Protein 3D2F (pdb70)

B-factor: mean 45.09, std 5.49, range [25.76, 80.53]

Organism: Saccharomyces cerevisiae (strain ATCC 204508 / S288c) (NCBI:txid559292)

Structure (mmCIF, N/CA/C/O backbone):
data_3D2F
#
_entry.id   3D2F
#
_cell.length_a   129.500
_cell.length_b   141.902
_cell.length_c   151.680
_cell.angle_alpha   90.000
_cell.angle_beta   90.000
_cell.angle_gamma   90.000
#
_symmetry.space_group_name_H-M   'P 21 21 21'
#
loop_
_entity.id
_entity.type
_entity.pdbx_description
1 polymer 'Heat shock protein homolog SSE1'
2 polymer 'Heat shock 70 kDa protein 1'
3 non-polymer 'MAGNESIUM ION'
4 non-polymer 'POTASSIUM ION'
5 non-polymer "ADENOSINE-5'-TRIPHOSPHATE"
6 non-polymer GLYCEROL
7 water water
#
loop_
_atom_site.group_PDB
_atom_site.id
_atom_site.type_symbol
_atom_site.label_atom_id
_atom_site.label_alt_id
_atom_site.label_comp_id
_atom_site.label_asym_id
_atom_site.label_entity_id
_atom_site.label_seq_id
_atom_site.pdbx_PDB_ins_code
_atom_site.Cartn_x
_atom_site.Cartn_y
_atom_site.Cartn_z
_atom_site.occupancy
_atom_site.B_iso_or_equiv
_atom_site.auth_seq_id
_atom_site.auth_comp_id
_atom_site.auth_asym_id
_atom_site.auth_atom_id
_atom_site.pdbx_PDB_model_num
ATOM 1 N N . SER A 1 2 ? 79.004 78.437 211.579 1.00 50.88 2 SER A N 1
ATOM 2 C CA . SER A 1 2 ? 79.685 77.966 210.336 1.00 51.50 2 SER A CA 1
ATOM 3 C C . SER A 1 2 ? 78.759 78.068 209.120 1.00 50.49 2 SER A C 1
ATOM 4 O O . SER A 1 2 ? 77.658 77.516 209.131 1.00 50.74 2 SER A O 1
ATOM 7 N N . THR A 1 3 ? 79.203 78.787 208.090 1.00 49.06 3 THR A N 1
ATOM 8 C CA . THR A 1 3 ? 78.379 78.999 206.897 1.00 47.75 3 THR A CA 1
ATOM 9 C C . THR A 1 3 ? 78.901 78.168 205.698 1.00 46.42 3 THR A C 1
ATOM 10 O O . THR A 1 3 ? 80.109 78.181 205.397 1.00 46.50 3 THR A O 1
ATOM 14 N N . PRO A 1 4 ? 78.007 77.367 205.081 1.00 45.04 4 PRO A N 1
ATOM 15 C CA . PRO A 1 4 ? 78.390 76.530 203.941 1.00 43.81 4 PRO A CA 1
ATOM 16 C C . PRO A 1 4 ? 78.981 77.354 202.796 1.00 43.25 4 PRO A C 1
ATOM 17 O O . PRO A 1 4 ? 78.479 78.444 202.481 1.00 42.69 4 PRO A O 1
ATOM 21 N N . PHE A 1 5 ? 80.027 76.799 202.183 1.00 41.97 5 PHE A N 1
ATOM 22 C CA . PHE A 1 5 ? 80.883 77.489 201.242 1.00 40.87 5 PHE A CA 1
ATOM 23 C C . PHE A 1 5 ? 81.125 76.585 200.028 1.00 40.35 5 PHE A C 1
ATOM 24 O O . PHE A 1 5 ? 81.605 75.469 200.146 1.00 39.47 5 PHE A O 1
ATOM 32 N N . GLY A 1 6 ? 80.731 77.074 198.858 1.00 40.36 6 GLY A N 1
ATOM 33 C CA . GLY A 1 6 ? 80.946 76.381 197.612 1.00 40.43 6 GLY A CA 1
ATOM 34 C C . GLY A 1 6 ? 82.008 77.092 196.804 1.00 40.98 6 GLY A C 1
ATOM 35 O O . GLY A 1 6 ? 81.972 78.322 196.693 1.00 41.34 6 GLY A O 1
ATOM 36 N N . LEU A 1 7 ? 82.951 76.315 196.256 1.00 40.57 7 LEU A N 1
ATOM 37 C CA . LEU A 1 7 ? 84.077 76.835 195.491 1.00 41.83 7 LEU A CA 1
ATOM 38 C C . LEU A 1 7 ? 84.112 76.243 194.071 1.00 42.18 7 LEU A C 1
ATOM 39 O O . LEU A 1 7 ? 84.361 75.042 193.891 1.00 41.40 7 LEU A O 1
ATOM 44 N N . ASP A 1 8 ? 83.850 77.082 193.073 1.00 42.40 8 ASP A N 1
ATOM 45 C CA . ASP A 1 8 ? 84.086 76.684 191.694 1.00 43.38 8 ASP A CA 1
ATOM 46 C C . ASP A 1 8 ? 85.532 77.054 191.470 1.00 43.32 8 ASP A C 1
ATOM 47 O O . ASP A 1 8 ? 85.858 78.227 191.413 1.00 43.65 8 ASP A O 1
ATOM 52 N N . LEU A 1 9 ? 86.409 76.061 191.376 1.00 43.51 9 LEU A N 1
ATOM 53 C CA . LEU A 1 9 ? 87.830 76.350 191.228 1.00 44.14 9 LEU A CA 1
ATOM 54 C C . LEU A 1 9 ? 88.178 76.294 189.745 1.00 43.97 9 LEU A C 1
ATOM 55 O O . LEU A 1 9 ? 88.383 75.202 189.189 1.00 45.04 9 LEU A O 1
ATOM 60 N N . GLY A 1 10 ? 88.240 77.449 189.096 1.00 43.04 10 GLY A N 1
ATOM 61 C CA . GLY A 1 10 ? 88.502 77.466 187.668 1.00 42.20 10 GLY A CA 1
ATOM 62 C C . GLY A 1 10 ? 89.968 77.638 187.363 1.00 42.36 10 GLY A C 1
ATOM 63 O O . GLY A 1 10 ? 90.728 78.178 188.169 1.00 42.46 10 GLY A O 1
ATOM 64 N N . ASN A 1 11 ? 90.373 77.214 186.179 1.00 42.23 11 ASN A N 1
ATOM 65 C CA . ASN A 1 11 ? 91.746 77.434 185.738 1.00 42.61 11 ASN A CA 1
ATOM 66 C C . ASN A 1 11 ? 92.124 78.922 185.581 1.00 42.93 11 ASN A C 1
ATOM 67 O O . ASN A 1 11 ? 93.260 79.353 185.882 1.00 43.61 11 ASN A O 1
ATOM 72 N N . ASN A 1 12 ? 91.162 79.716 185.133 1.00 42.18 12 ASN A N 1
ATOM 73 C CA . ASN A 1 12 ? 91.391 81.134 184.966 1.00 41.90 12 ASN A CA 1
ATOM 74 C C . ASN A 1 12 ? 90.863 81.919 186.186 1.00 41.61 12 ASN A C 1
ATOM 75 O O . ASN A 1 12 ? 91.564 82.761 186.787 1.00 40.25 12 ASN A O 1
ATOM 80 N N . ASN A 1 13 ? 89.623 81.635 186.579 1.00 40.98 13 ASN A N 1
ATOM 81 C CA . ASN A 1 13 ? 89.099 82.342 187.745 1.00 41.25 13 ASN A CA 1
ATOM 82 C C . ASN A 1 13 ? 88.223 81.452 188.615 1.00 41.06 13 ASN A C 1
ATOM 83 O O . ASN A 1 13 ? 87.687 80.445 188.137 1.00 40.71 13 ASN A O 1
ATOM 88 N N . SER A 1 14 ? 88.068 81.826 189.884 1.00 40.81 14 SER A N 1
ATOM 89 C CA . SER A 1 14 ? 87.260 81.058 190.793 1.00 40.49 14 SER A CA 1
ATOM 90 C C . SER A 1 14 ? 86.094 81.870 191.345 1.00 40.93 14 SER A C 1
ATOM 91 O O . SER A 1 14 ? 86.224 83.076 191.619 1.00 40.21 14 SER A O 1
ATOM 94 N N . VAL A 1 15 ? 84.951 81.202 191.506 1.00 40.54 15 VAL A N 1
ATOM 95 C CA . VAL A 1 15 ? 83.753 81.840 192.044 1.00 40.71 15 VAL A CA 1
ATOM 96 C C . VAL A 1 15 ? 83.399 81.270 193.435 1.00 40.97 15 VAL A C 1
ATOM 97 O O . VAL A 1 15 ? 83.505 80.081 193.678 1.00 41.71 15 VAL A O 1
ATOM 101 N N . LEU A 1 16 ? 82.989 82.166 194.326 1.00 40.74 16 LEU A N 1
ATOM 102 C CA . LEU A 1 16 ? 82.807 81.904 195.738 1.00 40.55 16 LEU A CA 1
ATOM 103 C C . LEU A 1 16 ? 81.337 82.143 196.052 1.00 40.07 16 LEU A C 1
ATOM 104 O O . LEU A 1 16 ? 80.806 83.224 195.801 1.00 40.65 16 LEU A O 1
ATOM 109 N N . ALA A 1 17 ? 80.687 81.115 196.571 1.00 40.11 17 ALA A N 1
ATOM 110 C CA . ALA A 1 17 ? 79.299 81.181 196.982 1.00 40.60 17 ALA A CA 1
ATOM 111 C C . ALA A 1 17 ? 79.133 80.599 198.372 1.00 40.83 17 ALA A C 1
ATOM 112 O O . ALA A 1 17 ? 79.870 79.726 198.802 1.00 40.27 17 ALA A O 1
ATOM 114 N N . VAL A 1 18 ? 78.115 81.095 199.049 1.00 42.03 18 VAL A N 1
ATOM 115 C CA . VAL A 1 18 ? 77.908 80.833 200.445 1.00 42.96 18 VAL A CA 1
ATOM 116 C C . VAL A 1 18 ? 76.381 80.590 200.607 1.00 44.02 18 VAL A C 1
ATOM 117 O O . VAL A 1 18 ? 75.568 81.141 199.841 1.00 42.94 18 VAL A O 1
ATOM 121 N N . ALA A 1 19 ? 76.002 79.712 201.541 1.00 45.43 19 ALA A N 1
ATOM 122 C CA . ALA A 1 19 ? 74.586 79.462 201.848 1.00 46.57 19 ALA A CA 1
ATOM 123 C C . ALA A 1 19 ? 74.169 80.220 203.100 1.00 47.68 19 ALA A C 1
ATOM 124 O O . ALA A 1 19 ? 74.602 79.874 204.195 1.00 47.93 19 ALA A O 1
ATOM 126 N N . ARG A 1 20 ? 73.329 81.249 202.933 1.00 49.34 20 ARG A N 1
ATOM 127 C CA . ARG A 1 20 ? 72.858 82.096 204.053 1.00 51.10 20 ARG A CA 1
ATOM 128 C C . ARG A 1 20 ? 71.578 82.863 203.731 1.00 52.02 20 ARG A C 1
ATOM 129 O O . ARG A 1 20 ? 71.262 83.132 202.562 1.00 52.79 20 ARG A O 1
ATOM 137 N N . ASN A 1 21 ? 70.863 83.242 204.791 1.00 53.08 21 ASN A N 1
ATOM 138 C CA . ASN A 1 21 ? 69.619 84.009 204.693 1.00 53.75 21 ASN A CA 1
ATOM 139 C C . ASN A 1 21 ? 68.576 83.242 203.872 1.00 54.28 21 ASN A C 1
ATOM 140 O O . ASN A 1 21 ? 68.281 82.062 204.165 1.00 54.49 21 ASN A O 1
ATOM 145 N N . ARG A 1 22 ? 68.031 83.898 202.849 1.00 54.15 22 ARG A N 1
ATOM 146 C CA . ARG A 1 22 ? 67.130 83.213 201.927 1.00 54.34 22 ARG A CA 1
ATOM 147 C C . ARG A 1 22 ? 67.800 81.956 201.356 1.00 53.54 22 ARG A C 1
ATOM 148 O O . ARG A 1 22 ? 67.235 80.863 201.382 1.00 54.03 22 ARG A O 1
ATOM 150 N N . GLY A 1 23 ? 69.017 82.108 200.864 1.00 52.30 23 GLY A N 1
ATOM 151 C CA . GLY A 1 23 ? 69.614 81.025 200.129 1.00 50.47 23 GLY A CA 1
ATOM 152 C C . GLY A 1 23 ? 71.079 81.177 199.868 1.00 49.14 23 GLY A C 1
ATOM 153 O O . GLY A 1 23 ? 71.889 81.158 200.794 1.00 48.92 23 GLY A O 1
ATOM 154 N N A ILE A 1 24 ? 71.416 81.346 198.596 0.50 48.97 24 ILE A N 1
ATOM 155 N N B ILE A 1 24 ? 71.417 81.335 198.590 0.50 48.62 24 ILE A N 1
ATOM 156 C CA A ILE A 1 24 ? 72.800 81.281 198.159 0.50 48.38 24 ILE A CA 1
ATOM 157 C CA B ILE A 1 24 ? 72.796 81.263 198.117 0.50 47.64 24 ILE A CA 1
ATOM 158 C C A ILE A 1 24 ? 73.255 82.604 197.537 0.50 48.16 24 ILE A C 1
ATOM 159 C C B ILE A 1 24 ? 73.243 82.614 197.550 0.50 47.76 24 ILE A C 1
ATOM 160 O O A ILE A 1 24 ? 72.609 83.129 196.620 0.50 47.81 24 ILE A O 1
ATOM 161 O O B ILE A 1 24 ? 72.577 83.169 196.666 0.50 47.42 24 ILE A O 1
ATOM 170 N N . ASP A 1 25 ? 74.369 83.124 198.066 1.00 47.53 25 ASP A N 1
ATOM 171 C CA . ASP A 1 25 ? 74.942 84.416 197.652 1.00 47.25 25 ASP A CA 1
ATOM 172 C C . ASP A 1 25 ? 76.304 84.240 196.996 1.00 46.58 25 ASP A C 1
ATOM 173 O O . ASP A 1 25 ? 77.058 83.338 197.357 1.00 46.11 25 ASP A O 1
ATOM 178 N N . ILE A 1 26 ? 76.622 85.121 196.049 1.00 45.84 26 ILE A N 1
ATOM 179 C CA . ILE A 1 26 ? 77.971 85.216 195.525 1.00 45.68 26 ILE A CA 1
ATOM 180 C C . ILE A 1 26 ? 78.778 86.117 196.462 1.00 45.53 26 ILE A C 1
ATOM 181 O O . ILE A 1 26 ? 78.330 87.199 196.836 1.00 45.83 26 ILE A O 1
ATOM 186 N N . VAL A 1 27 ? 79.941 85.630 196.893 1.00 45.09 27 VAL A N 1
ATOM 187 C CA . VAL A 1 27 ? 80.885 86.443 197.670 1.00 43.98 27 VAL A CA 1
ATOM 188 C C . VAL A 1 27 ? 81.829 87.201 196.726 1.00 43.36 27 VAL A C 1
ATOM 189 O O . VAL A 1 27 ? 82.406 86.631 195.805 1.00 43.19 27 VAL A O 1
ATOM 193 N N . VAL A 1 28 ? 81.966 88.487 196.996 1.00 42.97 28 VAL A N 1
ATOM 194 C CA . VAL A 1 28 ? 82.740 89.442 196.237 1.00 43.17 28 VAL A CA 1
ATOM 195 C C . VAL A 1 28 ? 84.125 89.580 196.927 1.00 43.39 28 VAL A C 1
ATOM 196 O O . VAL A 1 28 ? 84.207 89.494 198.162 1.00 43.32 28 VAL A O 1
ATOM 200 N N . ASN A 1 29 ? 85.210 89.714 196.145 1.00 43.03 29 ASN A N 1
ATOM 201 C CA . ASN A 1 29 ? 86.572 89.887 196.722 1.00 42.19 29 ASN A CA 1
ATOM 202 C C . ASN A 1 29 ? 86.927 91.329 197.093 1.00 43.19 29 ASN A C 1
ATOM 203 O O . ASN A 1 29 ? 86.077 92.215 197.016 1.00 42.69 29 ASN A O 1
ATOM 208 N N . GLU A 1 30 ? 88.187 91.551 197.482 1.00 44.25 30 GLU A N 1
ATOM 209 C CA . GLU A 1 30 ? 88.639 92.847 198.043 1.00 45.01 30 GLU A CA 1
ATOM 210 C C . GLU A 1 30 ? 88.655 93.935 196.971 1.00 45.33 30 GLU A C 1
ATOM 211 O O . GLU A 1 30 ? 88.570 95.107 197.291 1.00 45.24 30 GLU A O 1
ATOM 217 N N . VAL A 1 31 ? 88.753 93.535 195.701 1.00 45.97 31 VAL A N 1
ATOM 218 C CA . VAL A 1 31 ? 88.598 94.486 194.604 1.00 46.64 31 VAL A CA 1
ATOM 219 C C . VAL A 1 31 ? 87.159 94.664 194.099 1.00 46.85 31 VAL A C 1
ATOM 220 O O . VAL A 1 31 ? 86.925 95.388 193.136 1.00 47.67 31 VAL A O 1
ATOM 224 N N . SER A 1 32 ? 86.207 94.037 194.797 1.00 46.47 32 SER A N 1
ATOM 225 C CA . SER A 1 32 ? 84.775 94.020 194.431 1.00 46.52 32 SER A CA 1
ATOM 226 C C . SER A 1 32 ? 84.391 93.078 193.288 1.00 45.69 32 SER A C 1
ATOM 227 O O . SER A 1 32 ? 83.246 93.088 192.821 1.00 45.74 32 SER A O 1
ATOM 230 N N . ASN A 1 33 ? 85.334 92.251 192.862 1.00 44.62 33 ASN A N 1
ATOM 231 C CA . ASN A 1 33 ? 85.053 91.312 191.805 1.00 43.92 33 ASN A CA 1
ATOM 232 C C . ASN A 1 33 ? 84.296 90.067 192.254 1.00 43.25 33 ASN A C 1
ATOM 233 O O . ASN A 1 33 ? 84.479 89.566 193.370 1.00 43.47 33 ASN A O 1
ATOM 238 N N . ARG A 1 34 ? 83.460 89.571 191.346 1.00 42.74 34 ARG A N 1
ATOM 239 C CA . ARG A 1 34 ? 82.602 88.400 191.576 1.00 41.99 34 ARG A CA 1
ATOM 240 C C . ARG A 1 34 ? 83.287 87.081 191.226 1.00 41.89 34 ARG A C 1
ATOM 241 O O . ARG A 1 34 ? 82.688 86.018 191.379 1.00 41.56 34 ARG A O 1
ATOM 249 N N . SER A 1 35 ? 84.501 87.165 190.678 1.00 41.63 35 SER A N 1
ATOM 250 C CA . SER A 1 35 ? 85.371 86.015 190.511 1.00 41.87 35 SER A CA 1
ATOM 251 C C . SER A 1 35 ? 86.760 86.483 190.912 1.00 41.39 35 SER A C 1
ATOM 252 O O . SER A 1 35 ? 87.010 87.687 190.924 1.00 41.50 35 SER A O 1
ATOM 255 N N . THR A 1 36 ? 87.626 85.547 191.303 1.00 41.04 36 THR A N 1
ATOM 256 C CA . THR A 1 36 ? 89.000 85.877 191.599 1.00 40.82 36 THR A CA 1
ATOM 257 C C . THR A 1 36 ? 89.956 85.097 190.746 1.00 41.18 36 THR A C 1
ATOM 258 O O . THR A 1 36 ? 89.750 83.895 190.498 1.00 40.35 36 THR A O 1
ATOM 262 N N . PRO A 1 37 ? 90.983 85.800 190.214 1.00 41.31 37 PRO A N 1
ATOM 263 C CA . PRO A 1 37 ? 91.932 85.102 189.364 1.00 40.50 37 PRO A CA 1
ATOM 264 C C . PRO A 1 37 ? 92.610 83.956 190.135 1.00 40.57 37 PRO A C 1
ATOM 265 O O . PRO A 1 37 ? 93.050 84.131 191.271 1.00 39.79 37 PRO A O 1
ATOM 269 N N . SER A 1 38 ? 92.689 82.789 189.491 1.00 41.49 38 SER A N 1
ATOM 270 C CA . SER A 1 38 ? 93.202 81.569 190.104 1.00 41.65 38 SER A CA 1
ATOM 271 C C . SER A 1 38 ? 94.730 81.530 190.051 1.00 41.53 38 SER A C 1
ATOM 272 O O . SER A 1 38 ? 95.350 80.674 189.389 1.00 41.18 38 SER A O 1
ATOM 275 N N . VAL A 1 39 ? 95.329 82.473 190.774 1.00 41.72 39 VAL A N 1
ATOM 276 C CA . VAL A 1 39 ? 96.764 82.773 190.642 1.00 40.85 39 VAL A CA 1
ATOM 277 C C . VAL A 1 39 ? 97.449 82.784 191.991 1.00 41.18 39 VAL A C 1
ATOM 278 O O . VAL A 1 39 ? 96.929 83.350 192.971 1.00 41.22 39 VAL A O 1
ATOM 282 N N . VAL A 1 40 ? 98.617 82.137 192.019 1.00 41.12 40 VAL A N 1
ATOM 283 C CA . VAL A 1 40 ? 99.511 82.106 193.166 1.00 40.82 40 VAL A CA 1
ATOM 284 C C . VAL A 1 40 ? 100.892 82.606 192.709 1.00 41.16 40 VAL A C 1
ATOM 285 O O . VAL A 1 40 ? 101.570 81.925 191.938 1.00 41.34 40 VAL A O 1
ATOM 289 N N . GLY A 1 41 ? 101.291 83.804 193.156 1.00 40.98 41 GLY A N 1
ATOM 290 C CA . GLY A 1 41 ? 102.621 84.357 192.862 1.00 40.50 41 GLY A CA 1
ATOM 291 C C . GLY A 1 41 ? 103.499 84.539 194.094 1.00 40.58 41 GLY A C 1
ATOM 292 O O . GLY A 1 41 ? 103.010 84.477 195.224 1.00 40.75 41 GLY A O 1
ATOM 293 N N . PHE A 1 42 ? 104.792 84.777 193.884 1.00 39.99 42 PHE A N 1
ATOM 294 C CA . PHE A 1 42 ? 105.753 84.859 194.992 1.00 39.72 42 PHE A CA 1
ATOM 295 C C . PHE A 1 42 ? 106.668 86.054 194.855 1.00 39.82 42 PHE A C 1
ATOM 296 O O . PHE A 1 42 ? 107.031 86.446 193.733 1.00 40.52 42 PHE A O 1
ATOM 304 N N . GLY A 1 43 ? 106.991 86.669 195.990 1.00 39.31 43 GLY A N 1
ATOM 305 C CA . GLY A 1 43 ? 107.890 87.819 196.031 1.00 38.72 43 GLY A CA 1
ATOM 306 C C . GLY A 1 43 ? 108.927 87.721 197.131 1.00 38.90 43 GLY A C 1
ATOM 307 O O . GLY A 1 43 ? 108.961 86.732 197.865 1.00 38.75 43 GLY A O 1
ATOM 308 N N . PRO A 1 44 ? 109.788 88.751 197.256 1.00 39.27 44 PRO A N 1
ATOM 309 C CA . PRO A 1 44 ? 110.844 88.767 198.280 1.00 39.60 44 PRO A CA 1
ATOM 310 C C . PRO A 1 44 ? 110.343 88.743 199.729 1.00 40.04 44 PRO A C 1
ATOM 311 O O . PRO A 1 44 ? 111.096 88.380 200.616 1.00 40.40 44 PRO A O 1
ATOM 315 N N . LYS A 1 45 ? 109.087 89.103 199.964 1.00 40.35 45 LYS A N 1
ATOM 316 C CA . LYS A 1 45 ? 108.596 89.297 201.330 1.00 40.67 45 LYS A CA 1
ATOM 317 C C . LYS A 1 45 ? 107.352 88.492 201.657 1.00 40.05 45 LYS A C 1
ATOM 318 O O . LYS A 1 45 ? 107.068 88.243 202.827 1.00 40.22 45 LYS A O 1
ATOM 324 N N . ASN A 1 46 ? 106.597 88.119 200.628 1.00 39.56 46 ASN A N 1
ATOM 325 C CA . ASN A 1 46 ? 105.280 87.520 200.807 1.00 39.24 46 ASN A CA 1
ATOM 326 C C . ASN A 1 46 ? 104.777 86.909 199.521 1.00 39.15 46 ASN A C 1
ATOM 327 O O . ASN A 1 46 ? 105.391 87.062 198.463 1.00 39.14 46 ASN A O 1
ATOM 332 N N . ARG A 1 47 ? 103.634 86.236 199.620 1.00 38.97 47 ARG A N 1
ATOM 333 C CA . ARG A 1 47 ? 102.962 85.687 198.455 1.00 38.90 47 ARG A CA 1
ATOM 334 C C . ARG A 1 47 ? 101.967 86.682 197.856 1.00 38.48 47 ARG A C 1
ATOM 335 O O . ARG A 1 47 ? 101.463 87.580 198.534 1.00 38.13 47 ARG A O 1
ATOM 343 N N . TYR A 1 48 ? 101.713 86.523 196.568 1.00 38.62 48 TYR A N 1
ATOM 344 C CA . TYR A 1 48 ? 100.736 87.333 195.856 1.00 38.65 48 TYR A CA 1
ATOM 345 C C . TYR A 1 48 ? 99.625 86.391 195.434 1.00 39.38 48 TYR A C 1
ATOM 346 O O . TYR A 1 48 ? 99.758 85.646 194.451 1.00 38.93 48 TYR A O 1
ATOM 355 N N . LEU A 1 49 ? 98.530 86.405 196.194 1.00 40.26 49 LEU A N 1
ATOM 356 C CA . LEU A 1 49 ? 97.462 85.423 195.989 1.00 40.77 49 LEU A CA 1
ATOM 357 C C . LEU A 1 49 ? 96.180 86.037 195.434 1.00 41.12 49 LEU A C 1
ATOM 358 O O . LEU A 1 49 ? 95.655 87.007 195.999 1.00 40.90 49 LEU A O 1
ATOM 363 N N . GLY A 1 50 ? 95.651 85.453 194.352 1.00 41.25 50 GLY A N 1
ATOM 364 C CA . GLY A 1 50 ? 94.382 85.938 193.806 1.00 40.87 50 GLY A CA 1
ATOM 365 C C . GLY A 1 50 ? 94.598 87.201 193.004 1.00 41.23 50 GLY A C 1
ATOM 366 O O . GLY A 1 50 ? 95.513 87.260 192.194 1.00 41.42 50 GLY A O 1
ATOM 367 N N . GLU A 1 51 ? 93.779 88.219 193.250 1.00 41.98 51 GLU A N 1
ATOM 368 C CA . GLU A 1 51 ? 93.846 89.505 192.525 1.00 42.59 51 GLU A CA 1
ATOM 369 C C . GLU A 1 51 ? 95.271 90.098 192.527 1.00 43.30 51 GLU A C 1
ATOM 370 O O . GLU A 1 51 ? 95.757 90.540 191.486 1.00 43.41 51 GLU A O 1
ATOM 376 N N . THR A 1 52 ? 95.943 90.064 193.683 1.00 44.34 52 THR A N 1
ATOM 377 C CA . THR A 1 52 ? 97.323 90.565 193.788 1.00 45.44 52 THR A CA 1
ATOM 378 C C . THR A 1 52 ? 98.319 89.739 192.986 1.00 46.21 52 THR A C 1
ATOM 379 O O . THR A 1 52 ? 99.248 90.306 192.373 1.00 47.13 52 THR A O 1
ATOM 383 N N . GLY A 1 53 ? 98.120 88.420 192.973 1.00 46.15 53 GLY A N 1
ATOM 384 C CA . GLY A 1 53 ? 98.888 87.527 192.115 1.00 46.52 53 GLY A CA 1
ATOM 385 C C . GLY A 1 53 ? 98.781 87.952 190.661 1.00 47.31 53 GLY A C 1
ATOM 386 O O . GLY A 1 53 ? 99.782 88.024 189.953 1.00 46.16 53 GLY A O 1
ATOM 387 N N . LYS A 1 54 ? 97.552 88.221 190.221 1.00 49.00 54 LYS A N 1
ATOM 388 C CA . LYS A 1 54 ? 97.288 88.702 188.871 1.00 50.97 54 LYS A CA 1
ATOM 389 C C . LYS A 1 54 ? 97.863 90.095 188.602 1.00 50.98 54 LYS A C 1
ATOM 390 O O . LYS A 1 54 ? 98.422 90.319 187.533 1.00 50.62 54 LYS A O 1
ATOM 396 N N . ASN A 1 55 ? 97.720 91.014 189.565 1.00 51.54 55 ASN A N 1
ATOM 397 C CA . ASN A 1 55 ? 98.318 92.356 189.479 1.00 52.64 55 ASN A CA 1
ATOM 398 C C . ASN A 1 55 ? 99.822 92.330 189.237 1.00 52.88 55 ASN A C 1
ATOM 399 O O . ASN A 1 55 ? 100.330 93.092 188.411 1.00 52.72 55 ASN A O 1
ATOM 404 N N . LYS A 1 56 ? 100.513 91.469 189.991 1.00 53.06 56 LYS A N 1
ATOM 405 C CA . LYS A 1 56 ? 101.973 91.344 189.940 1.00 53.51 56 LYS A CA 1
ATOM 406 C C . LYS A 1 56 ? 102.436 90.404 188.845 1.00 53.50 56 LYS A C 1
ATOM 407 O O . LYS A 1 56 ? 103.616 90.356 188.566 1.00 53.58 56 LYS A O 1
ATOM 413 N N . GLN A 1 57 ? 101.509 89.680 188.227 1.00 54.42 57 GLN A N 1
ATOM 414 C CA . GLN A 1 57 ? 101.830 88.638 187.235 1.00 55.87 57 GLN A CA 1
ATOM 415 C C . GLN A 1 57 ? 102.799 89.114 186.140 1.00 56.18 57 GLN A C 1
ATOM 416 O O . GLN A 1 57 ? 103.860 88.527 185.958 1.00 56.32 57 GLN A O 1
ATOM 422 N N . THR A 1 58 ? 102.453 90.185 185.433 1.00 56.91 58 THR A N 1
ATOM 423 C CA . THR A 1 58 ? 103.214 90.576 184.229 1.00 57.86 58 THR A CA 1
ATOM 424 C C . THR A 1 58 ? 104.674 91.014 184.501 1.00 57.28 58 THR A C 1
ATOM 425 O O . THR A 1 58 ? 105.522 90.947 183.616 1.00 57.16 58 THR A O 1
ATOM 429 N N . SER A 1 59 ? 104.946 91.452 185.726 1.00 56.53 59 SER A N 1
ATOM 430 C CA . SER A 1 59 ? 106.270 91.873 186.128 1.00 56.19 59 SER A CA 1
ATOM 431 C C . SER A 1 59 ? 106.981 90.792 186.945 1.00 55.24 59 SER A C 1
ATOM 432 O O . SER A 1 59 ? 108.039 91.034 187.502 1.00 55.64 59 SER A O 1
ATOM 435 N N . ASN A 1 60 ? 106.398 89.603 187.017 1.00 54.32 60 ASN A N 1
ATOM 436 C CA . ASN A 1 60 ? 106.886 88.550 187.912 1.00 53.38 60 ASN A CA 1
ATOM 437 C C . ASN A 1 60 ? 106.488 87.179 187.336 1.00 52.47 60 ASN A C 1
ATOM 438 O O . ASN A 1 60 ? 106.111 86.262 188.058 1.00 51.57 60 ASN A O 1
ATOM 443 N N . ILE A 1 61 ? 106.591 87.060 186.010 1.00 51.39 61 ILE A N 1
ATOM 444 C CA . ILE A 1 61 ? 106.129 85.873 185.302 1.00 51.28 61 ILE A CA 1
ATOM 445 C C . ILE A 1 61 ? 106.819 84.579 185.717 1.00 50.10 61 ILE A C 1
ATOM 446 O O . ILE A 1 61 ? 106.180 83.537 185.746 1.00 50.42 61 ILE A O 1
ATOM 451 N N . LYS A 1 62 ? 108.086 84.640 186.096 1.00 49.02 62 LYS A N 1
ATOM 452 C CA . LYS A 1 62 ? 108.830 83.416 186.413 1.00 48.46 62 LYS A CA 1
ATOM 453 C C . LYS A 1 62 ? 108.463 82.844 187.784 1.00 47.61 62 LYS A C 1
ATOM 454 O O . LYS A 1 62 ? 108.756 81.686 188.076 1.00 47.01 62 LYS A O 1
ATOM 460 N N . ASN A 1 63 ? 107.802 83.663 188.608 1.00 46.69 63 ASN A N 1
ATOM 461 C CA . ASN A 1 63 ? 107.388 83.262 189.969 1.00 46.48 63 ASN A CA 1
ATOM 462 C C . ASN A 1 63 ? 105.876 83.313 190.184 1.00 45.92 63 ASN A C 1
ATOM 463 O O . ASN A 1 63 ? 105.391 83.442 191.309 1.00 45.08 63 ASN A O 1
ATOM 468 N N . THR A 1 64 ? 105.148 83.233 189.079 1.00 46.20 64 THR A N 1
ATOM 469 C CA . THR A 1 64 ? 103.697 83.246 189.113 1.00 46.63 64 THR A CA 1
ATOM 470 C C . THR A 1 64 ? 103.150 81.956 188.565 1.00 46.78 64 THR A C 1
ATOM 471 O O . THR A 1 64 ? 103.346 81.630 187.396 1.00 46.65 64 THR A O 1
ATOM 475 N N . VAL A 1 65 ? 102.466 81.214 189.428 1.00 47.27 65 VAL A N 1
ATOM 476 C CA . VAL A 1 65 ? 101.821 80.013 188.970 1.00 47.50 65 VAL A CA 1
ATOM 477 C C . VAL A 1 65 ? 100.296 80.163 188.813 1.00 47.86 65 VAL A C 1
ATOM 478 O O . VAL A 1 65 ? 99.562 80.669 189.687 1.00 47.97 65 VAL A O 1
ATOM 482 N N . ALA A 1 66 ? 99.859 79.794 187.621 1.00 47.32 66 ALA A N 1
ATOM 483 C CA . ALA A 1 66 ? 98.454 79.725 187.294 1.00 47.55 66 ALA A CA 1
ATOM 484 C C . ALA A 1 66 ? 98.236 78.265 186.865 1.00 47.09 66 ALA A C 1
ATOM 485 O O . ALA A 1 66 ? 99.024 77.391 187.230 1.00 47.98 66 ALA A O 1
ATOM 487 N N . ASN A 1 67 ? 97.197 77.973 186.110 1.00 46.40 67 ASN A N 1
ATOM 488 C CA . ASN A 1 67 ? 96.884 76.569 185.807 1.00 46.02 67 ASN A CA 1
ATOM 489 C C . ASN A 1 67 ? 96.949 75.596 187.020 1.00 45.85 67 ASN A C 1
ATOM 490 O O . ASN A 1 67 ? 97.282 74.412 186.855 1.00 45.49 67 ASN A O 1
ATOM 495 N N . LEU A 1 68 ? 96.640 76.092 188.222 1.00 45.33 68 LEU A N 1
ATOM 496 C CA . LEU A 1 68 ? 96.686 75.293 189.470 1.00 45.04 68 LEU A CA 1
ATOM 497 C C . LEU A 1 68 ? 95.971 73.928 189.378 1.00 45.31 68 LEU A C 1
ATOM 498 O O . LEU A 1 68 ? 96.484 72.902 189.836 1.00 45.17 68 LEU A O 1
ATOM 503 N N . LYS A 1 69 ? 94.763 73.964 188.819 1.00 45.64 69 LYS A N 1
ATOM 504 C CA . LYS A 1 69 ? 93.883 72.815 188.501 1.00 45.52 69 LYS A CA 1
ATOM 505 C C . LYS A 1 69 ? 94.521 71.699 187.705 1.00 44.79 69 LYS A C 1
ATOM 506 O O . LYS A 1 69 ? 94.210 70.499 187.880 1.00 44.57 69 LYS A O 1
ATOM 512 N N . ARG A 1 70 ? 95.322 72.119 186.725 1.00 44.00 70 ARG A N 1
ATOM 513 C CA . ARG A 1 70 ? 95.823 71.229 185.693 1.00 43.47 70 ARG A CA 1
ATOM 514 C C . ARG A 1 70 ? 97.034 70.434 186.145 1.00 43.07 70 ARG A C 1
ATOM 515 O O . ARG A 1 70 ? 97.282 69.349 185.619 1.00 43.92 70 ARG A O 1
ATOM 523 N N . ILE A 1 71 ? 97.771 70.945 187.129 1.00 42.58 71 ILE A N 1
ATOM 524 C CA . ILE A 1 71 ? 98.985 70.236 187.621 1.00 41.98 71 ILE A CA 1
ATOM 525 C C . ILE A 1 71 ? 98.763 69.358 188.855 1.00 41.46 71 ILE A C 1
ATOM 526 O O . ILE A 1 71 ? 99.645 68.592 189.243 1.00 41.63 71 ILE A O 1
ATOM 531 N N . ILE A 1 72 ? 97.583 69.482 189.462 1.00 41.54 72 ILE A N 1
ATOM 532 C CA . ILE A 1 72 ? 97.124 68.555 190.504 1.00 41.11 72 ILE A CA 1
ATOM 533 C C . ILE A 1 72 ? 97.159 67.123 189.938 1.00 40.66 72 ILE A C 1
ATOM 534 O O . ILE A 1 72 ? 96.554 66.844 188.914 1.00 39.94 72 ILE A O 1
ATOM 539 N N . GLY A 1 73 ? 97.928 66.249 190.584 1.00 41.01 73 GLY A N 1
ATOM 540 C CA . GLY A 1 73 ? 97.981 64.831 190.257 1.00 40.67 73 GLY A CA 1
ATOM 541 C C . GLY A 1 73 ? 98.763 64.487 188.995 1.00 42.47 73 GLY A C 1
ATOM 542 O O . GLY A 1 73 ? 98.745 63.326 188.562 1.00 42.48 73 GLY A O 1
ATOM 543 N N . LEU A 1 74 ? 99.454 65.473 188.416 1.00 42.15 74 LEU A N 1
ATOM 544 C CA . LEU A 1 74 ? 100.078 65.336 187.105 1.00 42.60 74 LEU A CA 1
ATOM 545 C C . LEU A 1 74 ? 101.465 64.706 187.228 1.00 42.25 74 LEU A C 1
ATOM 546 O O . LEU A 1 74 ? 102.361 65.301 187.823 1.00 41.51 74 LEU A O 1
ATOM 551 N N . ASP A 1 75 ? 101.616 63.494 186.704 1.00 41.83 75 ASP A N 1
ATOM 552 C CA . ASP A 1 75 ? 102.910 62.866 186.514 1.00 42.65 75 ASP A CA 1
ATOM 553 C C . ASP A 1 75 ? 103.799 63.776 185.677 1.00 42.36 75 ASP A C 1
ATOM 554 O O . ASP A 1 75 ? 103.381 64.226 184.613 1.00 42.16 75 ASP A O 1
ATOM 559 N N . TYR A 1 76 ? 105.018 64.028 186.154 1.00 42.07 76 TYR A N 1
ATOM 560 C CA . TYR A 1 76 ? 105.997 64.851 185.435 1.00 42.39 76 TYR A CA 1
ATOM 561 C C . TYR A 1 76 ? 106.345 64.331 184.020 1.00 42.64 76 TYR A C 1
ATOM 562 O O . TYR A 1 76 ? 106.595 65.115 183.110 1.00 41.55 76 TYR A O 1
ATOM 571 N N . HIS A 1 77 ? 106.336 63.009 183.853 1.00 43.42 77 HIS A N 1
ATOM 572 C CA . HIS A 1 77 ? 106.621 62.386 182.570 1.00 44.39 77 HIS A CA 1
ATOM 573 C C . HIS A 1 77 ? 105.359 61.854 181.899 1.00 45.27 77 HIS A C 1
ATOM 574 O O . HIS A 1 77 ? 105.440 60.944 181.072 1.00 45.40 77 HIS A O 1
ATOM 581 N N . HIS A 1 78 ? 104.204 62.416 182.261 1.00 46.18 78 HIS A N 1
ATOM 582 C CA . HIS A 1 78 ? 102.934 62.100 181.605 1.00 47.73 78 HIS A CA 1
ATOM 583 C C . HIS A 1 78 ? 103.011 62.407 180.123 1.00 48.25 78 HIS A C 1
ATOM 584 O O . HIS A 1 78 ? 103.439 63.506 179.756 1.00 48.04 78 HIS A O 1
ATOM 591 N N . PRO A 1 79 ? 102.560 61.453 179.266 1.00 48.88 79 PRO A N 1
ATOM 592 C CA . PRO A 1 79 ? 102.671 61.616 177.807 1.00 49.33 79 PRO A CA 1
ATOM 593 C C . PRO A 1 79 ? 102.149 62.965 177.318 1.00 49.60 79 PRO A C 1
ATOM 594 O O . PRO A 1 79 ? 102.669 63.493 176.340 1.00 50.28 79 PRO A O 1
ATOM 598 N N . ASP A 1 80 ? 101.163 63.526 178.011 1.00 49.97 80 ASP A N 1
ATOM 599 C CA . ASP A 1 80 ? 100.593 64.818 177.620 1.00 50.60 80 ASP A CA 1
ATOM 600 C C . ASP A 1 80 ? 101.060 65.972 178.487 1.00 50.47 80 ASP A C 1
ATOM 601 O O . ASP A 1 80 ? 100.382 66.990 178.556 1.00 50.93 80 ASP A O 1
ATOM 606 N N . PHE A 1 81 ? 102.219 65.820 179.135 1.00 50.19 81 PHE A N 1
ATOM 607 C CA . PHE A 1 81 ? 102.762 66.864 180.025 1.00 49.15 81 PHE A CA 1
ATOM 608 C C . PHE A 1 81 ? 102.956 68.179 179.284 1.00 48.60 81 PHE A C 1
ATOM 609 O O . PHE A 1 81 ? 102.654 69.238 179.836 1.00 47.95 81 PHE A O 1
ATOM 617 N N . GLU A 1 82 ? 103.456 68.093 178.044 1.00 48.25 82 GLU A N 1
ATOM 618 C CA . GLU A 1 82 ? 103.753 69.262 177.201 1.00 48.65 82 GLU A CA 1
ATOM 619 C C . GLU A 1 82 ? 102.528 70.112 176.872 1.00 48.95 82 GLU A C 1
ATOM 620 O O . GLU A 1 82 ? 102.618 71.339 176.829 1.00 49.66 82 GLU A O 1
ATOM 622 N N . GLN A 1 83 ? 101.377 69.475 176.673 1.00 48.88 83 GLN A N 1
ATOM 623 C CA . GLN A 1 83 ? 100.119 70.215 176.528 1.00 49.01 83 GLN A CA 1
ATOM 624 C C . GLN A 1 83 ? 99.770 71.052 177.747 1.00 48.65 83 GLN A C 1
ATOM 625 O O . GLN A 1 83 ? 99.121 72.091 177.600 1.00 48.94 83 GLN A O 1
ATOM 631 N N . GLU A 1 84 ? 100.184 70.608 178.939 1.00 47.64 84 GLU A N 1
ATOM 632 C CA . GLU A 1 84 ? 100.030 71.413 180.160 1.00 46.85 84 GLU A CA 1
ATOM 633 C C . GLU A 1 84 ? 101.097 72.503 180.352 1.00 46.48 84 GLU A C 1
ATOM 634 O O . GLU A 1 84 ? 100.781 73.643 180.698 1.00 46.07 84 GLU A O 1
ATOM 640 N N . SER A 1 85 ? 102.359 72.128 180.162 1.00 46.05 85 SER A N 1
ATOM 641 C CA . SER A 1 85 ? 103.498 72.985 180.500 1.00 45.43 85 SER A CA 1
ATOM 642 C C . SER A 1 85 ? 103.685 74.163 179.531 1.00 45.76 85 SER A C 1
ATOM 643 O O . SER A 1 85 ? 104.163 75.238 179.943 1.00 46.14 85 SER A O 1
ATOM 646 N N . LYS A 1 86 ? 103.303 73.984 178.261 1.00 45.19 86 LYS A N 1
ATOM 647 C CA . LYS A 1 86 ? 103.272 75.114 177.314 1.00 44.24 86 LYS A CA 1
ATOM 648 C C . LYS A 1 86 ? 102.466 76.349 177.809 1.00 43.86 86 LYS A C 1
ATOM 649 O O . LYS A 1 86 ? 102.620 77.459 177.270 1.00 42.98 86 LYS A O 1
ATOM 655 N N . HIS A 1 87 ? 101.606 76.151 178.811 1.00 43.23 87 HIS A N 1
ATOM 656 C CA . HIS A 1 87 ? 100.764 77.242 179.328 1.00 43.09 87 HIS A CA 1
ATOM 657 C C . HIS A 1 87 ? 101.364 77.836 180.603 1.00 43.94 87 HIS A C 1
ATOM 658 O O . HIS A 1 87 ? 100.828 78.788 181.173 1.00 44.11 87 HIS A O 1
ATOM 665 N N . PHE A 1 88 ? 102.478 77.258 181.048 1.00 44.71 88 PHE A N 1
ATOM 666 C CA . PHE A 1 88 ? 103.203 77.749 182.219 1.00 45.39 88 PHE A CA 1
ATOM 667 C C . PHE A 1 88 ? 104.343 78.673 181.852 1.00 45.80 88 PHE A C 1
ATOM 668 O O . PHE A 1 88 ? 105.113 78.442 180.925 1.00 46.00 88 PHE A O 1
ATOM 676 N N . THR A 1 89 ? 104.471 79.681 182.682 1.00 46.27 89 THR A N 1
ATOM 677 C CA . THR A 1 89 ? 105.427 80.738 182.544 1.00 46.78 89 THR A CA 1
ATOM 678 C C . THR A 1 89 ? 106.508 80.474 183.639 1.00 46.06 89 THR A C 1
ATOM 679 O O . THR A 1 89 ? 107.663 80.880 183.532 1.00 46.24 89 THR A O 1
ATOM 683 N N . SER A 1 90 ? 106.130 79.733 184.668 1.00 45.09 90 SER A N 1
ATOM 684 C CA . SER A 1 90 ? 107.032 79.460 185.768 1.00 45.12 90 SER A CA 1
ATOM 685 C C . SER A 1 90 ? 107.736 78.114 185.547 1.00 45.11 90 SER A C 1
ATOM 686 O O . SER A 1 90 ? 107.388 77.336 184.646 1.00 44.58 90 SER A O 1
ATOM 689 N N . LYS A 1 91 ? 108.738 77.864 186.375 1.00 44.84 91 LYS A N 1
ATOM 690 C CA . LYS A 1 91 ? 109.528 76.657 186.309 1.00 44.45 91 LYS A CA 1
ATOM 691 C C . LYS A 1 91 ? 108.775 75.514 187.007 1.00 44.36 91 LYS A C 1
ATOM 692 O O . LYS A 1 91 ? 108.357 75.642 188.154 1.00 44.66 91 LYS A O 1
ATOM 698 N N . LEU A 1 92 ? 108.602 74.412 186.287 1.00 43.89 92 LEU A N 1
ATOM 699 C CA . LEU A 1 92 ? 108.007 73.183 186.813 1.00 43.37 92 LEU A CA 1
ATOM 700 C C . LEU A 1 92 ? 109.126 72.176 187.039 1.00 42.31 92 LEU A C 1
ATOM 701 O O . LEU A 1 92 ? 110.075 72.110 186.255 1.00 41.73 92 LEU A O 1
ATOM 706 N N . VAL A 1 93 ? 109.015 71.397 188.116 1.00 41.26 93 VAL A N 1
ATOM 707 C CA . VAL A 1 93 ? 110.013 70.382 188.475 1.00 39.83 93 VAL A CA 1
ATOM 708 C C . VAL A 1 93 ? 109.350 69.084 188.951 1.00 40.36 93 VAL A C 1
ATOM 709 O O . VAL A 1 93 ? 108.199 69.087 189.399 1.00 40.51 93 VAL A O 1
ATOM 713 N N . GLU A 1 94 ? 110.072 67.971 188.827 1.00 40.79 94 GLU A N 1
ATOM 714 C CA . GLU A 1 94 ? 109.615 66.698 189.354 1.00 40.57 94 GLU A CA 1
ATOM 715 C C . GLU A 1 94 ? 109.805 66.664 190.862 1.00 40.67 94 GLU A C 1
ATOM 716 O O . GLU A 1 94 ? 110.831 67.114 191.406 1.00 40.01 94 GLU A O 1
ATOM 722 N N . LEU A 1 95 ? 108.803 66.099 191.521 1.00 41.28 95 LEU A N 1
ATOM 723 C CA . LEU A 1 95 ? 108.782 65.921 192.968 1.00 41.22 95 LEU A CA 1
ATOM 724 C C . LEU A 1 95 ? 109.233 64.511 193.298 1.00 41.71 95 LEU A C 1
ATOM 725 O O . LEU A 1 95 ? 109.330 63.684 192.403 1.00 41.62 95 LEU A O 1
ATOM 730 N N . ASP A 1 96 ? 109.479 64.234 194.580 1.00 43.05 96 ASP A N 1
ATOM 731 C CA . ASP A 1 96 ? 109.930 62.903 195.026 1.00 44.56 96 ASP A CA 1
ATOM 732 C C . ASP A 1 96 ? 108.965 61.751 194.711 1.00 44.35 96 ASP A C 1
ATOM 733 O O . ASP A 1 96 ? 109.380 60.591 194.674 1.00 44.91 96 ASP A O 1
ATOM 738 N N . ASP A 1 97 ? 107.695 62.072 194.485 1.00 44.02 97 ASP A N 1
ATOM 739 C CA . ASP A 1 97 ? 106.685 61.063 194.181 1.00 44.20 97 ASP A CA 1
ATOM 740 C C . ASP A 1 97 ? 106.387 60.943 192.672 1.00 43.96 97 ASP A C 1
ATOM 741 O O . ASP A 1 97 ? 105.412 60.305 192.284 1.00 43.79 97 ASP A O 1
ATOM 746 N N . LYS A 1 98 ? 107.210 61.584 191.838 1.00 43.50 98 LYS A N 1
ATOM 747 C CA . LYS A 1 98 ? 107.055 61.586 190.363 1.00 43.05 98 LYS A CA 1
ATOM 748 C C . LYS A 1 98 ? 105.957 62.532 189.852 1.00 42.53 98 LYS A C 1
ATOM 749 O O . LYS A 1 98 ? 105.623 62.524 188.663 1.00 42.29 98 LYS A O 1
ATOM 755 N N . LYS A 1 99 ? 105.401 63.339 190.751 1.00 41.36 99 LYS A N 1
ATOM 756 C CA . LYS A 1 99 ? 104.397 64.330 190.372 1.00 41.51 99 LYS A CA 1
ATOM 757 C C . LYS A 1 99 ? 105.051 65.674 190.032 1.00 40.79 99 LYS A C 1
ATOM 758 O O . LYS A 1 99 ? 106.279 65.792 190.034 1.00 41.10 99 LYS A O 1
ATOM 764 N N . THR A 1 100 ? 104.245 66.672 189.696 1.00 40.64 100 THR A N 1
ATOM 765 C CA . THR A 1 100 ? 104.821 67.949 189.335 1.00 40.67 100 THR A CA 1
ATOM 766 C C . THR A 1 100 ? 104.619 69.069 190.362 1.00 40.78 100 THR A C 1
ATOM 767 O O . THR A 1 100 ? 103.562 69.221 190.955 1.00 40.68 100 THR A O 1
ATOM 771 N N . GLY A 1 101 ? 105.686 69.826 190.592 1.00 41.52 101 GLY A N 1
ATOM 772 C CA . GLY A 1 101 ? 105.613 71.025 191.424 1.00 41.25 101 GLY A CA 1
ATOM 773 C C . GLY A 1 101 ? 106.169 72.225 190.688 1.00 41.60 101 GLY A C 1
ATOM 774 O O . GLY A 1 101 ? 106.611 72.129 189.543 1.00 41.40 101 GLY A O 1
ATOM 775 N N . ALA A 1 102 ? 106.151 73.362 191.368 1.00 41.72 102 ALA A N 1
ATOM 776 C CA . ALA A 1 102 ? 106.673 74.604 190.843 1.00 41.23 102 ALA A CA 1
ATOM 777 C C . ALA A 1 102 ? 107.873 74.984 191.658 1.00 41.02 102 ALA A C 1
ATOM 778 O O . ALA A 1 102 ? 107.840 74.887 192.896 1.00 41.45 102 ALA A O 1
ATOM 780 N N . GLU A 1 103 ? 108.931 75.415 190.975 1.00 40.99 103 GLU A N 1
ATOM 781 C CA . GLU A 1 103 ? 110.077 76.004 191.653 1.00 41.29 103 GLU A CA 1
ATOM 782 C C . GLU A 1 103 ? 110.041 77.502 191.448 1.00 41.11 103 GLU A C 1
ATOM 783 O O . GLU A 1 103 ? 109.800 77.980 190.349 1.00 41.97 103 GLU A O 1
ATOM 789 N N . VAL A 1 104 ? 110.327 78.233 192.506 1.00 40.81 104 VAL A N 1
ATOM 790 C CA . VAL A 1 104 ? 109.927 79.606 192.606 1.00 41.14 104 VAL A CA 1
ATOM 791 C C . VAL A 1 104 ? 110.933 80.342 193.525 1.00 41.97 104 VAL A C 1
ATOM 792 O O . VAL A 1 104 ? 111.419 79.751 194.505 1.00 41.48 104 VAL A O 1
ATOM 796 N N . ARG A 1 105 ? 111.281 81.593 193.183 1.00 41.91 105 ARG A N 1
ATOM 797 C CA . ARG A 1 105 ? 112.047 82.438 194.095 1.00 42.99 105 ARG A CA 1
ATOM 798 C C . ARG A 1 105 ? 111.061 83.105 195.025 1.00 42.57 105 ARG A C 1
ATOM 799 O O . ARG A 1 105 ? 110.132 83.790 194.575 1.00 43.26 105 ARG A O 1
ATOM 807 N N . PHE A 1 106 ? 111.260 82.887 196.317 1.00 41.96 106 PHE A N 1
ATOM 808 C CA . PHE A 1 106 ? 110.313 83.296 197.334 1.00 41.74 106 PHE A CA 1
ATOM 809 C C . PHE A 1 106 ? 111.075 83.594 198.603 1.00 41.87 106 PHE A C 1
ATOM 810 O O . PHE A 1 106 ? 111.847 82.766 199.073 1.00 42.08 106 PHE A O 1
ATOM 818 N N . ALA A 1 107 ? 110.869 84.785 199.148 1.00 42.34 107 ALA A N 1
ATOM 819 C CA . ALA A 1 107 ? 111.487 85.184 200.422 1.00 43.03 107 ALA A CA 1
ATOM 820 C C . ALA A 1 107 ? 113.012 84.999 200.395 1.00 43.35 107 ALA A C 1
ATOM 821 O O . ALA A 1 107 ? 113.612 84.516 201.357 1.00 43.63 107 ALA A O 1
ATOM 823 N N . GLY A 1 108 ? 113.620 85.358 199.262 1.00 44.44 108 GLY A N 1
ATOM 824 C CA . GLY A 1 108 ? 115.073 85.294 199.096 1.00 45.08 108 GLY A CA 1
ATOM 825 C C . GLY A 1 108 ? 115.661 83.905 198.863 1.00 45.73 108 GLY A C 1
ATOM 826 O O . GLY A 1 108 ? 116.882 83.732 198.895 1.00 45.63 108 GLY A O 1
ATOM 827 N N . GLU A 1 109 ? 114.810 82.910 198.622 1.00 45.48 109 GLU A N 1
ATOM 828 C CA . GLU A 1 109 ? 115.297 81.543 198.448 1.00 45.55 109 GLU A CA 1
ATOM 829 C C . GLU A 1 109 ? 114.631 80.816 197.289 1.00 44.64 109 GLU A C 1
ATOM 830 O O . GLU A 1 109 ? 113.625 81.278 196.754 1.00 44.86 109 GLU A O 1
ATOM 836 N N . LYS A 1 110 ? 115.220 79.696 196.877 1.00 43.77 110 LYS A N 1
ATOM 837 C CA . LYS A 1 110 ? 114.577 78.833 195.897 1.00 43.00 110 LYS A CA 1
ATOM 838 C C . LYS A 1 110 ? 113.699 77.853 196.657 1.00 42.51 110 LYS A C 1
ATOM 839 O O . LYS A 1 110 ? 114.160 77.167 197.569 1.00 43.26 110 LYS A O 1
ATOM 845 N N . HIS A 1 111 ? 112.420 77.838 196.314 1.00 41.65 111 HIS A N 1
ATOM 846 C CA . HIS A 1 111 ? 111.447 76.988 196.984 1.00 40.74 111 HIS A CA 1
ATOM 847 C C . HIS A 1 111 ? 110.798 76.072 195.975 1.00 39.98 111 HIS A C 1
ATOM 848 O O . HIS A 1 111 ? 110.418 76.522 194.896 1.00 40.65 111 HIS A O 1
ATOM 855 N N . VAL A 1 112 ? 110.633 74.805 196.339 1.00 39.30 112 VAL A N 1
ATOM 856 C CA . VAL A 1 112 ? 109.765 73.900 195.575 1.00 38.94 112 VAL A CA 1
ATOM 857 C C . VAL A 1 112 ? 108.434 73.635 196.304 1.00 38.92 112 VAL A C 1
ATOM 858 O O . VAL A 1 112 ? 108.416 73.225 197.477 1.00 38.51 112 VAL A O 1
ATOM 862 N N . PHE A 1 113 ? 107.328 73.870 195.592 1.00 38.33 113 PHE A N 1
ATOM 863 C CA . PHE A 1 113 ? 106.010 73.553 196.098 1.00 38.33 113 PHE A CA 1
ATOM 864 C C . PHE A 1 113 ? 105.289 72.562 195.199 1.00 38.71 113 PHE A C 1
ATOM 865 O O . PHE A 1 113 ? 105.310 72.695 193.978 1.00 37.81 113 PHE A O 1
ATOM 873 N N . SER A 1 114 ? 104.628 71.584 195.820 1.00 38.92 114 SER A N 1
ATOM 874 C CA . SER A 1 114 ? 103.795 70.649 195.070 1.00 39.29 114 SER A CA 1
ATOM 875 C C . SER A 1 114 ? 102.500 71.300 194.610 1.00 39.47 114 SER A C 1
ATOM 876 O O . SER A 1 114 ? 102.109 72.372 195.103 1.00 39.65 114 SER A O 1
ATOM 879 N N . ALA A 1 115 ? 101.863 70.676 193.624 1.00 39.59 115 ALA A N 1
ATOM 880 C CA . ALA A 1 115 ? 100.584 71.167 193.107 1.00 39.88 115 ALA A CA 1
ATOM 881 C C . ALA A 1 115 ? 99.511 71.220 194.190 1.00 39.80 115 ALA A C 1
ATOM 882 O O . ALA A 1 115 ? 98.702 72.135 194.194 1.00 40.63 115 ALA A O 1
ATOM 884 N N . THR A 1 116 ? 99.497 70.231 195.091 1.00 40.12 116 THR A N 1
ATOM 885 C CA . THR A 1 116 ? 98.612 70.219 196.268 1.00 39.87 116 THR A CA 1
ATOM 886 C C . THR A 1 116 ? 98.835 71.445 197.187 1.00 40.19 116 THR A C 1
ATOM 887 O O . THR A 1 116 ? 97.877 72.106 197.607 1.00 40.52 116 THR A O 1
ATOM 891 N N . GLN A 1 117 ? 100.098 71.725 197.496 1.00 39.65 117 GLN A N 1
ATOM 892 C CA . GLN A 1 117 ? 100.495 72.885 198.269 1.00 40.15 117 GLN A CA 1
ATOM 893 C C . GLN A 1 117 ? 100.049 74.208 197.653 1.00 40.52 117 GLN A C 1
ATOM 894 O O . GLN A 1 117 ? 99.521 75.067 198.344 1.00 41.04 117 GLN A O 1
ATOM 900 N N . LEU A 1 118 ? 100.304 74.356 196.358 1.00 40.39 118 LEU A N 1
ATOM 901 C CA . LEU A 1 118 ? 99.951 75.536 195.595 1.00 40.33 118 LEU A CA 1
ATOM 902 C C . LEU A 1 118 ? 98.460 75.773 195.561 1.00 40.40 118 LEU A C 1
ATOM 903 O O . LEU A 1 118 ? 98.023 76.909 195.738 1.00 40.60 118 LEU A O 1
ATOM 908 N N . ALA A 1 119 ? 97.685 74.715 195.320 1.00 40.27 119 ALA A N 1
ATOM 909 C CA . ALA A 1 119 ? 96.224 74.811 195.406 1.00 40.56 119 ALA A CA 1
ATOM 910 C C . ALA A 1 119 ? 95.733 75.216 196.808 1.00 40.42 119 ALA A C 1
ATOM 911 O O . ALA A 1 119 ? 94.798 76.008 196.916 1.00 42.32 119 ALA A O 1
ATOM 913 N N . ALA A 1 120 ? 96.347 74.671 197.857 1.00 39.65 120 ALA A N 1
ATOM 914 C CA . ALA A 1 120 ? 96.088 75.071 199.254 1.00 39.47 120 ALA A CA 1
ATOM 915 C C . ALA A 1 120 ? 96.303 76.562 199.557 1.00 39.40 120 ALA A C 1
ATOM 916 O O . ALA A 1 120 ? 95.536 77.147 200.338 1.00 39.25 120 ALA A O 1
ATOM 918 N N . MET A 1 121 ? 97.342 77.161 198.967 1.00 38.96 121 MET A N 1
ATOM 919 C CA . MET A 1 121 ? 97.606 78.590 199.134 1.00 39.65 121 MET A CA 1
ATOM 920 C C . MET A 1 121 ? 96.448 79.416 198.586 1.00 40.34 121 MET A C 1
ATOM 921 O O . MET A 1 121 ? 96.013 80.381 199.214 1.00 40.86 121 MET A O 1
ATOM 926 N N . PHE A 1 122 ? 95.954 79.025 197.413 1.00 41.09 122 PHE A N 1
ATOM 927 C CA . PHE A 1 122 ? 94.841 79.725 196.776 1.00 41.77 122 PHE A CA 1
ATOM 928 C C . PHE A 1 122 ? 93.521 79.548 197.536 1.00 41.09 122 PHE A C 1
ATOM 929 O O . PHE A 1 122 ? 92.792 80.509 197.753 1.00 41.05 122 PHE A O 1
ATOM 937 N N . ILE A 1 123 ? 93.219 78.309 197.912 1.00 41.81 123 ILE A N 1
ATOM 938 C CA . ILE A 1 123 ? 92.055 78.001 198.767 1.00 41.36 123 ILE A CA 1
ATOM 939 C C . ILE A 1 123 ? 92.112 78.794 200.085 1.00 41.28 123 ILE A C 1
ATOM 940 O O . ILE A 1 123 ? 91.113 79.339 200.543 1.00 42.18 123 ILE A O 1
ATOM 945 N N . ASP A 1 124 ? 93.284 78.913 200.671 1.00 41.22 124 ASP A N 1
ATOM 946 C CA . ASP A 1 124 ? 93.417 79.696 201.891 1.00 41.33 124 ASP A CA 1
ATOM 947 C C . ASP A 1 124 ? 93.064 81.174 201.689 1.00 40.96 124 ASP A C 1
ATOM 948 O O . ASP A 1 124 ? 92.373 81.750 202.532 1.00 40.67 124 ASP A O 1
ATOM 953 N N . LYS A 1 125 ? 93.517 81.783 200.580 1.00 40.56 125 LYS A N 1
ATOM 954 C CA . LYS A 1 125 ? 93.244 83.201 200.302 1.00 40.98 125 LYS A CA 1
ATOM 955 C C . LYS A 1 125 ? 91.746 83.446 200.180 1.00 41.15 125 LYS A C 1
ATOM 956 O O . LYS A 1 125 ? 91.192 84.386 200.738 1.00 41.42 125 LYS A O 1
ATOM 962 N N . VAL A 1 126 ? 91.135 82.589 199.380 1.00 40.74 126 VAL A N 1
ATOM 963 C CA . VAL A 1 126 ? 89.755 82.628 198.994 1.00 41.26 126 VAL A CA 1
ATOM 964 C C . VAL A 1 126 ? 88.840 82.281 200.204 1.00 41.29 126 VAL A C 1
ATOM 965 O O . VAL A 1 126 ? 87.754 82.861 200.374 1.00 40.70 126 VAL A O 1
ATOM 969 N N . LYS A 1 127 ? 89.314 81.388 201.075 1.00 41.03 127 LYS A N 1
ATOM 970 C CA . LYS A 1 127 ? 88.677 81.189 202.376 1.00 41.34 127 LYS A CA 1
ATOM 971 C C . LYS A 1 127 ? 88.658 82.478 203.230 1.00 41.59 127 LYS A C 1
ATOM 972 O O . LYS A 1 127 ? 87.667 82.771 203.908 1.00 41.47 127 LYS A O 1
ATOM 978 N N . ASP A 1 128 ? 89.741 83.252 203.174 1.00 41.88 128 ASP A N 1
ATOM 979 C CA . ASP A 1 128 ? 89.816 84.515 203.911 1.00 42.19 128 ASP A CA 1
ATOM 980 C C . ASP A 1 128 ? 88.895 85.604 203.312 1.00 41.91 128 ASP A C 1
ATOM 981 O O . ASP A 1 128 ? 88.308 86.403 204.039 1.00 41.27 128 ASP A O 1
ATOM 986 N N . THR A 1 129 ? 88.786 85.641 201.990 1.00 41.91 129 THR A N 1
ATOM 987 C CA . THR A 1 129 ? 87.790 86.496 201.323 1.00 42.26 129 THR A CA 1
ATOM 988 C C . THR A 1 129 ? 86.390 86.224 201.912 1.00 42.76 129 THR A C 1
ATOM 989 O O . THR A 1 129 ? 85.696 87.138 202.332 1.00 43.37 129 THR A O 1
ATOM 993 N N . VAL A 1 130 ? 86.000 84.956 201.943 1.00 43.19 130 VAL A N 1
ATOM 994 C CA . VAL A 1 130 ? 84.697 84.541 202.466 1.00 43.80 130 VAL A CA 1
ATOM 995 C C . VAL A 1 130 ? 84.475 84.907 203.929 1.00 44.58 130 VAL A C 1
ATOM 996 O O . VAL A 1 130 ? 83.394 85.371 204.292 1.00 45.19 130 VAL A O 1
ATOM 1000 N N . LYS A 1 131 ? 85.466 84.706 204.790 1.00 46.08 131 LYS A N 1
ATOM 1001 C CA . LYS A 1 131 ? 85.230 85.095 206.184 1.00 47.53 131 LYS A CA 1
ATOM 1002 C C . LYS A 1 131 ? 85.302 86.559 206.434 1.00 47.84 131 LYS A C 1
ATOM 1003 O O . LYS A 1 131 ? 84.754 87.037 207.413 1.00 47.79 131 LYS A O 1
ATOM 1009 N N . GLN A 1 132 ? 85.943 87.285 205.531 1.00 49.14 132 GLN A N 1
ATOM 1010 C CA . GLN A 1 132 ? 85.927 88.736 205.598 1.00 50.64 132 GLN A CA 1
ATOM 1011 C C . GLN A 1 132 ? 84.520 89.219 205.269 1.00 50.74 132 GLN A C 1
ATOM 1012 O O . GLN A 1 132 ? 84.014 90.125 205.895 1.00 50.74 132 GLN A O 1
ATOM 1018 N N . ASP A 1 133 ? 83.894 88.580 204.286 1.00 51.34 133 ASP A N 1
ATOM 1019 C CA . ASP A 1 133 ? 82.569 88.939 203.846 1.00 52.25 133 ASP A CA 1
ATOM 1020 C C . ASP A 1 133 ? 81.489 88.487 204.844 1.00 52.70 133 ASP A C 1
ATOM 1021 O O . ASP A 1 133 ? 80.591 89.243 205.150 1.00 53.09 133 ASP A O 1
ATOM 1026 N N . THR A 1 134 ? 81.585 87.265 205.358 1.00 53.08 134 THR A N 1
ATOM 1027 C CA . THR A 1 134 ? 80.564 86.723 206.254 1.00 53.09 134 THR A CA 1
ATOM 1028 C C . THR A 1 134 ? 80.744 87.103 207.719 1.00 53.25 134 THR A C 1
ATOM 1029 O O . THR A 1 134 ? 79.793 87.022 208.491 1.00 53.24 134 THR A O 1
ATOM 1033 N N . LYS A 1 135 ? 81.961 87.482 208.111 1.00 53.71 135 LYS A N 1
ATOM 1034 C CA . LYS A 1 135 ? 82.281 87.780 209.516 1.00 54.10 135 LYS A CA 1
ATOM 1035 C C . LYS A 1 135 ? 82.124 86.533 210.402 1.00 54.49 135 LYS A C 1
ATOM 1036 O O . LYS A 1 135 ? 82.110 86.624 211.628 1.00 54.75 135 LYS A O 1
ATOM 1042 N N . ALA A 1 136 ? 82.026 85.373 209.757 1.00 54.86 136 ALA A N 1
ATOM 1043 C CA . ALA A 1 136 ? 81.723 84.099 210.412 1.00 54.86 136 ALA A CA 1
ATOM 1044 C C . ALA A 1 136 ? 82.850 83.083 210.235 1.00 54.77 136 ALA A C 1
ATOM 1045 O O . ALA A 1 136 ? 83.850 83.347 209.549 1.00 54.61 136 ALA A O 1
ATOM 1047 N N . ASN A 1 137 ? 82.686 81.927 210.878 1.00 54.51 137 ASN A N 1
ATOM 1048 C CA . ASN A 1 137 ? 83.643 80.839 210.738 1.00 54.19 137 ASN A CA 1
ATOM 1049 C C . ASN A 1 137 ? 83.382 80.042 209.483 1.00 52.77 137 ASN A C 1
ATOM 1050 O O . ASN A 1 137 ? 82.234 79.733 209.154 1.00 53.16 137 ASN A O 1
ATOM 1055 N N . ILE A 1 138 ? 84.458 79.747 208.767 1.00 51.31 138 ILE A N 1
ATOM 1056 C CA . ILE A 1 138 ? 84.392 78.918 207.576 1.00 49.84 138 ILE A CA 1
ATOM 1057 C C . ILE A 1 138 ? 85.249 77.676 207.863 1.00 49.10 138 ILE A C 1
ATOM 1058 O O . ILE A 1 138 ? 86.466 77.767 207.986 1.00 49.28 138 ILE A O 1
ATOM 1063 N N . THR A 1 139 ? 84.605 76.525 208.001 1.00 48.07 139 THR A N 1
ATOM 1064 C CA . THR A 1 139 ? 85.325 75.296 208.319 1.00 47.30 139 THR A CA 1
ATOM 1065 C C . THR A 1 139 ? 85.130 74.193 207.277 1.00 46.18 139 THR A C 1
ATOM 1066 O O . THR A 1 139 ? 85.860 73.213 207.281 1.00 46.33 139 THR A O 1
ATOM 1070 N N . ASP A 1 140 ? 84.156 74.371 206.395 1.00 45.04 140 ASP A N 1
ATOM 1071 C CA . ASP A 1 140 ? 83.702 73.343 205.466 1.00 44.18 140 ASP A CA 1
ATOM 1072 C C . ASP A 1 140 ? 83.650 73.938 204.066 1.00 42.96 140 ASP A C 1
ATOM 1073 O O . ASP A 1 140 ? 83.208 75.094 203.908 1.00 42.07 140 ASP A O 1
ATOM 1078 N N . VAL A 1 141 ? 84.087 73.160 203.066 1.00 41.47 141 VAL A N 1
ATOM 1079 C CA . VAL A 1 141 ? 83.907 73.517 201.653 1.00 39.85 141 VAL A CA 1
ATOM 1080 C C . VAL A 1 141 ? 83.370 72.388 200.799 1.00 39.48 141 VAL A C 1
ATOM 1081 O O . VAL A 1 141 ? 83.661 71.236 201.035 1.00 38.79 141 VAL A O 1
ATOM 1085 N N . CYS A 1 142 ? 82.677 72.764 199.729 1.00 38.82 142 CYS A N 1
ATOM 1086 C CA . CYS A 1 142 ? 82.409 71.857 198.640 1.00 39.77 142 CYS A CA 1
ATOM 1087 C C . CYS A 1 142 ? 83.128 72.432 197.425 1.00 39.45 142 CYS A C 1
ATOM 1088 O O . CYS A 1 142 ? 82.850 73.557 197.014 1.00 38.62 142 CYS A O 1
ATOM 1091 N N . ILE A 1 143 ? 84.078 71.666 196.897 1.00 39.57 143 ILE A N 1
ATOM 1092 C CA . ILE A 1 143 ? 84.846 72.084 195.744 1.00 40.14 143 ILE A CA 1
ATOM 1093 C C . ILE A 1 143 ? 84.351 71.403 194.464 1.00 40.39 143 ILE A C 1
ATOM 1094 O O . ILE A 1 143 ? 84.221 70.181 194.409 1.00 40.43 143 ILE A O 1
ATOM 1099 N N . ALA A 1 144 ? 84.107 72.199 193.429 1.00 40.24 144 ALA A N 1
ATOM 1100 C CA . ALA A 1 144 ? 83.678 71.658 192.155 1.00 41.34 144 ALA A CA 1
ATOM 1101 C C . ALA A 1 144 ? 84.908 71.441 191.269 1.00 41.75 144 ALA A C 1
ATOM 1102 O O . ALA A 1 144 ? 85.784 72.281 191.226 1.00 42.90 144 ALA A O 1
ATOM 1104 N N . VAL A 1 145 ? 84.991 70.302 190.589 1.00 42.03 145 VAL A N 1
ATOM 1105 C CA . VAL A 1 145 ? 86.155 69.975 189.746 1.00 41.35 145 VAL A CA 1
ATOM 1106 C C . VAL A 1 145 ? 85.636 69.439 188.414 1.00 42.04 145 VAL A C 1
ATOM 1107 O O . VAL A 1 145 ? 84.460 69.076 188.310 1.00 42.43 145 VAL A O 1
ATOM 1111 N N . PRO A 1 146 ? 86.496 69.393 187.386 1.00 42.47 146 PRO A N 1
ATOM 1112 C CA . PRO A 1 146 ? 86.030 68.837 186.100 1.00 42.19 146 PRO A CA 1
ATOM 1113 C C . PRO A 1 146 ? 85.734 67.355 186.187 1.00 42.72 146 PRO A C 1
ATOM 1114 O O . PRO A 1 146 ? 86.434 66.622 186.920 1.00 43.85 146 PRO A O 1
ATOM 1118 N N . PRO A 1 147 ? 84.707 66.893 185.447 1.00 42.73 147 PRO A N 1
ATOM 1119 C CA . PRO A 1 147 ? 84.355 65.470 185.530 1.00 42.80 147 PRO A CA 1
ATOM 1120 C C . PRO A 1 147 ? 85.501 64.527 185.134 1.00 42.48 147 PRO A C 1
ATOM 1121 O O . PRO A 1 147 ? 85.469 63.362 185.509 1.00 42.00 147 PRO A O 1
ATOM 1125 N N . TRP A 1 148 ? 86.503 65.036 184.408 1.00 42.19 148 TRP A N 1
ATOM 1126 C CA . TRP A 1 148 ? 87.653 64.228 184.023 1.00 42.06 148 TRP A CA 1
ATOM 1127 C C . TRP A 1 148 ? 88.701 64.057 185.128 1.00 41.90 148 TRP A C 1
ATOM 1128 O O . TRP A 1 148 ? 89.621 63.250 184.980 1.00 41.56 148 TRP A O 1
ATOM 1139 N N . TYR A 1 149 ? 88.570 64.807 186.224 1.00 40.88 149 TYR A N 1
ATOM 1140 C CA . TYR A 1 149 ? 89.385 64.538 187.405 1.00 40.53 149 TYR A CA 1
ATOM 1141 C C . TYR A 1 149 ? 89.382 63.073 187.751 1.00 40.76 149 TYR A C 1
ATOM 1142 O O . TYR A 1 149 ? 88.365 62.371 187.754 1.00 40.68 149 TYR A O 1
ATOM 1151 N N . THR A 1 150 ? 90.580 62.643 188.040 1.00 40.97 150 THR A N 1
ATOM 1152 C CA . THR A 1 150 ? 90.943 61.299 188.351 1.00 41.17 150 THR A CA 1
ATOM 1153 C C . THR A 1 150 ? 90.578 61.078 189.830 1.00 41.08 150 THR A C 1
ATOM 1154 O O . THR A 1 150 ? 90.421 62.046 190.574 1.00 41.13 150 THR A O 1
ATOM 1158 N N . GLU A 1 151 ? 90.460 59.818 190.254 1.00 40.96 151 GLU A N 1
ATOM 1159 C CA . GLU A 1 151 ? 90.342 59.473 191.679 1.00 41.30 151 GLU A CA 1
ATOM 1160 C C . GLU A 1 151 ? 91.445 60.116 192.552 1.00 41.41 151 GLU A C 1
ATOM 1161 O O . GLU A 1 151 ? 91.168 60.723 193.602 1.00 41.44 151 GLU A O 1
ATOM 1167 N N . GLU A 1 152 ? 92.685 59.983 192.097 1.00 41.16 152 GLU A N 1
ATOM 1168 C CA . GLU A 1 152 ? 93.841 60.605 192.724 1.00 40.81 152 GLU A CA 1
ATOM 1169 C C . GLU A 1 152 ? 93.716 62.132 192.861 1.00 40.67 152 GLU A C 1
ATOM 1170 O O . GLU A 1 152 ? 93.932 62.687 193.945 1.00 40.63 152 GLU A O 1
ATOM 1176 N N . GLN A 1 153 ? 93.365 62.797 191.766 1.00 40.30 153 GLN A N 1
ATOM 1177 C CA . GLN A 1 153 ? 93.237 64.256 191.715 1.00 39.92 153 GLN A CA 1
ATOM 1178 C C . GLN A 1 153 ? 92.216 64.789 192.720 1.00 39.89 153 GLN A C 1
ATOM 1179 O O . GLN A 1 153 ? 92.438 65.836 193.339 1.00 40.25 153 GLN A O 1
ATOM 1185 N N . ARG A 1 154 ? 91.103 64.063 192.873 1.00 40.17 154 ARG A N 1
ATOM 1186 C CA . ARG A 1 154 ? 90.055 64.380 193.856 1.00 39.87 154 ARG A CA 1
ATOM 1187 C C . ARG A 1 154 ? 90.570 64.284 195.284 1.00 39.57 154 ARG A C 1
ATOM 1188 O O . ARG A 1 154 ? 90.318 65.156 196.094 1.00 40.35 154 ARG A O 1
ATOM 1196 N N . TYR A 1 155 ? 91.284 63.214 195.594 1.00 39.63 155 TYR A N 1
ATOM 1197 C CA . TYR A 1 155 ? 91.987 63.106 196.878 1.00 39.50 155 TYR A CA 1
ATOM 1198 C C . TYR A 1 155 ? 92.949 64.261 197.106 1.00 39.70 155 TYR A C 1
ATOM 1199 O O . TYR A 1 155 ? 93.011 64.796 198.218 1.00 39.93 155 TYR A O 1
ATOM 1208 N N . ASN A 1 156 ? 93.700 64.621 196.054 1.00 39.21 156 ASN A N 1
ATOM 1209 C CA . ASN A 1 156 ? 94.709 65.696 196.108 1.00 39.56 156 ASN A CA 1
ATOM 1210 C C . ASN A 1 156 ? 94.079 67.058 196.406 1.00 39.67 156 ASN A C 1
ATOM 1211 O O . ASN A 1 156 ? 94.568 67.774 197.256 1.00 40.50 156 ASN A O 1
ATOM 1216 N N . ILE A 1 157 ? 93.008 67.414 195.689 1.00 39.27 157 ILE A N 1
ATOM 1217 C CA . ILE A 1 157 ? 92.313 68.673 195.915 1.00 39.14 157 ILE A CA 1
ATOM 1218 C C . ILE A 1 157 ? 91.621 68.707 197.293 1.00 39.32 157 ILE A C 1
ATOM 1219 O O . ILE A 1 157 ? 91.624 69.751 197.969 1.00 39.28 157 ILE A O 1
ATOM 1224 N N . ALA A 1 158 ? 91.084 67.559 197.730 1.00 38.28 158 ALA A N 1
ATOM 1225 C CA . ALA A 1 158 ? 90.544 67.439 199.083 1.00 37.67 158 ALA A CA 1
ATOM 1226 C C . ALA A 1 158 ? 91.622 67.671 200.163 1.00 38.12 158 ALA A C 1
ATOM 1227 O O . ALA A 1 158 ? 91.375 68.356 201.160 1.00 38.27 158 ALA A O 1
ATOM 1229 N N . ASP A 1 159 ? 92.818 67.122 199.962 1.00 38.19 159 ASP A N 1
ATOM 1230 C CA . ASP A 1 159 ? 93.937 67.389 200.856 1.00 38.16 159 ASP A CA 1
ATOM 1231 C C . ASP A 1 159 ? 94.411 68.869 200.820 1.00 38.27 159 ASP A C 1
ATOM 1232 O O . ASP A 1 159 ? 94.694 69.455 201.879 1.00 38.70 159 ASP A O 1
ATOM 1237 N N . ALA A 1 160 ? 94.473 69.472 199.629 1.00 37.55 160 ALA A N 1
ATOM 1238 C CA . ALA A 1 160 ? 94.671 70.946 199.487 1.00 37.55 160 ALA A CA 1
ATOM 1239 C C . ALA A 1 160 ? 93.695 71.744 200.364 1.00 37.72 160 ALA A C 1
ATOM 1240 O O . ALA A 1 160 ? 94.085 72.713 201.016 1.00 38.68 160 ALA A O 1
ATOM 1242 N N . ALA A 1 161 ? 92.421 71.356 200.374 1.00 38.26 161 ALA A N 1
ATOM 1243 C CA . ALA A 1 161 ? 91.448 72.001 201.262 1.00 38.43 161 ALA A CA 1
ATOM 1244 C C . ALA A 1 161 ? 91.839 71.859 202.724 1.00 38.43 161 ALA A C 1
ATOM 1245 O O . ALA A 1 161 ? 91.682 72.803 203.500 1.00 38.70 161 ALA A O 1
ATOM 1247 N N . ARG A 1 162 ? 92.358 70.687 203.097 1.00 38.37 162 ARG A N 1
ATOM 1248 C CA . ARG A 1 162 ? 92.712 70.404 204.501 1.00 38.52 162 ARG A CA 1
ATOM 1249 C C . ARG A 1 162 ? 93.912 71.195 204.977 1.00 38.32 162 ARG A C 1
ATOM 1250 O O . ARG A 1 162 ? 93.960 71.621 206.138 1.00 38.48 162 ARG A O 1
ATOM 1258 N N . ILE A 1 163 ? 94.887 71.358 204.089 1.00 38.65 163 ILE A N 1
ATOM 1259 C CA . ILE A 1 163 ? 96.068 72.185 204.353 1.00 39.19 163 ILE A CA 1
ATOM 1260 C C . ILE A 1 163 ? 95.682 73.669 204.595 1.00 39.47 163 ILE A C 1
ATOM 1261 O O . ILE A 1 163 ? 96.341 74.375 205.388 1.00 39.31 163 ILE A O 1
ATOM 1266 N N . ALA A 1 164 ? 94.607 74.112 203.920 1.00 39.28 164 ALA A N 1
ATOM 1267 C CA . ALA A 1 164 ? 94.013 75.444 204.096 1.00 39.48 164 ALA A CA 1
ATOM 1268 C C . ALA A 1 164 ? 93.036 75.533 205.297 1.00 40.26 164 ALA A C 1
ATOM 1269 O O . ALA A 1 164 ? 92.358 76.543 205.471 1.00 40.57 164 ALA A O 1
ATOM 1271 N N . GLY A 1 165 ? 92.953 74.470 206.100 1.00 40.32 165 GLY A N 1
ATOM 1272 C CA . GLY A 1 165 ? 92.143 74.445 207.308 1.00 40.09 165 GLY A CA 1
ATOM 1273 C C . GLY A 1 165 ? 90.664 74.197 207.085 1.00 40.87 165 GLY A C 1
ATOM 1274 O O . GLY A 1 165 ? 89.850 74.524 207.947 1.00 41.08 165 GLY A O 1
ATOM 1275 N N . LEU A 1 166 ? 90.312 73.609 205.941 1.00 40.79 166 LEU A N 1
ATOM 1276 C CA . LEU A 1 166 ? 88.919 73.305 205.612 1.00 41.06 166 LEU A CA 1
ATOM 1277 C C . LEU A 1 166 ? 88.638 71.811 205.513 1.00 41.17 166 LEU A C 1
ATOM 1278 O O . LEU A 1 166 ? 89.493 71.020 205.084 1.00 41.87 166 LEU A O 1
ATOM 1283 N N . ASN A 1 167 ? 87.422 71.449 205.896 1.00 40.40 167 ASN A N 1
ATOM 1284 C CA . ASN A 1 167 ? 86.915 70.122 205.711 1.00 41.09 167 ASN A CA 1
ATOM 1285 C C . ASN A 1 167 ? 86.254 70.033 204.329 1.00 40.68 167 ASN A C 1
ATOM 1286 O O . ASN A 1 167 ? 85.236 70.681 204.089 1.00 41.12 167 ASN A O 1
ATOM 1291 N N . PRO A 1 168 ? 86.844 69.237 203.409 1.00 40.64 168 PRO A N 1
ATOM 1292 C CA . PRO A 1 168 ? 86.259 69.063 202.080 1.00 40.76 168 PRO A CA 1
ATOM 1293 C C . PRO A 1 168 ? 85.099 68.069 202.175 1.00 41.49 168 PRO A C 1
ATOM 1294 O O . PRO A 1 168 ? 85.268 66.848 202.122 1.00 41.46 168 PRO A O 1
ATOM 1298 N N . VAL A 1 169 ? 83.928 68.637 202.375 1.00 41.81 169 VAL A N 1
ATOM 1299 C CA . VAL A 1 169 ? 82.681 67.923 202.598 1.00 41.57 169 VAL A CA 1
ATOM 1300 C C . VAL A 1 169 ? 82.288 67.036 201.395 1.00 41.56 169 VAL A C 1
ATOM 1301 O O . VAL A 1 169 ? 81.831 65.902 201.561 1.00 40.78 169 VAL A O 1
ATOM 1305 N N . ARG A 1 170 ? 82.497 67.550 200.183 1.00 41.70 170 ARG A N 1
ATOM 1306 C CA . ARG A 1 170 ? 82.339 66.768 198.954 1.00 41.39 170 ARG A CA 1
ATOM 1307 C C . ARG A 1 170 ? 83.230 67.389 197.899 1.00 41.00 170 ARG A C 1
ATOM 1308 O O . ARG A 1 170 ? 83.433 68.595 197.908 1.00 41.98 170 ARG A O 1
ATOM 1316 N N . ILE A 1 171 ? 83.782 66.567 197.010 1.00 41.20 171 ILE A N 1
ATOM 1317 C CA . ILE A 1 171 ? 84.426 67.046 195.780 1.00 40.56 171 ILE A CA 1
ATOM 1318 C C . ILE A 1 171 ? 83.432 66.666 194.669 1.00 41.18 171 ILE A C 1
ATOM 1319 O O . ILE A 1 171 ? 83.224 65.480 194.380 1.00 41.54 171 ILE A O 1
ATOM 1324 N N . VAL A 1 172 ? 82.799 67.671 194.071 1.00 40.69 172 VAL A N 1
ATOM 1325 C CA . VAL A 1 172 ? 81.684 67.441 193.166 1.00 40.88 172 VAL A CA 1
ATOM 1326 C C . VAL A 1 172 ? 82.111 67.699 191.699 1.00 41.61 172 VAL A C 1
ATOM 1327 O O . VAL A 1 172 ? 83.013 68.521 191.432 1.00 41.40 172 VAL A O 1
ATOM 1331 N N . ASN A 1 173 ? 81.514 66.957 190.761 1.00 41.36 173 ASN A N 1
ATOM 1332 C CA . ASN A 1 173 ? 81.706 67.267 189.344 1.00 42.11 173 ASN A CA 1
ATOM 1333 C C . ASN A 1 173 ? 81.040 68.610 189.032 1.00 42.40 173 ASN A C 1
ATOM 1334 O O . ASN A 1 173 ? 79.877 68.805 189.355 1.00 42.50 173 ASN A O 1
ATOM 1339 N N . ASP A 1 174 ? 81.780 69.515 188.399 1.00 42.90 174 ASP A N 1
ATOM 1340 C CA . ASP A 1 174 ? 81.337 70.907 188.280 1.00 43.40 174 ASP A CA 1
ATOM 1341 C C . ASP A 1 174 ? 80.026 71.058 187.524 1.00 42.95 174 ASP A C 1
ATOM 1342 O O . ASP A 1 174 ? 79.130 71.768 187.976 1.00 42.91 174 ASP A O 1
ATOM 1347 N N . VAL A 1 175 ? 79.876 70.352 186.409 1.00 43.23 175 VAL A N 1
ATOM 1348 C CA . VAL A 1 175 ? 78.634 70.491 185.642 1.00 43.38 175 VAL A CA 1
ATOM 1349 C C . VAL A 1 175 ? 77.448 69.846 186.368 1.00 42.66 175 VAL A C 1
ATOM 1350 O O . VAL A 1 175 ? 76.312 70.275 186.187 1.00 42.95 175 VAL A O 1
ATOM 1354 N N . THR A 1 176 ? 77.723 68.867 187.240 1.00 42.24 176 THR A N 1
ATOM 1355 C CA . THR A 1 176 ? 76.702 68.317 188.159 1.00 41.04 176 THR A CA 1
ATOM 1356 C C . THR A 1 176 ? 76.204 69.370 189.173 1.00 40.82 176 THR A C 1
ATOM 1357 O O . THR A 1 176 ? 74.997 69.493 189.408 1.00 40.26 176 THR A O 1
ATOM 1361 N N . ALA A 1 177 ? 77.143 70.117 189.765 1.00 40.64 177 ALA A N 1
ATOM 1362 C CA . ALA A 1 177 ? 76.819 71.256 190.635 1.00 40.30 177 ALA A CA 1
ATOM 1363 C C . ALA A 1 177 ? 75.938 72.318 189.913 1.00 39.57 177 ALA A C 1
ATOM 1364 O O . ALA A 1 177 ? 74.972 72.810 190.468 1.00 40.21 177 ALA A O 1
ATOM 1366 N N . ALA A 1 178 ? 76.263 72.646 188.669 1.00 39.80 178 ALA A N 1
ATOM 1367 C CA . ALA A 1 178 ? 75.418 73.522 187.847 1.00 39.40 178 ALA A CA 1
ATOM 1368 C C . ALA A 1 178 ? 74.023 72.954 187.649 1.00 39.26 178 ALA A C 1
ATOM 1369 O O . ALA A 1 178 ? 73.039 73.706 187.635 1.00 39.57 178 ALA A O 1
ATOM 1371 N N . GLY A 1 179 ? 73.933 71.625 187.503 1.00 39.91 179 GLY A N 1
ATOM 1372 C CA . GLY A 1 179 ? 72.638 70.930 187.361 1.00 39.27 179 GLY A CA 1
ATOM 1373 C C . GLY A 1 179 ? 71.790 70.985 188.628 1.00 39.30 179 GLY A C 1
ATOM 1374 O O . GLY A 1 179 ? 70.557 71.123 188.577 1.00 39.21 179 GLY A O 1
ATOM 1375 N N . VAL A 1 180 ? 72.454 70.841 189.767 1.00 39.89 180 VAL A N 1
ATOM 1376 C CA . VAL A 1 180 ? 71.835 71.033 191.079 1.00 40.17 180 VAL A CA 1
ATOM 1377 C C . VAL A 1 180 ? 71.295 72.455 191.209 1.00 40.74 180 VAL A C 1
ATOM 1378 O O . VAL A 1 180 ? 70.174 72.640 191.653 1.00 40.60 180 VAL A O 1
ATOM 1382 N N . SER A 1 181 ? 72.081 73.464 190.806 1.00 41.21 181 SER A N 1
ATOM 1383 C CA . SER A 1 181 ? 71.561 74.828 190.882 1.00 41.85 181 SER A CA 1
ATOM 1384 C C . SER A 1 181 ? 70.378 75.051 189.903 1.00 41.45 181 SER A C 1
ATOM 1385 O O . SER A 1 181 ? 69.425 75.746 190.233 1.00 41.51 181 SER A O 1
ATOM 1388 N N . TYR A 1 182 ? 70.409 74.396 188.743 1.00 41.31 182 TYR A N 1
ATOM 1389 C CA . TYR A 1 182 ? 69.257 74.389 187.834 1.00 41.50 182 TYR A CA 1
ATOM 1390 C C . TYR A 1 182 ? 68.006 73.756 188.465 1.00 42.44 182 TYR A C 1
ATOM 1391 O O . TYR A 1 182 ? 66.897 74.263 188.300 1.00 42.29 182 TYR A O 1
ATOM 1400 N N . GLY A 1 183 ? 68.195 72.631 189.166 1.00 43.37 183 GLY A N 1
ATOM 1401 C CA . GLY A 1 183 ? 67.102 71.910 189.816 1.00 44.34 183 GLY A CA 1
ATOM 1402 C C . GLY A 1 183 ? 66.483 72.572 191.041 1.00 44.97 183 GLY A C 1
ATOM 1403 O O . GLY A 1 183 ? 65.306 72.392 191.306 1.00 44.50 183 GLY A O 1
ATOM 1404 N N . ILE A 1 184 ? 67.275 73.327 191.795 1.00 46.06 184 ILE A N 1
ATOM 1405 C CA . ILE A 1 184 ? 66.765 74.030 192.993 1.00 46.90 184 ILE A CA 1
ATOM 1406 C C . ILE A 1 184 ? 66.163 75.413 192.685 1.00 47.56 184 ILE A C 1
ATOM 1407 O O . ILE A 1 184 ? 65.552 76.019 193.561 1.00 47.84 184 ILE A O 1
ATOM 1412 N N A PHE A 1 185 ? 66.334 75.874 191.444 0.60 48.07 185 PHE A N 1
ATOM 1413 N N B PHE A 1 185 ? 66.354 75.929 191.471 0.40 47.75 185 PHE A N 1
ATOM 1414 C CA A PHE A 1 185 ? 65.939 77.219 191.023 0.60 48.53 185 PHE A CA 1
ATOM 1415 C CA B PHE A 1 185 ? 65.780 77.237 191.138 0.40 47.95 185 PHE A CA 1
ATOM 1416 C C A PHE A 1 185 ? 64.675 77.222 190.141 0.60 48.70 185 PHE A C 1
ATOM 1417 C C B PHE A 1 185 ? 64.561 77.168 190.213 0.40 48.31 185 PHE A C 1
ATOM 1418 O O A PHE A 1 185 ? 63.837 78.117 190.259 0.60 48.76 185 PHE A O 1
ATOM 1419 O O B PHE A 1 185 ? 63.643 77.980 190.355 0.40 48.36 185 PHE A O 1
ATOM 1434 N N . LYS A 1 186 ? 64.539 76.208 189.283 1.00 48.64 186 LYS A N 1
ATOM 1435 C CA . LYS A 1 186 ? 63.367 76.049 188.393 1.00 48.86 186 LYS A CA 1
ATOM 1436 C C . LYS A 1 186 ? 62.164 75.579 189.204 1.00 49.89 186 LYS A C 1
ATOM 1437 O O . LYS A 1 186 ? 62.314 74.756 190.124 1.00 49.56 186 LYS A O 1
ATOM 1443 N N . THR A 1 187 ? 60.983 76.108 188.865 1.00 50.99 187 THR A N 1
ATOM 1444 C CA . THR A 1 187 ? 59.773 75.959 189.702 1.00 52.38 187 THR A CA 1
ATOM 1445 C C . THR A 1 187 ? 58.637 75.105 189.091 1.00 52.66 187 THR A C 1
ATOM 1446 O O . THR A 1 187 ? 57.595 74.878 189.736 1.00 52.58 187 THR A O 1
ATOM 1450 N N . ASP A 1 188 ? 58.848 74.632 187.862 1.00 52.98 188 ASP A N 1
ATOM 1451 C CA . ASP A 1 188 ? 57.828 73.878 187.122 1.00 53.27 188 ASP A CA 1
ATOM 1452 C C . ASP A 1 188 ? 58.298 72.512 186.604 1.00 52.91 188 ASP A C 1
ATOM 1453 O O . ASP A 1 188 ? 57.845 72.059 185.551 1.00 52.83 188 ASP A O 1
ATOM 1458 N N . LEU A 1 189 ? 59.203 71.862 187.334 1.00 52.59 189 LEU A N 1
ATOM 1459 C CA . LEU A 1 189 ? 59.716 70.550 186.930 1.00 52.14 189 LEU A CA 1
ATOM 1460 C C . LEU A 1 189 ? 58.630 69.455 187.015 1.00 52.43 189 LEU A C 1
ATOM 1461 O O . LEU A 1 189 ? 57.728 69.545 187.862 1.00 52.57 189 LEU A O 1
ATOM 1466 N N . PRO A 1 190 ? 58.680 68.446 186.105 1.00 52.78 190 PRO A N 1
ATOM 1467 C CA . PRO A 1 190 ? 57.729 67.304 186.113 1.00 53.02 190 PRO A CA 1
ATOM 1468 C C . PRO A 1 190 ? 57.686 66.612 187.472 1.00 53.45 190 PRO A C 1
ATOM 1469 O O . PRO A 1 190 ? 58.717 66.513 188.132 1.00 53.59 190 PRO A O 1
ATOM 1473 N N . GLU A 1 191 ? 56.516 66.119 187.874 1.00 54.59 191 GLU A N 1
ATOM 1474 C CA . GLU A 1 191 ? 56.252 65.868 189.294 1.00 55.44 191 GLU A CA 1
ATOM 1475 C C . GLU A 1 191 ? 55.963 64.445 189.758 1.00 55.50 191 GLU A C 1
ATOM 1476 O O . GLU A 1 191 ? 56.306 64.083 190.892 1.00 55.96 191 GLU A O 1
ATOM 1482 N N . GLY A 1 192 ? 55.326 63.628 188.932 1.00 55.26 192 GLY A N 1
ATOM 1483 C CA . GLY A 1 192 ? 54.886 62.321 189.434 1.00 55.08 192 GLY A CA 1
ATOM 1484 C C . GLY A 1 192 ? 55.331 61.142 188.602 1.00 54.75 192 GLY A C 1
ATOM 1485 O O . GLY A 1 192 ? 56.500 60.767 188.607 1.00 54.81 192 GLY A O 1
ATOM 1486 N N . GLU A 1 193 ? 54.367 60.550 187.904 1.00 54.57 193 GLU A N 1
ATOM 1487 C CA . GLU A 1 193 ? 54.626 59.543 186.882 1.00 54.13 193 GLU A CA 1
ATOM 1488 C C . GLU A 1 193 ? 55.103 60.241 185.602 1.00 53.52 193 GLU A C 1
ATOM 1489 O O . GLU A 1 193 ? 55.471 59.582 184.623 1.00 53.68 193 GLU A O 1
ATOM 1491 N N . GLU A 1 194 ? 55.084 61.578 185.627 1.00 52.44 194 GLU A N 1
ATOM 1492 C CA . GLU A 1 194 ? 55.494 62.423 184.498 1.00 51.19 194 GLU A CA 1
ATOM 1493 C C . GLU A 1 194 ? 56.910 62.133 183.983 1.00 49.93 194 GLU A C 1
ATOM 1494 O O . GLU A 1 194 ? 57.812 61.813 184.763 1.00 49.71 194 GLU A O 1
ATOM 1500 N N . LYS A 1 195 ? 57.072 62.225 182.663 1.00 48.61 195 LYS A N 1
ATOM 1501 C CA . LYS A 1 195 ? 58.364 62.075 182.001 1.00 47.83 195 LYS A CA 1
ATOM 1502 C C . LYS A 1 195 ? 59.356 63.150 182.500 1.00 47.06 195 LYS A C 1
ATOM 1503 O O . LYS A 1 195 ? 59.009 64.333 182.546 1.00 47.13 195 LYS A O 1
ATOM 1505 N N . PRO A 1 196 ? 60.570 62.733 182.928 1.00 46.32 196 PRO A N 1
ATOM 1506 C CA . PRO A 1 196 ? 61.600 63.702 183.297 1.00 45.55 196 PRO A CA 1
ATOM 1507 C C . PRO A 1 196 ? 61.893 64.722 182.194 1.00 45.09 196 PRO A C 1
ATOM 1508 O O . PRO A 1 196 ? 61.762 64.415 181.004 1.00 45.36 196 PRO A O 1
ATOM 1512 N N . ARG A 1 197 ? 62.263 65.928 182.616 1.00 44.09 197 ARG A N 1
ATOM 1513 C CA . ARG A 1 197 ? 62.836 66.943 181.748 1.00 43.47 197 ARG A CA 1
ATOM 1514 C C . ARG A 1 197 ? 64.294 66.603 181.491 1.00 42.68 197 ARG A C 1
ATOM 1515 O O . ARG A 1 197 ? 65.065 66.450 182.425 1.00 42.43 197 ARG A O 1
ATOM 1523 N N . ILE A 1 198 ? 64.660 66.473 180.220 1.00 42.35 198 ILE A N 1
ATOM 1524 C CA . ILE A 1 198 ? 66.037 66.161 179.833 1.00 41.67 198 ILE A CA 1
ATOM 1525 C C . ILE A 1 198 ? 66.743 67.429 179.377 1.00 41.57 198 ILE A C 1
ATOM 1526 O O . ILE A 1 198 ? 66.371 68.029 178.377 1.00 41.32 198 ILE A O 1
ATOM 1531 N N . VAL A 1 199 ? 67.770 67.817 180.134 1.00 41.29 199 VAL A N 1
ATOM 1532 C CA . VAL A 1 199 ? 68.524 69.020 179.889 1.00 40.77 199 VAL A CA 1
ATOM 1533 C C . VAL A 1 199 ? 69.975 68.642 179.667 1.00 41.13 199 VAL A C 1
ATOM 1534 O O . VAL A 1 199 ? 70.583 67.985 180.508 1.00 40.88 199 VAL A O 1
ATOM 1538 N N . ALA A 1 200 ? 70.522 69.059 178.525 1.00 41.34 200 ALA A N 1
ATOM 1539 C CA . ALA A 1 200 ? 71.959 68.953 178.270 1.00 41.63 200 ALA A CA 1
ATOM 1540 C C . ALA A 1 200 ? 72.663 70.225 178.761 1.00 42.01 200 ALA A C 1
ATOM 1541 O O . ALA A 1 200 ? 72.173 71.325 178.539 1.00 41.73 200 ALA A O 1
ATOM 1543 N N . PHE A 1 201 ? 73.784 70.059 179.460 1.00 42.41 201 PHE A N 1
ATOM 1544 C CA . PHE A 1 201 ? 74.591 71.187 179.895 1.00 43.20 201 PHE A CA 1
ATOM 1545 C C . PHE A 1 201 ? 75.911 71.151 179.140 1.00 43.71 201 PHE A C 1
ATOM 1546 O O . PHE A 1 201 ? 76.525 70.093 178.999 1.00 44.38 201 PHE A O 1
ATOM 1554 N N . VAL A 1 202 ? 76.308 72.299 178.603 1.00 43.99 202 VAL A N 1
ATOM 1555 C CA . VAL A 1 202 ? 77.609 72.427 177.973 1.00 44.31 202 VAL A CA 1
ATOM 1556 C C . VAL A 1 202 ? 78.403 73.541 178.651 1.00 44.04 202 VAL A C 1
ATOM 1557 O O . VAL A 1 202 ? 78.005 74.698 178.596 1.00 44.35 202 VAL A O 1
ATOM 1561 N N . ASP A 1 203 ? 79.488 73.173 179.334 1.00 44.04 203 ASP A N 1
ATOM 1562 C CA . ASP A 1 203 ? 80.432 74.128 179.897 1.00 44.15 203 ASP A CA 1
ATOM 1563 C C . ASP A 1 203 ? 81.744 74.104 179.096 1.00 43.11 203 ASP A C 1
ATOM 1564 O O . ASP A 1 203 ? 82.375 73.046 178.940 1.00 43.11 203 ASP A O 1
ATOM 1569 N N . ILE A 1 204 ? 82.133 75.271 178.585 1.00 42.48 204 ILE A N 1
ATOM 1570 C CA . ILE A 1 204 ? 83.471 75.482 178.020 1.00 41.65 204 ILE A CA 1
ATOM 1571 C C . ILE A 1 204 ? 84.087 76.683 178.715 1.00 41.91 204 ILE A C 1
ATOM 1572 O O . ILE A 1 204 ? 83.539 77.791 178.677 1.00 41.05 204 ILE A O 1
ATOM 1577 N N . GLY A 1 205 ? 85.206 76.421 179.397 1.00 41.63 205 GLY A N 1
ATOM 1578 C CA . GLY A 1 205 ? 85.882 77.403 180.208 1.00 41.07 205 GLY A CA 1
ATOM 1579 C C . GLY A 1 205 ? 87.217 77.795 179.604 1.00 41.79 205 GLY A C 1
ATOM 1580 O O . GLY A 1 205 ? 87.360 77.873 178.377 1.00 42.02 205 GLY A O 1
ATOM 1581 N N . HIS A 1 206 ? 88.188 78.063 180.470 1.00 41.60 206 HIS A N 1
ATOM 1582 C CA . HIS A 1 206 ? 89.527 78.446 180.049 1.00 41.75 206 HIS A CA 1
ATOM 1583 C C . HIS A 1 206 ? 90.332 77.279 179.443 1.00 42.28 206 HIS A C 1
ATOM 1584 O O . HIS A 1 206 ? 91.188 77.483 178.587 1.00 42.39 206 HIS A O 1
ATOM 1591 N N . SER A 1 207 ? 90.044 76.062 179.890 1.00 42.75 207 SER A N 1
ATOM 1592 C CA . SER A 1 207 ? 90.829 74.911 179.531 1.00 43.34 207 SER A CA 1
ATOM 1593 C C . SER A 1 207 ? 90.015 73.677 179.123 1.00 43.81 207 SER A C 1
ATOM 1594 O O . SER A 1 207 ? 90.522 72.831 178.399 1.00 44.18 207 SER A O 1
ATOM 1597 N N . SER A 1 208 ? 88.767 73.564 179.589 1.00 44.26 208 SER A N 1
ATOM 1598 C CA . SER A 1 208 ? 87.969 72.328 179.414 1.00 44.11 208 SER A CA 1
ATOM 1599 C C . SER A 1 208 ? 86.620 72.532 178.742 1.00 43.69 208 SER A C 1
ATOM 1600 O O . SER A 1 208 ? 85.978 73.584 178.897 1.00 43.95 208 SER A O 1
ATOM 1603 N N . TYR A 1 209 ? 86.193 71.490 178.028 1.00 42.96 209 TYR A N 1
ATOM 1604 C CA . TYR A 1 209 ? 84.873 71.419 177.418 1.00 43.09 209 TYR A CA 1
ATOM 1605 C C . TYR A 1 209 ? 84.112 70.185 177.950 1.00 43.15 209 TYR A C 1
ATOM 1606 O O . TYR A 1 209 ? 84.471 69.064 177.672 1.00 43.68 209 TYR A O 1
ATOM 1615 N N . THR A 1 210 ? 83.057 70.422 178.720 1.00 43.52 210 THR A N 1
ATOM 1616 C CA . THR A 1 210 ? 82.247 69.355 179.281 1.00 43.40 210 THR A CA 1
ATOM 1617 C C . THR A 1 210 ? 80.801 69.370 178.764 1.00 43.53 210 THR A C 1
ATOM 1618 O O . THR A 1 210 ? 80.154 70.412 178.765 1.00 43.55 210 THR A O 1
ATOM 1622 N N . CYS A 1 211 ? 80.312 68.209 178.324 1.00 43.29 211 CYS A N 1
ATOM 1623 C CA . CYS A 1 211 ? 78.890 68.050 178.038 1.00 43.41 211 CYS A CA 1
ATOM 1624 C C . CYS A 1 211 ? 78.303 67.012 178.981 1.00 43.48 211 CYS A C 1
ATOM 1625 O O . CYS A 1 211 ? 78.813 65.902 179.101 1.00 43.33 211 CYS A O 1
ATOM 1628 N N . SER A 1 212 ? 77.210 67.375 179.639 1.00 43.76 212 SER A N 1
ATOM 1629 C CA . SER A 1 212 ? 76.576 66.463 180.576 1.00 43.38 212 SER A CA 1
ATOM 1630 C C . SER A 1 212 ? 75.042 66.571 180.515 1.00 43.03 212 SER A C 1
ATOM 1631 O O . SER A 1 212 ? 74.472 67.651 180.708 1.00 43.32 212 SER A O 1
ATOM 1634 N N . ILE A 1 213 ? 74.402 65.441 180.213 1.00 42.70 213 ILE A N 1
ATOM 1635 C CA . ILE A 1 213 ? 72.952 65.328 180.003 1.00 42.71 213 ILE A CA 1
ATOM 1636 C C . ILE A 1 213 ? 72.236 64.700 181.235 1.00 42.43 213 ILE A C 1
ATOM 1637 O O . ILE A 1 213 ? 72.657 63.658 181.742 1.00 42.41 213 ILE A O 1
ATOM 1642 N N . MET A 1 214 ? 71.176 65.354 181.721 1.00 41.61 214 MET A N 1
ATOM 1643 C CA . MET A 1 214 ? 70.542 65.002 183.007 1.00 40.37 214 MET A CA 1
ATOM 1644 C C . MET A 1 214 ? 69.033 64.938 182.919 1.00 39.91 214 MET A C 1
ATOM 1645 O O . MET A 1 214 ? 68.408 65.679 182.137 1.00 39.77 214 MET A O 1
ATOM 1650 N N . ALA A 1 215 ? 68.454 64.041 183.718 1.00 38.79 215 ALA A N 1
ATOM 1651 C CA . ALA A 1 215 ? 67.004 63.912 183.849 1.00 38.49 215 ALA A CA 1
ATOM 1652 C C . ALA A 1 215 ? 66.529 64.641 185.111 1.00 38.12 215 ALA A C 1
ATOM 1653 O O . ALA A 1 215 ? 67.088 64.434 186.202 1.00 37.64 215 ALA A O 1
ATOM 1655 N N . PHE A 1 216 ? 65.508 65.486 184.949 1.00 37.76 216 PHE A N 1
ATOM 1656 C CA . PHE A 1 216 ? 64.980 66.304 186.047 1.00 37.66 216 PHE A CA 1
ATOM 1657 C C . PHE A 1 216 ? 63.537 66.024 186.360 1.00 38.09 216 PHE A C 1
ATOM 1658 O O . PHE A 1 216 ? 62.685 66.063 185.479 1.00 37.99 216 PHE A O 1
ATOM 1666 N N . LYS A 1 217 ? 63.277 65.773 187.637 1.00 38.75 217 LYS A N 1
ATOM 1667 C CA . LYS A 1 217 ? 61.942 65.878 188.197 1.00 39.74 217 LYS A CA 1
ATOM 1668 C C . LYS A 1 217 ? 62.045 66.818 189.391 1.00 39.69 217 LYS A C 1
ATOM 1669 O O . LYS A 1 217 ? 63.139 67.048 189.886 1.00 39.98 217 LYS A O 1
ATOM 1675 N N . LYS A 1 218 ? 60.925 67.363 189.855 1.00 40.27 218 LYS A N 1
ATOM 1676 C CA . LYS A 1 218 ? 60.931 68.191 191.071 1.00 40.53 218 LYS A CA 1
ATOM 1677 C C . LYS A 1 218 ? 61.658 67.435 192.181 1.00 40.63 218 LYS A C 1
ATOM 1678 O O . LYS A 1 218 ? 61.385 66.264 192.409 1.00 41.15 218 LYS A O 1
ATOM 1680 N N . GLY A 1 219 ? 62.611 68.101 192.828 1.00 40.88 219 GLY A N 1
ATOM 1681 C CA . GLY A 1 219 ? 63.377 67.536 193.924 1.00 40.50 219 GLY A CA 1
ATOM 1682 C C . GLY A 1 219 ? 64.480 66.554 193.554 1.00 40.79 219 GLY A C 1
ATOM 1683 O O . GLY A 1 219 ? 65.060 65.926 194.445 1.00 40.71 219 GLY A O 1
ATOM 1684 N N . GLN A 1 220 ? 64.784 66.393 192.266 1.00 40.58 220 GLN A N 1
ATOM 1685 C CA . GLN A 1 220 ? 65.771 65.363 191.874 1.00 41.35 220 GLN A CA 1
ATOM 1686 C C . GLN A 1 220 ? 66.405 65.503 190.493 1.00 41.04 220 GLN A C 1
ATOM 1687 O O . GLN A 1 220 ? 65.770 65.946 189.531 1.00 41.28 220 GLN A O 1
ATOM 1693 N N . LEU A 1 221 ? 67.656 65.079 190.402 1.00 40.10 221 LEU A N 1
ATOM 1694 C CA . LEU A 1 221 ? 68.251 64.847 189.113 1.00 40.24 221 LEU A CA 1
ATOM 1695 C C . LEU A 1 221 ? 69.070 63.547 189.095 1.00 40.43 221 LEU A C 1
ATOM 1696 O O . LEU A 1 221 ? 69.600 63.116 190.110 1.00 40.03 221 LEU A O 1
ATOM 1701 N N . LYS A 1 222 ? 69.177 62.957 187.910 1.00 40.89 222 LYS A N 1
ATOM 1702 C CA . LYS A 1 222 ? 70.116 61.877 187.639 1.00 41.23 222 LYS A CA 1
ATOM 1703 C C . LYS A 1 222 ? 70.977 62.271 186.432 1.00 41.21 222 LYS A C 1
ATOM 1704 O O . LYS A 1 222 ? 70.434 62.659 185.394 1.00 41.18 222 LYS A O 1
ATOM 1710 N N . VAL A 1 223 ? 72.300 62.175 186.522 1.00 41.29 223 VAL A N 1
ATOM 1711 C CA . VAL A 1 223 ? 73.067 62.376 185.290 1.00 41.68 223 VAL A CA 1
ATOM 1712 C C . VAL A 1 223 ? 73.128 61.128 184.385 1.00 41.79 223 VAL A C 1
ATOM 1713 O O . VAL A 1 223 ? 73.379 60.004 184.835 1.00 41.30 223 VAL A O 1
ATOM 1717 N N . LEU A 1 224 ? 72.816 61.342 183.114 1.00 41.73 224 LEU A N 1
ATOM 1718 C CA . LEU A 1 224 ? 72.630 60.250 182.158 1.00 42.21 224 LEU A CA 1
ATOM 1719 C C . LEU A 1 224 ? 73.918 59.944 181.366 1.00 41.93 224 LEU A C 1
ATOM 1720 O O . LEU A 1 224 ? 74.172 58.805 180.995 1.00 41.66 224 LEU A O 1
ATOM 1725 N N . GLY A 1 225 ? 74.723 60.973 181.111 1.00 42.05 225 GLY A N 1
ATOM 1726 C CA . GLY A 1 225 ? 75.872 60.849 180.223 1.00 41.68 225 GLY A CA 1
ATOM 1727 C C . GLY A 1 225 ? 76.738 62.080 180.336 1.00 41.89 225 GLY A C 1
ATOM 1728 O O . GLY A 1 225 ? 76.233 63.202 180.339 1.00 41.82 225 GLY A O 1
ATOM 1729 N N . THR A 1 226 ? 78.046 61.868 180.441 1.00 41.80 226 THR A N 1
ATOM 1730 C CA . THR A 1 226 ? 79.006 62.957 180.550 1.00 41.90 226 THR A CA 1
ATOM 1731 C C . THR A 1 226 ? 80.236 62.676 179.682 1.00 41.92 226 THR A C 1
ATOM 1732 O O . THR A 1 226 ? 80.837 61.622 179.782 1.00 41.47 226 THR A O 1
ATOM 1736 N N . ALA A 1 227 ? 80.605 63.624 178.834 1.00 41.91 227 ALA A N 1
ATOM 1737 C CA . ALA A 1 227 ? 81.868 63.516 178.101 1.00 41.86 227 ALA A CA 1
ATOM 1738 C C . ALA A 1 227 ? 82.641 64.840 178.192 1.00 42.28 227 ALA A C 1
ATOM 1739 O O . ALA A 1 227 ? 82.045 65.918 178.286 1.00 42.44 227 ALA A O 1
ATOM 1741 N N . CYS A 1 228 ? 83.968 64.730 178.161 1.00 42.91 228 CYS A N 1
ATOM 1742 C CA . CYS A 1 228 ? 84.872 65.851 178.307 1.00 44.13 228 CYS A CA 1
ATOM 1743 C C . CYS A 1 228 ? 85.943 65.885 177.237 1.00 43.67 228 CYS A C 1
ATOM 1744 O O . CYS A 1 228 ? 86.439 64.847 176.827 1.00 43.70 228 CYS A O 1
ATOM 1747 N N . ASP A 1 229 ? 86.290 67.093 176.803 1.00 43.63 229 ASP A N 1
ATOM 1748 C CA . ASP A 1 229 ? 87.566 67.379 176.158 1.00 43.82 229 ASP A CA 1
ATOM 1749 C C . ASP A 1 229 ? 88.350 68.315 177.085 1.00 44.06 229 ASP A C 1
ATOM 1750 O O . ASP A 1 229 ? 88.067 69.522 177.164 1.00 43.70 229 ASP A O 1
ATOM 1755 N N . LYS A 1 230 ? 89.313 67.752 177.812 1.00 44.42 230 LYS A N 1
ATOM 1756 C CA . LYS A 1 230 ? 90.177 68.533 178.714 1.00 44.18 230 LYS A CA 1
ATOM 1757 C C . LYS A 1 230 ? 91.190 69.432 177.977 1.00 43.55 230 LYS A C 1
ATOM 1758 O O . LYS A 1 230 ? 91.893 70.235 178.598 1.00 43.39 230 LYS A O 1
ATOM 1764 N N . HIS A 1 231 ? 91.274 69.280 176.664 1.00 43.52 231 HIS A N 1
ATOM 1765 C CA . HIS A 1 231 ? 92.161 70.102 175.839 1.00 43.68 231 HIS A CA 1
ATOM 1766 C C . HIS A 1 231 ? 91.406 71.004 174.867 1.00 43.41 231 HIS A C 1
ATOM 1767 O O . HIS A 1 231 ? 91.827 71.204 173.740 1.00 43.87 231 HIS A O 1
ATOM 1774 N N . PHE A 1 232 ? 90.303 71.577 175.333 1.00 43.69 232 PHE A N 1
ATOM 1775 C CA . PHE A 1 232 ? 89.456 72.435 174.516 1.00 43.28 232 PHE A CA 1
ATOM 1776 C C . PHE A 1 232 ? 88.921 73.592 175.380 1.00 42.88 232 PHE A C 1
ATOM 1777 O O . PHE A 1 232 ? 87.987 73.412 176.146 1.00 42.73 232 PHE A O 1
ATOM 1785 N N . GLY A 1 233 ? 89.502 74.784 175.223 1.00 42.48 233 GLY A N 1
ATOM 1786 C CA . GLY A 1 233 ? 89.083 75.949 176.000 1.00 42.14 233 GLY A CA 1
ATOM 1787 C C . GLY A 1 233 ? 89.642 77.258 175.497 1.00 42.14 233 GLY A C 1
ATOM 1788 O O . GLY A 1 233 ? 90.368 77.297 174.492 1.00 42.62 233 GLY A O 1
ATOM 1789 N N . GLY A 1 234 ? 89.292 78.328 176.209 1.00 41.53 234 GLY A N 1
ATOM 1790 C CA . GLY A 1 234 ? 89.695 79.687 175.908 1.00 41.18 234 GLY A CA 1
ATOM 1791 C C . GLY A 1 234 ? 91.175 79.856 175.654 1.00 41.17 234 GLY A C 1
ATOM 1792 O O . GLY A 1 234 ? 91.573 80.553 174.714 1.00 41.09 234 GLY A O 1
ATOM 1793 N N . ARG A 1 235 ? 91.989 79.208 176.480 1.00 41.02 235 ARG A N 1
ATOM 1794 C CA . ARG A 1 235 ? 93.452 79.320 176.370 1.00 40.68 235 ARG A CA 1
ATOM 1795 C C . ARG A 1 235 ? 93.986 78.806 175.035 1.00 40.70 235 ARG A C 1
ATOM 1796 O O . ARG A 1 235 ? 95.051 79.238 174.580 1.00 40.98 235 ARG A O 1
ATOM 1804 N N . ASP A 1 236 ? 93.240 77.906 174.406 1.00 40.62 236 ASP A N 1
ATOM 1805 C CA . ASP A 1 236 ? 93.658 77.328 173.131 1.00 41.62 236 ASP A CA 1
ATOM 1806 C C . ASP A 1 236 ? 93.408 78.309 171.984 1.00 41.36 236 ASP A C 1
ATOM 1807 O O . ASP A 1 236 ? 94.158 78.332 171.007 1.00 41.36 236 ASP A O 1
ATOM 1812 N N . PHE A 1 237 ? 92.348 79.106 172.134 1.00 41.26 237 PHE A N 1
ATOM 1813 C CA . PHE A 1 237 ? 92.025 80.236 171.273 1.00 41.28 237 PHE A CA 1
ATOM 1814 C C . PHE A 1 237 ? 93.055 81.376 171.405 1.00 41.67 237 PHE A C 1
ATOM 1815 O O . PHE A 1 237 ? 93.604 81.819 170.383 1.00 42.27 237 PHE A O 1
ATOM 1823 N N . ASP A 1 238 ? 93.320 81.844 172.636 1.00 41.10 238 ASP A N 1
ATOM 1824 C CA . ASP A 1 238 ? 94.391 82.841 172.914 1.00 41.40 238 ASP A CA 1
ATOM 1825 C C . ASP A 1 238 ? 95.735 82.446 172.302 1.00 41.02 238 ASP A C 1
ATOM 1826 O O . ASP A 1 238 ? 96.478 83.285 171.820 1.00 40.53 238 ASP A O 1
ATOM 1831 N N . LEU A 1 239 ? 96.065 81.163 172.382 1.00 41.85 239 LEU A N 1
ATOM 1832 C CA . LEU A 1 239 ? 97.369 80.677 171.938 1.00 42.29 239 LEU A CA 1
ATOM 1833 C C . LEU A 1 239 ? 97.459 80.659 170.409 1.00 41.92 239 LEU A C 1
ATOM 1834 O O . LEU A 1 239 ? 98.482 81.064 169.835 1.00 41.60 239 LEU A O 1
ATOM 1839 N N . ALA A 1 240 ? 96.378 80.225 169.758 1.00 40.89 240 ALA A N 1
ATOM 1840 C CA . ALA A 1 240 ? 96.311 80.241 168.296 1.00 40.86 240 ALA A CA 1
ATOM 1841 C C . ALA A 1 240 ? 96.420 81.671 167.741 1.00 40.65 240 ALA A C 1
ATOM 1842 O O . ALA A 1 240 ? 97.062 81.893 166.700 1.00 41.35 240 ALA A O 1
ATOM 1844 N N . ILE A 1 241 ? 95.822 82.634 168.449 1.00 39.96 241 ILE A N 1
ATOM 1845 C CA . ILE A 1 241 ? 95.926 84.059 168.090 1.00 39.20 241 ILE A CA 1
ATOM 1846 C C . ILE A 1 241 ? 97.354 84.597 168.253 1.00 38.46 241 ILE A C 1
ATOM 1847 O O . ILE A 1 241 ? 97.864 85.290 167.392 1.00 38.91 241 ILE A O 1
ATOM 1852 N N . THR A 1 242 ? 97.985 84.260 169.368 1.00 38.35 242 THR A N 1
ATOM 1853 C CA . THR A 1 242 ? 99.358 84.660 169.671 1.00 37.78 242 THR A CA 1
ATOM 1854 C C . THR A 1 242 ? 100.373 84.069 168.673 1.00 37.20 242 THR A C 1
ATOM 1855 O O . THR A 1 242 ? 101.304 84.753 168.273 1.00 36.82 242 THR A O 1
ATOM 1859 N N . GLU A 1 243 ? 100.180 82.808 168.272 1.00 36.60 243 GLU A N 1
ATOM 1860 C CA . GLU A 1 243 ? 101.053 82.158 167.284 1.00 36.34 243 GLU A CA 1
ATOM 1861 C C . GLU A 1 243 ? 100.874 82.736 165.884 1.00 35.64 243 GLU A C 1
ATOM 1862 O O . GLU A 1 243 ? 101.840 82.877 165.134 1.00 35.28 243 GLU A O 1
ATOM 1868 N N . HIS A 1 244 ? 99.633 83.078 165.539 1.00 35.33 244 HIS A N 1
ATOM 1869 C CA . HIS A 1 244 ? 99.349 83.789 164.299 1.00 34.95 244 HIS A CA 1
ATOM 1870 C C . HIS A 1 244 ? 100.128 85.101 164.249 1.00 34.97 244 HIS A C 1
ATOM 1871 O O . HIS A 1 244 ? 100.773 85.418 163.253 1.00 34.99 244 HIS A O 1
ATOM 1878 N N . PHE A 1 245 ? 100.075 85.865 165.338 1.00 35.49 245 PHE A N 1
ATOM 1879 C CA . PHE A 1 245 ? 100.765 87.151 165.366 1.00 35.57 245 PHE A CA 1
ATOM 1880 C C . PHE A 1 245 ? 102.268 87.007 165.497 1.00 35.76 245 PHE A C 1
ATOM 1881 O O . PHE A 1 245 ? 103.007 87.771 164.864 1.00 35.88 245 PHE A O 1
ATOM 1889 N N . ALA A 1 246 ? 102.728 86.010 166.262 1.00 35.77 246 ALA A N 1
ATOM 1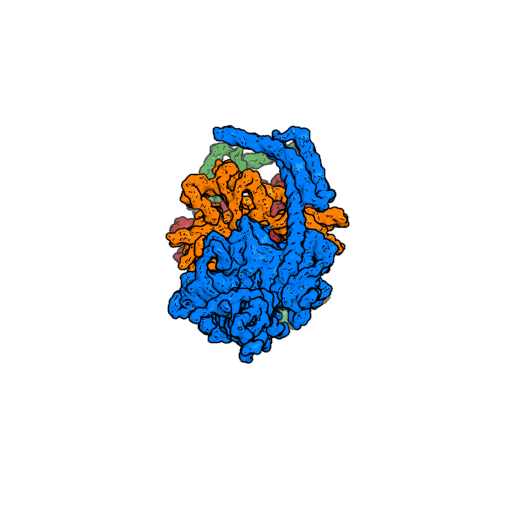890 C CA . ALA A 1 246 ? 104.156 85.671 166.258 1.00 36.53 246 ALA A CA 1
ATOM 1891 C C . ALA A 1 246 ? 104.681 85.559 164.816 1.00 36.59 246 ALA A C 1
ATOM 1892 O O . ALA A 1 246 ? 105.663 86.198 164.466 1.00 36.87 246 ALA A O 1
ATOM 1894 N N . ASP A 1 247 ? 103.999 84.791 163.962 1.00 37.35 247 ASP A N 1
ATOM 1895 C CA . ASP A 1 247 ? 104.408 84.687 162.551 1.00 37.55 247 ASP A CA 1
ATOM 1896 C C . ASP A 1 247 ? 104.265 85.996 161.789 1.00 37.55 247 ASP A C 1
ATOM 1897 O O . ASP A 1 247 ? 105.146 86.353 160.978 1.00 37.99 247 ASP A O 1
ATOM 1902 N N . GLU A 1 248 ? 103.157 86.704 162.015 1.00 37.66 248 GLU A N 1
ATOM 1903 C CA . GLU A 1 248 ? 102.905 87.944 161.257 1.00 38.21 248 GLU A CA 1
ATOM 1904 C C . GLU A 1 248 ? 103.950 89.023 161.565 1.00 37.41 248 GLU A C 1
ATOM 1905 O O . GLU A 1 248 ? 104.410 89.725 160.668 1.00 38.24 248 GLU A O 1
ATOM 1911 N N . PHE A 1 249 ? 104.362 89.115 162.822 1.00 36.97 249 PHE A N 1
ATOM 1912 C CA . PHE A 1 249 ? 105.287 90.155 163.257 1.00 36.67 249 PHE A CA 1
ATOM 1913 C C . PHE A 1 249 ? 106.726 89.911 162.804 1.00 36.96 249 PHE A C 1
ATOM 1914 O O . PHE A 1 249 ? 107.483 90.859 162.599 1.00 36.53 249 PHE A O 1
ATOM 1922 N N . LYS A 1 250 ? 107.099 88.646 162.622 1.00 37.70 250 LYS A N 1
ATOM 1923 C CA . LYS A 1 250 ? 108.410 88.310 162.029 1.00 37.94 250 LYS A CA 1
ATOM 1924 C C . LYS A 1 250 ? 108.549 88.908 160.644 1.00 37.90 250 LYS A C 1
ATOM 1925 O O . LYS A 1 250 ? 109.600 89.442 160.300 1.00 37.62 250 LYS A O 1
ATOM 1931 N N . THR A 1 251 ? 107.480 88.822 159.854 1.00 38.61 251 THR A N 1
ATOM 1932 C CA . THR A 1 251 ? 107.472 89.356 158.493 1.00 39.07 251 THR A CA 1
ATOM 1933 C C . THR A 1 251 ? 107.289 90.870 158.505 1.00 39.79 251 THR A C 1
ATOM 1934 O O . THR A 1 251 ? 108.001 91.592 157.805 1.00 39.74 251 THR A O 1
ATOM 1938 N N . LYS A 1 252 ? 106.318 91.332 159.299 1.00 40.61 252 LYS A N 1
ATOM 1939 C CA . LYS A 1 252 ? 105.847 92.723 159.268 1.00 41.28 252 LYS A CA 1
ATOM 1940 C C . LYS A 1 252 ? 106.797 93.671 159.996 1.00 41.00 252 LYS A C 1
ATOM 1941 O O . LYS A 1 252 ? 107.057 94.759 159.521 1.00 41.01 252 LYS A O 1
ATOM 1947 N N . TYR A 1 253 ? 107.306 93.247 161.149 1.00 41.05 253 TYR A N 1
ATOM 1948 C CA . TYR A 1 253 ? 108.098 94.120 162.019 1.00 40.96 253 TYR A CA 1
ATOM 1949 C C . TYR A 1 253 ? 109.544 93.674 162.170 1.00 41.12 253 TYR A C 1
ATOM 1950 O O . TYR A 1 253 ? 110.370 94.415 162.715 1.00 41.52 253 TYR A O 1
ATOM 1959 N N . LYS A 1 254 ? 109.849 92.471 161.676 1.00 41.23 254 LYS A N 1
ATOM 1960 C CA . LYS A 1 254 ? 111.192 91.875 161.786 1.00 41.19 254 LYS A CA 1
ATOM 1961 C C . LYS A 1 254 ? 111.547 91.517 163.233 1.00 40.79 254 LYS A C 1
ATOM 1962 O O . LYS A 1 254 ? 112.722 91.443 163.590 1.00 40.70 254 LYS A O 1
ATOM 1968 N N . ILE A 1 255 ? 110.517 91.293 164.045 1.00 40.03 255 ILE A N 1
ATOM 1969 C CA . ILE A 1 255 ? 110.678 90.940 165.447 1.00 40.01 255 ILE A CA 1
ATOM 1970 C C . ILE A 1 255 ? 110.241 89.490 165.679 1.00 40.01 255 ILE A C 1
ATOM 1971 O O . ILE A 1 255 ? 109.341 88.985 165.006 1.00 39.94 255 ILE A O 1
ATOM 1976 N N . ASP A 1 256 ? 110.877 88.826 166.639 1.00 40.10 256 ASP A N 1
ATOM 1977 C CA . ASP A 1 256 ? 110.600 87.420 166.905 1.00 39.97 256 ASP A CA 1
ATOM 1978 C C . ASP A 1 256 ? 110.225 87.249 168.361 1.00 39.38 256 ASP A C 1
ATOM 1979 O O . ASP A 1 256 ? 111.066 86.944 169.210 1.00 38.94 256 ASP A O 1
ATOM 1984 N N . ILE A 1 257 ? 108.945 87.456 168.656 1.00 39.40 257 ILE A N 1
ATOM 1985 C CA . ILE A 1 257 ? 108.454 87.354 170.044 1.00 39.37 257 ILE A CA 1
ATOM 1986 C C . ILE A 1 257 ? 108.687 85.991 170.717 1.00 39.56 257 ILE A C 1
ATOM 1987 O O . ILE A 1 257 ? 108.655 85.887 171.934 1.00 38.82 257 ILE A O 1
ATOM 1992 N N . ARG A 1 258 ? 108.950 84.954 169.925 1.00 40.55 258 ARG A N 1
ATOM 1993 C CA . ARG A 1 258 ? 109.157 83.605 170.472 1.00 41.19 258 ARG A CA 1
ATOM 1994 C C . ARG A 1 258 ? 110.512 83.478 171.173 1.00 41.65 258 ARG A C 1
ATOM 1995 O O . ARG A 1 258 ? 110.687 82.603 172.033 1.00 42.06 258 ARG A O 1
ATOM 2003 N N . GLU A 1 259 ? 111.434 84.369 170.814 1.00 41.63 259 GLU A N 1
ATOM 2004 C CA . GLU A 1 259 ? 112.770 84.469 171.403 1.00 42.60 259 GLU A CA 1
ATOM 2005 C C . GLU A 1 259 ? 112.820 85.433 172.591 1.00 42.65 259 GLU A C 1
ATOM 2006 O O . GLU A 1 259 ? 113.884 85.673 173.163 1.00 42.61 259 GLU A O 1
ATOM 2012 N N . ASN A 1 260 ? 111.665 85.983 172.939 1.00 42.84 260 ASN A N 1
ATOM 2013 C CA . ASN A 1 260 ? 111.552 87.028 173.939 1.00 42.64 260 ASN A CA 1
ATOM 2014 C C . ASN A 1 260 ? 110.307 86.719 174.740 1.00 42.85 260 ASN A C 1
ATOM 2015 O O . ASN A 1 260 ? 109.215 87.138 174.368 1.00 43.00 260 ASN A O 1
ATOM 2020 N N . PRO A 1 261 ? 110.454 85.921 175.814 1.00 43.36 261 PRO A N 1
ATOM 2021 C CA . PRO A 1 261 ? 109.345 85.511 176.688 1.00 43.30 261 PRO A CA 1
ATOM 2022 C C . PRO A 1 261 ? 108.433 86.639 177.191 1.00 43.36 261 PRO A C 1
ATOM 2023 O O . PRO A 1 261 ? 107.221 86.463 177.254 1.00 43.62 261 PRO A O 1
ATOM 2027 N N . LYS A 1 262 ? 109.013 87.776 177.540 1.00 43.82 262 LYS A N 1
ATOM 2028 C CA . LYS A 1 262 ? 108.265 88.939 178.042 1.00 43.98 262 LYS A CA 1
ATOM 2029 C C . LYS A 1 262 ? 107.417 89.611 176.924 1.00 43.03 262 LYS A C 1
ATOM 2030 O O . LYS A 1 262 ? 106.243 89.925 177.126 1.00 42.81 262 LYS A O 1
ATOM 2036 N N . ALA A 1 263 ? 108.025 89.820 175.755 1.00 41.70 263 ALA A N 1
ATOM 2037 C CA . ALA A 1 263 ? 107.314 90.256 174.566 1.00 41.41 263 ALA A CA 1
ATOM 2038 C C . ALA A 1 263 ? 106.173 89.294 174.210 1.00 41.50 263 ALA A C 1
ATOM 2039 O O . ALA A 1 263 ? 105.050 89.730 173.916 1.00 40.88 263 ALA A O 1
ATOM 2041 N N . TYR A 1 264 ? 106.461 87.991 174.260 1.00 41.88 264 TYR A N 1
ATOM 2042 C CA . TYR A 1 264 ? 105.479 86.968 173.909 1.00 42.29 264 TYR A CA 1
ATOM 2043 C C . TYR A 1 264 ? 104.305 87.010 174.876 1.00 42.79 264 TYR A C 1
ATOM 2044 O O . TYR A 1 264 ? 103.137 86.782 174.486 1.00 42.29 264 TYR A O 1
ATOM 2053 N N . ASN A 1 265 ? 104.606 87.288 176.142 1.00 42.80 265 ASN A N 1
ATOM 2054 C CA . ASN A 1 265 ? 103.562 87.282 177.171 1.00 43.22 265 ASN A CA 1
ATOM 2055 C C . ASN A 1 265 ? 102.614 88.478 177.026 1.00 42.96 265 ASN A C 1
ATOM 2056 O O . ASN A 1 265 ? 101.409 88.365 177.265 1.00 43.06 265 ASN A O 1
ATOM 2061 N N . ARG A 1 266 ? 103.161 89.606 176.590 1.00 42.63 266 ARG A N 1
ATOM 2062 C CA . ARG A 1 266 ? 102.356 90.804 176.294 1.00 43.50 266 ARG A CA 1
ATOM 2063 C C . ARG A 1 266 ? 101.333 90.597 175.157 1.00 42.82 266 ARG A C 1
ATOM 2064 O O . ARG A 1 266 ? 100.181 91.056 175.249 1.00 42.80 266 ARG A O 1
ATOM 2072 N N . ILE A 1 267 ? 101.771 89.912 174.100 1.00 41.73 267 ILE A N 1
ATOM 2073 C CA . ILE A 1 267 ? 100.911 89.545 172.987 1.00 40.91 267 ILE A CA 1
ATOM 2074 C C . ILE A 1 267 ? 99.847 88.561 173.435 1.00 41.20 267 ILE A C 1
ATOM 2075 O O . ILE A 1 267 ? 98.682 88.707 173.072 1.00 40.95 267 ILE A O 1
ATOM 2080 N N . LEU A 1 268 ? 100.247 87.577 174.243 1.00 41.53 268 LEU A N 1
ATOM 2081 C CA . LEU A 1 268 ? 99.333 86.576 174.776 1.00 41.95 268 LEU A CA 1
ATOM 2082 C C . LEU A 1 268 ? 98.210 87.242 175.576 1.00 41.70 268 LEU A C 1
ATOM 2083 O O . LEU A 1 268 ? 97.052 86.937 175.383 1.00 42.27 268 LEU A O 1
ATOM 2088 N N . THR A 1 269 ? 98.574 88.139 176.485 1.00 41.74 269 THR A N 1
ATOM 2089 C CA . THR A 1 269 ? 97.610 88.914 177.266 1.00 41.59 269 THR A CA 1
ATOM 2090 C C . THR A 1 269 ? 96.693 89.765 176.389 1.00 41.04 269 THR A C 1
ATOM 2091 O O . THR A 1 269 ? 95.493 89.799 176.606 1.00 41.31 269 THR A O 1
ATOM 2095 N N . ALA A 1 270 ? 97.257 90.451 175.403 1.00 40.46 270 ALA A N 1
ATOM 2096 C CA . ALA A 1 270 ? 96.439 91.236 174.490 1.00 40.66 270 ALA A CA 1
ATOM 2097 C C . ALA A 1 270 ? 95.508 90.362 173.637 1.00 40.78 270 ALA A C 1
ATOM 2098 O O . ALA A 1 270 ? 94.423 90.801 173.240 1.00 40.83 270 ALA A O 1
ATOM 2100 N N . ALA A 1 271 ? 95.929 89.128 173.371 1.00 40.97 271 ALA A N 1
ATOM 2101 C CA . ALA A 1 271 ? 95.196 88.248 172.451 1.00 41.36 271 ALA A CA 1
ATOM 2102 C C . ALA A 1 271 ? 93.861 87.789 173.057 1.00 41.69 271 ALA A C 1
ATOM 2103 O O . ALA A 1 271 ? 92.888 87.597 172.320 1.00 40.96 271 ALA A O 1
ATOM 2105 N N . GLU A 1 272 ? 93.817 87.621 174.387 1.00 42.19 272 GLU A N 1
ATOM 2106 C CA . GLU A 1 272 ? 92.567 87.280 175.034 1.00 43.28 272 GLU A CA 1
ATOM 2107 C C . GLU A 1 272 ? 91.536 88.384 174.843 1.00 42.73 272 GLU A C 1
ATOM 2108 O O . GLU A 1 272 ? 90.366 88.099 174.677 1.00 42.79 272 GLU A O 1
ATOM 2114 N N . LYS A 1 273 ? 91.973 89.643 174.862 1.00 42.98 273 LYS A N 1
ATOM 2115 C CA . LYS A 1 273 ? 91.057 90.761 174.729 1.00 42.60 273 LYS A CA 1
ATOM 2116 C C . LYS A 1 273 ? 90.528 90.882 173.300 1.00 42.47 273 LYS A C 1
ATOM 2117 O O . LYS A 1 273 ? 89.382 91.288 173.079 1.00 42.68 273 LYS A O 1
ATOM 2123 N N . LEU A 1 274 ? 91.376 90.569 172.326 1.00 41.88 274 LEU A N 1
ATOM 2124 C CA . LEU A 1 274 ? 90.979 90.633 170.933 1.00 41.88 274 LEU A CA 1
ATOM 2125 C C . LEU A 1 274 ? 89.938 89.523 170.682 1.00 41.81 274 LEU A C 1
ATOM 2126 O O . LEU A 1 274 ? 88.895 89.759 170.085 1.00 41.20 274 LEU A O 1
ATOM 2131 N N . LYS A 1 275 ? 90.234 88.331 171.192 1.00 41.64 275 LYS A N 1
ATOM 2132 C CA . LYS A 1 275 ? 89.322 87.187 171.168 1.00 41.82 275 LYS A CA 1
ATOM 2133 C C . LYS A 1 275 ? 87.898 87.588 171.646 1.00 41.80 275 LYS A C 1
ATOM 2134 O O . LYS A 1 275 ? 86.898 87.301 170.962 1.00 41.58 275 LYS A O 1
ATOM 2140 N N . LYS A 1 276 ? 87.814 88.242 172.810 1.00 40.87 276 LYS A N 1
ATOM 2141 C CA . LYS A 1 276 ? 86.517 88.660 173.370 1.00 40.09 276 LYS A CA 1
ATOM 2142 C C . LYS A 1 276 ? 85.782 89.679 172.482 1.00 38.91 276 LYS A C 1
ATOM 2143 O O . LYS A 1 276 ? 84.575 89.552 172.266 1.00 38.01 276 LYS A O 1
ATOM 2149 N N . VAL A 1 277 ? 86.500 90.689 171.984 1.00 38.02 277 VAL A N 1
ATOM 2150 C CA . VAL A 1 277 ? 85.926 91.626 170.981 1.00 37.45 277 VAL A CA 1
ATOM 2151 C C . VAL A 1 277 ? 85.297 90.876 169.769 1.00 37.69 277 VAL A C 1
ATOM 2152 O O . VAL A 1 277 ? 84.248 91.295 169.242 1.00 37.36 277 VAL A O 1
ATOM 2156 N N . LEU A 1 278 ? 85.933 89.770 169.362 1.00 37.05 278 LEU A N 1
ATOM 2157 C CA . LEU A 1 278 ? 85.469 88.971 168.232 1.00 38.10 278 LEU A CA 1
ATOM 2158 C C . LEU A 1 278 ? 84.229 88.108 168.509 1.00 38.18 278 LEU A C 1
ATOM 2159 O O . LEU A 1 278 ? 83.680 87.506 167.583 1.00 39.39 278 LEU A O 1
ATOM 2164 N N . SER A 1 279 ? 83.800 88.028 169.770 1.00 38.36 279 SER A N 1
ATOM 2165 C CA . SER A 1 279 ? 82.510 87.429 170.114 1.00 37.70 279 SER A CA 1
ATOM 2166 C C . SER A 1 279 ? 81.384 88.441 169.880 1.00 37.77 279 SER A C 1
ATOM 2167 O O . SER A 1 279 ? 80.225 88.058 169.732 1.00 37.20 279 SER A O 1
ATOM 2170 N N . ALA A 1 280 ? 81.727 89.734 169.854 1.00 38.06 280 ALA A N 1
ATOM 2171 C CA . ALA A 1 280 ? 80.721 90.782 169.658 1.00 38.49 280 ALA A CA 1
ATOM 2172 C C . ALA A 1 280 ? 80.838 91.425 168.267 1.00 38.81 280 ALA A C 1
ATOM 2173 O O . ALA A 1 280 ? 79.844 91.795 167.658 1.00 38.70 280 ALA A O 1
ATOM 2175 N N . ASN A 1 281 ? 82.064 91.561 167.771 1.00 39.25 281 ASN A N 1
ATOM 2176 C CA . ASN A 1 281 ? 82.280 92.220 166.495 1.00 39.29 281 ASN A CA 1
ATOM 2177 C C . ASN A 1 281 ? 82.880 91.262 165.497 1.00 39.63 281 ASN A C 1
ATOM 2178 O O . ASN A 1 281 ? 83.530 90.288 165.844 1.00 39.67 281 ASN A O 1
ATOM 2183 N N . THR A 1 282 ? 82.679 91.583 164.240 1.00 40.72 282 THR A N 1
ATOM 2184 C CA . THR A 1 282 ? 83.057 90.718 163.154 1.00 41.67 282 THR A CA 1
ATOM 2185 C C . THR A 1 282 ? 84.516 90.981 162.715 1.00 42.42 282 THR A C 1
ATOM 2186 O O . THR A 1 282 ? 85.137 90.155 162.040 1.00 42.65 282 THR A O 1
ATOM 2190 N N . ASN A 1 283 ? 85.044 92.124 163.150 1.00 42.88 283 ASN A N 1
ATOM 2191 C CA . ASN A 1 283 ? 86.396 92.569 162.852 1.00 44.39 283 ASN A CA 1
ATOM 2192 C C . ASN A 1 283 ? 86.933 93.291 164.093 1.00 43.89 283 ASN A C 1
ATOM 2193 O O . ASN A 1 283 ? 86.167 93.878 164.848 1.00 43.78 283 ASN A O 1
ATOM 2198 N N . ALA A 1 284 ? 88.242 93.263 164.303 1.00 43.64 284 ALA A N 1
ATOM 2199 C CA . ALA A 1 284 ? 88.830 93.925 165.467 1.00 43.22 284 ALA A CA 1
ATOM 2200 C C . ALA A 1 284 ? 90.289 94.316 165.225 1.00 43.09 284 ALA A C 1
ATOM 2201 O O . ALA A 1 284 ? 91.039 93.525 164.672 1.00 42.55 284 ALA A O 1
ATOM 2203 N N . PRO A 1 285 ? 90.686 95.547 165.632 1.00 43.21 285 PRO A N 1
ATOM 2204 C CA . PRO A 1 285 ? 92.099 95.916 165.550 1.00 43.00 285 PRO A CA 1
ATOM 2205 C C . PRO A 1 285 ? 92.939 95.259 166.650 1.00 42.57 285 PRO A C 1
ATOM 2206 O O . PRO A 1 285 ? 92.428 94.951 167.718 1.00 42.66 285 PRO A O 1
ATOM 2210 N N . PHE A 1 286 ? 94.215 95.030 166.366 1.00 42.34 286 PHE A N 1
ATOM 2211 C CA . PHE A 1 286 ? 95.145 94.514 167.360 1.00 42.38 286 PHE A CA 1
ATOM 2212 C C . PHE A 1 286 ? 96.293 95.526 167.509 1.00 43.41 286 PHE A C 1
ATOM 2213 O O . PHE A 1 286 ? 97.079 95.745 166.583 1.00 43.79 286 PHE A O 1
ATOM 2221 N N . SER A 1 287 ? 96.353 96.168 168.668 1.00 44.36 287 SER A N 1
ATOM 2222 C CA . SER A 1 287 ? 97.356 97.199 168.925 1.00 45.66 287 SER A CA 1
ATOM 2223 C C . SER A 1 287 ? 98.069 96.923 170.248 1.00 45.65 287 SER A C 1
ATOM 2224 O O . SER A 1 287 ? 97.415 96.724 171.274 1.00 45.48 287 SER A O 1
ATOM 2227 N N . VAL A 1 288 ? 99.400 96.852 170.207 1.00 46.19 288 VAL A N 1
ATOM 2228 C CA . VAL A 1 288 ? 100.215 96.669 171.422 1.00 46.70 288 VAL A CA 1
ATOM 2229 C C . VAL A 1 288 ? 101.436 97.578 171.338 1.00 47.71 288 VAL A C 1
ATOM 2230 O O . VAL A 1 288 ? 102.196 97.529 170.378 1.00 47.34 288 VAL A O 1
ATOM 2234 N N . GLU A 1 289 ? 101.588 98.425 172.350 1.00 49.51 289 GLU A N 1
ATOM 2235 C CA . GLU A 1 289 ? 102.627 99.447 172.395 1.00 51.39 289 GLU A CA 1
ATOM 2236 C C . GLU A 1 289 ? 103.892 98.917 173.052 1.00 51.98 289 GLU A C 1
ATOM 2237 O O . GLU A 1 289 ? 103.835 98.285 174.118 1.00 51.75 289 GLU A O 1
ATOM 2243 N N . SER A 1 290 ? 105.027 99.185 172.408 1.00 52.86 290 SER A N 1
ATOM 2244 C CA . SER A 1 290 ? 106.337 98.720 172.872 1.00 53.99 290 SER A CA 1
ATOM 2245 C C . SER A 1 290 ? 106.310 97.260 173.317 1.00 54.42 290 SER A C 1
ATOM 2246 O O . SER A 1 290 ? 106.674 96.953 174.456 1.00 54.48 290 SER A O 1
ATOM 2249 N N . VAL A 1 291 ? 105.863 96.365 172.434 1.00 55.04 291 VAL A N 1
ATOM 2250 C CA . VAL A 1 291 ? 105.895 94.918 172.726 1.00 55.35 291 VAL A CA 1
ATOM 2251 C C . VAL A 1 291 ? 107.357 94.505 172.977 1.00 56.21 291 VAL A C 1
ATOM 2252 O O . VAL A 1 291 ? 107.648 93.672 173.851 1.00 56.04 291 VAL A O 1
ATOM 2256 N N . MET A 1 292 ? 108.262 95.151 172.244 1.00 56.78 292 MET A N 1
ATOM 2257 C CA . MET A 1 292 ? 109.683 95.149 172.569 1.00 57.86 292 MET A CA 1
ATOM 2258 C C . MET A 1 292 ? 110.198 96.594 172.778 1.00 58.43 292 MET A C 1
ATOM 2259 O O . MET A 1 292 ? 109.405 97.538 172.897 1.00 58.85 292 MET A O 1
ATOM 2264 N N . ASN A 1 293 ? 111.517 96.760 172.857 1.00 58.59 293 ASN A N 1
ATOM 2265 C CA . ASN A 1 293 ? 112.127 98.093 172.935 1.00 58.72 293 ASN A CA 1
ATOM 2266 C C . ASN A 1 293 ? 111.737 98.912 171.686 1.00 58.09 293 ASN A C 1
ATOM 2267 O O . ASN A 1 293 ? 112.167 98.617 170.554 1.00 58.08 293 ASN A O 1
ATOM 2272 N N . ASP A 1 294 ? 110.854 99.890 171.907 1.00 57.06 294 ASP A N 1
ATOM 2273 C CA . ASP A 1 294 ? 110.515 100.910 170.918 1.00 55.80 294 ASP A CA 1
ATOM 2274 C C . ASP A 1 294 ? 109.532 100.467 169.821 1.00 54.55 294 ASP A C 1
ATOM 2275 O O . ASP A 1 294 ? 109.092 101.284 169.018 1.00 54.20 294 ASP A O 1
ATOM 2280 N N . VAL A 1 295 ? 109.170 99.193 169.783 1.00 53.20 295 VAL A N 1
ATOM 2281 C CA . VAL A 1 295 ? 108.323 98.717 168.681 1.00 52.03 295 VAL A CA 1
ATOM 2282 C C . VAL A 1 295 ? 106.825 98.572 169.022 1.00 50.75 295 VAL A C 1
ATOM 2283 O O . VAL A 1 295 ? 106.427 97.721 169.825 1.00 50.26 295 VAL A O 1
ATOM 2287 N N . ASP A 1 296 ? 106.015 99.426 168.395 1.00 49.34 296 ASP A N 1
ATOM 2288 C CA . ASP A 1 296 ? 104.564 99.380 168.524 1.00 48.71 296 ASP A CA 1
ATOM 2289 C C . ASP A 1 296 ? 104.006 98.596 167.349 1.00 48.12 296 ASP A C 1
ATOM 2290 O O . ASP A 1 296 ? 104.335 98.882 166.190 1.00 48.46 296 ASP A O 1
ATOM 2295 N N . VAL A 1 297 ? 103.160 97.616 167.640 1.00 47.31 297 VAL A N 1
ATOM 2296 C CA . VAL A 1 297 ? 102.559 96.798 166.592 1.00 46.61 297 VAL A CA 1
ATOM 2297 C C . VAL A 1 297 ? 101.109 97.191 166.390 1.00 46.22 297 VAL A C 1
ATOM 2298 O O . VAL A 1 297 ? 100.409 97.527 167.340 1.00 45.94 297 VAL A O 1
ATOM 2302 N N . SER A 1 298 ? 100.655 97.126 165.148 1.00 45.92 298 SER A N 1
ATOM 2303 C CA . SER A 1 298 ? 99.321 97.580 164.824 1.00 46.15 298 SER A CA 1
ATOM 2304 C C . SER A 1 298 ? 98.735 96.747 163.711 1.00 45.61 298 SER A C 1
ATOM 2305 O O . SER A 1 298 ? 99.020 96.994 162.542 1.00 46.02 298 SER A O 1
ATOM 2308 N N . SER A 1 299 ? 97.906 95.776 164.068 1.00 44.50 299 SER A N 1
ATOM 2309 C CA . SER A 1 299 ? 97.332 94.875 163.084 1.00 43.34 299 SER A CA 1
ATOM 2310 C C . SER A 1 299 ? 95.817 94.727 163.281 1.00 43.13 299 SER A C 1
ATOM 2311 O O . SER A 1 299 ? 95.172 95.578 163.894 1.00 43.41 299 SER A O 1
ATOM 2314 N N . GLN A 1 300 ? 95.247 93.660 162.741 1.00 42.60 300 GLN A N 1
ATOM 2315 C CA . GLN A 1 300 ? 93.858 93.333 162.997 1.00 42.61 300 GLN A CA 1
ATOM 2316 C C . GLN A 1 300 ? 93.576 91.865 162.736 1.00 41.52 300 GLN A C 1
ATOM 2317 O O . GLN A 1 300 ? 94.445 91.130 162.262 1.00 41.67 300 GLN A O 1
ATOM 2323 N N . LEU A 1 301 ? 92.363 91.446 163.067 1.00 40.42 301 LEU A N 1
ATOM 2324 C CA . LEU A 1 301 ? 91.923 90.081 162.874 1.00 40.09 301 LEU A CA 1
ATOM 2325 C C . LEU A 1 301 ? 90.409 90.099 162.729 1.00 40.30 301 LEU A C 1
ATOM 2326 O O . LEU A 1 301 ? 89.718 90.775 163.500 1.00 40.81 301 LEU A O 1
ATOM 2331 N N . SER A 1 302 ? 89.902 89.376 161.729 1.00 40.10 302 SER A N 1
ATOM 2332 C CA . SER A 1 302 ? 88.458 89.176 161.566 1.00 39.54 302 SER A CA 1
ATOM 2333 C C . SER A 1 302 ? 88.004 87.908 162.296 1.00 38.99 302 SER A C 1
ATOM 2334 O O . SER A 1 302 ? 88.819 87.040 162.629 1.00 38.99 302 SER A O 1
ATOM 2337 N N . ARG A 1 303 ? 86.708 87.823 162.585 1.00 39.03 303 ARG A N 1
ATOM 2338 C CA . ARG A 1 303 ? 86.128 86.615 163.178 1.00 39.19 303 ARG A CA 1
ATOM 2339 C C . ARG A 1 303 ? 86.399 85.424 162.248 1.00 39.50 303 ARG A C 1
ATOM 2340 O O . ARG A 1 303 ? 86.790 84.353 162.699 1.00 38.66 303 ARG A O 1
ATOM 2348 N N . GLU A 1 304 ? 86.240 85.646 160.942 1.00 40.53 304 GLU A N 1
ATOM 2349 C CA . GLU A 1 304 ? 86.479 84.596 159.954 1.00 41.93 304 GLU A CA 1
ATOM 2350 C C . GLU A 1 304 ? 87.909 84.059 160.026 1.00 41.93 304 GLU A C 1
ATOM 2351 O O . GLU A 1 304 ? 88.123 82.850 159.982 1.00 42.56 304 GLU A O 1
ATOM 2357 N N . GLU A 1 305 ? 88.877 84.960 160.174 1.00 42.24 305 GLU A N 1
ATOM 2358 C CA . GLU A 1 305 ? 90.276 84.585 160.299 1.00 41.96 305 GLU A CA 1
ATOM 2359 C C . GLU A 1 305 ? 90.533 83.798 161.572 1.00 42.44 305 GLU A C 1
ATOM 2360 O O . GLU A 1 305 ? 91.252 82.795 161.532 1.00 42.70 305 GLU A O 1
ATOM 2366 N N . LEU A 1 306 ? 89.921 84.224 162.684 1.00 42.31 306 LEU A N 1
ATOM 2367 C CA . LEU A 1 306 ? 90.006 83.494 163.966 1.00 42.32 306 LEU A CA 1
ATOM 2368 C C . LEU A 1 306 ? 89.538 82.044 163.842 1.00 42.76 306 LEU A C 1
ATOM 2369 O O . LEU A 1 306 ? 90.198 81.134 164.340 1.00 42.31 306 LEU A O 1
ATOM 2374 N N . GLU A 1 307 ? 88.380 81.858 163.209 1.00 43.51 307 GLU A N 1
ATOM 2375 C CA . GLU A 1 307 ? 87.753 80.544 163.024 1.00 44.44 307 GLU A CA 1
ATOM 2376 C C . GLU A 1 307 ? 88.644 79.585 162.234 1.00 44.70 307 GLU A C 1
ATOM 2377 O O . GLU A 1 307 ? 88.777 78.419 162.601 1.00 44.92 307 GLU A O 1
ATOM 2383 N N . GLU A 1 308 ? 89.279 80.107 161.187 1.00 44.88 308 GLU A N 1
ATOM 2384 C CA . GLU A 1 308 ? 90.277 79.383 160.415 1.00 45.24 308 GLU A CA 1
ATOM 2385 C C . GLU A 1 308 ? 91.521 79.049 161.246 1.00 44.98 308 GLU A C 1
ATOM 2386 O O . GLU A 1 308 ? 92.136 78.003 161.042 1.00 45.48 308 GLU A O 1
ATOM 2392 N N . LEU A 1 309 ? 91.887 79.925 162.183 1.00 44.55 309 LEU A N 1
ATOM 2393 C CA . LEU A 1 309 ? 93.046 79.683 163.052 1.00 43.93 309 LEU A CA 1
ATOM 2394 C C . LEU A 1 309 ? 92.866 78.484 163.959 1.00 43.73 309 LEU A C 1
ATOM 2395 O O . LEU A 1 309 ? 93.830 77.773 164.263 1.00 44.16 309 LEU A O 1
ATOM 2400 N N . VAL A 1 310 ? 91.635 78.266 164.407 1.00 43.86 310 VAL A N 1
ATOM 2401 C CA . VAL A 1 310 ? 91.339 77.153 165.324 1.00 43.97 310 VAL A CA 1
ATOM 2402 C C . VAL A 1 310 ? 90.644 75.981 164.611 1.00 44.26 310 VAL A C 1
ATOM 2403 O O . VAL A 1 310 ? 90.010 75.140 165.240 1.00 44.80 310 VAL A O 1
ATOM 2407 N N . LYS A 1 311 ? 90.786 75.925 163.295 1.00 44.47 311 LYS A N 1
ATOM 2408 C CA . LYS A 1 311 ? 90.173 74.873 162.515 1.00 45.80 311 LYS A CA 1
ATOM 2409 C C . LYS A 1 311 ? 90.478 73.448 163.046 1.00 45.92 311 LYS A C 1
ATOM 2410 O O . LYS A 1 311 ? 89.554 72.651 163.161 1.00 46.15 311 LYS A O 1
ATOM 2416 N N . PRO A 1 312 ? 91.762 73.122 163.343 1.00 46.23 312 PRO A N 1
ATOM 2417 C CA . PRO A 1 312 ? 92.116 71.801 163.899 1.00 46.82 312 PRO A CA 1
ATOM 2418 C C . PRO A 1 312 ? 91.438 71.427 165.210 1.00 47.47 312 PRO A C 1
ATOM 2419 O O . PRO A 1 312 ? 91.125 70.255 165.423 1.00 48.23 312 PRO A O 1
ATOM 2423 N N . LEU A 1 313 ? 91.245 72.410 166.080 1.00 48.05 313 LEU A N 1
ATOM 2424 C CA . LEU A 1 313 ? 90.561 72.241 167.356 1.00 47.83 313 LEU A CA 1
ATOM 2425 C C . LEU A 1 313 ? 89.070 72.034 167.115 1.00 47.88 313 LEU A C 1
ATOM 2426 O O . LEU A 1 313 ? 88.430 71.225 167.792 1.00 47.30 313 LEU A O 1
ATOM 2431 N N . LEU A 1 314 ? 88.529 72.784 166.150 1.00 47.53 314 LEU A N 1
ATOM 2432 C CA . LEU A 1 314 ? 87.092 72.787 165.890 1.00 47.46 314 LEU A CA 1
ATOM 2433 C C . LEU A 1 314 ? 86.634 71.484 165.262 1.00 47.57 314 LEU A C 1
ATOM 2434 O O . LEU A 1 314 ? 85.441 71.200 165.229 1.00 47.52 314 LEU A O 1
ATOM 2439 N N . GLU A 1 315 ? 87.597 70.691 164.794 1.00 48.00 315 GLU A N 1
ATOM 2440 C CA . GLU A 1 315 ? 87.332 69.372 164.221 1.00 48.52 315 GLU A CA 1
ATOM 2441 C C . GLU A 1 315 ? 86.798 68.411 165.273 1.00 48.19 315 GLU A C 1
ATOM 2442 O O . GLU A 1 315 ? 86.144 67.418 164.952 1.00 47.78 315 GLU A O 1
ATOM 2448 N N . ARG A 1 316 ? 87.050 68.760 166.531 1.00 47.95 316 ARG A N 1
ATOM 2449 C CA . ARG A 1 316 ? 86.622 67.994 167.693 1.00 47.82 316 ARG A CA 1
ATOM 2450 C C . ARG A 1 316 ? 85.342 68.555 168.339 1.00 46.90 316 ARG A C 1
ATOM 2451 O O . ARG A 1 316 ? 84.877 68.029 169.344 1.00 46.44 316 ARG A O 1
ATOM 2459 N N . VAL A 1 317 ? 84.765 69.601 167.751 1.00 45.99 317 VAL A N 1
ATOM 2460 C CA . VAL A 1 317 ? 83.725 70.385 168.435 1.00 45.86 317 VAL A CA 1
ATOM 2461 C C . VAL A 1 317 ? 82.442 69.626 168.838 1.00 45.69 317 VAL A C 1
ATOM 2462 O O . VAL A 1 317 ? 81.790 69.997 169.807 1.00 45.74 317 VAL A O 1
ATOM 2466 N N . THR A 1 318 ? 82.081 68.580 168.100 1.00 45.56 318 THR A N 1
ATOM 2467 C CA . THR A 1 318 ? 80.827 67.867 168.369 1.00 45.20 318 THR A CA 1
ATOM 2468 C C . THR A 1 318 ? 81.042 66.601 169.186 1.00 45.17 318 THR A C 1
ATOM 2469 O O . THR A 1 318 ? 80.078 66.016 169.655 1.00 45.29 318 THR A O 1
ATOM 2473 N N . GLU A 1 319 ? 82.296 66.196 169.377 1.00 45.12 319 GLU A N 1
ATOM 2474 C CA . GLU A 1 319 ? 82.603 64.937 170.072 1.00 45.92 319 GLU A CA 1
ATOM 2475 C C . GLU A 1 319 ? 81.992 64.785 171.487 1.00 45.27 319 GLU A C 1
ATOM 2476 O O . GLU A 1 319 ? 81.359 63.776 171.758 1.00 45.91 319 GLU A O 1
ATOM 2482 N N . PRO A 1 320 ? 82.182 65.773 172.389 1.00 45.05 320 PRO A N 1
ATOM 2483 C CA . PRO A 1 320 ? 81.570 65.614 173.724 1.00 44.38 320 PRO A CA 1
ATOM 2484 C C . PRO A 1 320 ? 80.049 65.505 173.706 1.00 44.15 320 PRO A C 1
ATOM 2485 O O . PRO A 1 320 ? 79.478 64.815 174.553 1.00 44.05 320 PRO A O 1
ATOM 2489 N N . VAL A 1 321 ? 79.404 66.163 172.747 1.00 44.02 321 VAL A N 1
ATOM 2490 C CA . VAL A 1 321 ? 77.957 66.052 172.583 1.00 43.68 321 VAL A CA 1
ATOM 2491 C C . VAL A 1 321 ? 77.561 64.627 172.164 1.00 44.16 321 VAL A C 1
ATOM 2492 O O . VAL A 1 321 ? 76.746 63.981 172.842 1.00 44.06 321 VAL A O 1
ATOM 2496 N N . THR A 1 322 ? 78.151 64.146 171.060 1.00 44.09 322 THR A N 1
ATOM 2497 C CA . THR A 1 322 ? 77.864 62.818 170.532 1.00 44.36 322 THR A CA 1
ATOM 2498 C C . THR A 1 322 ? 78.206 61.696 171.534 1.00 43.67 322 THR A C 1
ATOM 2499 O O . THR A 1 322 ? 77.462 60.733 171.657 1.00 43.43 322 THR A O 1
ATOM 2503 N N . LYS A 1 323 ? 79.305 61.848 172.269 1.00 43.62 323 LYS A N 1
ATOM 2504 C CA . LYS A 1 323 ? 79.713 60.874 173.296 1.00 43.49 323 LYS A CA 1
ATOM 2505 C C . LYS A 1 323 ? 78.806 60.859 174.525 1.00 43.05 323 LYS A C 1
ATOM 2506 O O . LYS A 1 323 ? 78.510 59.798 175.051 1.00 43.24 323 LYS A O 1
ATOM 2512 N N . ALA A 1 324 ? 78.389 62.030 174.995 1.00 42.77 324 ALA A N 1
ATOM 2513 C CA . ALA A 1 324 ? 77.491 62.113 176.142 1.00 42.63 324 ALA A CA 1
ATOM 2514 C C . ALA A 1 324 ? 76.100 61.547 175.809 1.00 42.91 324 ALA A C 1
ATOM 2515 O O . ALA A 1 324 ? 75.503 60.872 176.644 1.00 43.41 324 ALA A O 1
ATOM 2517 N N . LEU A 1 325 ? 75.608 61.807 174.593 1.00 42.83 325 LEU A N 1
ATOM 2518 C CA . LEU A 1 325 ? 74.366 61.209 174.076 1.00 43.07 325 LEU A CA 1
ATOM 2519 C C . LEU A 1 325 ? 74.427 59.682 173.978 1.00 43.13 325 LEU A C 1
ATOM 2520 O O . LEU A 1 325 ? 73.456 59.010 174.305 1.00 43.48 325 LEU A O 1
ATOM 2525 N N . ALA A 1 326 ? 75.558 59.139 173.531 1.00 43.32 326 ALA A N 1
ATOM 2526 C CA . ALA A 1 326 ? 75.715 57.682 173.391 1.00 43.59 326 ALA A CA 1
ATOM 2527 C C . ALA A 1 326 ? 75.722 56.991 174.755 1.00 43.87 326 ALA A C 1
ATOM 2528 O O . ALA A 1 326 ? 75.102 55.946 174.926 1.00 43.85 326 ALA A O 1
ATOM 2530 N N . GLN A 1 327 ? 76.428 57.584 175.716 1.00 44.80 327 GLN A N 1
ATOM 2531 C CA . GLN A 1 327 ? 76.428 57.116 177.101 1.00 45.44 327 GLN A CA 1
ATOM 2532 C C . GLN A 1 327 ? 75.007 57.131 177.688 1.00 45.43 327 GLN A C 1
ATOM 2533 O O . GLN A 1 327 ? 74.571 56.158 178.274 1.00 46.09 327 GLN A O 1
ATOM 2539 N N . ALA A 1 328 ? 74.289 58.235 177.495 1.00 45.69 328 ALA A N 1
ATOM 2540 C CA . ALA A 1 328 ? 72.904 58.390 177.948 1.00 45.54 328 ALA A CA 1
ATOM 2541 C C . ALA A 1 328 ? 71.933 57.461 177.210 1.00 46.13 328 ALA A C 1
ATOM 2542 O O . ALA A 1 328 ? 70.794 57.248 177.658 1.00 45.64 328 ALA A O 1
ATOM 2544 N N . LYS A 1 329 ? 72.392 56.917 176.080 1.00 47.09 329 LYS A N 1
ATOM 2545 C CA . LYS A 1 329 ? 71.584 56.050 175.211 1.00 47.74 329 LYS A CA 1
ATOM 2546 C C . LYS A 1 329 ? 70.425 56.831 174.596 1.00 47.56 329 LYS A C 1
ATOM 2547 O O . LYS A 1 329 ? 69.312 56.330 174.492 1.00 47.78 329 LYS A O 1
ATOM 2553 N N . LEU A 1 330 ? 70.710 58.067 174.194 1.00 47.86 330 LEU A N 1
ATOM 2554 C CA . LEU A 1 330 ? 69.699 58.982 173.677 1.00 47.48 330 LEU A CA 1
ATOM 2555 C C . LEU A 1 330 ? 70.075 59.486 172.297 1.00 47.35 330 LEU A C 1
ATOM 2556 O O . LEU A 1 330 ? 71.258 59.601 171.964 1.00 46.97 330 LEU A O 1
ATOM 2561 N N . SER A 1 331 ? 69.055 59.778 171.495 1.00 47.33 331 SER A N 1
ATOM 2562 C CA . SER A 1 331 ? 69.246 60.590 170.310 1.00 47.44 331 SER A CA 1
ATOM 2563 C C . SER A 1 331 ? 69.086 62.061 170.705 1.00 47.36 331 SER A C 1
ATOM 2564 O O . SER A 1 331 ? 68.454 62.384 171.726 1.00 47.35 331 SER A O 1
ATOM 2567 N N . ALA A 1 332 ? 69.679 62.938 169.897 1.00 46.88 332 ALA A N 1
ATOM 2568 C CA . ALA A 1 332 ? 69.628 64.373 170.112 1.00 46.44 332 ALA A CA 1
ATOM 2569 C C . ALA A 1 332 ? 68.212 64.920 170.318 1.00 46.25 332 ALA A C 1
ATOM 2570 O O . ALA A 1 332 ? 68.023 65.829 171.135 1.00 46.53 332 ALA A O 1
ATOM 2572 N N . GLU A 1 333 ? 67.237 64.365 169.590 1.00 45.28 333 GLU A N 1
ATOM 2573 C CA . GLU A 1 333 ? 65.829 64.813 169.635 1.00 45.03 333 GLU A CA 1
ATOM 2574 C C . GLU A 1 333 ? 65.112 64.582 170.989 1.00 44.57 333 GLU A C 1
ATOM 2575 O O . GLU A 1 333 ? 64.109 65.251 171.289 1.00 44.06 333 GLU A O 1
ATOM 2577 N N . GLU A 1 334 ? 65.626 63.637 171.785 1.00 44.12 334 GLU A N 1
ATOM 2578 C CA . GLU A 1 334 ? 65.133 63.371 173.152 1.00 43.88 334 GLU A CA 1
ATOM 2579 C C . GLU A 1 334 ? 65.586 64.415 174.194 1.00 43.30 334 GLU A C 1
ATOM 2580 O O . GLU A 1 334 ? 65.046 64.473 175.294 1.00 43.04 334 GLU A O 1
ATOM 2586 N N . VAL A 1 335 ? 66.570 65.235 173.852 1.00 42.93 335 VAL A N 1
ATOM 2587 C CA . VAL A 1 335 ? 66.933 66.364 174.715 1.00 43.30 335 VAL A CA 1
ATOM 2588 C C . VAL A 1 335 ? 65.866 67.489 174.609 1.00 43.33 335 VAL A C 1
ATOM 2589 O O . VAL A 1 335 ? 65.488 67.901 173.506 1.00 42.64 335 VAL A O 1
ATOM 2593 N N . ASP A 1 336 ? 65.354 67.939 175.756 1.00 43.12 336 ASP A N 1
ATOM 2594 C CA . ASP A 1 336 ? 64.365 69.015 175.778 1.00 43.32 336 ASP A CA 1
ATOM 2595 C C . ASP A 1 336 ? 65.006 70.412 175.657 1.00 43.47 336 ASP A C 1
ATOM 2596 O O . ASP A 1 336 ? 64.541 71.242 174.872 1.00 43.56 336 ASP A O 1
ATOM 2601 N N . PHE A 1 337 ? 66.080 70.657 176.411 1.00 43.30 337 PHE A N 1
ATOM 2602 C CA . PHE A 1 337 ? 66.725 71.978 176.472 1.00 43.05 337 PHE A CA 1
ATOM 2603 C C . PHE A 1 337 ? 68.231 71.839 176.559 1.00 43.12 337 PHE A C 1
ATOM 2604 O O . PHE A 1 337 ? 68.741 70.941 177.242 1.00 43.42 337 PHE A O 1
ATOM 2612 N N . VAL A 1 338 ? 68.938 72.725 175.865 1.00 42.86 338 VAL A N 1
ATOM 2613 C CA . VAL A 1 338 ? 70.390 72.792 175.965 1.00 42.62 338 VAL A CA 1
ATOM 2614 C C . VAL A 1 338 ? 70.785 74.074 176.694 1.00 42.57 338 VAL A C 1
ATOM 2615 O O . VAL A 1 338 ? 70.567 75.180 176.190 1.00 42.02 338 VAL A O 1
ATOM 2619 N N . GLU A 1 339 ? 71.368 73.925 177.885 1.00 42.54 339 GLU A N 1
ATOM 2620 C CA . GLU A 1 339 ? 71.892 75.082 178.626 1.00 42.39 339 GLU A CA 1
ATOM 2621 C C . GLU A 1 339 ? 73.404 75.216 178.462 1.00 42.45 339 GLU A C 1
ATOM 2622 O O . GLU A 1 339 ? 74.151 74.243 178.660 1.00 42.94 339 GLU A O 1
ATOM 2628 N N . ILE A 1 340 ? 73.838 76.419 178.086 1.00 42.06 340 ILE A N 1
ATOM 2629 C CA . ILE A 1 340 ? 75.259 76.760 178.049 1.00 41.91 340 ILE A CA 1
ATOM 2630 C C . ILE A 1 340 ? 75.705 77.600 179.268 1.00 42.32 340 ILE A C 1
ATOM 2631 O O . ILE A 1 340 ? 74.963 78.482 179.759 1.00 42.26 340 ILE A O 1
ATOM 2636 N N . ILE A 1 341 ? 76.884 77.254 179.775 1.00 42.09 341 ILE A N 1
ATOM 2637 C CA . ILE A 1 341 ? 77.599 78.010 180.805 1.00 42.84 341 ILE A CA 1
ATOM 2638 C C . ILE A 1 341 ? 79.072 78.057 180.403 1.00 42.85 341 ILE A C 1
ATOM 2639 O O . ILE A 1 341 ? 79.465 77.408 179.425 1.00 43.52 341 ILE A O 1
ATOM 2644 N N . GLY A 1 342 ? 79.879 78.796 181.147 1.00 42.29 342 GLY A N 1
ATOM 2645 C CA . GLY A 1 342 ? 81.317 78.882 180.864 1.00 43.27 342 GLY A CA 1
ATOM 2646 C C . GLY A 1 342 ? 81.616 80.005 179.902 1.00 43.50 342 GLY A C 1
ATOM 2647 O O . GLY A 1 342 ? 80.862 80.225 178.954 1.00 45.20 342 GLY A O 1
ATOM 2648 N N . GLY A 1 343 ? 82.709 80.723 180.126 1.00 42.99 343 GLY A N 1
ATOM 2649 C CA . GLY A 1 343 ? 82.959 81.945 179.371 1.00 42.20 343 GLY A CA 1
ATOM 2650 C C . GLY A 1 343 ? 83.191 81.738 177.888 1.00 42.46 343 GLY A C 1
ATOM 2651 O O . GLY A 1 343 ? 82.909 82.620 177.092 1.00 42.22 343 GLY A O 1
ATOM 2652 N N . THR A 1 344 ? 83.704 80.562 177.512 1.00 42.84 344 THR A N 1
ATOM 2653 C CA . THR A 1 344 ? 84.094 80.280 176.114 1.00 42.44 344 THR A CA 1
ATOM 2654 C C . THR A 1 344 ? 82.927 79.898 175.181 1.00 42.15 344 THR A C 1
ATOM 2655 O O . THR A 1 344 ? 83.043 80.006 173.962 1.00 43.02 344 THR A O 1
ATOM 2659 N N . THR A 1 345 ? 81.813 79.478 175.765 1.00 41.79 345 THR A N 1
ATOM 2660 C CA . THR A 1 345 ? 80.545 79.305 175.057 1.00 41.73 345 THR A CA 1
ATOM 2661 C C . THR A 1 345 ? 79.938 80.606 174.489 1.00 42.00 345 THR A C 1
ATOM 2662 O O . THR A 1 345 ? 78.914 80.559 173.825 1.00 41.94 345 THR A O 1
ATOM 2666 N N . ARG A 1 346 ? 80.562 81.745 174.762 1.00 41.89 346 ARG A N 1
ATOM 2667 C CA . ARG A 1 346 ? 80.155 83.018 174.181 1.00 42.02 346 ARG A CA 1
ATOM 2668 C C . ARG A 1 346 ? 80.727 83.222 172.766 1.00 41.88 346 ARG A C 1
ATOM 2669 O O . ARG A 1 346 ? 80.330 84.154 172.082 1.00 41.83 346 ARG A O 1
ATOM 2677 N N . ILE A 1 347 ? 81.668 82.370 172.339 1.00 41.75 347 ILE A N 1
ATOM 2678 C CA . ILE A 1 347 ? 82.221 82.444 170.973 1.00 41.07 347 ILE A CA 1
ATOM 2679 C C . ILE A 1 347 ? 81.140 81.955 170.024 1.00 40.69 347 ILE A C 1
ATOM 2680 O O . ILE A 1 347 ? 80.669 80.847 170.196 1.00 41.21 347 ILE A O 1
ATOM 2685 N N . PRO A 1 348 ? 80.705 82.801 169.055 1.00 41.04 348 PRO A N 1
ATOM 2686 C CA . PRO A 1 348 ? 79.625 82.411 168.111 1.00 41.04 348 PRO A CA 1
ATOM 2687 C C . PRO A 1 348 ? 79.808 81.097 167.335 1.00 41.32 348 PRO A C 1
ATOM 2688 O O . PRO A 1 348 ? 78.823 80.401 167.123 1.00 41.52 348 PRO A O 1
ATOM 2692 N N . THR A 1 349 ? 81.021 80.749 166.907 1.00 41.28 349 THR A N 1
ATOM 2693 C CA . THR A 1 349 ? 81.180 79.488 166.175 1.00 41.44 349 THR A CA 1
ATOM 2694 C C . THR A 1 349 ? 80.887 78.284 167.055 1.00 41.49 349 THR A C 1
ATOM 2695 O O . THR A 1 349 ? 80.305 77.319 166.595 1.00 41.46 349 THR A O 1
ATOM 2699 N N . LEU A 1 350 ? 81.255 78.364 168.331 1.00 42.16 350 LEU A N 1
ATOM 2700 C CA . LEU A 1 350 ? 80.926 77.308 169.293 1.00 42.25 350 LEU A CA 1
ATOM 2701 C C . LEU A 1 350 ? 79.422 77.184 169.496 1.00 42.58 350 LEU A C 1
ATOM 2702 O O . LEU A 1 350 ? 78.875 76.082 169.497 1.00 43.08 350 LEU A O 1
ATOM 2707 N N . LYS A 1 351 ? 78.752 78.321 169.638 1.00 43.21 351 LYS A N 1
ATOM 2708 C CA . LYS A 1 351 ? 77.298 78.349 169.813 1.00 43.65 351 LYS A CA 1
ATOM 2709 C C . LYS A 1 351 ? 76.562 77.704 168.648 1.00 43.53 351 LYS A C 1
ATOM 2710 O O . LYS A 1 351 ? 75.661 76.893 168.857 1.00 43.38 351 LYS A O 1
ATOM 2716 N N . GLN A 1 352 ? 76.952 78.072 167.432 1.00 43.71 352 GLN A N 1
ATOM 2717 C CA . GLN A 1 352 ? 76.432 77.452 166.213 1.00 44.58 352 GLN A CA 1
ATOM 2718 C C . GLN A 1 352 ? 76.622 75.919 166.217 1.00 44.12 352 GLN A C 1
ATOM 2719 O O . GLN A 1 352 ? 75.688 75.180 165.959 1.00 44.16 352 GLN A O 1
ATOM 2725 N N . SER A 1 353 ? 77.819 75.454 166.545 1.00 44.20 353 SER A N 1
ATOM 2726 C CA . SER A 1 353 ? 78.115 74.018 166.541 1.00 44.78 353 SER A CA 1
ATOM 2727 C C . SER A 1 353 ? 77.359 73.195 167.584 1.00 44.65 353 SER A C 1
ATOM 2728 O O . SER A 1 353 ? 76.950 72.060 167.306 1.00 45.22 353 SER A O 1
ATOM 2731 N N . ILE A 1 354 ? 77.176 73.766 168.773 1.00 44.60 354 ILE A N 1
ATOM 2732 C CA . ILE A 1 354 ? 76.433 73.110 169.846 1.00 44.17 354 ILE A CA 1
ATOM 2733 C C . ILE A 1 354 ? 74.963 73.022 169.463 1.00 44.53 354 ILE A C 1
ATOM 2734 O O . ILE A 1 354 ? 74.351 71.961 169.578 1.00 44.62 354 ILE A O 1
ATOM 2739 N N . SER A 1 355 ? 74.415 74.132 168.975 1.00 45.03 355 SER A N 1
ATOM 2740 C CA . SER A 1 355 ? 73.029 74.192 168.527 1.00 45.38 355 SER A CA 1
ATOM 2741 C C . SER A 1 355 ? 72.773 73.157 167.433 1.00 46.35 355 SER A C 1
ATOM 2742 O O . SER A 1 355 ? 71.812 72.378 167.519 1.00 46.60 355 SER A O 1
ATOM 2745 N N . GLU A 1 356 ? 73.646 73.130 166.425 1.00 46.79 356 GLU A N 1
ATOM 2746 C CA . GLU A 1 356 ? 73.521 72.184 165.326 1.00 47.60 356 GLU A CA 1
ATOM 2747 C C . GLU A 1 356 ? 73.662 70.728 165.752 1.00 46.92 356 GLU A C 1
ATOM 2748 O O . GLU A 1 356 ? 72.984 69.873 165.201 1.00 46.71 356 GLU A O 1
ATOM 2754 N N . ALA A 1 357 ? 74.536 70.447 166.718 1.00 46.87 357 ALA A N 1
ATOM 2755 C CA . ALA A 1 357 ? 74.743 69.063 167.193 1.00 46.74 357 ALA A CA 1
ATOM 2756 C C . ALA A 1 357 ? 73.506 68.497 167.913 1.00 46.74 357 ALA A C 1
ATOM 2757 O O . ALA A 1 357 ? 73.193 67.313 167.778 1.00 46.51 357 ALA A O 1
ATOM 2759 N N . PHE A 1 358 ? 72.809 69.344 168.668 1.00 46.38 358 PHE A N 1
ATOM 2760 C CA . PHE A 1 358 ? 71.565 68.941 169.320 1.00 46.38 358 PHE A CA 1
ATOM 2761 C C . PHE A 1 358 ? 70.334 69.165 168.437 1.00 46.36 358 PHE A C 1
ATOM 2762 O O . PHE A 1 358 ? 69.270 68.628 168.727 1.00 46.64 358 PHE A O 1
ATOM 2770 N N . GLY A 1 359 ? 70.472 69.966 167.382 1.00 46.25 359 GLY A N 1
ATOM 2771 C CA . GLY A 1 359 ? 69.330 70.369 166.557 1.00 46.16 359 GLY A CA 1
ATOM 2772 C C . GLY A 1 359 ? 68.330 71.188 167.363 1.00 46.57 359 GLY A C 1
ATOM 2773 O O . GLY A 1 359 ? 67.121 71.073 167.169 1.00 46.35 359 GLY A O 1
ATOM 2774 N N . LYS A 1 360 ? 68.844 72.002 168.291 1.00 47.04 360 LYS A N 1
ATOM 2775 C CA . LYS A 1 360 ? 68.012 72.829 169.174 1.00 47.14 360 LYS A CA 1
ATOM 2776 C C . LYS A 1 360 ? 68.568 74.238 169.341 1.00 46.46 360 LYS A C 1
ATOM 2777 O O . LYS A 1 360 ? 69.766 74.446 169.192 1.00 46.71 360 LYS A O 1
ATOM 2783 N N . PRO A 1 361 ? 67.691 75.220 169.639 1.00 45.99 361 PRO A N 1
ATOM 2784 C CA . PRO A 1 361 ? 68.203 76.502 170.104 1.00 45.15 361 PRO A CA 1
ATOM 2785 C C . PRO A 1 361 ? 68.847 76.348 171.497 1.00 45.04 361 PRO A C 1
ATOM 2786 O O . PRO A 1 361 ? 68.579 75.362 172.208 1.00 44.27 361 PRO A O 1
ATOM 2790 N N . LEU A 1 362 ? 69.721 77.294 171.850 1.00 44.17 362 LEU A N 1
ATOM 2791 C CA . LEU A 1 362 ? 70.413 77.265 173.128 1.00 43.95 362 LEU A CA 1
ATOM 2792 C C . LEU A 1 362 ? 69.637 78.065 174.162 1.00 43.83 362 LEU A C 1
ATOM 2793 O O . LEU A 1 362 ? 69.059 79.101 173.847 1.00 44.31 362 LEU A O 1
ATOM 2798 N N . SER A 1 363 ? 69.605 77.564 175.389 1.00 43.02 363 SER A N 1
ATOM 2799 C CA . SER A 1 363 ? 68.959 78.252 176.496 1.00 42.47 363 SER A CA 1
ATOM 2800 C C . SER A 1 363 ? 70.035 78.881 177.361 1.00 42.18 363 SER A C 1
ATOM 2801 O O . SER A 1 363 ? 71.092 78.287 177.557 1.00 41.68 363 SER A O 1
ATOM 2804 N N . THR A 1 364 ? 69.768 80.082 177.874 1.00 42.25 364 THR A N 1
ATOM 2805 C CA . THR A 1 364 ? 70.720 80.765 178.758 1.00 42.00 364 THR A CA 1
ATOM 2806 C C . THR A 1 364 ? 69.987 81.269 180.020 1.00 41.70 364 THR A C 1
ATOM 2807 O O . THR A 1 364 ? 69.995 82.454 180.325 1.00 41.19 364 THR A O 1
ATOM 2811 N N . THR A 1 365 ? 69.334 80.359 180.742 1.00 41.82 365 THR A N 1
ATOM 2812 C CA . THR A 1 365 ? 68.472 80.742 181.869 1.00 41.55 365 THR A CA 1
ATOM 2813 C C . THR A 1 365 ? 69.121 80.631 183.254 1.00 41.29 365 THR A C 1
ATOM 2814 O O . THR A 1 365 ? 68.463 80.833 184.265 1.00 41.57 365 THR A O 1
ATOM 2818 N N . LEU A 1 366 ? 70.400 80.296 183.281 1.00 41.75 366 LEU A N 1
ATOM 2819 C CA . LEU A 1 366 ? 71.230 80.388 184.477 1.00 42.30 366 LEU A CA 1
ATOM 2820 C C . LEU A 1 366 ? 72.195 81.555 184.282 1.00 42.14 366 LEU A C 1
ATOM 2821 O O . LEU A 1 366 ? 72.513 81.902 183.135 1.00 41.72 366 LEU A O 1
ATOM 2826 N N . ASN A 1 367 ? 72.663 82.142 185.385 1.00 42.24 367 ASN A N 1
ATOM 2827 C CA . ASN A 1 367 ? 73.891 82.941 185.336 1.00 42.29 367 ASN A CA 1
ATOM 2828 C C . ASN A 1 367 ? 75.043 82.005 185.040 1.00 43.02 367 ASN A C 1
ATOM 2829 O O . ASN A 1 367 ? 75.332 81.100 185.811 1.00 44.13 367 ASN A O 1
ATOM 2834 N N . GLN A 1 368 ? 75.701 82.212 183.911 1.00 43.91 368 GLN A N 1
ATOM 2835 C CA . GLN A 1 368 ? 76.694 81.272 183.399 1.00 44.02 368 GLN A CA 1
ATOM 2836 C C . GLN A 1 368 ? 77.974 81.212 184.228 1.00 44.71 368 GLN A C 1
ATOM 2837 O O . GLN A 1 368 ? 78.610 80.155 184.319 1.00 44.98 368 GLN A O 1
ATOM 2843 N N . ASP A 1 369 ? 78.339 82.340 184.842 1.00 44.91 369 ASP A N 1
ATOM 2844 C CA . ASP A 1 369 ? 79.547 82.436 185.680 1.00 44.86 369 ASP A CA 1
ATOM 2845 C C . ASP A 1 369 ? 79.331 81.865 187.093 1.00 44.15 369 ASP A C 1
ATOM 2846 O O . ASP A 1 369 ? 80.274 81.394 187.720 1.00 44.59 369 ASP A O 1
ATOM 2851 N N . GLU A 1 370 ? 78.094 81.926 187.573 1.00 43.18 370 GLU A N 1
ATOM 2852 C CA . GLU A 1 370 ? 77.770 81.635 188.970 1.00 43.06 370 GLU A CA 1
ATOM 2853 C C . GLU A 1 370 ? 77.182 80.259 189.285 1.00 42.64 370 GLU A C 1
ATOM 2854 O O . GLU A 1 370 ? 77.206 79.848 190.457 1.00 42.87 370 GLU A O 1
ATOM 2860 N N . ALA A 1 371 ? 76.641 79.570 188.272 1.00 42.24 371 ALA A N 1
ATOM 2861 C CA . ALA A 1 371 ? 75.835 78.337 188.465 1.00 41.80 371 ALA A CA 1
ATOM 2862 C C . ALA A 1 371 ? 76.585 77.213 189.195 1.00 41.71 371 ALA A C 1
ATOM 2863 O O . ALA A 1 371 ? 76.053 76.619 190.138 1.00 41.72 371 ALA A O 1
ATOM 2865 N N . ILE A 1 372 ? 77.797 76.909 188.736 1.00 40.98 372 ILE A N 1
ATOM 2866 C CA . ILE A 1 372 ? 78.631 75.901 189.400 1.00 41.24 372 ILE A CA 1
ATOM 2867 C C . ILE A 1 372 ? 78.907 76.256 190.866 1.00 40.94 372 ILE A C 1
ATOM 2868 O O . ILE A 1 372 ? 78.657 75.443 191.726 1.00 42.44 372 ILE A O 1
ATOM 2873 N N . ALA A 1 373 ? 79.386 77.469 191.149 1.00 40.66 373 ALA A N 1
ATOM 2874 C CA . ALA A 1 373 ? 79.614 77.897 192.536 1.00 40.15 373 ALA A CA 1
ATOM 2875 C C . ALA A 1 373 ? 78.370 77.796 193.416 1.00 40.08 373 ALA A C 1
ATOM 2876 O O . ALA A 1 373 ? 78.462 77.332 194.554 1.00 40.37 373 ALA A O 1
ATOM 2878 N N . LYS A 1 374 ? 77.217 78.228 192.894 1.00 40.43 374 LYS A N 1
ATOM 2879 C CA . LYS A 1 374 ? 75.959 78.205 193.648 1.00 40.83 374 LYS A CA 1
ATOM 2880 C C . LYS A 1 374 ? 75.509 76.790 194.017 1.00 40.34 374 LYS A C 1
ATOM 2881 O O . LYS A 1 374 ? 75.026 76.542 195.125 1.00 39.75 374 LYS A O 1
ATOM 2887 N N . GLY A 1 375 ? 75.652 75.876 193.071 1.00 40.40 375 GLY A N 1
ATOM 2888 C CA . GLY A 1 375 ? 75.331 74.474 193.304 1.00 40.02 375 GLY A CA 1
ATOM 2889 C C . GLY A 1 375 ? 76.292 73.878 194.314 1.00 40.09 375 GLY A C 1
ATOM 2890 O O . GLY A 1 375 ? 75.870 73.136 195.192 1.00 40.61 375 GLY A O 1
ATOM 2891 N N . ALA A 1 376 ? 77.585 74.193 194.210 1.00 39.65 376 ALA A N 1
ATOM 2892 C CA . ALA A 1 376 ? 78.548 73.731 195.232 1.00 39.38 376 ALA A CA 1
ATOM 2893 C C . ALA A 1 376 ? 78.211 74.231 196.646 1.00 39.20 376 ALA A C 1
ATOM 2894 O O . ALA A 1 376 ? 78.388 73.487 197.625 1.00 40.04 376 ALA A O 1
ATOM 2896 N N . ALA A 1 377 ? 77.742 75.477 196.773 1.00 38.85 377 ALA A N 1
ATOM 2897 C CA . ALA A 1 377 ? 77.351 75.994 198.096 1.00 39.16 377 ALA A CA 1
ATOM 2898 C C . ALA A 1 377 ? 76.081 75.302 198.613 1.00 39.72 377 ALA A C 1
ATOM 2899 O O . ALA A 1 377 ? 75.953 75.041 199.825 1.00 38.47 377 ALA A O 1
ATOM 2901 N N . PHE A 1 378 ? 75.149 75.000 197.701 1.00 40.12 378 PHE A N 1
ATOM 2902 C CA . PHE A 1 378 ? 73.969 74.220 198.089 1.00 41.32 378 PHE A CA 1
ATOM 2903 C C . PHE A 1 378 ? 74.371 72.820 198.592 1.00 41.29 378 PHE A C 1
ATOM 2904 O O . PHE A 1 378 ? 73.896 72.353 199.638 1.00 40.14 378 PHE A O 1
ATOM 2912 N N . ILE A 1 379 ? 75.279 72.172 197.864 1.00 41.82 379 ILE A N 1
ATOM 2913 C CA . ILE A 1 379 ? 75.748 70.838 198.245 1.00 41.94 379 ILE A CA 1
ATOM 2914 C C . ILE A 1 379 ? 76.503 70.836 199.598 1.00 42.59 379 ILE A C 1
ATOM 2915 O O . ILE A 1 379 ? 76.307 69.922 200.411 1.00 42.92 379 ILE A O 1
ATOM 2920 N N . CYS A 1 380 ? 77.354 71.841 199.836 1.00 42.26 380 CYS A N 1
ATOM 2921 C CA . CYS A 1 380 ? 77.973 72.030 201.156 1.00 42.34 380 CYS A CA 1
ATOM 2922 C C . CYS A 1 380 ? 76.956 72.163 202.291 1.00 43.03 380 CYS A C 1
ATOM 2923 O O . CYS A 1 380 ? 77.218 71.718 203.409 1.00 42.88 380 CYS A O 1
ATOM 2926 N N . ALA A 1 381 ? 75.812 72.789 201.999 1.00 43.63 381 ALA A N 1
ATOM 2927 C CA . ALA A 1 381 ? 74.732 72.953 202.966 1.00 44.67 381 ALA A CA 1
ATOM 2928 C C . ALA A 1 381 ? 73.979 71.646 203.278 1.00 45.89 381 ALA A C 1
ATOM 2929 O O . ALA A 1 381 ? 73.541 71.438 204.409 1.00 45.92 381 ALA A O 1
ATOM 2931 N N . ILE A 1 382 ? 73.827 70.785 202.267 1.00 47.35 382 ILE A N 1
ATOM 2932 C CA . ILE A 1 382 ? 73.318 69.417 202.433 1.00 48.64 382 ILE A CA 1
ATOM 2933 C C . ILE A 1 382 ? 74.122 68.686 203.519 1.00 49.04 382 ILE A C 1
ATOM 2934 O O . ILE A 1 382 ? 73.549 68.015 204.369 1.00 49.18 382 ILE A O 1
ATOM 2939 N N . HIS A 1 383 ? 75.447 68.828 203.484 1.00 49.67 383 HIS A N 1
ATOM 2940 C CA . HIS A 1 383 ? 76.330 68.165 204.438 1.00 50.62 383 HIS A CA 1
ATOM 2941 C C . HIS A 1 383 ? 76.396 68.830 205.812 1.00 51.80 383 HIS A C 1
ATOM 2942 O O . HIS A 1 383 ? 76.989 68.279 206.735 1.00 51.83 383 HIS A O 1
ATOM 2949 N N . SER A 1 384 ? 75.823 70.023 205.942 1.00 53.48 384 SER A N 1
ATOM 2950 C CA . SER A 1 384 ? 75.855 70.739 207.210 1.00 55.26 384 SER A CA 1
ATOM 2951 C C . SER A 1 384 ? 74.962 70.010 208.212 1.00 56.47 384 SER A C 1
ATOM 2952 O O . SER A 1 384 ? 73.816 69.692 207.892 1.00 56.08 384 SER A O 1
ATOM 2955 N N . PRO A 1 385 ? 75.489 69.716 209.418 1.00 58.04 385 PRO A N 1
ATOM 2956 C CA . PRO A 1 385 ? 74.637 69.055 210.410 1.00 59.26 385 PRO A CA 1
ATOM 2957 C C . PRO A 1 385 ? 73.595 70.015 210.985 1.00 60.43 385 PRO A C 1
ATOM 2958 O O . PRO A 1 385 ? 72.606 69.573 211.580 1.00 60.81 385 PRO A O 1
ATOM 2962 N N . THR A 1 386 ? 73.806 71.313 210.780 1.00 61.63 386 THR A N 1
ATOM 2963 C CA . THR A 1 386 ? 72.983 72.334 211.427 1.00 62.79 386 THR A CA 1
ATOM 2964 C C . THR A 1 386 ? 72.085 73.169 210.487 1.00 62.99 386 THR A C 1
ATOM 2965 O O . THR A 1 386 ? 71.030 73.647 210.906 1.00 63.36 386 THR A O 1
ATOM 2969 N N . LEU A 1 387 ? 72.487 73.340 209.230 1.00 63.33 387 LEU A N 1
ATOM 2970 C CA . LEU A 1 387 ? 71.654 74.083 208.274 1.00 63.60 387 LEU A CA 1
ATOM 2971 C C . LEU A 1 387 ? 70.691 73.154 207.519 1.00 63.48 387 LEU A C 1
ATOM 2972 O O . LEU A 1 387 ? 71.100 72.424 206.603 1.00 63.50 387 LEU A O 1
ATOM 2977 N N . ARG A 1 388 ? 69.419 73.181 207.921 1.00 62.93 388 ARG A N 1
ATOM 2978 C CA . ARG A 1 388 ? 68.366 72.495 207.184 1.00 62.57 388 ARG A CA 1
ATOM 2979 C C . ARG A 1 388 ? 68.128 73.213 205.850 1.00 62.32 388 ARG A C 1
ATOM 2980 O O . ARG A 1 388 ? 67.914 74.431 205.815 1.00 62.51 388 ARG A O 1
ATOM 2982 N N . VAL A 1 389 ? 68.197 72.453 204.758 1.00 61.71 389 VAL A N 1
ATOM 2983 C CA . VAL A 1 389 ? 67.973 72.978 203.410 1.00 61.08 389 VAL A CA 1
ATOM 2984 C C . VAL A 1 389 ? 66.843 72.199 202.737 1.00 60.55 389 VAL A C 1
ATOM 2985 O O . VAL A 1 389 ? 66.622 71.028 203.058 1.00 60.66 389 VAL A O 1
ATOM 2987 N N . ARG A 1 390 ? 66.116 72.850 201.826 1.00 59.91 390 ARG A N 1
ATOM 2988 C CA . ARG A 1 390 ? 65.081 72.169 201.031 1.00 58.93 390 ARG A CA 1
ATOM 2989 C C . ARG A 1 390 ? 65.712 70.960 200.335 1.00 58.22 390 ARG A C 1
ATOM 2990 O O . ARG A 1 390 ? 66.785 71.081 199.728 1.00 58.01 390 ARG A O 1
ATOM 2992 N N . PRO A 1 391 ? 65.060 69.783 200.427 1.00 57.32 391 PRO A N 1
ATOM 2993 C CA . PRO A 1 391 ? 65.820 68.607 199.997 1.00 56.33 391 PRO A CA 1
ATOM 2994 C C . PRO A 1 391 ? 65.849 68.471 198.471 1.00 55.27 391 PRO A C 1
ATOM 2995 O O . PRO A 1 391 ? 64.862 68.765 197.786 1.00 55.23 391 PRO A O 1
ATOM 2999 N N . PHE A 1 392 ? 67.008 68.086 197.958 1.00 53.67 392 PHE A N 1
ATOM 3000 C CA . PHE A 1 392 ? 67.180 67.815 196.548 1.00 51.82 392 PHE A CA 1
ATOM 3001 C C . PHE A 1 392 ? 68.060 66.571 196.459 1.00 51.13 392 PHE A C 1
ATOM 3002 O O . PHE A 1 392 ? 69.067 66.463 197.153 1.00 51.27 392 PHE A O 1
ATOM 3010 N N . LYS A 1 393 ? 67.661 65.618 195.633 1.00 49.65 393 LYS A N 1
ATOM 3011 C CA . LYS A 1 393 ? 68.429 64.391 195.496 1.00 48.39 393 LYS A CA 1
ATOM 3012 C C . LYS A 1 393 ? 69.071 64.355 194.125 1.00 47.21 393 LYS A C 1
ATOM 3013 O O . LYS A 1 393 ? 68.461 64.727 193.124 1.00 46.97 393 LYS A O 1
ATOM 3015 N N . PHE A 1 394 ? 70.316 63.912 194.075 1.00 46.46 394 PHE A N 1
ATOM 3016 C CA . PHE A 1 394 ? 70.987 63.749 192.785 1.00 45.65 394 PHE A CA 1
ATOM 3017 C C . PHE A 1 394 ? 71.910 62.524 192.761 1.00 44.87 394 PHE A C 1
ATOM 3018 O O . PHE A 1 394 ? 72.424 62.112 193.790 1.00 44.02 394 PHE A O 1
ATOM 3026 N N . GLU A 1 395 ? 72.076 61.950 191.574 1.00 44.59 395 GLU A N 1
ATOM 3027 C CA . GLU A 1 395 ? 72.954 60.798 191.339 1.00 44.66 395 GLU A CA 1
ATOM 3028 C C . GLU A 1 395 ? 73.864 61.199 190.206 1.00 43.81 395 GLU A C 1
ATOM 3029 O O . GLU A 1 395 ? 73.406 61.820 189.254 1.00 43.92 395 GLU A O 1
ATOM 3035 N N . ASP A 1 396 ? 75.142 60.852 190.293 1.00 42.97 396 ASP A N 1
ATOM 3036 C CA . ASP A 1 396 ? 76.061 61.154 189.206 1.00 42.22 396 ASP A CA 1
ATOM 3037 C C . ASP A 1 396 ? 76.495 59.854 188.533 1.00 41.51 396 ASP A C 1
ATOM 3038 O O . ASP A 1 396 ? 76.343 58.803 189.098 1.00 41.31 396 ASP A O 1
ATOM 3043 N N . ILE A 1 397 ? 76.998 59.937 187.312 1.00 41.64 397 ILE A N 1
ATOM 3044 C CA . ILE A 1 397 ? 77.376 58.749 186.570 1.00 41.91 397 ILE A CA 1
ATOM 3045 C C . ILE A 1 397 ? 78.750 58.229 186.966 1.00 42.37 397 ILE A C 1
ATOM 3046 O O . ILE A 1 397 ? 79.680 58.991 187.192 1.00 42.92 397 ILE A O 1
ATOM 3051 N N . HIS A 1 398 ? 78.833 56.909 187.047 1.00 43.35 398 HIS A N 1
ATOM 3052 C CA . HIS A 1 398 ? 80.019 56.177 187.430 1.00 44.31 398 HIS A CA 1
ATOM 3053 C C . HIS A 1 398 ? 80.518 55.463 186.154 1.00 44.96 398 HIS A C 1
ATOM 3054 O O . HIS A 1 398 ? 80.098 54.353 185.847 1.00 45.27 398 HIS A O 1
ATOM 3061 N N . PRO A 1 399 ? 81.420 56.107 185.401 1.00 45.47 399 PRO A N 1
ATOM 3062 C CA . PRO A 1 399 ? 81.606 55.656 184.021 1.00 45.46 399 PRO A CA 1
ATOM 3063 C C . PRO A 1 399 ? 82.362 54.327 183.850 1.00 45.64 399 PRO A C 1
ATOM 3064 O O . PRO A 1 399 ? 82.151 53.648 182.845 1.00 45.69 399 PRO A O 1
ATOM 3068 N N . TYR A 1 400 ? 83.174 53.941 184.841 1.00 45.64 400 TYR A N 1
ATOM 3069 C CA . TYR A 1 400 ? 84.010 52.735 184.754 1.00 45.07 400 TYR A CA 1
ATOM 3070 C C . TYR A 1 400 ? 83.642 51.661 185.761 1.00 45.33 400 TYR A C 1
ATOM 3071 O O . TYR A 1 400 ? 83.285 51.954 186.906 1.00 45.55 400 TYR A O 1
ATOM 3080 N N . SER A 1 401 ? 83.777 50.408 185.328 1.00 44.98 401 SER A N 1
ATOM 3081 C CA . SER A 1 401 ? 83.645 49.259 186.205 1.00 44.14 401 SER A CA 1
ATOM 3082 C C . SER A 1 401 ? 84.817 49.183 187.189 1.00 43.94 401 SER A C 1
ATOM 3083 O O . SER A 1 401 ? 86.000 49.269 186.785 1.00 42.47 401 SER A O 1
ATOM 3086 N N . VAL A 1 402 ? 84.454 49.038 188.471 1.00 43.52 402 VAL A N 1
ATOM 3087 C CA . VAL A 1 402 ? 85.387 48.854 189.580 1.00 43.39 402 VAL A CA 1
ATOM 3088 C C . VAL A 1 402 ? 85.134 47.500 190.285 1.00 43.51 402 VAL A C 1
ATOM 3089 O O . VAL A 1 402 ? 83.997 47.180 190.661 1.00 43.93 402 VAL A O 1
ATOM 3093 N N . SER A 1 403 ? 86.191 46.710 190.445 1.00 42.95 403 SER A N 1
ATOM 3094 C CA . SER A 1 403 ? 86.120 45.453 191.190 1.00 42.82 403 SER A CA 1
ATOM 3095 C C . SER A 1 403 ? 86.860 45.589 192.515 1.00 42.61 403 SER A C 1
ATOM 3096 O O . SER A 1 403 ? 87.731 46.438 192.654 1.00 43.28 403 SER A O 1
ATOM 3099 N N . TYR A 1 404 ? 86.496 44.763 193.485 1.00 42.64 404 TYR A N 1
ATOM 3100 C CA . TYR A 1 404 ? 87.286 44.587 194.705 1.00 42.40 404 TYR A CA 1
ATOM 3101 C C . TYR A 1 404 ? 87.808 43.151 194.767 1.00 42.81 404 TYR A C 1
ATOM 3102 O O . TYR A 1 404 ? 87.144 42.216 194.324 1.00 41.79 404 TYR A O 1
ATOM 3111 N N . SER A 1 405 ? 89.006 42.995 195.322 1.00 43.80 405 SER A N 1
ATOM 3112 C CA . SER A 1 405 ? 89.622 41.687 195.496 1.00 44.42 405 SER A CA 1
ATOM 3113 C C . SER A 1 405 ? 89.956 41.463 196.960 1.00 44.62 405 SER A C 1
ATOM 3114 O O . SER A 1 405 ? 90.073 42.416 197.721 1.00 44.82 405 SER A O 1
ATOM 3117 N N . TRP A 1 406 ? 90.095 40.197 197.350 1.00 45.40 406 TRP A N 1
ATOM 3118 C CA . TRP A 1 406 ? 90.436 39.819 198.719 1.00 45.70 406 TRP A CA 1
ATOM 3119 C C . TRP A 1 406 ? 91.325 38.583 198.707 1.00 46.24 406 TRP A C 1
ATOM 3120 O O . TRP A 1 406 ? 91.375 37.857 197.705 1.00 46.45 406 TRP A O 1
ATOM 3131 N N . ASP A 1 407 ? 92.028 38.338 199.812 1.00 46.77 407 ASP A N 1
ATOM 3132 C CA . ASP A 1 407 ? 92.753 37.067 199.980 1.00 47.20 407 ASP A CA 1
ATOM 3133 C C . ASP A 1 407 ? 91.789 35.907 199.783 1.00 46.88 407 ASP A C 1
ATOM 3134 O O . ASP A 1 407 ? 90.741 35.851 200.438 1.00 46.80 407 ASP A O 1
ATOM 3139 N N . LYS A 1 408 ? 92.135 35.002 198.867 1.00 46.82 408 LYS A N 1
ATOM 3140 C CA . LYS A 1 408 ? 91.241 33.896 198.493 1.00 46.79 408 LYS A CA 1
ATOM 3141 C C . LYS A 1 408 ? 90.793 33.094 199.699 1.00 46.35 408 LYS A C 1
ATOM 3142 O O . LYS A 1 408 ? 89.587 32.941 199.919 1.00 46.49 408 LYS A O 1
ATOM 3148 N N . GLN A 1 409 ? 91.767 32.611 200.474 1.00 45.74 409 GLN A N 1
ATOM 3149 C CA . GLN A 1 409 ? 91.517 31.797 201.667 1.00 45.19 409 GLN A CA 1
ATOM 3150 C C . GLN A 1 409 ? 90.559 30.643 201.359 1.00 45.14 409 GLN A C 1
ATOM 3151 O O . GLN A 1 409 ? 90.901 29.765 200.569 1.00 45.17 409 GLN A O 1
ATOM 3157 N N . VAL A 1 410 ? 89.367 30.658 201.957 1.00 45.18 410 VAL A N 1
ATOM 3158 C CA . VAL A 1 410 ? 88.394 29.572 201.774 1.00 45.36 410 VAL A CA 1
ATOM 3159 C C . VAL A 1 410 ? 87.280 29.887 200.763 1.00 45.67 410 VAL A C 1
ATOM 3160 O O . VAL A 1 410 ? 86.484 29.018 200.413 1.00 45.51 410 VAL A O 1
ATOM 3164 N N . GLU A 1 411 ? 87.237 31.128 200.298 1.00 46.12 411 GLU A N 1
ATOM 3165 C CA . GLU A 1 411 ? 86.300 31.540 199.255 1.00 46.66 411 GLU A CA 1
ATOM 3166 C C . GLU A 1 411 ? 86.622 30.876 197.908 1.00 47.07 411 GLU A C 1
ATOM 3167 O O . GLU A 1 411 ? 87.788 30.609 197.601 1.00 47.20 411 GLU A O 1
ATOM 3173 N N . ASP A 1 412 ? 85.587 30.605 197.114 1.00 47.34 412 ASP A N 1
ATOM 3174 C CA . ASP A 1 412 ? 85.770 30.096 195.750 1.00 47.74 412 ASP A CA 1
ATOM 3175 C C . ASP A 1 412 ? 86.359 31.160 194.822 1.00 47.74 412 ASP A C 1
ATOM 3176 O O . ASP A 1 412 ? 87.258 30.873 194.026 1.00 47.89 412 ASP A O 1
ATOM 3181 N N . GLU A 1 413 ? 85.845 32.385 194.935 1.00 47.77 413 GLU A N 1
ATOM 3182 C CA . GLU A 1 413 ? 86.340 33.531 194.162 1.00 47.51 413 GLU A CA 1
ATOM 3183 C C . GLU A 1 413 ? 87.276 34.390 195.015 1.00 47.39 413 GLU A C 1
ATOM 3184 O O . GLU A 1 413 ? 87.231 34.324 196.245 1.00 47.40 413 GLU A O 1
ATOM 3190 N N . ASP A 1 414 ? 88.130 35.182 194.367 1.00 47.18 414 ASP A N 1
ATOM 3191 C CA . ASP A 1 414 ? 89.007 36.118 195.088 1.00 47.13 414 ASP A CA 1
ATOM 3192 C C . ASP A 1 414 ? 88.831 37.597 194.669 1.00 46.80 414 ASP A C 1
ATOM 3193 O O . ASP A 1 414 ? 89.575 38.475 195.114 1.00 46.61 414 ASP A O 1
ATOM 3198 N N . HIS A 1 415 ? 87.845 37.848 193.808 1.00 46.49 415 HIS A N 1
ATOM 3199 C CA . HIS A 1 415 ? 87.489 39.191 193.352 1.00 46.51 415 HIS A CA 1
ATOM 3200 C C . HIS A 1 415 ? 86.045 39.141 192.859 1.00 46.91 415 HIS A C 1
ATOM 3201 O O . HIS A 1 415 ? 85.493 38.044 192.644 1.00 46.62 415 HIS A O 1
ATOM 3208 N N . MET A 1 416 ? 85.450 40.320 192.664 1.00 46.81 416 MET A N 1
ATOM 3209 C CA . MET A 1 416 ? 84.139 40.455 192.012 1.00 47.15 416 MET A CA 1
ATOM 3210 C C . MET A 1 416 ? 83.950 41.895 191.550 1.00 46.31 416 MET A C 1
ATOM 3211 O O . MET A 1 416 ? 84.515 42.822 192.154 1.00 46.65 416 MET A O 1
ATOM 3216 N N . GLU A 1 417 ? 83.157 42.085 190.496 1.00 45.46 417 GLU A N 1
ATOM 3217 C CA . GLU A 1 417 ? 82.697 43.416 190.109 1.00 45.41 417 GLU A CA 1
ATOM 3218 C C . GLU A 1 417 ? 81.723 43.946 191.167 1.00 45.18 417 GLU A C 1
ATOM 3219 O O . GLU A 1 417 ? 80.766 43.256 191.537 1.00 45.50 417 GLU A O 1
ATOM 3225 N N . VAL A 1 418 ? 82.004 45.146 191.675 1.00 44.98 418 VAL A N 1
ATOM 3226 C CA . VAL A 1 418 ? 81.196 45.774 192.731 1.00 44.26 418 VAL A CA 1
ATOM 3227 C C . VAL A 1 418 ? 80.412 46.988 192.216 1.00 44.17 418 VAL A C 1
ATOM 3228 O O . VAL A 1 418 ? 79.209 47.102 192.459 1.00 44.72 418 VAL A O 1
ATOM 3232 N N . PHE A 1 419 ? 81.101 47.886 191.513 1.00 43.82 419 PHE A N 1
ATOM 3233 C CA . PHE A 1 419 ? 80.508 49.118 190.971 1.00 42.92 419 PHE A CA 1
ATOM 3234 C C . PHE A 1 419 ? 80.649 49.079 189.452 1.00 42.85 419 PHE A C 1
ATOM 3235 O O . PHE A 1 419 ? 81.746 49.292 188.933 1.00 42.79 419 PHE A O 1
ATOM 3243 N N . PRO A 1 420 ? 79.551 48.727 188.739 1.00 42.91 420 PRO A N 1
ATOM 3244 C CA . PRO A 1 420 ? 79.576 48.568 187.281 1.00 43.01 420 PRO A CA 1
ATOM 3245 C C . PRO A 1 420 ? 79.755 49.874 186.517 1.00 43.42 420 PRO A C 1
ATOM 3246 O O . PRO A 1 420 ? 79.504 50.960 187.058 1.00 43.27 420 PRO A O 1
ATOM 3250 N N . ALA A 1 421 ? 80.201 49.751 185.265 1.00 43.68 421 ALA A N 1
ATOM 3251 C CA . ALA A 1 421 ? 80.299 50.877 184.351 1.00 43.92 421 ALA A CA 1
ATOM 3252 C C . ALA A 1 421 ? 78.893 51.391 184.044 1.00 44.05 421 ALA A C 1
ATOM 3253 O O . ALA A 1 421 ? 78.009 50.615 183.688 1.00 43.72 421 ALA A O 1
ATOM 3255 N N . GLY A 1 422 ? 78.687 52.693 184.218 1.00 44.31 422 GLY A N 1
ATOM 3256 C CA . GLY A 1 422 ? 77.405 53.313 183.901 1.00 44.81 422 GLY A CA 1
ATOM 3257 C C . GLY A 1 422 ? 76.370 53.187 185.010 1.00 45.12 422 GLY A C 1
ATOM 3258 O O . GLY A 1 422 ? 75.180 53.439 184.790 1.00 44.78 422 GLY A O 1
ATOM 3259 N N . SER A 1 423 ? 76.818 52.790 186.201 1.00 45.05 423 SER A N 1
ATOM 3260 C CA . SER A 1 423 ? 75.976 52.895 187.386 1.00 45.07 423 SER A CA 1
ATOM 3261 C C . SER A 1 423 ? 76.052 54.324 187.962 1.00 45.20 423 SER A C 1
ATOM 3262 O O . SER A 1 423 ? 76.639 55.226 187.349 1.00 45.05 423 SER A O 1
ATOM 3265 N N . SER A 1 424 ? 75.447 54.528 189.129 1.00 45.30 424 SER A N 1
ATOM 3266 C CA . SER A 1 424 ? 75.407 55.838 189.761 1.00 45.32 424 SER A CA 1
ATOM 3267 C C . SER A 1 424 ? 76.253 55.879 191.017 1.00 45.07 424 SER A C 1
ATOM 3268 O O . SER A 1 424 ? 76.516 54.839 191.647 1.00 45.22 424 SER A O 1
ATOM 3271 N N . PHE A 1 425 ? 76.684 57.085 191.382 1.00 44.04 425 PHE A N 1
ATOM 3272 C CA . PHE A 1 425 ? 77.248 57.296 192.711 1.00 43.13 425 PHE A CA 1
ATOM 3273 C C . PHE A 1 425 ? 76.549 58.482 193.403 1.00 42.66 425 PHE A C 1
ATOM 3274 O O . PHE A 1 425 ? 76.029 59.359 192.720 1.00 42.37 425 PHE A O 1
ATOM 3282 N N . PRO A 1 426 ? 76.512 58.497 194.756 1.00 42.17 426 PRO A N 1
ATOM 3283 C CA . PRO A 1 426 ? 77.121 57.507 195.668 1.00 41.77 426 PRO A CA 1
ATOM 3284 C C . PRO A 1 426 ? 76.390 56.162 195.640 1.00 41.52 426 PRO A C 1
ATOM 3285 O O . PRO A 1 426 ? 75.187 56.109 195.313 1.00 41.23 426 PRO A O 1
ATOM 3289 N N . SER A 1 427 ? 77.113 55.097 195.977 1.00 41.30 427 SER A N 1
ATOM 3290 C CA . SER A 1 427 ? 76.536 53.757 196.053 1.00 41.67 427 SER A CA 1
ATOM 3291 C C . SER A 1 427 ? 77.188 52.912 197.157 1.00 41.70 427 SER A C 1
ATOM 3292 O O . SER A 1 427 ? 78.383 53.018 197.395 1.00 41.40 427 SER A O 1
ATOM 3295 N N . THR A 1 428 ? 76.382 52.089 197.831 1.00 42.46 428 THR A N 1
ATOM 3296 C CA . THR A 1 428 ? 76.866 51.148 198.854 1.00 42.89 428 THR A CA 1
ATOM 3297 C C . THR A 1 428 ? 76.521 49.711 198.465 1.00 42.92 428 THR A C 1
ATOM 3298 O O . THR A 1 428 ? 75.387 49.405 198.096 1.00 42.79 428 THR A O 1
ATOM 3302 N N . LYS A 1 429 ? 77.517 48.841 198.551 1.00 43.60 429 LYS A N 1
ATOM 3303 C CA . LYS A 1 429 ? 77.342 47.402 198.334 1.00 44.26 429 LYS A CA 1
ATOM 3304 C C . LYS A 1 429 ? 77.765 46.602 199.561 1.00 44.08 429 LYS A C 1
ATOM 3305 O O . LYS A 1 429 ? 78.785 46.874 200.172 1.00 43.67 429 LYS A O 1
ATOM 3311 N N . LEU A 1 430 ? 76.940 45.626 199.910 1.00 44.57 430 LEU A N 1
ATOM 3312 C CA . LEU A 1 430 ? 77.132 44.773 201.078 1.00 45.05 430 LEU A CA 1
ATOM 3313 C C . LEU A 1 430 ? 77.585 43.372 200.662 1.00 45.07 430 LEU A C 1
ATOM 3314 O O . LEU A 1 430 ? 76.886 42.686 199.897 1.00 45.02 430 LEU A O 1
ATOM 3319 N N . ILE A 1 431 ? 78.754 42.960 201.145 1.00 44.76 431 ILE A N 1
ATOM 3320 C CA . ILE A 1 431 ? 79.218 41.591 200.939 1.00 44.92 431 ILE A CA 1
ATOM 3321 C C . ILE A 1 431 ? 79.498 40.903 202.276 1.00 44.64 431 ILE A C 1
ATOM 3322 O O . ILE A 1 431 ? 79.810 41.553 203.275 1.00 44.69 431 ILE A O 1
ATOM 3327 N N . THR A 1 432 ? 79.345 39.585 202.304 1.00 44.34 432 THR A N 1
ATOM 3328 C CA . THR A 1 432 ? 79.879 38.799 203.410 1.00 43.71 432 THR A CA 1
ATOM 3329 C C . THR A 1 432 ? 80.851 37.758 202.866 1.00 43.57 432 THR A C 1
ATOM 3330 O O . THR A 1 432 ? 80.531 37.060 201.910 1.00 43.68 432 THR A O 1
ATOM 3334 N N . LEU A 1 433 ? 82.050 37.704 203.452 1.00 43.06 433 LEU A N 1
ATOM 3335 C CA . LEU A 1 433 ? 83.068 36.725 203.076 1.00 42.65 433 LEU A CA 1
ATOM 3336 C C . LEU A 1 433 ? 83.427 35.785 204.224 1.00 42.60 433 LEU A C 1
ATOM 3337 O O . LEU A 1 433 ? 83.518 36.208 205.377 1.00 42.54 433 LEU A O 1
ATOM 3342 N N . ASN A 1 434 ? 83.645 34.514 203.893 1.00 42.56 434 ASN A N 1
ATOM 3343 C CA . ASN A 1 434 ? 84.154 33.534 204.854 1.00 42.70 434 ASN A CA 1
ATOM 3344 C C . ASN A 1 434 ? 85.671 33.646 204.972 1.00 42.22 434 ASN A C 1
ATOM 3345 O O . ASN A 1 434 ? 86.379 33.686 203.963 1.00 42.34 434 ASN A O 1
ATOM 3350 N N . ARG A 1 435 ? 86.156 33.676 206.212 1.00 41.72 435 ARG A N 1
ATOM 3351 C CA . ARG A 1 435 ? 87.500 34.151 206.524 1.00 41.20 435 ARG A CA 1
ATOM 3352 C C . ARG A 1 435 ? 88.224 33.251 207.521 1.00 41.19 435 ARG A C 1
ATOM 3353 O O . ARG A 1 435 ? 87.629 32.835 208.516 1.00 41.30 435 ARG A O 1
ATOM 3361 N N . THR A 1 436 ? 89.499 32.954 207.254 1.00 41.20 436 THR A N 1
ATOM 3362 C CA . THR A 1 436 ? 90.322 32.104 208.141 1.00 41.33 436 THR A CA 1
ATOM 3363 C C . THR A 1 436 ? 91.177 32.907 209.134 1.00 41.31 436 THR A C 1
ATOM 3364 O O . THR A 1 436 ? 91.644 32.370 210.147 1.00 41.16 436 THR A O 1
ATOM 3368 N N . GLY A 1 437 ? 91.363 34.190 208.837 1.00 41.33 437 GLY A N 1
ATOM 3369 C CA . GLY A 1 437 ? 92.176 35.089 209.654 1.00 41.40 437 GLY A CA 1
ATOM 3370 C C . GLY A 1 437 ? 92.192 36.485 209.072 1.00 41.68 437 GLY A C 1
ATOM 3371 O O . GLY A 1 437 ? 91.294 36.855 208.305 1.00 42.05 437 GLY A O 1
ATOM 3372 N N . ASP A 1 438 ? 93.208 37.270 209.435 1.00 41.65 438 ASP A N 1
ATOM 3373 C CA . ASP A 1 438 ? 93.394 38.613 208.874 1.00 41.25 438 ASP A CA 1
ATOM 3374 C C . ASP A 1 438 ? 93.599 38.514 207.371 1.00 41.19 438 ASP A C 1
ATOM 3375 O O . ASP A 1 438 ? 93.990 37.461 206.868 1.00 40.91 438 ASP A O 1
ATOM 3380 N N . PHE A 1 439 ? 93.321 39.600 206.651 1.00 40.90 439 PHE A N 1
ATOM 3381 C CA . PHE A 1 439 ? 93.339 39.545 205.199 1.00 40.75 439 PHE A CA 1
ATOM 3382 C C . PHE A 1 439 ? 93.497 40.908 204.523 1.00 41.08 439 PHE A C 1
ATOM 3383 O O . PHE A 1 439 ? 93.191 41.957 205.092 1.00 40.75 439 PHE A O 1
ATOM 3391 N N . SER A 1 440 ? 93.985 40.867 203.293 1.00 41.45 440 SER A N 1
ATOM 3392 C CA . SER A 1 440 ? 94.148 42.056 202.501 1.00 42.06 440 SER A CA 1
ATOM 3393 C C . SER A 1 440 ? 92.952 42.205 201.582 1.00 42.59 440 SER A C 1
ATOM 3394 O O . SER A 1 440 ? 92.299 41.212 201.239 1.00 42.87 440 SER A O 1
ATOM 3397 N N . MET A 1 441 ? 92.655 43.450 201.212 1.00 43.18 441 MET A N 1
ATOM 3398 C CA . MET A 1 441 ? 91.727 43.740 200.120 1.00 43.33 441 MET A CA 1
ATOM 3399 C C . MET A 1 441 ? 92.265 44.839 199.204 1.00 43.58 441 MET A C 1
ATOM 3400 O O . MET A 1 441 ? 93.260 45.492 199.505 1.00 43.76 441 MET A O 1
ATOM 3405 N N . ALA A 1 442 ? 91.598 45.038 198.072 1.00 44.17 442 ALA A N 1
ATOM 3406 C CA . ALA A 1 442 ? 91.991 46.068 197.113 1.00 44.17 442 ALA A CA 1
ATOM 3407 C C . ALA A 1 442 ? 90.825 46.359 196.170 1.00 44.29 442 ALA A C 1
ATOM 3408 O O . ALA A 1 442 ? 89.970 45.487 195.933 1.00 44.26 442 ALA A O 1
ATOM 3410 N N . ALA A 1 443 ? 90.784 47.594 195.665 1.00 43.95 443 ALA A N 1
ATOM 3411 C CA . ALA A 1 443 ? 89.824 48.003 194.653 1.00 43.33 443 ALA A CA 1
ATOM 3412 C C . ALA A 1 443 ? 90.620 48.314 193.407 1.00 43.34 443 ALA A C 1
ATOM 3413 O O . ALA A 1 443 ? 91.719 48.864 193.494 1.00 42.79 443 ALA A O 1
ATOM 3415 N N . SER A 1 444 ? 90.065 47.949 192.253 1.00 43.38 444 SER A N 1
ATOM 3416 C CA . SER A 1 444 ? 90.736 48.151 190.972 1.00 43.53 444 SER A CA 1
ATOM 3417 C C . SER A 1 444 ? 89.745 48.327 189.829 1.00 43.33 444 SER A C 1
ATOM 3418 O O . SER A 1 444 ? 88.568 48.001 189.965 1.00 43.85 444 SER A O 1
ATOM 3421 N N . TYR A 1 445 ? 90.231 48.846 188.704 1.00 43.21 445 TYR A N 1
ATOM 3422 C CA . TYR A 1 445 ? 89.448 48.910 187.469 1.00 43.02 445 TYR A CA 1
ATOM 3423 C C . TYR A 1 445 ? 89.367 47.534 186.798 1.00 42.90 445 TYR A C 1
ATOM 3424 O O . TYR A 1 445 ? 90.391 46.903 186.512 1.00 43.18 445 TYR A O 1
ATOM 3433 N N . THR A 1 446 ? 88.144 47.079 186.553 1.00 42.54 446 THR A N 1
ATOM 3434 C CA . THR A 1 446 ? 87.894 45.766 185.988 1.00 42.36 446 THR A CA 1
ATOM 3435 C C . THR A 1 446 ? 88.486 45.640 184.589 1.00 42.73 446 THR A C 1
ATOM 3436 O O . THR A 1 446 ? 89.075 44.606 184.236 1.00 42.99 446 THR A O 1
ATOM 3440 N N . ASP A 1 447 ? 88.318 46.682 183.781 1.00 42.76 447 ASP A N 1
ATOM 3441 C CA . ASP A 1 447 ? 88.870 46.668 182.434 1.00 42.60 447 ASP A CA 1
ATOM 3442 C C . ASP A 1 447 ? 89.622 47.968 182.170 1.00 42.26 447 ASP A C 1
ATOM 3443 O O . ASP A 1 447 ? 89.022 49.007 181.882 1.00 42.07 447 ASP A O 1
ATOM 3448 N N . ILE A 1 448 ? 90.947 47.876 182.257 1.00 41.93 448 ILE A N 1
ATOM 3449 C CA . ILE A 1 448 ? 91.841 49.031 182.215 1.00 41.51 448 ILE A CA 1
ATOM 3450 C C . ILE A 1 448 ? 91.949 49.669 180.816 1.00 41.64 448 ILE A C 1
ATOM 3451 O O . ILE A 1 448 ? 92.308 50.853 180.695 1.00 41.28 448 ILE A O 1
ATOM 3456 N N . THR A 1 449 ? 91.624 48.892 179.773 1.00 41.32 449 THR A N 1
ATOM 3457 C CA . THR A 1 449 ? 91.560 49.416 178.403 1.00 41.16 449 THR A CA 1
ATOM 3458 C C . THR A 1 449 ? 90.484 50.507 178.253 1.00 41.19 449 THR A C 1
ATOM 3459 O O . THR A 1 449 ? 90.496 51.272 177.286 1.00 41.43 449 THR A O 1
ATOM 3463 N N . GLN A 1 450 ? 89.568 50.575 179.217 1.00 41.15 450 GLN A N 1
ATOM 3464 C CA . GLN A 1 450 ? 88.456 51.533 179.191 1.00 41.41 450 GLN A CA 1
ATOM 3465 C C . GLN A 1 450 ? 88.794 52.846 179.898 1.00 41.30 450 GLN A C 1
ATOM 3466 O O . GLN A 1 450 ? 87.970 53.763 179.953 1.00 41.63 450 GLN A O 1
ATOM 3472 N N . LEU A 1 451 ? 90.000 52.927 180.444 1.00 41.22 451 LEU A N 1
ATOM 3473 C CA . LEU A 1 451 ? 90.453 54.121 181.156 1.00 41.28 451 LEU A CA 1
ATOM 3474 C C . LEU A 1 451 ? 91.423 54.929 180.304 1.00 41.81 451 LEU A C 1
ATOM 3475 O O . LEU A 1 451 ? 91.907 54.417 179.297 1.00 42.09 451 LEU A O 1
ATOM 3480 N N . PRO A 1 452 ? 91.667 56.210 180.657 1.00 42.15 452 PRO A N 1
ATOM 3481 C CA . PRO A 1 452 ? 92.721 56.980 179.985 1.00 42.58 452 PRO A CA 1
ATOM 3482 C C . PRO A 1 452 ? 94.066 56.253 179.952 1.00 43.15 452 PRO A C 1
ATOM 3483 O O . PRO A 1 452 ? 94.363 55.503 180.875 1.00 43.22 452 PRO A O 1
ATOM 3487 N N . PRO A 1 453 ? 94.880 56.479 178.895 1.00 43.98 453 PRO A N 1
ATOM 3488 C CA . PRO A 1 453 ? 96.198 55.832 178.823 1.00 44.86 453 PRO A CA 1
ATOM 3489 C C . PRO A 1 453 ? 97.039 56.093 180.085 1.00 46.04 453 PRO A C 1
ATOM 3490 O O . PRO A 1 453 ? 96.945 57.179 180.676 1.00 46.18 453 PRO A O 1
ATOM 3494 N N . ASN A 1 454 ? 97.824 55.093 180.499 1.00 47.39 454 ASN A N 1
ATOM 3495 C CA . ASN A 1 454 ? 98.720 55.195 181.671 1.00 48.78 454 ASN A CA 1
ATOM 3496 C C . ASN A 1 454 ? 98.015 55.400 183.033 1.00 49.33 454 ASN A C 1
ATOM 3497 O O . ASN A 1 454 ? 98.530 56.116 183.908 1.00 49.99 454 ASN A O 1
ATOM 3502 N N . THR A 1 455 ? 96.837 54.789 183.195 1.00 49.66 455 THR A N 1
ATOM 3503 C CA . THR A 1 455 ? 96.113 54.762 184.477 1.00 49.59 455 THR A CA 1
ATOM 3504 C C . THR A 1 455 ? 96.510 53.481 185.223 1.00 49.66 455 THR A C 1
ATOM 3505 O O . THR A 1 455 ? 96.415 52.382 184.662 1.00 49.86 455 THR A O 1
ATOM 3509 N N . PRO A 1 456 ? 96.961 53.603 186.488 1.00 49.59 456 PRO A N 1
ATOM 3510 C CA . PRO A 1 456 ? 97.250 52.344 187.175 1.00 48.82 456 PRO A CA 1
ATOM 3511 C C . PRO A 1 456 ? 95.935 51.619 187.474 1.00 48.30 456 PRO A C 1
ATOM 3512 O O . PRO A 1 456 ? 94.910 52.258 187.777 1.00 47.80 456 PRO A O 1
ATOM 3516 N N . GLU A 1 457 ? 95.976 50.297 187.356 1.00 47.53 457 GLU A N 1
ATOM 3517 C CA . GLU A 1 457 ? 94.808 49.447 187.523 1.00 47.04 457 GLU A CA 1
ATOM 3518 C C . GLU A 1 457 ? 94.240 49.534 188.950 1.00 46.10 457 GLU A C 1
ATOM 3519 O O . GLU A 1 457 ? 93.029 49.528 189.169 1.00 45.31 457 GLU A O 1
ATOM 3525 N N . GLN A 1 458 ? 95.141 49.634 189.911 1.00 45.35 458 GLN A N 1
ATOM 3526 C CA . GLN A 1 458 ? 94.793 49.586 191.311 1.00 45.33 458 GLN A CA 1
ATOM 3527 C C . GLN A 1 458 ? 94.391 50.977 191.791 1.00 44.34 458 GLN A C 1
ATOM 3528 O O . GLN A 1 458 ? 95.119 51.939 191.567 1.00 44.07 458 GLN A O 1
ATOM 3534 N N . ILE A 1 459 ? 93.237 51.058 192.457 1.00 43.69 459 ILE A N 1
ATOM 3535 C CA . ILE A 1 459 ? 92.690 52.311 193.016 1.00 42.81 459 ILE A CA 1
ATOM 3536 C C . ILE A 1 459 ? 93.088 52.523 194.496 1.00 42.87 459 ILE A C 1
ATOM 3537 O O . ILE A 1 459 ? 93.459 53.642 194.902 1.00 42.45 459 ILE A O 1
ATOM 3542 N N . ALA A 1 460 ? 92.958 51.454 195.289 1.00 42.34 460 ALA A N 1
ATOM 3543 C CA . ALA A 1 460 ? 93.160 51.484 196.741 1.00 42.12 460 ALA A CA 1
ATOM 3544 C C . ALA A 1 460 ? 93.327 50.053 197.295 1.00 42.20 460 ALA A C 1
ATOM 3545 O O . ALA A 1 460 ? 93.009 49.077 196.628 1.00 41.33 460 ALA A O 1
ATOM 3547 N N . ASN A 1 461 ? 93.826 49.955 198.524 1.00 42.21 461 ASN A N 1
ATOM 3548 C CA . ASN A 1 461 ? 94.037 48.688 199.165 1.00 43.01 461 ASN A CA 1
ATOM 3549 C C . ASN A 1 461 ? 93.953 48.827 200.679 1.00 43.60 461 ASN A C 1
ATOM 3550 O O . ASN A 1 461 ? 94.144 49.911 201.222 1.00 43.81 461 ASN A O 1
ATOM 3555 N N . TRP A 1 462 ? 93.601 47.729 201.339 1.00 44.15 462 TRP A N 1
ATOM 3556 C CA . TRP A 1 462 ? 93.306 47.727 202.758 1.00 44.77 462 TRP A CA 1
ATOM 3557 C C . TRP A 1 462 ? 93.850 46.458 203.420 1.00 45.46 462 TRP A C 1
ATOM 3558 O O . TRP A 1 462 ? 93.939 45.402 202.780 1.00 45.85 462 TRP A O 1
ATOM 3569 N N . 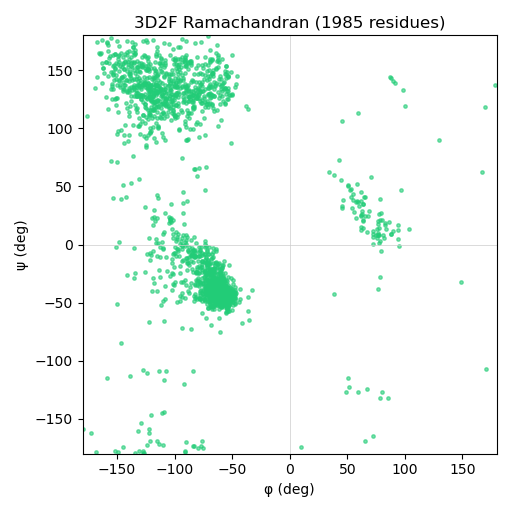GLU A 1 463 ? 94.221 46.572 204.695 1.00 46.06 463 GLU A N 1
ATOM 3570 C CA . GLU A 1 463 ? 94.433 45.401 205.555 1.00 46.57 463 GLU A CA 1
ATOM 3571 C C . GLU A 1 463 ? 93.341 45.358 206.623 1.00 46.13 463 GLU A C 1
ATOM 3572 O O . GLU A 1 463 ? 93.105 46.351 207.312 1.00 46.28 463 GLU A O 1
ATOM 3578 N N . ILE A 1 464 ? 92.670 44.215 206.745 1.00 45.61 464 ILE A N 1
ATOM 3579 C CA . ILE A 1 464 ? 91.672 44.028 207.791 1.00 44.96 464 ILE A CA 1
ATOM 3580 C C . ILE A 1 464 ? 92.231 43.069 208.831 1.00 44.82 464 ILE A C 1
ATOM 3581 O O . ILE A 1 464 ? 92.689 41.978 208.495 1.00 44.85 464 ILE A O 1
ATOM 3586 N N . THR A 1 465 ? 92.225 43.505 210.089 1.00 44.55 465 THR A N 1
ATOM 3587 C CA . THR A 1 465 ? 92.819 42.745 211.186 1.00 44.43 465 THR A CA 1
ATOM 3588 C C . THR A 1 465 ? 91.861 42.679 212.370 1.00 44.66 465 THR A C 1
ATOM 3589 O O . THR A 1 465 ? 90.967 43.517 212.504 1.00 44.62 465 THR A O 1
ATOM 3593 N N . GLY A 1 466 ? 92.056 41.676 213.224 1.00 44.85 466 GLY A N 1
ATOM 3594 C CA . GLY A 1 466 ? 91.188 41.459 214.376 1.00 44.96 466 GLY A CA 1
ATOM 3595 C C . GLY A 1 466 ? 90.233 40.304 214.149 1.00 45.15 466 GLY A C 1
ATOM 3596 O O . GLY A 1 466 ? 89.272 40.125 214.905 1.00 45.15 466 GLY A O 1
ATOM 3597 N N . VAL A 1 467 ? 90.502 39.521 213.104 1.00 45.16 467 VAL A N 1
ATOM 3598 C CA . VAL A 1 467 ? 89.693 38.346 212.786 1.00 45.53 467 VAL A CA 1
ATOM 3599 C C . VAL A 1 467 ? 89.989 37.219 213.778 1.00 45.82 467 VAL A C 1
ATOM 3600 O O . VAL A 1 467 ? 91.125 36.745 213.875 1.00 45.70 467 VAL A O 1
ATOM 3604 N N . GLN A 1 468 ? 88.958 36.815 214.518 1.00 46.13 468 GLN A N 1
ATOM 3605 C CA . GLN A 1 468 ? 89.066 35.725 215.481 1.00 46.71 468 GLN A CA 1
ATOM 3606 C C . GLN A 1 468 ? 88.022 34.640 215.226 1.00 46.84 468 GLN A C 1
ATOM 3607 O O . GLN A 1 468 ? 86.817 34.908 215.241 1.00 46.99 468 GLN A O 1
ATOM 3613 N N . LEU A 1 469 ? 88.490 33.416 214.990 1.00 47.22 469 LEU A N 1
ATOM 3614 C CA . LEU A 1 469 ? 87.594 32.274 214.784 1.00 47.47 469 LEU A CA 1
ATOM 3615 C C . LEU A 1 469 ? 86.947 31.824 216.101 1.00 47.84 469 LEU A C 1
ATOM 3616 O O . LEU A 1 469 ? 87.638 31.712 217.124 1.00 47.97 469 LEU A O 1
ATOM 3621 N N . PRO A 1 470 ? 85.614 31.583 216.082 1.00 48.11 470 PRO A N 1
ATOM 3622 C CA . PRO A 1 470 ? 84.889 30.896 217.166 1.00 48.10 470 PRO A CA 1
ATOM 3623 C C . PRO A 1 470 ? 85.273 29.417 217.238 1.00 48.45 470 PRO A C 1
ATOM 3624 O O . PRO A 1 470 ? 85.895 28.920 216.296 1.00 48.40 470 PRO A O 1
ATOM 3628 N N . GLU A 1 471 ? 84.885 28.742 218.336 1.00 48.70 471 GLU A N 1
ATOM 3629 C CA . GLU A 1 471 ? 85.199 27.319 218.645 1.00 48.92 471 GLU A CA 1
ATOM 3630 C C . GLU A 1 471 ? 85.257 26.318 217.458 1.00 49.11 471 GLU A C 1
ATOM 3631 O O . GLU A 1 471 ? 86.401 25.694 217.158 1.00 49.00 471 GLU A O 1
ATOM 3637 N N . GLY A 1 472 ? 84.041 26.132 216.807 1.00 49.38 472 GLY A N 1
ATOM 3638 C CA . GLY A 1 472 ? 84.020 25.573 215.436 1.00 49.60 472 GLY A CA 1
ATOM 3639 C C . GLY A 1 472 ? 84.993 26.394 214.585 1.00 49.82 472 GLY A C 1
ATOM 3640 O O . GLY A 1 472 ? 84.615 27.376 213.915 1.00 49.40 472 GLY A O 1
ATOM 3641 N N . GLN A 1 473 ? 86.256 25.967 214.623 1.00 49.99 473 GLN A N 1
ATOM 3642 C CA . GLN A 1 473 ? 87.407 26.788 214.233 1.00 49.81 473 GLN A CA 1
ATOM 3643 C C . GLN A 1 473 ? 87.758 26.680 212.741 1.00 49.33 473 GLN A C 1
ATOM 3644 O O . GLN A 1 473 ? 88.937 26.679 212.377 1.00 49.64 473 GLN A O 1
ATOM 3650 N N . ASP A 1 474 ? 86.749 26.580 211.879 1.00 48.40 474 ASP A N 1
ATOM 3651 C CA . ASP A 1 474 ? 87.014 26.465 210.447 1.00 47.77 474 ASP A CA 1
ATOM 3652 C C . ASP A 1 474 ? 87.178 27.856 209.836 1.00 47.25 474 ASP A C 1
ATOM 3653 O O . ASP A 1 474 ? 88.293 28.284 209.498 1.00 47.56 474 ASP A O 1
ATOM 3655 N N . SER A 1 475 ? 86.063 28.568 209.717 1.00 45.96 475 SER A N 1
ATOM 3656 C CA . SER A 1 475 ? 86.077 29.933 209.230 1.00 44.61 475 SER A CA 1
ATOM 3657 C C . SER A 1 475 ? 85.066 30.764 210.012 1.00 43.71 475 SER A C 1
ATOM 3658 O O . SER A 1 475 ? 84.331 30.231 210.863 1.00 43.45 475 SER A O 1
ATOM 3661 N N . VAL A 1 476 ? 85.052 32.063 209.724 1.00 42.25 476 VAL A N 1
ATOM 3662 C CA . VAL A 1 476 ? 84.073 32.990 210.280 1.00 41.14 476 VAL A CA 1
ATOM 3663 C C . VAL A 1 476 ? 83.621 33.997 209.196 1.00 40.78 476 VAL A C 1
ATOM 3664 O O . VAL A 1 476 ? 84.444 34.500 208.427 1.00 40.43 476 VAL A O 1
ATOM 3668 N N . PRO A 1 477 ? 82.301 34.240 209.083 1.00 40.48 477 PRO A N 1
ATOM 3669 C CA . PRO A 1 477 ? 81.825 35.246 208.114 1.00 40.30 477 PRO A CA 1
ATOM 3670 C C . PRO A 1 477 ? 82.161 36.678 208.523 1.00 40.14 477 PRO A C 1
ATOM 3671 O O . PRO A 1 477 ? 81.879 37.080 209.648 1.00 40.23 477 PRO A O 1
ATOM 3675 N N . VAL A 1 478 ? 82.775 37.425 207.609 1.00 40.23 478 VAL A N 1
ATOM 3676 C CA . VAL A 1 478 ? 82.991 38.863 207.776 1.00 40.06 478 VAL A CA 1
ATOM 3677 C C . VAL A 1 478 ? 82.060 39.634 206.835 1.00 40.34 478 VAL A C 1
ATOM 3678 O O . VAL A 1 478 ? 82.036 39.385 205.628 1.00 40.11 478 VAL A O 1
ATOM 3682 N N . LYS A 1 479 ? 81.279 40.547 207.410 1.00 40.84 479 LYS A N 1
ATOM 3683 C CA . LYS A 1 479 ? 80.412 41.444 206.651 1.00 41.08 479 LYS A CA 1
ATOM 3684 C C . LYS A 1 479 ? 81.188 42.705 206.326 1.00 41.48 479 LYS A C 1
ATOM 3685 O O . LYS A 1 479 ? 81.824 43.302 207.209 1.00 41.69 479 LYS A O 1
ATOM 3691 N N . LEU A 1 480 ? 81.138 43.108 205.062 1.00 41.47 480 LEU A N 1
ATOM 3692 C CA . LEU A 1 480 ? 81.860 44.291 204.605 1.00 42.01 480 LEU A CA 1
ATOM 3693 C C . LEU A 1 480 ? 80.919 45.296 203.957 1.00 42.39 480 LEU A C 1
ATOM 3694 O O . LEU A 1 480 ? 79.950 44.930 203.272 1.00 42.40 480 LEU A O 1
ATOM 3699 N N . LYS A 1 481 ? 81.209 46.568 204.202 1.00 43.00 481 LYS A N 1
ATOM 3700 C CA . LYS A 1 481 ? 80.459 47.664 203.617 1.00 43.49 481 LYS A CA 1
ATOM 3701 C C . LYS A 1 481 ? 81.389 48.380 202.629 1.00 43.23 481 LYS A C 1
ATOM 3702 O O . LYS A 1 481 ? 82.372 49.009 203.014 1.00 42.97 481 LYS A O 1
ATOM 3708 N N . LEU A 1 482 ? 81.094 48.202 201.347 1.00 42.83 482 LEU A N 1
ATOM 3709 C CA . LEU A 1 482 ? 81.889 48.756 200.265 1.00 42.84 482 LEU A CA 1
ATOM 3710 C C . LEU A 1 482 ? 81.130 49.949 199.746 1.00 42.69 482 LEU A C 1
ATOM 3711 O O . LEU A 1 482 ? 79.932 49.872 199.519 1.00 42.64 482 LEU A O 1
ATOM 3716 N N . ARG A 1 483 ? 81.835 51.056 199.571 1.00 42.76 483 ARG A N 1
ATOM 3717 C CA . ARG A 1 483 ? 81.195 52.344 199.338 1.00 43.23 483 ARG A CA 1
ATOM 3718 C C . ARG A 1 483 ? 81.884 53.109 198.207 1.00 43.20 483 ARG A C 1
ATOM 3719 O O . ARG A 1 483 ? 83.120 53.251 198.186 1.00 43.07 483 ARG A O 1
ATOM 3727 N N . CYS A 1 484 ? 81.091 53.544 197.234 1.00 43.33 484 CYS A N 1
ATOM 3728 C CA . CYS A 1 484 ? 81.537 54.584 196.315 1.00 43.70 484 CYS A CA 1
ATOM 3729 C C . CYS A 1 484 ? 80.860 55.814 196.873 1.00 43.17 484 CYS A C 1
ATOM 3730 O O . CYS A 1 484 ? 79.630 55.912 196.863 1.00 43.26 484 CYS A O 1
ATOM 3733 N N . ASP A 1 485 ? 81.662 56.719 197.426 1.00 42.73 485 ASP A N 1
ATOM 3734 C CA . ASP A 1 485 ? 81.140 57.803 198.248 1.00 41.99 485 ASP A CA 1
ATOM 3735 C C . ASP A 1 485 ? 80.632 58.983 197.395 1.00 41.47 485 ASP A C 1
ATOM 3736 O O . ASP A 1 485 ? 80.775 58.950 196.179 1.00 41.39 485 ASP A O 1
ATOM 3741 N N . PRO A 1 486 ? 79.995 60.001 198.014 1.00 41.27 486 PRO A N 1
ATOM 3742 C CA . PRO A 1 486 ? 79.463 61.121 197.210 1.00 40.99 486 PRO A CA 1
ATOM 3743 C C . PRO A 1 486 ? 80.467 61.883 196.320 1.00 41.16 486 PRO A C 1
ATOM 3744 O O . PRO A 1 486 ? 80.052 62.621 195.429 1.00 41.13 486 PRO A O 1
ATOM 3748 N N . SER A 1 487 ? 81.767 61.690 196.547 1.00 41.05 487 SER A N 1
ATOM 3749 C CA . SER A 1 487 ? 82.802 62.263 195.689 1.00 40.10 487 SER A CA 1
ATOM 3750 C C . SER A 1 487 ? 83.250 61.261 194.625 1.00 40.41 487 SER A C 1
ATOM 3751 O O . SER A 1 487 ? 84.099 61.579 193.812 1.00 40.41 487 SER A O 1
ATOM 3754 N N . GLY A 1 488 ? 82.651 60.072 194.627 1.00 40.69 488 GLY A N 1
ATOM 3755 C CA . GLY A 1 488 ? 83.030 58.989 193.736 1.00 41.15 488 GLY A CA 1
ATOM 3756 C C . GLY A 1 488 ? 84.294 58.274 194.166 1.00 41.52 488 GLY A C 1
ATOM 3757 O O . GLY A 1 488 ? 85.010 57.706 193.348 1.00 42.27 488 GLY A O 1
ATOM 3758 N N . LEU A 1 489 ? 84.585 58.301 195.458 1.00 41.37 489 LEU A N 1
ATOM 3759 C CA . LEU A 1 489 ? 85.785 57.658 195.938 1.00 40.80 489 LEU A CA 1
ATOM 3760 C C . LEU A 1 489 ? 85.434 56.283 196.498 1.00 40.91 489 LEU A C 1
ATOM 3761 O O . LEU A 1 489 ? 84.406 56.093 197.139 1.00 40.12 489 LEU A O 1
ATOM 3766 N N . HIS A 1 490 ? 86.302 55.324 196.200 1.00 41.32 490 HIS A N 1
ATOM 3767 C CA . HIS A 1 490 ? 86.069 53.927 196.500 1.00 41.48 490 HIS A CA 1
ATOM 3768 C C . HIS A 1 490 ? 86.672 53.532 197.840 1.00 41.31 490 HIS A C 1
ATOM 3769 O O . HIS A 1 490 ? 87.881 53.548 198.014 1.00 41.47 490 HIS A O 1
ATOM 3776 N N . THR A 1 491 ? 85.805 53.190 198.788 1.00 41.72 491 THR A N 1
ATOM 3777 C CA . THR A 1 491 ? 86.235 52.931 200.159 1.00 42.55 491 THR A CA 1
ATOM 3778 C C . THR A 1 491 ? 85.731 51.570 200.660 1.00 42.95 491 THR A C 1
ATOM 3779 O O . THR A 1 491 ? 85.009 50.855 199.947 1.00 43.33 491 THR A O 1
ATOM 3783 N N . ILE A 1 492 ? 86.169 51.222 201.866 1.00 43.24 492 ILE A N 1
ATOM 3784 C CA . ILE A 1 492 ? 85.585 50.192 202.704 1.00 44.03 492 ILE A CA 1
ATOM 3785 C C . ILE A 1 492 ? 85.290 50.908 204.009 1.00 44.65 492 ILE A C 1
ATOM 3786 O O . ILE A 1 492 ? 86.211 51.384 204.677 1.00 44.21 492 ILE A O 1
ATOM 3791 N N . GLU A 1 493 ? 84.023 50.986 204.399 1.00 46.27 493 GLU A N 1
ATOM 3792 C CA . GLU A 1 493 ? 83.736 51.709 205.635 1.00 47.78 493 GLU A CA 1
ATOM 3793 C C . GLU A 1 493 ? 83.454 50.950 206.900 1.00 47.65 493 GLU A C 1
ATOM 3794 O O . GLU A 1 493 ? 83.467 51.524 207.989 1.00 47.71 493 GLU A O 1
ATOM 3800 N N . GLU A 1 494 ? 83.233 49.652 206.750 1.00 47.63 494 GLU A N 1
ATOM 3801 C CA . GLU A 1 494 ? 82.856 48.782 207.859 1.00 47.68 494 GLU A CA 1
ATOM 3802 C C . GLU A 1 494 ? 83.274 47.359 207.510 1.00 46.86 494 GLU A C 1
ATOM 3803 O O . GLU A 1 494 ? 83.059 46.895 206.384 1.00 46.77 494 GLU A O 1
ATOM 3809 N N . ALA A 1 495 ? 83.893 46.688 208.464 1.00 45.86 495 ALA A N 1
ATOM 3810 C CA . ALA A 1 495 ? 84.072 45.248 208.397 1.00 45.59 495 ALA A CA 1
ATOM 3811 C C . ALA A 1 495 ? 83.881 44.708 209.808 1.00 45.25 495 ALA A C 1
ATOM 3812 O O . ALA A 1 495 ? 84.417 45.266 210.762 1.00 44.99 495 ALA A O 1
ATOM 3814 N N . TYR A 1 496 ? 83.082 43.655 209.942 1.00 45.41 496 TYR A N 1
ATOM 3815 C CA . TYR A 1 496 ? 82.881 43.007 211.243 1.00 45.43 496 TYR A CA 1
ATOM 3816 C C . TYR A 1 496 ? 82.638 41.495 211.138 1.00 45.78 496 TYR A C 1
ATOM 3817 O O . TYR A 1 496 ? 82.154 40.995 210.118 1.00 45.40 496 TYR A O 1
ATOM 3826 N N . THR A 1 497 ? 82.995 40.785 212.209 1.00 46.21 497 THR A N 1
ATOM 3827 C CA . THR A 1 497 ? 82.785 39.347 212.340 1.00 46.65 497 THR A CA 1
ATOM 3828 C C . THR A 1 497 ? 81.360 39.048 212.832 1.00 47.15 497 THR A C 1
ATOM 3829 O O . THR A 1 497 ? 80.823 39.761 213.686 1.00 46.81 497 THR A O 1
ATOM 3833 N N . ILE A 1 498 ? 80.769 37.988 212.272 1.00 48.14 498 ILE A N 1
ATOM 3834 C CA . ILE A 1 498 ? 79.409 37.536 212.592 1.00 48.86 498 ILE A CA 1
ATOM 3835 C C . ILE A 1 498 ? 79.358 36.395 213.620 1.00 49.48 498 ILE A C 1
ATOM 3836 O O . ILE A 1 498 ? 80.302 35.610 213.748 1.00 49.40 498 ILE A O 1
ATOM 3838 N N . GLU A 1 499 ? 78.222 36.328 214.322 1.00 50.40 499 GLU A N 1
ATOM 3839 C CA . GLU A 1 499 ? 77.894 35.379 215.414 1.00 51.13 499 GLU A CA 1
ATOM 3840 C C . GLU A 1 499 ? 78.970 35.159 216.480 1.00 51.62 499 GLU A C 1
ATOM 3841 O O . GLU A 1 499 ? 79.967 34.470 216.245 1.00 51.96 499 GLU A O 1
ATOM 3847 N N . ASP A 1 500 ? 78.725 35.735 217.658 1.00 51.96 500 ASP A N 1
ATOM 3848 C CA . ASP A 1 500 ? 79.712 35.803 218.735 1.00 52.19 500 ASP A CA 1
ATOM 3849 C C . ASP A 1 500 ? 79.945 34.439 219.378 1.00 52.20 500 ASP A C 1
ATOM 3850 O O . ASP A 1 500 ? 80.823 33.688 218.948 1.00 52.14 500 ASP A O 1
ATOM 3855 N N . THR A 1 507 ? 69.913 29.836 216.918 1.00 54.78 525 THR A N 1
ATOM 3856 C CA . THR A 1 507 ? 68.669 30.601 216.919 1.00 54.83 525 THR A CA 1
ATOM 3857 C C . THR A 1 507 ? 68.845 32.019 216.351 1.00 54.86 525 THR A C 1
ATOM 3858 O O . THR A 1 507 ? 68.010 32.479 215.567 1.00 55.15 525 THR A O 1
ATOM 3860 N N . LYS A 1 508 ? 69.928 32.700 216.729 1.00 54.64 526 LYS A N 1
ATOM 3861 C CA . LYS A 1 508 ? 70.167 34.072 216.274 1.00 54.41 526 LYS A CA 1
ATOM 3862 C C . LYS A 1 508 ? 71.597 34.280 215.771 1.00 54.33 526 LYS A C 1
ATOM 3863 O O . LYS A 1 508 ? 72.540 33.687 216.297 1.00 54.44 526 LYS A O 1
ATOM 3865 N N . THR A 1 509 ? 71.749 35.127 214.754 1.00 54.17 527 THR A N 1
ATOM 3866 C CA . THR A 1 509 ? 73.059 35.414 214.164 1.00 53.96 527 THR A CA 1
ATOM 3867 C C . THR A 1 509 ? 73.449 36.894 214.301 1.00 53.77 527 THR A C 1
ATOM 3868 O O . THR A 1 509 ? 73.141 37.711 213.432 1.00 53.64 527 THR A O 1
ATOM 3870 N N . VAL A 1 510 ? 74.148 37.208 215.395 1.00 53.52 528 VAL A N 1
ATOM 3871 C CA . VAL A 1 510 ? 74.517 38.581 215.779 1.00 53.06 528 VAL A CA 1
ATOM 3872 C C . VAL A 1 510 ? 75.915 39.005 215.281 1.00 52.67 528 VAL A C 1
ATOM 3873 O O . VAL A 1 510 ? 76.621 38.211 214.668 1.00 52.61 528 VAL A O 1
ATOM 3875 N N . LYS A 1 511 ? 76.302 40.258 215.527 1.00 52.16 529 LYS A N 1
ATOM 3876 C CA . LYS A 1 511 ? 77.674 40.704 215.255 1.00 51.70 529 LYS A CA 1
ATOM 3877 C C . LYS A 1 511 ? 78.597 40.336 216.420 1.00 51.27 529 LYS A C 1
ATOM 3878 O O . LYS A 1 511 ? 78.168 40.323 217.579 1.00 51.15 529 LYS A O 1
ATOM 3880 N N . LYS A 1 512 ? 79.859 40.038 216.103 1.00 50.69 530 LYS A N 1
ATOM 3881 C CA . LYS A 1 512 ? 80.839 39.609 217.107 1.00 50.12 530 LYS A CA 1
ATOM 3882 C C . LYS A 1 512 ? 81.919 40.662 217.397 1.00 49.88 530 LYS A C 1
ATOM 3883 O O . LYS A 1 512 ? 81.979 41.189 218.513 1.00 49.97 530 LYS A O 1
ATOM 3889 N N . ASP A 1 513 ? 82.764 40.951 216.403 1.00 49.29 531 ASP A N 1
ATOM 3890 C CA . ASP A 1 513 ? 83.858 41.920 216.546 1.00 48.87 531 ASP A CA 1
ATOM 3891 C C . ASP A 1 513 ? 83.872 42.908 215.399 1.00 48.36 531 ASP A C 1
ATOM 3892 O O . ASP A 1 513 ? 83.877 42.505 214.238 1.00 47.97 531 ASP A O 1
ATOM 3897 N N . ASP A 1 514 ? 83.894 44.198 215.729 1.00 47.95 532 ASP A N 1
ATOM 3898 C CA . ASP A 1 514 ? 84.203 45.235 214.753 1.00 47.37 532 ASP A CA 1
ATOM 3899 C C . ASP A 1 514 ? 85.681 45.137 214.407 1.00 46.59 532 ASP A C 1
ATOM 3900 O O . ASP A 1 514 ? 86.525 45.063 215.297 1.00 46.68 532 ASP A O 1
ATOM 3905 N N . LEU A 1 515 ? 85.986 45.102 213.115 1.00 45.47 533 LEU A N 1
ATOM 3906 C CA . LEU A 1 515 ? 87.352 44.868 212.677 1.00 44.63 533 LEU A CA 1
ATOM 3907 C C . LEU A 1 515 ? 88.049 46.186 212.385 1.00 44.57 533 LEU A C 1
ATOM 3908 O O . LEU A 1 515 ? 87.402 47.178 212.027 1.00 44.50 533 LEU A O 1
ATOM 3913 N N . THR A 1 516 ? 89.365 46.204 212.562 1.00 44.32 534 THR A N 1
ATOM 3914 C CA . THR A 1 516 ? 90.123 47.402 212.251 1.00 44.58 534 THR A CA 1
ATOM 3915 C C . THR A 1 516 ? 90.596 47.346 210.799 1.00 44.26 534 THR A C 1
ATOM 3916 O O . THR A 1 516 ? 91.033 46.293 210.308 1.00 43.95 534 THR A O 1
ATOM 3920 N N . ILE A 1 517 ? 90.455 48.486 210.125 1.00 43.86 535 ILE A N 1
ATOM 3921 C CA . ILE A 1 517 ? 90.791 48.648 208.718 1.00 43.41 535 ILE A CA 1
ATOM 3922 C C . ILE A 1 517 ? 91.918 49.687 208.571 1.00 43.56 535 ILE A C 1
ATOM 3923 O O . ILE A 1 517 ? 91.796 50.828 209.035 1.00 43.46 535 ILE A O 1
ATOM 3928 N N . VAL A 1 518 ? 93.020 49.277 207.949 1.00 43.48 536 VAL A N 1
ATOM 3929 C CA . VAL A 1 518 ? 94.080 50.207 207.545 1.00 42.98 536 VAL A CA 1
ATOM 3930 C C . VAL A 1 518 ? 93.935 50.491 206.041 1.00 42.78 536 VAL A C 1
ATOM 3931 O O . VAL A 1 518 ? 94.013 49.579 205.212 1.00 42.13 536 VAL A O 1
ATOM 3935 N N . ALA A 1 519 ? 93.698 51.761 205.714 1.00 42.32 537 ALA A N 1
ATOM 3936 C CA . ALA A 1 519 ? 93.430 52.173 204.348 1.00 42.32 537 ALA A CA 1
ATOM 3937 C C . ALA A 1 519 ? 94.668 52.775 203.671 1.00 42.31 537 ALA A C 1
ATOM 3938 O O . ALA A 1 519 ? 95.399 53.572 204.263 1.00 42.31 537 ALA A O 1
ATOM 3940 N N . HIS A 1 520 ? 94.907 52.372 202.431 1.00 41.90 538 HIS A N 1
ATOM 3941 C CA . HIS A 1 520 ? 95.934 53.006 201.616 1.00 41.49 538 HIS A CA 1
ATOM 3942 C C . HIS A 1 520 ? 95.249 53.575 200.387 1.00 41.29 538 HIS A C 1
ATOM 3943 O O . HIS A 1 520 ? 94.759 52.841 199.518 1.00 41.62 538 HIS A O 1
ATOM 3950 N N . THR A 1 521 ? 95.171 54.897 200.348 1.00 41.22 539 THR A N 1
ATOM 3951 C CA . THR A 1 521 ? 94.480 55.607 199.273 1.00 40.68 539 THR A CA 1
ATOM 3952 C C . THR A 1 521 ? 95.430 56.649 198.703 1.00 40.06 539 THR A C 1
ATOM 3953 O O . THR A 1 521 ? 96.573 56.744 199.141 1.00 39.30 539 THR A O 1
ATOM 3957 N N . PHE A 1 522 ? 94.952 57.427 197.735 1.00 39.64 540 PHE A N 1
ATOM 3958 C CA . PHE A 1 522 ? 95.703 58.590 197.262 1.00 39.70 540 PHE A CA 1
ATOM 3959 C C . PHE A 1 522 ? 95.736 59.744 198.264 1.00 39.78 540 PHE A C 1
ATOM 3960 O O . PHE A 1 522 ? 96.426 60.735 198.049 1.00 40.17 540 PHE A O 1
ATOM 3968 N N . GLY A 1 523 ? 95.003 59.608 199.362 1.00 40.17 541 GLY A N 1
ATOM 3969 C CA . GLY A 1 523 ? 94.954 60.646 200.387 1.00 40.68 541 GLY A CA 1
ATOM 3970 C C . GLY A 1 523 ? 96.217 60.637 201.211 1.00 40.72 541 GLY A C 1
ATOM 3971 O O . GLY A 1 523 ? 96.797 59.586 201.445 1.00 41.17 541 GLY A O 1
ATOM 3972 N N . LEU A 1 524 ? 96.642 61.807 201.663 1.00 41.09 542 LEU A N 1
ATOM 3973 C CA . LEU A 1 524 ? 97.834 61.914 202.506 1.00 41.28 542 LEU A CA 1
ATOM 3974 C C . LEU A 1 524 ? 97.619 61.329 203.894 1.00 41.71 542 LEU A C 1
ATOM 3975 O O . LEU A 1 524 ? 96.514 61.406 204.429 1.00 41.85 542 LEU A O 1
ATOM 3980 N N . ASP A 1 525 ? 98.672 60.721 204.448 1.00 42.15 543 ASP A N 1
ATOM 3981 C CA . ASP A 1 525 ? 98.791 60.396 205.882 1.00 43.22 543 ASP A CA 1
ATOM 3982 C C . ASP A 1 525 ? 98.610 61.619 206.761 1.00 42.59 543 ASP A C 1
ATOM 3983 O O . ASP A 1 525 ? 98.948 62.723 206.363 1.00 42.58 543 ASP A O 1
ATOM 3988 N N . ALA A 1 526 ? 98.161 61.384 207.988 1.00 43.09 544 ALA A N 1
ATOM 3989 C CA . ALA A 1 526 ? 98.058 62.397 209.040 1.00 43.39 544 ALA A CA 1
ATOM 3990 C C . ALA A 1 526 ? 99.374 63.138 209.308 1.00 43.85 544 ALA A C 1
ATOM 3991 O O . ALA A 1 526 ? 99.365 64.338 209.602 1.00 43.72 544 ALA A O 1
ATOM 3993 N N . LYS A 1 527 ? 100.492 62.414 209.212 1.00 44.17 545 LYS A N 1
ATOM 3994 C CA . LYS A 1 527 ? 101.825 62.966 209.490 1.00 44.49 545 LYS A CA 1
ATOM 3995 C C . LYS A 1 527 ? 102.231 64.012 208.450 1.00 44.22 545 LYS A C 1
ATOM 3996 O O . LYS A 1 527 ? 102.564 65.152 208.794 1.00 44.20 545 LYS A O 1
ATOM 4002 N N . LYS A 1 528 ? 102.202 63.603 207.187 1.00 43.88 546 LYS A N 1
ATOM 4003 C CA . LYS A 1 528 ? 102.526 64.462 206.065 1.00 43.89 546 LYS A CA 1
ATOM 4004 C C . LYS A 1 528 ? 101.555 65.645 205.985 1.00 43.34 546 LYS A C 1
ATOM 4005 O O . LYS A 1 528 ? 101.979 66.788 205.821 1.00 43.03 546 LYS A O 1
ATOM 4011 N N . LEU A 1 529 ? 100.262 65.358 206.124 1.00 42.65 547 LEU A N 1
ATOM 4012 C CA . LEU A 1 529 ? 99.219 66.387 206.122 1.00 41.72 547 LEU A CA 1
ATOM 4013 C C . LEU A 1 529 ? 99.509 67.476 207.145 1.00 40.87 547 LEU A C 1
ATOM 4014 O O . LEU A 1 529 ? 99.448 68.647 206.813 1.00 40.99 547 LEU A O 1
ATOM 4019 N N . ASN A 1 530 ? 99.812 67.080 208.380 1.00 40.05 548 ASN A N 1
ATOM 4020 C CA . ASN A 1 530 ? 100.152 68.020 209.446 1.00 39.98 548 ASN A CA 1
ATOM 4021 C C . ASN A 1 530 ? 101.427 68.835 209.201 1.00 39.83 548 ASN A C 1
ATOM 4022 O O . ASN A 1 530 ? 101.518 69.988 209.659 1.00 40.02 548 ASN A O 1
ATOM 4027 N N . GLU A 1 531 ? 102.406 68.232 208.517 1.00 38.58 549 GLU A N 1
ATOM 4028 C CA . GLU A 1 531 ? 103.631 68.929 208.142 1.00 38.11 549 GLU A CA 1
ATOM 4029 C C . GLU A 1 531 ? 103.330 70.033 207.111 1.00 37.87 549 GLU A C 1
ATOM 4030 O O . GLU A 1 531 ? 103.907 71.116 207.168 1.00 37.60 549 GLU A O 1
ATOM 4036 N N . LEU A 1 532 ? 102.414 69.757 206.186 1.00 37.28 550 LEU A N 1
ATOM 4037 C CA . LEU A 1 532 ? 102.058 70.723 205.146 1.00 36.98 550 LEU A CA 1
ATOM 4038 C C . LEU A 1 532 ? 101.125 71.817 205.660 1.00 36.75 550 LEU A C 1
ATOM 4039 O O . LEU A 1 532 ? 101.176 72.947 205.180 1.00 36.73 550 LEU A O 1
ATOM 4044 N N . ILE A 1 533 ? 100.280 71.462 206.621 1.00 37.07 551 ILE A N 1
ATOM 4045 C CA . ILE A 1 533 ? 99.426 72.394 207.349 1.00 37.63 551 ILE A CA 1
ATOM 4046 C C . ILE A 1 533 ? 100.281 73.435 208.077 1.00 38.30 551 ILE A C 1
ATOM 4047 O O . ILE A 1 533 ? 99.949 74.623 208.085 1.00 38.59 551 ILE A O 1
ATOM 4052 N N . GLU A 1 534 ? 101.383 72.976 208.667 1.00 39.36 552 GLU A N 1
ATOM 4053 C CA . GLU A 1 534 ? 102.339 73.823 209.373 1.00 40.52 552 GLU A CA 1
ATOM 4054 C C . GLU A 1 534 ? 103.031 74.821 208.457 1.00 40.20 552 GLU A C 1
ATOM 4055 O O . GLU A 1 534 ? 103.115 76.006 208.784 1.00 40.17 552 GLU A O 1
ATOM 4061 N N . LYS A 1 535 ? 103.532 74.332 207.323 1.00 40.09 553 LYS A N 1
ATOM 4062 C CA . LYS A 1 535 ? 104.139 75.175 206.294 1.00 39.90 553 LYS A CA 1
ATOM 4063 C C . LYS A 1 535 ? 103.193 76.277 205.823 1.00 39.16 553 LYS A C 1
ATOM 4064 O O . LYS A 1 535 ? 103.611 77.415 205.662 1.00 38.81 553 LYS A O 1
ATOM 4070 N N . GLU A 1 536 ? 101.931 75.918 205.586 1.00 38.43 554 GLU A N 1
ATOM 4071 C CA . GLU A 1 536 ? 100.923 76.873 205.153 1.00 38.32 554 GLU A CA 1
ATOM 4072 C C . GLU A 1 536 ? 100.616 77.933 206.230 1.00 38.35 554 GLU A C 1
ATOM 4073 O O . GLU A 1 536 ? 100.556 79.109 205.918 1.00 38.89 554 GLU A O 1
ATOM 4079 N N . ASN A 1 537 ? 100.474 77.523 207.489 1.00 38.64 555 ASN A N 1
ATOM 4080 C CA . ASN A 1 537 ? 100.365 78.475 208.603 1.00 38.97 555 ASN A CA 1
ATOM 4081 C C . ASN A 1 537 ? 101.515 79.494 208.708 1.00 39.94 555 ASN A C 1
ATOM 4082 O O . ASN A 1 537 ? 101.291 80.650 209.088 1.00 40.66 555 ASN A O 1
ATOM 4087 N N . GLU A 1 538 ? 102.735 79.065 208.392 1.00 40.08 556 GLU A N 1
ATOM 4088 C CA . GLU A 1 538 ? 103.907 79.927 208.485 1.00 40.58 556 GLU A CA 1
ATOM 4089 C C . GLU A 1 538 ? 103.875 80.994 207.402 1.00 40.34 556 GLU A C 1
ATOM 4090 O O . GLU A 1 538 ? 104.137 82.178 207.669 1.00 40.11 556 GLU A O 1
ATOM 4096 N N . MET A 1 539 ? 103.541 80.559 206.189 1.00 39.75 557 MET A N 1
ATOM 4097 C CA . MET A 1 539 ? 103.441 81.450 205.040 1.00 40.05 557 MET A CA 1
ATOM 4098 C C . MET A 1 539 ? 102.292 82.444 205.188 1.00 40.04 557 MET A C 1
ATOM 4099 O O . MET A 1 539 ? 102.434 83.594 204.797 1.00 39.86 557 MET A O 1
ATOM 4104 N N . LEU A 1 540 ? 101.177 81.985 205.767 1.00 40.53 558 LEU A N 1
ATOM 4105 C CA . LEU A 1 540 ? 100.024 82.828 206.130 1.00 41.35 558 LEU A CA 1
ATOM 4106 C C . LEU A 1 540 ? 100.342 83.922 207.143 1.00 41.50 558 LEU A C 1
ATOM 4107 O O . LEU A 1 540 ? 99.957 85.078 206.954 1.00 42.07 558 LEU A O 1
ATOM 4112 N N . ALA A 1 541 ? 100.980 83.535 208.239 1.00 41.48 559 ALA A N 1
ATOM 4113 C CA . ALA A 1 541 ? 101.434 84.475 209.254 1.00 42.62 559 ALA A CA 1
ATOM 4114 C C . ALA A 1 541 ? 102.411 85.498 208.666 1.00 43.39 559 ALA A C 1
ATOM 4115 O O . ALA A 1 541 ? 102.313 86.681 208.978 1.00 44.24 559 ALA A O 1
ATOM 4117 N N . GLN A 1 542 ? 103.329 85.048 207.808 1.00 43.48 560 GLN A N 1
ATOM 4118 C CA . GLN A 1 542 ? 104.267 85.945 207.144 1.00 44.07 560 GLN A CA 1
ATOM 4119 C C . GLN A 1 542 ? 103.579 86.966 206.201 1.00 44.33 560 GLN A C 1
ATOM 4120 O O . GLN A 1 542 ? 103.921 88.141 206.216 1.00 44.57 560 GLN A O 1
ATOM 4126 N N . ASP A 1 543 ? 102.619 86.513 205.393 1.00 44.51 561 ASP A N 1
ATOM 4127 C CA . ASP A 1 543 ? 101.836 87.399 204.520 1.00 44.79 561 ASP A CA 1
ATOM 4128 C C . ASP A 1 543 ? 101.066 88.458 205.312 1.00 45.51 561 ASP A C 1
ATOM 4129 O O . ASP A 1 543 ? 101.012 89.632 204.922 1.00 45.72 561 ASP A O 1
ATOM 4134 N N . LYS A 1 544 ? 100.440 88.008 206.398 1.00 46.09 562 LYS A N 1
ATOM 4135 C CA . LYS A 1 544 ? 99.608 88.837 207.265 1.00 46.83 562 LYS A CA 1
ATOM 4136 C C . LYS A 1 544 ? 100.453 89.905 207.977 1.00 45.83 562 LYS A C 1
ATOM 4137 O O . LYS A 1 544 ? 100.066 91.065 208.030 1.00 46.45 562 LYS A O 1
ATOM 4143 N N . LEU A 1 545 ? 101.602 89.514 208.506 1.00 44.96 563 LEU A N 1
ATOM 4144 C CA . LEU A 1 545 ? 102.523 90.470 209.103 1.00 44.63 563 LEU A CA 1
ATOM 4145 C C . LEU A 1 545 ? 102.939 91.567 208.092 1.00 44.28 563 LEU A C 1
ATOM 4146 O O . LEU A 1 545 ? 102.872 92.741 208.414 1.00 44.13 563 LEU A O 1
ATOM 4151 N N . VAL A 1 546 ? 103.312 91.184 206.873 1.00 43.46 564 VAL A N 1
ATOM 4152 C CA . VAL A 1 546 ? 103.683 92.151 205.833 1.00 42.75 564 VAL A CA 1
ATOM 4153 C C . VAL A 1 546 ? 102.498 93.070 205.435 1.00 43.12 564 VAL A C 1
ATOM 4154 O O . VAL A 1 546 ? 102.687 94.279 205.260 1.00 42.20 564 VAL A O 1
ATOM 4158 N N . ALA A 1 547 ? 101.288 92.507 205.316 1.00 43.22 565 ALA A N 1
ATOM 4159 C CA . ALA A 1 547 ? 100.120 93.301 204.946 1.00 44.01 565 ALA A CA 1
ATOM 4160 C C . ALA A 1 547 ? 99.779 94.291 206.060 1.00 44.94 565 ALA A C 1
ATOM 4161 O O . ALA A 1 547 ? 99.433 95.443 205.774 1.00 44.77 565 ALA A O 1
ATOM 4163 N N . GLU A 1 548 ? 99.900 93.844 207.313 1.00 45.29 566 GLU A N 1
ATOM 4164 C CA . GLU A 1 548 ? 99.643 94.699 208.481 1.00 45.93 566 GLU A CA 1
ATOM 4165 C C . GLU A 1 548 ? 100.665 95.807 208.630 1.00 45.67 566 GLU A C 1
ATOM 4166 O O . GLU A 1 548 ? 100.303 96.924 208.936 1.00 45.79 566 GLU A O 1
ATOM 4172 N N . THR A 1 549 ? 101.938 95.511 208.416 1.00 45.53 567 THR A N 1
ATOM 4173 C CA . THR A 1 549 ? 102.933 96.557 208.548 1.00 45.90 567 THR A CA 1
ATOM 4174 C C . THR A 1 549 ? 102.844 97.602 207.419 1.00 45.81 567 THR A C 1
ATOM 4175 O O . THR A 1 549 ? 103.026 98.794 207.677 1.00 45.55 567 THR A O 1
ATOM 4179 N N . GLU A 1 550 ? 102.518 97.137 206.208 1.00 45.67 568 GLU A N 1
ATOM 4180 C CA . GLU A 1 550 ? 102.182 97.965 205.046 1.00 45.85 568 GLU A CA 1
ATOM 4181 C C . GLU A 1 550 ? 100.979 98.869 205.304 1.00 45.43 568 GLU A C 1
ATOM 4182 O O . GLU A 1 550 ? 100.959 100.026 204.903 1.00 45.40 568 GLU A O 1
ATOM 4188 N N . ASP A 1 551 ? 99.968 98.317 205.954 1.00 45.37 569 ASP A N 1
ATOM 4189 C CA . ASP A 1 551 ? 98.785 99.066 206.324 1.00 46.11 569 ASP A CA 1
ATOM 4190 C C . ASP A 1 551 ? 99.103 100.173 207.343 1.00 45.24 569 ASP A C 1
ATOM 4191 O O . ASP A 1 551 ? 98.722 101.318 207.136 1.00 45.12 569 ASP A O 1
ATOM 4196 N N . ARG A 1 552 ? 99.797 99.823 208.421 1.00 44.33 570 ARG A N 1
ATOM 4197 C CA . ARG A 1 552 ? 100.178 100.781 209.466 1.00 44.62 570 ARG A CA 1
ATOM 4198 C C . ARG A 1 552 ? 101.093 101.886 208.935 1.00 44.00 570 ARG A C 1
ATOM 4199 O O . ARG A 1 552 ? 101.122 102.981 209.472 1.00 43.93 570 ARG A O 1
ATOM 4207 N N . LYS A 1 553 ? 101.859 101.594 207.896 1.00 43.63 571 LYS A N 1
ATOM 4208 C CA . LYS A 1 553 ? 102.748 102.597 207.372 1.00 43.45 571 LYS A CA 1
ATOM 4209 C C . LYS A 1 553 ? 101.982 103.577 206.469 1.00 43.16 571 LYS A C 1
ATOM 4210 O O . LYS A 1 553 ? 102.251 104.775 206.473 1.00 43.32 571 LYS A O 1
ATOM 4216 N N . ASN A 1 554 ? 100.992 103.063 205.750 1.00 42.66 572 ASN A N 1
ATOM 4217 C CA . ASN A 1 554 ? 100.097 103.893 204.956 1.00 42.36 572 ASN A CA 1
ATOM 4218 C C . ASN A 1 554 ? 99.193 104.766 205.822 1.00 42.17 572 ASN A C 1
ATOM 4219 O O . ASN A 1 554 ? 98.903 105.908 205.475 1.00 41.87 572 ASN A O 1
ATOM 4224 N N . THR A 1 555 ? 98.767 104.211 206.949 1.00 42.02 573 THR A N 1
ATOM 4225 C CA . THR A 1 555 ? 97.879 104.891 207.856 1.00 42.18 573 THR A CA 1
ATOM 4226 C C . THR A 1 555 ? 98.601 106.064 208.522 1.00 41.93 573 THR A C 1
ATOM 4227 O O . THR A 1 555 ? 98.014 107.124 208.706 1.00 41.82 573 THR A O 1
ATOM 4231 N N . LEU A 1 556 ? 99.877 105.861 208.845 1.00 41.41 574 LEU A N 1
ATOM 4232 C CA . LEU A 1 556 ? 100.737 106.900 209.399 1.00 41.04 574 LEU A CA 1
ATOM 4233 C C . LEU A 1 556 ? 100.937 108.049 208.410 1.00 40.35 574 LEU A C 1
ATOM 4234 O O . LEU A 1 556 ? 100.723 109.208 208.758 1.00 40.77 574 LEU A O 1
ATOM 4239 N N . GLU A 1 557 ? 101.332 107.714 207.188 1.00 39.44 575 GLU A N 1
ATOM 4240 C CA . GLU A 1 557 ? 101.516 108.691 206.128 1.00 38.85 575 GLU A CA 1
ATOM 4241 C C . GLU A 1 557 ? 100.248 109.527 205.867 1.00 39.16 575 GLU A C 1
ATOM 4242 O O . GLU A 1 557 ? 100.327 110.752 205.732 1.00 38.97 575 GLU A O 1
ATOM 4248 N N . GLU A 1 558 ? 99.090 108.861 205.794 1.00 39.52 576 GLU A N 1
ATOM 4249 C CA . GLU A 1 558 ? 97.804 109.552 205.614 1.00 40.28 576 GLU A CA 1
ATOM 4250 C C . GLU A 1 558 ? 97.481 110.506 206.772 1.00 39.69 576 GLU A C 1
ATOM 4251 O O . GLU A 1 558 ? 96.988 111.612 206.562 1.00 38.90 576 GLU A O 1
ATOM 4257 N N . TYR A 1 559 ? 97.767 110.063 207.990 1.00 39.92 577 TYR A N 1
ATOM 4258 C CA . TYR A 1 559 ? 97.491 110.864 209.162 1.00 40.08 577 TYR A CA 1
ATOM 4259 C C . TYR A 1 559 ? 98.343 112.137 209.195 1.00 40.00 577 TYR A C 1
ATOM 4260 O O . TYR A 1 559 ? 97.867 113.193 209.609 1.00 39.48 577 TYR A O 1
ATOM 4269 N N . ILE A 1 560 ? 99.598 112.017 208.760 1.00 39.73 578 ILE A N 1
ATOM 4270 C CA . ILE A 1 560 ? 100.483 113.172 208.619 1.00 39.32 578 ILE A CA 1
ATOM 4271 C C . ILE A 1 560 ? 99.867 114.265 207.738 1.00 39.09 578 ILE A C 1
ATOM 4272 O O . ILE A 1 560 ? 99.820 115.412 208.153 1.00 39.37 578 ILE A O 1
ATOM 4277 N N . TYR A 1 561 ? 99.404 113.906 206.540 1.00 38.44 579 TYR A N 1
ATOM 4278 C CA . TYR A 1 561 ? 98.855 114.875 205.603 1.00 38.98 579 TYR A CA 1
ATOM 4279 C C . TYR A 1 561 ? 97.538 115.444 206.123 1.00 39.29 579 TYR A C 1
ATOM 4280 O O . TYR A 1 561 ? 97.240 116.618 205.946 1.00 39.04 579 TYR A O 1
ATOM 4289 N N . THR A 1 562 ? 96.762 114.574 206.753 1.00 39.68 580 THR A N 1
ATOM 4290 C CA . THR A 1 562 ? 95.441 114.890 207.282 1.00 40.02 580 THR A CA 1
ATOM 4291 C C . THR A 1 562 ? 95.499 115.844 208.482 1.00 39.41 580 THR A C 1
ATOM 4292 O O . THR A 1 562 ? 94.810 116.869 208.501 1.00 39.04 580 THR A O 1
ATOM 4296 N N . LEU A 1 563 ? 96.321 115.499 209.466 1.00 39.37 581 LEU A N 1
ATOM 4297 C CA . LEU A 1 563 ? 96.511 116.332 210.647 1.00 39.29 581 LEU A CA 1
ATOM 4298 C C . LEU A 1 563 ? 97.215 117.668 210.313 1.00 39.51 581 LEU A C 1
ATOM 4299 O O . LEU A 1 563 ? 96.844 118.716 210.851 1.00 39.54 581 LEU A O 1
ATOM 4304 N N . ARG A 1 564 ? 98.207 117.634 209.419 1.00 39.48 582 ARG A N 1
ATOM 4305 C CA . ARG A 1 564 ? 98.810 118.876 208.927 1.00 39.45 582 ARG A CA 1
ATOM 4306 C C . ARG A 1 564 ? 97.761 119.815 208.313 1.00 40.22 582 ARG A C 1
ATOM 4307 O O . ARG A 1 564 ? 97.725 121.011 208.640 1.00 40.11 582 ARG A O 1
ATOM 4315 N N . GLY A 1 565 ? 96.911 119.280 207.436 1.00 40.25 583 GLY A N 1
ATOM 4316 C CA . GLY A 1 565 ? 95.900 120.098 206.769 1.00 40.91 583 GLY A CA 1
ATOM 4317 C C . GLY A 1 565 ? 94.864 120.696 207.708 1.00 41.50 583 GLY A C 1
ATOM 4318 O O . GLY A 1 565 ? 94.433 121.832 207.519 1.00 41.71 583 GLY A O 1
ATOM 4319 N N . LYS A 1 566 ? 94.465 119.933 208.724 1.00 41.93 584 LYS A N 1
ATOM 4320 C CA . LYS A 1 566 ? 93.452 120.381 209.679 1.00 42.38 584 LYS A CA 1
ATOM 4321 C C . LYS A 1 566 ? 93.972 121.462 210.614 1.00 42.49 584 LYS A C 1
ATOM 4322 O O . LYS A 1 566 ? 93.224 122.362 211.000 1.00 41.56 584 LYS A O 1
ATOM 4328 N N . LEU A 1 567 ? 95.245 121.347 210.992 1.00 43.30 585 LEU A N 1
ATOM 4329 C CA . LEU A 1 567 ? 95.901 122.321 211.863 1.00 44.30 585 LEU A CA 1
ATOM 4330 C C . LEU A 1 567 ? 95.893 123.706 211.228 1.00 45.13 585 LEU A C 1
ATOM 4331 O O . LEU A 1 567 ? 95.925 124.734 211.921 1.00 45.19 585 LEU A O 1
ATOM 4336 N N . GLU A 1 568 ? 95.834 123.716 209.901 1.00 46.30 586 GLU A N 1
ATOM 4337 C CA . GLU A 1 568 ? 95.793 124.947 209.138 1.00 47.96 586 GLU A CA 1
ATOM 4338 C C . GLU A 1 568 ? 94.376 125.457 208.883 1.00 47.92 586 GLU A C 1
ATOM 4339 O O . GLU A 1 568 ? 94.193 126.585 208.450 1.00 48.67 586 GLU A O 1
ATOM 4345 N N . GLU A 1 569 ? 93.380 124.623 209.157 1.00 48.06 587 GLU A N 1
ATOM 4346 C CA . GLU A 1 569 ? 91.991 124.933 208.857 1.00 48.05 587 GLU A CA 1
ATOM 4347 C C . GLU A 1 569 ? 91.118 124.836 210.104 1.00 47.26 587 GLU A C 1
ATOM 4348 O O . GLU A 1 569 ? 91.256 125.652 211.002 1.00 47.26 587 GLU A O 1
ATOM 4354 N N . GLU A 1 570 ? 90.234 123.844 210.175 1.00 46.63 588 GLU A N 1
ATOM 4355 C CA . GLU A 1 570 ? 89.260 123.782 211.279 1.00 45.77 588 GLU A CA 1
ATOM 4356 C C . GLU A 1 570 ? 89.875 123.695 212.692 1.00 44.69 588 GLU A C 1
ATOM 4357 O O . GLU A 1 570 ? 89.206 124.036 213.677 1.00 44.70 588 GLU A O 1
ATOM 4363 N N . TYR A 1 571 ? 91.126 123.235 212.789 1.00 43.43 589 TYR A N 1
ATOM 4364 C CA . TYR A 1 571 ? 91.817 123.144 214.086 1.00 42.07 589 TYR A CA 1
ATOM 4365 C C . TYR A 1 571 ? 92.574 124.402 214.470 1.00 41.37 589 TYR A C 1
ATOM 4366 O O . TYR A 1 571 ? 93.011 124.517 215.609 1.00 40.95 589 TYR A O 1
ATOM 4375 N N . ALA A 1 572 ? 92.737 125.328 213.520 1.00 40.93 590 ALA A N 1
ATOM 4376 C CA . ALA A 1 572 ? 93.521 126.563 213.730 1.00 40.70 590 ALA A CA 1
ATOM 4377 C C . ALA A 1 572 ? 93.147 127.354 214.991 1.00 40.36 590 ALA A C 1
ATOM 4378 O O . ALA A 1 572 ? 94.046 127.746 215.735 1.00 40.35 590 ALA A O 1
ATOM 4380 N N . PRO A 1 573 ? 91.830 127.588 215.239 1.00 39.99 591 PRO A N 1
ATOM 4381 C CA . PRO A 1 573 ? 91.435 128.255 216.499 1.00 39.76 591 PRO A CA 1
ATOM 4382 C C . PRO A 1 573 ? 91.681 127.463 217.791 1.00 39.56 591 PRO A C 1
ATOM 4383 O O . PRO A 1 573 ? 91.408 127.980 218.872 1.00 40.11 591 PRO A O 1
ATOM 4387 N N . PHE A 1 574 ? 92.171 126.230 217.708 1.00 39.33 592 PHE A N 1
ATOM 4388 C CA . PHE A 1 574 ? 92.114 125.350 218.882 1.00 39.24 592 PHE A CA 1
ATOM 4389 C C . PHE A 1 574 ? 93.461 124.873 219.436 1.00 39.52 592 PHE A C 1
ATOM 4390 O O . PHE A 1 574 ? 93.509 123.923 220.222 1.00 39.80 592 PHE A O 1
ATOM 4398 N N . ALA A 1 575 ? 94.542 125.549 219.047 1.00 39.06 593 ALA A N 1
ATOM 4399 C CA . ALA A 1 575 ? 95.888 125.199 219.520 1.00 38.79 593 ALA A CA 1
ATOM 4400 C C . ALA A 1 575 ? 96.740 126.433 219.751 1.00 38.21 593 ALA A C 1
ATOM 4401 O O . ALA A 1 575 ? 96.746 127.340 218.923 1.00 38.54 593 ALA A O 1
ATOM 4403 N N . SER A 1 576 ? 97.479 126.456 220.856 1.00 37.75 594 SER A N 1
ATOM 4404 C CA . SER A 1 576 ? 98.438 127.537 221.108 1.00 37.53 594 SER A CA 1
ATOM 4405 C C . SER A 1 576 ? 99.532 127.544 220.046 1.00 37.65 594 SER A C 1
ATOM 4406 O O . SER A 1 576 ? 99.616 126.639 219.212 1.00 37.97 594 SER A O 1
ATOM 4409 N N . ASP A 1 577 ? 100.360 128.581 220.057 1.00 37.98 595 ASP A N 1
ATOM 4410 C CA . ASP A 1 577 ? 101.495 128.661 219.128 1.00 37.72 595 ASP A CA 1
ATOM 4411 C C . ASP A 1 577 ? 102.452 127.509 219.413 1.00 37.39 595 ASP A C 1
ATOM 4412 O O . ASP A 1 577 ? 102.839 126.798 218.499 1.00 37.60 595 ASP A O 1
ATOM 4417 N N . ALA A 1 578 ? 102.787 127.306 220.686 1.00 37.15 596 ALA A N 1
ATOM 4418 C CA . ALA A 1 578 ? 103.713 126.251 221.088 1.00 37.41 596 ALA A CA 1
ATOM 4419 C C . ALA A 1 578 ? 103.220 124.844 220.739 1.00 38.08 596 ALA A C 1
ATOM 4420 O O . ALA A 1 578 ? 104.012 123.998 220.331 1.00 38.46 596 ALA A O 1
ATOM 4422 N N . GLU A 1 579 ? 101.919 124.598 220.893 1.00 39.02 597 GLU A N 1
ATOM 4423 C CA . GLU A 1 579 ? 101.327 123.298 220.552 1.00 39.64 597 GLU A CA 1
ATOM 4424 C C . GLU A 1 579 ? 101.367 123.010 219.063 1.00 40.42 597 GLU A C 1
ATOM 4425 O O . GLU A 1 579 ? 101.701 121.893 218.643 1.00 40.06 597 GLU A O 1
ATOM 4431 N N . LYS A 1 580 ? 101.027 124.024 218.270 1.00 41.73 598 LYS A N 1
ATOM 4432 C CA . LYS A 1 580 ? 100.974 123.901 216.804 1.00 42.67 598 LYS A CA 1
ATOM 4433 C C . LYS A 1 580 ? 102.364 123.684 216.194 1.00 42.60 598 LYS A C 1
ATOM 4434 O O . LYS A 1 580 ? 102.581 122.714 215.452 1.00 42.80 598 LYS A O 1
ATOM 4440 N N . THR A 1 581 ? 103.319 124.557 216.521 1.00 42.46 599 THR A N 1
ATOM 4441 C CA . THR A 1 581 ? 104.673 124.438 215.942 1.00 41.76 599 THR A CA 1
ATOM 4442 C C . THR A 1 581 ? 105.354 123.138 216.368 1.00 41.48 599 THR A C 1
ATOM 4443 O O . THR A 1 581 ? 106.056 122.513 215.571 1.00 41.61 599 THR A O 1
ATOM 4447 N N . LYS A 1 582 ? 105.119 122.722 217.610 1.00 41.33 600 LYS A N 1
ATOM 4448 C CA . LYS A 1 582 ? 105.621 121.451 218.113 1.00 41.75 600 LYS A CA 1
ATOM 4449 C C . LYS A 1 582 ? 105.068 120.282 217.267 1.00 42.32 600 LYS A C 1
ATOM 4450 O O . LYS A 1 582 ? 105.831 119.435 216.779 1.00 42.34 600 LYS A O 1
ATOM 4456 N N . LEU A 1 583 ? 103.754 120.267 217.062 1.00 42.42 601 LEU A N 1
ATOM 4457 C CA . LEU A 1 583 ? 103.108 119.242 216.236 1.00 42.74 601 LEU A CA 1
ATOM 4458 C C . LEU A 1 583 ? 103.544 119.296 214.772 1.00 43.12 601 LEU A C 1
ATOM 4459 O O . LEU A 1 583 ? 103.770 118.241 214.166 1.00 43.15 601 LEU A O 1
ATOM 4464 N N . GLN A 1 584 ? 103.690 120.506 214.220 1.00 43.86 602 GLN A N 1
ATOM 4465 C CA . GLN A 1 584 ? 104.228 120.679 212.850 1.00 45.03 602 GLN A CA 1
ATOM 4466 C C . GLN A 1 584 ? 105.651 120.147 212.706 1.00 44.98 602 GLN A C 1
ATOM 4467 O O . GLN A 1 584 ? 105.981 119.530 211.695 1.00 45.57 602 GLN A O 1
ATOM 4473 N N . GLY A 1 585 ? 106.488 120.394 213.712 1.00 45.03 603 GLY A N 1
ATOM 4474 C CA . GLY A 1 585 ? 107.847 119.856 213.741 1.00 44.84 603 GLY A CA 1
ATOM 4475 C C . GLY A 1 585 ? 107.864 118.333 213.682 1.00 45.20 603 GLY A C 1
ATOM 4476 O O . GLY A 1 585 ? 108.575 117.754 212.858 1.00 44.82 603 GLY A O 1
ATOM 4477 N N . MET A 1 586 ? 107.074 117.679 214.540 1.00 45.36 604 MET A N 1
ATOM 4478 C CA . MET A 1 586 ? 107.015 116.213 214.518 1.00 46.13 604 MET A CA 1
ATOM 4479 C C . MET A 1 586 ? 106.334 115.606 213.309 1.00 45.11 604 MET A C 1
ATOM 4480 O O . MET A 1 586 ? 106.695 114.509 212.912 1.00 45.21 604 MET A O 1
ATOM 4485 N N . LEU A 1 587 ? 105.368 116.315 212.731 1.00 44.16 605 LEU A N 1
ATOM 4486 C CA . LEU A 1 587 ? 104.778 115.901 211.462 1.00 43.20 605 LEU A CA 1
ATOM 4487 C C . LEU A 1 587 ? 105.838 115.900 210.369 1.00 43.09 605 LEU A C 1
ATOM 4488 O O . LEU A 1 587 ? 105.967 114.921 209.637 1.00 42.11 605 LEU A O 1
ATOM 4493 N N . ASN A 1 588 ? 106.592 116.997 210.275 1.00 43.11 606 ASN A N 1
ATOM 4494 C CA . ASN A 1 588 ? 107.683 117.109 209.302 1.00 43.69 606 ASN A CA 1
ATOM 4495 C C . ASN A 1 588 ? 108.766 116.037 209.457 1.00 43.63 606 ASN A C 1
ATOM 4496 O O . ASN A 1 588 ? 109.236 115.479 208.453 1.00 43.94 606 ASN A O 1
ATOM 4501 N N . LYS A 1 589 ? 109.150 115.775 210.709 1.00 43.54 607 LYS A N 1
ATOM 4502 C CA . LYS A 1 589 ? 110.105 114.720 211.079 1.00 43.63 607 LYS A CA 1
ATOM 4503 C C . LYS A 1 589 ? 109.595 113.311 210.772 1.00 43.38 607 LYS A C 1
ATOM 4504 O O . LYS A 1 589 ? 110.371 112.455 210.330 1.00 43.85 607 LYS A O 1
ATOM 4510 N N . ALA A 1 590 ? 108.304 113.063 211.018 1.00 42.75 608 ALA A N 1
ATOM 4511 C CA . ALA A 1 590 ? 107.693 111.769 210.711 1.00 42.03 608 ALA A CA 1
ATOM 4512 C C . ALA A 1 590 ? 107.645 111.539 209.203 1.00 41.88 608 ALA A C 1
ATOM 4513 O O . ALA A 1 590 ? 107.935 110.441 208.733 1.00 41.53 608 ALA A O 1
ATOM 4515 N N . GLU A 1 591 ? 107.302 112.585 208.449 1.00 41.51 609 GLU A N 1
ATOM 4516 C CA . GLU A 1 591 ? 107.303 112.523 206.996 1.00 41.30 609 GLU A CA 1
ATOM 4517 C C . GLU A 1 591 ? 108.690 112.215 206.407 1.00 41.10 609 GLU A C 1
ATOM 4518 O O . GLU A 1 591 ? 108.811 111.362 205.529 1.00 40.82 609 GLU A O 1
ATOM 4524 N N . GLU A 1 592 ? 109.726 112.916 206.877 1.00 40.97 610 GLU A N 1
ATOM 4525 C CA . GLU A 1 592 ? 111.110 112.663 206.427 1.00 40.72 610 GLU A CA 1
ATOM 4526 C C . GLU A 1 592 ? 111.578 111.257 206.816 1.00 40.73 610 GLU A C 1
ATOM 4527 O O . GLU A 1 592 ? 112.273 110.593 206.044 1.00 40.82 610 GLU A O 1
ATOM 4529 N N . TRP A 1 593 ? 111.174 110.800 208.002 1.00 40.83 611 TRP A N 1
ATOM 4530 C CA . TRP A 1 593 ? 111.482 109.449 208.471 1.00 41.02 611 TRP A CA 1
ATOM 4531 C C . TRP A 1 593 ? 110.968 108.376 207.492 1.00 41.86 611 TRP A C 1
ATOM 4532 O O . TRP A 1 593 ? 111.665 107.382 207.228 1.00 42.13 611 TRP A O 1
ATOM 4543 N N . LEU A 1 594 ? 109.767 108.586 206.946 1.00 42.47 612 LEU A N 1
ATOM 4544 C CA . LEU A 1 594 ? 109.154 107.671 205.960 1.00 43.07 612 LEU A CA 1
ATOM 4545 C C . LEU A 1 594 ? 109.994 107.483 204.687 1.00 44.06 612 LEU A C 1
ATOM 4546 O O . LEU A 1 594 ? 109.821 106.514 203.961 1.00 44.05 612 LEU A O 1
ATOM 4551 N N . TYR A 1 595 ? 110.900 108.420 204.421 1.00 45.77 613 TYR A N 1
ATOM 4552 C CA . TYR A 1 595 ? 111.851 108.300 203.308 1.00 46.92 613 TYR A CA 1
ATOM 4553 C C . TYR A 1 595 ? 113.174 107.689 203.753 1.00 47.09 613 TYR A C 1
ATOM 4554 O O . TYR A 1 595 ? 113.976 107.269 202.923 1.00 47.44 613 TYR A O 1
ATOM 4563 N N . ASP A 1 596 ? 113.400 107.631 205.060 1.00 47.56 614 ASP A N 1
ATOM 4564 C CA . ASP A 1 596 ? 114.692 107.165 205.576 1.00 48.24 614 ASP A CA 1
ATOM 4565 C C . ASP A 1 596 ? 114.558 105.791 206.244 1.00 47.75 614 ASP A C 1
ATOM 4566 O O . ASP A 1 596 ? 114.193 104.823 205.576 1.00 47.36 614 ASP A O 1
ATOM 4571 N N . GLU A 1 597 ? 114.824 105.719 207.547 1.00 47.52 615 GLU A N 1
ATOM 4572 C CA . GLU A 1 597 ? 114.646 104.497 208.323 1.00 47.48 615 GLU A CA 1
ATOM 4573 C C . GLU A 1 597 ? 113.240 103.896 208.196 1.00 47.66 615 GLU A C 1
ATOM 4574 O O . GLU A 1 597 ? 113.083 102.674 208.183 1.00 47.48 615 GLU A O 1
ATOM 4576 N N . GLY A 1 598 ? 112.227 104.755 208.084 1.00 47.56 616 GLY A N 1
ATOM 4577 C CA . GLY A 1 598 ? 110.838 104.311 208.001 1.00 47.60 616 GLY A CA 1
ATOM 4578 C C . GLY A 1 598 ? 110.388 103.869 206.624 1.00 48.00 616 GLY A C 1
ATOM 4579 O O . GLY A 1 598 ? 109.236 103.509 206.444 1.00 48.25 616 GLY A O 1
ATOM 4580 N N . PHE A 1 599 ? 111.292 103.894 205.651 1.00 48.27 617 PHE A N 1
ATOM 4581 C CA . PHE A 1 599 ? 110.990 103.421 204.309 1.00 48.92 617 PHE A CA 1
ATOM 4582 C C . PHE A 1 599 ? 110.606 101.941 204.312 1.00 48.80 617 PHE A C 1
ATOM 4583 O O . PHE A 1 599 ? 109.769 101.499 203.522 1.00 48.70 617 PHE A O 1
ATOM 4591 N N . ASP A 1 600 ? 111.216 101.197 205.226 1.00 48.82 618 ASP A N 1
ATOM 4592 C CA . ASP A 1 600 ? 111.143 99.751 205.267 1.00 49.26 618 ASP A CA 1
ATOM 4593 C C . ASP A 1 600 ? 111.412 99.336 206.707 1.00 48.82 618 ASP A C 1
ATOM 4594 O O . ASP A 1 600 ? 112.479 98.822 207.038 1.00 49.01 618 ASP A O 1
ATOM 4599 N N . SER A 1 601 ? 110.439 99.592 207.571 1.00 48.27 619 SER A N 1
ATOM 4600 C CA . SER A 1 601 ? 110.613 99.423 209.009 1.00 47.30 619 SER A CA 1
ATOM 4601 C C . SER A 1 601 ? 109.684 98.326 209.532 1.00 46.56 619 SER A C 1
ATOM 4602 O O . SER A 1 601 ? 109.088 97.598 208.755 1.00 45.98 619 SER A O 1
ATOM 4605 N N . ILE A 1 602 ? 109.574 98.209 210.850 1.00 46.40 620 ILE A N 1
ATOM 4606 C CA . ILE A 1 602 ? 108.723 97.195 211.478 1.00 45.64 620 ILE A CA 1
ATOM 4607 C C . ILE A 1 602 ? 107.396 97.792 211.939 1.00 45.49 620 ILE A C 1
ATOM 4608 O O . ILE A 1 602 ? 107.304 98.992 212.190 1.00 45.27 620 ILE A O 1
ATOM 4613 N N . LYS A 1 603 ? 106.384 96.936 212.038 1.00 45.23 621 LYS A N 1
ATOM 4614 C CA . LYS A 1 603 ? 105.027 97.298 212.473 1.00 45.80 621 LYS A CA 1
ATOM 4615 C C . LYS A 1 603 ? 104.924 98.163 213.744 1.00 45.90 621 LYS A C 1
ATOM 4616 O O . LYS A 1 603 ? 104.174 99.151 213.768 1.00 45.92 621 LYS A O 1
ATOM 4622 N N . ALA A 1 604 ? 105.645 97.775 214.797 1.00 45.89 622 ALA A N 1
ATOM 4623 C CA . ALA A 1 604 ? 105.572 98.480 216.077 1.00 45.86 622 ALA A CA 1
ATOM 4624 C C . ALA A 1 604 ? 105.973 99.945 215.930 1.00 45.80 622 ALA A C 1
ATOM 4625 O O . ALA A 1 604 ? 105.395 100.818 216.581 1.00 45.90 622 ALA A O 1
ATOM 4627 N N . LYS A 1 605 ? 106.946 100.208 215.060 1.00 45.68 623 LYS A N 1
ATOM 4628 C CA . LYS A 1 605 ? 107.466 101.569 214.867 1.00 45.77 623 LYS A CA 1
ATOM 4629 C C . LYS A 1 605 ? 106.509 102.487 214.105 1.00 45.29 623 LYS A C 1
ATOM 4630 O O . LYS A 1 605 ? 106.414 103.675 214.417 1.00 45.17 623 LYS A O 1
ATOM 4636 N N . TYR A 1 606 ? 105.801 101.940 213.113 1.00 44.87 624 TYR A N 1
ATOM 4637 C CA . TYR A 1 606 ? 104.774 102.702 212.402 1.00 44.19 624 TYR A CA 1
ATOM 4638 C C . TYR A 1 606 ? 103.623 103.026 213.340 1.00 44.19 624 TYR A C 1
ATOM 4639 O O . TYR A 1 606 ? 103.011 104.090 213.241 1.00 44.15 624 TYR A O 1
ATOM 4648 N N . ILE A 1 607 ? 103.337 102.101 214.253 1.00 44.18 625 ILE A N 1
ATOM 4649 C CA . ILE A 1 607 ? 102.305 102.291 215.263 1.00 43.83 625 ILE A CA 1
ATOM 4650 C C . ILE A 1 607 ? 102.751 103.349 216.275 1.00 44.26 625 ILE A C 1
ATOM 4651 O O . ILE A 1 607 ? 101.997 104.273 216.575 1.00 44.86 625 ILE A O 1
ATOM 4656 N N . ALA A 1 608 ? 103.974 103.221 216.787 1.00 44.13 626 ALA A N 1
ATOM 4657 C CA . ALA A 1 608 ? 104.500 104.178 217.758 1.00 44.26 626 ALA A CA 1
ATOM 4658 C C . ALA A 1 608 ? 104.558 105.599 217.184 1.00 44.49 626 ALA A C 1
ATOM 4659 O O . ALA A 1 608 ? 104.135 106.557 217.844 1.00 44.37 626 ALA A O 1
ATOM 4661 N N . LYS A 1 609 ? 105.058 105.729 215.953 1.00 44.53 627 LYS A N 1
ATOM 4662 C CA . LYS A 1 609 ? 105.189 107.036 215.316 1.00 44.86 627 LYS A CA 1
ATOM 4663 C C . LYS A 1 609 ? 103.825 107.675 215.170 1.00 45.13 627 LYS A C 1
ATOM 4664 O O . LYS A 1 609 ? 103.697 108.889 215.272 1.00 44.99 627 LYS A O 1
ATOM 4670 N N . TYR A 1 610 ? 102.813 106.844 214.928 1.00 45.76 628 TYR A N 1
ATOM 4671 C CA . TYR A 1 610 ? 101.430 107.297 214.826 1.00 46.33 628 TYR A CA 1
ATOM 4672 C C . TYR A 1 610 ? 100.852 107.752 216.177 1.00 46.86 628 TYR A C 1
ATOM 4673 O O . TYR A 1 610 ? 100.154 108.764 216.247 1.00 47.07 628 TYR A O 1
ATOM 4682 N N . GLU A 1 611 ? 101.142 106.996 217.235 1.00 47.73 629 GLU A N 1
ATOM 4683 C CA . GLU A 1 611 ? 100.606 107.266 218.567 1.00 48.68 629 GLU A CA 1
ATOM 4684 C C . GLU A 1 611 ? 101.164 108.548 219.188 1.00 48.47 629 GLU A C 1
ATOM 4685 O O . GLU A 1 611 ? 100.464 109.227 219.939 1.00 48.70 629 GLU A O 1
ATOM 4691 N N . GLU A 1 612 ? 102.420 108.862 218.875 1.00 48.25 630 GLU A N 1
ATOM 4692 C CA . GLU A 1 612 ? 103.063 110.117 219.258 1.00 48.08 630 GLU A CA 1
ATOM 4693 C C . GLU A 1 612 ? 102.339 111.333 218.690 1.00 47.68 630 GLU A C 1
ATOM 4694 O O . GLU A 1 612 ? 102.110 112.318 219.397 1.00 47.45 630 GLU A O 1
ATOM 4700 N N . LEU A 1 613 ? 102.038 111.265 217.393 1.00 46.80 631 LEU A N 1
ATOM 4701 C CA . LEU A 1 613 ? 101.372 112.335 216.675 1.00 46.20 631 LEU A CA 1
ATOM 4702 C C . LEU A 1 613 ? 99.935 112.478 217.150 1.00 46.26 631 LEU A C 1
ATOM 4703 O O . LEU A 1 613 ? 99.522 113.573 217.550 1.00 46.49 631 LEU A O 1
ATOM 4708 N N . ALA A 1 614 ? 99.199 111.359 217.121 1.00 45.94 632 ALA A N 1
ATOM 4709 C CA . ALA A 1 614 ? 97.769 111.291 217.447 1.00 45.35 632 ALA A CA 1
ATOM 4710 C C . ALA A 1 614 ? 97.465 111.729 218.874 1.00 45.03 632 ALA A C 1
ATOM 4711 O O . ALA A 1 614 ? 96.454 112.392 219.123 1.00 44.88 632 ALA A O 1
ATOM 4713 N N . SER A 1 615 ? 98.353 111.364 219.795 1.00 44.53 633 SER A N 1
ATOM 4714 C CA . SER A 1 615 ? 98.263 111.764 221.189 1.00 44.55 633 SER A CA 1
ATOM 4715 C C . SER A 1 615 ? 98.208 113.301 221.346 1.00 44.37 633 SER A C 1
ATOM 4716 O O . SER A 1 615 ? 97.497 113.828 222.218 1.00 44.30 633 SER A O 1
ATOM 4719 N N . LEU A 1 616 ? 98.969 114.008 220.507 1.00 43.50 634 LEU A N 1
ATOM 4720 C CA . LEU A 1 616 ? 98.895 115.472 220.446 1.00 42.81 634 LEU A CA 1
ATOM 4721 C C . LEU A 1 616 ? 97.729 115.949 219.583 1.00 42.24 634 LEU A C 1
ATOM 4722 O O . LEU A 1 616 ? 97.027 116.874 219.956 1.00 41.92 634 LEU A O 1
ATOM 4727 N N . GLY A 1 617 ? 97.523 115.301 218.441 1.00 42.11 635 GLY A N 1
ATOM 4728 C CA . GLY A 1 617 ? 96.444 115.659 217.528 1.00 42.29 635 GLY A CA 1
ATOM 4729 C C . GLY A 1 617 ? 95.061 115.607 218.151 1.00 42.57 635 GLY A C 1
ATOM 4730 O O . GLY A 1 617 ? 94.219 116.449 217.843 1.00 42.63 635 GLY A O 1
ATOM 4731 N N . ASN A 1 618 ? 94.839 114.623 219.029 1.00 42.73 636 ASN A N 1
ATOM 4732 C CA . ASN A 1 618 ? 93.537 114.362 219.654 1.00 42.72 636 ASN A CA 1
ATOM 4733 C C . ASN A 1 618 ? 93.154 115.385 220.715 1.00 42.52 636 ASN A C 1
ATOM 4734 O O . ASN A 1 618 ? 91.961 115.645 220.928 1.00 42.33 636 ASN A O 1
ATOM 4739 N N . ILE A 1 619 ? 94.167 115.951 221.383 1.00 42.44 637 ILE A N 1
ATOM 4740 C CA . ILE A 1 619 ? 93.979 117.048 222.343 1.00 42.04 637 ILE A CA 1
ATOM 4741 C C . ILE A 1 619 ? 93.359 118.258 221.654 1.00 41.99 637 ILE A C 1
ATOM 4742 O O . ILE A 1 619 ? 92.438 118.886 222.174 1.00 42.54 637 ILE A O 1
ATOM 4747 N N . ILE A 1 620 ? 93.855 118.554 220.465 1.00 42.16 638 ILE A N 1
ATOM 4748 C CA . ILE A 1 620 ? 93.356 119.665 219.661 1.00 42.19 638 ILE A CA 1
ATOM 4749 C C . ILE A 1 620 ? 91.986 119.323 219.051 1.00 42.26 638 ILE A C 1
ATOM 4750 O O . ILE A 1 620 ? 91.058 120.112 219.161 1.00 41.77 638 ILE A O 1
ATOM 4755 N N . ARG A 1 621 ? 91.863 118.146 218.429 1.00 42.97 639 ARG A N 1
ATOM 4756 C CA . ARG A 1 621 ? 90.556 117.654 217.941 1.00 43.81 639 ARG A CA 1
ATOM 4757 C C . ARG A 1 621 ? 89.453 117.690 219.016 1.00 43.57 639 ARG A C 1
ATOM 4758 O O . ARG A 1 621 ? 88.319 118.093 218.738 1.00 43.70 639 ARG A O 1
ATOM 4766 N N . GLY A 1 622 ? 89.801 117.272 220.233 1.00 43.35 640 GLY A N 1
ATOM 4767 C CA . GLY A 1 622 ? 88.895 117.332 221.378 1.00 43.17 640 GLY A CA 1
ATOM 4768 C C . GLY A 1 622 ? 88.313 118.707 221.626 1.00 43.19 640 GLY A C 1
ATOM 4769 O O . GLY A 1 622 ? 87.122 118.829 221.920 1.00 43.42 640 GLY A O 1
ATOM 4770 N N . ARG A 1 623 ? 89.145 119.749 221.514 1.00 43.22 641 ARG A N 1
ATOM 4771 C CA . ARG A 1 623 ? 88.687 121.129 221.733 1.00 42.66 641 ARG A CA 1
ATOM 4772 C C . ARG A 1 623 ? 87.809 121.574 220.573 1.00 42.76 641 ARG A C 1
ATOM 4773 O O . ARG A 1 623 ? 86.829 122.292 220.773 1.00 42.80 641 ARG A O 1
ATOM 4781 N N . TYR A 1 624 ? 88.193 121.173 219.359 1.00 42.57 642 TYR A N 1
ATOM 4782 C CA . TYR A 1 624 ? 87.396 121.447 218.171 1.00 42.93 642 TYR A CA 1
ATOM 4783 C C . TYR A 1 624 ? 85.979 120.853 218.290 1.00 43.44 642 TYR A C 1
ATOM 4784 O O . TYR A 1 624 ? 84.989 121.551 218.063 1.00 42.97 642 TYR A O 1
ATOM 4793 N N . LEU A 1 625 ? 85.903 119.567 218.637 1.00 44.27 643 LEU A N 1
ATOM 4794 C CA . LEU A 1 625 ? 84.628 118.869 218.786 1.00 45.09 643 LEU A CA 1
ATOM 4795 C C . LEU A 1 625 ? 83.763 119.464 219.903 1.00 46.11 643 LEU A C 1
ATOM 4796 O O . LEU A 1 625 ? 82.544 119.529 219.756 1.00 46.73 643 LEU A O 1
ATOM 4801 N N . ALA A 1 626 ? 84.388 119.904 220.999 1.00 47.00 644 ALA A N 1
ATOM 4802 C CA . ALA A 1 626 ? 83.661 120.483 222.137 1.00 47.67 644 ALA A CA 1
ATOM 4803 C C . ALA A 1 626 ? 82.959 121.784 221.776 1.00 48.64 644 ALA A C 1
ATOM 4804 O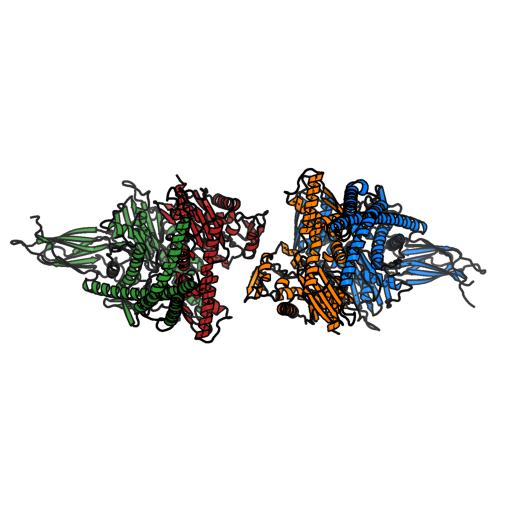 O . ALA A 1 626 ? 81.816 122.000 222.182 1.00 49.06 644 ALA A O 1
ATOM 4806 N N . LYS A 1 627 ? 83.636 122.652 221.027 1.00 49.80 645 LYS A N 1
ATOM 4807 C CA . LYS A 1 627 ? 83.020 123.886 220.528 1.00 50.84 645 LYS A CA 1
ATOM 4808 C C . LYS A 1 627 ? 81.956 123.590 219.472 1.00 51.77 645 LYS A C 1
ATOM 4809 O O . LYS A 1 627 ? 81.040 124.386 219.280 1.00 51.94 645 LYS A O 1
ATOM 4811 N N . GLU A 1 628 ? 82.082 122.449 218.790 1.00 52.77 646 GLU A N 1
ATOM 4812 C CA . GLU A 1 628 ? 81.083 122.010 217.815 1.00 54.06 646 GLU A CA 1
ATOM 4813 C C . GLU A 1 628 ? 79.743 121.657 218.487 1.00 55.11 646 GLU A C 1
ATOM 4814 O O . GLU A 1 628 ? 78.684 122.105 218.038 1.00 55.28 646 GLU A O 1
ATOM 4820 N N . GLU A 1 629 ? 79.808 120.867 219.560 1.00 56.30 647 GLU A N 1
ATOM 4821 C CA . GLU A 1 629 ? 78.645 120.535 220.376 1.00 57.74 647 GLU A CA 1
ATOM 4822 C C . GLU A 1 629 ? 78.030 121.768 221.051 1.00 58.56 647 GLU A C 1
ATOM 4823 O O . GLU A 1 629 ? 76.809 121.835 221.214 1.00 58.89 647 GLU A O 1
ATOM 4829 N N . GLU A 1 630 ? 78.870 122.734 221.433 1.00 59.53 648 GLU A N 1
ATOM 4830 C CA . GLU A 1 630 ? 78.412 123.992 222.042 1.00 60.60 648 GLU A CA 1
ATOM 4831 C C . GLU A 1 630 ? 77.571 124.843 221.090 1.00 61.28 648 GLU A C 1
ATOM 4832 O O . GLU A 1 630 ? 76.629 125.515 221.519 1.00 61.48 648 GLU A O 1
ATOM 4838 N N . LYS A 1 631 ? 77.928 124.823 219.807 1.00 62.10 649 LYS A N 1
ATOM 4839 C CA . LYS A 1 631 ? 77.172 125.526 218.769 1.00 62.77 649 LYS A CA 1
ATOM 4840 C C . LYS A 1 631 ? 75.787 124.897 218.605 1.00 63.24 649 LYS A C 1
ATOM 4841 O O . LYS A 1 631 ? 74.815 125.588 218.290 1.00 63.15 649 LYS A O 1
ATOM 4843 N N . LYS A 1 632 ? 75.721 123.585 218.836 1.00 63.79 650 LYS A N 1
ATOM 4844 C CA . LYS A 1 632 ? 74.486 122.805 218.762 1.00 64.27 650 LYS A CA 1
ATOM 4845 C C . LYS A 1 632 ? 73.657 122.927 220.043 1.00 64.76 650 LYS A C 1
ATOM 4846 O O . LYS A 1 632 ? 72.440 122.704 220.033 1.00 64.83 650 LYS A O 1
ATOM 4852 N N . GLN A 1 633 ? 74.332 123.259 221.142 1.00 65.30 651 GLN A N 1
ATOM 4853 C CA . GLN A 1 633 ? 73.667 123.562 222.403 1.00 65.76 651 GLN A CA 1
ATOM 4854 C C . GLN A 1 633 ? 72.991 124.925 222.308 1.00 66.13 651 GLN A C 1
ATOM 4855 O O . GLN A 1 633 ? 71.896 125.117 222.843 1.00 66.30 651 GLN A O 1
ATOM 4857 N N . ALA A 1 634 ? 73.650 125.863 221.621 1.00 66.53 652 ALA A N 1
ATOM 4858 C CA . ALA A 1 634 ? 73.079 127.184 221.337 1.00 66.87 652 ALA A CA 1
ATOM 4859 C C . ALA A 1 634 ? 71.900 127.086 220.365 1.00 67.29 652 ALA A C 1
ATOM 4860 O O . ALA A 1 634 ? 70.967 127.892 220.438 1.00 67.38 652 ALA A O 1
ATOM 4862 N N . ILE A 1 635 ? 71.948 126.099 219.465 1.00 67.64 653 ILE A N 1
ATOM 4863 C CA . ILE A 1 635 ? 70.809 125.758 218.598 1.00 67.94 653 ILE A CA 1
ATOM 4864 C C . ILE A 1 635 ? 69.600 125.337 219.453 1.00 68.01 653 ILE A C 1
ATOM 4865 O O . ILE A 1 635 ? 68.658 126.118 219.620 1.00 68.09 653 ILE A O 1
ATOM 4870 N N . ARG A 1 636 ? 69.654 124.122 220.006 1.00 68.09 654 ARG A N 1
ATOM 4871 C CA . ARG A 1 636 ? 68.580 123.573 220.835 1.00 68.10 654 ARG A CA 1
ATOM 4872 C C . ARG A 1 636 ? 68.494 124.273 222.194 1.00 68.17 654 ARG A C 1
ATOM 4873 O O . ARG A 1 636 ? 67.880 125.337 222.328 1.00 68.17 654 ARG A O 1
ATOM 4875 N N . ALA B 2 4 ? 54.866 86.053 184.236 1.00 48.62 4 ALA B N 1
ATOM 4876 C CA . ALA B 2 4 ? 55.852 87.049 183.710 1.00 48.95 4 ALA B CA 1
ATOM 4877 C C . ALA B 2 4 ? 56.243 88.117 184.744 1.00 49.13 4 ALA B C 1
ATOM 4878 O O . ALA B 2 4 ? 55.385 88.827 185.307 1.00 48.89 4 ALA B O 1
ATOM 4880 N N . ALA B 2 5 ? 57.546 88.198 185.001 1.00 48.66 5 ALA B N 1
ATOM 4881 C CA . ALA B 2 5 ? 58.101 89.225 185.862 1.00 48.77 5 ALA B CA 1
ATOM 4882 C C . ALA B 2 5 ? 58.234 90.560 185.108 1.00 48.31 5 ALA B C 1
ATOM 4883 O O . ALA B 2 5 ? 58.321 90.598 183.884 1.00 48.86 5 ALA B O 1
ATOM 4885 N N . ALA B 2 6 ? 58.211 91.650 185.858 1.00 47.63 6 ALA B N 1
ATOM 4886 C CA . ALA B 2 6 ? 58.569 92.945 185.346 1.00 46.27 6 ALA B CA 1
ATOM 4887 C C . ALA B 2 6 ? 60.061 93.122 185.602 1.00 46.00 6 ALA B C 1
ATOM 4888 O O . ALA B 2 6 ? 60.614 92.514 186.528 1.00 45.32 6 ALA B O 1
ATOM 4890 N N . ILE B 2 7 ? 60.712 93.947 184.781 1.00 45.34 7 ILE B N 1
ATOM 4891 C CA . ILE B 2 7 ? 62.133 94.202 184.935 1.00 44.66 7 ILE B CA 1
ATOM 4892 C C . ILE B 2 7 ? 62.395 95.651 185.348 1.00 44.93 7 ILE B C 1
ATOM 4893 O O . ILE B 2 7 ? 61.581 96.540 185.116 1.00 44.99 7 ILE B O 1
ATOM 4898 N N . GLY B 2 8 ? 63.542 95.888 185.971 1.00 44.97 8 GLY B N 1
ATOM 4899 C CA . GLY B 2 8 ? 63.936 97.240 186.313 1.00 44.25 8 GLY B CA 1
ATOM 4900 C C . GLY B 2 8 ? 65.109 97.564 185.433 1.00 43.88 8 GLY B C 1
ATOM 4901 O O . GLY B 2 8 ? 66.039 96.763 185.342 1.00 44.19 8 GLY B O 1
ATOM 4902 N N . ILE B 2 9 ? 65.037 98.714 184.758 1.00 43.55 9 ILE B N 1
ATOM 4903 C CA . ILE B 2 9 ? 66.120 99.217 183.908 1.00 42.86 9 ILE B CA 1
ATOM 4904 C C . ILE B 2 9 ? 66.687 100.570 184.348 1.00 42.14 9 ILE B C 1
ATOM 4905 O O . ILE B 2 9 ? 65.998 101.585 184.310 1.00 41.69 9 ILE B O 1
ATOM 4910 N N . ASP B 2 10 ? 67.960 100.564 184.738 1.00 41.88 10 ASP B N 1
ATOM 4911 C CA . ASP B 2 10 ? 68.764 101.780 184.809 1.00 41.31 10 ASP B CA 1
ATOM 4912 C C . ASP B 2 10 ? 69.218 102.161 183.385 1.00 41.28 10 ASP B C 1
ATOM 4913 O O . ASP B 2 10 ? 70.121 101.537 182.827 1.00 40.17 10 ASP B O 1
ATOM 4918 N N . LEU B 2 11 ? 68.574 103.185 182.802 1.00 41.38 11 LEU B N 1
ATOM 4919 C CA . LEU B 2 11 ? 68.981 103.718 181.497 1.00 40.68 11 LEU B CA 1
ATOM 4920 C C . LEU B 2 11 ? 70.036 104.801 181.703 1.00 40.82 11 LEU B C 1
ATOM 4921 O O . LEU B 2 11 ? 69.707 105.961 181.862 1.00 41.10 11 LEU B O 1
ATOM 4926 N N . GLY B 2 12 ? 71.302 104.409 181.699 1.00 41.43 12 GLY B N 1
ATOM 4927 C CA . GLY B 2 12 ? 72.401 105.295 182.032 1.00 41.83 12 GLY B CA 1
ATOM 4928 C C . GLY B 2 12 ? 72.902 106.080 180.836 1.00 43.10 12 GLY B C 1
ATOM 4929 O O . GLY B 2 12 ? 72.689 105.700 179.685 1.00 43.11 12 GLY B O 1
ATOM 4930 N N . THR B 2 13 ? 73.553 107.196 181.130 1.00 43.58 13 THR B N 1
ATOM 4931 C CA . THR B 2 13 ? 74.119 108.070 180.125 1.00 44.64 13 THR B CA 1
ATOM 4932 C C . THR B 2 13 ? 75.215 107.343 179.326 1.00 44.09 13 THR B C 1
ATOM 4933 O O . THR B 2 13 ? 75.239 107.428 178.100 1.00 43.55 13 THR B O 1
ATOM 4937 N N . THR B 2 14 ? 76.068 106.590 180.019 1.00 44.29 14 THR B N 1
ATOM 4938 C CA . THR B 2 14 ? 77.157 105.825 179.379 1.00 44.43 14 THR B CA 1
ATOM 4939 C C . THR B 2 14 ? 76.901 104.295 179.328 1.00 43.74 14 THR B C 1
ATOM 4940 O O . THR B 2 14 ? 77.171 103.661 178.300 1.00 43.55 14 THR B O 1
ATOM 4944 N N A TYR B 2 15 ? 76.364 103.741 180.420 0.50 43.51 15 TYR B N 1
ATOM 4945 N N B TYR B 2 15 ? 76.394 103.724 180.420 0.50 43.78 15 TYR B N 1
ATOM 4946 C CA A TYR B 2 15 ? 76.081 102.292 180.575 0.50 43.44 15 TYR B CA 1
ATOM 4947 C CA B TYR B 2 15 ? 76.066 102.287 180.484 0.50 43.89 15 TYR B CA 1
ATOM 4948 C C A TYR B 2 15 ? 74.676 102.039 181.113 0.50 43.49 15 TYR B C 1
ATOM 4949 C C B TYR B 2 15 ? 74.649 102.080 181.020 0.50 43.80 15 TYR B C 1
ATOM 4950 O O A TYR B 2 15 ? 74.178 102.821 181.927 0.50 43.77 15 TYR B O 1
ATOM 4951 O O B TYR B 2 15 ? 74.116 102.936 181.734 0.50 44.04 15 TYR B O 1
ATOM 4968 N N . SER B 2 16 ? 74.052 100.936 180.687 1.00 43.29 16 SER B N 1
ATOM 4969 C CA . SER B 2 16 ? 72.734 100.555 181.207 1.00 42.69 16 SER B CA 1
ATOM 4970 C C . SER B 2 16 ? 72.797 99.205 181.954 1.00 42.24 16 SER B C 1
ATOM 4971 O O . SER B 2 16 ? 73.728 98.414 181.760 1.00 40.88 16 SER B O 1
ATOM 4974 N N . CYS B 2 17 ? 71.796 98.959 182.796 1.00 41.87 17 CYS B N 1
ATOM 4975 C CA . CYS B 2 17 ? 71.780 97.788 183.677 1.00 42.35 17 CYS B CA 1
ATOM 4976 C C . CYS B 2 17 ? 70.331 97.356 183.857 1.00 42.10 17 CYS B C 1
ATOM 4977 O O . CYS B 2 17 ? 69.447 98.199 184.027 1.00 42.24 17 CYS B O 1
ATOM 4980 N N . VAL B 2 18 ? 70.085 96.048 183.761 1.00 41.83 18 VAL B N 1
ATOM 4981 C CA . VAL B 2 18 ? 68.759 95.500 183.954 1.00 41.42 18 VAL B CA 1
ATOM 4982 C C . VAL B 2 18 ? 68.775 94.411 185.044 1.00 41.98 18 VAL B C 1
ATOM 4983 O O . VAL B 2 18 ? 69.692 93.583 185.126 1.00 41.37 18 VAL B O 1
ATOM 4987 N N . GLY B 2 19 ? 67.755 94.441 185.895 1.00 42.37 19 GLY B N 1
ATOM 4988 C CA . GLY B 2 19 ? 67.572 93.406 186.900 1.00 42.53 19 GLY B CA 1
ATOM 4989 C C . GLY B 2 19 ? 66.140 92.934 186.959 1.00 42.88 19 GLY B C 1
ATOM 4990 O O . GLY B 2 19 ? 65.233 93.558 186.396 1.00 42.87 19 GLY B O 1
ATOM 4991 N N . VAL B 2 20 ? 65.939 91.823 187.653 1.00 43.28 20 VAL B N 1
ATOM 4992 C CA . VAL B 2 20 ? 64.616 91.271 187.857 1.00 43.67 20 VAL B CA 1
ATOM 4993 C C . VAL B 2 20 ? 64.555 90.663 189.249 1.00 44.59 20 VAL B C 1
ATOM 4994 O O . VAL B 2 20 ? 65.503 90.002 189.696 1.00 43.63 20 VAL B O 1
ATOM 4998 N N . PHE B 2 21 ? 63.445 90.917 189.934 1.00 45.72 21 PHE B N 1
ATOM 4999 C CA . PHE B 2 21 ? 63.198 90.354 191.245 1.00 47.31 21 PHE B CA 1
ATOM 5000 C C . PHE B 2 21 ? 62.608 88.957 191.047 1.00 48.61 21 PHE B C 1
ATOM 5001 O O . PHE B 2 21 ? 61.533 88.809 190.460 1.00 48.60 21 PHE B O 1
ATOM 5009 N N . GLN B 2 22 ? 63.326 87.936 191.514 1.00 50.22 22 GLN B N 1
ATOM 5010 C CA . GLN B 2 22 ? 62.870 86.548 191.376 1.00 52.09 22 GLN B CA 1
ATOM 5011 C C . GLN B 2 22 ? 63.337 85.730 192.569 1.00 52.76 22 GLN B C 1
ATOM 5012 O O . GLN B 2 22 ? 64.473 85.887 193.021 1.00 53.03 22 GLN B O 1
ATOM 5018 N N . HIS B 2 23 ? 62.442 84.880 193.082 1.00 53.81 23 HIS B N 1
ATOM 5019 C CA . HIS B 2 23 ? 62.684 84.074 194.280 1.00 54.49 23 HIS B CA 1
ATOM 5020 C C . HIS B 2 23 ? 63.205 84.904 195.467 1.00 53.99 23 HIS B C 1
ATOM 5021 O O . HIS B 2 23 ? 64.232 84.572 196.076 1.00 53.74 23 HIS B O 1
ATOM 5028 N N . GLY B 2 24 ? 62.495 85.991 195.774 1.00 53.47 24 GLY B N 1
ATOM 5029 C CA . GLY B 2 24 ? 62.798 86.830 196.938 1.00 52.92 24 GLY B CA 1
ATOM 5030 C C . GLY B 2 24 ? 63.995 87.767 196.842 1.00 52.86 24 GLY B C 1
ATOM 5031 O O . GLY B 2 24 ? 64.346 88.424 197.831 1.00 53.10 24 GLY B O 1
ATOM 5032 N N . LYS B 2 25 ? 64.616 87.850 195.660 1.00 52.28 25 LYS B N 1
ATOM 5033 C CA . LYS B 2 25 ? 65.838 88.644 195.475 1.00 51.54 25 LYS B CA 1
ATOM 5034 C C . LYS B 2 25 ? 65.991 89.254 194.086 1.00 50.09 25 LYS B C 1
ATOM 5035 O O . LYS B 2 25 ? 65.420 88.760 193.113 1.00 49.58 25 LYS B O 1
ATOM 5041 N N . VAL B 2 26 ? 66.785 90.320 194.010 1.00 48.44 26 VAL B N 1
ATOM 5042 C CA . VAL B 2 26 ? 67.122 90.913 192.730 1.00 47.31 26 VAL B CA 1
ATOM 5043 C C . VAL B 2 26 ? 68.302 90.181 192.069 1.00 46.92 26 VAL B C 1
ATOM 5044 O O . VAL B 2 26 ? 69.383 90.036 192.657 1.00 47.06 26 VAL B O 1
ATOM 5048 N N . GLU B 2 27 ? 68.068 89.729 190.843 1.00 45.30 27 GLU B N 1
ATOM 5049 C CA . GLU B 2 27 ? 69.117 89.225 189.995 1.00 44.57 27 GLU B CA 1
ATOM 5050 C C . GLU B 2 27 ? 69.471 90.290 188.919 1.00 43.75 27 GLU B C 1
ATOM 5051 O O . GLU B 2 27 ? 68.632 90.680 188.115 1.00 43.71 27 GLU B O 1
ATOM 5057 N N . ILE B 2 28 ? 70.708 90.775 188.942 1.00 42.65 28 ILE B N 1
ATOM 5058 C CA . ILE B 2 28 ? 71.226 91.603 187.861 1.00 41.71 28 ILE B CA 1
ATOM 5059 C C . ILE B 2 28 ? 71.633 90.645 186.720 1.00 41.48 28 ILE B C 1
ATOM 5060 O O . ILE B 2 28 ? 72.267 89.618 186.958 1.00 41.32 28 ILE B O 1
ATOM 5065 N N . ILE B 2 29 ? 71.227 90.960 185.497 1.00 41.33 29 ILE B N 1
ATOM 5066 C CA . ILE B 2 29 ? 71.367 90.037 184.377 1.00 41.11 29 ILE B CA 1
ATOM 5067 C C . ILE B 2 29 ? 72.559 90.432 183.469 1.00 42.35 29 ILE B C 1
ATOM 5068 O O . ILE B 2 29 ? 72.631 91.559 182.969 1.00 43.39 29 ILE B O 1
ATOM 5073 N N . ALA B 2 30 ? 73.485 89.499 183.275 1.00 42.66 30 ALA B N 1
ATOM 5074 C CA . ALA B 2 30 ? 74.617 89.678 182.364 1.00 42.74 30 ALA B CA 1
ATOM 5075 C C . ALA B 2 30 ? 74.167 89.559 180.919 1.00 42.91 30 ALA B C 1
ATOM 5076 O O . ALA B 2 30 ? 73.314 88.728 180.599 1.00 43.49 30 ALA B O 1
ATOM 5078 N N . ASN B 2 31 ? 74.746 90.385 180.043 1.00 43.31 31 ASN B N 1
ATOM 5079 C CA . ASN B 2 31 ? 74.454 90.305 178.617 1.00 42.81 31 ASN B CA 1
ATOM 5080 C C . ASN B 2 31 ? 75.161 89.083 177.991 1.00 43.16 31 ASN B C 1
ATOM 5081 O O . ASN B 2 31 ? 75.766 88.277 178.701 1.00 42.64 31 ASN B O 1
ATOM 5086 N N . ASP B 2 32 ? 75.077 88.927 176.680 1.00 43.92 32 ASP B N 1
ATOM 5087 C CA . ASP B 2 32 ? 75.592 87.708 176.069 1.00 45.27 32 ASP B CA 1
ATOM 5088 C C . ASP B 2 32 ? 77.122 87.666 175.967 1.00 45.18 32 ASP B C 1
ATOM 5089 O O . ASP B 2 32 ? 77.697 86.609 175.655 1.00 45.76 32 ASP B O 1
ATOM 5094 N N . GLN B 2 33 ? 77.768 88.791 176.300 1.00 44.72 33 GLN B N 1
ATOM 5095 C CA . GLN B 2 33 ? 79.226 88.859 176.452 1.00 43.81 33 GLN B CA 1
ATOM 5096 C C . GLN B 2 33 ? 79.645 88.637 177.899 1.00 43.57 33 GLN B C 1
ATOM 5097 O O . GLN B 2 33 ? 80.843 88.576 178.219 1.00 43.02 33 GLN B O 1
ATOM 5103 N N . GLY B 2 34 ? 78.643 88.497 178.765 1.00 43.16 34 GLY B N 1
ATOM 5104 C CA . GLY B 2 34 ? 78.849 88.250 180.193 1.00 42.07 34 GLY B CA 1
ATOM 5105 C C . GLY B 2 34 ? 78.966 89.495 181.044 1.00 41.68 34 GLY B C 1
ATOM 5106 O O . GLY B 2 34 ? 79.351 89.425 182.205 1.00 41.43 34 GLY B O 1
ATOM 5107 N N . ASN B 2 35 ? 78.637 90.645 180.476 1.00 41.48 35 ASN B N 1
ATOM 5108 C CA . ASN B 2 35 ? 78.795 91.910 181.193 1.00 41.19 35 ASN B CA 1
ATOM 5109 C C . ASN B 2 35 ? 77.494 92.296 181.854 1.00 41.42 35 ASN B C 1
ATOM 5110 O O . ASN B 2 35 ? 76.424 92.242 181.221 1.00 40.97 35 ASN B O 1
ATOM 5115 N N . ARG B 2 36 ? 77.602 92.721 183.113 1.00 41.93 36 ARG B N 1
ATOM 5116 C CA . ARG B 2 36 ? 76.448 93.058 183.978 1.00 41.45 36 ARG B CA 1
ATOM 5117 C C . ARG B 2 36 ? 75.931 94.482 183.759 1.00 41.95 36 ARG B C 1
ATOM 5118 O O . ARG B 2 36 ? 74.862 94.875 184.278 1.00 42.52 36 ARG B O 1
ATOM 5126 N N . THR B 2 37 ? 76.706 95.267 183.002 1.00 41.48 37 THR B N 1
ATOM 5127 C CA . THR B 2 37 ? 76.238 96.535 182.423 1.00 40.68 37 THR B CA 1
ATOM 5128 C C . THR B 2 37 ? 76.529 96.509 180.923 1.00 40.53 37 THR B C 1
ATOM 5129 O O . THR B 2 37 ? 77.444 95.807 180.456 1.00 39.69 37 THR B O 1
ATOM 5133 N N . THR B 2 38 ? 75.753 97.292 180.180 1.00 40.59 38 THR B N 1
ATOM 5134 C CA . THR B 2 38 ? 75.835 97.376 178.718 1.00 40.79 38 THR B CA 1
ATOM 5135 C C . THR B 2 38 ? 75.961 98.836 178.304 1.00 40.99 38 THR B C 1
ATOM 5136 O O . THR B 2 38 ? 75.135 99.650 178.697 1.00 41.57 38 THR B O 1
ATOM 5140 N N . PRO B 2 39 ? 76.962 99.163 177.463 1.00 41.30 39 PRO B N 1
ATOM 5141 C CA . PRO B 2 39 ? 77.113 100.530 176.973 1.00 41.20 39 PRO B CA 1
ATOM 5142 C C . PRO B 2 39 ? 75.853 101.053 176.269 1.00 41.58 39 PRO B C 1
ATOM 5143 O O . PRO B 2 39 ? 75.250 100.348 175.435 1.00 41.78 39 PRO B O 1
ATOM 5147 N N . SER B 2 40 ? 75.480 102.287 176.612 1.00 40.87 40 SER B N 1
ATOM 5148 C CA . SER B 2 40 ? 74.363 102.989 175.986 1.00 40.15 40 SER B CA 1
ATOM 5149 C C . SER B 2 40 ? 74.834 103.577 174.651 1.00 40.31 40 SER B C 1
ATOM 5150 O O . SER B 2 40 ? 74.775 104.782 174.436 1.00 39.58 40 SER B O 1
ATOM 5153 N N . TYR B 2 41 ? 75.309 102.703 173.766 1.00 40.23 41 TYR B N 1
ATOM 5154 C CA . TYR B 2 41 ? 75.922 103.085 172.504 1.00 39.97 41 TYR B CA 1
ATOM 5155 C C . TYR B 2 41 ? 75.148 102.430 171.365 1.00 40.51 41 TYR B C 1
ATOM 5156 O O . TYR B 2 41 ? 74.663 101.310 171.520 1.00 41.17 41 TYR B O 1
ATOM 5165 N N . VAL B 2 42 ? 75.027 103.137 170.239 1.00 40.13 42 VAL B N 1
ATOM 5166 C CA . VAL B 2 42 ? 74.385 102.634 169.021 1.00 39.85 42 VAL B CA 1
ATOM 5167 C C . VAL B 2 42 ? 75.243 103.090 167.843 1.00 40.41 42 VAL B C 1
ATOM 5168 O O . VAL B 2 42 ? 75.426 104.293 167.624 1.00 41.26 42 VAL B O 1
ATOM 5172 N N . ALA B 2 43 ? 75.775 102.129 167.089 1.00 40.01 43 ALA B N 1
ATOM 5173 C CA . ALA B 2 43 ? 76.600 102.426 165.945 1.00 39.40 43 ALA B CA 1
ATOM 5174 C C . ALA B 2 43 ? 75.897 102.095 164.638 1.00 39.75 43 ALA B C 1
ATOM 5175 O O . ALA B 2 43 ? 75.156 101.109 164.540 1.00 38.99 43 ALA B O 1
ATOM 5177 N N . PHE B 2 44 ? 76.157 102.919 163.625 1.00 39.96 44 PHE B N 1
ATOM 5178 C CA . PHE B 2 44 ? 75.663 102.661 162.294 1.00 40.56 44 PHE B CA 1
ATOM 5179 C C . PHE B 2 44 ? 76.849 102.466 161.343 1.00 41.42 44 PHE B C 1
ATOM 5180 O O . PHE B 2 44 ? 77.838 103.197 161.409 1.00 41.04 44 PHE B O 1
ATOM 5188 N N . THR B 2 45 ? 76.754 101.440 160.499 1.00 42.51 45 THR B N 1
ATOM 5189 C CA . THR B 2 45 ? 77.803 101.099 159.538 1.00 43.74 45 THR B CA 1
ATOM 5190 C C . THR B 2 45 ? 77.189 100.895 158.145 1.00 44.47 45 THR B C 1
ATOM 5191 O O . THR B 2 45 ? 75.979 101.076 157.960 1.00 44.37 45 THR B O 1
ATOM 5195 N N . ASP B 2 46 ? 78.024 100.525 157.174 1.00 45.53 46 ASP B N 1
ATOM 5196 C CA . ASP B 2 46 ? 77.571 100.295 155.794 1.00 46.94 46 ASP B CA 1
ATOM 5197 C C . ASP B 2 46 ? 76.535 99.172 155.690 1.00 47.69 46 ASP B C 1
ATOM 5198 O O . ASP B 2 46 ? 75.682 99.203 154.809 1.00 47.98 46 ASP B O 1
ATOM 5200 N N . THR B 2 47 ? 76.604 98.192 156.594 1.00 48.64 47 THR B N 1
ATOM 5201 C CA . THR B 2 47 ? 75.755 97.001 156.495 1.00 49.24 47 THR B CA 1
ATOM 5202 C C . THR B 2 47 ? 74.733 96.836 157.635 1.00 49.49 47 THR B C 1
ATOM 5203 O O . THR B 2 47 ? 73.573 96.477 157.387 1.00 49.84 47 THR B O 1
ATOM 5207 N N . GLU B 2 48 ? 75.146 97.134 158.864 1.00 49.35 48 GLU B N 1
ATOM 5208 C CA . GLU B 2 48 ? 74.339 96.817 160.050 1.00 49.47 48 GLU B CA 1
ATOM 5209 C C . GLU B 2 48 ? 74.259 97.927 161.101 1.00 49.19 48 GLU B C 1
ATOM 5210 O O . GLU B 2 48 ? 74.993 98.915 161.058 1.00 49.34 48 GLU B O 1
ATOM 5216 N N . ARG B 2 49 ? 73.369 97.721 162.063 1.00 48.88 49 ARG B N 1
ATOM 5217 C CA . ARG B 2 49 ? 73.265 98.556 163.244 1.00 48.20 49 ARG B CA 1
ATOM 5218 C C . ARG B 2 49 ? 73.754 97.764 164.463 1.00 47.42 49 ARG B C 1
ATOM 5219 O O . ARG B 2 49 ? 73.334 96.626 164.676 1.00 47.31 49 ARG B O 1
ATOM 5227 N N . LEU B 2 50 ? 74.634 98.370 165.259 1.00 46.49 50 LEU B N 1
ATOM 5228 C CA . LEU B 2 50 ? 75.244 97.697 166.417 1.00 45.46 50 LEU B CA 1
ATOM 5229 C C . LEU B 2 50 ? 74.812 98.409 167.691 1.00 45.41 50 LEU B C 1
ATOM 5230 O O . LEU B 2 50 ? 74.750 99.638 167.725 1.00 45.55 50 LEU B O 1
ATOM 5235 N N . ILE B 2 51 ? 74.498 97.638 168.728 1.00 44.95 51 ILE B N 1
ATOM 5236 C CA . ILE B 2 51 ? 73.976 98.182 169.976 1.00 44.55 51 ILE B CA 1
ATOM 5237 C C . ILE B 2 51 ? 74.766 97.573 171.128 1.00 44.65 51 ILE B C 1
ATOM 5238 O O . ILE B 2 51 ? 75.071 96.381 171.102 1.00 45.50 51 ILE B O 1
ATOM 5243 N N . GLY B 2 52 ? 75.138 98.388 172.113 1.00 43.75 52 GLY B N 1
ATOM 5244 C CA . GLY B 2 52 ? 75.818 97.879 173.295 1.00 42.74 52 GLY B CA 1
ATOM 5245 C C . GLY B 2 52 ? 77.328 97.739 173.169 1.00 42.23 52 GLY B C 1
ATOM 5246 O O . GLY B 2 52 ? 78.011 98.660 172.709 1.00 42.83 52 GLY B O 1
ATOM 5247 N N . ASP B 2 53 ? 77.854 96.588 173.577 1.00 41.22 53 ASP B N 1
ATOM 5248 C CA . ASP B 2 53 ? 79.301 96.327 173.518 1.00 40.67 53 ASP B CA 1
ATOM 5249 C C . ASP B 2 53 ? 79.881 96.394 172.108 1.00 39.93 53 ASP B C 1
ATOM 5250 O O . ASP B 2 53 ? 80.956 96.956 171.929 1.00 39.38 53 ASP B O 1
ATOM 5255 N N . ALA B 2 54 ? 79.200 95.783 171.131 1.00 39.33 54 ALA B N 1
ATOM 5256 C CA . ALA B 2 54 ? 79.627 95.840 169.719 1.00 39.07 54 ALA B CA 1
ATOM 5257 C C . ALA B 2 54 ? 79.752 97.293 169.240 1.00 38.92 54 ALA B C 1
ATOM 5258 O O . ALA B 2 54 ? 80.741 97.662 168.606 1.00 38.67 54 ALA B O 1
ATOM 5260 N N . ALA B 2 55 ? 78.759 98.112 169.575 1.00 38.85 55 ALA B N 1
ATOM 5261 C CA . ALA B 2 55 ? 78.793 99.524 169.245 1.00 39.13 55 ALA B CA 1
ATOM 5262 C C . ALA B 2 55 ? 80.002 100.172 169.892 1.00 39.55 55 ALA B C 1
ATOM 5263 O O . ALA B 2 55 ? 80.787 100.821 169.221 1.00 39.29 55 ALA B O 1
ATOM 5265 N N . LYS B 2 56 ? 80.173 99.974 171.196 1.00 40.50 56 LYS B N 1
ATOM 5266 C CA . LYS B 2 56 ? 81.308 100.568 171.867 1.00 41.08 56 LYS B CA 1
ATOM 5267 C C . LYS B 2 56 ? 82.696 100.059 171.420 1.00 41.22 56 LYS B C 1
ATOM 5268 O O . LYS B 2 56 ? 83.655 100.821 171.407 1.00 42.03 56 LYS B O 1
ATOM 5274 N N . ASN B 2 57 ? 82.808 98.790 171.052 1.00 41.03 57 ASN B N 1
ATOM 5275 C CA . ASN B 2 57 ? 84.076 98.231 170.583 1.00 40.32 57 ASN B CA 1
ATOM 5276 C C . ASN B 2 57 ? 84.645 98.927 169.335 1.00 40.54 57 ASN B C 1
ATOM 5277 O O . ASN B 2 57 ? 85.869 99.059 169.200 1.00 40.66 57 ASN B O 1
ATOM 5282 N N . GLN B 2 58 ? 83.778 99.374 168.426 1.00 39.86 58 GLN B N 1
ATOM 5283 C CA . GLN B 2 58 ? 84.255 99.945 167.161 1.00 39.70 58 GLN B CA 1
ATOM 5284 C C . GLN B 2 58 ? 84.222 101.491 167.091 1.00 39.80 58 GLN B C 1
ATOM 5285 O O . GLN B 2 58 ? 84.354 102.052 166.020 1.00 39.58 58 GLN B O 1
ATOM 5291 N N . VAL B 2 59 ? 84.045 102.166 168.226 1.00 40.63 59 VAL B N 1
ATOM 5292 C CA . VAL B 2 59 ? 83.856 103.623 168.235 1.00 41.56 59 VAL B CA 1
ATOM 5293 C C . VAL B 2 59 ? 85.039 104.400 167.609 1.00 42.48 59 VAL B C 1
ATOM 5294 O O . VAL B 2 59 ? 84.832 105.276 166.772 1.00 43.32 59 VAL B O 1
ATOM 5298 N N . ALA B 2 60 ? 86.269 104.051 167.989 1.00 42.43 60 ALA B N 1
ATOM 5299 C CA . ALA B 2 60 ? 87.467 104.725 167.506 1.00 42.40 60 ALA B CA 1
ATOM 5300 C C . ALA B 2 60 ? 87.591 104.696 165.987 1.00 42.29 60 ALA B C 1
ATOM 5301 O O . ALA B 2 60 ? 88.194 105.585 165.392 1.00 42.55 60 ALA B O 1
ATOM 5303 N N . LEU B 2 61 ? 87.011 103.683 165.352 1.00 42.02 61 LEU B N 1
ATOM 5304 C CA . LEU B 2 61 ? 87.200 103.494 163.909 1.00 41.62 61 LEU B CA 1
ATOM 5305 C C . LEU B 2 61 ? 85.989 103.981 163.131 1.00 40.91 61 LEU B C 1
ATOM 5306 O O . LEU B 2 61 ? 86.022 104.044 161.902 1.00 40.67 61 LEU B O 1
ATOM 5311 N N . ASN B 2 62 ? 84.928 104.322 163.862 1.00 40.02 62 ASN B N 1
ATOM 5312 C CA . ASN B 2 62 ? 83.677 104.810 163.280 1.00 39.57 62 ASN B CA 1
ATOM 5313 C C . ASN B 2 62 ? 83.027 105.885 164.188 1.00 39.60 62 ASN B C 1
ATOM 5314 O O . ASN B 2 62 ? 81.840 105.810 164.492 1.00 39.06 62 ASN B O 1
ATOM 5319 N N . PRO B 2 63 ? 83.806 106.920 164.582 1.00 39.86 63 PRO B N 1
ATOM 5320 C CA . PRO B 2 63 ? 83.403 107.871 165.629 1.00 39.90 63 PRO B CA 1
ATOM 5321 C C . PRO B 2 63 ? 82.232 108.789 165.248 1.00 40.49 63 PRO B C 1
ATOM 5322 O O . PRO B 2 63 ? 81.505 109.263 166.129 1.00 40.86 63 PRO B O 1
ATOM 5326 N N . GLN B 2 64 ? 82.049 109.043 163.958 1.00 40.41 64 GLN B N 1
ATOM 5327 C CA . GLN B 2 64 ? 80.968 109.920 163.523 1.00 40.80 64 GLN B CA 1
ATOM 5328 C C . GLN B 2 64 ? 79.600 109.233 163.500 1.00 40.36 64 GLN B C 1
ATOM 5329 O O . GLN B 2 64 ? 78.560 109.888 163.633 1.00 40.71 64 GLN B O 1
ATOM 5335 N N . ASN B 2 65 ? 79.607 107.914 163.367 1.00 39.34 65 ASN B N 1
ATOM 5336 C CA . ASN B 2 65 ? 78.367 107.171 163.252 1.00 38.97 65 ASN B CA 1
ATOM 5337 C C . ASN B 2 65 ? 78.061 106.343 164.502 1.00 38.86 65 ASN B C 1
ATOM 5338 O O . ASN B 2 65 ? 77.167 105.514 164.504 1.00 39.06 65 ASN B O 1
ATOM 5343 N N . THR B 2 66 ? 78.817 106.577 165.566 1.00 38.77 66 THR B N 1
ATOM 5344 C CA . THR B 2 66 ? 78.583 105.879 166.820 1.00 38.58 66 THR B CA 1
ATOM 5345 C C . THR B 2 66 ? 78.003 106.874 167.822 1.00 38.59 66 THR B C 1
ATOM 5346 O O . THR B 2 66 ? 78.669 107.831 168.233 1.00 38.79 66 THR B O 1
ATOM 5350 N N . VAL B 2 67 ? 76.741 106.653 168.171 1.00 38.58 67 VAL B N 1
ATOM 5351 C CA . VAL B 2 67 ? 76.008 107.575 169.028 1.00 38.60 67 VAL B CA 1
ATOM 5352 C C . VAL B 2 67 ? 76.005 107.065 170.470 1.00 39.11 67 VAL B C 1
ATOM 5353 O O . VAL B 2 67 ? 75.842 105.856 170.734 1.00 37.22 67 VAL B O 1
ATOM 5357 N N . PHE B 2 68 ? 76.249 108.021 171.372 1.00 40.16 68 PHE B N 1
ATOM 5358 C CA . PHE B 2 68 ? 76.234 107.854 172.835 1.00 41.13 68 PHE B CA 1
ATOM 5359 C C . PHE B 2 68 ? 75.767 109.196 173.420 1.00 41.46 68 PHE B C 1
ATOM 5360 O O . PHE B 2 68 ? 75.621 110.179 172.679 1.00 42.25 68 PHE B O 1
ATOM 5368 N N . ASP B 2 69 ? 75.498 109.232 174.723 1.00 41.84 69 ASP B N 1
ATOM 5369 C CA . ASP B 2 69 ? 75.017 110.446 175.399 1.00 42.48 69 ASP B CA 1
ATOM 5370 C C . ASP B 2 69 ? 73.650 110.949 174.917 1.00 42.71 69 ASP B C 1
ATOM 5371 O O . ASP B 2 69 ? 73.343 112.116 175.106 1.00 43.66 69 ASP B O 1
ATOM 5376 N N . ALA B 2 70 ? 72.832 110.101 174.300 1.00 42.71 70 ALA B N 1
ATOM 5377 C CA . ALA B 2 70 ? 71.495 110.531 173.884 1.00 42.83 70 ALA B CA 1
ATOM 5378 C C . ALA B 2 70 ? 70.627 110.990 175.071 1.00 42.79 70 ALA B C 1
ATOM 5379 O O . ALA B 2 70 ? 69.696 111.789 174.895 1.00 42.59 70 ALA B O 1
ATOM 5381 N N . LYS B 2 71 ? 70.963 110.483 176.262 1.00 42.75 71 LYS B N 1
ATOM 5382 C CA . LYS B 2 71 ? 70.371 110.903 177.541 1.00 42.74 71 LYS B CA 1
ATOM 5383 C C . LYS B 2 71 ? 70.478 112.422 177.790 1.00 43.06 71 LYS B C 1
ATOM 5384 O O . LYS B 2 71 ? 69.577 113.020 178.368 1.00 42.88 71 LYS B O 1
ATOM 5390 N N . ARG B 2 72 ? 71.582 113.026 177.350 1.00 43.53 72 ARG B N 1
ATOM 5391 C CA . ARG B 2 72 ? 71.783 114.477 177.440 1.00 44.05 72 ARG B CA 1
ATOM 5392 C C . ARG B 2 72 ? 70.857 115.293 176.522 1.00 43.97 72 ARG B C 1
ATOM 5393 O O . ARG B 2 72 ? 70.551 116.450 176.807 1.00 43.82 72 ARG B O 1
ATOM 5401 N N . LEU B 2 73 ? 70.384 114.664 175.449 1.00 43.91 73 LEU B N 1
ATOM 5402 C CA . LEU B 2 73 ? 69.461 115.296 174.511 1.00 43.64 73 LEU B CA 1
ATOM 5403 C C . LEU B 2 73 ? 67.982 115.006 174.784 1.00 44.07 73 LEU B C 1
ATOM 5404 O O . LEU B 2 73 ? 67.115 115.779 174.366 1.00 44.35 73 LEU B O 1
ATOM 5409 N N . ILE B 2 74 ? 67.689 113.888 175.446 1.00 43.90 74 ILE B N 1
ATOM 5410 C CA . ILE B 2 74 ? 66.316 113.362 175.473 1.00 43.98 74 ILE B CA 1
ATOM 5411 C C . ILE B 2 74 ? 65.309 114.341 176.122 1.00 44.17 74 ILE B C 1
ATOM 5412 O O . ILE B 2 74 ? 65.534 114.819 177.233 1.00 44.18 74 ILE B O 1
ATOM 5417 N N . GLY B 2 75 ? 64.227 114.667 175.409 1.00 43.96 75 GLY B N 1
ATOM 5418 C CA . GLY B 2 75 ? 63.193 115.548 175.950 1.00 44.45 75 GLY B CA 1
ATOM 5419 C C . GLY B 2 75 ? 63.539 117.036 175.934 1.00 45.53 75 GLY B C 1
ATOM 5420 O O . GLY B 2 75 ? 62.756 117.861 176.395 1.00 45.58 75 GLY B O 1
ATOM 5421 N N . ARG B 2 76 ? 64.708 117.371 175.380 1.00 46.11 76 ARG B N 1
ATOM 5422 C CA . ARG B 2 76 ? 65.205 118.739 175.282 1.00 46.23 76 ARG B CA 1
ATOM 5423 C C . ARG B 2 76 ? 64.928 119.394 173.931 1.00 47.15 76 ARG B C 1
ATOM 5424 O O . ARG B 2 76 ? 64.706 118.714 172.926 1.00 47.35 76 ARG B O 1
ATOM 5432 N N . LYS B 2 77 ? 64.960 120.724 173.929 1.00 48.13 77 LYS B N 1
ATOM 5433 C CA . LYS B 2 77 ? 64.850 121.520 172.710 1.00 49.14 77 LYS B CA 1
ATOM 5434 C C . LYS B 2 77 ? 66.232 121.728 172.098 1.00 49.34 77 LYS B C 1
ATOM 5435 O O . LYS B 2 77 ? 67.225 121.719 172.812 1.00 49.19 77 LYS B O 1
ATOM 5441 N N . PHE B 2 78 ? 66.294 121.886 170.778 1.00 50.00 78 PHE B N 1
ATOM 5442 C CA . PHE B 2 78 ? 67.556 122.180 170.086 1.00 50.78 78 PHE B CA 1
ATOM 5443 C C . PHE B 2 78 ? 68.236 123.467 170.591 1.00 51.33 78 PHE B C 1
ATOM 5444 O O . PHE B 2 78 ? 69.452 123.483 170.803 1.00 51.46 78 PHE B O 1
ATOM 5452 N N . GLY B 2 79 ? 67.445 124.528 170.786 1.00 51.93 79 GLY B N 1
ATOM 5453 C CA . GLY B 2 79 ? 67.931 125.815 171.308 1.00 52.33 79 GLY B CA 1
ATOM 5454 C C . GLY B 2 79 ? 68.256 125.839 172.799 1.00 52.96 79 GLY B C 1
ATOM 5455 O O . GLY B 2 79 ? 68.657 126.879 173.330 1.00 52.79 79 GLY B O 1
ATOM 5456 N N . ASP B 2 80 ? 68.075 124.703 173.475 1.00 53.20 80 ASP B N 1
ATOM 5457 C CA . ASP B 2 80 ? 68.484 124.539 174.868 1.00 54.08 80 ASP B CA 1
ATOM 5458 C C . ASP B 2 80 ? 70.009 124.749 174.967 1.00 54.22 80 ASP B C 1
ATOM 5459 O O . ASP B 2 80 ? 70.768 124.031 174.310 1.00 54.34 80 ASP B O 1
ATOM 5464 N N . PRO B 2 81 ? 70.465 125.741 175.770 1.00 54.32 81 PRO B N 1
ATOM 5465 C CA . PRO B 2 81 ? 71.900 126.056 175.879 1.00 54.19 81 PRO B CA 1
ATOM 5466 C C . PRO B 2 81 ? 72.772 124.858 176.238 1.00 53.72 81 PRO B C 1
ATOM 5467 O O . PRO B 2 81 ? 73.939 124.826 175.867 1.00 53.71 81 PRO B O 1
ATOM 5471 N N . VAL B 2 82 ? 72.181 123.891 176.946 1.00 53.65 82 VAL B N 1
ATOM 5472 C CA . VAL B 2 82 ? 72.783 122.587 177.275 1.00 52.79 82 VAL B CA 1
ATOM 5473 C C . VAL B 2 82 ? 73.061 121.751 176.018 1.00 52.46 82 VAL B C 1
ATOM 5474 O O . VAL B 2 82 ? 74.172 121.232 175.850 1.00 52.12 82 VAL B O 1
ATOM 5478 N N . VAL B 2 83 ? 72.056 121.629 175.150 1.00 51.90 83 VAL B N 1
ATOM 5479 C CA . VAL B 2 83 ? 72.207 120.959 173.854 1.00 51.80 83 VAL B CA 1
ATOM 5480 C C . VAL B 2 83 ? 73.324 121.595 173.018 1.00 52.30 83 VAL B C 1
ATOM 5481 O O . VAL B 2 83 ? 74.234 120.893 172.555 1.00 52.28 83 VAL B O 1
ATOM 5485 N N . GLN B 2 84 ? 73.253 122.919 172.852 1.00 52.68 84 GLN B N 1
ATOM 5486 C CA . GLN B 2 84 ? 74.244 123.686 172.086 1.00 53.15 84 GLN B CA 1
ATOM 5487 C C . GLN B 2 84 ? 75.655 123.553 172.659 1.00 53.22 84 GLN B C 1
ATOM 5488 O O . GLN B 2 84 ? 76.633 123.421 171.913 1.00 52.85 84 GLN B O 1
ATOM 5494 N N . SER B 2 85 ? 75.739 123.599 173.987 1.00 53.52 85 SER B N 1
ATOM 5495 C CA . SER B 2 85 ? 76.990 123.429 174.703 1.00 54.09 85 SER B CA 1
ATOM 5496 C C . SER B 2 85 ? 77.549 122.023 174.494 1.00 54.51 85 SER B C 1
ATOM 5497 O O . SER B 2 85 ? 78.716 121.872 174.125 1.00 54.73 85 SER B O 1
ATOM 5500 N N . ASP B 2 86 ? 76.706 121.008 174.706 1.00 54.97 86 ASP B N 1
ATOM 5501 C CA . ASP B 2 86 ? 77.114 119.593 174.616 1.00 55.43 86 ASP B CA 1
ATOM 5502 C C . ASP B 2 86 ? 77.649 119.188 173.247 1.00 55.77 86 ASP B C 1
ATOM 5503 O O . ASP B 2 86 ? 78.586 118.388 173.155 1.00 55.67 86 ASP B O 1
ATOM 5508 N N . MET B 2 87 ? 77.031 119.736 172.201 1.00 56.15 87 MET B N 1
ATOM 5509 C CA . MET B 2 87 ? 77.381 119.444 170.813 1.00 56.79 87 MET B CA 1
ATOM 5510 C C . MET B 2 87 ? 78.874 119.583 170.524 1.00 57.24 87 MET B C 1
ATOM 5511 O O . MET B 2 87 ? 79.441 118.798 169.761 1.00 57.59 87 MET B O 1
ATOM 5516 N N . LYS B 2 88 ? 79.493 120.587 171.143 1.00 57.58 88 LYS B N 1
ATOM 5517 C CA . LYS B 2 88 ? 80.907 120.917 170.951 1.00 57.79 88 LYS B CA 1
ATOM 5518 C C . LYS B 2 88 ? 81.856 119.766 171.290 1.00 57.64 88 LYS B C 1
ATOM 5519 O O . LYS B 2 88 ? 83.014 119.775 170.867 1.00 57.90 88 LYS B O 1
ATOM 5525 N N . HIS B 2 89 ? 81.347 118.783 172.029 1.00 57.19 89 HIS B N 1
ATOM 5526 C CA . HIS B 2 89 ? 82.128 117.655 172.535 1.00 57.08 89 HIS B CA 1
ATOM 5527 C C . HIS B 2 89 ? 81.845 116.319 171.816 1.00 55.99 89 HIS B C 1
ATOM 5528 O O . HIS B 2 89 ? 82.554 115.329 172.041 1.00 56.37 89 HIS B O 1
ATOM 5535 N N . TRP B 2 90 ? 80.802 116.274 170.986 1.00 54.08 90 TRP B N 1
ATOM 5536 C CA . TRP B 2 90 ? 80.420 115.032 170.305 1.00 51.83 90 TRP B CA 1
ATOM 5537 C C . TRP B 2 90 ? 80.983 115.005 168.880 1.00 50.66 90 TRP B C 1
ATOM 5538 O O . TRP B 2 90 ? 80.936 116.022 168.187 1.00 50.34 90 TRP B O 1
ATOM 5549 N N . PRO B 2 91 ? 81.549 113.851 168.456 1.00 49.35 91 PRO B N 1
ATOM 5550 C CA . PRO B 2 91 ? 82.073 113.695 167.090 1.00 48.38 91 PRO B CA 1
ATOM 5551 C C . PRO B 2 91 ? 80.993 113.351 166.061 1.00 47.60 91 PRO B C 1
ATOM 5552 O O . PRO B 2 91 ? 81.269 113.359 164.869 1.00 47.13 91 PRO B O 1
ATOM 5556 N N . PHE B 2 92 ? 79.785 113.035 166.525 1.00 47.08 92 PHE B N 1
ATOM 5557 C CA . PHE B 2 92 ? 78.633 112.872 165.633 1.00 46.50 92 PHE B CA 1
ATOM 5558 C C . PHE B 2 92 ? 77.889 114.196 165.449 1.00 46.39 92 PHE B C 1
ATOM 5559 O O . PHE B 2 92 ? 78.054 115.131 166.242 1.00 46.08 92 PHE B O 1
ATOM 5567 N N . GLN B 2 93 ? 77.061 114.247 164.409 1.00 46.18 93 GLN B N 1
ATOM 5568 C CA . GLN B 2 93 ? 76.324 115.452 164.038 1.00 46.55 93 GLN B CA 1
ATOM 5569 C C . GLN B 2 93 ? 74.966 115.509 164.747 1.00 46.51 93 GLN B C 1
ATOM 5570 O O . GLN B 2 93 ? 74.278 114.490 164.832 1.00 46.76 93 GLN B O 1
ATOM 5576 N N . VAL B 2 94 ? 74.599 116.687 165.264 1.00 46.27 94 VAL B N 1
ATOM 5577 C CA . VAL B 2 94 ? 73.247 116.937 165.776 1.00 46.29 94 VAL B CA 1
ATOM 5578 C C . VAL B 2 94 ? 72.567 118.059 164.976 1.00 46.60 94 VAL B C 1
ATOM 5579 O O . VAL B 2 94 ? 73.086 119.171 164.884 1.00 46.66 94 VAL B O 1
ATOM 5583 N N . ILE B 2 95 ? 71.408 117.756 164.394 1.00 47.05 95 ILE B N 1
ATOM 5584 C CA . ILE B 2 95 ? 70.671 118.725 163.581 1.00 47.43 95 ILE B CA 1
ATOM 5585 C C . ILE B 2 95 ? 69.388 119.222 164.265 1.00 48.12 95 ILE B C 1
ATOM 5586 O O . ILE B 2 95 ? 68.993 118.721 165.324 1.00 47.70 95 ILE B O 1
ATOM 5591 N N . ASN B 2 96 ? 68.751 120.210 163.638 1.00 49.20 96 ASN B N 1
ATOM 5592 C CA . ASN B 2 96 ? 67.540 120.857 164.140 1.00 50.23 96 ASN B CA 1
ATOM 5593 C C . ASN B 2 96 ? 66.329 120.518 163.269 1.00 50.84 96 ASN B C 1
ATOM 5594 O O . ASN B 2 96 ? 66.311 120.825 162.068 1.00 51.00 96 ASN B O 1
ATOM 5599 N N . ASP B 2 97 ? 65.317 119.910 163.883 1.00 51.44 97 ASP B N 1
ATOM 5600 C CA . ASP B 2 97 ? 64.094 119.530 163.176 1.00 52.15 97 ASP B CA 1
ATOM 5601 C C . ASP B 2 97 ? 62.847 120.118 163.857 1.00 52.36 97 ASP B C 1
ATOM 5602 O O . ASP B 2 97 ? 62.186 119.445 164.651 1.00 52.43 97 ASP B O 1
ATOM 5607 N N . GLY B 2 98 ? 62.531 121.374 163.535 1.00 52.69 98 GLY B N 1
ATOM 5608 C CA . GLY B 2 98 ? 61.444 122.110 164.200 1.00 52.94 98 GLY B CA 1
ATOM 5609 C C . GLY B 2 98 ? 61.703 122.293 165.693 1.00 52.99 98 GLY B C 1
ATOM 5610 O O . GLY B 2 98 ? 60.810 122.088 166.525 1.00 52.98 98 GLY B O 1
ATOM 5611 N N . ASP B 2 99 ? 62.939 122.679 166.015 1.00 53.05 99 ASP B N 1
ATOM 5612 C CA . ASP B 2 99 ? 63.440 122.832 167.395 1.00 53.19 99 ASP B CA 1
ATOM 5613 C C . ASP B 2 99 ? 63.564 121.532 168.216 1.00 52.45 99 ASP B C 1
ATOM 5614 O O . ASP B 2 99 ? 63.791 121.567 169.426 1.00 52.79 99 ASP B O 1
ATOM 5619 N N . LYS B 2 100 ? 63.422 120.384 167.554 1.00 51.71 100 LYS B N 1
ATOM 5620 C CA . LYS B 2 100 ? 63.752 119.085 168.159 1.00 50.79 100 LYS B CA 1
ATOM 5621 C C . LYS B 2 100 ? 65.109 118.615 167.626 1.00 49.53 100 LYS B C 1
ATOM 5622 O O . LYS B 2 100 ? 65.285 118.508 166.411 1.00 49.56 100 LYS B O 1
ATOM 5628 N N . PRO B 2 101 ? 66.074 118.333 168.524 1.00 48.48 101 PRO B N 1
ATOM 5629 C CA . PRO B 2 101 ? 67.361 117.793 168.068 1.00 47.44 101 PRO B CA 1
ATOM 5630 C C . PRO B 2 101 ? 67.247 116.359 167.528 1.00 46.51 101 PRO B C 1
ATOM 5631 O O . PRO B 2 101 ? 66.502 115.543 168.073 1.00 46.11 101 PRO B O 1
ATOM 5635 N N . LYS B 2 102 ? 67.940 116.096 166.421 1.00 45.53 102 LYS B N 1
ATOM 5636 C CA . LYS B 2 102 ? 68.096 114.751 165.883 1.00 44.53 102 LYS B CA 1
ATOM 5637 C C . LYS B 2 102 ? 69.579 114.498 165.677 1.00 43.97 102 LYS B C 1
ATOM 5638 O O . LYS B 2 102 ? 70.313 115.385 165.225 1.00 43.60 102 LYS B O 1
ATOM 5644 N N . VAL B 2 103 ? 70.018 113.295 166.026 1.00 43.11 103 VAL B N 1
ATOM 5645 C CA . VAL B 2 103 ? 71.380 112.875 165.731 1.00 42.46 103 VAL B CA 1
ATOM 5646 C C . VAL B 2 103 ? 71.454 112.405 164.280 1.00 41.73 103 VAL B C 1
ATOM 5647 O O . VAL B 2 103 ? 70.641 111.588 163.841 1.00 41.18 103 VAL B O 1
ATOM 5651 N N . GLN B 2 104 ? 72.427 112.940 163.547 1.00 41.09 104 GLN B N 1
ATOM 5652 C CA . GLN B 2 104 ? 72.576 112.636 162.133 1.00 40.90 104 GLN B CA 1
ATOM 5653 C C . GLN B 2 104 ? 73.831 111.820 161.822 1.00 40.68 104 GLN B C 1
ATOM 5654 O O . GLN B 2 104 ? 74.947 112.157 162.242 1.00 40.32 104 GLN B O 1
ATOM 5660 N N . VAL B 2 105 ? 73.622 110.790 161.011 1.00 40.78 105 VAL B N 1
ATOM 5661 C CA . VAL B 2 105 ? 74.517 109.660 160.897 1.00 41.29 105 VAL B CA 1
ATOM 5662 C C . VAL B 2 105 ? 74.535 109.161 159.433 1.00 42.08 105 VAL B C 1
ATOM 5663 O O . VAL B 2 105 ? 73.589 109.426 158.684 1.00 42.20 105 VAL B O 1
ATOM 5667 N N . SER B 2 106 ? 75.614 108.497 159.007 1.00 42.77 106 SER B N 1
ATOM 5668 C CA . SER B 2 106 ? 75.577 107.668 157.793 1.00 43.44 106 SER B CA 1
ATOM 5669 C C . SER B 2 106 ? 75.234 106.218 158.155 1.00 43.97 106 SER B C 1
ATOM 5670 O O . SER B 2 106 ? 75.937 105.580 158.945 1.00 43.71 106 SER B O 1
ATOM 5673 N N . TYR B 2 107 ? 74.160 105.714 157.552 1.00 44.83 107 TYR B N 1
ATOM 5674 C CA . TYR B 2 107 ? 73.671 104.360 157.771 1.00 45.55 107 TYR B CA 1
ATOM 5675 C C . TYR B 2 107 ? 73.373 103.674 156.430 1.00 46.23 107 TYR B C 1
ATOM 5676 O O . TYR B 2 107 ? 72.518 104.133 155.659 1.00 46.27 107 TYR B O 1
ATOM 5685 N N . LYS B 2 108 ? 74.100 102.588 156.160 1.00 47.04 108 LYS B N 1
ATOM 5686 C CA . LYS B 2 108 ? 73.929 101.773 154.949 1.00 47.71 108 LYS B CA 1
ATOM 5687 C C . LYS B 2 108 ? 74.122 102.572 153.650 1.00 47.63 108 LYS B C 1
ATOM 5688 O O . LYS B 2 108 ? 73.405 102.359 152.667 1.00 47.67 108 LYS B O 1
ATOM 5694 N N . GLY B 2 109 ? 75.082 103.495 153.669 1.00 47.59 109 GLY B N 1
ATOM 5695 C CA . GLY B 2 109 ? 75.365 104.370 152.534 1.00 47.63 109 GLY B CA 1
ATOM 5696 C C . GLY B 2 109 ? 74.382 105.518 152.337 1.00 47.74 109 GLY B C 1
ATOM 5697 O O . GLY B 2 109 ? 74.324 106.098 151.243 1.00 48.40 109 GLY B O 1
ATOM 5698 N N . GLU B 2 110 ? 73.611 105.839 153.381 1.00 47.40 110 GLU B N 1
ATOM 5699 C CA . GLU B 2 110 ? 72.641 106.950 153.376 1.00 47.22 110 GLU B CA 1
ATOM 5700 C C . GLU B 2 110 ? 72.767 107.819 154.627 1.00 46.13 110 GLU B C 1
ATOM 5701 O O . GLU B 2 110 ? 73.173 107.337 155.690 1.00 46.05 110 GLU B O 1
ATOM 5707 N N . THR B 2 111 ? 72.394 109.090 154.501 1.00 44.99 111 THR B N 1
ATOM 5708 C CA . THR B 2 111 ? 72.270 109.993 155.643 1.00 44.13 111 THR B CA 1
ATOM 5709 C C . THR B 2 111 ? 70.933 109.737 156.334 1.00 43.64 111 THR B C 1
ATOM 5710 O O . THR B 2 111 ? 69.893 109.722 155.683 1.00 43.76 111 THR B O 1
ATOM 5714 N N . LYS B 2 112 ? 70.982 109.517 157.648 1.00 43.08 112 LYS B N 1
ATOM 5715 C CA . LYS B 2 112 ? 69.796 109.284 158.481 1.00 42.54 112 LYS B CA 1
ATOM 5716 C C . LYS B 2 112 ? 69.886 110.095 159.761 1.00 41.98 112 LYS B C 1
ATOM 5717 O O . LYS B 2 112 ? 70.969 110.241 160.339 1.00 41.73 112 LYS B O 1
ATOM 5723 N N . ALA B 2 113 ? 68.737 110.613 160.190 1.00 41.48 113 ALA B N 1
ATOM 5724 C CA . ALA B 2 113 ? 68.605 111.296 161.472 1.00 40.97 113 ALA B CA 1
ATOM 5725 C C . ALA B 2 113 ? 67.633 110.547 162.409 1.00 40.87 113 ALA B C 1
ATOM 5726 O O . ALA B 2 113 ? 66.669 109.920 161.958 1.00 40.61 113 ALA B O 1
ATOM 5728 N N . PHE B 2 114 ? 67.915 110.617 163.704 1.00 40.40 114 PHE B N 1
ATOM 5729 C CA . PHE B 2 114 ? 67.152 109.901 164.711 1.00 40.97 114 PHE B CA 1
ATOM 5730 C C . PHE B 2 114 ? 66.851 110.826 165.886 1.00 41.28 114 PHE B C 1
ATOM 5731 O O . PHE B 2 114 ? 67.730 111.549 166.356 1.00 41.05 114 PHE B O 1
ATOM 5739 N N . TYR B 2 115 ? 65.615 110.797 166.374 1.00 41.89 115 TYR B N 1
ATOM 5740 C CA . TYR B 2 115 ? 65.321 111.470 167.636 1.00 42.52 115 TYR B CA 1
ATOM 5741 C C . TYR B 2 115 ? 66.100 110.806 168.779 1.00 43.27 115 TYR B C 1
ATOM 5742 O O . TYR B 2 115 ? 66.417 109.602 168.710 1.00 42.74 115 TYR B O 1
ATOM 5751 N N . PRO B 2 116 ? 66.432 111.591 169.829 1.00 44.11 116 PRO B N 1
ATOM 5752 C CA . PRO B 2 116 ? 67.142 111.014 170.963 1.00 44.04 116 PRO B CA 1
ATOM 5753 C C . PRO B 2 116 ? 66.382 109.820 171.514 1.00 44.80 116 PRO B C 1
ATOM 5754 O O . PRO B 2 116 ? 66.995 108.823 171.893 1.00 45.37 116 PRO B O 1
ATOM 5758 N N . GLU B 2 117 ? 65.053 109.901 171.547 1.00 45.46 117 GLU B N 1
ATOM 5759 C CA . GLU B 2 117 ? 64.269 108.817 172.138 1.00 46.04 117 GLU B CA 1
ATOM 5760 C C . GLU B 2 117 ? 64.249 107.559 171.262 1.00 45.93 117 GLU B C 1
ATOM 5761 O O . GLU B 2 117 ? 63.955 106.476 171.751 1.00 46.88 117 GLU B O 1
ATOM 5767 N N . GLU B 2 118 ? 64.590 107.700 169.983 1.00 45.66 118 GLU B N 1
ATOM 5768 C CA . GLU B 2 118 ? 64.759 106.554 169.087 1.00 45.60 118 GLU B CA 1
ATOM 5769 C C . GLU B 2 118 ? 66.051 105.810 169.408 1.00 45.47 118 GLU B C 1
ATOM 5770 O O . GLU B 2 118 ? 66.040 104.591 169.516 1.00 45.69 118 GLU B O 1
ATOM 5776 N N . ILE B 2 119 ? 67.158 106.539 169.577 1.00 45.32 119 ILE B N 1
ATOM 5777 C CA . ILE B 2 119 ? 68.432 105.933 170.020 1.00 44.52 119 ILE B CA 1
ATOM 5778 C C . ILE B 2 119 ? 68.245 105.197 171.350 1.00 44.24 119 ILE B C 1
ATOM 5779 O O . ILE B 2 119 ? 68.619 104.025 171.484 1.00 44.27 119 ILE B O 1
ATOM 5784 N N . SER B 2 120 ? 67.644 105.874 172.323 1.00 43.96 120 SER B N 1
ATOM 5785 C CA . SER B 2 120 ? 67.356 105.265 173.634 1.00 43.60 120 SER B CA 1
ATOM 5786 C C . SER B 2 120 ? 66.432 104.041 173.567 1.00 43.15 120 SER B C 1
ATOM 5787 O O . SER B 2 120 ? 66.608 103.092 174.333 1.00 44.43 120 SER B O 1
ATOM 5790 N N . SER B 2 121 ? 65.469 104.037 172.654 1.00 42.34 121 SER B N 1
ATOM 5791 C CA . SER B 2 121 ? 64.611 102.865 172.478 1.00 41.76 121 SER B CA 1
ATOM 5792 C C . SER B 2 121 ? 65.396 101.634 172.044 1.00 41.81 121 SER B C 1
ATOM 5793 O O . SER B 2 121 ? 65.021 100.517 172.387 1.00 41.92 121 SER B O 1
ATOM 5796 N N . MET B 2 122 ? 66.460 101.849 171.263 1.00 41.70 122 MET B N 1
ATOM 5797 C CA . MET B 2 122 ? 67.320 100.774 170.772 1.00 41.34 122 MET B CA 1
ATOM 5798 C C . MET B 2 122 ? 68.137 100.182 171.915 1.00 41.53 122 MET B C 1
ATOM 5799 O O . MET B 2 122 ? 68.355 98.963 171.951 1.00 41.82 122 MET B O 1
ATOM 5804 N N . VAL B 2 123 ? 68.602 101.046 172.826 1.00 41.18 123 VAL B N 1
ATOM 5805 C CA . VAL B 2 123 ? 69.268 100.609 174.061 1.00 41.23 123 VAL B CA 1
ATOM 5806 C C . VAL B 2 123 ? 68.305 99.838 174.965 1.00 41.81 123 VAL B C 1
ATOM 5807 O O . VAL B 2 123 ? 68.669 98.816 175.524 1.00 42.95 123 VAL B O 1
ATOM 5811 N N . LEU B 2 124 ? 67.076 100.331 175.102 1.00 42.55 124 LEU B N 1
ATOM 5812 C CA . LEU B 2 124 ? 66.038 99.658 175.892 1.00 42.71 124 LEU B CA 1
ATOM 5813 C C . LEU B 2 124 ? 65.574 98.335 175.289 1.00 43.21 124 LEU B C 1
ATOM 5814 O O . LEU B 2 124 ? 65.260 97.399 176.016 1.00 44.72 124 LEU B O 1
ATOM 5819 N N . THR B 2 125 ? 65.527 98.252 173.967 1.00 43.47 125 THR B N 1
ATOM 5820 C CA . THR B 2 125 ? 65.262 96.985 173.276 1.00 43.47 125 THR B CA 1
ATOM 5821 C C . THR B 2 125 ? 66.355 95.964 173.596 1.00 43.09 125 THR B C 1
ATOM 5822 O O . THR B 2 125 ? 66.070 94.815 173.855 1.00 43.87 125 THR B O 1
ATOM 5826 N N . LYS B 2 126 ? 67.608 96.400 173.579 1.00 42.91 126 LYS B N 1
ATOM 5827 C CA . LYS B 2 126 ? 68.728 95.561 173.970 1.00 42.94 126 LYS B CA 1
ATOM 5828 C C . LYS B 2 126 ? 68.592 95.010 175.408 1.00 42.77 126 LYS B C 1
ATOM 5829 O O . LYS B 2 126 ? 68.738 93.801 175.617 1.00 42.51 126 LYS B O 1
ATOM 5835 N N . MET B 2 127 ? 68.305 95.888 176.379 1.00 42.33 127 MET B N 1
ATOM 5836 C CA . MET B 2 127 ? 68.148 95.477 177.781 1.00 42.05 127 MET B CA 1
ATOM 5837 C C . MET B 2 127 ? 66.984 94.529 177.982 1.00 42.69 127 MET B C 1
ATOM 5838 O O . MET B 2 127 ? 67.077 93.572 178.751 1.00 43.59 127 MET B O 1
ATOM 5843 N N . LYS B 2 128 ? 65.894 94.802 177.281 1.00 43.12 128 LYS B N 1
ATOM 5844 C CA . LYS B 2 128 ? 64.744 93.924 177.210 1.00 43.42 128 LYS B CA 1
ATOM 5845 C C . LYS B 2 128 ? 65.102 92.539 176.659 1.00 43.60 128 LYS B C 1
ATOM 5846 O O . LYS B 2 128 ? 64.643 91.536 177.189 1.00 44.18 128 LYS B O 1
ATOM 5852 N N . GLU B 2 129 ? 65.896 92.480 175.594 1.00 43.76 129 GLU B N 1
ATOM 5853 C CA . GLU B 2 129 ? 66.292 91.195 174.999 1.00 44.59 129 GLU B CA 1
ATOM 5854 C C . GLU B 2 129 ? 67.242 90.432 175.910 1.00 43.96 129 GLU B C 1
ATOM 5855 O O . GLU B 2 129 ? 67.242 89.216 175.922 1.00 44.90 129 GLU B O 1
ATOM 5861 N N . ILE B 2 130 ? 68.062 91.157 176.655 1.00 43.43 130 ILE B N 1
ATOM 5862 C CA . ILE B 2 130 ? 68.952 90.561 177.640 1.00 42.68 130 ILE B CA 1
ATOM 5863 C C . ILE B 2 130 ? 68.109 89.875 178.721 1.00 42.59 130 ILE B C 1
ATOM 5864 O O . ILE B 2 130 ? 68.355 88.717 179.074 1.00 42.63 130 ILE B O 1
ATOM 5869 N N . ALA B 2 131 ? 67.119 90.592 179.239 1.00 42.14 131 ALA B N 1
ATOM 5870 C CA . ALA B 2 131 ? 66.207 90.039 180.235 1.00 41.88 131 ALA B CA 1
ATOM 5871 C C . ALA B 2 131 ? 65.444 88.818 179.715 1.00 41.72 131 ALA B C 1
ATOM 5872 O O . ALA B 2 131 ? 65.306 87.830 180.430 1.00 41.77 131 ALA B O 1
ATOM 5874 N N . GLU B 2 132 ? 64.975 88.882 178.470 1.00 41.52 132 GLU B N 1
ATOM 5875 C CA . GLU B 2 132 ? 64.228 87.778 177.846 1.00 41.56 132 GLU B CA 1
ATOM 5876 C C . GLU B 2 132 ? 65.046 86.496 177.632 1.00 41.29 132 GLU B C 1
ATOM 5877 O O . GLU B 2 132 ? 64.525 85.390 177.803 1.00 41.27 132 GLU B O 1
ATOM 5883 N N . ALA B 2 133 ? 66.323 86.640 177.283 1.00 41.13 133 ALA B N 1
ATOM 5884 C CA . ALA B 2 133 ? 67.208 85.478 177.082 1.00 41.12 133 ALA B CA 1
ATOM 5885 C C . ALA B 2 133 ? 67.433 84.760 178.410 1.00 41.46 133 ALA B C 1
ATOM 5886 O O . ALA B 2 133 ? 67.417 83.514 178.477 1.00 41.85 133 ALA B O 1
ATOM 5888 N N . TYR B 2 134 ? 67.612 85.551 179.469 1.00 41.09 134 TYR B N 1
ATOM 5889 C CA . TYR B 2 134 ? 67.765 85.031 180.817 1.00 41.15 134 TYR B CA 1
ATOM 5890 C C . TYR B 2 134 ? 66.468 84.401 181.378 1.00 41.86 134 TYR B C 1
ATOM 5891 O O . TYR B 2 134 ? 66.508 83.342 182.024 1.00 41.57 134 TYR B O 1
ATOM 5900 N N . LEU B 2 135 ? 65.321 85.041 181.136 1.00 42.06 135 LEU B N 1
ATOM 5901 C CA . LEU B 2 135 ? 64.063 84.528 181.682 1.00 42.04 135 LEU B CA 1
ATOM 5902 C C . LEU B 2 135 ? 63.480 83.382 180.867 1.00 42.12 135 LEU B C 1
ATOM 5903 O O . LEU B 2 135 ? 62.815 82.506 181.408 1.00 42.21 135 LEU B O 1
ATOM 5908 N N . GLY B 2 136 ? 63.722 83.391 179.564 1.00 42.72 136 GLY B N 1
ATOM 5909 C CA . GLY B 2 136 ? 63.213 82.335 178.690 1.00 43.07 136 GLY B CA 1
ATOM 5910 C C . GLY B 2 136 ? 61.815 82.596 178.159 1.00 43.30 136 GLY B C 1
ATOM 5911 O O . GLY B 2 136 ? 61.223 81.725 177.552 1.00 43.28 136 GLY B O 1
ATOM 5912 N N . TYR B 2 137 ? 61.291 83.797 178.388 1.00 43.81 137 TYR B N 1
ATOM 5913 C CA . TYR B 2 137 ? 59.963 84.177 177.905 1.00 44.18 137 TYR B CA 1
ATOM 5914 C C . TYR B 2 137 ? 59.917 85.681 177.591 1.00 44.75 137 TYR B C 1
ATOM 5915 O O . TYR B 2 137 ? 60.815 86.422 178.010 1.00 45.04 137 TYR B O 1
ATOM 5924 N N . PRO B 2 138 ? 58.897 86.135 176.822 1.00 45.01 138 PRO B N 1
ATOM 5925 C CA . PRO B 2 138 ? 58.743 87.577 176.556 1.00 45.17 138 PRO B CA 1
ATOM 5926 C C . PRO B 2 138 ? 58.552 88.446 177.803 1.00 45.26 138 PRO B C 1
ATOM 5927 O O . PRO B 2 138 ? 57.780 88.101 178.701 1.00 45.32 138 PRO B O 1
ATOM 5931 N N . VAL B 2 139 ? 59.256 89.573 177.830 1.00 45.54 139 VAL B N 1
ATOM 5932 C CA . VAL B 2 139 ? 59.138 90.564 178.901 1.00 46.31 139 VAL B CA 1
ATOM 5933 C C . VAL B 2 139 ? 58.412 91.790 178.349 1.00 46.64 139 VAL B C 1
ATOM 5934 O O . VAL B 2 139 ? 58.716 92.273 177.248 1.00 46.71 139 VAL B O 1
ATOM 5938 N N . THR B 2 140 ? 57.443 92.287 179.109 1.00 46.73 140 THR B N 1
ATOM 5939 C CA . THR B 2 140 ? 56.534 93.299 178.589 1.00 47.03 140 THR B CA 1
ATOM 5940 C C . THR B 2 140 ? 56.270 94.461 179.555 1.00 46.54 140 THR B C 1
ATOM 5941 O O . THR B 2 140 ? 55.529 95.397 179.211 1.00 46.97 140 THR B O 1
ATOM 5945 N N . ASN B 2 141 ? 56.849 94.380 180.752 1.00 45.15 141 ASN B N 1
ATOM 5946 C CA . ASN B 2 141 ? 56.608 95.344 181.821 1.00 44.27 141 ASN B CA 1
ATOM 5947 C C . ASN B 2 141 ? 57.927 95.761 182.443 1.00 44.08 141 ASN B C 1
ATOM 5948 O O . ASN B 2 141 ? 58.775 94.918 182.750 1.00 43.73 141 ASN B O 1
ATOM 5953 N N . ALA B 2 142 ? 58.106 97.065 182.625 1.00 43.74 142 ALA B N 1
ATOM 5954 C CA . ALA B 2 142 ? 59.387 97.601 183.104 1.00 43.18 142 ALA B CA 1
ATOM 5955 C C . ALA B 2 142 ? 59.214 98.865 183.942 1.00 42.72 142 ALA B C 1
ATOM 5956 O O . ALA B 2 142 ? 58.365 99.697 183.646 1.00 42.09 142 ALA B O 1
ATOM 5958 N N . VAL B 2 143 ? 60.007 98.980 185.006 1.00 42.43 143 VAL B N 1
ATOM 5959 C CA . VAL B 2 143 ? 60.271 100.294 185.599 1.00 41.84 143 VAL B CA 1
ATOM 5960 C C . VAL B 2 143 ? 61.558 100.843 184.958 1.00 41.59 143 VAL B C 1
ATOM 5961 O O . VAL B 2 143 ? 62.571 100.129 184.862 1.00 41.00 143 VAL B O 1
ATOM 5965 N N . ILE B 2 144 ? 61.503 102.088 184.483 1.00 41.04 144 ILE B N 1
ATOM 5966 C CA . ILE B 2 144 ? 62.697 102.755 183.957 1.00 40.98 144 ILE B CA 1
ATOM 5967 C C . ILE B 2 144 ? 63.057 103.968 184.840 1.00 40.43 144 ILE B C 1
ATOM 5968 O O . ILE B 2 144 ? 62.185 104.698 185.260 1.00 39.33 144 ILE B O 1
ATOM 5973 N N . THR B 2 145 ? 64.345 104.144 185.133 1.00 40.96 145 THR B N 1
ATOM 5974 C CA . THR B 2 145 ? 64.807 105.257 185.988 1.00 40.50 145 THR B CA 1
ATOM 5975 C C . THR B 2 145 ? 65.331 106.450 185.184 1.00 40.47 145 THR B C 1
ATOM 5976 O O . THR B 2 145 ? 65.868 106.273 184.079 1.00 40.08 145 THR B O 1
ATOM 5980 N N . VAL B 2 146 ? 65.166 107.650 185.753 1.00 39.67 146 VAL B N 1
ATOM 5981 C CA . VAL B 2 146 ? 65.701 108.904 185.206 1.00 39.63 146 VAL B CA 1
ATOM 5982 C C . VAL B 2 146 ? 66.346 109.741 186.334 1.00 40.28 146 VAL B C 1
ATOM 5983 O O . VAL B 2 146 ? 66.102 109.468 187.522 1.00 40.86 146 VAL B O 1
ATOM 5987 N N . PRO B 2 147 ? 67.191 110.748 185.991 1.00 40.30 147 PRO B N 1
ATOM 5988 C CA . PRO B 2 147 ? 67.684 111.630 187.066 1.00 39.93 147 PRO B CA 1
ATOM 5989 C C . PRO B 2 147 ? 66.578 112.405 187.754 1.00 40.21 147 PRO B C 1
ATOM 5990 O O . PRO B 2 147 ? 65.538 112.693 187.135 1.00 40.28 147 PRO B O 1
ATOM 5994 N N . ALA B 2 148 ? 66.815 112.763 189.016 1.00 39.96 148 ALA B N 1
ATOM 5995 C CA . ALA B 2 148 ? 65.864 113.539 189.809 1.00 39.31 148 ALA B CA 1
ATOM 5996 C C . ALA B 2 148 ? 65.565 114.906 189.211 1.00 39.21 148 ALA B C 1
ATOM 5997 O O . ALA B 2 148 ? 64.460 115.469 189.413 1.00 38.90 148 ALA B O 1
ATOM 5999 N N . TYR B 2 149 ? 66.534 115.457 188.480 1.00 38.91 149 TYR B N 1
ATOM 6000 C CA . TYR B 2 149 ? 66.346 116.785 187.877 1.00 38.64 149 TYR B CA 1
ATOM 6001 C C . TYR B 2 149 ? 65.571 116.768 186.546 1.00 38.17 149 TYR B C 1
ATOM 6002 O O . TYR B 2 149 ? 65.306 117.822 185.990 1.00 38.37 149 TYR B O 1
ATOM 6011 N N . PHE B 2 150 ? 65.239 115.588 186.024 1.00 37.88 150 PHE B N 1
ATOM 6012 C CA . PHE B 2 150 ? 64.448 115.489 184.788 1.00 37.70 150 PHE B CA 1
ATOM 6013 C C . PHE B 2 150 ? 63.101 116.186 184.931 1.00 38.10 150 PHE B C 1
ATOM 6014 O O . PHE B 2 150 ? 62.393 115.948 185.904 1.00 39.07 150 PHE B O 1
ATOM 6022 N N . ASN B 2 151 ? 62.783 117.076 183.987 1.00 37.93 151 ASN B N 1
ATOM 6023 C CA . ASN B 2 151 ? 61.460 117.671 183.854 1.00 38.02 151 ASN B CA 1
ATOM 6024 C C . ASN B 2 151 ? 60.442 116.701 183.193 1.00 37.79 151 ASN B C 1
ATOM 6025 O O . ASN B 2 151 ? 60.817 115.610 182.760 1.00 37.80 151 ASN B O 1
ATOM 6030 N N . ASP B 2 152 ? 59.173 117.104 183.131 1.00 37.70 152 ASP B N 1
ATOM 6031 C CA . ASP B 2 152 ? 58.099 116.311 182.512 1.00 38.32 152 ASP B CA 1
ATOM 6032 C C . ASP B 2 152 ? 58.434 115.845 181.084 1.00 38.65 152 ASP B C 1
ATOM 6033 O O . ASP B 2 152 ? 58.210 114.691 180.718 1.00 38.94 152 ASP B O 1
ATOM 6038 N N . SER B 2 153 ? 58.956 116.756 180.279 1.00 38.58 153 SER B N 1
ATOM 6039 C CA . SER B 2 153 ? 59.265 116.456 178.893 1.00 39.28 153 SER B CA 1
ATOM 6040 C C . SER B 2 153 ? 60.348 115.377 178.752 1.00 39.16 153 SER B C 1
ATOM 6041 O O . SER B 2 153 ? 60.232 114.468 177.930 1.00 40.02 153 SER B O 1
ATOM 6044 N N . GLN B 2 154 ? 61.383 115.472 179.577 1.00 38.99 154 GLN B N 1
ATOM 6045 C CA . GLN B 2 154 ? 62.464 114.486 179.617 1.00 38.48 154 GLN B CA 1
ATOM 6046 C C . GLN B 2 154 ? 62.020 113.135 180.146 1.00 38.57 154 GLN B C 1
ATOM 6047 O O . GLN B 2 154 ? 62.472 112.090 179.651 1.00 38.18 154 GLN B O 1
ATOM 6053 N N . ARG B 2 155 ? 61.169 113.163 181.174 1.00 39.24 155 ARG B N 1
ATOM 6054 C CA . ARG B 2 155 ? 60.498 111.954 181.695 1.00 39.27 155 ARG B CA 1
ATOM 6055 C C . ARG B 2 155 ? 59.596 111.285 180.645 1.00 39.39 155 ARG B C 1
ATOM 6056 O O . ARG B 2 155 ? 59.693 110.073 180.454 1.00 39.12 155 ARG B O 1
ATOM 6064 N N . GLN B 2 156 ? 58.746 112.076 179.969 1.00 39.78 156 GLN B N 1
ATOM 6065 C CA . GLN B 2 156 ? 57.837 111.563 178.938 1.00 40.49 156 GLN B CA 1
ATOM 6066 C C . GLN B 2 156 ? 58.547 111.012 177.701 1.00 40.96 156 GLN B C 1
ATOM 6067 O O . GLN B 2 156 ? 58.106 110.006 177.139 1.00 41.36 156 GLN B O 1
ATOM 6073 N N . ALA B 2 157 ? 59.619 111.676 177.262 1.00 41.21 157 ALA B N 1
ATOM 6074 C CA . ALA B 2 157 ? 60.434 111.174 176.144 1.00 41.15 157 ALA B CA 1
ATOM 6075 C C . ALA B 2 157 ? 61.104 109.835 176.482 1.00 41.18 157 ALA B C 1
ATOM 6076 O O . ALA B 2 157 ? 61.230 108.970 175.615 1.00 40.65 157 ALA B O 1
ATOM 6078 N N . THR B 2 158 ? 61.522 109.675 177.738 1.00 41.31 158 THR B N 1
ATOM 6079 C CA . THR B 2 158 ? 62.087 108.418 178.217 1.00 41.62 158 THR B CA 1
ATOM 6080 C C . THR B 2 158 ? 61.033 107.293 178.228 1.00 42.11 158 THR B C 1
ATOM 6081 O O . THR B 2 158 ? 61.328 106.129 177.899 1.00 41.93 158 THR B O 1
ATOM 6085 N N . LYS B 2 159 ? 59.807 107.661 178.594 1.00 42.29 159 LYS B N 1
ATOM 6086 C CA . LYS B 2 159 ? 58.674 106.752 178.578 1.00 42.57 159 LYS B CA 1
ATOM 6087 C C . LYS B 2 159 ? 58.308 106.356 177.145 1.00 42.64 159 LYS B C 1
ATOM 6088 O O . LYS B 2 159 ? 57.993 105.185 176.901 1.00 42.79 159 LYS B O 1
ATOM 6094 N N . ASP B 2 160 ? 58.351 107.326 176.215 1.00 42.17 160 ASP B N 1
ATOM 6095 C CA . ASP B 2 160 ? 58.164 107.073 174.784 1.00 42.17 160 ASP B CA 1
ATOM 6096 C C . ASP B 2 160 ? 59.193 106.086 174.221 1.00 41.26 160 ASP B C 1
ATOM 6097 O O . ASP B 2 160 ? 58.837 105.212 173.430 1.00 41.05 160 ASP B O 1
ATOM 6102 N N . ALA B 2 161 ? 60.461 106.252 174.604 1.00 40.73 161 ALA B N 1
ATOM 6103 C CA . ALA B 2 161 ? 61.532 105.323 174.227 1.00 40.57 161 ALA B CA 1
ATOM 6104 C C . ALA B 2 161 ? 61.202 103.920 174.700 1.00 40.60 161 ALA B C 1
ATOM 6105 O O . ALA B 2 161 ? 61.425 102.956 173.969 1.00 40.61 161 ALA B O 1
ATOM 6107 N N . GLY B 2 162 ? 60.673 103.820 175.921 1.00 40.59 162 GLY B N 1
ATOM 6108 C CA . GLY B 2 162 ? 60.193 102.558 176.480 1.00 40.53 162 GLY B CA 1
ATOM 6109 C C . GLY B 2 162 ? 59.160 101.891 175.587 1.00 40.69 162 GLY B C 1
ATOM 6110 O O . GLY B 2 162 ? 59.306 100.714 175.224 1.00 40.38 162 GLY B O 1
ATOM 6111 N N . VAL B 2 163 ? 58.141 102.670 175.222 1.00 40.69 163 VAL B N 1
ATOM 6112 C CA . VAL B 2 163 ? 56.981 102.237 174.434 1.00 40.82 163 VAL B CA 1
ATOM 6113 C C . VAL B 2 163 ? 57.379 101.848 173.009 1.00 41.73 163 VAL B C 1
ATOM 6114 O O . VAL B 2 163 ? 56.829 100.892 172.452 1.00 42.38 163 VAL B O 1
ATOM 6118 N N . ILE B 2 164 ? 58.327 102.577 172.422 1.00 41.84 164 ILE B N 1
ATOM 6119 C CA . ILE B 2 164 ? 58.863 102.222 171.118 1.00 42.32 164 ILE B CA 1
ATOM 6120 C C . ILE B 2 164 ? 59.569 100.858 171.196 1.00 42.82 164 ILE B C 1
ATOM 6121 O O . ILE B 2 164 ? 59.465 100.043 170.262 1.00 42.55 164 ILE B O 1
ATOM 6126 N N . ALA B 2 165 ? 60.268 100.619 172.311 1.00 42.92 165 ALA B N 1
ATOM 6127 C CA . ALA B 2 165 ? 60.970 99.365 172.555 1.00 43.59 165 ALA B CA 1
ATOM 6128 C C . ALA B 2 165 ? 60.029 98.198 172.901 1.00 44.44 165 ALA B C 1
ATOM 6129 O O . ALA B 2 165 ? 60.496 97.090 173.200 1.00 44.86 165 ALA B O 1
ATOM 6131 N N . GLY B 2 166 ? 58.718 98.451 172.868 1.00 44.31 166 GLY B N 1
ATOM 6132 C CA . GLY B 2 166 ? 57.719 97.419 173.155 1.00 44.60 166 GLY B CA 1
ATOM 6133 C C . GLY B 2 166 ? 57.423 97.163 174.630 1.00 44.57 166 GLY B C 1
ATOM 6134 O O . GLY B 2 166 ? 56.838 96.126 174.972 1.00 45.26 166 GLY B O 1
ATOM 6135 N N . LEU B 2 167 ? 57.812 98.087 175.508 1.00 43.53 167 LEU B N 1
ATOM 6136 C CA . LEU B 2 167 ? 57.596 97.904 176.947 1.00 42.49 167 LEU B CA 1
ATOM 6137 C C . LEU B 2 167 ? 56.375 98.668 177.413 1.00 42.89 167 LEU B C 1
ATOM 6138 O O . LEU B 2 167 ? 56.079 99.761 176.905 1.00 42.62 167 LEU B O 1
ATOM 6143 N N . ASN B 2 168 ? 55.649 98.069 178.354 1.00 42.37 168 ASN B N 1
ATOM 6144 C CA . ASN B 2 168 ? 54.681 98.789 179.148 1.00 42.45 168 ASN B CA 1
ATOM 6145 C C . ASN B 2 168 ? 55.464 99.418 180.294 1.00 42.54 168 ASN B C 1
ATOM 6146 O O . ASN B 2 168 ? 56.081 98.706 181.094 1.00 42.06 168 ASN B O 1
ATOM 6151 N N . VAL B 2 169 ? 55.451 100.748 180.372 1.00 42.76 169 VAL B N 1
ATOM 6152 C CA . VAL B 2 169 ? 56.274 101.439 181.375 1.00 42.71 169 VAL B CA 1
ATOM 6153 C C . VAL B 2 169 ? 55.451 101.598 182.638 1.00 42.46 169 VAL B C 1
ATOM 6154 O O . VAL B 2 169 ? 54.606 102.466 182.721 1.00 41.86 169 VAL B O 1
ATOM 6158 N N . LEU B 2 170 ? 55.703 100.728 183.616 1.00 42.34 170 LEU B N 1
ATOM 6159 C CA . LEU B 2 170 ? 54.912 100.720 184.842 1.00 42.00 170 LEU B CA 1
ATOM 6160 C C . LEU B 2 170 ? 55.045 102.057 185.579 1.00 41.75 170 LEU B C 1
ATOM 6161 O O . LEU B 2 170 ? 54.095 102.552 186.157 1.00 40.70 170 LEU B O 1
ATOM 6166 N N . ARG B 2 171 ? 56.251 102.609 185.566 1.00 41.96 171 ARG B N 1
ATOM 6167 C CA . ARG B 2 171 ? 56.557 103.865 186.240 1.00 42.84 171 ARG B CA 1
ATOM 6168 C C . ARG B 2 171 ? 57.924 104.373 185.781 1.00 42.16 171 ARG B C 1
ATOM 6169 O O . ARG B 2 171 ? 58.816 103.586 185.509 1.00 41.78 171 ARG B O 1
ATOM 6177 N N . ILE B 2 172 ? 58.049 105.693 185.659 1.00 42.01 172 ILE B N 1
ATOM 6178 C CA . ILE B 2 172 ? 59.347 106.359 185.557 1.00 41.78 172 ILE B CA 1
ATOM 6179 C C . ILE B 2 172 ? 59.694 106.834 186.960 1.00 41.94 172 ILE B C 1
ATOM 6180 O O . ILE B 2 172 ? 58.929 107.599 187.559 1.00 41.66 172 ILE B O 1
ATOM 6185 N N . ILE B 2 173 ? 60.828 106.384 187.495 1.00 41.86 173 ILE B N 1
ATOM 6186 C CA . ILE B 2 173 ? 61.199 106.770 188.856 1.00 42.35 173 ILE B CA 1
ATOM 6187 C C . ILE B 2 173 ? 62.588 107.408 188.920 1.00 42.02 173 ILE B C 1
ATOM 6188 O O . ILE B 2 173 ? 63.441 107.138 188.090 1.00 41.54 173 ILE B O 1
ATOM 6193 N N . ASN B 2 174 ? 62.797 108.250 189.922 1.00 42.18 174 ASN B N 1
ATOM 6194 C CA . ASN B 2 174 ? 64.084 108.897 190.114 1.00 42.30 174 ASN B CA 1
ATOM 6195 C C . ASN B 2 174 ? 65.157 107.878 190.448 1.00 42.12 174 ASN B C 1
ATOM 6196 O O . ASN B 2 174 ? 64.931 106.968 191.241 1.00 42.99 174 ASN B O 1
ATOM 6201 N N . GLU B 2 175 ? 66.323 108.032 189.829 1.00 41.52 175 GLU B N 1
ATOM 6202 C CA . GLU B 2 175 ? 67.509 107.237 190.161 1.00 40.84 175 GLU B CA 1
ATOM 6203 C C . GLU B 2 175 ? 67.901 107.186 191.674 1.00 40.09 175 GLU B C 1
ATOM 6204 O O . GLU B 2 175 ? 68.175 106.114 192.198 1.00 40.75 175 GLU B O 1
ATOM 6210 N N . PRO B 2 176 ? 67.980 108.335 192.370 1.00 39.69 176 PRO B N 1
ATOM 6211 C CA . PRO B 2 176 ? 68.339 108.222 193.806 1.00 39.24 176 PRO B CA 1
ATOM 6212 C C . PRO B 2 176 ? 67.231 107.568 194.667 1.00 39.46 176 PRO B C 1
ATOM 6213 O O . PRO B 2 176 ? 67.507 106.983 195.714 1.00 39.87 176 PRO B O 1
ATOM 6217 N N . THR B 2 177 ? 65.989 107.661 194.198 1.00 39.58 177 THR B N 1
ATOM 6218 C CA . THR B 2 177 ? 64.856 106.980 194.798 1.00 39.21 177 THR B CA 1
ATOM 6219 C C . THR B 2 177 ? 65.036 105.474 194.640 1.00 39.31 177 THR B C 1
ATOM 6220 O O . THR B 2 177 ? 64.902 104.732 195.613 1.00 39.39 177 THR B O 1
ATOM 6224 N N . ALA B 2 178 ? 65.387 105.042 193.426 1.00 39.21 178 ALA B N 1
ATOM 6225 C CA . ALA B 2 178 ? 65.740 103.649 193.136 1.00 39.10 178 ALA B CA 1
ATOM 6226 C C . ALA B 2 178 ? 66.881 103.096 194.026 1.00 39.42 178 ALA B C 1
ATOM 6227 O O . ALA B 2 178 ? 66.753 102.020 194.616 1.00 39.54 178 ALA B O 1
ATOM 6229 N N . ALA B 2 179 ? 67.997 103.822 194.109 1.00 39.18 179 ALA B N 1
ATOM 6230 C CA . ALA B 2 179 ? 69.081 103.475 195.037 1.00 39.24 179 ALA B CA 1
ATOM 6231 C C . ALA B 2 179 ? 68.607 103.345 196.502 1.00 39.69 179 ALA B C 1
ATOM 6232 O O . ALA B 2 179 ? 69.089 102.491 197.255 1.00 40.01 179 ALA B O 1
ATOM 6234 N N . ALA B 2 180 ? 67.668 104.196 196.900 1.00 40.02 180 ALA B N 1
ATOM 6235 C CA . ALA B 2 180 ? 67.106 104.161 198.255 1.00 40.32 180 ALA B CA 1
ATOM 6236 C C . ALA B 2 180 ? 66.232 102.908 198.479 1.00 40.31 180 ALA B C 1
ATOM 6237 O O . ALA B 2 180 ? 66.332 102.238 199.509 1.00 40.13 180 ALA B O 1
ATOM 6239 N N . ILE B 2 181 ? 65.381 102.591 197.500 1.00 40.66 181 ILE B N 1
ATOM 6240 C CA . ILE B 2 181 ? 64.561 101.371 197.546 1.00 40.29 181 ILE B CA 1
ATOM 6241 C C . ILE B 2 181 ? 65.420 100.111 197.585 1.00 40.10 181 ILE B C 1
ATOM 6242 O O . ILE B 2 181 ? 65.072 99.128 198.272 1.00 39.97 181 ILE B O 1
ATOM 6247 N N . ALA B 2 182 ? 66.556 100.149 196.886 1.00 39.33 182 ALA B N 1
ATOM 6248 C CA . ALA B 2 182 ? 67.516 99.033 196.897 1.00 38.85 182 ALA B CA 1
ATOM 6249 C C . ALA B 2 182 ? 67.953 98.652 198.326 1.00 38.93 182 ALA B C 1
ATOM 6250 O O . ALA B 2 182 ? 68.033 97.463 198.657 1.00 38.74 182 ALA B O 1
ATOM 6252 N N . TYR B 2 183 ? 68.215 99.679 199.150 1.00 39.23 183 TYR B N 1
ATOM 6253 C CA . TYR B 2 183 ? 68.642 99.547 200.546 1.00 38.86 183 TYR B CA 1
ATOM 6254 C C . TYR B 2 183 ? 67.518 99.493 201.582 1.00 38.94 183 TYR B C 1
ATOM 6255 O O . TYR B 2 183 ? 67.800 99.453 202.782 1.00 38.53 183 TYR B O 1
ATOM 6264 N N . GLY B 2 184 ? 66.262 99.492 201.118 1.00 38.92 184 GLY B N 1
ATOM 6265 C CA . GLY B 2 184 ? 65.096 99.371 201.990 1.00 39.13 184 GLY B CA 1
ATOM 6266 C C . GLY B 2 184 ? 64.825 100.566 202.882 1.00 39.63 184 GLY B C 1
ATOM 6267 O O . GLY B 2 184 ? 64.258 100.430 203.960 1.00 39.31 184 GLY B O 1
ATOM 6268 N N . LEU B 2 185 ? 65.223 101.752 202.430 1.00 40.41 185 LEU B N 1
ATOM 6269 C CA . LEU B 2 185 ? 65.012 102.973 203.207 1.00 41.60 185 LEU B CA 1
ATOM 6270 C C . LEU B 2 185 ? 63.547 103.424 203.224 1.00 42.12 185 LEU B C 1
ATOM 6271 O O . LEU B 2 185 ? 63.170 104.294 204.011 1.00 42.34 185 LEU B O 1
ATOM 6276 N N . ASP B 2 186 ? 62.734 102.802 202.376 1.00 42.91 186 ASP B N 1
ATOM 6277 C CA . ASP B 2 186 ? 61.292 103.059 202.321 1.00 44.58 186 ASP B CA 1
ATOM 6278 C C . ASP B 2 186 ? 60.487 102.070 203.189 1.00 44.71 186 ASP B C 1
ATOM 6279 O O . ASP B 2 186 ? 59.249 102.065 203.156 1.00 44.97 186 ASP B O 1
ATOM 6284 N N . ARG B 2 187 ? 61.197 101.227 203.935 1.00 44.93 187 ARG B N 1
ATOM 6285 C CA . ARG B 2 187 ? 60.588 100.245 204.825 1.00 45.55 187 ARG B CA 1
ATOM 6286 C C . ARG B 2 187 ? 60.610 100.693 206.286 1.00 45.34 187 ARG B C 1
ATOM 6287 O O . ARG B 2 187 ? 60.232 99.914 207.171 1.00 45.88 187 ARG B O 1
ATOM 6295 N N . THR B 2 188 ? 61.055 101.922 206.556 1.00 45.08 188 THR B N 1
ATOM 6296 C CA . THR B 2 188 ? 61.293 102.341 207.948 1.00 45.03 188 THR B CA 1
ATOM 6297 C C . THR B 2 188 ? 60.105 103.020 208.665 1.00 45.18 188 THR B C 1
ATOM 6298 O O . THR B 2 188 ? 60.290 103.677 209.700 1.00 45.08 188 THR B O 1
ATOM 6302 N N . GLY B 2 189 ? 58.897 102.851 208.123 1.00 45.32 189 GLY B N 1
ATOM 6303 C CA . GLY B 2 189 ? 57.680 103.402 208.734 1.00 45.61 189 GLY B CA 1
ATOM 6304 C C . GLY B 2 189 ? 57.604 104.923 208.778 1.00 46.00 189 GLY B C 1
ATOM 6305 O O . GLY B 2 189 ? 58.414 105.615 208.155 1.00 46.32 189 GLY B O 1
ATOM 6306 N N . LYS B 2 190 ? 56.622 105.433 209.524 1.00 46.29 190 LYS B N 1
ATOM 6307 C CA . LYS B 2 190 ? 56.367 106.872 209.686 1.00 46.54 190 LYS B CA 1
ATOM 6308 C C . LYS B 2 190 ? 57.525 107.647 210.344 1.00 46.67 190 LYS B C 1
ATOM 6309 O O . LYS B 2 190 ? 58.369 107.068 211.031 1.00 46.51 190 LYS B O 1
ATOM 6311 N N . GLY B 2 191 ? 57.550 108.961 210.132 1.00 46.89 191 GLY B N 1
ATOM 6312 C CA . GLY B 2 191 ? 58.664 109.796 210.578 1.00 47.25 191 GLY B CA 1
ATOM 6313 C C . GLY B 2 191 ? 59.629 110.068 209.433 1.00 47.55 191 GLY B C 1
ATOM 6314 O O . GLY B 2 191 ? 60.020 109.149 208.698 1.00 47.75 191 GLY B O 1
ATOM 6315 N N . GLU B 2 192 ? 60.012 111.332 209.277 1.00 47.16 192 GLU B N 1
ATOM 6316 C CA . GLU B 2 192 ? 60.826 111.735 208.141 1.00 47.00 192 GLU B CA 1
ATOM 6317 C C . GLU B 2 192 ? 62.274 111.360 208.354 1.00 46.47 192 GLU B C 1
ATOM 6318 O O . GLU B 2 192 ? 62.825 111.607 209.421 1.00 46.99 192 GLU B O 1
ATOM 6324 N N . ARG B 2 193 ? 62.876 110.732 207.346 1.00 45.71 193 ARG B N 1
ATOM 6325 C CA . ARG B 2 193 ? 64.327 110.571 207.304 1.00 44.80 193 ARG B CA 1
ATOM 6326 C C . ARG B 2 193 ? 64.827 111.292 206.061 1.00 43.82 193 ARG B C 1
ATOM 6327 O O . ARG B 2 193 ? 64.254 111.159 204.986 1.00 43.53 193 ARG B O 1
ATOM 6335 N N . ASN B 2 194 ? 65.881 112.079 206.248 1.00 42.98 194 ASN B N 1
ATOM 6336 C CA . ASN B 2 194 ? 66.605 112.749 205.183 1.00 42.30 194 ASN B CA 1
ATOM 6337 C C . ASN B 2 194 ? 67.761 111.881 204.707 1.00 41.77 194 ASN B C 1
ATOM 6338 O O . ASN B 2 194 ? 68.628 111.501 205.494 1.00 41.67 194 ASN B O 1
ATOM 6343 N N . VAL B 2 195 ? 67.758 111.586 203.410 1.00 41.22 195 VAL B N 1
ATOM 6344 C CA . VAL B 2 195 ? 68.730 110.704 202.779 1.00 40.64 195 VAL B CA 1
ATOM 6345 C C . VAL B 2 195 ? 69.500 111.480 201.731 1.00 40.37 195 VAL B C 1
ATOM 6346 O O . VAL B 2 195 ? 68.887 112.078 200.826 1.00 40.55 195 VAL B O 1
ATOM 6350 N N . LEU B 2 196 ? 70.830 111.466 201.842 1.00 39.57 196 LEU B N 1
ATOM 6351 C CA . LEU B 2 196 ? 71.689 111.995 200.786 1.00 39.61 196 LEU B CA 1
ATOM 6352 C C . LEU B 2 196 ? 72.220 110.852 199.903 1.00 39.41 196 LEU B C 1
ATOM 6353 O O . LEU B 2 196 ? 72.883 109.938 200.390 1.00 38.70 196 LEU B O 1
ATOM 6358 N N . ILE B 2 197 ? 71.903 110.903 198.607 1.00 39.66 197 ILE B N 1
ATOM 6359 C CA . ILE B 2 197 ? 72.450 109.945 197.642 1.00 39.01 197 ILE B CA 1
ATOM 6360 C C . ILE B 2 197 ? 73.583 110.645 196.913 1.00 39.52 197 ILE B C 1
ATOM 6361 O O . ILE B 2 197 ? 73.400 111.720 196.337 1.00 39.70 197 ILE B O 1
ATOM 6366 N N . PHE B 2 198 ? 74.752 110.020 196.968 1.00 40.13 198 PHE B N 1
ATOM 6367 C CA . PHE B 2 198 ? 75.995 110.554 196.442 1.00 41.13 198 PHE B CA 1
ATOM 6368 C C . PHE B 2 198 ? 76.368 109.671 195.263 1.00 41.90 198 PHE B C 1
ATOM 6369 O O . PHE B 2 198 ? 76.732 108.512 195.446 1.00 42.10 198 PHE B O 1
ATOM 6377 N N . ASP B 2 199 ? 76.266 110.217 194.058 1.00 43.43 199 ASP B N 1
ATOM 6378 C CA . ASP B 2 199 ? 76.331 109.413 192.827 1.00 45.58 199 ASP B CA 1
ATOM 6379 C C . ASP B 2 199 ? 77.430 109.938 191.898 1.00 46.57 199 ASP B C 1
ATOM 6380 O O . ASP B 2 199 ? 77.201 110.838 191.070 1.00 46.83 199 ASP B O 1
ATOM 6385 N N . LEU B 2 200 ? 78.621 109.364 192.055 1.00 47.67 200 LEU B N 1
ATOM 6386 C CA . LEU B 2 200 ? 79.807 109.797 191.348 1.00 48.58 200 LEU B CA 1
ATOM 6387 C C . LEU B 2 200 ? 80.318 108.645 190.516 1.00 50.46 200 LEU B C 1
ATOM 6388 O O . LEU B 2 200 ? 80.720 107.623 191.055 1.00 50.25 200 LEU B O 1
ATOM 6393 N N . GLY B 2 201 ? 80.302 108.798 189.197 1.00 52.88 201 GLY B N 1
ATOM 6394 C CA . GLY B 2 201 ? 80.903 107.787 188.344 1.00 56.05 201 GLY B CA 1
ATOM 6395 C C . GLY B 2 201 ? 80.640 107.892 186.863 1.00 58.25 201 GLY B C 1
ATOM 6396 O O . GLY B 2 201 ? 79.483 107.783 186.409 1.00 59.00 201 GLY B O 1
ATOM 6397 N N . GLY B 2 202 ? 81.738 108.064 186.119 1.00 59.75 202 GLY B N 1
ATOM 6398 C CA . GLY B 2 202 ? 81.735 108.122 184.652 1.00 60.62 202 GLY B CA 1
ATOM 6399 C C . GLY B 2 202 ? 81.724 109.576 184.228 1.00 61.26 202 GLY B C 1
ATOM 6400 O O . GLY B 2 202 ? 80.915 109.984 183.369 1.00 61.65 202 GLY B O 1
ATOM 6401 N N . GLY B 2 203 ? 82.605 110.356 184.865 1.00 61.06 203 GLY B N 1
ATOM 6402 C CA . GLY B 2 203 ? 82.656 111.816 184.713 1.00 60.60 203 GLY B CA 1
ATOM 6403 C C . GLY B 2 203 ? 81.567 112.560 185.476 1.00 60.12 203 GLY B C 1
ATOM 6404 O O . GLY B 2 203 ? 81.818 113.629 186.046 1.00 61.21 203 GLY B O 1
ATOM 6405 N N . THR B 2 204 ? 80.368 111.971 185.493 1.00 59.14 204 THR B N 1
ATOM 6406 C CA . THR B 2 204 ? 79.118 112.587 185.986 1.00 57.68 204 THR B CA 1
ATOM 6407 C C . THR B 2 204 ? 78.850 112.463 187.495 1.00 55.42 204 THR B C 1
ATOM 6408 O O . THR B 2 204 ? 79.071 111.415 188.092 1.00 54.94 204 THR B O 1
ATOM 6412 N N . PHE B 2 205 ? 78.342 113.543 188.080 1.00 52.68 205 PHE B N 1
ATOM 6413 C CA . PHE B 2 205 ? 78.265 113.700 189.518 1.00 50.45 205 PHE B CA 1
ATOM 6414 C C . PHE B 2 205 ? 76.944 114.343 189.965 1.00 49.58 205 PHE B C 1
ATOM 6415 O O . PHE B 2 205 ? 76.672 115.505 189.677 1.00 48.84 205 PHE B O 1
ATOM 6423 N N . ASP B 2 206 ? 76.136 113.563 190.678 1.00 48.50 206 ASP B N 1
ATOM 6424 C CA . ASP B 2 206 ? 74.842 114.010 191.162 1.00 47.42 206 ASP B CA 1
ATOM 6425 C C . ASP B 2 206 ? 74.701 113.737 192.648 1.00 46.35 206 ASP B C 1
ATOM 6426 O O . ASP B 2 206 ? 74.871 112.606 193.093 1.00 46.45 206 ASP B O 1
ATOM 6431 N N . VAL B 2 207 ? 74.394 114.780 193.405 1.00 45.15 207 VAL B N 1
ATOM 6432 C CA . VAL B 2 207 ? 74.029 114.648 194.810 1.00 44.29 207 VAL B CA 1
ATOM 6433 C C . VAL B 2 207 ? 72.537 114.967 194.926 1.00 44.18 207 VAL B C 1
ATOM 6434 O O . VAL B 2 207 ? 72.047 115.928 194.339 1.00 43.88 207 VAL B O 1
ATOM 6438 N N . SER B 2 208 ? 71.818 114.123 195.655 1.00 44.00 208 SER B N 1
ATOM 6439 C CA . SER B 2 208 ? 70.397 114.308 195.873 1.00 43.57 208 SER B CA 1
ATOM 6440 C C . SER B 2 208 ? 70.090 114.131 197.347 1.00 43.06 208 SER B C 1
ATOM 6441 O O . SER B 2 208 ? 70.595 113.221 197.990 1.00 42.81 208 SER B O 1
ATOM 6444 N N . ILE B 2 209 ? 69.281 115.033 197.877 1.00 43.19 209 ILE B N 1
ATOM 6445 C CA . ILE B 2 209 ? 68.683 114.861 199.194 1.00 43.29 209 ILE B CA 1
ATOM 6446 C C . ILE B 2 209 ? 67.193 114.557 199.007 1.00 43.98 209 ILE B C 1
ATOM 6447 O O . ILE B 2 209 ? 66.436 115.321 198.373 1.00 43.40 209 ILE B O 1
ATOM 6452 N N . LEU B 2 210 ? 66.809 113.383 199.497 1.00 44.60 210 LEU B N 1
ATOM 6453 C CA . LEU B 2 210 ? 65.413 112.987 199.509 1.00 44.92 210 LEU B CA 1
ATOM 6454 C C . LEU B 2 210 ? 64.925 113.003 200.950 1.00 44.98 210 LEU B C 1
ATOM 6455 O O . LEU B 2 210 ? 65.705 112.852 201.896 1.00 44.56 210 LEU B O 1
ATOM 6460 N N . THR B 2 211 ? 63.632 113.229 201.112 1.00 45.23 211 THR B N 1
ATOM 6461 C CA . THR B 2 211 ? 63.013 113.024 202.399 1.00 45.56 211 THR B CA 1
ATOM 6462 C C . THR B 2 211 ? 62.064 111.840 202.232 1.00 45.76 211 THR B C 1
ATOM 6463 O O . THR B 2 211 ? 61.350 111.753 201.235 1.00 46.09 211 THR B O 1
ATOM 6467 N N . ILE B 2 212 ? 62.129 110.895 203.166 1.00 46.25 212 ILE B N 1
ATOM 6468 C CA . ILE B 2 212 ? 61.285 109.696 203.145 1.00 46.62 212 ILE B CA 1
ATOM 6469 C C . ILE B 2 212 ? 60.444 109.604 204.422 1.00 47.24 212 ILE B C 1
ATOM 6470 O O . ILE B 2 212 ? 60.949 109.739 205.547 1.00 47.14 212 ILE B O 1
ATOM 6475 N N . ASP B 2 213 ? 59.159 109.352 204.232 1.00 47.81 213 ASP B N 1
ATOM 6476 C CA . ASP B 2 213 ? 58.220 109.281 205.329 1.00 48.63 213 ASP B CA 1
ATOM 6477 C C . ASP B 2 213 ? 57.161 108.276 204.902 1.00 49.09 213 ASP B C 1
ATOM 6478 O O . ASP B 2 213 ? 56.442 108.521 203.925 1.00 49.53 213 ASP B O 1
ATOM 6483 N N . ASP B 2 214 ? 57.095 107.139 205.604 1.00 49.43 214 ASP B N 1
ATOM 6484 C CA . ASP B 2 214 ? 56.051 106.127 205.378 1.00 49.75 214 ASP B CA 1
ATOM 6485 C C . ASP B 2 214 ? 56.144 105.579 203.955 1.00 49.50 214 ASP B C 1
ATOM 6486 O O . ASP B 2 214 ? 55.129 105.316 203.307 1.00 49.36 214 ASP B O 1
ATOM 6491 N N . GLY B 2 215 ? 57.375 105.430 203.471 1.00 49.21 215 GLY B N 1
ATOM 6492 C CA . GLY B 2 215 ? 57.629 104.963 202.115 1.00 49.07 215 GLY B CA 1
ATOM 6493 C C . GLY B 2 215 ? 57.309 105.977 201.024 1.00 49.11 215 GLY B C 1
ATOM 6494 O O . GLY B 2 215 ? 57.316 105.630 199.843 1.00 48.94 215 GLY B O 1
ATOM 6495 N N . ILE B 2 216 ? 57.024 107.220 201.423 1.00 48.85 216 ILE B N 1
ATOM 6496 C CA . ILE B 2 216 ? 56.749 108.320 200.484 1.00 48.78 216 ILE B CA 1
ATOM 6497 C C . ILE B 2 216 ? 57.998 109.188 200.305 1.00 48.41 216 ILE B C 1
ATOM 6498 O O . ILE B 2 216 ? 58.590 109.652 201.279 1.00 48.47 216 ILE B O 1
ATOM 6503 N N . PHE B 2 217 ? 58.390 109.382 199.051 1.00 48.23 217 PHE B N 1
ATOM 6504 C CA . PHE B 2 217 ? 59.596 110.127 198.696 1.00 47.60 217 PHE B CA 1
ATOM 6505 C C . PHE B 2 217 ? 59.314 111.560 198.259 1.00 47.63 217 PHE B C 1
ATOM 6506 O O . PHE B 2 217 ? 58.385 111.806 197.478 1.00 47.17 217 PHE B O 1
ATOM 6514 N N . GLU B 2 218 ? 60.127 112.495 198.756 1.00 47.48 218 GLU B N 1
ATOM 6515 C CA . GLU B 2 218 ? 60.118 113.879 198.245 1.00 47.51 218 GLU B CA 1
ATOM 6516 C C . GLU B 2 218 ? 61.536 114.364 197.982 1.00 46.77 218 GLU B C 1
ATOM 6517 O O . GLU B 2 218 ? 62.410 114.238 198.838 1.00 46.50 218 GLU B O 1
ATOM 6523 N N . VAL B 2 219 ? 61.758 114.913 196.794 1.00 46.40 219 VAL B N 1
ATOM 6524 C CA . VAL B 2 219 ? 63.060 115.488 196.442 1.00 46.12 219 VAL B CA 1
ATOM 6525 C C . VAL B 2 219 ? 63.253 116.852 197.114 1.00 45.81 219 VAL B C 1
ATOM 6526 O O . VAL B 2 219 ? 62.446 117.764 196.934 1.00 45.50 219 VAL B O 1
ATOM 6530 N N . LYS B 2 220 ? 64.310 116.967 197.914 1.00 45.50 220 LYS B N 1
ATOM 6531 C CA . LYS B 2 220 ? 64.624 118.220 198.608 1.00 45.52 220 LYS B CA 1
ATOM 6532 C C . LYS B 2 220 ? 65.609 119.071 197.813 1.00 45.28 220 LYS B C 1
ATOM 6533 O O . LYS B 2 220 ? 65.451 120.270 197.734 1.00 44.90 220 LYS B O 1
ATOM 6539 N N . ALA B 2 221 ? 66.625 118.433 197.228 1.00 45.35 221 ALA B N 1
ATOM 6540 C CA . ALA B 2 221 ? 67.646 119.147 196.468 1.00 45.20 221 ALA B CA 1
ATOM 6541 C C . ALA B 2 221 ? 68.356 118.253 195.460 1.00 45.63 221 ALA B C 1
ATOM 6542 O O . ALA B 2 221 ? 68.395 117.021 195.596 1.00 44.75 221 ALA B O 1
ATOM 6544 N N . THR B 2 222 ? 68.915 118.876 194.433 1.00 46.11 222 THR B N 1
ATOM 6545 C CA . THR B 2 222 ? 69.784 118.157 193.516 1.00 47.37 222 THR B CA 1
ATOM 6546 C C . THR B 2 222 ? 70.947 119.064 193.170 1.00 48.74 222 THR B C 1
ATOM 6547 O O . THR B 2 222 ? 70.736 120.220 192.852 1.00 48.33 222 THR B O 1
ATOM 6551 N N . ALA B 2 223 ? 72.171 118.545 193.253 1.00 50.80 223 ALA B N 1
ATOM 6552 C CA . ALA B 2 223 ? 73.361 119.317 192.882 1.00 53.00 223 ALA B CA 1
ATOM 6553 C C . ALA B 2 223 ? 74.249 118.569 191.880 1.00 55.11 223 ALA B C 1
ATOM 6554 O O . ALA B 2 223 ? 74.684 117.450 192.126 1.00 54.74 223 ALA B O 1
ATOM 6556 N N . GLY B 2 224 ? 74.488 119.215 190.742 1.00 58.06 224 GLY B N 1
ATOM 6557 C CA . GLY B 2 224 ? 75.203 118.625 189.615 1.00 61.51 224 GLY B CA 1
ATOM 6558 C C . GLY B 2 224 ? 76.518 119.330 189.358 1.00 63.91 224 GLY B C 1
ATOM 6559 O O . GLY B 2 224 ? 76.556 120.415 188.773 1.00 63.78 224 GLY B O 1
ATOM 6560 N N . ASP B 2 225 ? 77.597 118.705 189.825 1.00 66.40 225 ASP B N 1
ATOM 6561 C CA . ASP B 2 225 ? 78.965 119.185 189.615 1.00 68.64 225 ASP B CA 1
ATOM 6562 C C . ASP B 2 225 ? 79.572 118.312 188.507 1.00 70.03 225 ASP B C 1
ATOM 6563 O O . ASP B 2 225 ? 80.779 118.031 188.499 1.00 70.12 225 ASP B O 1
ATOM 6568 N N . THR B 2 226 ? 78.711 117.930 187.554 1.00 71.80 226 THR B N 1
ATOM 6569 C CA . THR B 2 226 ? 78.905 116.754 186.683 1.00 73.42 226 THR B CA 1
ATOM 6570 C C . THR B 2 226 ? 79.969 116.831 185.555 1.00 74.88 226 THR B C 1
ATOM 6571 O O . THR B 2 226 ? 79.704 116.474 184.389 1.00 75.24 226 THR B O 1
ATOM 6573 N N . HIS B 2 227 ? 81.158 117.322 185.913 1.00 76.17 227 HIS B N 1
ATOM 6574 C CA . HIS B 2 227 ? 82.405 116.882 185.278 1.00 77.18 227 HIS B CA 1
ATOM 6575 C C . HIS B 2 227 ? 83.602 116.957 186.240 1.00 77.38 227 HIS B C 1
ATOM 6576 O O . HIS B 2 227 ? 84.226 118.011 186.426 1.00 77.16 227 HIS B O 1
ATOM 6583 N N . LEU B 2 228 ? 83.865 115.807 186.865 1.00 77.58 228 LEU B N 1
ATOM 6584 C CA . LEU B 2 228 ? 85.078 115.541 187.636 1.00 77.20 228 LEU B CA 1
ATOM 6585 C C . LEU B 2 228 ? 85.304 114.029 187.628 1.00 76.68 228 LEU B C 1
ATOM 6586 O O . LEU B 2 228 ? 84.403 113.254 188.004 1.00 77.06 228 LEU B O 1
ATOM 6591 N N . GLY B 2 229 ? 86.494 113.604 187.200 1.00 75.56 229 GLY B N 1
ATOM 6592 C CA . GLY B 2 229 ? 86.863 112.194 187.334 1.00 73.76 229 GLY B CA 1
ATOM 6593 C C . GLY B 2 229 ? 87.383 111.527 186.077 1.00 72.18 229 GLY B C 1
ATOM 6594 O O . GLY B 2 229 ? 86.609 110.947 185.297 1.00 72.64 229 GLY B O 1
ATOM 6595 N N . GLY B 2 230 ? 88.700 111.600 185.898 1.00 69.97 230 GLY B N 1
ATOM 6596 C CA . GLY B 2 230 ? 89.370 110.908 184.814 1.00 66.89 230 GLY B CA 1
ATOM 6597 C C . GLY B 2 230 ? 90.814 111.334 184.688 1.00 64.75 230 GLY B C 1
ATOM 6598 O O . GLY B 2 230 ? 91.652 110.986 185.527 1.00 64.41 230 GLY B O 1
ATOM 6599 N N . GLU B 2 231 ? 91.080 112.107 183.634 1.00 62.47 231 GLU B N 1
ATOM 6600 C CA . GLU B 2 231 ? 92.428 112.504 183.224 1.00 59.98 231 GLU B CA 1
ATOM 6601 C C . GLU B 2 231 ? 93.221 113.260 184.295 1.00 58.16 231 GLU B C 1
ATOM 6602 O O . GLU B 2 231 ? 94.438 113.114 184.381 1.00 57.59 231 GLU B O 1
ATOM 6604 N N . ASP B 2 232 ? 92.525 114.055 185.106 1.00 56.13 232 ASP B N 1
ATOM 6605 C CA . ASP B 2 232 ? 93.166 114.929 186.099 1.00 54.05 232 ASP B CA 1
ATOM 6606 C C . ASP B 2 232 ? 93.955 114.201 187.196 1.00 52.29 232 ASP B C 1
ATOM 6607 O O . ASP B 2 232 ? 95.076 114.595 187.518 1.00 51.90 232 ASP B O 1
ATOM 6612 N N . PHE B 2 233 ? 93.368 113.142 187.753 1.00 50.16 233 PHE B N 1
ATOM 6613 C CA . PHE B 2 233 ? 94.064 112.265 188.703 1.00 48.42 233 PHE B CA 1
ATOM 6614 C C . PHE B 2 233 ? 95.274 111.564 188.058 1.00 47.77 233 PHE B C 1
ATOM 6615 O O . PHE B 2 233 ? 96.316 111.404 188.705 1.00 47.53 233 PHE B O 1
ATOM 6623 N N . ASP B 2 234 ? 95.120 111.165 186.793 1.00 46.82 234 ASP B N 1
ATOM 6624 C CA . ASP B 2 234 ? 96.181 110.529 186.017 1.00 46.69 234 ASP B CA 1
ATOM 6625 C C . ASP B 2 234 ? 97.348 111.484 185.781 1.00 46.40 234 ASP B C 1
ATOM 6626 O O . ASP B 2 234 ? 98.517 111.089 185.888 1.00 46.13 234 ASP B O 1
ATOM 6631 N N . ASN B 2 235 ? 97.012 112.734 185.446 1.00 46.08 235 ASN B N 1
ATOM 6632 C CA . ASN B 2 235 ? 97.988 113.802 185.227 1.00 45.61 235 ASN B CA 1
ATOM 6633 C C . ASN B 2 235 ? 98.863 114.027 186.457 1.00 45.52 235 ASN B C 1
ATOM 6634 O O . ASN B 2 235 ? 100.065 114.262 186.334 1.00 45.48 235 ASN B O 1
ATOM 6639 N N . ARG B 2 236 ? 98.252 113.934 187.638 1.00 45.42 236 ARG B N 1
ATOM 6640 C CA . ARG B 2 236 ? 98.963 114.141 188.900 1.00 45.16 236 ARG B CA 1
ATOM 6641 C C . ARG B 2 236 ? 100.017 113.060 189.119 1.00 44.79 236 ARG B C 1
ATOM 6642 O O . ARG B 2 236 ? 101.120 113.349 189.585 1.00 45.21 236 ARG B O 1
ATOM 6650 N N . LEU B 2 237 ? 99.677 111.823 188.771 1.00 44.27 237 LEU B N 1
ATOM 6651 C CA . LEU B 2 237 ? 100.610 110.710 188.890 1.00 43.84 237 LEU B CA 1
ATOM 6652 C C . LEU B 2 237 ? 101.732 110.757 187.826 1.00 43.61 237 LEU B C 1
ATOM 6653 O O . LEU B 2 237 ? 102.885 110.430 188.121 1.00 43.29 237 LEU B O 1
ATOM 6658 N N . VAL B 2 238 ? 101.387 111.171 186.603 1.00 43.34 238 VAL B N 1
ATOM 6659 C CA . VAL B 2 238 ? 102.357 111.316 185.506 1.00 43.15 238 VAL B CA 1
ATOM 6660 C C . VAL B 2 238 ? 103.408 112.392 185.835 1.00 43.29 238 VAL B C 1
ATOM 6661 O O . VAL B 2 238 ? 104.622 112.134 185.770 1.00 42.74 238 VAL B O 1
ATOM 6665 N N . ASN B 2 239 ? 102.926 113.580 186.205 1.00 43.37 239 ASN B N 1
ATOM 6666 C CA . ASN B 2 239 ? 103.770 114.696 186.628 1.00 43.47 239 ASN B CA 1
ATOM 6667 C C . ASN B 2 239 ? 104.685 114.380 187.819 1.00 43.21 239 ASN B C 1
ATOM 6668 O O . ASN B 2 239 ? 105.856 114.791 187.834 1.00 43.11 239 ASN B O 1
ATOM 6673 N N . HIS B 2 240 ? 104.134 113.670 188.808 1.00 42.85 240 HIS B N 1
ATOM 6674 C CA . HIS B 2 240 ? 104.881 113.162 189.970 1.00 42.90 240 HIS B CA 1
ATOM 6675 C C . HIS B 2 240 ? 106.039 112.234 189.560 1.00 42.63 240 HIS B C 1
ATOM 6676 O O . HIS B 2 240 ? 107.169 112.372 190.033 1.00 42.23 240 HIS B O 1
ATOM 6683 N N . PHE B 2 241 ? 105.738 111.293 188.671 1.00 42.56 241 PHE B N 1
ATOM 6684 C CA . PHE B 2 241 ? 106.713 110.302 188.245 1.00 42.65 241 PHE B CA 1
ATOM 6685 C C . PHE B 2 241 ? 107.715 110.850 187.219 1.00 42.62 241 PHE B C 1
ATOM 6686 O O . PHE B 2 241 ? 108.882 110.455 187.237 1.00 42.35 241 PHE B O 1
ATOM 6694 N N . VAL B 2 242 ? 107.268 111.766 186.351 1.00 42.60 242 VAL B N 1
ATOM 6695 C CA . VAL B 2 242 ? 108.182 112.523 185.469 1.00 42.78 242 VAL B CA 1
ATOM 6696 C C . VAL B 2 242 ? 109.252 113.212 186.314 1.00 42.98 242 VAL B C 1
ATOM 6697 O O . VAL B 2 242 ? 110.439 113.218 185.962 1.00 43.14 242 VAL B O 1
ATOM 6701 N N . GLU B 2 243 ? 108.811 113.756 187.444 1.00 43.20 243 GLU B N 1
ATOM 6702 C CA . GLU B 2 243 ? 109.675 114.436 188.393 1.00 43.64 243 GLU B CA 1
ATOM 6703 C C . GLU B 2 243 ? 110.663 113.496 189.099 1.00 43.71 243 GLU B C 1
ATOM 6704 O O . GLU B 2 243 ? 111.802 113.880 189.364 1.00 43.97 243 GLU B O 1
ATOM 6710 N N . GLU B 2 244 ? 110.230 112.271 189.392 1.00 44.03 244 GLU B N 1
ATOM 6711 C CA . GLU B 2 244 ? 111.135 111.211 189.867 1.00 44.13 244 GLU B CA 1
ATOM 6712 C C . GLU B 2 244 ? 112.270 110.902 188.873 1.00 43.87 244 GLU B C 1
ATOM 6713 O O . GLU B 2 244 ? 113.444 110.898 189.246 1.00 43.27 244 GLU B O 1
ATOM 6719 N N . PHE B 2 245 ? 111.897 110.623 187.622 1.00 44.05 245 PHE B N 1
ATOM 6720 C CA . PHE B 2 245 ? 112.845 110.289 186.564 1.00 44.39 245 PHE B CA 1
ATOM 6721 C C . PHE B 2 245 ? 113.811 111.449 186.369 1.00 44.79 245 PHE B C 1
ATOM 6722 O O . PHE B 2 245 ? 115.017 111.229 186.194 1.00 44.94 245 PHE B O 1
ATOM 6724 N N . LYS B 2 246 ? 113.268 112.672 186.408 1.00 44.91 246 LYS B N 1
ATOM 6725 C CA . LYS B 2 246 ? 114.058 113.904 186.459 1.00 45.16 246 LYS B CA 1
ATOM 6726 C C . LYS B 2 246 ? 115.069 113.856 187.594 1.00 45.32 246 LYS B C 1
ATOM 6727 O O . LYS B 2 246 ? 116.248 114.132 187.391 1.00 45.00 246 LYS B O 1
ATOM 6733 N N . ARG B 2 247 ? 114.600 113.491 188.787 1.00 45.80 247 ARG B N 1
ATOM 6734 C CA . ARG B 2 247 ? 115.452 113.462 189.975 1.00 46.41 247 ARG B CA 1
ATOM 6735 C C . ARG B 2 247 ? 116.523 112.367 189.948 1.00 46.59 247 ARG B C 1
ATOM 6736 O O . ARG B 2 247 ? 117.707 112.654 190.139 1.00 46.36 247 ARG B O 1
ATOM 6744 N N . LYS B 2 248 ? 116.096 111.126 189.706 1.00 47.05 248 LYS B N 1
ATOM 6745 C CA . LYS B 2 248 ? 116.975 109.952 189.769 1.00 47.46 248 LYS B CA 1
ATOM 6746 C C . LYS B 2 248 ? 118.005 109.873 188.637 1.00 47.70 248 LYS B C 1
ATOM 6747 O O . LYS B 2 248 ? 119.154 109.500 188.873 1.00 47.79 248 LYS B O 1
ATOM 6749 N N . HIS B 2 249 ? 117.602 110.233 187.419 1.00 47.94 249 HIS B N 1
ATOM 6750 C CA . HIS B 2 249 ? 118.459 110.055 186.242 1.00 48.19 249 HIS B CA 1
ATOM 6751 C C . HIS B 2 249 ? 118.973 111.370 185.645 1.00 48.51 249 HIS B C 1
ATOM 6752 O O . HIS B 2 249 ? 119.691 111.366 184.635 1.00 48.58 249 HIS B O 1
ATOM 6759 N N . LYS B 2 250 ? 118.612 112.485 186.284 1.00 48.66 250 LYS B N 1
ATOM 6760 C CA . LYS B 2 250 ? 118.999 113.836 185.849 1.00 48.88 250 LYS B CA 1
ATOM 6761 C C . LYS B 2 250 ? 118.556 114.174 184.415 1.00 48.97 250 LYS B C 1
ATOM 6762 O O . LYS B 2 250 ? 119.128 115.061 183.774 1.00 49.05 250 LYS B O 1
ATOM 6764 N N . LYS B 2 251 ? 117.529 113.473 183.931 1.00 48.96 251 LYS B N 1
ATOM 6765 C CA . LYS B 2 251 ? 117.008 113.671 182.578 1.00 49.05 251 LYS B CA 1
ATOM 6766 C C . LYS B 2 251 ? 115.505 113.939 182.594 1.00 49.12 251 LYS B C 1
ATOM 6767 O O . LYS B 2 251 ? 114.779 113.372 183.409 1.00 48.84 251 LYS B O 1
ATOM 6769 N N . ASP B 2 252 ? 115.048 114.801 181.687 1.00 49.44 252 ASP B N 1
ATOM 6770 C CA . ASP B 2 252 ? 113.631 115.144 181.598 1.00 49.98 252 ASP B CA 1
ATOM 6771 C C . ASP B 2 252 ? 112.904 114.433 180.462 1.00 50.19 252 ASP B C 1
ATOM 6772 O O . ASP B 2 252 ? 113.241 114.620 179.288 1.00 50.19 252 ASP B O 1
ATOM 6777 N N . ILE B 2 253 ? 111.878 113.658 180.823 1.00 50.47 253 ILE B N 1
ATOM 6778 C CA . ILE B 2 253 ? 111.109 112.853 179.858 1.00 50.86 253 ILE B CA 1
ATOM 6779 C C . ILE B 2 253 ? 109.849 113.558 179.314 1.00 51.24 253 ILE B C 1
ATOM 6780 O O . ILE B 2 253 ? 109.145 113.000 178.468 1.00 51.50 253 ILE B O 1
ATOM 6785 N N . SER B 2 254 ? 109.588 114.776 179.790 1.00 51.67 254 SER B N 1
ATOM 6786 C CA . SER B 2 254 ? 108.390 115.560 179.435 1.00 52.11 254 SER B CA 1
ATOM 6787 C C . SER B 2 254 ? 108.096 115.702 177.936 1.00 52.09 254 SER B C 1
ATOM 6788 O O . SER B 2 254 ? 106.949 115.545 177.510 1.00 52.29 254 SER B O 1
ATOM 6791 N N . GLN B 2 255 ? 109.122 116.002 177.146 1.00 51.92 255 GLN B N 1
ATOM 6792 C CA . GLN B 2 255 ? 108.936 116.268 175.721 1.00 51.96 255 GLN B CA 1
ATOM 6793 C C . GLN B 2 255 ? 109.114 115.003 174.872 1.00 51.96 255 GLN B C 1
ATOM 6794 O O . GLN B 2 255 ? 109.782 115.024 173.834 1.00 52.05 255 GLN B O 1
ATOM 6796 N N . ASN B 2 256 ? 108.500 113.907 175.321 1.00 51.92 256 ASN B N 1
ATOM 6797 C CA . ASN B 2 256 ? 108.555 112.623 174.617 1.00 51.82 256 ASN B CA 1
ATOM 6798 C C . ASN B 2 256 ? 107.179 111.947 174.574 1.00 51.62 256 ASN B C 1
ATOM 6799 O O . ASN B 2 256 ? 106.742 111.358 175.564 1.00 51.49 256 ASN B O 1
ATOM 6804 N N . LYS B 2 257 ? 106.520 112.032 173.415 1.00 51.37 257 LYS B N 1
ATOM 6805 C CA . LYS B 2 257 ? 105.125 111.596 173.237 1.00 51.13 257 LYS B CA 1
ATOM 6806 C C . LYS B 2 257 ? 104.848 110.140 173.639 1.00 51.02 257 LYS B C 1
ATOM 6807 O O . LYS B 2 257 ? 103.958 109.876 174.460 1.00 51.07 257 LYS B O 1
ATOM 6809 N N . ARG B 2 258 ? 105.612 109.209 173.062 1.00 50.76 258 ARG B N 1
ATOM 6810 C CA . ARG B 2 258 ? 105.445 107.776 173.327 1.00 50.42 258 ARG B CA 1
ATOM 6811 C C . ARG B 2 258 ? 105.778 107.423 174.779 1.00 50.23 258 ARG B C 1
ATOM 6812 O O . ARG B 2 258 ? 105.068 106.634 175.402 1.00 50.17 258 ARG B O 1
ATOM 6814 N N . ALA B 2 259 ? 106.840 108.031 175.311 1.00 49.95 259 ALA B N 1
ATOM 6815 C CA . ALA B 2 259 ? 107.287 107.782 176.686 1.00 49.62 259 ALA B CA 1
ATOM 6816 C C . ALA B 2 259 ? 106.278 108.223 177.745 1.00 49.48 259 ALA B C 1
ATOM 6817 O O . ALA B 2 259 ? 106.158 107.575 178.790 1.00 49.89 259 ALA B O 1
ATOM 6819 N N . VAL B 2 260 ? 105.562 109.318 177.486 1.00 48.89 260 VAL B N 1
ATOM 6820 C CA . VAL B 2 260 ? 104.556 109.816 178.436 1.00 48.15 260 VAL B CA 1
ATOM 6821 C C . VAL B 2 260 ? 103.304 108.934 178.402 1.00 47.61 260 VAL B C 1
ATOM 6822 O O . VAL B 2 260 ? 102.801 108.537 179.450 1.00 47.53 260 VAL B O 1
ATOM 6826 N N . ARG B 2 261 ? 102.827 108.626 177.197 1.00 47.08 261 ARG B N 1
ATOM 6827 C CA . ARG B 2 261 ? 101.688 107.720 176.985 1.00 46.71 261 ARG B CA 1
ATOM 6828 C C . ARG B 2 261 ? 101.905 106.361 177.674 1.00 46.07 261 ARG B C 1
ATOM 6829 O O . ARG B 2 261 ? 100.966 105.785 178.227 1.00 45.87 261 ARG B O 1
ATOM 6837 N N . ARG B 2 262 ? 103.150 105.878 177.642 1.00 45.39 262 ARG B N 1
ATOM 6838 C CA . ARG B 2 262 ? 103.556 104.625 178.287 1.00 44.67 262 ARG B CA 1
ATOM 6839 C C . ARG B 2 262 ? 103.536 104.782 179.800 1.00 44.11 262 ARG B C 1
ATOM 6840 O O . ARG B 2 262 ? 103.064 103.900 180.516 1.00 43.58 262 ARG B O 1
ATOM 6848 N N . LEU B 2 263 ? 104.058 105.908 180.282 1.00 43.54 263 LEU B N 1
ATOM 6849 C CA . LEU B 2 263 ? 104.022 106.210 181.708 1.00 43.19 263 LEU B CA 1
ATOM 6850 C C . LEU B 2 263 ? 102.585 106.444 182.185 1.00 42.92 263 LEU B C 1
ATOM 6851 O O . LEU B 2 263 ? 102.220 105.995 183.262 1.00 43.01 263 LEU B O 1
ATOM 6856 N N . ARG B 2 264 ? 101.779 107.122 181.370 1.00 42.66 264 ARG B N 1
ATOM 6857 C CA . ARG B 2 264 ? 100.379 107.384 181.703 1.00 42.49 264 ARG B CA 1
ATOM 6858 C C . ARG B 2 264 ? 99.594 106.102 181.904 1.00 42.25 264 ARG B C 1
ATOM 6859 O O . ARG B 2 264 ? 98.830 106.005 182.859 1.00 42.29 264 ARG B O 1
ATOM 6867 N N . THR B 2 265 ? 99.784 105.146 180.985 1.00 41.97 265 THR B N 1
ATOM 6868 C CA . THR B 2 265 ? 99.150 103.818 181.010 1.00 41.74 265 THR B CA 1
ATOM 6869 C C . THR B 2 265 ? 99.430 103.090 182.329 1.00 41.81 265 THR B C 1
ATOM 6870 O O . THR B 2 265 ? 98.518 102.549 182.969 1.00 41.85 265 THR B O 1
ATOM 6874 N N . ALA B 2 266 ? 100.699 103.097 182.728 1.00 41.62 266 ALA B N 1
ATOM 6875 C CA . ALA B 2 266 ? 101.124 102.535 183.998 1.00 41.63 266 ALA B CA 1
ATOM 6876 C C . ALA B 2 266 ? 100.473 103.262 185.183 1.00 41.43 266 ALA B C 1
ATOM 6877 O O . ALA B 2 266 ? 100.169 102.627 186.201 1.00 41.08 266 ALA B O 1
ATOM 6879 N N . CYS B 2 267 ? 100.242 104.572 185.038 1.00 41.51 267 CYS B N 1
ATOM 6880 C CA . CYS B 2 267 ? 99.629 105.390 186.109 1.00 41.90 267 CYS B CA 1
ATOM 6881 C C . CYS B 2 267 ? 98.136 105.114 186.294 1.00 41.86 267 CYS B C 1
ATOM 6882 O O . CYS B 2 267 ? 97.651 105.148 187.414 1.00 42.21 267 CYS B O 1
ATOM 6885 N N . GLU B 2 268 ? 97.425 104.862 185.196 1.00 42.34 268 GLU B N 1
ATOM 6886 C CA . GLU B 2 268 ? 96.004 104.462 185.206 1.00 42.98 268 GLU B CA 1
ATOM 6887 C C . GLU B 2 268 ? 95.782 103.104 185.917 1.00 43.19 268 GLU B C 1
ATOM 6888 O O . GLU B 2 268 ? 94.818 102.926 186.669 1.00 42.94 268 GLU B O 1
ATOM 6894 N N . ARG B 2 269 ? 96.684 102.159 185.648 1.00 43.65 269 ARG B N 1
ATOM 6895 C CA . ARG B 2 269 ? 96.697 100.844 186.266 1.00 43.97 269 ARG B CA 1
ATOM 6896 C C . ARG B 2 269 ? 96.985 100.980 187.754 1.00 44.07 269 ARG B C 1
ATOM 6897 O O . ARG B 2 269 ? 96.259 100.403 188.570 1.00 44.51 269 ARG B O 1
ATOM 6905 N N . ALA B 2 270 ? 98.013 101.760 188.109 1.00 43.49 270 ALA B N 1
ATOM 6906 C CA . ALA B 2 270 ? 98.402 101.955 189.518 1.00 43.57 270 ALA B CA 1
ATOM 6907 C C . ALA B 2 270 ? 97.290 102.566 190.368 1.00 43.16 270 ALA B C 1
ATOM 6908 O O . ALA B 2 270 ? 97.008 102.089 191.472 1.00 42.72 270 ALA B O 1
ATOM 6910 N N . LYS B 2 271 ? 96.665 103.609 189.828 1.00 43.19 271 LYS B N 1
ATOM 6911 C CA . LYS B 2 271 ? 95.509 104.268 190.430 1.00 43.15 271 LYS B CA 1
ATOM 6912 C C . LYS B 2 271 ? 94.385 103.277 190.784 1.00 43.45 271 LYS B C 1
ATOM 6913 O O . LYS B 2 271 ? 93.887 103.288 191.903 1.00 43.73 271 LYS B O 1
ATOM 6919 N N . ARG B 2 272 ? 93.988 102.440 189.818 1.00 43.25 272 ARG B N 1
ATOM 6920 C CA . ARG B 2 272 ? 92.982 101.402 190.033 1.00 43.11 272 ARG B CA 1
ATOM 6921 C C . ARG B 2 272 ? 93.398 100.431 191.145 1.00 42.82 272 ARG B C 1
ATOM 6922 O O . ARG B 2 272 ? 92.609 100.163 192.046 1.00 42.99 272 ARG B O 1
ATOM 6924 N N . THR B 2 273 ? 94.639 99.935 191.089 1.00 42.32 273 THR B N 1
ATOM 6925 C CA . THR B 2 273 ? 95.191 99.059 192.143 1.00 41.61 273 THR B CA 1
ATOM 6926 C C . THR B 2 273 ? 95.058 99.701 193.526 1.00 41.36 273 THR B C 1
ATOM 6927 O O . THR B 2 273 ? 94.698 99.026 194.475 1.00 41.14 273 THR B O 1
ATOM 6931 N N . LEU B 2 274 ? 95.310 101.009 193.618 1.00 41.31 274 LEU B N 1
ATOM 6932 C CA . LEU B 2 274 ? 95.233 101.752 194.897 1.00 41.41 274 LEU B CA 1
ATOM 6933 C C . LEU B 2 274 ? 93.832 101.920 195.538 1.00 41.20 274 LEU B C 1
ATOM 6934 O O . LEU B 2 274 ? 93.714 102.385 196.671 1.00 41.30 274 LEU B O 1
ATOM 6939 N N . SER B 2 275 ? 92.782 101.546 194.826 1.00 41.86 275 SER B N 1
ATOM 6940 C CA . SER B 2 275 ? 91.441 101.418 195.427 1.00 42.38 275 SER B CA 1
ATOM 6941 C C . SER B 2 275 ? 91.292 100.208 196.363 1.00 42.65 275 SER B C 1
ATOM 6942 O O . SER B 2 275 ? 90.462 100.217 197.288 1.00 42.71 275 SER B O 1
ATOM 6945 N N . SER B 2 276 ? 92.068 99.152 196.106 1.00 42.67 276 SER B N 1
ATOM 6946 C CA . SER B 2 276 ? 91.983 97.932 196.921 1.00 42.63 276 SER B CA 1
ATOM 6947 C C . SER B 2 276 ? 93.285 97.525 197.625 1.00 42.05 276 SER B C 1
ATOM 6948 O O . SER B 2 276 ? 93.279 96.618 198.448 1.00 41.95 276 SER B O 1
ATOM 6951 N N . SER B 2 277 ? 94.386 98.201 197.289 1.00 42.06 277 SER B N 1
ATOM 6952 C CA . SER B 2 277 ? 95.673 98.061 197.984 1.00 41.82 277 SER B CA 1
ATOM 6953 C C . SER B 2 277 ? 96.222 99.430 198.399 1.00 41.65 277 SER B C 1
ATOM 6954 O O . SER B 2 277 ? 95.955 100.448 197.761 1.00 41.94 277 SER B O 1
ATOM 6957 N N . THR B 2 278 ? 97.035 99.415 199.445 1.00 41.66 278 THR B N 1
ATOM 6958 C CA . THR B 2 278 ? 97.590 100.604 200.052 1.00 41.51 278 THR B CA 1
ATOM 6959 C C . THR B 2 278 ? 98.876 101.049 199.325 1.00 41.84 278 THR B C 1
ATOM 6960 O O . THR B 2 278 ? 99.410 102.118 199.605 1.00 40.75 278 THR B O 1
ATOM 6964 N N . GLN B 2 279 ? 99.367 100.212 198.399 1.00 42.26 279 GLN B N 1
ATOM 6965 C CA . GLN B 2 279 ? 100.492 100.570 197.514 1.00 42.57 279 GLN B CA 1
ATOM 6966 C C . GLN B 2 279 ? 100.419 99.886 196.139 1.00 42.44 279 GLN B C 1
ATOM 6967 O O . GLN B 2 279 ? 99.690 98.924 195.956 1.00 41.81 279 GLN B O 1
ATOM 6973 N N . ALA B 2 280 ? 101.159 100.423 195.172 1.00 43.14 280 ALA B N 1
ATOM 6974 C CA . ALA B 2 280 ? 101.172 99.910 193.808 1.00 43.82 280 ALA B CA 1
ATOM 6975 C C . ALA B 2 280 ? 102.550 100.138 193.214 1.00 44.78 280 ALA B C 1
ATOM 6976 O O . ALA B 2 280 ? 103.164 101.162 193.474 1.00 45.11 280 ALA B O 1
ATOM 6978 N N . SER B 2 281 ? 103.030 99.166 192.441 1.00 46.01 281 SER B N 1
ATOM 6979 C CA . SER B 2 281 ? 104.324 99.230 191.782 1.00 47.13 281 SER B CA 1
ATOM 6980 C C . SER B 2 281 ? 104.136 99.703 190.359 1.00 47.99 281 SER B C 1
ATOM 6981 O O . SER B 2 281 ? 103.114 99.401 189.732 1.00 48.63 281 SER B O 1
ATOM 6984 N N . LEU B 2 282 ? 105.113 100.451 189.853 1.00 48.61 282 LEU B N 1
ATOM 6985 C CA . LEU B 2 282 ? 105.206 100.748 188.424 1.00 49.29 282 LEU B CA 1
ATOM 6986 C C . LEU B 2 282 ? 106.477 100.113 187.876 1.00 49.39 282 LEU B C 1
ATOM 6987 O O . LEU B 2 282 ? 107.525 100.135 188.531 1.00 49.69 282 LEU B O 1
ATOM 6992 N N . GLU B 2 283 ? 106.380 99.505 186.699 1.00 49.10 283 GLU B N 1
ATOM 6993 C CA . GLU B 2 283 ? 107.546 98.880 186.094 1.00 49.20 283 GLU B CA 1
ATOM 6994 C C . GLU B 2 283 ? 107.534 99.051 184.581 1.00 48.53 283 GLU B C 1
ATOM 6995 O O . GLU B 2 283 ? 106.937 98.243 183.856 1.00 48.81 283 GLU B O 1
ATOM 7001 N N . ILE B 2 284 ? 108.205 100.093 184.103 1.00 47.35 284 ILE B N 1
ATOM 7002 C CA . ILE B 2 284 ? 108.289 100.331 182.668 1.00 46.34 284 ILE B CA 1
ATOM 7003 C C . ILE B 2 284 ? 109.695 100.059 182.141 1.00 46.10 284 ILE B C 1
ATOM 7004 O O . ILE B 2 284 ? 110.626 100.819 182.423 1.00 46.20 284 ILE B O 1
ATOM 7009 N N . ASP B 2 285 ? 109.838 98.973 181.377 1.00 45.40 285 ASP B N 1
ATOM 7010 C CA . ASP B 2 285 ? 111.102 98.647 180.721 1.00 44.77 285 ASP B CA 1
ATOM 7011 C C . ASP B 2 285 ? 111.425 99.694 179.678 1.00 44.23 285 ASP B C 1
ATOM 7012 O O . ASP B 2 285 ? 110.529 100.150 178.965 1.00 44.16 285 ASP B O 1
ATOM 7017 N N . SER B 2 286 ? 112.703 100.068 179.604 1.00 43.62 286 SER B N 1
ATOM 7018 C CA . SER B 2 286 ? 113.197 101.070 178.654 1.00 43.35 286 SER B CA 1
ATOM 7019 C C . SER B 2 286 ? 112.210 102.230 178.484 1.00 42.97 286 SER B C 1
ATOM 7020 O O . SER B 2 286 ? 111.710 102.457 177.379 1.00 43.12 286 SER B O 1
ATOM 7023 N N . LEU B 2 287 ? 111.908 102.941 179.571 1.00 42.21 287 LEU B N 1
ATOM 7024 C CA . LEU B 2 287 ? 110.937 104.026 179.497 1.00 41.76 287 LEU B CA 1
ATOM 7025 C C . LEU B 2 287 ? 111.450 105.086 178.536 1.00 41.51 287 LEU B C 1
ATOM 7026 O O . LEU B 2 287 ? 110.841 105.331 177.492 1.00 41.16 287 LEU B O 1
ATOM 7031 N N . PHE B 2 288 ? 112.586 105.678 178.899 1.00 41.26 288 PHE B N 1
ATOM 7032 C CA . PHE B 2 288 ? 113.197 106.758 178.153 1.00 41.20 288 PHE B CA 1
ATOM 7033 C C . PHE B 2 288 ? 114.662 106.449 177.885 1.00 41.45 288 PHE B C 1
ATOM 7034 O O . PHE B 2 288 ? 115.406 106.111 178.811 1.00 41.71 288 PHE B O 1
ATOM 7042 N N . GLU B 2 289 ? 115.064 106.567 176.617 1.00 41.35 289 GLU B N 1
ATOM 7043 C CA . GLU B 2 289 ? 116.462 106.438 176.201 1.00 41.41 289 GLU B CA 1
ATOM 7044 C C . GLU B 2 289 ? 117.160 105.218 176.820 1.00 41.58 289 GLU B C 1
ATOM 7045 O O . GLU B 2 289 ? 118.332 105.289 177.202 1.00 41.70 289 GLU B O 1
ATOM 7047 N N . GLY B 2 290 ? 116.419 104.112 176.925 1.00 41.53 290 GLY B N 1
ATOM 7048 C CA . GLY B 2 290 ? 116.967 102.822 177.349 1.00 41.42 290 GLY B CA 1
ATOM 7049 C C . GLY B 2 290 ? 117.088 102.612 178.847 1.00 41.43 290 GLY B C 1
ATOM 7050 O O . GLY B 2 290 ? 117.821 101.724 179.292 1.00 41.16 290 GLY B O 1
ATOM 7051 N N . ILE B 2 291 ? 116.362 103.419 179.622 1.00 41.44 291 ILE B N 1
ATOM 7052 C CA . ILE B 2 291 ? 116.423 103.352 181.084 1.00 41.60 291 ILE B CA 1
ATOM 7053 C C . ILE B 2 291 ? 115.149 102.741 181.695 1.00 42.00 291 ILE B C 1
ATOM 7054 O O . ILE B 2 291 ? 114.020 103.131 181.367 1.00 41.97 291 ILE B O 1
ATOM 7059 N N . ASP B 2 292 ? 115.354 101.767 182.577 1.00 42.24 292 ASP B N 1
ATOM 7060 C CA . ASP B 2 292 ? 114.266 101.122 183.288 1.00 42.59 292 ASP B CA 1
ATOM 7061 C C . ASP B 2 292 ? 113.760 102.034 184.386 1.00 42.68 292 ASP B C 1
ATOM 7062 O O . ASP B 2 292 ? 114.545 102.662 185.097 1.00 42.67 292 ASP B O 1
ATOM 7067 N N . PHE B 2 293 ? 112.440 102.108 184.505 1.00 43.00 293 PHE B N 1
ATOM 7068 C CA . PHE B 2 293 ? 111.801 102.850 185.579 1.00 43.09 293 PHE B CA 1
ATOM 7069 C C . PHE B 2 293 ? 110.924 101.920 186.417 1.00 43.46 293 PHE B C 1
ATOM 7070 O O . PHE B 2 293 ? 109.799 101.582 186.048 1.00 43.54 293 PHE B O 1
ATOM 7078 N N . TYR B 2 294 ? 111.488 101.473 187.532 1.00 43.75 294 TYR B N 1
ATOM 7079 C CA . TYR B 2 294 ? 110.796 100.620 188.470 1.00 44.11 294 TYR B CA 1
ATOM 7080 C C . TYR B 2 294 ? 110.641 101.406 189.769 1.00 44.16 294 TYR B C 1
ATOM 7081 O O . TYR B 2 294 ? 111.627 101.807 190.397 1.00 44.13 294 TYR B O 1
ATOM 7090 N N . THR B 2 295 ? 109.395 101.631 190.159 1.00 44.25 295 THR B N 1
ATOM 7091 C CA . THR B 2 295 ? 109.102 102.376 191.372 1.00 44.49 295 THR B CA 1
ATOM 7092 C C . THR B 2 295 ? 107.762 101.946 191.990 1.00 44.95 295 THR B C 1
ATOM 7093 O O . THR B 2 295 ? 107.105 101.040 191.483 1.00 44.75 295 THR B O 1
ATOM 7097 N N . SER B 2 296 ? 107.373 102.595 193.086 1.00 45.53 296 SER B N 1
ATOM 7098 C CA . SER B 2 296 ? 106.112 102.308 193.759 1.00 45.93 296 SER B CA 1
ATOM 7099 C C . SER B 2 296 ? 105.457 103.585 194.253 1.00 45.70 296 SER B C 1
ATOM 7100 O O . SER B 2 296 ? 106.095 104.624 194.334 1.00 45.73 296 SER B O 1
ATOM 7103 N N . ILE B 2 297 ? 104.169 103.511 194.565 1.00 45.55 297 ILE B N 1
ATOM 7104 C CA . ILE B 2 297 ? 103.481 104.632 195.192 1.00 45.49 297 ILE B CA 1
ATOM 7105 C C . ILE B 2 297 ? 102.432 104.134 196.195 1.00 45.39 297 ILE B C 1
ATOM 7106 O O . ILE B 2 297 ? 101.738 103.148 195.942 1.00 45.75 297 ILE B O 1
ATOM 7111 N N . THR B 2 298 ? 102.338 104.819 197.335 1.00 45.18 298 THR B N 1
ATOM 7112 C CA . THR B 2 298 ? 101.385 104.457 198.361 1.00 44.29 298 THR B CA 1
ATOM 7113 C C . THR B 2 298 ? 100.061 105.114 198.046 1.00 44.70 298 THR B C 1
ATOM 7114 O O . THR B 2 298 ? 100.014 106.106 197.318 1.00 44.82 298 THR B O 1
ATOM 7118 N N . ARG B 2 299 ? 98.985 104.550 198.596 1.00 44.62 299 ARG B N 1
ATOM 7119 C CA . ARG B 2 299 ? 97.670 105.155 198.505 1.00 44.23 299 ARG B CA 1
ATOM 7120 C C . ARG B 2 299 ? 97.666 106.539 199.140 1.00 44.01 299 ARG B C 1
ATOM 7121 O O . ARG B 2 299 ? 97.083 107.463 198.590 1.00 45.11 299 ARG B O 1
ATOM 7129 N N . ALA B 2 300 ? 98.296 106.681 200.300 1.00 43.62 300 ALA B N 1
ATOM 7130 C CA . ALA B 2 300 ? 98.387 108.000 200.966 1.00 43.03 300 ALA B CA 1
ATOM 7131 C C . ALA B 2 300 ? 99.070 109.074 200.101 1.00 42.52 300 ALA B C 1
ATOM 7132 O O . ALA B 2 300 ? 98.585 110.193 200.035 1.00 42.63 300 ALA B O 1
ATOM 7134 N N . ARG B 2 301 ? 100.185 108.732 199.449 1.00 42.35 301 ARG B N 1
ATOM 7135 C CA . ARG B 2 301 ? 100.860 109.660 198.550 1.00 42.21 301 ARG B CA 1
ATOM 7136 C C . ARG B 2 301 ? 99.971 110.099 197.394 1.00 42.45 301 ARG B C 1
ATOM 7137 O O . ARG B 2 301 ? 99.890 111.287 197.096 1.00 42.41 301 ARG B O 1
ATOM 7145 N N . PHE B 2 302 ? 99.313 109.137 196.750 1.00 43.09 302 PHE B N 1
ATOM 7146 C CA . PHE B 2 302 ? 98.388 109.424 195.656 1.00 43.62 302 PHE B CA 1
ATOM 7147 C C . PHE B 2 302 ? 97.221 110.330 196.081 1.00 43.76 302 PHE B C 1
ATOM 7148 O O . PHE B 2 302 ? 96.887 111.300 195.393 1.00 43.29 302 PHE B O 1
ATOM 7156 N N . GLU B 2 303 ? 96.605 110.019 197.211 1.00 44.27 303 GLU B N 1
ATOM 7157 C CA . GLU B 2 303 ? 95.548 110.887 197.749 1.00 44.79 303 GLU B CA 1
ATOM 7158 C C . GLU B 2 303 ? 96.060 112.303 197.905 1.00 45.04 303 GLU B C 1
ATOM 7159 O O . GLU B 2 303 ? 95.378 113.257 197.509 1.00 45.29 303 GLU B O 1
ATOM 7165 N N . GLU B 2 304 ? 97.275 112.439 198.446 1.00 44.90 304 GLU B N 1
ATOM 7166 C CA . GLU B 2 304 ? 97.848 113.748 198.709 1.00 44.47 304 GLU B CA 1
ATOM 7167 C C . GLU B 2 304 ? 98.137 114.513 197.413 1.00 44.31 304 GLU B C 1
ATOM 7168 O O . GLU B 2 304 ? 97.903 115.712 197.350 1.00 44.32 304 GLU B O 1
ATOM 7174 N N . LEU B 2 305 ? 98.629 113.818 196.388 1.00 43.95 305 LEU B N 1
ATOM 7175 C CA . LEU B 2 305 ? 98.873 114.423 195.066 1.00 43.47 305 LEU B CA 1
ATOM 7176 C C . LEU B 2 305 ? 97.598 115.038 194.480 1.00 43.28 305 LEU B C 1
ATOM 7177 O O . LEU B 2 305 ? 97.649 116.038 193.729 1.00 42.06 305 LEU B O 1
ATOM 7182 N N . CYS B 2 306 ? 96.467 114.427 194.848 1.00 42.89 306 CYS B N 1
ATOM 7183 C CA . CYS B 2 306 ? 95.146 114.752 194.312 1.00 42.76 306 CYS B CA 1
ATOM 7184 C C . CYS B 2 306 ? 94.203 115.328 195.372 1.00 42.50 306 CYS B C 1
ATOM 7185 O O . CYS B 2 306 ? 92.985 115.275 195.218 1.00 42.44 306 CYS B O 1
ATOM 7188 N N . SER B 2 307 ? 94.778 115.883 196.437 1.00 42.52 307 SER B N 1
ATOM 7189 C CA . SER B 2 307 ? 94.022 116.326 197.623 1.00 42.32 307 SER B CA 1
ATOM 7190 C C . SER B 2 307 ? 92.911 117.333 197.314 1.00 42.01 307 SER B C 1
ATOM 7191 O O . SER B 2 307 ? 91.793 117.195 197.827 1.00 42.48 307 SER B O 1
ATOM 7194 N N . ASP B 2 308 ? 93.224 118.328 196.481 1.00 40.60 308 ASP B N 1
ATOM 7195 C CA . ASP B 2 308 ? 92.241 119.286 195.987 1.00 39.67 308 ASP B CA 1
ATOM 7196 C C . ASP B 2 308 ? 91.188 118.635 195.089 1.00 39.41 308 ASP B C 1
ATOM 7197 O O . ASP B 2 308 ? 90.002 118.931 195.212 1.00 39.26 308 ASP B O 1
ATOM 7202 N N . LEU B 2 309 ? 91.608 117.738 194.200 1.00 39.15 309 LEU B N 1
ATOM 7203 C CA . LEU B 2 309 ? 90.662 117.054 193.307 1.00 39.26 309 LEU B CA 1
ATOM 7204 C C . LEU B 2 309 ? 89.662 116.189 194.082 1.00 39.20 309 LEU B C 1
ATOM 7205 O O . LEU B 2 309 ? 88.509 116.051 193.677 1.00 38.97 309 LEU B O 1
ATOM 7210 N N . PHE B 2 310 ? 90.111 115.609 195.193 1.00 39.58 310 PHE B N 1
ATOM 7211 C CA . PHE B 2 310 ? 89.238 114.778 196.029 1.00 40.08 310 PHE B CA 1
ATOM 7212 C C . PHE B 2 310 ? 88.315 115.640 196.881 1.00 39.76 310 PHE B C 1
ATOM 7213 O O . PHE B 2 310 ? 87.127 115.387 196.958 1.00 39.99 310 PHE B O 1
ATOM 7221 N N . ARG B 2 311 ? 88.889 116.650 197.517 1.00 39.99 311 ARG B N 1
ATOM 7222 C CA . ARG B 2 311 ? 88.168 117.590 198.379 1.00 40.52 311 ARG B CA 1
ATOM 7223 C C . ARG B 2 311 ? 86.994 118.270 197.644 1.00 40.06 311 ARG B C 1
ATOM 7224 O O . ARG B 2 311 ? 85.956 118.551 198.240 1.00 39.63 311 ARG B O 1
ATOM 7232 N N . SER B 2 312 ? 87.162 118.491 196.341 1.00 39.95 312 SER B N 1
ATOM 7233 C CA . SER B 2 312 ? 86.154 119.144 195.506 1.00 40.23 312 SER B CA 1
ATOM 7234 C C . SER B 2 312 ? 84.827 118.389 195.375 1.00 40.34 312 SER B C 1
ATOM 7235 O O . SER B 2 312 ? 83.823 118.995 195.012 1.00 39.94 312 SER B O 1
ATOM 7238 N N . THR B 2 313 ? 84.823 117.079 195.657 1.00 40.81 313 THR B N 1
ATOM 7239 C CA . THR B 2 313 ? 83.580 116.280 195.678 1.00 41.41 313 THR B CA 1
ATOM 7240 C C . THR B 2 313 ? 82.563 116.696 196.757 1.00 41.74 313 THR B C 1
ATOM 7241 O O . THR B 2 313 ? 81.396 116.297 196.702 1.00 42.10 313 THR B O 1
ATOM 7245 N N . LEU B 2 314 ? 83.011 117.484 197.726 1.00 42.00 314 LEU B N 1
ATOM 7246 C CA . LEU B 2 314 ? 82.174 117.919 198.835 1.00 42.91 314 LEU B CA 1
ATOM 7247 C C . LEU B 2 314 ? 81.416 119.203 198.497 1.00 43.45 314 LEU B C 1
ATOM 7248 O O . LEU B 2 314 ? 80.424 119.555 199.151 1.00 43.50 314 LEU B O 1
ATOM 7253 N N . GLU B 2 315 ? 81.891 119.896 197.468 1.00 43.78 315 GLU B N 1
ATOM 7254 C CA . GLU B 2 315 ? 81.244 121.103 197.001 1.00 44.44 315 GLU B CA 1
ATOM 7255 C C . GLU B 2 315 ? 79.738 120.925 196.697 1.00 43.96 315 GLU B C 1
ATOM 7256 O O . GLU B 2 315 ? 78.934 121.651 197.270 1.00 44.71 315 GLU B O 1
ATOM 7262 N N . PRO B 2 316 ? 79.351 119.983 195.807 1.00 43.49 316 PRO B N 1
ATOM 7263 C CA . PRO B 2 316 ? 77.905 119.725 195.589 1.00 43.32 316 PRO B CA 1
ATOM 7264 C C . PRO B 2 316 ? 77.139 119.214 196.799 1.00 43.06 316 PRO B C 1
ATOM 7265 O O . PRO B 2 316 ? 75.933 119.364 196.860 1.00 43.07 316 PRO B O 1
ATOM 7269 N N . VAL B 2 317 ? 77.832 118.588 197.738 1.00 43.28 317 VAL B N 1
ATOM 7270 C CA . VAL B 2 317 ? 77.221 118.156 198.990 1.00 43.08 317 VAL B CA 1
ATOM 7271 C C . VAL B 2 317 ? 76.773 119.381 199.782 1.00 42.84 317 VAL B C 1
ATOM 7272 O O . VAL B 2 317 ? 75.624 119.465 200.215 1.00 42.30 317 VAL B O 1
ATOM 7276 N N . GLU B 2 318 ? 77.694 120.323 199.955 1.00 42.75 318 GLU B N 1
ATOM 7277 C CA . GLU B 2 318 ? 77.417 121.558 200.667 1.00 43.14 318 GLU B CA 1
ATOM 7278 C C . GLU B 2 318 ? 76.368 122.417 199.957 1.00 42.60 318 GLU B C 1
ATOM 7279 O O . GLU B 2 318 ? 75.505 122.993 200.611 1.00 41.65 318 GLU B O 1
ATOM 7285 N N . LYS B 2 319 ? 76.445 122.463 198.625 1.00 42.44 319 LYS B N 1
ATOM 7286 C CA . LYS B 2 319 ? 75.436 123.115 197.802 1.00 42.88 319 LYS B CA 1
ATOM 7287 C C . LYS B 2 319 ? 74.044 122.500 197.996 1.00 42.60 319 LYS B C 1
ATOM 7288 O O . LYS B 2 319 ? 73.078 123.224 198.244 1.00 43.39 319 LYS B O 1
ATOM 7294 N N . ALA B 2 320 ? 73.950 121.178 197.891 1.00 42.12 320 ALA B N 1
ATOM 7295 C CA . ALA B 2 320 ? 72.687 120.456 198.088 1.00 41.95 320 ALA B CA 1
ATOM 7296 C C . ALA B 2 320 ? 72.081 120.690 199.470 1.00 41.67 320 ALA B C 1
ATOM 7297 O O . ALA B 2 320 ? 70.866 120.802 199.593 1.00 41.79 320 ALA B O 1
ATOM 7299 N N . LEU B 2 321 ? 72.934 120.760 200.493 1.00 41.53 321 LEU B N 1
ATOM 7300 C CA . LEU B 2 321 ? 72.504 121.010 201.871 1.00 41.34 321 LEU B CA 1
ATOM 7301 C C . LEU B 2 321 ? 71.932 122.401 202.046 1.00 41.51 321 LEU B C 1
ATOM 7302 O O . LEU B 2 321 ? 70.981 122.598 202.803 1.00 41.17 321 LEU B O 1
ATOM 7307 N N . ARG B 2 322 ? 72.528 123.361 201.339 1.00 42.08 322 ARG B N 1
ATOM 7308 C CA . ARG B 2 322 ? 72.034 124.728 201.306 1.00 42.27 322 ARG B CA 1
ATOM 7309 C C . ARG B 2 322 ? 70.670 124.838 200.637 1.00 42.45 322 ARG B C 1
ATOM 7310 O O . ARG B 2 322 ? 69.761 125.415 201.219 1.00 42.80 322 ARG B O 1
ATOM 7318 N N . ASP B 2 323 ? 70.516 124.282 199.431 1.00 42.89 323 ASP B N 1
ATOM 7319 C CA . ASP B 2 323 ? 69.217 124.320 198.726 1.00 42.86 323 ASP B CA 1
ATOM 7320 C C . ASP B 2 323 ? 68.117 123.666 199.551 1.00 42.95 323 ASP B C 1
ATOM 7321 O O . ASP B 2 323 ? 67.005 124.171 199.611 1.00 43.28 323 ASP B O 1
ATOM 7326 N N . ALA B 2 324 ? 68.458 122.548 200.189 1.00 43.17 324 ALA B N 1
ATOM 7327 C CA . ALA B 2 324 ? 67.569 121.804 201.084 1.00 43.47 324 ALA B CA 1
ATOM 7328 C C . ALA B 2 324 ? 67.296 122.532 202.398 1.00 43.78 324 ALA B C 1
ATOM 7329 O O . ALA B 2 324 ? 66.352 122.187 203.112 1.00 43.80 324 ALA B O 1
ATOM 7331 N N . LYS B 2 325 ? 68.133 123.528 202.704 1.00 44.34 325 LYS B N 1
ATOM 7332 C CA . LYS B 2 325 ? 68.101 124.276 203.974 1.00 44.80 325 LYS B CA 1
ATOM 7333 C C . LYS B 2 325 ? 68.301 123.372 205.192 1.00 44.95 325 LYS B C 1
ATOM 7334 O O . LYS B 2 325 ? 67.701 123.589 206.253 1.00 45.34 325 LYS B O 1
ATOM 7340 N N . LEU B 2 326 ? 69.164 122.371 205.019 1.00 44.61 326 LEU B N 1
ATOM 7341 C CA . LEU B 2 326 ? 69.518 121.423 206.074 1.00 44.83 326 LEU B CA 1
ATOM 7342 C C . LEU B 2 326 ? 70.962 121.593 206.524 1.00 45.15 326 LEU B C 1
ATOM 7343 O O . LEU B 2 326 ? 71.815 122.083 205.779 1.00 45.29 326 LEU B O 1
ATOM 7348 N N . ASP B 2 327 ? 71.213 121.191 207.765 1.00 45.64 327 ASP B N 1
ATOM 7349 C CA . ASP B 2 327 ? 72.564 121.098 208.311 1.00 45.91 327 ASP B CA 1
ATOM 7350 C C . ASP B 2 327 ? 73.037 119.675 208.120 1.00 45.55 327 ASP B C 1
ATOM 7351 O O . ASP B 2 327 ? 72.218 118.749 208.068 1.00 45.25 327 ASP B O 1
ATOM 7356 N N . LYS B 2 328 ? 74.353 119.489 208.021 1.00 45.58 328 LYS B N 1
ATOM 7357 C CA . LYS B 2 328 ? 74.905 118.141 207.793 1.00 45.07 328 LYS B CA 1
ATOM 7358 C C . LYS B 2 328 ? 74.493 117.123 208.871 1.00 44.67 328 LYS B C 1
ATOM 7359 O O . LYS B 2 328 ? 74.251 115.966 208.555 1.00 44.65 328 LYS B O 1
ATOM 7365 N N . ALA B 2 329 ? 74.349 117.571 210.117 1.00 44.63 329 ALA B N 1
ATOM 7366 C CA . ALA B 2 329 ? 73.803 116.726 211.202 1.00 44.83 329 ALA B CA 1
ATOM 7367 C C . ALA B 2 329 ? 72.318 116.319 211.054 1.00 44.67 329 ALA B C 1
ATOM 7368 O O . ALA B 2 329 ? 71.813 115.525 211.845 1.00 44.83 329 ALA B O 1
ATOM 7370 N N . GLN B 2 330 ? 71.632 116.860 210.049 1.00 44.63 330 GLN B N 1
ATOM 7371 C CA . GLN B 2 330 ? 70.220 116.550 209.803 1.00 44.77 330 GLN B CA 1
ATOM 7372 C C . GLN B 2 330 ? 70.033 115.462 208.730 1.00 44.69 330 GLN B C 1
ATOM 7373 O O . GLN B 2 330 ? 68.917 115.004 208.467 1.00 44.97 330 GLN B O 1
ATOM 7379 N N . ILE B 2 331 ? 71.133 115.049 208.111 1.00 44.46 331 ILE B N 1
ATOM 7380 C CA . ILE B 2 331 ? 71.103 113.977 207.127 1.00 43.87 331 ILE B CA 1
ATOM 7381 C C . ILE B 2 331 ? 71.183 112.685 207.916 1.00 44.04 331 ILE B C 1
ATOM 7382 O O . ILE B 2 331 ? 72.157 112.457 208.638 1.00 44.29 331 ILE B O 1
ATOM 7387 N N . HIS B 2 332 ? 70.150 111.853 207.807 1.00 43.84 332 HIS B N 1
ATOM 7388 C CA . HIS B 2 332 ? 70.096 110.615 208.599 1.00 43.73 332 HIS B CA 1
ATOM 7389 C C . HIS B 2 332 ? 70.832 109.446 207.949 1.00 43.75 332 HIS B C 1
ATOM 7390 O O . HIS B 2 332 ? 71.422 108.632 208.654 1.00 43.39 332 HIS B O 1
ATOM 7397 N N . ASP B 2 333 ? 70.823 109.395 206.613 1.00 43.67 333 ASP B N 1
ATOM 7398 C CA . ASP B 2 333 ? 71.246 108.217 205.844 1.00 43.99 333 ASP B CA 1
ATOM 7399 C C . ASP B 2 333 ? 72.051 108.597 204.599 1.00 43.81 333 ASP B C 1
ATOM 7400 O O . ASP B 2 333 ? 71.730 109.570 203.913 1.00 44.11 333 ASP B O 1
ATOM 7405 N N . LEU B 2 334 ? 73.083 107.820 204.304 1.00 43.22 334 LEU B N 1
ATOM 7406 C CA . LEU B 2 334 ? 73.925 108.078 203.146 1.00 43.09 334 LEU B CA 1
ATOM 7407 C C . LEU B 2 334 ? 73.923 106.882 202.198 1.00 43.24 334 LEU B C 1
ATOM 7408 O O . LEU B 2 334 ? 74.079 105.766 202.642 1.00 43.12 334 LEU B O 1
ATOM 7413 N N . VAL B 2 335 ? 73.742 107.122 200.897 1.00 43.21 335 VAL B N 1
ATOM 7414 C CA . VAL B 2 335 ? 73.760 106.059 199.895 1.00 43.35 335 VAL B CA 1
ATOM 7415 C C . VAL B 2 335 ? 74.805 106.369 198.811 1.00 44.33 335 VAL B C 1
ATOM 7416 O O . VAL B 2 335 ? 74.791 107.457 198.206 1.00 44.03 335 VAL B O 1
ATOM 7420 N N . LEU B 2 336 ? 75.708 105.414 198.571 1.00 44.48 336 LEU B N 1
ATOM 7421 C CA . LEU B 2 336 ? 76.765 105.597 197.596 1.00 45.52 336 LEU B CA 1
ATOM 7422 C C . LEU B 2 336 ? 76.428 104.832 196.326 1.00 45.76 336 LEU B C 1
ATOM 7423 O O . LEU B 2 336 ? 76.230 103.624 196.373 1.00 46.52 336 LEU B O 1
ATOM 7428 N N . VAL B 2 337 ? 76.343 105.540 195.202 1.00 45.34 337 VAL B N 1
ATOM 7429 C CA . VAL B 2 337 ? 76.168 104.898 193.899 1.00 45.55 337 VAL B CA 1
ATOM 7430 C C . VAL B 2 337 ? 77.229 105.403 192.906 1.00 44.67 337 VAL B C 1
ATOM 7431 O O . VAL B 2 337 ? 77.860 106.420 193.154 1.00 44.35 337 VAL B O 1
ATOM 7435 N N . GLY B 2 338 ? 77.457 104.671 191.817 1.00 44.27 338 GLY B N 1
ATOM 7436 C CA . GLY B 2 338 ? 78.490 105.041 190.845 1.00 43.67 338 GLY B CA 1
ATOM 7437 C C . GLY B 2 338 ? 79.869 104.495 191.184 1.00 43.65 338 GLY B C 1
ATOM 7438 O O . GLY B 2 338 ? 80.253 104.423 192.362 1.00 43.63 338 GLY B O 1
ATOM 7439 N N . GLY B 2 339 ? 80.623 104.130 190.144 1.00 43.28 339 GLY B N 1
ATOM 7440 C CA . GLY B 2 339 ? 81.917 103.430 190.281 1.00 42.39 339 GLY B CA 1
ATOM 7441 C C . GLY B 2 339 ? 82.995 104.114 191.091 1.00 42.52 339 GLY B C 1
ATOM 7442 O O . GLY B 2 339 ? 83.782 103.449 191.780 1.00 42.77 339 GLY B O 1
ATOM 7443 N N . SER B 2 340 ? 83.049 105.442 191.032 1.00 42.08 340 SER B N 1
ATOM 7444 C CA . SER B 2 340 ? 84.080 106.188 191.762 1.00 41.63 340 SER B CA 1
ATOM 7445 C C . SER B 2 340 ? 83.914 106.180 193.280 1.00 40.66 340 SER B C 1
ATOM 7446 O O . SER B 2 340 ? 84.846 106.506 193.989 1.00 40.22 340 SER B O 1
ATOM 7449 N N . THR B 2 341 ? 82.732 105.819 193.773 1.00 40.22 341 THR B N 1
ATOM 7450 C CA . THR B 2 341 ? 82.532 105.660 195.216 1.00 39.67 341 THR B CA 1
ATOM 7451 C C . THR B 2 341 ? 83.256 104.443 195.797 1.00 39.63 341 THR B C 1
ATOM 7452 O O . THR B 2 341 ? 83.308 104.295 197.013 1.00 39.93 341 THR B O 1
ATOM 7456 N N . ARG B 2 342 ? 83.825 103.587 194.947 1.00 39.45 342 ARG B N 1
ATOM 7457 C CA . ARG B 2 342 ? 84.730 102.514 195.424 1.00 39.67 342 ARG B CA 1
ATOM 7458 C C . ARG B 2 342 ? 86.079 103.039 195.906 1.00 39.29 342 ARG B C 1
ATOM 7459 O O . ARG B 2 342 ? 86.812 102.321 196.618 1.00 39.81 342 ARG B O 1
ATOM 7467 N N . ILE B 2 343 ? 86.433 104.263 195.506 1.00 38.28 343 ILE B N 1
ATOM 7468 C CA . ILE B 2 343 ? 87.735 104.852 195.859 1.00 37.46 343 ILE B CA 1
ATOM 7469 C C . ILE B 2 343 ? 87.690 105.142 197.363 1.00 36.93 343 ILE B C 1
ATOM 7470 O O . ILE B 2 343 ? 86.793 105.847 197.814 1.00 37.08 343 ILE B O 1
ATOM 7475 N N . PRO B 2 344 ? 88.613 104.549 198.152 1.00 36.59 344 PRO B N 1
ATOM 7476 C CA . PRO B 2 344 ? 88.550 104.738 199.601 1.00 36.25 344 PRO B CA 1
ATOM 7477 C C . PRO B 2 344 ? 88.462 106.195 200.050 1.00 36.56 344 PRO B C 1
ATOM 7478 O O . PRO B 2 344 ? 87.730 106.490 201.002 1.00 36.34 344 PRO B O 1
ATOM 7482 N N . LYS B 2 345 ? 89.205 107.091 199.390 1.00 37.05 345 LYS B N 1
ATOM 7483 C CA . LYS B 2 345 ? 89.247 108.512 199.793 1.00 37.00 345 LYS B CA 1
ATOM 7484 C C . LYS B 2 345 ? 87.867 109.160 199.661 1.00 37.69 345 LYS B C 1
ATOM 7485 O O . LYS B 2 345 ? 87.468 109.914 200.530 1.00 38.03 345 LYS B O 1
ATOM 7491 N N . VAL B 2 346 ? 87.141 108.840 198.589 1.00 38.72 346 VAL B N 1
ATOM 7492 C CA . VAL B 2 346 ? 85.756 109.305 198.415 1.00 39.60 346 VAL B CA 1
ATOM 7493 C C . VAL B 2 346 ? 84.907 108.901 199.624 1.00 40.19 346 VAL B C 1
ATOM 7494 O O . VAL B 2 346 ? 84.184 109.729 200.175 1.00 41.21 346 VAL B O 1
ATOM 7498 N N . GLN B 2 347 ? 85.037 107.650 200.060 1.00 40.48 347 GLN B N 1
ATOM 7499 C CA . GLN B 2 347 ? 84.311 107.147 201.233 1.00 40.53 347 GLN B CA 1
ATOM 7500 C C . GLN B 2 347 ? 84.778 107.809 202.518 1.00 40.10 347 GLN B C 1
ATOM 7501 O O . GLN B 2 347 ? 83.966 108.203 203.333 1.00 39.76 347 GLN B O 1
ATOM 7507 N N . LYS B 2 348 ? 86.091 107.938 202.672 1.00 40.52 348 LYS B N 1
ATOM 7508 C CA . LYS B 2 348 ? 86.702 108.609 203.822 1.00 41.28 348 LYS B CA 1
ATOM 7509 C C . LYS B 2 348 ? 86.298 110.095 203.961 1.00 41.57 348 LYS B C 1
ATOM 7510 O O . LYS B 2 348 ? 85.890 110.512 205.031 1.00 41.79 348 LYS B O 1
ATOM 7516 N N . LEU B 2 349 ? 86.396 110.873 202.879 1.00 41.89 349 LEU B N 1
ATOM 7517 C CA . LEU B 2 349 ? 86.020 112.299 202.881 1.00 42.40 349 LEU B CA 1
ATOM 7518 C C . LEU B 2 349 ? 84.564 112.513 203.281 1.00 42.42 349 LEU B C 1
ATOM 7519 O O . LEU B 2 349 ? 84.252 113.334 204.137 1.00 42.17 349 LEU B O 1
ATOM 7524 N N . LEU B 2 350 ? 83.687 111.764 202.626 1.00 43.17 350 LEU B N 1
ATOM 7525 C CA . LEU B 2 350 ? 82.262 111.799 202.876 1.00 43.56 350 LEU B CA 1
ATOM 7526 C C . LEU B 2 350 ? 81.981 111.434 204.320 1.00 44.10 350 LEU B C 1
ATOM 7527 O O . LEU B 2 350 ? 81.338 112.192 205.043 1.00 44.39 350 LEU B O 1
ATOM 7532 N N . GLN B 2 351 ? 82.500 110.288 204.751 1.00 44.61 351 GLN B N 1
ATOM 7533 C CA . GLN B 2 351 ? 82.280 109.825 206.112 1.00 45.47 351 GLN B CA 1
ATOM 7534 C C . GLN B 2 351 ? 82.823 110.787 207.182 1.00 44.90 351 GLN B C 1
ATOM 7535 O O . GLN B 2 351 ? 82.160 111.009 208.191 1.00 44.53 351 GLN B O 1
ATOM 7541 N N . ASP B 2 352 ? 84.005 111.361 206.945 1.00 45.12 352 ASP B N 1
ATOM 7542 C CA . ASP B 2 352 ? 84.601 112.374 207.840 1.00 45.47 352 ASP B CA 1
ATOM 7543 C C . ASP B 2 352 ? 83.835 113.717 207.826 1.00 45.51 352 ASP B C 1
ATOM 7544 O O . ASP B 2 352 ? 83.719 114.372 208.862 1.00 45.54 352 ASP B O 1
ATOM 7549 N N . PHE B 2 353 ? 83.317 114.120 206.662 1.00 45.66 353 PHE B N 1
ATOM 7550 C CA . PHE B 2 353 ? 82.434 115.298 206.551 1.00 45.83 353 PHE B CA 1
ATOM 7551 C C . PHE B 2 353 ? 81.166 115.157 207.407 1.00 45.95 353 PHE B C 1
ATOM 7552 O O . PHE B 2 353 ? 80.777 116.091 208.095 1.00 46.10 353 PHE B O 1
ATOM 7560 N N . PHE B 2 354 ? 80.527 113.991 207.348 1.00 46.28 354 PHE B N 1
ATOM 7561 C CA . PHE B 2 354 ? 79.318 113.727 208.123 1.00 46.54 354 PHE B CA 1
ATOM 7562 C C . PHE B 2 354 ? 79.616 113.069 209.469 1.00 46.93 354 PHE B C 1
ATOM 7563 O O . PHE B 2 354 ? 78.776 112.338 210.000 1.00 47.16 354 PHE B O 1
ATOM 7571 N N . ASN B 2 355 ? 80.809 113.323 210.009 1.00 47.15 355 ASN B N 1
ATOM 7572 C CA . ASN B 2 355 ? 81.189 112.864 211.350 1.00 47.77 355 ASN B CA 1
ATOM 7573 C C . ASN B 2 355 ? 80.982 111.369 211.609 1.00 48.11 355 ASN B C 1
ATOM 7574 O O . ASN B 2 355 ? 80.420 110.981 212.641 1.00 48.07 355 ASN B O 1
ATOM 7579 N N . GLY B 2 356 ? 81.430 110.538 210.671 1.00 48.20 356 GLY B N 1
ATOM 7580 C CA . GLY B 2 356 ? 81.451 109.093 210.876 1.00 48.67 356 GLY B CA 1
ATOM 7581 C C . GLY B 2 356 ? 80.109 108.387 210.759 1.00 48.90 356 GLY B C 1
ATOM 7582 O O . GLY B 2 356 ? 79.958 107.276 211.259 1.00 49.27 356 GLY B O 1
ATOM 7583 N N . ARG B 2 357 ? 79.136 109.022 210.103 1.00 49.11 357 ARG B N 1
ATOM 7584 C CA . ARG B 2 357 ? 77.866 108.353 209.773 1.00 49.01 357 ARG B CA 1
ATOM 7585 C C . ARG B 2 357 ? 78.166 107.161 208.867 1.00 48.82 357 ARG B C 1
ATOM 7586 O O . ARG B 2 357 ? 79.063 107.240 208.021 1.00 48.50 357 ARG B O 1
ATOM 7594 N N . ASP B 2 358 ? 77.427 106.064 209.056 1.00 48.60 358 ASP B N 1
ATOM 7595 C CA . ASP B 2 358 ? 77.543 104.875 208.206 1.00 48.25 358 ASP B CA 1
ATOM 7596 C C . ASP B 2 358 ? 77.150 105.161 206.755 1.00 47.31 358 ASP B C 1
ATOM 7597 O O . ASP B 2 358 ? 76.408 106.099 206.459 1.00 46.84 358 ASP B O 1
ATOM 7602 N N . LEU B 2 359 ? 77.638 104.321 205.849 1.00 46.56 359 LEU B N 1
ATOM 7603 C CA . LEU B 2 359 ? 77.336 104.478 204.447 1.00 44.96 359 LEU B CA 1
ATOM 7604 C C . LEU B 2 359 ? 76.595 103.239 204.004 1.00 44.17 359 LEU B C 1
ATOM 7605 O O . LEU B 2 359 ? 77.050 102.130 204.300 1.00 44.12 359 LEU B O 1
ATOM 7610 N N . ASN B 2 360 ? 75.458 103.419 203.322 1.00 42.71 360 ASN B N 1
ATOM 7611 C CA . ASN B 2 360 ? 74.850 102.337 202.525 1.00 42.13 360 ASN B CA 1
ATOM 7612 C C . ASN B 2 360 ? 75.667 102.164 201.269 1.00 42.24 360 ASN B C 1
ATOM 7613 O O . ASN B 2 360 ? 75.636 103.018 200.380 1.00 42.00 360 ASN B O 1
ATOM 7618 N N . LYS B 2 361 ? 76.399 101.057 201.190 1.00 42.41 361 LYS B N 1
ATOM 7619 C CA . LYS B 2 361 ? 77.394 100.868 200.122 1.00 42.26 361 LYS B CA 1
ATOM 7620 C C . LYS B 2 361 ? 77.638 99.411 199.711 1.00 42.30 361 LYS B C 1
ATOM 7621 O O . LYS B 2 361 ? 78.429 99.185 198.807 1.00 42.42 361 LYS B O 1
ATOM 7627 N N . SER B 2 362 ? 76.975 98.447 200.360 1.00 42.26 362 SER B N 1
ATOM 7628 C CA . SER B 2 362 ? 77.232 97.004 200.123 1.00 42.66 362 SER B CA 1
ATOM 7629 C C . SER B 2 362 ? 76.738 96.459 198.777 1.00 42.30 362 SER B C 1
ATOM 7630 O O . SER B 2 362 ? 77.245 95.462 198.295 1.00 41.98 362 SER B O 1
ATOM 7633 N N . ILE B 2 363 ? 75.743 97.108 198.177 1.00 42.64 363 ILE B N 1
ATOM 7634 C CA . ILE B 2 363 ? 75.306 96.786 196.819 1.00 42.07 363 ILE B CA 1
ATOM 7635 C C . ILE B 2 363 ? 76.268 97.419 195.781 1.00 42.61 363 ILE B C 1
ATOM 7636 O O . ILE B 2 363 ? 76.558 98.628 195.861 1.00 42.13 363 ILE B O 1
ATOM 7641 N N . ASN B 2 364 ? 76.759 96.617 194.824 1.00 42.39 364 ASN B N 1
ATOM 7642 C CA . ASN B 2 364 ? 77.601 97.139 193.738 1.00 43.20 364 ASN B CA 1
ATOM 7643 C C . ASN B 2 364 ? 77.094 98.516 193.295 1.00 42.92 364 ASN B C 1
ATOM 7644 O O . ASN B 2 364 ? 75.948 98.641 192.858 1.00 42.99 364 ASN B O 1
ATOM 7649 N N . PRO B 2 365 ? 77.938 99.565 193.420 1.00 43.13 365 PRO B N 1
ATOM 7650 C CA . PRO B 2 365 ? 77.457 100.939 193.135 1.00 42.42 365 PRO B CA 1
ATOM 7651 C C . PRO B 2 365 ? 77.046 101.222 191.680 1.00 42.70 365 PRO B C 1
ATOM 7652 O O . PRO B 2 365 ? 76.343 102.205 191.407 1.00 42.54 365 PRO B O 1
ATOM 7656 N N . ASP B 2 366 ? 77.450 100.361 190.760 1.00 42.56 366 ASP B N 1
ATOM 7657 C CA . ASP B 2 366 ? 77.006 100.451 189.372 1.00 42.93 366 ASP B CA 1
ATOM 7658 C C . ASP B 2 366 ? 75.672 99.772 189.170 1.00 42.53 366 ASP B C 1
ATOM 7659 O O . ASP B 2 366 ? 75.025 99.988 188.139 1.00 42.83 366 ASP B O 1
ATOM 7664 N N . GLU B 2 367 ? 75.259 98.960 190.142 1.00 41.61 367 GLU B N 1
ATOM 7665 C CA . GLU B 2 367 ? 74.051 98.145 189.995 1.00 41.79 367 GLU B CA 1
ATOM 7666 C C . GLU B 2 367 ? 72.885 98.521 190.910 1.00 41.84 367 GLU B C 1
ATOM 7667 O O . GLU B 2 367 ? 71.775 98.028 190.719 1.00 41.82 367 GLU B O 1
ATOM 7673 N N . ALA B 2 368 ? 73.129 99.391 191.889 1.00 41.82 368 ALA B N 1
ATOM 7674 C CA . ALA B 2 368 ? 72.141 99.679 192.928 1.00 41.64 368 ALA B CA 1
ATOM 7675 C C . ALA B 2 368 ? 70.870 100.328 192.376 1.00 42.19 368 ALA B C 1
ATOM 7676 O O . ALA B 2 368 ? 69.764 100.116 192.918 1.00 42.07 368 ALA B O 1
ATOM 7678 N N . VAL B 2 369 ? 71.020 101.134 191.321 1.00 42.02 369 VAL B N 1
ATOM 7679 C CA . VAL B 2 369 ? 69.854 101.777 190.672 1.00 42.03 369 VAL B CA 1
ATOM 7680 C C . VAL B 2 369 ? 68.962 100.747 189.953 1.00 42.13 369 VAL B C 1
ATOM 7681 O O . VAL B 2 369 ? 67.768 100.757 190.164 1.00 42.08 369 VAL B O 1
ATOM 7685 N N . ALA B 2 370 ? 69.544 99.847 189.136 1.00 42.49 370 ALA B N 1
ATOM 7686 C CA . ALA B 2 370 ? 68.757 98.776 188.486 1.00 41.96 370 ALA B CA 1
ATOM 7687 C C . ALA B 2 370 ? 68.166 97.852 189.530 1.00 41.90 370 ALA B C 1
ATOM 7688 O O . ALA B 2 370 ? 67.043 97.354 189.383 1.00 42.70 370 ALA B O 1
ATOM 7690 N N . TYR B 2 371 ? 68.921 97.647 190.602 1.00 41.85 371 TYR B N 1
ATOM 7691 C CA . TYR B 2 371 ? 68.473 96.875 191.745 1.00 41.35 371 TYR B CA 1
ATOM 7692 C C . TYR B 2 371 ? 67.137 97.400 192.268 1.00 41.41 371 TYR B C 1
ATOM 7693 O O . TYR B 2 371 ? 66.166 96.661 192.325 1.00 42.58 371 TYR B O 1
ATOM 7702 N N . GLY B 2 372 ? 67.079 98.678 192.634 1.00 41.16 372 GLY B N 1
ATOM 7703 C CA . GLY B 2 372 ? 65.865 99.257 193.183 1.00 40.18 372 GLY B CA 1
ATOM 7704 C C . GLY B 2 372 ? 64.725 99.364 192.181 1.00 40.03 372 GLY B C 1
ATOM 7705 O O . GLY B 2 372 ? 63.566 99.254 192.560 1.00 40.10 372 GLY B O 1
ATOM 7706 N N . ALA B 2 373 ? 65.039 99.598 190.907 1.00 39.84 373 ALA B N 1
ATOM 7707 C CA . ALA B 2 373 ? 64.002 99.644 189.861 1.00 39.78 373 ALA B CA 1
ATOM 7708 C C . ALA B 2 373 ? 63.302 98.267 189.717 1.00 39.93 373 ALA B C 1
ATOM 7709 O O . ALA B 2 373 ? 62.081 98.198 189.525 1.00 39.96 373 ALA B O 1
ATOM 7711 N N . ALA B 2 374 ? 64.092 97.191 189.831 1.00 39.99 374 ALA B N 1
ATOM 7712 C CA . ALA B 2 374 ? 63.605 95.804 189.823 1.00 40.71 374 ALA B CA 1
ATOM 7713 C C . ALA B 2 374 ? 62.701 95.476 191.021 1.00 40.99 374 ALA B C 1
ATOM 7714 O O . ALA B 2 374 ? 61.676 94.813 190.858 1.00 41.23 374 ALA B O 1
ATOM 7716 N N . VAL B 2 375 ? 63.098 95.916 192.220 1.00 41.46 375 VAL B N 1
ATOM 7717 C CA . VAL B 2 375 ? 62.269 95.761 193.413 1.00 41.25 375 VAL B CA 1
ATOM 7718 C C . VAL B 2 375 ? 60.966 96.490 193.191 1.00 42.33 375 VAL B C 1
ATOM 7719 O O . VAL B 2 375 ? 59.897 95.937 193.438 1.00 43.59 375 VAL B O 1
ATOM 7723 N N . GLN B 2 376 ? 61.047 97.736 192.715 1.00 43.12 376 GLN B N 1
ATOM 7724 C CA . GLN B 2 376 ? 59.842 98.534 192.492 1.00 43.29 376 GLN B CA 1
ATOM 7725 C C . GLN B 2 376 ? 58.935 97.958 191.401 1.00 43.14 376 GLN B C 1
ATOM 7726 O O . GLN B 2 376 ? 57.708 98.015 191.513 1.00 43.38 376 GLN B O 1
ATOM 7732 N N . ALA B 2 377 ? 59.530 97.394 190.359 1.00 42.96 377 ALA B N 1
ATOM 7733 C CA . ALA B 2 377 ? 58.748 96.779 189.287 1.00 43.33 377 ALA B CA 1
ATOM 7734 C C . ALA B 2 377 ? 57.931 95.581 189.796 1.00 43.75 377 ALA B C 1
ATOM 7735 O O . ALA B 2 377 ? 56.797 95.395 189.377 1.00 43.18 377 ALA B O 1
ATOM 7737 N N . ALA B 2 378 ? 58.522 94.787 190.699 1.00 44.40 378 ALA B N 1
ATOM 7738 C CA . ALA B 2 378 ? 57.849 93.638 191.306 1.00 44.95 378 ALA B CA 1
ATOM 7739 C C . ALA B 2 378 ? 56.690 94.088 192.189 1.00 45.44 378 ALA B C 1
ATOM 7740 O O . ALA B 2 378 ? 55.622 93.482 192.169 1.00 45.95 378 ALA B O 1
ATOM 7742 N N . ILE B 2 379 ? 56.919 95.136 192.981 1.00 46.03 379 ILE B N 1
ATOM 7743 C CA . ILE B 2 379 ? 55.871 95.732 193.820 1.00 46.06 379 ILE B CA 1
ATOM 7744 C C . ILE B 2 379 ? 54.674 96.210 192.988 1.00 46.08 379 ILE B C 1
ATOM 7745 O O . ILE B 2 379 ? 53.533 95.915 193.322 1.00 45.99 379 ILE B O 1
ATOM 7750 N N . LEU B 2 380 ? 54.944 96.904 191.884 1.00 46.73 380 LEU B N 1
ATOM 7751 C CA . LEU B 2 380 ? 53.882 97.432 191.008 1.00 46.94 380 LEU B CA 1
ATOM 7752 C C . LEU B 2 380 ? 53.119 96.339 190.253 1.00 47.82 380 LEU B C 1
ATOM 7753 O O . LEU B 2 380 ? 51.971 96.537 189.862 1.00 47.92 380 LEU B O 1
ATOM 7758 N N . MET B 2 381 ? 53.755 95.190 190.055 1.00 48.76 381 MET B N 1
ATOM 7759 C CA . MET B 2 381 ? 53.074 94.051 189.445 1.00 49.81 381 MET B CA 1
ATOM 7760 C C . MET B 2 381 ? 52.101 93.328 190.382 1.00 50.48 381 MET B C 1
ATOM 7761 O O . MET B 2 381 ? 50.991 92.975 189.972 1.00 51.04 381 MET B O 1
ATOM 7766 N N . GLY B 2 382 ? 52.514 93.119 191.634 1.00 51.29 382 GLY B N 1
ATOM 7767 C CA . GLY B 2 382 ? 51.725 92.361 192.606 1.00 51.91 382 GLY B CA 1
ATOM 7768 C C . GLY B 2 382 ? 51.049 93.239 193.643 1.00 52.63 382 GLY B C 1
ATOM 7769 O O . GLY B 2 382 ? 50.030 92.849 194.244 1.00 53.24 382 GLY B O 1
ATOM 7770 N N . SER C 1 2 ? 83.686 164.129 124.239 1.00 52.06 2 SER C N 1
ATOM 7771 C CA . SER C 1 2 ? 82.960 162.887 124.643 1.00 51.91 2 SER C CA 1
ATOM 7772 C C . SER C 1 2 ? 83.887 161.668 124.593 1.00 51.42 2 SER C C 1
ATOM 7773 O O . SER C 1 2 ? 85.005 161.731 124.041 1.00 51.64 2 SER C O 1
ATOM 7776 N N . THR C 1 3 ? 83.439 160.575 125.202 1.00 50.15 3 THR C N 1
ATOM 7777 C CA . THR C 1 3 ? 84.209 159.333 125.174 1.00 49.25 3 THR C CA 1
ATOM 7778 C C . THR C 1 3 ? 83.607 158.306 124.184 1.00 48.12 3 THR C C 1
ATOM 7779 O O . THR C 1 3 ? 82.374 158.133 124.117 1.00 47.70 3 THR C O 1
ATOM 7783 N N . PRO C 1 4 ? 84.475 157.697 123.345 1.00 46.88 4 PRO C N 1
ATOM 7784 C CA . PRO C 1 4 ? 84.051 156.699 122.369 1.00 45.89 4 PRO C CA 1
ATOM 7785 C C . PRO C 1 4 ? 83.431 155.474 123.046 1.00 44.70 4 PRO C C 1
ATOM 7786 O O . PRO C 1 4 ? 83.946 154.991 124.071 1.00 44.13 4 PRO C O 1
ATOM 7790 N N . PHE C 1 5 ? 82.339 154.995 122.460 1.00 43.34 5 PHE C N 1
ATOM 7791 C CA . PHE C 1 5 ? 81.533 153.900 123.014 1.00 42.25 5 PHE C CA 1
ATOM 7792 C C . PHE C 1 5 ? 81.366 152.775 121.987 1.00 41.67 5 PHE C C 1
ATOM 7793 O O . PHE C 1 5 ? 80.865 152.990 120.882 1.00 41.19 5 PHE C O 1
ATOM 7801 N N . GLY C 1 6 ? 81.831 151.583 122.365 1.00 41.20 6 GLY C N 1
ATOM 7802 C CA . GLY C 1 6 ? 81.654 150.368 121.568 1.00 40.53 6 GLY C CA 1
ATOM 7803 C C . GLY C 1 6 ? 80.586 149.426 122.112 1.00 40.51 6 GLY C C 1
ATOM 7804 O O . GLY C 1 6 ? 80.488 149.186 123.329 1.00 39.53 6 GLY C O 1
ATOM 7805 N N . LEU C 1 7 ? 79.795 148.866 121.202 1.00 40.36 7 LEU C N 1
ATOM 7806 C CA . LEU C 1 7 ? 78.650 148.040 121.598 1.00 40.93 7 LEU C CA 1
ATOM 7807 C C . LEU C 1 7 ? 78.678 146.671 120.901 1.00 41.21 7 LEU C C 1
ATOM 7808 O O . LEU C 1 7 ? 78.496 146.569 119.666 1.00 40.78 7 LEU C O 1
ATOM 7813 N N . ASP C 1 8 ? 78.908 145.623 121.684 1.00 41.55 8 ASP C N 1
ATOM 7814 C CA . ASP C 1 8 ? 78.645 144.278 121.190 1.00 42.55 8 ASP C CA 1
ATOM 7815 C C . ASP C 1 8 ? 77.165 143.975 121.462 1.00 43.18 8 ASP C C 1
ATOM 7816 O O . ASP C 1 8 ? 76.792 143.628 122.578 1.00 42.96 8 ASP C O 1
ATOM 7821 N N . LEU C 1 9 ? 76.326 144.123 120.442 1.00 44.26 9 LEU C N 1
ATOM 7822 C CA . LEU C 1 9 ? 74.898 143.871 120.613 1.00 44.98 9 LEU C CA 1
ATOM 7823 C C . LEU C 1 9 ? 74.626 142.394 120.294 1.00 44.71 9 LEU C C 1
ATOM 7824 O O . LEU C 1 9 ? 74.373 142.018 119.134 1.00 45.08 9 LEU C O 1
ATOM 7829 N N . GLY C 1 10 ? 74.713 141.566 121.330 1.00 43.99 10 GLY C N 1
ATOM 7830 C CA . GLY C 1 10 ? 74.509 140.135 121.207 1.00 43.35 10 GLY C CA 1
ATOM 7831 C C . GLY C 1 10 ? 73.039 139.750 121.304 1.00 43.47 10 GLY C C 1
ATOM 7832 O O . GLY C 1 10 ? 72.223 140.482 121.886 1.00 43.08 10 GLY C O 1
ATOM 7833 N N . ASN C 1 11 ? 72.697 138.595 120.734 1.00 42.72 11 ASN C N 1
ATOM 7834 C CA . ASN C 1 11 ? 71.320 138.109 120.803 1.00 42.85 11 ASN C CA 1
ATOM 7835 C C . ASN C 1 11 ? 70.870 137.754 122.220 1.00 42.37 11 ASN C C 1
ATOM 7836 O O . ASN C 1 11 ? 69.697 137.966 122.586 1.00 42.87 11 ASN C O 1
ATOM 7841 N N . ASN C 1 12 ? 71.805 137.215 122.998 1.00 41.23 12 ASN C N 1
ATOM 7842 C CA . ASN C 1 12 ? 71.588 136.916 124.393 1.00 41.00 12 ASN C CA 1
ATOM 7843 C C . ASN C 1 12 ? 72.086 138.040 125.320 1.00 41.74 12 ASN C C 1
ATOM 7844 O O . ASN C 1 12 ? 71.362 138.469 126.223 1.00 42.27 12 ASN C O 1
ATOM 7849 N N . ASN C 1 13 ? 73.316 138.525 125.128 1.00 41.24 13 ASN C N 1
ATOM 7850 C CA . ASN C 1 13 ? 73.791 139.599 125.992 1.00 41.85 13 ASN C CA 1
ATOM 7851 C C . ASN C 1 13 ? 74.677 140.598 125.273 1.00 42.47 13 ASN C C 1
ATOM 7852 O O . ASN C 1 13 ? 75.310 140.281 124.242 1.00 42.74 13 ASN C O 1
ATOM 7857 N N . SER C 1 14 ? 74.733 141.809 125.816 1.00 42.12 14 SER C N 1
ATOM 7858 C CA . SER C 1 14 ? 75.504 142.863 125.190 1.00 41.43 14 SER C CA 1
ATOM 7859 C C . SER C 1 14 ? 76.614 143.316 126.101 1.00 41.30 14 SER C C 1
ATOM 7860 O O . SER C 1 14 ? 76.437 143.361 127.311 1.00 41.66 14 SER C O 1
ATOM 7863 N N . VAL C 1 15 ? 77.761 143.634 125.508 1.00 40.98 15 VAL C N 1
ATOM 7864 C CA . VAL C 1 15 ? 78.934 144.107 126.253 1.00 40.78 15 VAL C CA 1
ATOM 7865 C C . VAL C 1 15 ? 79.265 145.540 125.831 1.00 41.23 15 VAL C C 1
ATOM 7866 O O . VAL C 1 15 ? 79.231 145.884 124.652 1.00 41.01 15 VAL C O 1
ATOM 7870 N N . LEU C 1 16 ? 79.572 146.360 126.831 1.00 41.81 16 LEU C N 1
ATOM 7871 C CA . LEU C 1 16 ? 79.780 147.788 126.687 1.00 41.97 16 LEU C CA 1
ATOM 7872 C C . LEU C 1 16 ? 81.240 148.109 126.998 1.00 41.67 16 LEU C C 1
ATOM 7873 O O . LEU C 1 16 ? 81.732 147.771 128.071 1.00 41.78 16 LEU C O 1
ATOM 7878 N N . ALA C 1 17 ? 81.914 148.756 126.051 1.00 41.51 17 ALA C N 1
ATOM 7879 C CA . ALA C 1 17 ? 83.300 149.170 126.197 1.00 41.71 17 ALA C CA 1
ATOM 7880 C C . ALA C 1 17 ? 83.505 150.630 125.804 1.00 42.05 17 ALA C C 1
ATOM 7881 O O . ALA C 1 17 ? 82.756 151.202 125.003 1.00 41.46 17 ALA C O 1
ATOM 7883 N N . VAL C 1 18 ? 84.564 151.209 126.358 1.00 42.75 18 VAL C N 1
ATOM 7884 C CA . VAL C 1 18 ? 84.782 152.642 126.312 1.00 43.34 18 VAL C CA 1
ATOM 7885 C C . VAL C 1 18 ? 86.278 152.946 126.202 1.00 43.89 18 VAL C C 1
ATOM 7886 O O . VAL C 1 18 ? 87.097 152.329 126.878 1.00 43.95 18 VAL C O 1
ATOM 7890 N N . ALA C 1 19 ? 86.635 153.853 125.298 1.00 44.74 19 ALA C N 1
ATOM 7891 C CA . ALA C 1 19 ? 88.025 154.303 125.170 1.00 45.43 19 ALA C CA 1
ATOM 7892 C C . ALA C 1 19 ? 88.268 155.499 126.098 1.00 45.93 19 ALA C C 1
ATOM 7893 O O . ALA C 1 19 ? 87.711 156.568 125.876 1.00 46.43 19 ALA C O 1
ATOM 7895 N N . ARG C 1 20 ? 89.055 155.302 127.157 1.00 46.80 20 ARG C N 1
ATOM 7896 C CA . ARG C 1 20 ? 89.404 156.380 128.102 1.00 47.86 20 ARG C CA 1
ATOM 7897 C C . ARG C 1 20 ? 90.703 156.091 128.840 1.00 48.34 20 ARG C C 1
ATOM 7898 O O . ARG C 1 20 ? 91.155 154.945 128.870 1.00 48.43 20 ARG C O 1
ATOM 7906 N N . ASN C 1 21 ? 91.297 157.133 129.432 1.00 49.17 21 ASN C N 1
ATOM 7907 C CA . ASN C 1 21 ? 92.562 157.010 130.183 1.00 49.78 21 ASN C CA 1
ATOM 7908 C C . ASN C 1 21 ? 93.608 156.230 129.370 1.00 50.25 21 ASN C C 1
ATOM 7909 O O . ASN C 1 21 ? 93.870 156.551 128.204 1.00 50.35 21 ASN C O 1
ATOM 7914 N N . ARG C 1 22 ? 94.171 155.194 129.993 1.00 50.63 22 ARG C N 1
ATOM 7915 C CA . ARG C 1 22 ? 95.046 154.218 129.331 1.00 50.90 22 ARG C CA 1
ATOM 7916 C C . ARG C 1 22 ? 94.547 153.791 127.935 1.00 50.62 22 ARG C C 1
ATOM 7917 O O . ARG C 1 22 ? 95.157 154.129 126.916 1.00 51.25 22 ARG C O 1
ATOM 7919 N N . GLY C 1 23 ? 93.422 153.079 127.904 1.00 50.14 23 GLY C N 1
ATOM 7920 C CA . GLY C 1 23 ? 92.956 152.402 126.706 1.00 48.70 23 GLY C CA 1
ATOM 7921 C C . GLY C 1 23 ? 91.473 152.122 126.766 1.00 47.88 23 GLY C C 1
ATOM 7922 O O . GLY C 1 23 ? 90.671 153.057 126.788 1.00 48.14 23 GLY C O 1
ATOM 7923 N N . ILE C 1 24 ? 91.113 150.840 126.798 1.00 46.41 24 ILE C N 1
ATOM 7924 C CA . ILE C 1 24 ? 89.727 150.412 126.642 1.00 45.13 24 ILE C CA 1
ATOM 7925 C C . ILE C 1 24 ? 89.197 149.655 127.870 1.00 44.50 24 ILE C C 1
ATOM 7926 O O . ILE C 1 24 ? 89.815 148.687 128.341 1.00 43.86 24 ILE C O 1
ATOM 7931 N N . ASP C 1 25 ? 88.051 150.117 128.370 1.00 43.47 25 ASP C N 1
ATOM 7932 C CA . ASP C 1 25 ? 87.452 149.620 129.605 1.00 43.11 25 ASP C CA 1
ATOM 7933 C C . ASP C 1 25 ? 86.090 149.024 129.359 1.00 42.63 25 ASP C C 1
ATOM 7934 O O . ASP C 1 25 ? 85.296 149.587 128.612 1.00 42.33 25 ASP C O 1
ATOM 7939 N N . ILE C 1 26 ? 85.827 147.892 130.003 1.00 42.46 26 ILE C N 1
ATOM 7940 C CA . ILE C 1 26 ? 84.499 147.288 130.006 1.00 42.75 26 ILE C CA 1
ATOM 7941 C C . ILE C 1 26 ? 83.643 148.027 131.030 1.00 42.89 26 ILE C C 1
ATOM 7942 O O . ILE C 1 26 ? 84.095 148.332 132.132 1.00 42.95 26 ILE C O 1
ATOM 7947 N N . VAL C 1 27 ? 82.420 148.353 130.625 1.00 42.83 27 VAL C N 1
ATOM 7948 C CA . VAL C 1 27 ? 81.485 149.060 131.476 1.00 42.37 27 VAL C CA 1
ATOM 7949 C C . VAL C 1 27 ? 80.508 148.058 132.092 1.00 42.72 27 VAL C C 1
ATOM 7950 O O . VAL C 1 27 ? 79.843 147.256 131.388 1.00 42.86 27 VAL C O 1
ATOM 7954 N N . VAL C 1 28 ? 80.408 148.165 133.408 1.00 42.43 28 VAL C N 1
ATOM 7955 C CA . VAL C 1 28 ? 79.633 147.306 134.273 1.00 42.68 28 VAL C CA 1
ATOM 7956 C C . VAL C 1 28 ? 78.251 147.941 134.475 1.00 42.59 28 VAL C C 1
ATOM 7957 O O . VAL C 1 28 ? 78.143 149.164 134.512 1.00 42.84 28 VAL C O 1
ATOM 7961 N N . ASN C 1 29 ? 77.194 147.125 134.597 1.00 42.37 29 ASN C N 1
ATOM 7962 C CA . ASN C 1 29 ? 75.828 147.655 134.758 1.00 41.30 29 ASN C CA 1
ATOM 7963 C C . ASN C 1 29 ? 75.376 147.895 136.216 1.00 41.52 29 ASN C C 1
ATOM 7964 O O . ASN C 1 29 ? 76.192 147.841 137.136 1.00 41.59 29 ASN C O 1
ATOM 7969 N N . GLU C 1 30 ? 74.087 148.172 136.425 1.00 41.62 30 GLU C N 1
ATOM 7970 C CA . GLU C 1 30 ? 73.587 148.520 137.769 1.00 42.02 30 GLU C CA 1
ATOM 7971 C C . GLU C 1 30 ? 73.547 147.328 138.735 1.00 42.32 30 GLU C C 1
ATOM 7972 O O . GLU C 1 30 ? 73.485 147.508 139.949 1.00 42.42 30 GLU C O 1
ATOM 7978 N N . VAL C 1 31 ? 73.569 146.110 138.205 1.00 42.83 31 VAL C N 1
ATOM 7979 C CA . VAL C 1 31 ? 73.752 144.953 139.077 1.00 43.82 31 VAL C CA 1
ATOM 7980 C C . VAL C 1 31 ? 75.211 144.465 139.126 1.00 44.47 31 VAL C C 1
ATOM 7981 O O . VAL C 1 31 ? 75.513 143.433 139.738 1.00 44.85 31 VAL C O 1
ATOM 7985 N N . SER C 1 32 ? 76.110 145.266 138.541 1.00 44.67 32 SER C N 1
ATOM 7986 C CA . SER C 1 32 ? 77.550 145.019 138.560 1.00 44.95 32 SER C CA 1
ATOM 7987 C C . SER C 1 32 ? 78.030 143.996 137.523 1.00 44.68 32 SER C C 1
ATOM 7988 O O . SER C 1 32 ? 79.197 143.582 137.542 1.00 45.67 32 SER C O 1
ATOM 7991 N N . ASN C 1 33 ? 77.152 143.581 136.622 1.00 43.37 33 ASN C N 1
ATOM 7992 C CA . ASN C 1 33 ? 77.529 142.586 135.645 1.00 42.78 33 ASN C CA 1
ATOM 7993 C C . ASN C 1 33 ? 78.288 143.177 134.457 1.00 42.24 33 ASN C C 1
ATOM 7994 O O . ASN C 1 33 ? 78.105 144.342 134.118 1.00 41.53 33 ASN C O 1
ATOM 7999 N N . ARG C 1 34 ? 79.136 142.347 133.849 1.00 41.75 34 ARG C N 1
ATOM 8000 C CA . ARG C 1 34 ? 80.037 142.736 132.764 1.00 41.52 34 ARG C CA 1
ATOM 8001 C C . ARG C 1 34 ? 79.388 142.609 131.377 1.00 41.55 34 ARG C C 1
ATOM 8002 O O . ARG C 1 34 ? 79.983 142.974 130.351 1.00 41.67 34 ARG C O 1
ATOM 8010 N N . SER C 1 35 ? 78.183 142.064 131.358 1.00 40.58 35 SER C N 1
ATOM 8011 C CA . SER C 1 35 ? 77.338 142.082 130.184 1.00 41.33 35 SER C CA 1
ATOM 8012 C C . SER C 1 35 ? 75.909 142.363 130.652 1.00 41.25 35 SER C C 1
ATOM 8013 O O . SER C 1 35 ? 75.579 142.218 131.843 1.00 40.62 35 SER C O 1
ATOM 8016 N N . THR C 1 36 ? 75.082 142.821 129.721 1.00 41.55 36 THR C N 1
ATOM 8017 C CA . THR C 1 36 ? 73.683 143.053 130.033 1.00 41.91 36 THR C CA 1
ATOM 8018 C C . THR C 1 36 ? 72.720 142.268 129.128 1.00 41.75 36 THR C C 1
ATOM 8019 O O . THR C 1 36 ? 72.890 142.230 127.905 1.00 41.44 36 THR C O 1
ATOM 8023 N N . PRO C 1 37 ? 71.737 141.580 129.751 1.00 42.02 37 PRO C N 1
ATOM 8024 C CA . PRO C 1 37 ? 70.735 140.830 128.981 1.00 41.94 37 PRO C CA 1
ATOM 8025 C C . PRO C 1 37 ? 70.064 141.708 127.923 1.00 42.74 37 PRO C C 1
ATOM 8026 O O . PRO C 1 37 ? 69.591 142.815 128.225 1.00 42.98 37 PRO C O 1
ATOM 8030 N N . SER C 1 38 ? 70.055 141.212 126.685 1.00 43.08 38 SER C N 1
ATOM 8031 C CA . SER C 1 38 ? 69.551 141.947 125.539 1.00 42.52 38 SER C CA 1
ATOM 8032 C C . SER C 1 38 ? 68.035 141.799 125.465 1.00 43.34 38 SER C C 1
ATOM 8033 O O . SER C 1 38 ? 67.491 141.215 124.512 1.00 42.85 38 SER C O 1
ATOM 8036 N N . VAL C 1 39 ? 67.363 142.346 126.480 1.00 43.12 39 VAL C N 1
ATOM 8037 C CA . VAL C 1 39 ? 65.942 142.137 126.682 1.00 42.63 39 VAL C CA 1
ATOM 8038 C C . VAL C 1 39 ? 65.182 143.461 126.793 1.00 43.02 39 VAL C C 1
ATOM 8039 O O . VAL C 1 39 ? 65.624 144.400 127.498 1.00 42.93 39 VAL C O 1
ATOM 8043 N N . VAL C 1 40 ? 64.042 143.517 126.095 1.00 41.66 40 VAL C N 1
ATOM 8044 C CA . VAL C 1 40 ? 63.124 144.637 126.180 1.00 41.18 40 VAL C CA 1
ATOM 8045 C C . VAL C 1 40 ? 61.731 144.131 126.607 1.00 40.77 40 VAL C C 1
ATOM 8046 O O . VAL C 1 40 ? 61.043 143.474 125.832 1.00 41.03 40 VAL C O 1
ATOM 8050 N N . GLY C 1 41 ? 61.346 144.429 127.847 1.00 39.66 41 GLY C N 1
ATOM 8051 C CA . GLY C 1 41 ? 60.040 144.054 128.372 1.00 39.17 41 GLY C CA 1
ATOM 8052 C C . GLY C 1 41 ? 59.166 145.247 128.711 1.00 39.13 41 GLY C C 1
ATOM 8053 O O . GLY C 1 41 ? 59.651 146.388 128.869 1.00 39.16 41 GLY C O 1
ATOM 8054 N N . PHE C 1 42 ? 57.874 144.994 128.846 1.00 38.61 42 PHE C N 1
ATOM 8055 C CA . PHE C 1 42 ? 56.925 146.069 129.125 1.00 38.42 42 PHE C CA 1
ATOM 8056 C C . PHE C 1 42 ? 56.014 145.738 130.282 1.00 38.24 42 PHE C C 1
ATOM 8057 O O . PHE C 1 42 ? 55.566 144.602 130.416 1.00 38.23 42 PHE C O 1
ATOM 8065 N N . GLY C 1 43 ? 55.717 146.744 131.098 1.00 38.42 43 GLY C N 1
ATOM 8066 C CA . GLY C 1 43 ? 54.789 146.590 132.211 1.00 38.36 43 GLY C CA 1
ATOM 8067 C C . GLY C 1 43 ? 53.718 147.657 132.153 1.00 38.61 43 GLY C C 1
ATOM 8068 O O . GLY C 1 43 ? 53.707 148.459 131.221 1.00 38.63 43 GLY C O 1
ATOM 8069 N N . PRO C 1 44 ? 52.787 147.647 133.130 1.00 38.73 44 PRO C N 1
ATOM 8070 C CA . PRO C 1 44 ? 51.688 148.621 133.250 1.00 39.05 44 PRO C CA 1
ATOM 8071 C C . PRO C 1 44 ? 52.089 150.088 133.411 1.00 39.71 44 PRO C C 1
ATOM 8072 O O . PRO C 1 44 ? 51.280 150.955 133.100 1.00 39.88 44 PRO C O 1
ATOM 8076 N N . LYS C 1 45 ? 53.298 150.368 133.913 1.00 40.27 45 LYS C N 1
ATOM 8077 C CA . LYS C 1 45 ? 53.739 151.746 134.195 1.00 40.62 45 LYS C CA 1
ATOM 8078 C C . LYS C 1 45 ? 54.976 152.190 133.396 1.00 40.49 45 LYS C C 1
ATOM 8079 O O . LYS C 1 45 ? 55.173 153.380 133.135 1.00 40.26 45 LYS C O 1
ATOM 8085 N N . ASN C 1 46 ? 55.829 151.233 133.046 1.00 40.07 46 ASN C N 1
ATOM 8086 C CA . ASN C 1 46 ? 57.155 151.548 132.532 1.00 39.86 46 ASN C CA 1
ATOM 8087 C C . ASN C 1 46 ? 57.680 150.370 131.752 1.00 40.28 46 ASN C C 1
ATOM 8088 O O . ASN C 1 46 ? 57.043 149.305 131.705 1.00 39.93 46 ASN C O 1
ATOM 8093 N N . ARG C 1 47 ? 58.836 150.530 131.121 1.00 41.15 47 ARG C N 1
ATOM 8094 C CA . ARG C 1 47 ? 59.441 149.334 130.565 1.00 41.63 47 ARG C CA 1
ATOM 8095 C C . ARG C 1 47 ? 60.574 148.755 131.389 1.00 41.33 47 ARG C C 1
ATOM 8096 O O . ARG C 1 47 ? 61.050 149.367 132.365 1.00 40.56 47 ARG C O 1
ATOM 8104 N N . TYR C 1 48 ? 60.943 147.535 131.009 1.00 41.47 48 TYR C N 1
ATOM 8105 C CA . TYR C 1 48 ? 61.901 146.721 131.738 1.00 41.41 48 TYR C CA 1
ATOM 8106 C C . TYR C 1 48 ? 63.019 146.409 130.771 1.00 41.94 48 TYR C C 1
ATOM 8107 O O . TYR C 1 48 ? 62.898 145.520 129.889 1.00 42.23 48 TYR C O 1
ATOM 8116 N N . LEU C 1 49 ? 64.105 147.162 130.912 1.00 42.38 49 LEU C N 1
ATOM 8117 C CA . LEU C 1 49 ? 65.173 147.150 129.919 1.00 43.06 49 LEU C CA 1
ATOM 8118 C C . LEU C 1 49 ? 66.462 146.553 130.468 1.00 43.70 49 LEU C C 1
ATOM 8119 O O . LEU C 1 49 ? 66.917 146.943 131.551 1.00 44.46 49 LEU C O 1
ATOM 8124 N N . GLY C 1 50 ? 67.053 145.620 129.719 1.00 44.00 50 GLY C N 1
ATOM 8125 C CA . GLY C 1 50 ? 68.266 144.935 130.168 1.00 44.52 50 GLY C CA 1
ATOM 8126 C C . GLY C 1 50 ? 68.025 144.031 131.372 1.00 45.11 50 GLY C C 1
ATOM 8127 O O . GLY C 1 50 ? 67.153 143.156 131.351 1.00 45.36 50 GLY C O 1
ATOM 8128 N N . GLU C 1 51 ? 68.786 144.256 132.436 1.00 45.52 51 GLU C N 1
ATOM 8129 C CA . GLU C 1 51 ? 68.741 143.409 133.629 1.00 46.03 51 GLU C CA 1
ATOM 8130 C C . GLU C 1 51 ? 67.321 143.212 134.215 1.00 46.29 51 GLU C C 1
ATOM 8131 O O . GLU C 1 51 ? 66.920 142.098 134.515 1.00 46.53 51 GLU C O 1
ATOM 8137 N N . THR C 1 52 ? 66.556 144.292 134.322 1.00 47.46 52 THR C N 1
ATOM 8138 C CA . THR C 1 52 ? 65.164 144.249 134.795 1.00 48.15 52 THR C CA 1
ATOM 8139 C C . THR C 1 52 ? 64.215 143.528 133.823 1.00 48.61 52 THR C C 1
ATOM 8140 O O . THR C 1 52 ? 63.263 142.853 134.255 1.00 48.55 52 THR C O 1
ATOM 8144 N N . GLY C 1 53 ? 64.482 143.670 132.521 1.00 48.78 53 GLY C N 1
ATOM 8145 C CA . GLY C 1 53 ? 63.789 142.905 131.499 1.00 49.06 53 GLY C CA 1
ATOM 8146 C C . GLY C 1 53 ? 63.909 141.419 131.748 1.00 49.84 53 GLY C C 1
ATOM 8147 O O . GLY C 1 53 ? 62.906 140.703 131.748 1.00 49.26 53 GLY C O 1
ATOM 8148 N N . LYS C 1 54 ? 65.148 140.968 131.964 1.00 51.20 54 LYS C N 1
ATOM 8149 C CA . LYS C 1 54 ? 65.456 139.575 132.274 1.00 52.33 54 LYS C CA 1
ATOM 8150 C C . LYS C 1 54 ? 64.866 139.108 133.615 1.00 52.29 54 LYS C C 1
ATOM 8151 O O . LYS C 1 54 ? 64.397 137.988 133.711 1.00 51.52 54 LYS C O 1
ATOM 8157 N N . ASN C 1 55 ? 64.936 139.973 134.629 1.00 53.19 55 ASN C N 1
ATOM 8158 C CA . ASN C 1 55 ? 64.306 139.754 135.939 1.00 54.78 55 ASN C CA 1
ATOM 8159 C C . ASN C 1 55 ? 62.820 139.447 135.865 1.00 54.78 55 ASN C C 1
ATOM 8160 O O . ASN C 1 55 ? 62.334 138.506 136.481 1.00 55.05 55 ASN C O 1
ATOM 8165 N N . LYS C 1 56 ? 62.114 140.286 135.112 1.00 54.91 56 LYS C N 1
ATOM 8166 C CA . LYS C 1 56 ? 60.666 140.242 135.002 1.00 54.91 56 LYS C CA 1
ATOM 8167 C C . LYS C 1 56 ? 60.192 139.249 133.949 1.00 54.67 56 LYS C C 1
ATOM 8168 O O . LYS C 1 56 ? 58.999 139.031 133.822 1.00 55.04 56 LYS C O 1
ATOM 8174 N N A GLN C 1 57 ? 61.129 138.623 133.237 0.60 54.91 57 GLN C N 1
ATOM 8175 N N B GLN C 1 57 ? 61.130 138.667 133.205 0.40 54.75 57 GLN C N 1
ATOM 8176 C CA A GLN C 1 57 ? 60.852 137.791 132.042 0.60 55.11 57 GLN C CA 1
ATOM 8177 C CA B GLN C 1 57 ? 60.813 137.804 132.065 0.40 54.73 57 GLN C CA 1
ATOM 8178 C C A GLN C 1 57 ? 59.965 136.576 132.298 0.60 55.43 57 GLN C C 1
ATOM 8179 C C B GLN C 1 57 ? 59.818 136.724 132.447 0.40 55.14 57 GLN C C 1
ATOM 8180 O O A GLN C 1 57 ? 59.093 136.246 131.491 0.60 55.65 57 GLN C O 1
ATOM 8181 O O B GLN C 1 57 ? 58.716 136.665 131.904 0.40 55.26 57 GLN C O 1
ATOM 8192 N N . THR C 1 58 ? 60.209 135.901 133.412 1.00 55.48 58 THR C N 1
ATOM 8193 C CA . THR C 1 58 ? 59.490 134.685 133.759 1.00 55.84 58 THR C CA 1
ATOM 8194 C C . THR C 1 58 ? 57.989 134.937 134.057 1.00 54.92 58 THR C C 1
ATOM 8195 O O . THR C 1 58 ? 57.117 134.193 133.602 1.00 55.30 58 THR C O 1
ATOM 8199 N N . SER C 1 59 ? 57.713 136.029 134.765 1.00 53.82 59 SER C N 1
ATOM 8200 C CA . SER C 1 59 ? 56.376 136.436 135.164 1.00 52.34 59 SER C CA 1
ATOM 8201 C C . SER C 1 59 ? 55.675 137.298 134.089 1.00 51.37 59 SER C C 1
ATOM 8202 O O . SER C 1 59 ? 54.522 137.697 134.248 1.00 51.28 59 SER C O 1
ATOM 8205 N N . ASN C 1 60 ? 56.371 137.576 132.997 1.00 49.65 60 ASN C N 1
ATOM 8206 C CA . ASN C 1 60 ? 55.895 138.536 132.014 1.00 48.56 60 ASN C CA 1
ATOM 8207 C C . ASN C 1 60 ? 56.210 138.099 130.574 1.00 47.59 60 ASN C C 1
ATOM 8208 O O . ASN C 1 60 ? 56.595 138.941 129.744 1.00 47.61 60 ASN C O 1
ATOM 8213 N N . ILE C 1 61 ? 56.061 136.808 130.255 1.00 46.29 61 ILE C N 1
ATOM 8214 C CA . ILE C 1 61 ? 56.582 136.335 128.943 1.00 46.07 61 ILE C CA 1
ATOM 8215 C C . ILE C 1 61 ? 55.874 136.930 127.722 1.00 44.36 61 ILE C C 1
ATOM 8216 O O . ILE C 1 61 ? 56.476 137.076 126.679 1.00 44.10 61 ILE C O 1
ATOM 8221 N N . LYS C 1 62 ? 54.597 137.271 127.846 1.00 43.75 62 LYS C N 1
ATOM 8222 C CA . LYS C 1 62 ? 53.868 137.743 126.687 1.00 42.87 62 LYS C CA 1
ATOM 8223 C C . LYS C 1 62 ? 54.412 139.108 126.280 1.00 42.02 62 LYS C C 1
ATOM 8224 O O . LYS C 1 62 ? 54.343 139.467 125.122 1.00 41.56 62 LYS C O 1
ATOM 8230 N N . ASN C 1 63 ? 55.008 139.825 127.236 1.00 41.46 63 ASN C N 1
ATOM 8231 C CA . ASN C 1 63 ? 55.396 141.227 127.036 1.00 41.60 63 ASN C CA 1
ATOM 8232 C C . ASN C 1 63 ? 56.893 141.465 127.139 1.00 41.82 63 ASN C C 1
ATOM 8233 O O . ASN C 1 63 ? 57.344 142.574 127.383 1.00 42.06 63 ASN C O 1
ATOM 8238 N N . THR C 1 64 ? 57.652 140.406 126.907 1.00 42.49 64 THR C N 1
ATOM 8239 C CA . THR C 1 64 ? 59.096 140.458 126.941 1.00 42.99 64 THR C CA 1
ATOM 8240 C C . THR C 1 64 ? 59.584 140.094 125.562 1.00 43.79 64 THR C C 1
ATOM 8241 O O . THR C 1 64 ? 59.252 139.039 125.031 1.00 43.35 64 THR C O 1
ATOM 8245 N N . VAL C 1 65 ? 60.349 141.000 124.969 1.00 44.99 65 VAL C N 1
ATOM 8246 C CA . VAL C 1 65 ? 60.926 140.731 123.678 1.00 45.59 65 VAL C CA 1
ATOM 8247 C C . VAL C 1 65 ? 62.438 140.603 123.791 1.00 45.62 65 VAL C C 1
ATOM 8248 O O . VAL C 1 65 ? 63.108 141.374 124.488 1.00 46.64 65 VAL C O 1
ATOM 8252 N N . ALA C 1 66 ? 62.955 139.549 123.191 1.00 45.38 66 ALA C N 1
ATOM 8253 C CA . ALA C 1 66 ? 64.378 139.371 123.067 1.00 45.05 66 ALA C CA 1
ATOM 8254 C C . ALA C 1 66 ? 64.620 139.070 121.590 1.00 44.74 66 ALA C C 1
ATOM 8255 O O . ALA C 1 66 ? 63.844 139.521 120.723 1.00 44.88 66 ALA C O 1
ATOM 8257 N N . ASN C 1 67 ? 65.695 138.356 121.283 1.00 44.50 67 ASN C N 1
ATOM 8258 C CA . ASN C 1 67 ? 66.082 138.103 119.894 1.00 44.57 67 ASN C CA 1
ATOM 8259 C C . ASN C 1 67 ? 66.004 139.371 119.031 1.00 44.84 67 ASN C C 1
ATOM 8260 O O . ASN C 1 67 ? 65.662 139.292 117.845 1.00 44.73 67 ASN C O 1
ATOM 8265 N N . LEU C 1 68 ? 66.289 140.519 119.648 1.00 44.46 68 LEU C N 1
ATOM 8266 C CA . LEU C 1 68 ? 66.180 141.852 119.026 1.00 44.88 68 LEU C CA 1
ATOM 8267 C C . LEU C 1 68 ? 66.897 141.999 117.677 1.00 44.98 68 LEU C C 1
ATOM 8268 O O . LEU C 1 68 ? 66.360 142.567 116.725 1.00 45.66 68 LEU C O 1
ATOM 8273 N N . LYS C 1 69 ? 68.124 141.512 117.604 1.00 45.24 69 LYS C N 1
ATOM 8274 C CA . LYS C 1 69 ? 68.935 141.668 116.398 1.00 45.12 69 LYS C CA 1
ATOM 8275 C C . LYS C 1 69 ? 68.458 140.737 115.255 1.00 44.96 69 LYS C C 1
ATOM 8276 O O . LYS C 1 69 ? 68.825 140.919 114.082 1.00 45.52 69 LYS C O 1
ATOM 8282 N N . ARG C 1 70 ? 67.639 139.750 115.602 1.00 44.40 70 ARG C N 1
ATOM 8283 C CA . ARG C 1 70 ? 67.161 138.756 114.643 1.00 43.59 70 ARG C CA 1
ATOM 8284 C C . ARG C 1 70 ? 65.973 139.279 113.834 1.00 43.83 70 ARG C C 1
ATOM 8285 O O . ARG C 1 70 ? 65.829 138.956 112.642 1.00 44.56 70 ARG C O 1
ATOM 8293 N N . ILE C 1 71 ? 65.128 140.090 114.462 1.00 43.42 71 ILE C N 1
ATOM 8294 C CA . ILE C 1 71 ? 63.960 140.651 113.768 1.00 43.44 71 ILE C CA 1
ATOM 8295 C C . ILE C 1 71 ? 64.211 141.958 113.016 1.00 43.51 71 ILE C C 1
ATOM 8296 O O . ILE C 1 71 ? 63.342 142.397 112.250 1.00 44.06 71 ILE C O 1
ATOM 8301 N N . ILE C 1 72 ? 65.380 142.577 113.228 1.00 43.23 72 ILE C N 1
ATOM 8302 C CA . ILE C 1 72 ? 65.835 143.728 112.428 1.00 42.50 72 ILE C CA 1
ATOM 8303 C C . ILE C 1 72 ? 65.796 143.365 110.928 1.00 42.48 72 ILE C C 1
ATOM 8304 O O . ILE C 1 72 ? 66.354 142.346 110.513 1.00 42.24 72 ILE C O 1
ATOM 8309 N N . GLY C 1 73 ? 65.102 144.183 110.133 1.00 42.64 73 GLY C N 1
ATOM 8310 C CA . GLY C 1 73 ? 64.956 143.979 108.681 1.00 42.19 73 GLY C CA 1
ATOM 8311 C C . GLY C 1 73 ? 64.257 142.707 108.208 1.00 42.96 73 GLY C C 1
ATOM 8312 O O . GLY C 1 73 ? 64.332 142.357 107.026 1.00 43.76 73 GLY C O 1
ATOM 8313 N N . LEU C 1 74 ? 63.559 142.020 109.108 1.00 42.89 74 LEU C N 1
ATOM 8314 C CA . LEU C 1 74 ? 62.921 140.739 108.786 1.00 42.55 74 LEU C CA 1
ATOM 8315 C C . LEU C 1 74 ? 61.556 140.916 108.120 1.00 42.01 74 LEU C C 1
ATOM 8316 O O . LEU C 1 74 ? 60.648 141.507 108.712 1.00 41.17 74 LEU C O 1
ATOM 8321 N N . ASP C 1 75 ? 61.422 140.407 106.897 1.00 41.52 75 ASP C N 1
ATOM 8322 C CA . ASP C 1 75 ? 60.140 140.342 106.216 1.00 41.40 75 ASP C CA 1
ATOM 8323 C C . ASP C 1 75 ? 59.234 139.443 107.028 1.00 40.63 75 ASP C C 1
ATOM 8324 O O . ASP C 1 75 ? 59.623 138.331 107.368 1.00 39.90 75 ASP C O 1
ATOM 8329 N N . TYR C 1 76 ? 58.020 139.911 107.298 1.00 40.37 76 TYR C N 1
ATOM 8330 C CA . TYR C 1 76 ? 57.062 139.123 108.047 1.00 40.55 76 TYR C CA 1
ATOM 8331 C C . TYR C 1 76 ? 56.754 137.811 107.334 1.00 40.76 76 TYR C C 1
ATOM 8332 O O . TYR C 1 76 ? 56.511 136.807 107.974 1.00 40.78 76 TYR C O 1
ATOM 8341 N N . HIS C 1 77 ? 56.816 137.818 106.007 1.00 41.66 77 HIS C N 1
ATOM 8342 C CA . HIS C 1 77 ? 56.504 136.633 105.219 1.00 42.75 77 HIS C CA 1
ATOM 8343 C C . HIS C 1 77 ? 57.752 135.920 104.666 1.00 43.30 77 HIS C C 1
ATOM 8344 O O . HIS C 1 77 ? 57.656 135.161 103.691 1.00 43.48 77 HIS C O 1
ATOM 8351 N N . HIS C 1 78 ? 58.901 136.154 105.306 1.00 43.66 78 HIS C N 1
ATOM 8352 C CA . HIS C 1 78 ? 60.156 135.482 104.963 1.00 45.11 78 HIS C CA 1
ATOM 8353 C C . HIS C 1 78 ? 59.995 133.962 105.053 1.00 45.66 78 HIS C C 1
ATOM 8354 O O . HIS C 1 78 ? 59.434 133.451 106.033 1.00 45.68 78 HIS C O 1
ATOM 8361 N N . PRO C 1 79 ? 60.488 1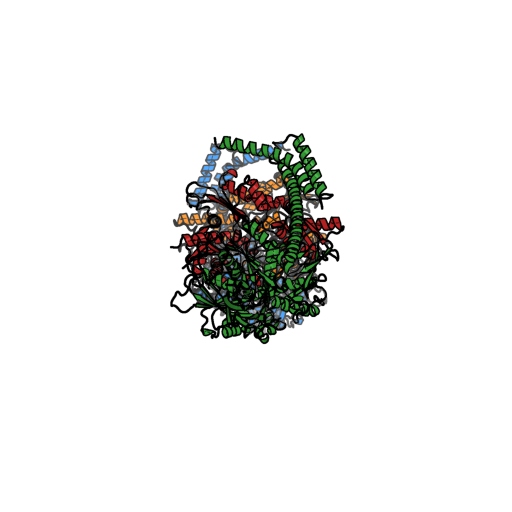33.223 104.039 1.00 45.86 79 PRO C N 1
ATOM 8362 C CA . PRO C 1 79 ? 60.310 131.761 104.051 1.00 46.60 79 PRO C CA 1
ATOM 8363 C C . PRO C 1 79 ? 60.858 131.065 105.307 1.00 47.06 79 PRO C C 1
ATOM 8364 O O . PRO C 1 79 ? 60.382 129.978 105.653 1.00 47.17 79 PRO C O 1
ATOM 8368 N N . ASP C 1 80 ? 61.829 131.698 105.971 1.00 47.19 80 ASP C N 1
ATOM 8369 C CA . ASP C 1 80 ? 62.453 131.191 107.192 1.00 47.75 80 ASP C CA 1
ATOM 8370 C C . ASP C 1 80 ? 61.951 131.919 108.446 1.00 47.74 80 ASP C C 1
ATOM 8371 O O . ASP C 1 80 ? 62.618 131.910 109.483 1.00 47.78 80 ASP C O 1
ATOM 8376 N N . PHE C 1 81 ? 60.775 132.538 108.346 1.00 47.49 81 PHE C N 1
ATOM 8377 C CA . PHE C 1 81 ? 60.204 133.278 109.463 1.00 46.88 81 PHE C CA 1
ATOM 8378 C C . PHE C 1 81 ? 60.061 132.426 110.738 1.00 47.03 81 PHE C C 1
ATOM 8379 O O . PHE C 1 81 ? 60.398 132.883 111.824 1.00 47.01 81 PHE C O 1
ATOM 8387 N N . GLU C 1 82 ? 59.575 131.196 110.589 1.00 47.31 82 GLU C N 1
ATOM 8388 C CA . GLU C 1 82 ? 59.362 130.259 111.704 1.00 47.96 82 GLU C CA 1
ATOM 8389 C C . GLU C 1 82 ? 60.632 129.953 112.500 1.00 47.88 82 GLU C C 1
ATOM 8390 O O . GLU C 1 82 ? 60.575 129.805 113.721 1.00 48.56 82 GLU C O 1
ATOM 8396 N N . GLN C 1 83 ? 61.773 129.852 111.817 1.00 47.63 83 GLN C N 1
ATOM 8397 C CA . GLN C 1 83 ? 63.042 129.634 112.501 1.00 47.63 83 GLN C CA 1
ATOM 8398 C C . GLN C 1 83 ? 63.378 130.747 113.472 1.00 47.23 83 GLN C C 1
ATOM 8399 O O . GLN C 1 83 ? 64.047 130.494 114.475 1.00 48.13 83 GLN C O 1
ATOM 8405 N N . GLU C 1 84 ? 62.944 131.974 113.159 1.00 46.16 84 GLU C N 1
ATOM 8406 C CA . GLU C 1 84 ? 63.137 133.123 114.048 1.00 44.78 84 GLU C CA 1
ATOM 8407 C C . GLU C 1 84 ? 62.053 133.185 115.114 1.00 44.22 84 GLU C C 1
ATOM 8408 O O . GLU C 1 84 ? 62.356 133.343 116.295 1.00 44.03 84 GLU C O 1
ATOM 8414 N N . SER C 1 85 ? 60.793 133.061 114.684 1.00 43.41 85 SER C N 1
ATOM 8415 C CA . SER C 1 85 ? 59.635 133.291 115.558 1.00 42.77 85 SER C CA 1
ATOM 8416 C C . SER C 1 85 ? 59.468 132.248 116.656 1.00 42.42 85 SER C C 1
ATOM 8417 O O . SER C 1 85 ? 58.926 132.562 117.708 1.00 42.27 85 SER C O 1
ATOM 8420 N N . LYS C 1 86 ? 59.934 131.024 116.414 1.00 42.05 86 LYS C N 1
ATOM 8421 C CA . LYS C 1 86 ? 59.859 129.961 117.424 1.00 42.71 86 LYS C CA 1
ATOM 8422 C C . LYS C 1 86 ? 60.632 130.276 118.715 1.00 42.44 86 LYS C C 1
ATOM 8423 O O . LYS C 1 86 ? 60.414 129.631 119.743 1.00 43.01 86 LYS C O 1
ATOM 8429 N N . HIS C 1 87 ? 61.520 131.267 118.651 1.00 41.62 87 HIS C N 1
ATOM 8430 C CA . HIS C 1 87 ? 62.273 131.717 119.812 1.00 40.98 87 HIS C CA 1
ATOM 8431 C C . HIS C 1 87 ? 61.596 132.904 120.520 1.00 40.94 87 HIS C C 1
ATOM 8432 O O . HIS C 1 87 ? 62.127 133.424 121.481 1.00 41.01 87 HIS C O 1
ATOM 8439 N N . PHE C 1 88 ? 60.425 133.324 120.045 1.00 41.15 88 PHE C N 1
ATOM 8440 C CA . PHE C 1 88 ? 59.697 134.445 120.657 1.00 41.63 88 PHE C CA 1
ATOM 8441 C C . PHE C 1 88 ? 58.565 133.983 121.542 1.00 41.85 88 PHE C C 1
ATOM 8442 O O . PHE C 1 88 ? 57.861 133.022 121.258 1.00 41.68 88 PHE C O 1
ATOM 8450 N N . THR C 1 89 ? 58.354 134.759 122.581 1.00 41.91 89 THR C N 1
ATOM 8451 C CA . THR C 1 89 ? 57.410 134.450 123.605 1.00 42.45 89 THR C CA 1
ATOM 8452 C C . THR C 1 89 ? 56.319 135.543 123.479 1.00 42.61 89 THR C C 1
ATOM 8453 O O . THR C 1 89 ? 55.158 135.362 123.881 1.00 41.95 89 THR C O 1
ATOM 8457 N N . SER C 1 90 ? 56.694 136.672 122.870 1.00 42.49 90 SER C N 1
ATOM 8458 C CA . SER C 1 90 ? 55.721 137.716 122.567 1.00 43.03 90 SER C CA 1
ATOM 8459 C C . SER C 1 90 ? 55.111 137.540 121.184 1.00 42.66 90 SER C C 1
ATOM 8460 O O . SER C 1 90 ? 55.632 136.818 120.321 1.00 42.36 90 SER C O 1
ATOM 8463 N N . LYS C 1 91 ? 53.978 138.202 121.013 1.00 42.84 91 LYS C N 1
ATOM 8464 C CA . LYS C 1 91 ? 53.247 138.286 119.766 1.00 43.42 91 LYS C CA 1
ATOM 8465 C C . LYS C 1 91 ? 54.015 139.129 118.735 1.00 43.25 91 LYS C C 1
ATOM 8466 O O . LYS C 1 91 ? 54.467 140.230 119.014 1.00 43.36 91 LYS C O 1
ATOM 8472 N N . LEU C 1 92 ? 54.166 138.581 117.536 1.00 43.18 92 LEU C N 1
ATOM 8473 C CA . LEU C 1 92 ? 54.827 139.275 116.443 1.00 42.53 92 LEU C CA 1
ATOM 8474 C C . LEU C 1 92 ? 53.752 139.671 115.459 1.00 41.23 92 LEU C C 1
ATOM 8475 O O . LEU C 1 92 ? 52.763 138.959 115.326 1.00 40.73 92 LEU C O 1
ATOM 8480 N N . VAL C 1 93 ? 53.927 140.816 114.800 1.00 40.78 93 VAL C N 1
ATOM 8481 C CA . VAL C 1 93 ? 52.965 141.310 113.786 1.00 40.39 93 VAL C CA 1
ATOM 8482 C C . VAL C 1 93 ? 53.645 141.948 112.577 1.00 40.61 93 VAL C C 1
ATOM 8483 O O . VAL C 1 93 ? 54.779 142.436 112.661 1.00 41.27 93 VAL C O 1
ATOM 8487 N N . GLU C 1 94 ? 52.964 141.901 111.441 1.00 40.66 94 GLU C N 1
ATOM 8488 C CA . GLU C 1 94 ? 53.401 142.598 110.247 1.00 40.53 94 GLU C CA 1
ATOM 8489 C C . GLU C 1 94 ? 53.246 144.110 110.387 1.00 40.75 94 GLU C C 1
ATOM 8490 O O . GLU C 1 94 ? 52.195 144.605 110.814 1.00 40.27 94 GLU C O 1
ATOM 8496 N N . LEU C 1 95 ? 54.284 144.832 109.985 1.00 41.29 95 LEU C N 1
ATOM 8497 C CA . LEU C 1 95 ? 54.258 146.294 109.959 1.00 42.50 95 LEU C CA 1
ATOM 8498 C C . LEU C 1 95 ? 53.764 146.854 108.622 1.00 43.46 95 LEU C C 1
ATOM 8499 O O . LEU C 1 95 ? 53.495 146.103 107.695 1.00 42.87 95 LEU C O 1
ATOM 8504 N N . ASP C 1 96 ? 53.630 148.183 108.586 1.00 45.04 96 ASP C N 1
ATOM 8505 C CA . ASP C 1 96 ? 53.458 149.034 107.385 1.00 46.32 96 ASP C CA 1
ATOM 8506 C C . ASP C 1 96 ? 54.208 148.621 106.141 1.00 45.74 96 ASP C C 1
ATOM 8507 O O . ASP C 1 96 ? 53.685 148.704 105.038 1.00 45.74 96 ASP C O 1
ATOM 8512 N N . ASP C 1 97 ? 55.476 148.276 106.347 1.00 45.23 97 ASP C N 1
ATOM 8513 C CA . ASP C 1 97 ? 56.486 148.157 105.296 1.00 44.73 97 ASP C CA 1
ATOM 8514 C C . ASP C 1 97 ? 56.776 146.682 104.999 1.00 44.29 97 ASP C C 1
ATOM 8515 O O . ASP C 1 97 ? 57.827 146.347 104.441 1.00 43.97 97 ASP C O 1
ATOM 8520 N N . LYS C 1 98 ? 55.839 145.818 105.412 1.00 43.47 98 LYS C N 1
ATOM 8521 C CA . LYS C 1 98 ? 55.927 144.362 105.258 1.00 42.62 98 LYS C CA 1
ATOM 8522 C C . LYS C 1 98 ? 56.950 143.717 106.205 1.00 41.88 98 LYS C C 1
ATOM 8523 O O . LYS C 1 98 ? 57.223 142.517 106.130 1.00 41.85 98 LYS C O 1
ATOM 8525 N N . LYS C 1 99 ? 57.511 144.520 107.101 1.00 40.74 99 LYS C N 1
ATOM 8526 C CA . LYS C 1 99 ? 58.504 144.030 108.035 1.00 40.28 99 LYS C CA 1
ATOM 8527 C C . LYS C 1 99 ? 57.835 143.548 109.329 1.00 39.77 99 LYS C C 1
ATOM 8528 O O . LYS C 1 99 ? 56.613 143.546 109.439 1.00 38.43 99 LYS C O 1
ATOM 8534 N N . THR C 1 100 ? 58.641 143.124 110.296 1.00 40.57 100 THR C N 1
ATOM 8535 C CA . THR C 1 100 ? 58.087 142.587 111.552 1.00 41.14 100 THR C CA 1
ATOM 8536 C C . THR C 1 100 ? 58.300 143.370 112.836 1.00 41.38 100 THR C C 1
ATOM 8537 O O . THR C 1 100 ? 59.389 143.904 113.118 1.00 41.46 100 THR C O 1
ATOM 8541 N N . GLY C 1 101 ? 57.202 143.491 113.585 1.00 41.53 101 GLY C N 1
ATOM 8542 C CA . GLY C 1 101 ? 57.209 144.149 114.876 1.00 41.02 101 GLY C CA 1
ATOM 8543 C C . GLY C 1 101 ? 56.653 143.239 115.946 1.00 41.54 101 GLY C C 1
ATOM 8544 O O . GLY C 1 101 ? 56.195 142.137 115.665 1.00 41.71 101 GLY C O 1
ATOM 8545 N N . ALA C 1 102 ? 56.695 143.712 117.179 1.00 41.33 102 ALA C N 1
ATOM 8546 C CA . ALA C 1 102 ? 56.166 142.981 118.307 1.00 41.71 102 ALA C CA 1
ATOM 8547 C C . ALA C 1 102 ? 55.013 143.787 118.873 1.00 41.68 102 ALA C C 1
ATOM 8548 O O . ALA C 1 102 ? 55.110 145.017 119.017 1.00 41.58 102 ALA C O 1
ATOM 8550 N N . GLU C 1 103 ? 53.918 143.090 119.167 1.00 41.44 103 GLU C N 1
ATOM 8551 C CA . GLU C 1 103 ? 52.803 143.696 119.859 1.00 41.37 103 GLU C CA 1
ATOM 8552 C C . GLU C 1 103 ? 52.794 143.222 121.299 1.00 41.35 103 GLU C C 1
ATOM 8553 O O . GLU C 1 103 ? 53.001 142.031 121.611 1.00 41.49 103 GLU C O 1
ATOM 8559 N N . VAL C 1 104 ? 52.470 144.165 122.162 1.00 41.14 104 VAL C N 1
ATOM 8560 C CA . VAL C 1 104 ? 52.825 144.103 123.536 1.00 40.88 104 VAL C CA 1
ATOM 8561 C C . VAL C 1 104 ? 51.767 144.885 124.324 1.00 41.49 104 VAL C C 1
ATOM 8562 O O . VAL C 1 104 ? 51.116 145.786 123.793 1.00 41.01 104 VAL C O 1
ATOM 8566 N N . ARG C 1 105 ? 51.562 144.475 125.572 1.00 42.16 105 ARG C N 1
ATOM 8567 C CA . ARG C 1 105 ? 50.784 145.214 126.553 1.00 42.85 105 ARG C CA 1
ATOM 8568 C C . ARG C 1 105 ? 51.725 146.151 127.299 1.00 42.06 105 ARG C C 1
ATOM 8569 O O . ARG C 1 105 ? 52.678 145.705 127.931 1.00 40.85 105 ARG C O 1
ATOM 8577 N N . PHE C 1 106 ? 51.426 147.445 127.251 1.00 41.79 106 PHE C N 1
ATOM 8578 C CA . PHE C 1 106 ? 52.333 148.453 127.771 1.00 41.49 106 PHE C CA 1
ATOM 8579 C C . PHE C 1 106 ? 51.517 149.640 128.215 1.00 41.72 106 PHE C C 1
ATOM 8580 O O . PHE C 1 106 ? 50.724 150.168 127.446 1.00 42.06 106 PHE C O 1
ATOM 8588 N N . ALA C 1 107 ? 51.693 150.042 129.472 1.00 42.38 107 ALA C N 1
ATOM 8589 C CA . ALA C 1 107 ? 51.025 151.219 130.007 1.00 42.67 107 ALA C CA 1
ATOM 8590 C C . ALA C 1 107 ? 49.506 151.160 129.830 1.00 43.44 107 ALA C C 1
ATOM 8591 O O . ALA C 1 107 ? 48.883 152.156 129.443 1.00 43.78 107 ALA C O 1
ATOM 8593 N N . GLY C 1 108 ? 48.910 149.997 130.107 1.00 43.88 108 GLY C N 1
ATOM 8594 C CA . GLY C 1 108 ? 47.442 149.847 129.984 1.00 44.77 108 GLY C CA 1
ATOM 8595 C C . GLY C 1 108 ? 46.877 149.813 128.554 1.00 44.97 108 GLY C C 1
ATOM 8596 O O . GLY C 1 108 ? 45.661 149.901 128.364 1.00 45.19 108 GLY C O 1
ATOM 8597 N N . GLU C 1 109 ? 47.750 149.674 127.549 1.00 44.83 109 GLU C N 1
ATOM 8598 C CA . GLU C 1 109 ? 47.332 149.701 126.138 1.00 44.40 109 GLU C CA 1
ATOM 8599 C C . GLU C 1 109 ? 48.090 148.696 125.270 1.00 43.37 109 GLU C C 1
ATOM 8600 O O . GLU C 1 109 ? 49.110 148.141 125.691 1.00 43.18 109 GLU C O 1
ATOM 8606 N N . LYS C 1 110 ? 47.569 148.464 124.064 1.00 42.50 110 LYS C N 1
ATOM 8607 C CA . LYS C 1 110 ? 48.216 147.615 123.065 1.00 41.52 110 LYS C CA 1
ATOM 8608 C C . LYS C 1 110 ? 49.088 148.479 122.182 1.00 41.62 110 LYS C C 1
ATOM 8609 O O . LYS C 1 110 ? 48.620 149.472 121.609 1.00 42.34 110 LYS C O 1
ATOM 8615 N N . HIS C 1 111 ? 50.364 148.108 122.103 1.00 41.42 111 HIS C N 1
ATOM 8616 C CA . HIS C 1 111 ? 51.378 148.873 121.378 1.00 41.58 111 HIS C CA 1
ATOM 8617 C C . HIS C 1 111 ? 52.118 147.966 120.417 1.00 40.85 111 HIS C C 1
ATOM 8618 O O . HIS C 1 111 ? 52.485 146.845 120.778 1.00 40.66 111 HIS C O 1
ATOM 8625 N N . VAL C 1 112 ? 52.350 148.464 119.212 1.00 40.62 112 VAL C N 1
ATOM 8626 C CA . VAL C 1 112 ? 53.206 147.779 118.237 1.00 40.71 112 VAL C CA 1
ATOM 8627 C C . VAL C 1 112 ? 54.497 148.557 118.039 1.00 40.56 112 VAL C C 1
ATOM 8628 O O . VAL C 1 112 ? 54.477 149.750 117.784 1.00 40.89 112 VAL C O 1
ATOM 8632 N N . PHE C 1 113 ? 55.621 147.872 118.176 1.00 40.68 113 PHE C N 1
ATOM 8633 C CA . PHE C 1 113 ? 56.906 148.499 117.983 1.00 40.52 113 PHE C CA 1
ATOM 8634 C C . PHE C 1 113 ? 57.664 147.744 116.914 1.00 40.36 113 PHE C C 1
ATOM 8635 O O . PHE C 1 113 ? 57.717 146.518 116.941 1.00 40.24 113 PHE C O 1
ATOM 8643 N N . SER C 1 114 ? 58.234 148.484 115.965 1.00 40.50 114 SER C N 1
ATOM 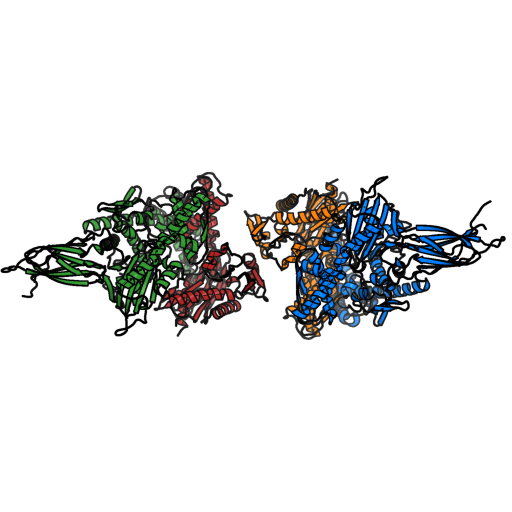8644 C CA . SER C 1 114 ? 59.097 147.883 114.946 1.00 40.76 114 SER C CA 1
ATOM 8645 C C . SER C 1 114 ? 60.401 147.400 115.575 1.00 40.92 114 SER C C 1
ATOM 8646 O O . SER C 1 114 ? 60.796 147.869 116.656 1.00 41.72 114 SER C O 1
ATOM 8649 N N . ALA C 1 115 ? 61.061 146.464 114.900 1.00 40.90 115 ALA C N 1
ATOM 8650 C CA . ALA C 1 115 ? 62.340 145.945 115.327 1.00 41.24 115 ALA C CA 1
ATOM 8651 C C . ALA C 1 115 ? 63.373 147.064 115.569 1.00 41.71 115 ALA C C 1
ATOM 8652 O O . ALA C 1 115 ? 64.105 147.006 116.558 1.00 42.18 115 ALA C O 1
ATOM 8654 N N . THR C 1 116 ? 63.406 148.068 114.683 1.00 41.33 116 THR C N 1
ATOM 8655 C CA . THR C 1 116 ? 64.233 149.268 114.840 1.00 41.19 116 THR C CA 1
ATOM 8656 C C . THR C 1 116 ? 63.909 150.039 116.123 1.00 41.93 116 THR C C 1
ATOM 8657 O O . THR C 1 116 ? 64.829 150.465 116.843 1.00 42.35 116 THR C O 1
ATOM 8661 N N . GLN C 1 117 ? 62.624 150.222 116.419 1.00 41.90 117 GLN C N 1
ATOM 8662 C CA . GLN C 1 117 ? 62.224 150.889 117.658 1.00 42.28 117 GLN C CA 1
ATOM 8663 C C . GLN C 1 117 ? 62.684 150.112 118.896 1.00 42.54 117 GLN C C 1
ATOM 8664 O O . GLN C 1 117 ? 63.232 150.691 119.839 1.00 43.24 117 GLN C O 1
ATOM 8670 N N . LEU C 1 118 ? 62.442 148.809 118.882 1.00 42.39 118 LEU C N 1
ATOM 8671 C CA . LEU C 1 118 ? 62.782 147.920 119.980 1.00 42.25 118 LEU C CA 1
ATOM 8672 C C . LEU C 1 118 ? 64.280 147.883 120.269 1.00 42.36 118 LEU C C 1
ATOM 8673 O O . LEU C 1 118 ? 64.693 147.965 121.439 1.00 42.76 118 LEU C O 1
ATOM 8678 N N . ALA C 1 119 ? 65.089 147.743 119.216 1.00 41.97 119 ALA C N 1
ATOM 8679 C CA . ALA C 1 119 ? 66.557 147.852 119.346 1.00 42.31 119 ALA C CA 1
ATOM 8680 C C . ALA C 1 119 ? 66.992 149.223 119.928 1.00 42.57 119 ALA C C 1
ATOM 8681 O O . ALA C 1 119 ? 67.914 149.302 120.769 1.00 43.53 119 ALA C O 1
ATOM 8683 N N . ALA C 1 120 ? 66.324 150.295 119.489 1.00 42.26 120 ALA C N 1
ATOM 8684 C CA . ALA C 1 120 ? 66.543 151.641 120.032 1.00 42.30 120 ALA C CA 1
ATOM 8685 C C . ALA C 1 120 ? 66.237 151.783 121.516 1.00 42.32 120 ALA C C 1
ATOM 8686 O O . ALA C 1 120 ? 66.886 152.574 122.207 1.00 43.22 120 ALA C O 1
ATOM 8688 N N . MET C 1 121 ? 65.243 151.046 122.008 1.00 42.06 121 MET C N 1
ATOM 8689 C CA . MET C 1 121 ? 64.955 151.036 123.438 1.00 42.37 121 MET C CA 1
ATOM 8690 C C . MET C 1 121 ? 66.128 150.433 124.195 1.00 41.96 121 MET C C 1
ATOM 8691 O O . MET C 1 121 ? 66.534 150.956 125.232 1.00 42.47 121 MET C O 1
ATOM 8696 N N . PHE C 1 122 ? 66.680 149.345 123.663 1.00 41.44 122 PHE C N 1
ATOM 8697 C CA . PHE C 1 122 ? 67.781 148.674 124.326 1.00 41.32 122 PHE C CA 1
ATOM 8698 C C . PHE C 1 122 ? 69.067 149.506 124.275 1.00 41.29 122 PHE C C 1
ATOM 8699 O O . PHE C 1 122 ? 69.770 149.608 125.278 1.00 41.13 122 PHE C O 1
ATOM 8707 N N . ILE C 1 123 ? 69.352 150.124 123.124 1.00 41.09 123 ILE C N 1
ATOM 8708 C CA . ILE C 1 123 ? 70.554 150.937 122.976 1.00 41.06 123 ILE C CA 1
ATOM 8709 C C . ILE C 1 123 ? 70.528 152.156 123.907 1.00 41.90 123 ILE C C 1
ATOM 8710 O O . ILE C 1 123 ? 71.566 152.571 124.441 1.00 41.33 123 ILE C O 1
ATOM 8715 N N . ASP C 1 124 ? 69.333 152.712 124.100 1.00 42.95 124 ASP C N 1
ATOM 8716 C CA . ASP C 1 124 ? 69.110 153.875 124.979 1.00 43.37 124 ASP C CA 1
ATOM 8717 C C . ASP C 1 124 ? 69.399 153.538 126.436 1.00 42.82 124 ASP C C 1
ATOM 8718 O O . ASP C 1 124 ? 70.005 154.330 127.162 1.00 42.58 124 ASP C O 1
ATOM 8723 N N . LYS C 1 125 ? 68.957 152.358 126.867 1.00 43.13 125 LYS C N 1
ATOM 8724 C CA . LYS C 1 125 ? 69.223 151.861 128.228 1.00 42.44 125 LYS C CA 1
ATOM 8725 C C . LYS C 1 125 ? 70.726 151.676 128.473 1.00 42.20 125 LYS C C 1
ATOM 8726 O O . LYS C 1 125 ? 71.274 152.092 129.471 1.00 42.01 125 LYS C O 1
ATOM 8732 N N . VAL C 1 126 ? 71.371 151.024 127.528 1.00 42.22 126 VAL C N 1
ATOM 8733 C CA . VAL C 1 126 ? 72.785 150.702 127.583 1.00 42.00 126 VAL C CA 1
ATOM 8734 C C . VAL C 1 126 ? 73.660 151.980 127.491 1.00 42.02 126 VAL C C 1
ATOM 8735 O O . VAL C 1 126 ? 74.754 152.074 128.100 1.00 41.65 126 VAL C O 1
ATOM 8739 N N . LYS C 1 127 ? 73.152 152.975 126.771 1.00 41.84 127 LYS C N 1
ATOM 8740 C CA . LYS C 1 127 ? 73.736 154.313 126.768 1.00 41.85 127 LYS C CA 1
ATOM 8741 C C . LYS C 1 127 ? 73.657 154.945 128.157 1.00 42.13 127 LYS C C 1
ATOM 8742 O O . LYS C 1 127 ? 74.655 155.455 128.665 1.00 41.80 127 LYS C O 1
ATOM 8748 N N . ASP C 1 128 ? 72.472 154.923 128.766 1.00 42.73 128 ASP C N 1
ATOM 8749 C CA . ASP C 1 128 ? 72.336 155.400 130.135 1.00 43.84 128 ASP C CA 1
ATOM 8750 C C . ASP C 1 128 ? 73.332 154.699 131.070 1.00 44.31 128 ASP C C 1
ATOM 8751 O O . ASP C 1 128 ? 73.901 155.334 131.959 1.00 44.08 128 ASP C O 1
ATOM 8756 N N . THR C 1 129 ? 73.540 153.396 130.860 1.00 44.87 129 THR C N 1
ATOM 8757 C CA . THR C 1 129 ? 74.511 152.630 131.654 1.00 45.60 129 THR C CA 1
ATOM 8758 C C . THR C 1 129 ? 75.916 153.218 131.532 1.00 45.85 129 THR C C 1
ATOM 8759 O O . THR C 1 129 ? 76.596 153.402 132.534 1.00 45.77 129 THR C O 1
ATOM 8763 N N . VAL C 1 130 ? 76.331 153.501 130.295 1.00 46.57 130 VAL C N 1
ATOM 8764 C CA . VAL C 1 130 ? 77.659 154.046 130.007 1.00 47.22 130 VAL C CA 1
ATOM 8765 C C . VAL C 1 130 ? 77.848 155.436 130.625 1.00 47.60 130 VAL C C 1
ATOM 8766 O O . VAL C 1 130 ? 78.906 155.723 131.162 1.00 47.76 130 VAL C O 1
ATOM 8770 N N . LYS C 1 131 ? 76.831 156.295 130.583 1.00 48.65 131 LYS C N 1
ATOM 8771 C CA . LYS C 1 131 ? 77.028 157.645 131.119 1.00 49.61 131 LYS C CA 1
ATOM 8772 C C . LYS C 1 131 ? 76.927 157.784 132.636 1.00 50.13 131 LYS C C 1
ATOM 8773 O O . LYS C 1 131 ? 77.491 158.704 133.211 1.00 49.68 131 LYS C O 1
ATOM 8779 N N . GLN C 1 132 ? 76.223 156.860 133.280 1.00 51.23 132 GLN C N 1
ATOM 8780 C CA . GLN C 1 132 ? 76.254 156.777 134.736 1.00 52.08 132 GLN C CA 1
ATOM 8781 C C . GLN C 1 132 ? 77.624 156.306 135.232 1.00 51.98 132 GLN C C 1
ATOM 8782 O O . GLN C 1 132 ? 78.080 156.725 136.287 1.00 51.71 132 GLN C O 1
ATOM 8788 N N . ASP C 1 133 ? 78.271 155.441 134.454 1.00 52.34 133 ASP C N 1
ATOM 8789 C CA . ASP C 1 133 ? 79.583 154.913 134.798 1.00 52.51 133 ASP C CA 1
ATOM 8790 C C . ASP C 1 133 ? 80.692 155.923 134.498 1.00 53.05 133 ASP C C 1
ATOM 8791 O O . ASP C 1 133 ? 81.627 156.065 135.273 1.00 52.83 133 ASP C O 1
ATOM 8796 N N . THR C 1 134 ? 80.576 156.628 133.374 1.00 53.47 134 THR C N 1
ATOM 8797 C CA . THR C 1 134 ? 81.639 157.529 132.922 1.00 53.37 134 THR C CA 1
ATOM 8798 C C . THR C 1 134 ? 81.481 158.943 133.482 1.00 53.94 134 THR C C 1
ATOM 8799 O O . THR C 1 134 ? 82.461 159.703 133.559 1.00 53.63 134 THR C O 1
ATOM 8803 N N . LYS C 1 135 ? 80.249 159.276 133.882 1.00 54.33 135 LYS C N 1
ATOM 8804 C CA . LYS C 1 135 ? 79.862 160.632 134.300 1.00 54.81 135 LYS C CA 1
ATOM 8805 C C . LYS C 1 135 ? 80.052 161.618 133.140 1.00 54.91 135 LYS C C 1
ATOM 8806 O O . LYS C 1 135 ? 79.992 162.844 133.317 1.00 54.73 135 LYS C O 1
ATOM 8812 N N . ALA C 1 136 ? 80.268 161.051 131.953 1.00 54.87 136 ALA C N 1
ATOM 8813 C CA . ALA C 1 136 ? 80.555 161.809 130.742 1.00 54.65 136 ALA C CA 1
ATOM 8814 C C . ALA C 1 136 ? 79.354 161.846 129.812 1.00 54.47 136 ALA C C 1
ATOM 8815 O O . ALA C 1 136 ? 78.336 161.199 130.061 1.00 54.22 136 ALA C O 1
ATOM 8817 N N . ASN C 1 137 ? 79.491 162.644 128.757 1.00 54.37 137 ASN C N 1
ATOM 8818 C CA . ASN C 1 137 ? 78.504 162.759 127.704 1.00 54.17 137 ASN C CA 1
ATOM 8819 C C . ASN C 1 137 ? 78.777 161.690 126.642 1.00 53.87 137 ASN C C 1
ATOM 8820 O O . ASN C 1 137 ? 79.936 161.481 126.225 1.00 54.11 137 ASN C O 1
ATOM 8822 N N . ILE C 1 138 ? 77.725 160.981 126.239 1.00 52.68 138 ILE C N 1
ATOM 8823 C CA . ILE C 1 138 ? 77.872 159.925 125.247 1.00 51.42 138 ILE C CA 1
ATOM 8824 C C . ILE C 1 138 ? 77.091 160.319 124.002 1.00 50.72 138 ILE C C 1
ATOM 8825 O O . ILE C 1 138 ? 75.863 160.442 124.046 1.00 50.53 138 ILE C O 1
ATOM 8830 N N . THR C 1 139 ? 77.836 160.544 122.913 1.00 50.15 139 THR C N 1
ATOM 8831 C CA . THR C 1 139 ? 77.286 160.952 121.611 1.00 49.47 139 THR C CA 1
ATOM 8832 C C . THR C 1 139 ? 77.554 159.981 120.439 1.00 48.39 139 THR C C 1
ATOM 8833 O O . THR C 1 139 ? 76.689 159.808 119.597 1.00 48.71 139 THR C O 1
ATOM 8837 N N . ASP C 1 140 ? 78.748 159.392 120.352 1.00 47.10 140 ASP C N 1
ATOM 8838 C CA . ASP C 1 140 ? 79.068 158.443 119.269 1.00 45.95 140 ASP C CA 1
ATOM 8839 C C . ASP C 1 140 ? 79.028 156.984 119.745 1.00 45.15 140 ASP C C 1
ATOM 8840 O O . ASP C 1 140 ? 79.399 156.674 120.891 1.00 44.62 140 ASP C O 1
ATOM 8845 N N . VAL C 1 141 ? 78.621 156.095 118.840 1.00 43.93 141 VAL C N 1
ATOM 8846 C CA . VAL C 1 141 ? 78.679 154.655 119.086 1.00 42.73 141 VAL C CA 1
ATOM 8847 C C . VAL C 1 141 ? 79.193 153.891 117.858 1.00 42.18 141 VAL C C 1
ATOM 8848 O O . VAL C 1 141 ? 78.887 154.249 116.724 1.00 41.91 141 VAL C O 1
ATOM 8852 N N . CYS C 1 142 ? 80.010 152.865 118.090 1.00 41.82 142 CYS C N 1
ATOM 8853 C CA . CYS C 1 142 ? 80.284 151.866 117.052 1.00 41.55 142 CYS C CA 1
ATOM 8854 C C . CYS C 1 142 ? 79.580 150.554 117.424 1.00 41.34 142 CYS C C 1
ATOM 8855 O O . CYS C 1 142 ? 79.833 149.985 118.486 1.00 41.15 142 CYS C O 1
ATOM 8858 N N . ILE C 1 143 ? 78.681 150.095 116.553 1.00 41.35 143 ILE C N 1
ATOM 8859 C CA . ILE C 1 143 ? 77.903 148.896 116.823 1.00 41.90 143 ILE C CA 1
ATOM 8860 C C . ILE C 1 143 ? 78.395 147.680 116.035 1.00 42.24 143 ILE C C 1
ATOM 8861 O O . ILE C 1 143 ? 78.468 147.715 114.801 1.00 42.94 143 ILE C O 1
ATOM 8866 N N . ALA C 1 144 ? 78.736 146.609 116.759 1.00 42.28 144 ALA C N 1
ATOM 8867 C CA . ALA C 1 144 ? 79.166 145.357 116.140 1.00 42.47 144 ALA C CA 1
ATOM 8868 C C . ALA C 1 144 ? 77.996 144.417 115.808 1.00 43.09 144 ALA C C 1
ATOM 8869 O O . ALA C 1 144 ? 77.207 144.027 116.684 1.00 43.45 144 ALA C O 1
ATOM 8871 N N . VAL C 1 145 ? 77.904 144.045 114.533 1.00 43.33 145 VAL C N 1
ATOM 8872 C CA . VAL C 1 145 ? 76.791 143.252 114.007 1.00 43.26 145 VAL C CA 1
ATOM 8873 C C . VAL C 1 145 ? 77.353 141.992 113.364 1.00 43.96 145 VAL C C 1
ATOM 8874 O O . VAL C 1 145 ? 78.543 141.937 113.090 1.00 44.40 145 VAL C O 1
ATOM 8878 N N . PRO C 1 146 ? 76.513 140.952 113.153 1.00 44.67 146 PRO C N 1
ATOM 8879 C CA . PRO C 1 146 ? 76.977 139.731 112.457 1.00 44.53 146 PRO C CA 1
ATOM 8880 C C . PRO C 1 146 ? 77.290 139.994 110.988 1.00 44.74 146 PRO C C 1
ATOM 8881 O O . PRO C 1 146 ? 76.633 140.840 110.377 1.00 45.36 146 PRO C O 1
ATOM 8885 N N . PRO C 1 147 ? 78.280 139.273 110.413 1.00 44.99 147 PRO C N 1
ATOM 8886 C CA . PRO C 1 147 ? 78.666 139.534 109.022 1.00 44.52 147 PRO C CA 1
ATOM 8887 C C . PRO C 1 147 ? 77.566 139.174 108.023 1.00 44.31 147 PRO C C 1
ATOM 8888 O O . PRO C 1 147 ? 77.563 139.689 106.897 1.00 44.07 147 PRO C O 1
ATOM 8892 N N . TRP C 1 148 ? 76.639 138.311 108.433 1.00 43.24 148 TRP C N 1
ATOM 8893 C CA . TRP C 1 148 ? 75.509 137.982 107.578 1.00 42.96 148 TRP C CA 1
ATOM 8894 C C . TRP C 1 148 ? 74.514 139.142 107.474 1.00 42.74 148 TRP C C 1
ATOM 8895 O O . TRP C 1 148 ? 73.669 139.144 106.588 1.00 42.53 148 TRP C O 1
ATOM 8906 N N . TYR C 1 149 ? 74.613 140.115 108.378 1.00 42.47 149 TYR C N 1
ATOM 8907 C CA . TYR C 1 149 ? 73.745 141.280 108.325 1.00 42.47 149 TYR C CA 1
ATOM 8908 C C . TYR C 1 149 ? 73.728 141.906 106.929 1.00 42.74 149 TYR C C 1
ATOM 8909 O O . TYR C 1 149 ? 74.742 142.186 106.313 1.00 42.70 149 TYR C O 1
ATOM 8918 N N . THR C 1 150 ? 72.515 142.090 106.464 1.00 42.72 150 THR C N 1
ATOM 8919 C CA . THR C 1 150 ? 72.151 142.660 105.203 1.00 42.31 150 THR C CA 1
ATOM 8920 C C . THR C 1 150 ? 72.480 144.173 105.152 1.00 42.11 150 THR C C 1
ATOM 8921 O O . THR C 1 150 ? 72.594 144.816 106.199 1.00 42.14 150 THR C O 1
ATOM 8925 N N . GLU C 1 151 ? 72.645 144.742 103.947 1.00 42.10 151 GLU C N 1
ATOM 8926 C CA . GLU C 1 151 ? 72.726 146.214 103.788 1.00 41.24 151 GLU C CA 1
ATOM 8927 C C . GLU C 1 151 ? 71.587 146.976 104.503 1.00 40.86 151 GLU C C 1
ATOM 8928 O O . GLU C 1 151 ? 71.836 147.931 105.235 1.00 40.06 151 GLU C O 1
ATOM 8934 N N . GLU C 1 152 ? 70.346 146.537 104.278 1.00 40.62 152 GLU C N 1
ATOM 8935 C CA . GLU C 1 152 ? 69.166 147.055 104.992 1.00 40.72 152 GLU C CA 1
ATOM 8936 C C . GLU C 1 152 ? 69.272 146.966 106.522 1.00 40.55 152 GLU C C 1
ATOM 8937 O O . GLU C 1 152 ? 69.014 147.940 107.237 1.00 40.30 152 GLU C O 1
ATOM 8943 N N . GLN C 1 153 ? 69.627 145.782 107.010 1.00 40.22 153 GLN C N 1
ATOM 8944 C CA . GLN C 1 153 ? 69.760 145.536 108.437 1.00 40.31 153 GLN C CA 1
ATOM 8945 C C . GLN C 1 153 ? 70.787 146.459 109.092 1.00 40.30 153 GLN C C 1
ATOM 8946 O O . GLN C 1 153 ? 70.582 146.894 110.226 1.00 40.34 153 GLN C O 1
ATOM 8952 N N . ARG C 1 154 ? 71.867 146.760 108.366 1.00 40.18 154 ARG C N 1
ATOM 8953 C CA . ARG C 1 154 ? 72.897 147.713 108.811 1.00 40.36 154 ARG C CA 1
ATOM 8954 C C . ARG C 1 154 ? 72.371 149.150 108.899 1.00 40.36 154 ARG C C 1
ATOM 8955 O O . ARG C 1 154 ? 72.656 149.854 109.865 1.00 40.13 154 ARG C O 1
ATOM 8963 N N . TYR C 1 155 ? 71.621 149.578 107.883 1.00 40.70 155 TYR C N 1
ATOM 8964 C CA . TYR C 1 155 ? 70.840 150.830 107.939 1.00 40.51 155 TYR C CA 1
ATOM 8965 C C . TYR C 1 155 ? 69.871 150.872 109.129 1.00 40.69 155 TYR C C 1
ATOM 8966 O O . TYR C 1 155 ? 69.861 151.853 109.876 1.00 40.57 155 TYR C O 1
ATOM 8975 N N . ASN C 1 156 ? 69.072 149.808 109.293 1.00 40.72 156 ASN C N 1
ATOM 8976 C CA . ASN C 1 156 ? 68.106 149.708 110.395 1.00 40.84 156 ASN C CA 1
ATOM 8977 C C . ASN C 1 156 ? 68.746 149.912 111.768 1.00 41.15 156 ASN C C 1
ATOM 8978 O O . ASN C 1 156 ? 68.267 150.737 112.552 1.00 41.37 156 ASN C O 1
ATOM 8983 N N . ILE C 1 157 ? 69.827 149.174 112.049 1.00 41.02 157 ILE C N 1
ATOM 8984 C CA . ILE C 1 157 ? 70.514 149.255 113.346 1.00 40.59 157 ILE C CA 1
ATOM 8985 C C . ILE C 1 157 ? 71.184 150.608 113.599 1.00 40.94 157 ILE C C 1
ATOM 8986 O O . ILE C 1 157 ? 71.233 151.066 114.739 1.00 41.60 157 ILE C O 1
ATOM 8991 N N . ALA C 1 158 ? 71.683 151.253 112.536 1.00 40.56 158 ALA C N 1
ATOM 8992 C CA . ALA C 1 158 ? 72.170 152.638 112.605 1.00 40.31 158 ALA C CA 1
ATOM 8993 C C . ALA C 1 158 ? 71.069 153.651 112.952 1.00 40.19 158 ALA C C 1
ATOM 8994 O O . ALA C 1 158 ? 71.303 154.582 113.728 1.00 39.64 158 ALA C O 1
ATOM 8996 N N . ASP C 1 159 ? 69.885 153.490 112.354 1.00 40.67 159 ASP C N 1
ATOM 8997 C CA . ASP C 1 159 ? 68.752 154.360 112.669 1.00 41.34 159 ASP C CA 1
ATOM 8998 C C . ASP C 1 159 ? 68.257 154.128 114.109 1.00 41.33 159 ASP C C 1
ATOM 8999 O O . ASP C 1 159 ? 67.801 155.064 114.758 1.00 41.83 159 ASP C O 1
ATOM 9004 N N . ALA C 1 160 ? 68.335 152.885 114.599 1.00 41.07 160 ALA C N 1
ATOM 9005 C CA . ALA C 1 160 ? 68.069 152.581 116.004 1.00 40.71 160 ALA C CA 1
ATOM 9006 C C . ALA C 1 160 ? 69.037 153.328 116.960 1.00 40.92 160 ALA C C 1
ATOM 9007 O O . ALA C 1 160 ? 68.630 153.818 118.025 1.00 41.09 160 ALA C O 1
ATOM 9009 N N . ALA C 1 161 ? 70.316 153.395 116.599 1.00 40.53 161 ALA C N 1
ATOM 9010 C CA . ALA C 1 161 ? 71.279 154.243 117.343 1.00 40.28 161 ALA C CA 1
ATOM 9011 C C . ALA C 1 161 ? 70.853 155.724 117.371 1.00 39.92 161 ALA C C 1
ATOM 9012 O O . ALA C 1 161 ? 70.896 156.355 118.418 1.00 40.31 161 ALA C O 1
ATOM 9014 N N . ARG C 1 162 ? 70.399 156.247 116.238 1.00 39.63 162 ARG C N 1
ATOM 9015 C CA . ARG C 1 162 ? 69.870 157.624 116.144 1.00 39.72 162 ARG C CA 1
ATOM 9016 C C . ARG C 1 162 ? 68.617 157.936 116.992 1.00 39.77 162 ARG C C 1
ATOM 9017 O O . ARG C 1 162 ? 68.552 158.977 117.648 1.00 40.02 162 ARG C O 1
ATOM 9025 N N . ILE C 1 163 ? 67.627 157.050 116.964 1.00 40.37 163 ILE C N 1
ATOM 9026 C CA . ILE C 1 163 ? 66.465 157.135 117.864 1.00 40.69 163 ILE C CA 1
ATOM 9027 C C . ILE C 1 163 ? 66.875 157.182 119.365 1.00 41.78 163 ILE C C 1
ATOM 9028 O O . ILE C 1 163 ? 66.182 157.815 120.181 1.00 42.40 163 ILE C O 1
ATOM 9033 N N . ALA C 1 164 ? 68.005 156.538 119.698 1.00 41.69 164 ALA C N 1
ATOM 9034 C CA . ALA C 1 164 ? 68.624 156.555 121.039 1.00 41.90 164 ALA C CA 1
ATOM 9035 C C . ALA C 1 164 ? 69.570 157.746 121.292 1.00 41.81 164 ALA C C 1
ATOM 9036 O O . ALA C 1 164 ? 70.204 157.834 122.361 1.00 41.58 164 ALA C O 1
ATOM 9038 N N . GLY C 1 165 ? 69.670 158.654 120.324 1.00 41.97 165 GLY C N 1
ATOM 9039 C CA . GLY C 1 165 ? 70.445 159.897 120.501 1.00 41.33 165 GLY C CA 1
ATOM 9040 C C . GLY C 1 165 ? 71.948 159.705 120.338 1.00 41.63 165 GLY C C 1
ATOM 9041 O O . GLY C 1 165 ? 72.757 160.466 120.900 1.00 40.93 165 GLY C O 1
ATOM 9042 N N . LEU C 1 166 ? 72.324 158.694 119.550 1.00 41.32 166 LEU C N 1
ATOM 9043 C CA . LEU C 1 166 ? 73.728 158.449 119.250 1.00 40.79 166 LEU C CA 1
ATOM 9044 C C . LEU C 1 166 ? 74.042 158.618 117.773 1.00 40.95 166 LEU C C 1
ATOM 9045 O O . LEU C 1 166 ? 73.170 158.390 116.927 1.00 40.79 166 LEU C O 1
ATOM 9050 N N . ASN C 1 167 ? 75.278 159.036 117.471 1.00 40.51 167 ASN C N 1
ATOM 9051 C CA . ASN C 1 167 ? 75.778 159.007 116.104 1.00 40.79 167 ASN C CA 1
ATOM 9052 C C . ASN C 1 167 ? 76.404 157.636 115.839 1.00 40.94 167 ASN C C 1
ATOM 9053 O O . ASN C 1 167 ? 77.406 157.283 116.473 1.00 40.79 167 ASN C O 1
ATOM 9058 N N . PRO C 1 168 ? 75.779 156.836 114.938 1.00 41.05 168 PRO C N 1
ATOM 9059 C CA . PRO C 1 168 ? 76.321 155.530 114.549 1.00 40.90 168 PRO C CA 1
ATOM 9060 C C . PRO C 1 168 ? 77.531 155.731 113.637 1.00 40.65 168 PRO C C 1
ATOM 9061 O O . PRO C 1 168 ? 77.411 155.890 112.415 1.00 40.67 168 PRO C O 1
ATOM 9065 N N . VAL C 1 169 ? 78.691 155.725 114.258 1.00 40.28 169 VAL C N 1
ATOM 9066 C CA . VAL C 1 169 ? 79.915 156.179 113.607 1.00 40.80 169 VAL C CA 1
ATOM 9067 C C . VAL C 1 169 ? 80.429 155.126 112.594 1.00 40.81 169 VAL C C 1
ATOM 9068 O O . VAL C 1 169 ? 80.957 155.459 111.542 1.00 40.77 169 VAL C O 1
ATOM 9072 N N . ARG C 1 170 ? 80.207 153.856 112.916 1.00 41.29 170 ARG C N 1
ATOM 9073 C CA . ARG C 1 170 ? 80.369 152.743 111.984 1.00 41.18 170 ARG C CA 1
ATOM 9074 C C . ARG C 1 170 ? 79.535 151.570 112.503 1.00 41.45 170 ARG C C 1
ATOM 9075 O O . ARG C 1 170 ? 79.388 151.385 113.725 1.00 40.86 170 ARG C O 1
ATOM 9083 N N . ILE C 1 171 ? 78.966 150.817 111.564 1.00 41.57 171 ILE C N 1
ATOM 9084 C CA . ILE C 1 171 ? 78.400 149.515 111.836 1.00 42.04 171 ILE C CA 1
ATOM 9085 C C . ILE C 1 171 ? 79.414 148.493 111.303 1.00 42.28 171 ILE C C 1
ATOM 9086 O O . ILE C 1 171 ? 79.596 148.338 110.086 1.00 42.57 171 ILE C O 1
ATOM 9091 N N . VAL C 1 172 ? 80.107 147.842 112.239 1.00 42.04 172 VAL C N 1
ATOM 9092 C CA . VAL C 1 172 ? 81.232 146.972 111.935 1.00 41.83 172 VAL C CA 1
ATOM 9093 C C . VAL C 1 172 ? 80.842 145.500 112.069 1.00 42.26 172 VAL C C 1
ATOM 9094 O O . VAL C 1 172 ? 79.986 145.145 112.887 1.00 42.70 172 VAL C O 1
ATOM 9098 N N . ASN C 1 173 ? 81.436 144.648 111.238 1.00 42.00 173 ASN C N 1
ATOM 9099 C CA . ASN C 1 173 ? 81.264 143.211 111.398 1.00 42.36 173 ASN C CA 1
ATOM 9100 C C . ASN C 1 173 ? 81.896 142.778 112.701 1.00 42.31 173 ASN C C 1
ATOM 9101 O O . ASN C 1 173 ? 83.002 143.198 113.016 1.00 42.55 173 ASN C O 1
ATOM 9106 N N . ASP C 1 174 ? 81.185 141.958 113.466 1.00 42.62 174 ASP C N 1
ATOM 9107 C CA . ASP C 1 174 ? 81.591 141.686 114.851 1.00 42.99 174 ASP C CA 1
ATOM 9108 C C . ASP C 1 174 ? 82.960 141.032 114.973 1.00 42.84 174 ASP C C 1
ATOM 9109 O O . ASP C 1 174 ? 83.795 141.468 115.767 1.00 42.72 174 ASP C O 1
ATOM 9114 N N . VAL C 1 175 ? 83.195 139.994 114.183 1.00 43.20 175 VAL C N 1
ATOM 9115 C CA . VAL C 1 175 ? 84.453 139.250 114.299 1.00 43.81 175 VAL C CA 1
ATOM 9116 C C . VAL C 1 175 ? 85.623 140.053 113.717 1.00 43.17 175 VAL C C 1
ATOM 9117 O O . VAL C 1 175 ? 86.765 139.841 114.110 1.00 43.49 175 VAL C O 1
ATOM 9121 N N . THR C 1 176 ? 85.322 140.986 112.809 1.00 42.50 176 THR C N 1
ATOM 9122 C CA . THR C 1 176 ? 86.295 141.970 112.324 1.00 42.28 176 THR C CA 1
ATOM 9123 C C . THR C 1 176 ? 86.762 142.868 113.467 1.00 42.09 176 THR C C 1
ATOM 9124 O O . THR C 1 176 ? 87.956 143.081 113.620 1.00 42.41 176 THR C O 1
ATOM 9128 N N . ALA C 1 177 ? 85.819 143.374 114.265 1.00 41.73 177 ALA C N 1
ATOM 9129 C CA . ALA C 1 177 ? 86.124 144.118 115.497 1.00 41.27 177 ALA C CA 1
ATOM 9130 C C . ALA C 1 177 ? 86.972 143.317 116.522 1.00 40.99 177 ALA C C 1
ATOM 9131 O O . ALA C 1 177 ? 87.863 143.876 117.174 1.00 40.40 177 ALA C O 1
ATOM 9133 N N . ALA C 1 178 ? 86.697 142.020 116.670 1.00 40.71 178 ALA C N 1
ATOM 9134 C CA . ALA C 1 178 ? 87.545 141.150 117.511 1.00 40.49 178 ALA C CA 1
ATOM 9135 C C . ALA C 1 178 ? 88.962 140.982 116.927 1.00 40.80 178 ALA C C 1
ATOM 9136 O O . ALA C 1 178 ? 89.936 140.796 117.668 1.00 40.40 178 ALA C O 1
ATOM 9138 N N . GLY C 1 179 ? 89.058 141.034 115.594 1.00 40.96 179 GLY C N 1
ATOM 9139 C CA . GLY C 1 179 ? 90.336 141.006 114.890 1.00 40.74 179 GLY C CA 1
ATOM 9140 C C . GLY C 1 179 ? 91.116 142.288 115.100 1.00 41.14 179 GLY C C 1
ATOM 9141 O O . GLY C 1 179 ? 92.345 142.264 115.192 1.00 40.39 179 GLY C O 1
ATOM 9142 N N . VAL C 1 180 ? 90.396 143.412 115.162 1.00 41.46 180 VAL C N 1
ATOM 9143 C CA . VAL C 1 180 ? 90.991 144.712 115.498 1.00 41.94 180 VAL C CA 1
ATOM 9144 C C . VAL C 1 180 ? 91.553 144.686 116.920 1.00 42.08 180 VAL C C 1
ATOM 9145 O O . VAL C 1 180 ? 92.687 145.100 117.144 1.00 41.87 180 VAL C O 1
ATOM 9149 N N . SER C 1 181 ? 90.774 144.167 117.875 1.00 42.47 181 SER C N 1
ATOM 9150 C CA . SER C 1 181 ? 91.227 144.105 119.274 1.00 42.91 181 SER C CA 1
ATOM 9151 C C . SER C 1 181 ? 92.456 143.193 119.433 1.00 42.93 181 SER C C 1
ATOM 9152 O O . SER C 1 181 ? 93.364 143.471 120.231 1.00 42.26 181 SER C O 1
ATOM 9155 N N . TYR C 1 182 ? 92.462 142.109 118.661 1.00 43.28 182 TYR C N 1
ATOM 9156 C CA . TYR C 1 182 ? 93.638 141.264 118.486 1.00 43.88 182 TYR C CA 1
ATOM 9157 C C . TYR C 1 182 ? 94.842 142.054 117.959 1.00 44.45 182 TYR C C 1
ATOM 9158 O O . TYR C 1 182 ? 95.935 141.948 118.505 1.00 44.43 182 TYR C O 1
ATOM 9167 N N . GLY C 1 183 ? 94.628 142.838 116.903 1.00 45.50 183 GLY C N 1
ATOM 9168 C CA . GLY C 1 183 ? 95.692 143.605 116.243 1.00 46.82 183 GLY C CA 1
ATOM 9169 C C . GLY C 1 183 ? 96.333 144.687 117.098 1.00 48.06 183 GLY C C 1
ATOM 9170 O O . GLY C 1 183 ? 97.553 144.828 117.113 1.00 48.08 183 GLY C O 1
ATOM 9171 N N . ILE C 1 184 ? 95.511 145.448 117.818 1.00 49.60 184 ILE C N 1
ATOM 9172 C CA . ILE C 1 184 ? 96.005 146.500 118.716 1.00 51.15 184 ILE C CA 1
ATOM 9173 C C . ILE C 1 184 ? 96.599 145.966 120.035 1.00 52.57 184 ILE C C 1
ATOM 9174 O O . ILE C 1 184 ? 97.316 146.687 120.727 1.00 52.54 184 ILE C O 1
ATOM 9179 N N . PHE C 1 185 ? 96.299 144.709 120.370 1.00 54.10 185 PHE C N 1
ATOM 9180 C CA . PHE C 1 185 ? 96.678 144.125 121.662 1.00 55.83 185 PHE C CA 1
ATOM 9181 C C . PHE C 1 185 ? 97.917 143.219 121.561 1.00 56.41 185 PHE C C 1
ATOM 9182 O O . PHE C 1 185 ? 98.746 143.193 122.478 1.00 56.46 185 PHE C O 1
ATOM 9190 N N . LYS C 1 186 ? 98.066 142.521 120.435 1.00 57.08 186 LYS C N 1
ATOM 9191 C CA . LYS C 1 186 ? 99.235 141.664 120.207 1.00 57.71 186 LYS C CA 1
ATOM 9192 C C . LYS C 1 186 ? 100.470 142.479 119.824 1.00 58.40 186 LYS C C 1
ATOM 9193 O O . LYS C 1 186 ? 100.374 143.416 119.029 1.00 58.41 186 LYS C O 1
ATOM 9199 N N . THR C 1 187 ? 101.626 142.114 120.391 1.00 59.32 187 THR C N 1
ATOM 9200 C CA . THR C 1 187 ? 102.853 142.938 120.275 1.00 60.22 187 THR C CA 1
ATOM 9201 C C . THR C 1 187 ? 104.043 142.348 119.493 1.00 60.35 187 THR C C 1
ATOM 9202 O O . THR C 1 187 ? 105.095 142.996 119.391 1.00 60.29 187 THR C O 1
ATOM 9206 N N . ASP C 1 188 ? 103.881 141.145 118.939 1.00 60.58 188 ASP C N 1
ATOM 9207 C CA . ASP C 1 188 ? 104.977 140.490 118.206 1.00 60.78 188 ASP C CA 1
ATOM 9208 C C . ASP C 1 188 ? 104.668 140.223 116.722 1.00 60.79 188 ASP C C 1
ATOM 9209 O O . ASP C 1 188 ? 105.188 139.268 116.134 1.00 60.77 188 ASP C O 1
ATOM 9211 N N . LEU C 1 189 ? 103.835 141.075 116.121 1.00 60.80 189 LEU C N 1
ATOM 9212 C CA . LEU C 1 189 ? 103.347 140.874 114.745 1.00 60.68 189 LEU C CA 1
ATOM 9213 C C . LEU C 1 189 ? 104.428 141.122 113.665 1.00 60.73 189 LEU C C 1
ATOM 9214 O O . LEU C 1 189 ? 105.332 141.938 113.867 1.00 60.52 189 LEU C O 1
ATOM 9219 N N . PRO C 1 190 ? 104.344 140.401 112.524 1.00 60.82 190 PRO C N 1
ATOM 9220 C CA . PRO C 1 190 ? 105.249 140.619 111.383 1.00 60.82 190 PRO C CA 1
ATOM 9221 C C . PRO C 1 190 ? 105.242 142.063 110.850 1.00 60.90 190 PRO C C 1
ATOM 9222 O O . PRO C 1 190 ? 104.204 142.732 110.874 1.00 60.79 190 PRO C O 1
ATOM 9226 N N . GLU C 1 191 ? 106.403 142.518 110.368 1.00 61.14 191 GLU C N 1
ATOM 9227 C CA . GLU C 1 191 ? 106.626 143.931 110.031 1.00 61.09 191 GLU C CA 1
ATOM 9228 C C . GLU C 1 191 ? 106.322 144.281 108.570 1.00 60.83 191 GLU C C 1
ATOM 9229 O O . GLU C 1 191 ? 105.184 144.119 108.119 1.00 61.38 191 GLU C O 1
ATOM 9235 N N . GLY C 1 192 ? 107.324 144.765 107.842 1.00 60.38 192 GLY C N 1
ATOM 9236 C CA . GLY C 1 192 ? 107.123 145.230 106.470 1.00 59.78 192 GLY C CA 1
ATOM 9237 C C . GLY C 1 192 ? 107.337 144.162 105.410 1.00 59.24 192 GLY C C 1
ATOM 9238 O O . GLY C 1 192 ? 106.526 144.020 104.488 1.00 59.24 192 GLY C O 1
ATOM 9239 N N . GLU C 1 193 ? 108.441 143.418 105.548 1.00 58.77 193 GLU C N 1
ATOM 9240 C CA . GLU C 1 193 ? 108.839 142.366 104.600 1.00 58.20 193 GLU C CA 1
ATOM 9241 C C . GLU C 1 193 ? 108.112 141.022 104.871 1.00 57.55 193 GLU C C 1
ATOM 9242 O O . GLU C 1 193 ? 107.431 140.369 103.948 1.00 57.48 193 GLU C O 1
ATOM 9248 N N . GLU C 1 194 ? 108.102 140.684 106.198 1.00 56.48 194 GLU C N 1
ATOM 9249 C CA . GLU C 1 194 ? 107.689 139.363 106.650 1.00 55.69 194 GLU C CA 1
ATOM 9250 C C . GLU C 1 194 ? 106.279 138.990 106.151 1.00 54.97 194 GLU C C 1
ATOM 9251 O O . GLU C 1 194 ? 105.372 139.874 106.049 1.00 55.00 194 GLU C O 1
ATOM 9257 N N . LYS C 1 195 ? 106.121 137.665 105.894 1.00 53.86 195 LYS C N 1
ATOM 9258 C CA . LYS C 1 195 ? 104.821 137.104 105.525 1.00 52.65 195 LYS C CA 1
ATOM 9259 C C . LYS C 1 195 ? 103.792 137.405 106.617 1.00 51.61 195 LYS C C 1
ATOM 9260 O O . LYS C 1 195 ? 104.123 137.318 107.821 1.00 51.45 195 LYS C O 1
ATOM 9262 N N . PRO C 1 196 ? 102.551 137.775 106.204 1.00 50.58 196 PRO C N 1
ATOM 9263 C CA . PRO C 1 196 ? 101.489 138.078 107.182 1.00 49.87 196 PRO C CA 1
ATOM 9264 C C . PRO C 1 196 ? 101.153 136.895 108.080 1.00 48.75 196 PRO C C 1
ATOM 9265 O O . PRO C 1 196 ? 101.224 135.719 107.620 1.00 48.76 196 PRO C O 1
ATOM 9269 N N . ARG C 1 197 ? 100.816 137.222 109.362 1.00 47.78 197 ARG C N 1
ATOM 9270 C CA . ARG C 1 197 ? 100.297 136.207 110.276 1.00 46.63 197 ARG C CA 1
ATOM 9271 C C . ARG C 1 197 ? 98.844 135.920 109.941 1.00 45.80 197 ARG C C 1
ATOM 9272 O O . ARG C 1 197 ? 98.005 136.819 109.969 1.00 45.76 197 ARG C O 1
ATOM 9280 N N . ILE C 1 198 ? 98.545 134.663 109.632 1.00 45.05 198 ILE C N 1
ATOM 9281 C CA . ILE C 1 198 ? 97.173 134.267 109.296 1.00 44.14 198 ILE C CA 1
ATOM 9282 C C . ILE C 1 198 ? 96.455 133.625 110.484 1.00 43.59 198 ILE C C 1
ATOM 9283 O O . ILE C 1 198 ? 96.769 132.505 110.879 1.00 43.28 198 ILE C O 1
ATOM 9288 N N . VAL C 1 199 ? 95.498 134.365 111.040 1.00 43.18 199 VAL C N 1
ATOM 9289 C CA . VAL C 1 199 ? 94.708 133.935 112.194 1.00 42.80 199 VAL C CA 1
ATOM 9290 C C . VAL C 1 199 ? 93.234 133.762 111.819 1.00 43.02 199 VAL C C 1
ATOM 9291 O O . VAL C 1 199 ? 92.587 134.706 111.351 1.00 42.66 199 VAL C O 1
ATOM 9295 N N . ALA C 1 200 ? 92.722 132.546 112.019 1.00 43.39 200 ALA C N 1
ATOM 9296 C CA . ALA C 1 200 ? 91.298 132.240 111.843 1.00 43.76 200 ALA C CA 1
ATOM 9297 C C . ALA C 1 200 ? 90.537 132.516 113.137 1.00 43.85 200 ALA C C 1
ATOM 9298 O O . ALA C 1 200 ? 90.922 132.044 114.202 1.00 43.87 200 ALA C O 1
ATOM 9300 N N . PHE C 1 201 ? 89.468 133.297 113.044 1.00 44.34 201 PHE C N 1
ATOM 9301 C CA . PHE C 1 201 ? 88.626 133.584 114.208 1.00 44.88 201 PHE C CA 1
ATOM 9302 C C . PHE C 1 201 ? 87.313 132.843 114.066 1.00 45.05 201 PHE C C 1
ATOM 9303 O O . PHE C 1 201 ? 86.631 132.980 113.047 1.00 45.82 201 PHE C O 1
ATOM 9311 N N . VAL C 1 202 ? 86.966 132.051 115.075 1.00 44.83 202 VAL C N 1
ATOM 9312 C CA . VAL C 1 202 ? 85.670 131.382 115.110 1.00 44.54 202 VAL C CA 1
ATOM 9313 C C . VAL C 1 202 ? 84.842 131.904 116.295 1.00 44.46 202 VAL C C 1
ATOM 9314 O O . VAL C 1 202 ? 85.277 131.866 117.447 1.00 44.25 202 VAL C O 1
ATOM 9318 N N . ASP C 1 203 ? 83.655 132.408 115.985 1.00 44.55 203 ASP C N 1
ATOM 9319 C CA . ASP C 1 203 ? 82.739 132.966 116.982 1.00 44.66 203 ASP C CA 1
ATOM 9320 C C . ASP C 1 203 ? 81.411 132.208 116.930 1.00 43.49 203 ASP C C 1
ATOM 9321 O O . ASP C 1 203 ? 80.736 132.214 115.905 1.00 43.39 203 ASP C O 1
ATOM 9326 N N . ILE C 1 204 ? 81.063 131.520 118.013 1.00 42.67 204 ILE C N 1
ATOM 9327 C CA . ILE C 1 204 ? 79.731 130.913 118.122 1.00 41.69 204 ILE C CA 1
ATOM 9328 C C . ILE C 1 204 ? 79.059 131.444 119.379 1.00 41.98 204 ILE C C 1
ATOM 9329 O O . ILE C 1 204 ? 79.530 131.224 120.497 1.00 40.94 204 ILE C O 1
ATOM 9334 N N . GLY C 1 205 ? 77.970 132.180 119.179 1.00 41.90 205 GLY C N 1
ATOM 9335 C CA . GLY C 1 205 ? 77.256 132.763 120.289 1.00 42.30 205 GLY C CA 1
ATOM 9336 C C . GLY C 1 205 ? 75.916 132.102 120.525 1.00 42.30 205 GLY C C 1
ATOM 9337 O O . GLY C 1 205 ? 75.745 130.896 120.349 1.00 42.85 205 GLY C O 1
ATOM 9338 N N . HIS C 1 206 ? 74.958 132.917 120.924 1.00 42.00 206 HIS C N 1
ATOM 9339 C CA . HIS C 1 206 ? 73.642 132.450 121.272 1.00 41.43 206 HIS C CA 1
ATOM 9340 C C . HIS C 1 206 ? 72.881 132.039 120.021 1.00 41.54 206 HIS C C 1
ATOM 9341 O O . HIS C 1 206 ? 71.975 131.220 120.094 1.00 41.06 2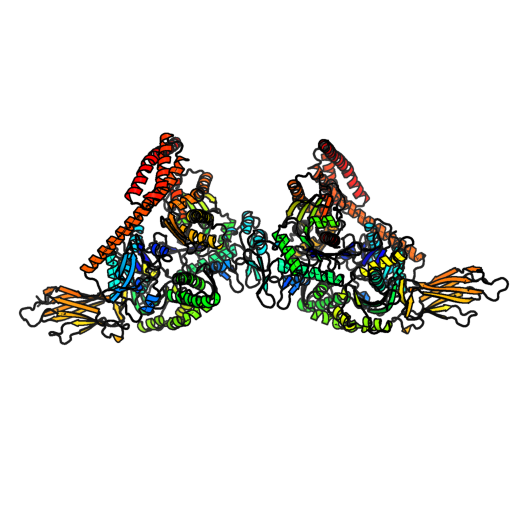06 HIS C O 1
ATOM 9348 N N . SER C 1 207 ? 73.230 132.627 118.878 1.00 41.24 207 SER C N 1
ATOM 9349 C CA . SER C 1 207 ? 72.441 132.411 117.678 1.00 41.69 207 SER C CA 1
ATOM 9350 C C . SER C 1 207 ? 73.228 132.134 116.383 1.00 42.21 207 SER C C 1
ATOM 9351 O O . SER C 1 207 ? 72.707 131.451 115.497 1.00 42.43 207 SER C O 1
ATOM 9354 N N . SER C 1 208 ? 74.449 132.670 116.275 1.00 42.42 208 SER C N 1
ATOM 9355 C CA . SER C 1 208 ? 75.239 132.619 115.029 1.00 43.51 208 SER C CA 1
ATOM 9356 C C . SER C 1 208 ? 76.581 131.931 115.191 1.00 43.48 208 SER C C 1
ATOM 9357 O O . SER C 1 208 ? 77.162 131.911 116.277 1.00 43.79 208 SER C O 1
ATOM 9360 N N . TYR C 1 209 ? 77.078 131.405 114.076 1.00 43.78 209 TYR C N 1
ATOM 9361 C CA . TYR C 1 209 ? 78.392 130.792 113.991 1.00 43.66 209 TYR C CA 1
ATOM 9362 C C . TYR C 1 209 ? 79.110 131.453 112.821 1.00 43.97 209 TYR C C 1
ATOM 9363 O O . TYR C 1 209 ? 78.717 131.296 111.667 1.00 44.50 209 TYR C O 1
ATOM 9372 N N . THR C 1 210 ? 80.138 132.232 113.146 1.00 44.26 210 THR C N 1
ATOM 9373 C CA . THR C 1 210 ? 80.958 132.944 112.168 1.00 44.73 210 THR C CA 1
ATOM 9374 C C . THR C 1 210 ? 82.398 132.438 112.188 1.00 44.96 210 THR C C 1
ATOM 9375 O O . THR C 1 210 ? 83.003 132.333 113.264 1.00 44.62 210 THR C O 1
ATOM 9379 N N . CYS C 1 211 ? 82.932 132.123 111.001 1.00 45.03 211 CYS C N 1
ATOM 9380 C CA . CYS C 1 211 ? 84.371 131.895 110.834 1.00 45.48 211 CYS C CA 1
ATOM 9381 C C . CYS C 1 211 ? 84.952 132.966 109.925 1.00 45.98 211 CYS C C 1
ATOM 9382 O O . CYS C 1 211 ? 84.415 133.249 108.843 1.00 46.29 211 CYS C O 1
ATOM 9385 N N . SER C 1 212 ? 86.051 133.562 110.371 1.00 46.20 212 SER C N 1
ATOM 9386 C CA . SER C 1 212 ? 86.661 134.680 109.661 1.00 46.54 212 SER C CA 1
ATOM 9387 C C . SER C 1 212 ? 88.189 134.601 109.688 1.00 46.31 212 SER C C 1
ATOM 9388 O O . SER C 1 212 ? 88.796 134.643 110.758 1.00 46.59 212 SER C O 1
ATOM 9391 N N . ILE C 1 213 ? 88.787 134.479 108.501 1.00 45.94 213 ILE C N 1
ATOM 9392 C CA . ILE C 1 213 ? 90.230 134.353 108.311 1.00 45.65 213 ILE C CA 1
ATOM 9393 C C . ILE C 1 213 ? 90.860 135.705 107.941 1.00 45.12 213 ILE C C 1
ATOM 9394 O O . ILE C 1 213 ? 90.415 136.369 107.004 1.00 44.84 213 ILE C O 1
ATOM 9399 N N . MET C 1 214 ? 91.905 136.094 108.669 1.00 44.57 214 MET C N 1
ATOM 9400 C CA . MET C 1 214 ? 92.533 137.410 108.508 1.00 43.96 214 MET C CA 1
ATOM 9401 C C . MET C 1 214 ? 94.047 137.318 108.484 1.00 43.81 214 MET C C 1
ATOM 9402 O O . MET C 1 214 ? 94.622 136.426 109.117 1.00 43.97 214 MET C O 1
ATOM 9407 N N . ALA C 1 215 ? 94.679 138.247 107.761 1.00 42.83 215 ALA C N 1
ATOM 9408 C CA . ALA C 1 215 ? 96.144 138.389 107.735 1.00 42.67 215 ALA C CA 1
ATOM 9409 C C . ALA C 1 215 ? 96.606 139.609 108.535 1.00 42.17 215 ALA C C 1
ATOM 9410 O O . ALA C 1 215 ? 96.097 140.716 108.341 1.00 41.90 215 ALA C O 1
ATOM 9412 N N . PHE C 1 216 ? 97.587 139.392 109.411 1.00 41.81 216 PHE C N 1
ATOM 9413 C CA . PHE C 1 216 ? 98.039 140.410 110.356 1.00 41.70 216 PHE C CA 1
ATOM 9414 C C . PHE C 1 216 ? 99.482 140.866 110.117 1.00 42.00 216 PHE C C 1
ATOM 9415 O O . PHE C 1 216 ? 100.394 140.050 109.943 1.00 41.83 216 PHE C O 1
ATOM 9423 N N . LYS C 1 217 ? 99.663 142.184 110.107 1.00 42.30 217 LYS C N 1
ATOM 9424 C CA . LYS C 1 217 ? 100.980 142.818 110.206 1.00 42.78 217 LYS C CA 1
ATOM 9425 C C . LYS C 1 217 ? 100.867 143.959 111.219 1.00 43.05 217 LYS C C 1
ATOM 9426 O O . LYS C 1 217 ? 99.765 144.372 111.558 1.00 42.89 217 LYS C O 1
ATOM 9432 N N . LYS C 1 218 ? 101.994 144.474 111.707 1.00 43.89 218 LYS C N 1
ATOM 9433 C CA . LYS C 1 218 ? 101.945 145.555 112.700 1.00 44.39 218 LYS C CA 1
ATOM 9434 C C . LYS C 1 218 ? 101.145 146.754 112.179 1.00 44.15 218 LYS C C 1
ATOM 9435 O O . LYS C 1 218 ? 101.460 147.316 111.122 1.00 44.27 218 LYS C O 1
ATOM 9441 N N . GLY C 1 219 ? 100.099 147.120 112.913 1.00 43.73 219 GLY C N 1
ATOM 9442 C CA . GLY C 1 219 ? 99.300 148.287 112.567 1.00 43.39 219 GLY C CA 1
ATOM 9443 C C . GLY C 1 219 ? 98.256 148.062 111.489 1.00 43.46 219 GLY C C 1
ATOM 9444 O O . GLY C 1 219 ? 97.583 149.014 111.085 1.00 43.48 219 GLY C O 1
ATOM 9445 N N . GLN C 1 220 ? 98.088 146.812 111.040 1.00 43.45 220 GLN C N 1
ATOM 9446 C CA . GLN C 1 220 ? 97.114 146.508 109.977 1.00 43.52 220 GLN C CA 1
ATOM 9447 C C . GLN C 1 220 ? 96.537 145.085 109.948 1.00 43.21 220 GLN C C 1
ATOM 9448 O O . GLN C 1 220 ? 97.182 144.136 110.389 1.00 43.38 220 GLN C O 1
ATOM 9454 N N . LEU C 1 221 ? 95.327 144.951 109.402 1.00 42.90 221 LEU C N 1
ATOM 9455 C CA . LEU C 1 221 ? 94.745 143.639 109.084 1.00 42.70 221 LEU C CA 1
ATOM 9456 C C . LEU C 1 221 ? 93.905 143.653 107.799 1.00 42.84 221 LEU C C 1
ATOM 9457 O O . LEU C 1 221 ? 93.233 144.644 107.485 1.00 42.65 221 LEU C O 1
ATOM 9462 N N . LYS C 1 222 ? 93.956 142.546 107.059 1.00 42.93 222 LYS C N 1
ATOM 9463 C CA . LYS C 1 222 ? 93.049 142.317 105.938 1.00 43.10 222 LYS C CA 1
ATOM 9464 C C . LYS C 1 222 ? 92.235 141.043 106.186 1.00 43.25 222 LYS C C 1
ATOM 9465 O O . LYS C 1 222 ? 92.803 139.972 106.408 1.00 43.44 222 LYS C O 1
ATOM 9467 N N . VAL C 1 223 ? 90.910 141.148 106.173 1.00 43.58 223 VAL C N 1
ATOM 9468 C CA . VAL C 1 223 ? 90.104 139.928 106.214 1.00 43.84 223 VAL C CA 1
ATOM 9469 C C . VAL C 1 223 ? 90.032 139.299 104.811 1.00 44.19 223 VAL C C 1
ATOM 9470 O O . VAL C 1 223 ? 89.764 139.972 103.808 1.00 43.86 223 VAL C O 1
ATOM 9474 N N . LEU C 1 224 ? 90.356 138.007 104.780 1.00 44.47 224 LEU C N 1
ATOM 9475 C CA . LEU C 1 224 ? 90.554 137.227 103.567 1.00 44.43 224 LEU C CA 1
ATOM 9476 C C . LEU C 1 224 ? 89.317 136.384 103.229 1.00 44.27 224 LEU C C 1
ATOM 9477 O O . LEU C 1 224 ? 89.025 136.136 102.057 1.00 44.40 224 LEU C O 1
ATOM 9482 N N . GLY C 1 225 ? 88.600 135.928 104.252 1.00 44.20 225 GLY C N 1
ATOM 9483 C CA . GLY C 1 225 ? 87.404 135.126 104.026 1.00 43.81 225 GLY C CA 1
ATOM 9484 C C . GLY C 1 225 ? 86.522 135.039 105.246 1.00 43.88 225 GLY C C 1
ATOM 9485 O O . GLY C 1 225 ? 87.017 134.886 106.370 1.00 43.62 225 GLY C O 1
ATOM 9486 N N . THR C 1 226 ? 85.212 135.136 105.011 1.00 43.70 226 THR C N 1
ATOM 9487 C CA . THR C 1 226 ? 84.200 135.072 106.057 1.00 43.37 226 THR C CA 1
ATOM 9488 C C . THR C 1 226 ? 83.034 134.200 105.590 1.00 43.66 226 THR C C 1
ATOM 9489 O O . THR C 1 226 ? 82.553 134.353 104.461 1.00 43.86 226 THR C O 1
ATOM 9493 N N . ALA C 1 227 ? 82.599 133.290 106.462 1.00 43.30 227 ALA C N 1
ATOM 9494 C CA . ALA C 1 227 ? 81.435 132.452 106.216 1.00 43.10 227 ALA C CA 1
ATOM 9495 C C . ALA C 1 227 ? 80.638 132.322 107.515 1.00 43.13 227 ALA C C 1
ATOM 9496 O O . ALA C 1 227 ? 81.207 132.296 108.596 1.00 42.60 227 ALA C O 1
ATOM 9498 N N . CYS C 1 228 ? 79.320 132.217 107.377 1.00 43.52 228 CYS C N 1
ATOM 9499 C CA . CYS C 1 228 ? 78.399 132.224 108.502 1.00 43.99 228 CYS C CA 1
ATOM 9500 C C . CYS C 1 228 ? 77.392 131.088 108.449 1.00 43.78 228 CYS C C 1
ATOM 9501 O O . CYS C 1 228 ? 77.003 130.618 107.370 1.00 43.86 228 CYS C O 1
ATOM 9504 N N . ASP C 1 229 ? 76.978 130.645 109.628 1.00 43.28 229 ASP C N 1
ATOM 9505 C CA . ASP C 1 229 ? 75.748 129.896 109.765 1.00 42.89 229 ASP C CA 1
ATOM 9506 C C . ASP C 1 229 ? 74.950 130.657 110.820 1.00 42.82 229 ASP C C 1
ATOM 9507 O O . ASP C 1 229 ? 75.267 130.604 111.998 1.00 42.41 229 ASP C O 1
ATOM 9512 N N . LYS C 1 230 ? 73.935 131.394 110.378 1.00 43.27 230 LYS C N 1
ATOM 9513 C CA . LYS C 1 230 ? 73.135 132.220 111.285 1.00 43.45 230 LYS C CA 1
ATOM 9514 C C . LYS C 1 230 ? 72.114 131.400 112.048 1.00 43.08 230 LYS C C 1
ATOM 9515 O O . LYS C 1 230 ? 71.399 131.943 112.883 1.00 43.83 230 LYS C O 1
ATOM 9521 N N . HIS C 1 231 ? 72.060 130.098 111.770 1.00 42.87 231 HIS C N 1
ATOM 9522 C CA . HIS C 1 231 ? 71.140 129.192 112.472 1.00 42.68 231 HIS C CA 1
ATOM 9523 C C . HIS C 1 231 ? 71.898 128.163 113.290 1.00 42.19 231 HIS C C 1
ATOM 9524 O O . HIS C 1 231 ? 71.538 126.990 113.302 1.00 42.46 231 HIS C O 1
ATOM 9531 N N . PHE C 1 232 ? 72.940 128.626 113.979 1.00 41.98 232 PHE C N 1
ATOM 9532 C CA . PHE C 1 232 ? 73.863 127.766 114.703 1.00 42.10 232 PHE C CA 1
ATOM 9533 C C . PHE C 1 232 ? 74.415 128.514 115.927 1.00 42.52 232 PHE C C 1
ATOM 9534 O O . PHE C 1 232 ? 75.359 129.296 115.817 1.00 43.16 232 PHE C O 1
ATOM 9542 N N . GLY C 1 233 ? 73.821 128.266 117.090 1.00 42.41 233 GLY C N 1
ATOM 9543 C CA . GLY C 1 233 ? 74.219 128.917 118.332 1.00 42.21 233 GLY C CA 1
ATOM 9544 C C . GLY C 1 233 ? 73.663 128.160 119.524 1.00 42.46 233 GLY C C 1
ATOM 9545 O O . GLY C 1 233 ? 72.921 127.196 119.350 1.00 42.52 233 GLY C O 1
ATOM 9546 N N . GLY C 1 234 ? 74.023 128.610 120.729 1.00 42.81 234 GLY C N 1
ATOM 9547 C CA . GLY C 1 234 ? 73.598 128.004 122.008 1.00 42.92 234 GLY C CA 1
ATOM 9548 C C . GLY C 1 234 ? 72.094 127.844 122.197 1.00 43.10 234 GLY C C 1
ATOM 9549 O O . GLY C 1 234 ? 71.646 126.929 122.881 1.00 43.16 234 GLY C O 1
ATOM 9550 N N . ARG C 1 235 ? 71.347 128.774 121.606 1.00 42.80 235 ARG C N 1
ATOM 9551 C CA . ARG C 1 235 ? 69.878 128.816 121.467 1.00 42.51 235 ARG C CA 1
ATOM 9552 C C . ARG C 1 235 ? 69.276 127.503 120.970 1.00 42.68 235 ARG C C 1
ATOM 9553 O O . ARG C 1 235 ? 68.189 127.087 121.407 1.00 42.63 235 ARG C O 1
ATOM 9561 N N . ASP C 1 236 ? 69.981 126.883 120.024 1.00 42.21 236 ASP C N 1
ATOM 9562 C CA . ASP C 1 236 ? 69.535 125.662 119.345 1.00 42.44 236 ASP C CA 1
ATOM 9563 C C . ASP C 1 236 ? 69.842 124.443 120.217 1.00 41.85 236 ASP C C 1
ATOM 9564 O O . ASP C 1 236 ? 69.193 123.416 120.107 1.00 41.45 236 ASP C O 1
ATOM 9569 N N . PHE C 1 237 ? 70.825 124.592 121.101 1.00 42.19 237 PHE C N 1
ATOM 9570 C CA . PHE C 1 237 ? 71.168 123.564 122.089 1.00 42.25 237 PHE C CA 1
ATOM 9571 C C . PHE C 1 237 ? 70.130 123.546 123.210 1.00 42.47 237 PHE C C 1
ATOM 9572 O O . PHE C 1 237 ? 69.657 122.473 123.596 1.00 42.74 237 PHE C O 1
ATOM 9580 N N . ASP C 1 238 ? 69.754 124.729 123.701 1.00 42.04 238 ASP C N 1
ATOM 9581 C CA . ASP C 1 238 ? 68.759 124.850 124.774 1.00 41.88 238 ASP C CA 1
ATOM 9582 C C . ASP C 1 238 ? 67.409 124.285 124.341 1.00 41.88 238 ASP C C 1
ATOM 9583 O O . ASP C 1 238 ? 66.738 123.615 125.104 1.00 41.62 238 ASP C O 1
ATOM 9588 N N . LEU C 1 239 ? 67.020 124.609 123.107 1.00 42.31 239 LEU C N 1
ATOM 9589 C CA . LEU C 1 239 ? 65.753 124.215 122.521 1.00 42.89 239 LEU C CA 1
ATOM 9590 C C . LEU C 1 239 ? 65.692 122.720 122.249 1.00 42.59 239 LEU C C 1
ATOM 9591 O O . LEU C 1 239 ? 64.665 122.082 122.509 1.00 42.96 239 LEU C O 1
ATOM 9596 N N . ALA C 1 240 ? 66.789 122.159 121.736 1.00 42.10 240 ALA C N 1
ATOM 9597 C CA . ALA C 1 240 ? 66.906 120.712 121.560 1.00 41.57 240 ALA C CA 1
ATOM 9598 C C . ALA C 1 240 ? 66.805 119.952 122.901 1.00 41.39 240 ALA C C 1
ATOM 9599 O O . ALA C 1 240 ? 66.221 118.876 122.968 1.00 41.50 240 ALA C O 1
ATOM 9601 N N . ILE C 1 241 ? 67.376 120.524 123.956 1.00 41.30 241 ILE C N 1
ATOM 9602 C CA . ILE C 1 241 ? 67.304 119.952 125.307 1.00 41.05 241 ILE C CA 1
ATOM 9603 C C . ILE C 1 241 ? 65.882 120.009 125.841 1.00 41.01 241 ILE C C 1
ATOM 9604 O O . ILE C 1 241 ? 65.398 119.033 126.406 1.00 41.98 241 ILE C O 1
ATOM 9609 N N . THR C 1 242 ? 65.216 121.148 125.646 1.00 41.02 242 THR C N 1
ATOM 9610 C CA . THR C 1 242 ? 63.865 121.399 126.163 1.00 40.55 242 THR C CA 1
ATOM 9611 C C . THR C 1 242 ? 62.830 120.497 125.499 1.00 40.93 242 THR C C 1
ATOM 9612 O O . THR C 1 242 ? 61.909 120.003 126.155 1.00 41.25 242 THR C O 1
ATOM 9616 N N . GLU C 1 243 ? 62.995 120.281 124.194 1.00 40.82 243 GLU C N 1
ATOM 9617 C CA . GLU C 1 243 ? 62.127 119.395 123.422 1.00 40.35 243 GLU C CA 1
ATOM 9618 C C . GLU C 1 243 ? 62.256 117.922 123.837 1.00 40.20 243 GLU C C 1
ATOM 9619 O O . GLU C 1 243 ? 61.253 117.199 123.929 1.00 40.01 243 GLU C O 1
ATOM 9625 N N . HIS C 1 244 ? 63.489 117.495 124.098 1.00 39.92 244 HIS C N 1
ATOM 9626 C CA . HIS C 1 244 ? 63.768 116.180 124.642 1.00 39.87 244 HIS C CA 1
ATOM 9627 C C . HIS C 1 244 ? 62.981 115.968 125.927 1.00 40.08 244 HIS C C 1
ATOM 9628 O O . HIS C 1 244 ? 62.233 114.992 126.050 1.00 41.40 244 HIS C O 1
ATOM 9635 N N . PHE C 1 245 ? 63.139 116.884 126.875 1.00 40.06 245 PHE C N 1
ATOM 9636 C CA . PHE C 1 245 ? 62.434 116.802 128.160 1.00 39.98 245 PHE C CA 1
ATOM 9637 C C . PHE C 1 245 ? 60.921 117.005 128.069 1.00 39.57 245 PHE C C 1
ATOM 9638 O O . PHE C 1 245 ? 60.193 116.430 128.850 1.00 39.12 245 PHE C O 1
ATOM 9646 N N . ALA C 1 246 ? 60.457 117.803 127.108 1.00 39.72 246 ALA C N 1
ATOM 9647 C CA . ALA C 1 246 ? 59.035 117.912 126.828 1.00 40.01 246 ALA C CA 1
ATOM 9648 C C . ALA C 1 246 ? 58.454 116.544 126.484 1.00 40.90 246 ALA C C 1
ATOM 9649 O O . ALA C 1 246 ? 57.385 116.192 126.988 1.00 41.20 246 ALA C O 1
ATOM 9651 N N . ASP C 1 247 ? 59.162 115.773 125.643 1.00 41.69 247 ASP C N 1
ATOM 9652 C CA . ASP C 1 247 ? 58.786 114.386 125.348 1.00 42.38 247 ASP C CA 1
ATOM 9653 C C . ASP C 1 247 ? 58.950 113.479 126.560 1.00 42.47 247 ASP C C 1
ATOM 9654 O O . ASP C 1 247 ? 58.062 112.699 126.863 1.00 41.95 247 ASP C O 1
ATOM 9659 N N . GLU C 1 248 ? 60.089 113.575 127.247 1.00 42.89 248 GLU C N 1
ATOM 9660 C CA . GLU C 1 248 ? 60.324 112.727 128.419 1.00 43.52 248 GLU C CA 1
ATOM 9661 C C . GLU C 1 248 ? 59.242 112.901 129.489 1.00 43.33 248 GLU C C 1
ATOM 9662 O O . GLU C 1 248 ? 58.799 111.931 130.087 1.00 43.71 248 GLU C O 1
ATOM 9668 N N . PHE C 1 249 ? 58.814 114.139 129.714 1.00 43.29 249 PHE C N 1
ATOM 9669 C CA . PHE C 1 249 ? 57.896 114.443 130.808 1.00 43.37 249 PHE C CA 1
ATOM 9670 C C . PHE C 1 249 ? 56.444 114.039 130.561 1.00 43.21 249 PHE C C 1
ATOM 9671 O O . PHE C 1 249 ? 55.691 113.886 131.521 1.00 42.67 249 PHE C O 1
ATOM 9679 N N . LYS C 1 250 ? 56.049 113.889 129.294 1.00 43.76 250 LYS C N 1
ATOM 9680 C CA . LYS C 1 250 ? 54.705 113.375 128.950 1.00 44.51 250 LYS C CA 1
ATOM 9681 C C . LYS C 1 250 ? 54.571 111.926 129.370 1.00 44.91 250 LYS C C 1
ATOM 9682 O O . LYS C 1 250 ? 53.522 111.517 129.855 1.00 45.10 250 LYS C O 1
ATOM 9688 N N . THR C 1 251 ? 55.640 111.156 129.177 1.00 45.60 251 THR C N 1
ATOM 9689 C CA . THR C 1 251 ? 55.642 109.745 129.544 1.00 46.62 251 THR C CA 1
ATOM 9690 C C . THR C 1 251 ? 55.952 109.552 131.026 1.00 46.85 251 THR C C 1
ATOM 9691 O O . THR C 1 251 ? 55.274 108.775 131.696 1.00 46.69 251 THR C O 1
ATOM 9695 N N . LYS C 1 252 ? 56.949 110.280 131.537 1.00 47.15 252 LYS C N 1
ATOM 9696 C CA . LYS C 1 252 ? 57.396 110.117 132.928 1.00 47.58 252 LYS C CA 1
ATOM 9697 C C . LYS C 1 252 ? 56.434 110.681 133.984 1.00 47.57 252 LYS C C 1
ATOM 9698 O O . LYS C 1 252 ? 56.204 110.061 135.026 1.00 47.42 252 LYS C O 1
ATOM 9704 N N . TYR C 1 253 ? 55.889 111.861 133.713 1.00 47.40 253 TYR C N 1
ATOM 9705 C CA . TYR C 1 253 ? 55.127 112.598 134.703 1.00 47.39 253 TYR C CA 1
ATOM 9706 C C . TYR C 1 253 ? 53.694 112.818 134.257 1.00 47.16 253 TYR C C 1
ATOM 9707 O O . TYR C 1 253 ? 52.867 113.325 135.020 1.00 47.42 253 TYR C O 1
ATOM 9716 N N . LYS C 1 254 ? 53.406 112.423 133.021 1.00 46.72 254 LYS C N 1
ATOM 9717 C CA . LYS C 1 254 ? 52.093 112.631 132.417 1.00 46.60 254 LYS C CA 1
ATOM 9718 C C . LYS C 1 254 ? 51.728 114.122 132.330 1.00 46.18 254 LYS C C 1
ATOM 9719 O O . LYS C 1 254 ? 50.567 114.494 132.455 1.00 46.66 254 LYS C O 1
ATOM 9721 N N . ILE C 1 255 ? 52.730 114.965 132.124 1.00 45.56 255 ILE C N 1
ATOM 9722 C CA . ILE C 1 255 ? 52.520 116.395 131.944 1.00 45.22 255 ILE C CA 1
ATOM 9723 C C . ILE C 1 255 ? 52.978 116.814 130.546 1.00 45.11 255 ILE C C 1
ATOM 9724 O O . ILE C 1 255 ? 53.954 116.285 130.020 1.00 45.01 255 ILE C O 1
ATOM 9729 N N . ASP C 1 256 ? 52.272 117.763 129.944 1.00 44.80 256 ASP C N 1
ATOM 9730 C CA . ASP C 1 256 ? 52.637 118.225 128.614 1.00 44.38 256 ASP C CA 1
ATOM 9731 C C . ASP C 1 256 ? 52.932 119.722 128.625 1.00 43.54 256 ASP C C 1
ATOM 9732 O O . ASP C 1 256 ? 52.020 120.557 128.531 1.00 43.27 256 ASP C O 1
ATOM 9737 N N . ILE C 1 257 ? 54.223 120.040 128.733 1.00 42.49 257 ILE C N 1
ATOM 9738 C CA . ILE C 1 257 ? 54.698 121.431 128.837 1.00 41.78 257 ILE C CA 1
ATOM 9739 C C . ILE C 1 257 ? 54.518 122.244 127.555 1.00 41.85 257 ILE C C 1
ATOM 9740 O O . ILE C 1 257 ? 54.562 123.458 127.608 1.00 42.86 257 ILE C O 1
ATOM 9745 N N . ARG C 1 258 ? 54.277 121.573 126.432 1.00 41.86 258 ARG C N 1
ATOM 9746 C CA . ARG C 1 258 ? 53.952 122.230 125.163 1.00 42.50 258 ARG C CA 1
ATOM 9747 C C . ARG C 1 258 ? 52.569 122.897 125.157 1.00 42.86 258 ARG C C 1
ATOM 9748 O O . ARG C 1 258 ? 52.321 123.820 124.371 1.00 43.05 258 ARG C O 1
ATOM 9756 N N . GLU C 1 259 ? 51.678 122.449 126.036 1.00 42.87 259 GLU C N 1
ATOM 9757 C CA . GLU C 1 259 ? 50.379 123.102 126.182 1.00 42.95 259 GLU C CA 1
ATOM 9758 C C . GLU C 1 259 ? 50.367 124.173 127.278 1.00 42.44 259 GLU C C 1
ATOM 9759 O O . GLU C 1 259 ? 49.311 124.713 127.590 1.00 41.77 259 GLU C O 1
ATOM 9765 N N . ASN C 1 260 ? 51.541 124.499 127.832 1.00 42.42 260 ASN C N 1
ATOM 9766 C CA . ASN C 1 260 ? 51.643 125.398 128.989 1.00 42.09 260 ASN C CA 1
ATOM 9767 C C . ASN C 1 260 ? 52.898 126.219 128.815 1.00 42.60 260 ASN C C 1
ATOM 9768 O O . ASN C 1 260 ? 53.959 125.806 129.275 1.00 42.87 260 ASN C O 1
ATOM 9773 N N . PRO C 1 261 ? 52.793 127.363 128.098 1.00 42.99 261 PRO C N 1
ATOM 9774 C CA . PRO C 1 261 ? 53.925 128.255 127.765 1.00 43.01 261 PRO C CA 1
ATOM 9775 C C . PRO C 1 261 ? 54.800 128.695 128.949 1.00 43.28 261 PRO C C 1
ATOM 9776 O O . PRO C 1 261 ? 56.019 128.760 128.818 1.00 43.16 261 PRO C O 1
ATOM 9780 N N . LYS C 1 262 ? 54.172 128.996 130.079 1.00 43.71 262 LYS C N 1
ATOM 9781 C CA . LYS C 1 262 ? 54.855 129.313 131.334 1.00 44.78 262 LYS C CA 1
ATOM 9782 C C . LYS C 1 262 ? 55.757 128.152 131.837 1.00 44.10 262 LYS C C 1
ATOM 9783 O O . LYS C 1 262 ? 56.939 128.359 132.122 1.00 44.74 262 LYS C O 1
ATOM 9789 N N . ALA C 1 263 ? 55.186 126.956 131.972 1.00 42.70 263 ALA C N 1
ATOM 9790 C CA . ALA C 1 263 ? 55.944 125.741 132.312 1.00 41.99 263 ALA C CA 1
ATOM 9791 C C . ALA C 1 263 ? 57.067 125.459 131.314 1.00 41.43 263 ALA C C 1
ATOM 9792 O O . ALA C 1 263 ? 58.179 125.126 131.711 1.00 41.04 263 ALA C O 1
ATOM 9794 N N . TYR C 1 264 ? 56.761 125.594 130.025 1.00 41.22 264 TYR C N 1
ATOM 9795 C CA . TYR C 1 264 ? 57.755 125.406 128.962 1.00 42.00 264 TYR C CA 1
ATOM 9796 C C . TYR C 1 264 ? 58.960 126.347 129.133 1.00 42.01 264 TYR C C 1
ATOM 9797 O O . TYR C 1 264 ? 60.120 125.928 129.031 1.00 42.17 264 TYR C O 1
ATOM 9806 N N . ASN C 1 265 ? 58.667 127.619 129.372 1.00 42.48 265 ASN C N 1
ATOM 9807 C CA . ASN C 1 265 ? 59.677 128.626 129.629 1.00 42.82 265 ASN C CA 1
ATOM 9808 C C . ASN C 1 265 ? 60.591 128.308 130.801 1.00 42.69 265 ASN C C 1
ATOM 9809 O O . ASN C 1 265 ? 61.790 128.544 130.725 1.00 43.14 265 ASN C O 1
ATOM 9814 N N . ARG C 1 266 ? 60.029 127.777 131.880 1.00 42.67 266 ARG C N 1
ATOM 9815 C CA . ARG C 1 266 ? 60.842 127.387 133.038 1.00 43.58 266 ARG C CA 1
ATOM 9816 C C . ARG C 1 266 ? 61.827 126.257 132.706 1.00 42.87 266 ARG C C 1
ATOM 9817 O O . ARG C 1 266 ? 62.942 126.218 133.232 1.00 42.75 266 ARG C O 1
ATOM 9825 N N . ILE C 1 267 ? 61.392 125.332 131.853 1.00 42.38 267 ILE C N 1
ATOM 9826 C CA . ILE C 1 267 ? 62.241 124.241 131.399 1.00 42.06 267 ILE C CA 1
ATOM 9827 C C . ILE C 1 267 ? 63.325 124.780 130.470 1.00 42.29 267 ILE C C 1
ATOM 9828 O O . ILE C 1 267 ? 64.473 124.409 130.631 1.00 42.20 267 ILE C O 1
ATOM 9833 N N . LEU C 1 268 ? 62.957 125.677 129.545 1.00 42.45 268 LEU C N 1
ATOM 9834 C CA . LEU C 1 268 ? 63.896 126.324 128.622 1.00 43.77 268 LEU C CA 1
ATOM 9835 C C . LEU C 1 268 ? 65.027 127.076 129.368 1.00 43.99 268 LEU C C 1
ATOM 9836 O O . LEU C 1 268 ? 66.201 126.920 129.049 1.00 44.25 268 LEU C O 1
ATOM 9841 N N . THR C 1 269 ? 64.654 127.903 130.346 1.00 43.90 269 THR C N 1
ATOM 9842 C CA . THR C 1 269 ? 65.612 128.577 131.236 1.00 43.49 269 THR C CA 1
ATOM 9843 C C . THR C 1 269 ? 66.565 127.577 131.915 1.00 42.98 269 THR C C 1
ATOM 9844 O O . THR C 1 269 ? 67.789 127.764 131.898 1.00 43.50 269 THR C O 1
ATOM 9848 N N . ALA C 1 270 ? 66.003 126.533 132.515 1.00 41.77 270 ALA C N 1
ATOM 9849 C CA . ALA C 1 270 ? 66.798 125.518 133.212 1.00 41.58 270 ALA C CA 1
ATOM 9850 C C . ALA C 1 270 ? 67.687 124.692 132.256 1.00 41.12 270 ALA C C 1
ATOM 9851 O O . ALA C 1 270 ? 68.755 124.231 132.645 1.00 40.53 270 ALA C O 1
ATOM 9853 N N . ALA C 1 271 ? 67.219 124.509 131.024 1.00 41.11 271 ALA C N 1
ATOM 9854 C CA . ALA C 1 271 ? 67.923 123.753 129.990 1.00 42.32 271 ALA C CA 1
ATOM 9855 C C . ALA C 1 271 ? 69.289 124.375 129.688 1.00 43.06 271 ALA C C 1
ATOM 9856 O O . ALA C 1 271 ? 70.259 123.663 129.425 1.00 43.08 271 ALA C O 1
ATOM 9858 N N . GLU C 1 272 ? 69.355 125.704 129.729 1.00 43.96 272 GLU C N 1
ATOM 9859 C CA . GLU C 1 272 ? 70.595 126.434 129.450 1.00 45.17 272 GLU C CA 1
ATOM 9860 C C . GLU C 1 272 ? 71.693 126.140 130.471 1.00 44.34 272 GLU C C 1
ATOM 9861 O O . GLU C 1 272 ? 72.864 126.027 130.121 1.00 44.44 272 GLU C O 1
ATOM 9867 N N . LYS C 1 273 ? 71.289 126.027 131.730 1.00 43.96 273 LYS C N 1
ATOM 9868 C CA . LYS C 1 273 ? 72.180 125.731 132.839 1.00 43.49 273 LYS C CA 1
ATOM 9869 C C . LYS C 1 273 ? 72.649 124.295 132.792 1.00 42.45 273 LYS C C 1
ATOM 9870 O O . LYS C 1 273 ? 73.802 123.993 133.131 1.00 41.60 273 LYS C O 1
ATOM 9876 N N . LEU C 1 274 ? 71.740 123.405 132.395 1.00 41.60 274 LEU C N 1
ATOM 9877 C CA . LEU C 1 274 ? 72.101 122.012 132.161 1.00 41.17 274 LEU C CA 1
ATOM 9878 C C . LEU C 1 274 ? 73.156 121.934 131.050 1.00 40.31 274 LEU C C 1
ATOM 9879 O O . LEU C 1 274 ? 74.198 121.317 131.224 1.00 40.40 274 LEU C O 1
ATOM 9884 N N . LYS C 1 275 ? 72.877 122.592 129.932 1.00 40.07 275 LYS C N 1
ATOM 9885 C CA . LYS C 1 275 ? 73.798 122.681 128.796 1.00 40.23 275 LYS C CA 1
ATOM 9886 C C . LYS C 1 275 ? 75.217 123.098 129.215 1.00 40.44 275 LYS C C 1
ATOM 9887 O O . LYS C 1 275 ? 76.202 122.398 128.892 1.00 40.48 275 LYS C O 1
ATOM 9893 N N . LYS C 1 276 ? 75.308 124.202 129.960 1.00 40.27 276 LYS C N 1
ATOM 9894 C CA . LYS C 1 276 ? 76.573 124.693 130.523 1.00 40.31 276 LYS C CA 1
ATOM 9895 C C . LYS C 1 276 ? 77.327 123.673 131.379 1.00 39.91 276 LYS C C 1
ATOM 9896 O O . LYS C 1 276 ? 78.545 123.524 131.216 1.00 40.30 276 LYS C O 1
ATOM 9902 N N . VAL C 1 277 ? 76.627 122.989 132.289 1.00 38.74 277 VAL C N 1
ATOM 9903 C CA . VAL C 1 277 ? 77.226 121.900 133.066 1.00 38.29 277 VAL C CA 1
ATOM 9904 C C . VAL C 1 277 ? 77.863 120.813 132.162 1.00 38.53 277 VAL C C 1
ATOM 9905 O O . VAL C 1 277 ? 78.942 120.290 132.481 1.00 38.44 277 VAL C O 1
ATOM 9909 N N . LEU C 1 278 ? 77.201 120.491 131.046 1.00 37.75 278 LEU C N 1
ATOM 9910 C CA . LEU C 1 278 ? 77.686 119.454 130.122 1.00 37.67 278 LEU C CA 1
ATOM 9911 C C . LEU C 1 278 ? 78.921 119.843 129.290 1.00 37.40 278 LEU C C 1
ATOM 9912 O O . LEU C 1 278 ? 79.451 119.030 128.539 1.00 37.49 278 LEU C O 1
ATOM 9917 N N . SER C 1 279 ? 79.356 121.093 129.418 1.00 37.61 279 SER C N 1
ATOM 9918 C CA . SER C 1 279 ? 80.617 121.551 128.851 1.00 37.53 279 SER C CA 1
ATOM 9919 C C . SER C 1 279 ? 81.763 121.214 129.800 1.00 37.48 279 SER C C 1
ATOM 9920 O O . SER C 1 279 ? 82.913 121.090 129.380 1.00 37.48 279 SER C O 1
ATOM 9923 N N . ALA C 1 280 ? 81.435 121.061 131.083 1.00 37.38 280 ALA C N 1
ATOM 9924 C CA . ALA C 1 280 ? 82.426 120.738 132.104 1.00 37.33 280 ALA C CA 1
ATOM 9925 C C . ALA C 1 280 ? 82.375 119.263 132.548 1.00 37.38 280 ALA C C 1
ATOM 9926 O O . ALA C 1 280 ? 83.373 118.718 133.003 1.00 37.20 280 ALA C O 1
ATOM 9928 N N . ASN C 1 281 ? 81.197 118.642 132.439 1.00 37.74 281 ASN C N 1
ATOM 9929 C CA . ASN C 1 281 ? 80.959 117.276 132.928 1.00 38.09 281 ASN C CA 1
ATOM 9930 C C . ASN C 1 281 ? 80.317 116.383 131.859 1.00 38.30 281 ASN C C 1
ATOM 9931 O O . ASN C 1 281 ? 79.675 116.876 130.932 1.00 37.95 281 ASN C O 1
ATOM 9936 N N . THR C 1 282 ? 80.509 115.075 131.990 1.00 38.87 282 THR C N 1
ATOM 9937 C CA . THR C 1 282 ? 79.944 114.129 131.034 1.00 39.90 282 THR C CA 1
ATOM 9938 C C . THR C 1 282 ? 78.519 113.745 131.404 1.00 40.92 282 THR C C 1
ATOM 9939 O O . THR C 1 282 ? 77.830 113.084 130.630 1.00 40.97 282 THR C O 1
ATOM 9943 N N . ASN C 1 283 ? 78.095 114.169 132.597 1.00 42.35 283 ASN C N 1
ATOM 9944 C CA . ASN C 1 283 ? 76.749 113.926 133.112 1.00 43.15 283 ASN C CA 1
ATOM 9945 C C . ASN C 1 283 ? 76.253 114.996 134.067 1.00 43.18 283 ASN C C 1
ATOM 9946 O O . ASN C 1 283 ? 77.033 115.550 134.847 1.00 43.11 283 ASN C O 1
ATOM 9951 N N . ALA C 1 284 ? 74.945 115.256 134.015 1.00 43.12 284 ALA C N 1
ATOM 9952 C CA . ALA C 1 284 ? 74.315 116.291 134.829 1.00 43.28 284 ALA C CA 1
ATOM 9953 C C . ALA C 1 284 ? 72.861 115.939 135.171 1.00 43.96 284 ALA C C 1
ATOM 9954 O O . ALA C 1 284 ? 72.119 115.454 134.306 1.00 43.48 284 ALA C O 1
ATOM 9956 N N . PRO C 1 285 ? 72.458 116.183 136.439 1.00 44.33 285 PRO C N 1
ATOM 9957 C CA . PRO C 1 285 ? 71.048 116.055 136.830 1.00 44.63 285 PRO C CA 1
ATOM 9958 C C . PRO C 1 285 ? 70.238 117.248 136.326 1.00 44.47 285 PRO C C 1
ATOM 9959 O O . PRO C 1 285 ? 70.788 118.332 136.085 1.00 44.48 285 PRO C O 1
ATOM 9963 N N . PHE C 1 286 ? 68.947 117.022 136.134 1.00 44.33 286 PHE C N 1
ATOM 9964 C CA . PHE C 1 286 ? 68.033 118.054 135.685 1.00 44.35 286 PHE C CA 1
ATOM 9965 C C . PHE C 1 286 ? 66.874 118.033 136.663 1.00 45.13 286 PHE C C 1
ATOM 9966 O O . PHE C 1 286 ? 66.068 117.099 136.672 1.00 44.64 286 PHE C O 1
ATOM 9974 N N . SER C 1 287 ? 66.821 119.035 137.530 1.00 46.38 287 SER C N 1
ATOM 9975 C CA . SER C 1 287 ? 65.708 119.126 138.468 1.00 47.60 287 SER C CA 1
ATOM 9976 C C . SER C 1 287 ? 65.096 120.522 138.455 1.00 48.04 287 SER C C 1
ATOM 9977 O O . SER C 1 287 ? 65.802 121.530 138.551 1.00 48.17 287 SER C O 1
ATOM 9980 N N . VAL C 1 288 ? 63.778 120.560 138.290 1.00 48.63 288 VAL C N 1
ATOM 9981 C CA . VAL C 1 288 ? 63.013 121.800 138.319 1.00 49.06 288 VAL C CA 1
ATOM 9982 C C . VAL C 1 288 ? 61.814 121.551 139.220 1.00 49.74 288 VAL C C 1
ATOM 9983 O O . VAL C 1 288 ? 61.087 120.572 139.045 1.00 49.11 288 VAL C O 1
ATOM 9987 N N . GLU C 1 289 ? 61.627 122.422 140.200 1.00 51.04 289 GLU C N 1
ATOM 9988 C CA . GLU C 1 289 ? 60.553 122.224 141.146 1.00 52.76 289 GLU C CA 1
ATOM 9989 C C . GLU C 1 289 ? 59.286 122.993 140.756 1.00 53.20 289 GLU C C 1
ATOM 9990 O O . GLU C 1 289 ? 59.353 124.048 140.110 1.00 53.26 289 GLU C O 1
ATOM 9996 N N . SER C 1 290 ? 58.143 122.414 141.115 1.00 54.04 290 SER C N 1
ATOM 9997 C CA . SER C 1 290 ? 56.831 122.898 140.683 1.00 55.08 290 SER C CA 1
ATOM 9998 C C . SER C 1 290 ? 56.815 123.483 139.271 1.00 55.38 290 SER C C 1
ATOM 9999 O O . SER C 1 290 ? 56.524 124.675 139.107 1.00 55.44 290 SER C O 1
ATOM 10002 N N . VAL C 1 291 ? 57.130 122.660 138.261 1.00 55.73 291 VAL C N 1
ATOM 10003 C CA . VAL C 1 291 ? 57.123 123.155 136.867 1.00 56.13 291 VAL C CA 1
ATOM 10004 C C . VAL C 1 291 ? 55.668 123.371 136.408 1.00 56.36 291 VAL C C 1
ATOM 10005 O O . VAL C 1 291 ? 55.370 124.329 135.693 1.00 56.63 291 VAL C O 1
ATOM 10009 N N . MET C 1 292 ? 54.781 122.494 136.869 1.00 56.65 292 MET C N 1
ATOM 10010 C CA . MET C 1 292 ? 53.350 122.583 136.601 1.00 56.90 292 MET C CA 1
ATOM 10011 C C . MET C 1 292 ? 52.500 122.264 137.826 1.00 56.95 292 MET C C 1
ATOM 10012 O O . MET C 1 292 ? 52.509 123.006 138.824 1.00 56.99 292 MET C O 1
ATOM 10017 N N . ASN C 1 293 ? 51.781 121.137 137.719 1.00 56.66 293 ASN C N 1
ATOM 10018 C CA . ASN C 1 293 ? 50.752 120.707 138.663 1.00 56.01 293 ASN C CA 1
ATOM 10019 C C . ASN C 1 293 ? 51.361 120.229 139.962 1.00 55.44 293 ASN C C 1
ATOM 10020 O O . ASN C 1 293 ? 51.290 119.028 140.260 1.00 55.52 293 ASN C O 1
ATOM 10025 N N . ASP C 1 294 ? 51.974 121.139 140.723 1.00 54.52 294 ASP C N 1
ATOM 10026 C CA . ASP C 1 294 ? 52.599 120.779 141.998 1.00 53.79 294 ASP C CA 1
ATOM 10027 C C . ASP C 1 294 ? 53.626 119.649 141.747 1.00 53.04 294 ASP C C 1
ATOM 10028 O O . ASP C 1 294 ? 53.919 118.829 142.620 1.00 52.68 294 ASP C O 1
ATOM 10033 N N . VAL C 1 295 ? 54.171 119.617 140.533 1.00 52.23 295 VAL C N 1
ATOM 10034 C CA . VAL C 1 295 ? 55.013 118.496 140.109 1.00 51.62 295 VAL C CA 1
ATOM 10035 C C . VAL C 1 295 ? 56.486 118.885 139.925 1.00 50.27 295 VAL C C 1
ATOM 10036 O O . VAL C 1 295 ? 56.821 119.734 139.112 1.00 50.38 295 VAL C O 1
ATOM 10040 N N . ASP C 1 296 ? 57.342 118.261 140.727 1.00 49.17 296 ASP C N 1
ATOM 10041 C CA . ASP C 1 296 ? 58.790 118.392 140.628 1.00 48.35 296 ASP C CA 1
ATOM 10042 C C . ASP C 1 296 ? 59.336 117.371 139.630 1.00 47.83 296 ASP C C 1
ATOM 10043 O O . ASP C 1 296 ? 59.063 116.173 139.745 1.00 47.56 296 ASP C O 1
ATOM 10048 N N . VAL C 1 297 ? 60.105 117.842 138.654 1.00 47.39 297 VAL C N 1
ATOM 10049 C CA . VAL C 1 297 ? 60.792 116.928 137.742 1.00 47.23 297 VAL C CA 1
ATOM 10050 C C . VAL C 1 297 ? 62.227 116.703 138.200 1.00 47.34 297 VAL C C 1
ATOM 10051 O O . VAL C 1 297 ? 62.905 117.634 138.639 1.00 47.13 297 VAL C O 1
ATOM 10055 N N . SER C 1 298 ? 62.663 115.450 138.120 1.00 47.52 298 SER C N 1
ATOM 10056 C CA . SER C 1 298 ? 64.007 115.085 138.510 1.00 47.92 298 SER C CA 1
ATOM 10057 C C . SER C 1 298 ? 64.532 114.079 137.497 1.00 47.72 298 SER C C 1
ATOM 10058 O O . SER C 1 298 ? 64.273 112.882 137.609 1.00 47.90 298 SER C O 1
ATOM 10061 N N . SER C 1 299 ? 65.246 114.581 136.496 1.00 47.39 299 SER C N 1
ATOM 10062 C CA . SER C 1 299 ? 65.815 113.739 135.461 1.00 47.13 299 SER C CA 1
ATOM 10063 C C . SER C 1 299 ? 67.331 113.918 135.388 1.00 46.68 299 SER C C 1
ATOM 10064 O O . SER C 1 299 ? 67.948 114.395 136.339 1.00 46.45 299 SER C O 1
ATOM 10067 N N . GLN C 1 300 ? 67.922 113.503 134.269 1.00 46.24 300 GLN C N 1
ATOM 10068 C CA . GLN C 1 300 ? 69.322 113.800 133.966 1.00 46.08 300 GLN C CA 1
ATOM 10069 C C . GLN C 1 300 ? 69.615 113.709 132.454 1.00 45.26 300 GLN C C 1
ATOM 10070 O O . GLN C 1 300 ? 68.756 113.277 131.675 1.00 45.53 300 GLN C O 1
ATOM 10076 N N . LEU C 1 301 ? 70.817 114.123 132.055 1.00 43.69 301 LEU C N 1
ATOM 10077 C CA . LEU C 1 301 ? 71.267 114.019 130.669 1.00 42.91 301 LEU C CA 1
ATOM 10078 C C . LEU C 1 301 ? 72.801 113.953 130.621 1.00 42.85 301 LEU C C 1
ATOM 10079 O O . LEU C 1 301 ? 73.490 114.651 131.371 1.00 43.06 301 LEU C O 1
ATOM 10084 N N . SER C 1 302 ? 73.320 113.084 129.760 1.00 42.23 302 SER C N 1
ATOM 10085 C CA . SER C 1 302 ? 74.748 112.954 129.555 1.00 41.72 302 SER C CA 1
ATOM 10086 C C . SER C 1 302 ? 75.195 113.794 128.371 1.00 41.70 302 SER C C 1
ATOM 10087 O O . SER C 1 302 ? 74.378 114.168 127.515 1.00 41.40 302 SER C O 1
ATOM 10090 N N . ARG C 1 303 ? 76.495 114.088 128.333 1.00 41.65 303 ARG C N 1
ATOM 10091 C CA . ARG C 1 303 ? 77.112 114.746 127.191 1.00 41.98 303 ARG C CA 1
ATOM 10092 C C . ARG C 1 303 ? 76.831 113.979 125.880 1.00 42.44 303 ARG C C 1
ATOM 10093 O O . ARG C 1 303 ? 76.291 114.558 124.938 1.00 43.18 303 ARG C O 1
ATOM 10101 N N . GLU C 1 304 ? 77.161 112.689 125.830 1.00 42.81 304 GLU C N 1
ATOM 10102 C CA . GLU C 1 304 ? 76.800 111.836 124.680 1.00 43.55 304 GLU C CA 1
ATOM 10103 C C . GLU C 1 304 ? 75.349 111.954 124.197 1.00 43.17 304 GLU C C 1
ATOM 10104 O O . GLU C 1 304 ? 75.097 111.940 122.990 1.00 43.23 304 GLU C O 1
ATOM 10110 N N . GLU C 1 305 ? 74.400 112.032 125.131 1.00 42.90 305 GLU C N 1
ATOM 10111 C CA . GLU C 1 305 ? 72.985 112.200 124.769 1.00 42.84 305 GLU C CA 1
ATOM 10112 C C . GLU C 1 305 ? 72.722 113.583 124.187 1.00 42.85 305 GLU C C 1
ATOM 10113 O O . GLU C 1 305 ? 71.955 113.713 123.234 1.00 42.91 305 GLU C O 1
ATOM 10119 N N . LEU C 1 306 ? 73.382 114.605 124.740 1.00 42.84 306 LEU C N 1
ATOM 10120 C CA . LEU C 1 306 ? 73.267 115.973 124.221 1.00 42.97 306 LEU C CA 1
ATOM 10121 C C . LEU C 1 306 ? 73.802 116.079 122.789 1.00 43.48 306 LEU C C 1
ATOM 10122 O O . LEU C 1 306 ? 73.165 116.700 121.929 1.00 43.91 306 LEU C O 1
ATOM 10127 N N . GLU C 1 307 ? 74.963 115.469 122.548 1.00 43.70 307 GLU C N 1
ATOM 10128 C CA . GLU C 1 307 ? 75.572 115.423 121.220 1.00 43.98 307 GLU C CA 1
ATOM 10129 C C . GLU C 1 307 ? 74.656 114.747 120.204 1.00 44.17 307 GLU C C 1
ATOM 10130 O O . GLU C 1 307 ? 74.529 115.220 119.081 1.00 44.43 307 GLU C O 1
ATOM 10136 N N . GLU C 1 308 ? 74.019 113.646 120.601 1.00 44.61 308 GLU C N 1
ATOM 10137 C CA . GLU C 1 308 ? 72.996 112.981 119.772 1.00 45.05 308 GLU C CA 1
ATOM 10138 C C . GLU C 1 308 ? 71.733 113.845 119.478 1.00 45.06 308 GLU C C 1
ATOM 10139 O O . GLU C 1 308 ? 71.174 113.764 118.385 1.00 45.13 308 GLU C O 1
ATOM 10145 N N . LEU C 1 309 ? 71.307 114.665 120.444 1.00 44.65 309 LEU C N 1
ATOM 10146 C CA . LEU C 1 309 ? 70.155 115.565 120.285 1.00 44.58 309 LEU C CA 1
ATOM 10147 C C . LEU C 1 309 ? 70.312 116.667 119.216 1.00 44.98 309 LEU C C 1
ATOM 10148 O O . LEU C 1 309 ? 69.327 117.044 118.553 1.00 44.90 309 LEU C O 1
ATOM 10153 N N . VAL C 1 310 ? 71.533 117.196 119.082 1.00 44.63 310 VAL C N 1
ATOM 10154 C CA . VAL C 1 310 ? 71.855 118.212 118.079 1.00 44.55 310 VAL C CA 1
ATOM 10155 C C . VAL C 1 310 ? 72.625 117.623 116.888 1.00 45.30 310 VAL C C 1
ATOM 10156 O O . VAL C 1 310 ? 73.282 118.356 116.141 1.00 45.47 310 VAL C O 1
ATOM 10160 N N . LYS C 1 311 ? 72.541 116.307 116.714 1.00 45.85 311 LYS C N 1
ATOM 10161 C CA . LYS C 1 311 ? 73.196 115.626 115.598 1.00 46.57 311 LYS C CA 1
ATOM 10162 C C . LYS C 1 311 ? 72.946 116.288 114.221 1.00 46.95 311 LYS C C 1
ATOM 10163 O O . LYS C 1 311 ? 73.886 116.420 113.448 1.00 46.98 311 LYS C O 1
ATOM 10169 N N . PRO C 1 312 ? 71.683 116.686 113.905 1.00 47.59 312 PRO C N 1
ATOM 10170 C CA . PRO C 1 312 ? 71.457 117.311 112.586 1.00 47.78 312 PRO C CA 1
ATOM 10171 C C . PRO C 1 312 ? 72.121 118.676 112.418 1.00 47.64 312 PRO C C 1
ATOM 10172 O O . PRO C 1 312 ? 72.614 118.998 111.331 1.00 48.05 312 PRO C O 1
ATOM 10176 N N . LEU C 1 313 ? 72.127 119.467 113.484 1.00 47.73 313 LEU C N 1
ATOM 10177 C CA . LEU C 1 313 ? 72.865 120.727 113.516 1.00 47.25 313 LEU C CA 1
ATOM 10178 C C . LEU C 1 313 ? 74.354 120.490 113.319 1.00 46.81 313 LEU C C 1
ATOM 10179 O O . LEU C 1 313 ? 75.015 121.253 112.620 1.00 47.33 313 LEU C O 1
ATOM 10184 N N . LEU C 1 314 ? 74.871 119.418 113.916 1.00 46.36 314 LEU C N 1
ATOM 10185 C CA . LEU C 1 314 ? 76.312 119.117 113.888 1.00 45.76 314 LEU C CA 1
ATOM 10186 C C . LEU C 1 314 ? 76.842 118.644 112.531 1.00 46.14 314 LEU C C 1
ATOM 10187 O O . LEU C 1 314 ? 78.052 118.622 112.314 1.00 46.26 314 LEU C O 1
ATOM 10192 N N . GLU C 1 315 ? 75.945 118.257 111.627 1.00 46.35 315 GLU C N 1
ATOM 10193 C CA . GLU C 1 315 ? 76.333 117.909 110.260 1.00 46.42 315 GLU C CA 1
ATOM 10194 C C . GLU C 1 315 ? 76.867 119.146 109.529 1.00 45.96 315 GLU C C 1
ATOM 10195 O O . GLU C 1 315 ? 77.578 119.025 108.542 1.00 45.97 315 GLU C O 1
ATOM 10201 N N . ARG C 1 316 ? 76.520 120.331 110.028 1.00 45.36 316 ARG C N 1
ATOM 10202 C CA . ARG C 1 316 ? 76.947 121.590 109.413 1.00 44.89 316 ARG C CA 1
ATOM 10203 C C . ARG C 1 316 ? 78.168 122.202 110.088 1.00 44.38 316 ARG C C 1
ATOM 10204 O O . ARG C 1 316 ? 78.563 123.301 109.743 1.00 44.45 316 ARG C O 1
ATOM 10212 N N . VAL C 1 317 ? 78.765 121.480 111.029 1.00 44.19 317 VAL C N 1
ATOM 10213 C CA . VAL C 1 317 ? 79.770 122.037 111.940 1.00 44.49 317 VAL C CA 1
ATOM 10214 C C . VAL C 1 317 ? 81.089 122.542 111.292 1.00 44.79 317 VAL C C 1
ATOM 10215 O O . VAL C 1 317 ? 81.702 123.486 111.798 1.00 44.71 317 VAL C O 1
ATOM 10219 N N . THR C 1 318 ? 81.521 121.923 110.190 1.00 44.80 318 THR C N 1
ATOM 10220 C CA . THR C 1 318 ? 82.756 122.333 109.534 1.00 45.07 318 THR C CA 1
ATOM 10221 C C . THR C 1 318 ? 82.500 123.260 108.333 1.00 45.29 318 THR C C 1
ATOM 10222 O O . THR C 1 318 ? 83.438 123.776 107.725 1.00 45.29 318 THR C O 1
ATOM 10226 N N . GLU C 1 319 ? 81.231 123.500 108.015 1.00 45.63 319 GLU C N 1
ATOM 10227 C CA . GLU C 1 319 ? 80.883 124.298 106.829 1.00 45.93 319 GLU C CA 1
ATOM 10228 C C . GLU C 1 319 ? 81.404 125.752 106.798 1.00 45.82 319 GLU C C 1
ATOM 10229 O O . GLU C 1 319 ? 82.021 126.145 105.818 1.00 45.65 319 GLU C O 1
ATOM 10235 N N . PRO C 1 320 ? 81.166 126.557 107.860 1.00 46.01 320 PRO C N 1
ATOM 10236 C CA . PRO C 1 320 ? 81.770 127.913 107.866 1.00 45.92 320 PRO C CA 1
ATOM 10237 C C . PRO C 1 320 ? 83.309 127.954 107.730 1.00 45.69 320 PRO C C 1
ATOM 10238 O O . PRO C 1 320 ? 83.850 128.925 107.200 1.00 45.61 320 PRO C O 1
ATOM 10242 N N . VAL C 1 321 ? 83.983 126.908 108.210 1.00 45.58 321 VAL C N 1
ATOM 10243 C CA . VAL C 1 321 ? 85.438 126.774 108.144 1.00 45.71 321 VAL C CA 1
ATOM 10244 C C . VAL C 1 321 ? 85.941 126.503 106.711 1.00 46.07 321 VAL C C 1
ATOM 10245 O O . VAL C 1 321 ? 86.810 127.231 106.208 1.00 45.94 321 VAL C O 1
ATOM 10249 N N . THR C 1 322 ? 85.403 125.462 106.066 1.00 46.26 322 THR C N 1
ATOM 10250 C CA . THR C 1 322 ? 85.793 125.119 104.692 1.00 46.75 322 THR C CA 1
ATOM 10251 C C . THR C 1 322 ? 85.364 126.203 103.708 1.00 46.87 322 THR C C 1
ATOM 10252 O O . THR C 1 322 ? 86.031 126.416 102.705 1.00 46.94 322 THR C O 1
ATOM 10256 N N . LYS C 1 323 ? 84.264 126.892 104.006 1.00 47.21 323 LYS C N 1
ATOM 10257 C CA . LYS C 1 323 ? 83.807 127.991 103.160 1.00 47.76 323 LYS C CA 1
ATOM 10258 C C . LYS C 1 323 ? 84.699 129.236 103.291 1.00 47.84 323 LYS C C 1
ATOM 10259 O O . LYS C 1 323 ? 85.032 129.863 102.274 1.00 47.96 323 LYS C O 1
ATOM 10265 N N . ALA C 1 324 ? 85.091 129.580 104.522 1.00 47.68 324 ALA C N 1
ATOM 10266 C CA . ALA C 1 324 ? 86.005 130.713 104.762 1.00 47.70 324 ALA C CA 1
ATOM 10267 C C . ALA C 1 324 ? 87.403 130.491 104.157 1.00 47.78 324 ALA C C 1
ATOM 10268 O O . ALA C 1 324 ? 87.998 131.416 103.604 1.00 47.68 324 ALA C O 1
ATOM 10270 N N . LEU C 1 325 ? 87.915 129.265 104.266 1.00 47.96 325 LEU C N 1
ATOM 10271 C CA . LEU C 1 325 ? 89.184 128.881 103.638 1.00 47.89 325 LEU C CA 1
ATOM 10272 C C . LEU C 1 325 ? 89.110 128.969 102.111 1.00 48.37 325 LEU C C 1
ATOM 10273 O O . LEU C 1 325 ? 90.017 129.506 101.472 1.00 48.11 325 LEU C O 1
ATOM 10278 N N . ALA C 1 326 ? 88.021 128.454 101.538 1.00 48.97 326 ALA C N 1
ATOM 10279 C CA . ALA C 1 326 ? 87.811 128.498 100.086 1.00 49.59 326 ALA C CA 1
ATOM 10280 C C . ALA C 1 326 ? 87.706 129.923 99.533 1.00 49.94 326 ALA C C 1
ATOM 10281 O O . ALA C 1 326 ? 88.270 130.216 98.478 1.00 50.33 326 ALA C O 1
ATOM 10283 N N . GLN C 1 327 ? 87.000 130.802 100.246 1.00 50.46 327 GLN C N 1
ATOM 10284 C CA . GLN C 1 327 ? 86.886 132.217 99.855 1.00 50.78 327 GLN C CA 1
ATOM 10285 C C . GLN C 1 327 ? 88.224 132.938 99.949 1.00 50.85 327 GLN C C 1
ATOM 10286 O O . GLN C 1 327 ? 88.521 133.796 99.128 1.00 51.11 327 GLN C O 1
ATOM 10292 N N . ALA C 1 328 ? 89.022 132.585 100.952 1.00 51.07 328 ALA C N 1
ATOM 10293 C CA . ALA C 1 328 ? 90.364 133.136 101.105 1.00 51.10 328 ALA C CA 1
ATOM 10294 C C . ALA C 1 328 ? 91.329 132.478 100.115 1.00 51.48 328 ALA C C 1
ATOM 10295 O O . ALA C 1 328 ? 92.513 132.837 100.043 1.00 51.73 328 ALA C O 1
ATOM 10297 N N . LYS C 1 329 ? 90.802 131.521 99.349 1.00 51.63 329 LYS C N 1
ATOM 10298 C CA . LYS C 1 329 ? 91.563 130.741 98.372 1.00 51.60 329 LYS C CA 1
ATOM 10299 C C . LYS C 1 329 ? 92.833 130.152 98.985 1.00 51.57 329 LYS C C 1
ATOM 10300 O O . LYS C 1 329 ? 93.931 130.297 98.436 1.00 51.55 329 LYS C O 1
ATOM 10306 N N . LEU C 1 330 ? 92.673 129.494 100.135 1.00 51.43 330 LEU C N 1
ATOM 10307 C CA . LEU C 1 330 ? 93.804 128.853 100.811 1.00 51.40 330 LEU C CA 1
ATOM 10308 C C . LEU C 1 330 ? 93.459 127.565 101.572 1.00 51.01 330 LEU C C 1
ATOM 10309 O O . LEU C 1 330 ? 92.287 127.257 101.813 1.00 50.81 330 LEU C O 1
ATOM 10314 N N . SER C 1 331 ? 94.505 126.815 101.917 1.00 50.71 331 SER C N 1
ATOM 10315 C CA . SER C 1 331 ? 94.389 125.544 102.630 1.00 50.46 331 SER C CA 1
ATOM 10316 C C . SER C 1 331 ? 94.447 125.750 104.135 1.00 50.10 331 SER C C 1
ATOM 10317 O O . SER C 1 331 ? 94.968 126.759 104.607 1.00 49.83 331 SER C O 1
ATOM 10320 N N . ALA C 1 332 ? 93.927 124.776 104.879 1.00 50.01 332 ALA C N 1
ATOM 10321 C CA . ALA C 1 332 ? 93.899 124.832 106.344 1.00 49.95 332 ALA C CA 1
ATOM 10322 C C . ALA C 1 332 ? 95.301 124.923 106.966 1.00 49.84 332 ALA C C 1
ATOM 10323 O O . ALA C 1 332 ? 95.487 125.533 108.018 1.00 49.88 332 ALA C O 1
ATOM 10325 N N . GLU C 1 333 ? 96.274 124.317 106.296 1.00 49.58 333 GLU C N 1
ATOM 10326 C CA . GLU C 1 333 ? 97.676 124.299 106.735 1.00 49.59 333 GLU C CA 1
ATOM 10327 C C . GLU C 1 333 ? 98.357 125.678 106.719 1.00 48.97 333 GLU C C 1
ATOM 10328 O O . GLU C 1 333 ? 99.313 125.917 107.466 1.00 48.86 333 GLU C O 1
ATOM 10334 N N . GLU C 1 334 ? 97.856 126.576 105.871 1.00 48.19 334 GLU C N 1
ATOM 10335 C CA . GLU C 1 334 ? 98.385 127.937 105.764 1.00 47.27 334 GLU C CA 1
ATOM 10336 C C . GLU C 1 334 ? 97.902 128.851 106.899 1.00 46.53 334 GLU C C 1
ATOM 10337 O O . GLU C 1 334 ? 98.325 130.004 106.989 1.00 46.55 334 GLU C O 1
ATOM 10343 N N . VAL C 1 335 ? 97.017 128.344 107.755 1.00 45.49 335 VAL C N 1
ATOM 10344 C CA . VAL C 1 335 ? 96.557 129.097 108.929 1.00 44.55 335 VAL C CA 1
ATOM 10345 C C . VAL C 1 335 ? 97.562 128.899 110.068 1.00 44.16 335 VAL C C 1
ATOM 10346 O O . VAL C 1 335 ? 97.987 127.774 110.344 1.00 44.12 335 VAL C O 1
ATOM 10350 N N . ASP C 1 336 ? 97.964 130.001 110.698 1.00 43.64 336 ASP C N 1
ATOM 10351 C CA . ASP C 1 336 ? 98.989 129.969 111.748 1.00 43.20 336 ASP C CA 1
ATOM 10352 C C . ASP C 1 336 ? 98.392 129.697 113.129 1.00 43.20 336 ASP C C 1
ATOM 10353 O O . ASP C 1 336 ? 98.962 128.937 113.923 1.00 43.07 336 ASP C O 1
ATOM 10358 N N . PHE C 1 337 ? 97.254 130.336 113.402 1.00 42.54 337 PHE C N 1
ATOM 10359 C CA . PHE C 1 337 ? 96.572 130.232 114.686 1.00 42.45 337 PHE C CA 1
ATOM 10360 C C . PHE C 1 337 ? 95.064 130.288 114.486 1.00 42.08 337 PHE C C 1
ATOM 10361 O O . PHE C 1 337 ? 94.575 131.001 113.605 1.00 42.02 337 PHE C O 1
ATOM 10369 N N . VAL C 1 338 ? 94.339 129.525 115.303 1.00 42.08 338 VAL C N 1
ATOM 10370 C CA . VAL C 1 338 ? 92.871 129.612 115.379 1.00 41.40 338 VAL C CA 1
ATOM 10371 C C . VAL C 1 338 ? 92.463 130.180 116.738 1.00 41.59 338 VAL C C 1
ATOM 10372 O O . VAL C 1 338 ? 92.641 129.533 117.763 1.00 41.77 338 VAL C O 1
ATOM 10376 N N . GLU C 1 339 ? 91.912 131.390 116.734 1.00 42.00 339 GLU C N 1
ATOM 10377 C CA . GLU C 1 339 ? 91.380 132.024 117.944 1.00 42.22 339 GLU C CA 1
ATOM 10378 C C . GLU C 1 339 ? 89.874 131.815 118.048 1.00 42.32 339 GLU C C 1
ATOM 10379 O O . GLU C 1 339 ? 89.143 132.129 117.104 1.00 42.24 339 GLU C O 1
ATOM 10385 N N . ILE C 1 340 ? 89.415 131.298 119.190 1.00 42.38 340 ILE C N 1
ATOM 10386 C CA . ILE C 1 340 ? 87.963 131.128 119.442 1.00 42.65 340 ILE C CA 1
ATOM 10387 C C . ILE C 1 340 ? 87.410 132.148 120.436 1.00 42.85 340 ILE C C 1
ATOM 10388 O O . ILE C 1 340 ? 88.046 132.446 121.459 1.00 43.09 340 ILE C O 1
ATOM 10393 N N . ILE C 1 341 ? 86.238 132.685 120.092 1.00 42.77 341 ILE C N 1
ATOM 10394 C CA . ILE C 1 341 ? 85.443 133.593 120.935 1.00 42.73 341 ILE C CA 1
ATOM 10395 C C . ILE C 1 341 ? 83.974 133.151 120.898 1.00 42.79 341 ILE C C 1
ATOM 10396 O O . ILE C 1 341 ? 83.621 132.252 120.138 1.00 43.00 341 ILE C O 1
ATOM 10401 N N . GLY C 1 342 ? 83.126 133.769 121.721 1.00 42.89 342 GLY C N 1
ATOM 10402 C CA . GLY C 1 342 ? 81.711 133.413 121.814 1.00 42.02 342 GLY C CA 1
ATOM 10403 C C . GLY C 1 342 ? 81.512 132.306 122.831 1.00 42.02 342 GLY C C 1
ATOM 10404 O O . GLY C 1 342 ? 82.348 131.401 122.940 1.00 42.73 342 GLY C O 1
ATOM 10405 N N . GLY C 1 343 ? 80.408 132.366 123.574 1.00 41.57 343 GLY C N 1
ATOM 10406 C CA . GLY C 1 343 ? 80.148 131.420 124.657 1.00 41.05 343 GLY C CA 1
ATOM 10407 C C . GLY C 1 343 ? 79.850 129.993 124.206 1.00 41.48 343 GLY C C 1
ATOM 10408 O O . GLY C 1 343 ? 80.074 129.042 124.957 1.00 41.41 343 GLY C O 1
ATOM 10409 N N . THR C 1 344 ? 79.327 129.823 122.994 1.00 41.40 344 THR C N 1
ATOM 10410 C CA . THR C 1 344 ? 79.024 128.472 122.507 1.00 41.55 344 THR C CA 1
ATOM 10411 C C . THR C 1 344 ? 80.277 127.671 122.053 1.00 41.76 344 THR C C 1
ATOM 10412 O O . THR C 1 344 ? 80.226 126.447 121.935 1.00 42.31 344 THR C O 1
ATOM 10416 N N . THR C 1 345 ? 81.415 128.340 121.863 1.00 41.52 345 THR C N 1
ATOM 10417 C CA . THR C 1 345 ? 82.671 127.623 121.580 1.00 41.51 345 THR C CA 1
ATOM 10418 C C . THR C 1 345 ? 83.263 126.893 122.806 1.00 41.77 345 THR C C 1
ATOM 10419 O O . THR C 1 345 ? 84.301 126.237 122.692 1.00 42.01 345 THR C O 1
ATOM 10423 N N . ARG C 1 346 ? 82.603 127.007 123.963 1.00 41.43 346 ARG C N 1
ATOM 10424 C CA . ARG C 1 346 ? 83.015 126.289 125.164 1.00 41.21 346 ARG C CA 1
ATOM 10425 C C . ARG C 1 346 ? 82.492 124.850 125.165 1.00 41.34 346 ARG C C 1
ATOM 10426 O O . ARG C 1 346 ? 82.884 124.040 126.012 1.00 41.19 346 ARG C O 1
ATOM 10434 N N . ILE C 1 347 ? 81.598 124.544 124.216 1.00 41.34 347 ILE C N 1
ATOM 10435 C CA . ILE C 1 347 ? 81.103 123.179 124.012 1.00 40.83 347 ILE C CA 1
ATOM 10436 C C . ILE C 1 347 ? 82.201 122.282 123.412 1.00 40.72 347 ILE C C 1
ATOM 10437 O O . ILE C 1 347 ? 82.686 122.558 122.300 1.00 40.69 347 ILE C O 1
ATOM 10442 N N . PRO C 1 348 ? 82.601 121.214 124.153 1.00 40.73 348 PRO C N 1
ATOM 10443 C CA . PRO C 1 348 ? 83.639 120.245 123.740 1.00 40.89 348 PRO C CA 1
ATOM 10444 C C . PRO C 1 348 ? 83.538 119.674 122.309 1.00 40.96 348 PRO C C 1
ATOM 10445 O O . PRO C 1 348 ? 84.547 119.623 121.603 1.00 41.14 348 PRO C O 1
ATOM 10449 N N . THR C 1 349 ? 82.353 119.244 121.879 1.00 41.03 349 THR C N 1
ATOM 10450 C CA . THR C 1 349 ? 82.208 118.696 120.521 1.00 40.82 349 THR C CA 1
ATOM 10451 C C . THR C 1 349 ? 82.479 119.752 119.444 1.00 41.23 349 THR C C 1
ATOM 10452 O O . THR C 1 349 ? 82.998 119.438 118.366 1.00 41.22 349 THR C O 1
ATOM 10456 N N . LEU C 1 350 ? 82.147 121.004 119.741 1.00 41.42 350 LEU C N 1
ATOM 10457 C CA . LEU C 1 350 ? 82.383 122.074 118.788 1.00 41.89 350 LEU C CA 1
ATOM 10458 C C . LEU C 1 350 ? 83.872 122.393 118.689 1.00 42.86 350 LEU C C 1
ATOM 10459 O O . LEU C 1 350 ? 84.390 122.608 117.596 1.00 42.81 350 LEU C O 1
ATOM 10464 N N . LYS C 1 351 ? 84.550 122.382 119.836 1.00 43.73 351 LYS C N 1
ATOM 10465 C CA . LYS C 1 351 ? 85.986 122.596 119.919 1.00 44.56 351 LYS C CA 1
ATOM 10466 C C . LYS C 1 351 ? 86.738 121.564 119.097 1.00 44.76 351 LYS C C 1
ATOM 10467 O O . LYS C 1 351 ? 87.563 121.905 118.250 1.00 44.48 351 LYS C O 1
ATOM 10473 N N . GLN C 1 352 ? 86.433 120.300 119.369 1.00 45.32 352 GLN C N 1
ATOM 10474 C CA . GLN C 1 352 ? 87.016 119.160 118.677 1.00 45.56 352 GLN C CA 1
ATOM 10475 C C . GLN C 1 352 ? 86.858 119.272 117.159 1.00 45.61 352 GLN C C 1
ATOM 10476 O O . GLN C 1 352 ? 87.825 119.059 116.423 1.00 45.88 352 GLN C O 1
ATOM 10482 N N . SER C 1 353 ? 85.650 119.614 116.708 1.00 45.30 353 SER C N 1
ATOM 10483 C CA . SER C 1 353 ? 85.367 119.825 115.289 1.00 45.40 353 SER C CA 1
ATOM 10484 C C . SER C 1 353 ? 86.134 120.986 114.664 1.00 45.52 353 SER C C 1
ATOM 10485 O O . SER C 1 353 ? 86.653 120.851 113.561 1.00 45.82 353 SER C O 1
ATOM 10488 N N . ILE C 1 354 ? 86.193 122.118 115.370 1.00 45.66 354 ILE C N 1
ATOM 10489 C CA . ILE C 1 354 ? 86.929 123.301 114.915 1.00 45.45 354 ILE C CA 1
ATOM 10490 C C . ILE C 1 354 ? 88.430 123.004 114.839 1.00 45.93 354 ILE C C 1
ATOM 10491 O O . ILE C 1 354 ? 89.081 123.361 113.858 1.00 45.84 354 ILE C O 1
ATOM 10496 N N . SER C 1 355 ? 88.955 122.328 115.861 1.00 46.40 355 SER C N 1
ATOM 10497 C CA . SER C 1 355 ? 90.363 121.942 115.911 1.00 47.20 355 SER C CA 1
ATOM 10498 C C . SER C 1 355 ? 90.700 120.895 114.843 1.00 47.71 355 SER C C 1
ATOM 10499 O O . SER C 1 355 ? 91.745 120.983 114.194 1.00 47.93 355 SER C O 1
ATOM 10502 N N . GLU C 1 356 ? 89.813 119.918 114.661 1.00 48.08 356 GLU C N 1
ATOM 10503 C CA . GLU C 1 356 ? 89.972 118.926 113.607 1.00 48.59 356 GLU C CA 1
ATOM 10504 C C . GLU C 1 356 ? 89.839 119.530 112.207 1.00 48.31 356 GLU C C 1
ATOM 10505 O O . GLU C 1 356 ? 90.589 119.157 111.301 1.00 48.24 356 GLU C O 1
ATOM 10511 N N . ALA C 1 357 ? 88.904 120.467 112.036 1.00 47.96 357 ALA C N 1
ATOM 10512 C CA . ALA C 1 357 ? 88.671 121.090 110.730 1.00 47.62 357 ALA C CA 1
ATOM 10513 C C . ALA C 1 357 ? 89.919 121.808 110.211 1.00 47.52 357 ALA C C 1
ATOM 10514 O O . ALA C 1 357 ? 90.207 121.786 109.001 1.00 47.38 357 ALA C O 1
ATOM 10516 N N . PHE C 1 358 ? 90.659 122.429 111.131 1.00 47.15 358 PHE C N 1
ATOM 10517 C CA . PHE C 1 358 ? 91.875 123.167 110.784 1.00 46.91 358 PHE C CA 1
ATOM 10518 C C . PHE C 1 358 ? 93.147 122.309 110.816 1.00 46.77 358 PHE C C 1
ATOM 10519 O O . PHE C 1 358 ? 94.050 122.509 110.004 1.00 46.82 358 PHE C O 1
ATOM 10527 N N . GLY C 1 359 ? 93.204 121.354 111.743 1.00 46.55 359 GLY C N 1
ATOM 10528 C CA . GLY C 1 359 ? 94.422 120.599 112.009 1.00 46.31 359 GLY C CA 1
ATOM 10529 C C . GLY C 1 359 ? 95.369 121.434 112.847 1.00 46.33 359 GLY C C 1
ATOM 10530 O O . GLY C 1 359 ? 96.577 121.424 112.633 1.00 46.39 359 GLY C O 1
ATOM 10531 N N . LYS C 1 360 ? 94.804 122.170 113.799 1.00 46.49 360 LYS C N 1
ATOM 10532 C CA . LYS C 1 360 ? 95.557 123.098 114.630 1.00 46.59 360 LYS C CA 1
ATOM 10533 C C . LYS C 1 360 ? 94.964 123.129 116.033 1.00 46.39 360 LYS C C 1
ATOM 10534 O O . LYS C 1 360 ? 93.746 123.032 116.177 1.00 46.74 360 LYS C O 1
ATOM 10536 N N . PRO C 1 361 ? 95.815 123.265 117.072 1.00 46.10 361 PRO C N 1
ATOM 10537 C CA . PRO C 1 361 ? 95.295 123.493 118.429 1.00 45.90 361 PRO C CA 1
ATOM 10538 C C . PRO C 1 361 ? 94.567 124.831 118.515 1.00 45.52 361 PRO C C 1
ATOM 10539 O O . PRO C 1 361 ? 94.886 125.751 117.756 1.00 45.67 361 PRO C O 1
ATOM 10543 N N . LEU C 1 362 ? 93.591 124.935 119.414 1.00 44.94 362 LEU C N 1
ATOM 10544 C CA . LEU C 1 362 ? 92.798 126.159 119.529 1.00 44.36 362 LEU C CA 1
ATOM 10545 C C . LEU C 1 362 ? 93.450 127.149 120.484 1.00 44.33 362 LEU C C 1
ATOM 10546 O O . LEU C 1 362 ? 93.893 126.775 121.579 1.00 44.22 362 LEU C O 1
ATOM 10551 N N . SER C 1 363 ? 93.509 128.410 120.058 1.00 44.08 363 SER C N 1
ATOM 10552 C CA . SER C 1 363 ? 94.113 129.472 120.859 1.00 43.92 363 SER C CA 1
ATOM 10553 C C . SER C 1 363 ? 93.028 130.250 121.584 1.00 43.98 363 SER C C 1
ATOM 10554 O O . SER C 1 363 ? 91.911 130.379 121.104 1.00 43.51 363 SER C O 1
ATOM 10557 N N . THR C 1 364 ? 93.397 130.809 122.728 1.00 44.72 364 THR C N 1
ATOM 10558 C CA . THR C 1 364 ? 92.437 131.319 123.684 1.00 44.99 364 THR C CA 1
ATOM 10559 C C . THR C 1 364 ? 93.046 132.564 124.400 1.00 45.00 364 THR C C 1
ATOM 10560 O O . THR C 1 364 ? 92.872 132.769 125.603 1.00 45.27 364 THR C O 1
ATOM 10564 N N . THR C 1 365 ? 93.756 133.397 123.628 1.00 44.64 365 THR C N 1
ATOM 10565 C CA . THR C 1 365 ? 94.529 134.529 124.175 1.00 44.19 365 THR C CA 1
ATOM 10566 C C . THR C 1 365 ? 93.814 135.883 124.218 1.00 44.79 365 THR C C 1
ATOM 10567 O O . THR C 1 365 ? 94.419 136.890 124.623 1.00 44.70 365 THR C O 1
ATOM 10571 N N . LEU C 1 366 ? 92.563 135.909 123.752 1.00 45.07 366 LEU C N 1
ATOM 10572 C CA . LEU C 1 366 ? 91.669 137.057 123.908 1.00 45.64 366 LEU C CA 1
ATOM 10573 C C . LEU C 1 366 ? 90.727 136.783 125.076 1.00 45.69 366 LEU C C 1
ATOM 10574 O O . LEU C 1 366 ? 90.513 135.619 125.459 1.00 46.01 366 LEU C O 1
ATOM 10579 N N . ASN C 1 367 ? 90.152 137.833 125.652 1.00 45.77 367 ASN C N 1
ATOM 10580 C CA . ASN C 1 367 ? 88.969 137.617 126.481 1.00 45.60 367 ASN C CA 1
ATOM 10581 C C . ASN C 1 367 ? 87.816 137.392 125.538 1.00 45.54 367 ASN C C 1
ATOM 10582 O O . ASN C 1 367 ? 87.451 138.288 124.776 1.00 46.32 367 ASN C O 1
ATOM 10587 N N . GLN C 1 368 ? 87.270 136.183 125.576 1.00 45.34 368 GLN C N 1
ATOM 10588 C CA . GLN C 1 368 ? 86.270 135.727 124.608 1.00 45.51 368 GLN C CA 1
ATOM 10589 C C . GLN C 1 368 ? 84.963 136.528 124.644 1.00 44.85 368 GLN C C 1
ATOM 10590 O O . GLN C 1 368 ? 84.306 136.701 123.609 1.00 45.57 368 GLN C O 1
ATOM 10596 N N . ASP C 1 369 ? 84.605 137.011 125.833 1.00 43.54 369 ASP C N 1
ATOM 10597 C CA . ASP C 1 369 ? 83.402 137.805 126.045 1.00 42.38 369 ASP C CA 1
ATOM 10598 C C . ASP C 1 369 ? 83.564 139.270 125.619 1.00 42.12 369 ASP C C 1
ATOM 10599 O O . ASP C 1 369 ? 82.599 139.907 125.179 1.00 41.57 369 ASP C O 1
ATOM 10604 N N . GLU C 1 370 ? 84.783 139.793 125.767 1.00 41.50 370 GLU C N 1
ATOM 10605 C CA . GLU C 1 370 ? 85.033 141.232 125.655 1.00 41.40 370 GLU C CA 1
ATOM 10606 C C . GLU C 1 370 ? 85.647 141.703 124.346 1.00 40.84 370 GLU C C 1
ATOM 10607 O O . GLU C 1 370 ? 85.631 142.894 124.070 1.00 40.77 370 GLU C O 1
ATOM 10613 N N . ALA C 1 371 ? 86.205 140.783 123.562 1.00 40.69 371 ALA C N 1
ATOM 10614 C CA . ALA C 1 371 ? 87.033 141.144 122.403 1.00 40.90 371 ALA C CA 1
ATOM 10615 C C . ALA C 1 371 ? 86.293 142.014 121.395 1.00 41.10 371 ALA C C 1
ATOM 10616 O O . ALA C 1 371 ? 86.856 142.986 120.884 1.00 41.09 371 ALA C O 1
ATOM 10618 N N . ILE C 1 372 ? 85.033 141.657 121.124 1.00 41.28 372 ILE C N 1
ATOM 10619 C CA . ILE C 1 372 ? 84.197 142.365 120.145 1.00 41.50 372 ILE C CA 1
ATOM 10620 C C . ILE C 1 372 ? 83.854 143.789 120.602 1.00 41.76 372 ILE C C 1
ATOM 10621 O O . ILE C 1 372 ? 84.027 144.742 119.825 1.00 42.29 372 ILE C O 1
ATOM 10626 N N . ALA C 1 373 ? 83.398 143.930 121.852 1.00 41.60 373 ALA C N 1
ATOM 10627 C CA . ALA C 1 373 ? 83.122 145.249 122.449 1.00 41.44 373 ALA C CA 1
ATOM 10628 C C . ALA C 1 373 ? 84.354 146.159 122.432 1.00 41.74 373 ALA C C 1
ATOM 10629 O O . ALA C 1 373 ? 84.259 147.332 122.065 1.00 41.84 373 ALA C O 1
ATOM 10631 N N . LYS C 1 374 ? 85.498 145.612 122.850 1.00 42.07 374 LYS C N 1
ATOM 10632 C CA . LYS C 1 374 ? 86.765 146.351 122.866 1.00 41.98 374 LYS C CA 1
ATOM 10633 C C . LYS C 1 374 ? 87.194 146.807 121.472 1.00 41.99 374 LYS C C 1
ATOM 10634 O O . LYS C 1 374 ? 87.688 147.921 121.318 1.00 42.16 374 LYS C O 1
ATOM 10640 N N . GLY C 1 375 ? 87.005 145.945 120.472 1.00 42.04 375 GLY C N 1
ATOM 10641 C CA . GLY C 1 375 ? 87.275 146.302 119.087 1.00 41.27 375 GLY C CA 1
ATOM 10642 C C . GLY C 1 375 ? 86.385 147.440 118.621 1.00 41.35 375 GLY C C 1
ATOM 10643 O O . GLY C 1 375 ? 86.861 148.413 118.021 1.00 41.07 375 GLY C O 1
ATOM 10644 N N . ALA C 1 376 ? 85.091 147.323 118.920 1.00 40.93 376 ALA C N 1
ATOM 10645 C CA . ALA C 1 376 ? 84.120 148.370 118.621 1.00 40.51 376 ALA C CA 1
ATOM 10646 C C . ALA C 1 376 ? 84.462 149.709 119.298 1.00 40.09 376 ALA C C 1
ATOM 10647 O O . ALA C 1 376 ? 84.259 150.767 118.702 1.00 40.12 376 ALA C O 1
ATOM 10649 N N . ALA C 1 377 ? 84.972 149.660 120.530 1.00 39.70 377 ALA C N 1
ATOM 10650 C CA . ALA C 1 377 ? 85.446 150.868 121.243 1.00 39.84 377 ALA C CA 1
ATOM 10651 C C . ALA C 1 377 ? 86.671 151.531 120.617 1.00 40.00 377 ALA C C 1
ATOM 10652 O O . ALA C 1 377 ? 86.746 152.751 120.582 1.00 40.08 377 ALA C O 1
ATOM 10654 N N . PHE C 1 378 ? 87.644 150.735 120.171 1.00 40.29 378 PHE C N 1
ATOM 10655 C CA . PHE C 1 378 ? 88.826 151.269 119.498 1.00 40.30 378 PHE C CA 1
ATOM 10656 C C . PHE C 1 378 ? 88.441 151.874 118.148 1.00 40.29 378 PHE C C 1
ATOM 10657 O O . PHE C 1 378 ? 88.902 152.972 117.799 1.00 40.26 378 PHE C O 1
ATOM 10665 N N . ILE C 1 379 ? 87.601 151.160 117.399 1.00 40.15 379 ILE C N 1
ATOM 10666 C CA . ILE C 1 379 ? 87.070 151.670 116.121 1.00 40.40 379 ILE C CA 1
ATOM 10667 C C . ILE C 1 379 ? 86.285 152.979 116.310 1.00 40.73 379 ILE C C 1
ATOM 10668 O O . ILE C 1 379 ? 86.452 153.909 115.544 1.00 40.27 379 ILE C O 1
ATOM 10673 N N . CYS C 1 380 ? 85.440 153.047 117.336 1.00 41.55 380 CYS C N 1
ATOM 10674 C CA . CYS C 1 380 ? 84.743 154.292 117.640 1.00 42.46 380 CYS C CA 1
ATOM 10675 C C . CYS C 1 380 ? 85.727 155.439 117.885 1.00 42.78 380 CYS C C 1
ATOM 10676 O O . CYS C 1 380 ? 85.451 156.584 117.526 1.00 42.66 380 CYS C O 1
ATOM 10679 N N . ALA C 1 381 ? 86.863 155.116 118.499 1.00 43.24 381 ALA C N 1
ATOM 10680 C CA . ALA C 1 381 ? 87.913 156.093 118.785 1.00 43.55 381 ALA C CA 1
ATOM 10681 C C . ALA C 1 381 ? 88.664 156.581 117.531 1.00 43.82 381 ALA C C 1
ATOM 10682 O O . ALA C 1 381 ? 89.094 157.735 117.483 1.00 43.86 381 ALA C O 1
ATOM 10684 N N . ILE C 1 382 ? 88.830 155.712 116.533 1.00 44.41 382 ILE C N 1
ATOM 10685 C CA . ILE C 1 382 ? 89.370 156.124 115.233 1.00 45.36 382 ILE C CA 1
ATOM 10686 C C . ILE C 1 382 ? 88.534 157.255 114.624 1.00 45.97 382 ILE C C 1
ATOM 10687 O O . ILE C 1 382 ? 89.077 158.182 114.035 1.00 46.19 382 ILE C O 1
ATOM 10692 N N . HIS C 1 383 ? 87.214 157.173 114.776 1.00 46.68 383 HIS C N 1
ATOM 10693 C CA . HIS C 1 383 ? 86.301 158.180 114.229 1.00 47.42 383 HIS C CA 1
ATOM 10694 C C . HIS C 1 383 ? 86.145 159.404 115.135 1.00 47.51 383 HIS C C 1
ATOM 10695 O O . HIS C 1 383 ? 85.474 160.360 114.753 1.00 47.75 383 HIS C O 1
ATOM 10702 N N . SER C 1 384 ? 86.734 159.368 116.333 1.00 47.53 384 SER C N 1
ATOM 10703 C CA . SER C 1 384 ? 86.708 160.519 117.241 1.00 47.82 384 SER C CA 1
ATOM 10704 C C . SER C 1 384 ? 87.533 161.667 116.662 1.00 48.74 384 SER C C 1
ATOM 10705 O O . SER C 1 384 ? 88.737 161.508 116.402 1.00 48.61 384 SER C O 1
ATOM 10708 N N . PRO C 1 385 ? 86.888 162.824 116.430 1.00 49.37 385 PRO C N 1
ATOM 10709 C CA . PRO C 1 385 ? 87.630 163.973 115.917 1.00 49.64 385 PRO C CA 1
ATOM 10710 C C . PRO C 1 385 ? 88.720 164.492 116.861 1.00 50.20 385 PRO C C 1
ATOM 10711 O O . PRO C 1 385 ? 89.609 165.227 116.416 1.00 50.05 385 PRO C O 1
ATOM 10715 N N . THR C 1 386 ? 88.666 164.098 118.136 1.00 50.58 386 THR C N 1
ATOM 10716 C CA . THR C 1 386 ? 89.592 164.604 119.158 1.00 50.78 386 THR C CA 1
ATOM 10717 C C . THR C 1 386 ? 90.568 163.553 119.685 1.00 51.11 386 THR C C 1
ATOM 10718 O O . THR C 1 386 ? 91.777 163.790 119.721 1.00 51.51 386 THR C O 1
ATOM 10722 N N . LEU C 1 387 ? 90.047 162.408 120.123 1.00 51.47 387 LEU C N 1
ATOM 10723 C CA . LEU C 1 387 ? 90.871 161.360 120.717 1.00 51.62 387 LEU C CA 1
ATOM 10724 C C . LEU C 1 387 ? 91.810 160.732 119.680 1.00 51.77 387 LEU C C 1
ATOM 10725 O O . LEU C 1 387 ? 91.362 160.206 118.655 1.00 51.74 387 LEU C O 1
ATOM 10730 N N . ARG C 1 388 ? 93.110 160.807 119.949 1.00 52.00 388 ARG C N 1
ATOM 10731 C CA . ARG C 1 388 ? 94.113 160.231 119.060 1.00 52.77 388 ARG C CA 1
ATOM 10732 C C . ARG C 1 388 ? 94.519 158.858 119.551 1.00 52.70 388 ARG C C 1
ATOM 10733 O O . ARG C 1 388 ? 94.824 158.660 120.729 1.00 52.80 388 ARG C O 1
ATOM 10741 N N . VAL C 1 389 ? 94.525 157.910 118.630 1.00 52.79 389 VAL C N 1
ATOM 10742 C CA . VAL C 1 389 ? 94.626 156.511 118.991 1.00 53.20 389 VAL C CA 1
ATOM 10743 C C . VAL C 1 389 ? 95.739 155.871 118.148 1.00 53.49 389 VAL C C 1
ATOM 10744 O O . VAL C 1 389 ? 96.008 156.326 117.029 1.00 53.61 389 VAL C O 1
ATOM 10748 N N . ARG C 1 390 ? 96.423 154.870 118.706 1.00 53.56 390 ARG C N 1
ATOM 10749 C CA . ARG C 1 390 ? 97.586 154.269 118.043 1.00 53.54 390 ARG C CA 1
ATOM 10750 C C . ARG C 1 390 ? 97.151 153.733 116.687 1.00 53.40 390 ARG C C 1
ATOM 10751 O O . ARG C 1 390 ? 96.232 152.927 116.621 1.00 53.26 390 ARG C O 1
ATOM 10753 N N . PRO C 1 391 ? 97.808 154.187 115.598 1.00 53.34 391 PRO C N 1
ATOM 10754 C CA . PRO C 1 391 ? 97.263 153.949 114.252 1.00 53.05 391 PRO C CA 1
ATOM 10755 C C . PRO C 1 391 ? 97.009 152.468 113.932 1.00 52.55 391 PRO C C 1
ATOM 10756 O O . PRO C 1 391 ? 97.833 151.596 114.242 1.00 52.62 391 PRO C O 1
ATOM 10760 N N . PHE C 1 392 ? 95.848 152.192 113.350 1.00 51.80 392 PHE C N 1
ATOM 10761 C CA . PHE C 1 392 ? 95.521 150.843 112.921 1.00 50.85 392 PHE C CA 1
ATOM 10762 C C . PHE C 1 392 ? 94.590 150.907 111.733 1.00 50.66 392 PHE C C 1
ATOM 10763 O O . PHE C 1 392 ? 93.505 151.481 111.817 1.00 51.30 392 PHE C O 1
ATOM 10771 N N . LYS C 1 393 ? 95.027 150.334 110.619 1.00 50.07 393 LYS C N 1
ATOM 10772 C CA . LYS C 1 393 ? 94.166 150.223 109.449 1.00 49.26 393 LYS C CA 1
ATOM 10773 C C . LYS C 1 393 ? 93.613 148.807 109.334 1.00 48.30 393 LYS C C 1
ATOM 10774 O O . LYS C 1 393 ? 94.244 147.843 109.774 1.00 48.10 393 LYS C O 1
ATOM 10780 N N . PHE C 1 394 ? 92.425 148.686 108.757 1.00 47.52 394 PHE C N 1
ATOM 10781 C CA . PHE C 1 394 ? 91.883 147.374 108.446 1.00 46.43 394 PHE C CA 1
ATOM 10782 C C . PHE C 1 394 ? 90.911 147.412 107.276 1.00 46.39 394 PHE C C 1
ATOM 10783 O O . PHE C 1 394 ? 90.191 148.391 107.072 1.00 46.21 394 PHE C O 1
ATOM 10791 N N . GLU C 1 395 ? 90.917 146.331 106.506 1.00 46.27 395 GLU C N 1
ATOM 10792 C CA . GLU C 1 395 ? 90.045 146.179 105.355 1.00 46.27 395 GLU C CA 1
ATOM 10793 C C . GLU C 1 395 ? 89.224 144.930 105.535 1.00 46.01 395 GLU C C 1
ATOM 10794 O O . GLU C 1 395 ? 89.747 143.885 105.915 1.00 46.07 395 GLU C O 1
ATOM 10800 N N . ASP C 1 396 ? 87.933 145.042 105.259 1.00 46.16 396 ASP C N 1
ATOM 10801 C CA . ASP C 1 396 ? 87.016 143.920 105.407 1.00 45.91 396 ASP C CA 1
ATOM 10802 C C . ASP C 1 396 ? 86.528 143.468 104.025 1.00 45.68 396 ASP C C 1
ATOM 10803 O O . ASP C 1 396 ? 86.424 144.268 103.099 1.00 45.44 396 ASP C O 1
ATOM 10808 N N . ILE C 1 397 ? 86.240 142.178 103.900 1.00 45.79 397 ILE C N 1
ATOM 10809 C CA . ILE C 1 397 ? 85.816 141.587 102.629 1.00 45.63 397 ILE C CA 1
ATOM 10810 C C . ILE C 1 397 ? 84.421 142.058 102.155 1.00 45.46 397 ILE C C 1
ATOM 10811 O O . ILE C 1 397 ? 83.476 142.165 102.942 1.00 45.99 397 ILE C O 1
ATOM 10816 N N . HIS C 1 398 ? 84.347 142.353 100.858 1.00 45.69 398 HIS C N 1
ATOM 10817 C CA . HIS C 1 398 ? 83.157 142.825 100.154 1.00 45.49 398 HIS C CA 1
ATOM 10818 C C . HIS C 1 398 ? 82.688 141.657 99.273 1.00 45.57 398 HIS C C 1
ATOM 10819 O O . HIS C 1 398 ? 83.123 141.535 98.123 1.00 45.19 398 HIS C O 1
ATOM 10826 N N . PRO C 1 399 ? 81.800 140.787 99.816 1.00 45.64 399 PRO C N 1
ATOM 10827 C CA . PRO C 1 399 ? 81.556 139.450 99.241 1.00 45.55 399 PRO C CA 1
ATOM 10828 C C . PRO C 1 399 ? 80.852 139.422 97.884 1.00 45.48 399 PRO C C 1
ATOM 10829 O O . PRO C 1 399 ? 81.126 138.523 97.079 1.00 45.95 399 PRO C O 1
ATOM 10833 N N . TYR C 1 400 ? 79.976 140.396 97.629 1.00 45.03 400 TYR C N 1
ATOM 10834 C CA . TYR C 1 400 ? 79.165 140.414 96.415 1.00 44.65 400 TYR C CA 1
ATOM 10835 C C . TYR C 1 400 ? 79.568 141.502 95.418 1.00 44.53 400 TYR C C 1
ATOM 10836 O O . TYR C 1 400 ? 79.973 142.602 95.801 1.00 44.56 400 TYR C O 1
ATOM 10845 N N . SER C 1 401 ? 79.458 141.174 94.134 1.00 43.91 401 SER C N 1
ATOM 10846 C CA . SER C 1 401 ? 79.674 142.138 93.056 1.00 43.32 401 SER C CA 1
ATOM 10847 C C . SER C 1 401 ? 78.550 143.174 93.051 1.00 43.01 401 SER C C 1
ATOM 10848 O O . SER C 1 401 ? 77.363 142.827 92.957 1.00 43.34 401 SER C O 1
ATOM 10851 N N . VAL C 1 402 ? 78.930 144.441 93.190 1.00 42.34 402 VAL C N 1
ATOM 10852 C CA . VAL C 1 402 ? 77.972 145.538 93.164 1.00 41.80 402 VAL C CA 1
ATOM 10853 C C . VAL C 1 402 ? 78.216 146.431 91.937 1.00 41.88 402 VAL C C 1
ATOM 10854 O O . VAL C 1 402 ? 79.357 146.762 91.588 1.00 41.70 402 VAL C O 1
ATOM 10858 N N . SER C 1 403 ? 77.125 146.805 91.285 1.00 41.66 403 SER C N 1
ATOM 10859 C CA . SER C 1 403 ? 77.190 147.604 90.082 1.00 42.25 403 SER C CA 1
ATOM 10860 C C . SER C 1 403 ? 76.252 148.813 90.195 1.00 42.22 403 SER C C 1
ATOM 10861 O O . SER C 1 403 ? 75.283 148.785 90.954 1.00 43.15 403 SER C O 1
ATOM 10864 N N . TYR C 1 404 ? 76.571 149.885 89.479 1.00 42.06 404 TYR C N 1
ATOM 10865 C CA . TYR C 1 404 ? 75.745 151.097 89.461 1.00 41.73 404 TYR C CA 1
ATOM 10866 C C . TYR C 1 404 ? 75.215 151.341 88.054 1.00 42.26 404 TYR C C 1
ATOM 10867 O O . TYR C 1 404 ? 75.865 150.982 87.067 1.00 42.06 404 TYR C O 1
ATOM 10876 N N . SER C 1 405 ? 74.038 151.957 87.974 1.00 42.76 405 SER C N 1
ATOM 10877 C CA . SER C 1 405 ? 73.423 152.310 86.701 1.00 43.02 405 SER C CA 1
ATOM 10878 C C . SER C 1 405 ? 73.064 153.798 86.662 1.00 43.41 405 SER C C 1
ATOM 10879 O O . SER C 1 405 ? 73.020 154.463 87.698 1.00 43.35 405 SER C O 1
ATOM 10882 N N . TRP C 1 406 ? 72.822 154.314 85.460 1.00 43.95 406 TRP C N 1
ATOM 10883 C CA . TRP C 1 406 ? 72.435 155.712 85.261 1.00 44.53 406 TRP C CA 1
ATOM 10884 C C . TRP C 1 406 ? 71.529 155.822 84.045 1.00 45.29 406 TRP C C 1
ATOM 10885 O O . TRP C 1 406 ? 71.521 154.915 83.196 1.00 45.35 406 TRP C O 1
ATOM 10896 N N . ASP C 1 407 ? 70.755 156.926 83.972 1.00 46.28 407 ASP C N 1
ATOM 10897 C CA . ASP C 1 407 ? 69.996 157.218 82.761 1.00 47.39 407 ASP C CA 1
ATOM 10898 C C . ASP C 1 407 ? 70.977 157.201 81.591 1.00 48.09 407 ASP C C 1
ATOM 10899 O O . ASP C 1 407 ? 72.086 157.782 81.680 1.00 48.34 407 ASP C O 1
ATOM 10904 N N . LYS C 1 408 ? 70.578 156.492 80.524 1.00 48.87 408 LYS C N 1
ATOM 10905 C CA . LYS C 1 408 ? 71.449 156.252 79.375 1.00 49.41 408 LYS C CA 1
ATOM 10906 C C . LYS C 1 408 ? 71.971 157.572 78.803 1.00 49.90 408 LYS C C 1
ATOM 10907 O O . LYS C 1 408 ? 73.198 157.789 78.747 1.00 50.22 408 LYS C O 1
ATOM 10913 N N . GLN C 1 409 ? 71.035 158.448 78.407 1.00 50.45 409 GLN C N 1
ATOM 10914 C CA . GLN C 1 409 ? 71.335 159.759 77.795 1.00 50.78 409 GLN C CA 1
ATOM 10915 C C . GLN C 1 409 ? 72.309 159.699 76.604 1.00 50.98 409 GLN C C 1
ATOM 10916 O O . GLN C 1 409 ? 72.017 159.003 75.615 1.00 51.03 409 GLN C O 1
ATOM 10922 N N . VAL C 1 410 ? 73.444 160.427 76.691 1.00 51.26 410 VAL C N 1
ATOM 10923 C CA . VAL C 1 410 ? 74.438 160.468 75.584 1.00 51.58 410 VAL C CA 1
ATOM 10924 C C . VAL C 1 410 ? 75.667 159.563 75.834 1.00 51.74 410 VAL C C 1
ATOM 10925 O O . VAL C 1 410 ? 76.755 159.763 75.215 1.00 51.58 410 VAL C O 1
ATOM 10929 N N . GLU C 1 411 ? 75.481 158.571 76.735 1.00 51.90 411 GLU C N 1
ATOM 10930 C CA . GLU C 1 411 ? 76.521 157.576 77.015 1.00 52.27 411 GLU C CA 1
ATOM 10931 C C . GLU C 1 411 ? 76.336 156.315 76.150 1.00 52.35 411 GLU C C 1
ATOM 10932 O O . GLU C 1 411 ? 75.241 156.088 75.522 1.00 52.52 411 GLU C O 1
ATOM 10938 N N . ASP C 1 412 ? 77.448 155.532 76.040 1.00 52.40 412 ASP C N 1
ATOM 10939 C CA . ASP C 1 412 ? 77.406 154.198 75.432 1.00 52.32 412 ASP C CA 1
ATOM 10940 C C . ASP C 1 412 ? 76.668 153.204 76.354 1.00 52.38 412 ASP C C 1
ATOM 10941 O O . ASP C 1 412 ? 75.702 152.558 75.932 1.00 52.59 412 ASP C O 1
ATOM 10946 N N . GLU C 1 413 ? 77.123 153.090 77.607 1.00 52.03 413 GLU C N 1
ATOM 10947 C CA . GLU C 1 413 ? 76.506 152.177 78.579 1.00 52.06 413 GLU C CA 1
ATOM 10948 C C . GLU C 1 413 ? 75.584 152.915 79.553 1.00 51.60 413 GLU C C 1
ATOM 10949 O O . GLU C 1 413 ? 75.689 154.159 79.715 1.00 51.55 413 GLU C O 1
ATOM 10955 N N . ASP C 1 414 ? 74.673 152.148 80.179 1.00 51.15 414 ASP C N 1
ATOM 10956 C CA . ASP C 1 414 ? 73.801 152.699 81.221 1.00 50.81 414 ASP C CA 1
ATOM 10957 C C . ASP C 1 414 ? 74.052 152.060 82.592 1.00 50.45 414 ASP C C 1
ATOM 10958 O O . ASP C 1 414 ? 73.373 152.381 83.568 1.00 50.41 414 ASP C O 1
ATOM 10963 N N . HIS C 1 415 ? 75.020 151.147 82.645 1.00 49.91 415 HIS C N 1
ATOM 10964 C CA . HIS C 1 415 ? 75.445 150.501 83.889 1.00 49.38 415 HIS C CA 1
ATOM 10965 C C . HIS C 1 415 ? 76.933 150.138 83.823 1.00 49.22 415 HIS C C 1
ATOM 10966 O O . HIS C 1 415 ? 77.598 150.415 82.820 1.00 49.15 415 HIS C O 1
ATOM 10973 N N . MET C 1 416 ? 77.439 149.510 84.887 1.00 49.01 416 MET C N 1
ATOM 10974 C CA . MET C 1 416 ? 78.874 149.277 85.080 1.00 48.82 416 MET C CA 1
ATOM 10975 C C . MET C 1 416 ? 79.086 148.580 86.417 1.00 48.23 416 MET C C 1
ATOM 10976 O O . MET C 1 416 ? 78.458 148.966 87.398 1.00 48.44 416 MET C O 1
ATOM 10981 N N . GLU C 1 417 ? 79.961 147.571 86.464 1.00 47.60 417 GLU C N 1
ATOM 10982 C CA . GLU C 1 417 ? 80.437 147.020 87.741 1.00 47.16 417 GLU C CA 1
ATOM 10983 C C . GLU C 1 417 ? 81.382 148.004 88.439 1.00 46.80 417 GLU C C 1
ATOM 10984 O O . GLU C 1 417 ? 82.396 148.407 87.874 1.00 46.50 417 GLU C O 1
ATOM 10990 N N . VAL C 1 418 ? 81.036 148.377 89.673 1.00 46.63 418 VAL C N 1
ATOM 10991 C CA . VAL C 1 418 ? 81.790 149.380 90.436 1.00 46.19 418 VAL C CA 1
ATOM 10992 C C . VAL C 1 418 ? 82.577 148.761 91.602 1.00 45.96 418 VAL C C 1
ATOM 10993 O O . VAL C 1 418 ? 83.764 149.057 91.787 1.00 46.14 418 VAL C O 1
ATOM 10997 N N . PHE C 1 419 ? 81.921 147.897 92.371 1.00 45.37 419 PHE C N 1
ATOM 10998 C CA . PHE C 1 419 ? 82.564 147.209 93.495 1.00 44.97 419 PHE C CA 1
ATOM 10999 C C . PHE C 1 419 ? 82.482 145.693 93.321 1.00 44.77 419 PHE C C 1
ATOM 11000 O O . PHE C 1 419 ? 81.458 145.089 93.661 1.00 45.24 419 PHE C O 1
ATOM 11008 N N . PRO C 1 420 ? 83.551 145.077 92.776 1.00 44.43 420 PRO C N 1
ATOM 11009 C CA . PRO C 1 420 ? 83.568 143.643 92.443 1.00 44.29 420 PRO C CA 1
ATOM 11010 C C . PRO C 1 420 ? 83.404 142.686 93.635 1.00 44.15 420 PRO C C 1
ATOM 11011 O O . PRO C 1 420 ? 83.583 143.088 94.786 1.00 43.76 420 PRO C O 1
ATOM 11015 N N . ALA C 1 421 ? 83.068 141.430 93.330 1.00 44.37 421 ALA C N 1
ATOM 11016 C CA . ALA C 1 421 ? 82.897 140.366 94.328 1.00 44.75 421 ALA C CA 1
ATOM 11017 C C . ALA C 1 421 ? 84.242 139.920 94.860 1.00 44.90 421 ALA C C 1
ATOM 11018 O O . ALA C 1 421 ? 85.107 139.503 94.091 1.00 45.27 421 ALA C O 1
ATOM 11020 N N . GLY C 1 422 ? 84.420 140.004 96.174 1.00 45.03 422 GLY C N 1
ATOM 11021 C CA . GLY C 1 422 ? 85.696 139.638 96.793 1.00 45.08 422 GLY C CA 1
ATOM 11022 C C . GLY C 1 422 ? 86.698 140.783 96.872 1.00 44.95 422 GLY C C 1
ATOM 11023 O O . GLY C 1 422 ? 87.865 140.576 97.228 1.00 44.79 422 GLY C O 1
ATOM 11024 N N . SER C 1 423 ? 86.241 141.992 96.544 1.00 44.86 423 SER C N 1
ATOM 11025 C CA . SER C 1 423 ? 87.031 143.198 96.776 1.00 44.75 423 SER C CA 1
ATOM 11026 C C . SER C 1 423 ? 86.978 143.543 98.272 1.00 44.38 423 SER C C 1
ATOM 11027 O O . SER C 1 423 ? 86.514 142.738 99.091 1.00 44.54 423 SER C O 1
ATOM 11030 N N . SER C 1 424 ? 87.453 144.727 98.634 1.00 43.83 424 SER C N 1
ATOM 11031 C CA . SER C 1 424 ? 87.502 145.118 100.034 1.00 43.47 424 SER C CA 1
ATOM 11032 C C . SER C 1 424 ? 86.764 146.424 100.236 1.00 43.32 424 SER C C 1
ATOM 11033 O O . SER C 1 424 ? 86.530 147.159 99.277 1.00 43.61 424 SER C O 1
ATOM 11036 N N . PHE C 1 425 ? 86.385 146.697 101.482 1.00 43.01 425 PHE C N 1
ATOM 11037 C CA . PHE C 1 425 ? 85.788 147.980 101.848 1.00 42.69 425 PHE C CA 1
ATOM 11038 C C . PHE C 1 425 ? 86.389 148.530 103.153 1.00 42.42 425 PHE C C 1
ATOM 11039 O O . PHE C 1 425 ? 86.922 147.753 103.949 1.00 42.14 425 PHE C O 1
ATOM 11047 N N . PRO C 1 426 ? 86.333 149.868 103.361 1.00 42.45 426 PRO C N 1
ATOM 11048 C CA . PRO C 1 426 ? 85.740 150.897 102.476 1.00 42.60 426 PRO C CA 1
ATOM 11049 C C . PRO C 1 426 ? 86.476 151.072 101.136 1.00 42.66 426 PRO C C 1
ATOM 11050 O O . PRO C 1 426 ? 87.694 150.882 101.056 1.00 42.33 426 PRO C O 1
ATOM 11054 N N . SER C 1 427 ? 85.725 151.417 100.093 1.00 43.23 427 SER C N 1
ATOM 11055 C CA . SER C 1 427 ? 86.298 151.634 98.762 1.00 43.17 427 SER C CA 1
ATOM 11056 C C . SER C 1 427 ? 85.664 152.851 98.103 1.00 43.39 427 SER C C 1
ATOM 11057 O O . SER C 1 427 ? 84.487 153.138 98.330 1.00 43.48 427 SER C O 1
ATOM 11060 N N . THR C 1 428 ? 86.458 153.555 97.294 1.00 43.81 428 THR C N 1
ATOM 11061 C CA . THR C 1 428 ? 86.023 154.721 96.517 1.00 44.09 428 THR C CA 1
ATOM 11062 C C . THR C 1 428 ? 86.321 154.501 95.032 1.00 44.44 428 THR C C 1
ATOM 11063 O O . THR C 1 428 ? 87.410 154.047 94.665 1.00 44.33 428 THR C O 1
ATOM 11067 N N . LYS C 1 429 ? 85.341 154.822 94.192 1.00 44.76 429 LYS C N 1
ATOM 11068 C CA . LYS C 1 429 ? 85.487 154.755 92.745 1.00 45.14 429 LYS C CA 1
ATOM 11069 C C . LYS C 1 429 ? 84.945 156.040 92.111 1.00 45.35 429 LYS C C 1
ATOM 11070 O O . LYS C 1 429 ? 83.752 156.347 92.231 1.00 45.24 429 LYS C O 1
ATOM 11076 N N . LEU C 1 430 ? 85.833 156.787 91.458 1.00 45.62 430 LEU C N 1
ATOM 11077 C CA . LEU C 1 430 ? 85.481 158.029 90.768 1.00 46.14 430 LEU C CA 1
ATOM 11078 C C . LEU C 1 430 ? 85.194 157.745 89.297 1.00 46.33 430 LEU C C 1
ATOM 11079 O O . LEU C 1 430 ? 86.081 157.314 88.554 1.00 46.42 430 LEU C O 1
ATOM 11084 N N . ILE C 1 431 ? 83.953 157.979 88.885 1.00 46.63 431 ILE C N 1
ATOM 11085 C CA . ILE C 1 431 ? 83.564 157.827 87.487 1.00 46.92 431 ILE C CA 1
ATOM 11086 C C . ILE C 1 431 ? 83.208 159.189 86.913 1.00 47.16 431 ILE C C 1
ATOM 11087 O O . ILE C 1 431 ? 82.991 160.157 87.663 1.00 47.25 431 ILE C O 1
ATOM 11092 N N . THR C 1 432 ? 83.166 159.264 85.577 1.00 47.46 432 THR C N 1
ATOM 11093 C CA . THR C 1 432 ? 82.842 160.521 84.928 1.00 47.80 432 THR C CA 1
ATOM 11094 C C . THR C 1 432 ? 81.824 160.266 83.796 1.00 47.95 432 THR C C 1
ATOM 11095 O O . THR C 1 432 ? 81.960 159.312 83.022 1.00 48.08 432 THR C O 1
ATOM 11099 N N . LEU C 1 433 ? 80.782 161.093 83.735 1.00 48.10 433 LEU C N 1
ATOM 11100 C CA . LEU C 1 433 ? 79.671 160.864 82.813 1.00 48.12 433 LEU C CA 1
ATOM 11101 C C . LEU C 1 433 ? 79.292 162.122 82.040 1.00 48.23 433 LEU C C 1
ATOM 11102 O O . LEU C 1 433 ? 79.073 163.193 82.652 1.00 48.20 433 LEU C O 1
ATOM 11107 N N . ASN C 1 434 ? 79.231 161.986 80.692 1.00 48.36 434 ASN C N 1
ATOM 11108 C CA . ASN C 1 434 ? 78.649 163.020 79.829 1.00 48.32 434 ASN C CA 1
ATOM 11109 C C . ASN C 1 434 ? 77.126 163.021 79.978 1.00 48.47 434 ASN C C 1
ATOM 11110 O O . ASN C 1 434 ? 76.439 161.989 79.538 1.00 48.62 434 ASN C O 1
ATOM 11115 N N . ARG C 1 435 ? 76.588 164.231 80.411 1.00 48.53 435 ARG C N 1
ATOM 11116 C CA . ARG C 1 435 ? 75.167 164.357 80.776 1.00 48.70 435 ARG C CA 1
ATOM 11117 C C . ARG C 1 435 ? 74.467 165.496 80.011 1.00 48.57 435 ARG C C 1
ATOM 11118 O O . ARG C 1 435 ? 75.114 166.492 79.623 1.00 48.70 435 ARG C O 1
ATOM 11126 N N . THR C 1 436 ? 73.145 165.340 79.799 1.00 48.36 436 THR C N 1
ATOM 11127 C CA . THR C 1 436 ? 72.351 166.332 79.036 1.00 48.11 436 THR C CA 1
ATOM 11128 C C . THR C 1 436 ? 71.513 167.257 79.945 1.00 47.83 436 THR C C 1
ATOM 11129 O O . THR C 1 436 ? 71.156 168.395 79.560 1.00 47.50 436 THR C O 1
ATOM 11133 N N . GLY C 1 437 ? 71.208 166.752 81.147 1.00 47.51 437 GLY C N 1
ATOM 11134 C CA . GLY C 1 437 ? 70.445 167.503 82.147 1.00 47.20 437 GLY C CA 1
ATOM 11135 C C . GLY C 1 437 ? 70.433 166.734 83.450 1.00 47.12 437 GLY C C 1
ATOM 11136 O O . GLY C 1 437 ? 71.253 165.832 83.648 1.00 47.01 437 GLY C O 1
ATOM 11137 N N . ASP C 1 438 ? 69.503 167.081 84.340 1.00 46.95 438 ASP C N 1
ATOM 11138 C CA . ASP C 1 438 ? 69.346 166.363 85.604 1.00 46.78 438 ASP C CA 1
ATOM 11139 C C . ASP C 1 438 ? 69.048 164.885 85.329 1.00 46.57 438 ASP C C 1
ATOM 11140 O O . ASP C 1 438 ? 68.265 164.561 84.433 1.00 46.37 438 ASP C O 1
ATOM 11145 N N . PHE C 1 439 ? 69.693 163.997 86.085 1.00 46.40 439 PHE C N 1
ATOM 11146 C CA . PHE C 1 439 ? 69.580 162.550 85.852 1.00 46.35 439 PHE C CA 1
ATOM 11147 C C . PHE C 1 439 ? 69.433 161.721 87.139 1.00 46.36 439 PHE C C 1
ATOM 11148 O O . PHE C 1 439 ? 69.746 162.192 88.237 1.00 46.05 439 PHE C O 1
ATOM 11156 N N . SER C 1 440 ? 68.948 160.490 86.991 1.00 46.33 440 SER C N 1
ATOM 11157 C CA . SER C 1 440 ? 68.842 159.569 88.121 1.00 46.36 440 SER C CA 1
ATOM 11158 C C . SER C 1 440 ? 69.810 158.375 88.006 1.00 46.38 440 SER C C 1
ATOM 11159 O O . SER C 1 440 ? 70.302 158.062 86.920 1.00 46.41 440 SER C O 1
ATOM 11162 N N . MET C 1 441 ? 70.093 157.737 89.141 1.00 46.45 441 MET C N 1
ATOM 11163 C CA . MET C 1 441 ? 71.050 156.624 89.233 1.00 46.42 441 MET C CA 1
ATOM 11164 C C . MET C 1 441 ? 70.579 155.571 90.240 1.00 46.16 441 MET C C 1
ATOM 11165 O O . MET C 1 441 ? 69.708 155.849 91.066 1.00 46.29 441 MET C O 1
ATOM 11170 N N . ALA C 1 442 ? 71.165 154.372 90.173 1.00 45.94 442 ALA C N 1
ATOM 11171 C CA . ALA C 1 442 ? 70.800 153.241 91.043 1.00 45.51 442 ALA C CA 1
ATOM 11172 C C . ALA C 1 442 ? 71.988 152.313 91.277 1.00 45.38 442 ALA C C 1
ATOM 11173 O O . ALA C 1 442 ? 72.923 152.288 90.481 1.00 45.42 442 ALA C O 1
ATOM 11175 N N . ALA C 1 443 ? 71.947 151.564 92.379 1.00 45.26 443 ALA C N 1
ATOM 11176 C CA . ALA C 1 443 ? 72.958 150.551 92.705 1.00 44.83 443 ALA C CA 1
ATOM 11177 C C . ALA C 1 443 ? 72.277 149.208 92.938 1.00 44.56 443 ALA C C 1
ATOM 11178 O O . ALA C 1 443 ? 71.225 149.136 93.576 1.00 44.03 443 ALA C O 1
ATOM 11180 N N . SER C 1 444 ? 72.877 148.145 92.413 1.00 44.35 444 SER C N 1
ATOM 11181 C CA . SER C 1 444 ? 72.283 146.819 92.517 1.00 44.59 444 SER C CA 1
ATOM 11182 C C . SER C 1 444 ? 73.315 145.702 92.456 1.00 44.54 444 SER C C 1
ATOM 11183 O O . SER C 1 444 ? 74.456 145.921 92.049 1.00 44.19 444 SER C O 1
ATOM 11186 N N . TYR C 1 445 ? 72.904 144.512 92.893 1.00 44.41 445 TYR C N 1
ATOM 11187 C CA . TYR C 1 445 ? 73.748 143.330 92.821 1.00 44.43 445 TYR C CA 1
ATOM 11188 C C . TYR C 1 445 ? 73.834 142.819 91.375 1.00 44.27 445 TYR C C 1
ATOM 11189 O O . TYR C 1 445 ? 72.815 142.581 90.733 1.00 44.05 445 TYR C O 1
ATOM 11198 N N . THR C 1 446 ? 75.061 142.666 90.883 1.00 44.23 446 THR C N 1
ATOM 11199 C CA . THR C 1 446 ? 75.335 142.312 89.486 1.00 44.23 446 THR C CA 1
ATOM 11200 C C . THR C 1 446 ? 74.754 140.952 89.097 1.00 44.26 446 THR C C 1
ATOM 11201 O O . THR C 1 446 ? 74.121 140.811 88.047 1.00 44.02 446 THR C O 1
ATOM 11205 N N . ASP C 1 447 ? 74.990 139.961 89.955 1.00 44.25 447 ASP C N 1
ATOM 11206 C CA . ASP C 1 447 ? 74.555 138.594 89.726 1.00 44.17 447 ASP C CA 1
ATOM 11207 C C . ASP C 1 447 ? 73.777 138.164 90.953 1.00 44.20 447 ASP C C 1
ATOM 11208 O O . ASP C 1 447 ? 74.360 137.687 91.936 1.00 44.51 447 ASP C O 1
ATOM 11213 N N . ILE C 1 448 ? 72.459 138.341 90.895 1.00 44.04 448 ILE C N 1
ATOM 11214 C CA . ILE C 1 448 ? 71.594 138.130 92.064 1.00 43.82 448 ILE C CA 1
ATOM 11215 C C . ILE C 1 448 ? 71.622 136.700 92.617 1.00 43.82 448 ILE C C 1
ATOM 11216 O O . ILE C 1 448 ? 71.291 136.475 93.784 1.00 44.13 448 ILE C O 1
ATOM 11221 N N . THR C 1 449 ? 72.037 135.749 91.782 1.00 43.84 449 THR C N 1
ATOM 11222 C CA . THR C 1 449 ? 72.098 134.333 92.160 1.00 43.69 449 THR C CA 1
ATOM 11223 C C . THR C 1 449 ? 73.136 134.055 93.263 1.00 43.82 449 THR C C 1
ATOM 11224 O O . THR C 1 449 ? 73.032 133.059 93.983 1.00 43.78 449 THR C O 1
ATOM 11228 N N . GLN C 1 450 ? 74.104 134.959 93.413 1.00 43.89 450 GLN C N 1
ATOM 11229 C CA . GLN C 1 450 ? 75.160 134.831 94.433 1.00 44.23 450 GLN C CA 1
ATOM 11230 C C . GLN C 1 450 ? 74.707 135.234 95.839 1.00 44.24 450 GLN C C 1
ATOM 11231 O O . GLN C 1 450 ? 75.418 135.005 96.827 1.00 44.17 450 GLN C O 1
ATOM 11237 N N . LEU C 1 451 ? 73.519 135.825 95.916 1.00 44.07 451 LEU C N 1
ATOM 11238 C CA . LEU C 1 451 ? 72.985 136.355 97.157 1.00 43.86 451 LEU C CA 1
ATOM 11239 C C . LEU C 1 451 ? 71.967 135.430 97.830 1.00 43.87 451 LEU C C 1
ATOM 11240 O O . LEU C 1 451 ? 71.402 134.547 97.172 1.00 43.51 451 LEU C O 1
ATOM 11245 N N . PRO C 1 452 ? 71.728 135.631 99.149 1.00 44.00 452 PRO C N 1
ATOM 11246 C CA . PRO C 1 452 ? 70.756 134.804 99.862 1.00 44.15 452 PRO C CA 1
ATOM 11247 C C . PRO C 1 452 ? 69.411 134.813 99.143 1.00 44.38 452 PRO C C 1
ATOM 11248 O O . PRO C 1 452 ? 69.048 135.837 98.561 1.00 44.32 452 PRO C O 1
ATOM 11252 N N . PRO C 1 453 ? 68.684 133.678 99.164 1.00 44.64 453 PRO C N 1
ATOM 11253 C CA . PRO C 1 453 ? 67.340 133.606 98.604 1.00 45.03 453 PRO C CA 1
ATOM 11254 C C . PRO C 1 453 ? 66.486 134.797 99.028 1.00 45.54 453 PRO C C 1
ATOM 11255 O O . PRO C 1 453 ? 66.635 135.295 100.156 1.00 45.36 453 PRO C O 1
ATOM 11259 N N . ASN C 1 454 ? 65.613 135.247 98.122 1.00 46.16 454 ASN C N 1
ATOM 11260 C CA . ASN C 1 454 ? 64.688 136.369 98.375 1.00 47.08 454 ASN C CA 1
ATOM 11261 C C . ASN C 1 454 ? 65.360 137.750 98.602 1.00 47.17 454 ASN C C 1
ATOM 11262 O O . ASN C 1 454 ? 64.773 138.628 99.246 1.00 47.57 454 ASN C O 1
ATOM 11267 N N . THR C 1 455 ? 66.576 137.935 98.080 1.00 47.05 455 THR C N 1
ATOM 11268 C CA . THR C 1 455 ? 67.254 139.240 98.118 1.00 46.80 455 THR C CA 1
ATOM 11269 C C . THR C 1 455 ? 66.784 140.102 96.937 1.00 46.65 455 THR C C 1
ATOM 11270 O O . THR C 1 455 ? 66.778 139.635 95.789 1.00 46.40 455 THR C O 1
ATOM 11274 N N . PRO C 1 456 ? 66.358 141.351 97.215 1.00 46.51 456 PRO C N 1
ATOM 11275 C CA . PRO C 1 456 ? 66.051 142.293 96.134 1.00 46.47 456 PRO C CA 1
ATOM 11276 C C . PRO C 1 456 ? 67.304 142.691 95.350 1.00 46.54 456 PRO C C 1
ATOM 11277 O O . PRO C 1 456 ? 68.408 142.718 95.906 1.00 46.45 456 PRO C O 1
ATOM 11281 N N . GLU C 1 457 ? 67.128 142.990 94.066 1.00 46.77 457 GLU C N 1
ATOM 11282 C CA . GLU C 1 457 ? 68.252 143.346 93.205 1.00 47.08 457 GLU C CA 1
ATOM 11283 C C . GLU C 1 457 ? 68.783 144.743 93.509 1.00 47.04 457 GLU C C 1
ATOM 11284 O O . GLU C 1 457 ? 69.991 144.925 93.661 1.00 46.69 457 GLU C O 1
ATOM 11290 N N . GLN C 1 458 ? 67.880 145.718 93.611 1.00 47.12 458 GLN C N 1
ATOM 11291 C CA . GLN C 1 458 ? 68.286 147.102 93.864 1.00 47.10 458 GLN C CA 1
ATOM 11292 C C . GLN C 1 458 ? 68.639 147.389 95.334 1.00 46.83 458 GLN C C 1
ATOM 11293 O O . GLN C 1 458 ? 67.912 147.002 96.251 1.00 46.97 458 GLN C O 1
ATOM 11299 N N . ILE C 1 459 ? 69.765 148.078 95.519 1.00 46.65 459 ILE C N 1
ATOM 11300 C CA . ILE C 1 459 ? 70.300 148.471 96.829 1.00 46.15 459 ILE C CA 1
ATOM 11301 C C . ILE C 1 459 ? 69.876 149.899 97.219 1.00 45.71 459 ILE C C 1
ATOM 11302 O O . ILE C 1 459 ? 69.487 150.151 98.362 1.00 45.44 459 ILE C O 1
ATOM 11307 N N . ALA C 1 460 ? 69.966 150.825 96.265 1.00 45.17 460 ALA C N 1
ATOM 11308 C CA . ALA C 1 460 ? 69.701 152.238 96.514 1.00 44.80 460 ALA C CA 1
ATOM 11309 C C . ALA C 1 460 ? 69.513 152.955 95.195 1.00 44.76 460 ALA C C 1
ATOM 11310 O O . ALA C 1 460 ? 69.868 152.424 94.145 1.00 44.89 460 ALA C O 1
ATOM 11312 N N . ASN C 1 461 ? 68.954 154.161 95.248 1.00 44.56 461 ASN C N 1
ATOM 11313 C CA . ASN C 1 461 ? 68.847 155.005 94.062 1.00 44.56 461 ASN C CA 1
ATOM 11314 C C . ASN C 1 461 ? 68.910 156.491 94.412 1.00 44.54 461 ASN C C 1
ATOM 11315 O O . ASN C 1 461 ? 68.608 156.877 95.544 1.00 44.39 461 ASN C O 1
ATOM 11320 N N . TRP C 1 462 ? 69.329 157.307 93.440 1.00 44.36 462 TRP C N 1
ATOM 11321 C CA . TRP C 1 462 ? 69.567 158.738 93.648 1.00 44.05 462 TRP C CA 1
ATOM 11322 C C . TRP C 1 462 ? 69.084 159.534 92.453 1.00 44.43 462 TRP C C 1
ATOM 11323 O O . TRP C 1 462 ? 68.979 159.004 91.345 1.00 44.47 462 TRP C O 1
ATOM 11334 N N . GLU C 1 463 ? 68.792 160.813 92.681 1.00 44.79 463 GLU C N 1
ATOM 11335 C CA . GLU C 1 463 ? 68.523 161.752 91.593 1.00 45.06 463 GLU C CA 1
ATOM 11336 C C . GLU C 1 463 ? 69.446 162.952 91.747 1.00 45.12 463 GLU C C 1
ATOM 11337 O O . GLU C 1 463 ? 69.504 163.572 92.813 1.00 45.45 463 GLU C O 1
ATOM 11343 N N . ILE C 1 464 ? 70.168 163.262 90.676 1.00 44.95 464 ILE C N 1
ATOM 11344 C CA . ILE C 1 464 ? 71.188 164.304 90.691 1.00 44.68 464 ILE C CA 1
ATOM 11345 C C . ILE C 1 464 ? 70.664 165.543 89.952 1.00 44.73 464 ILE C C 1
ATOM 11346 O O . ILE C 1 464 ? 70.346 165.484 88.760 1.00 44.57 464 ILE C O 1
ATOM 11351 N N . THR C 1 465 ? 70.576 166.652 90.688 1.00 44.65 465 THR C N 1
ATOM 11352 C CA . THR C 1 465 ? 69.839 167.848 90.266 1.00 44.66 465 THR C CA 1
ATOM 11353 C C . THR C 1 465 ? 70.742 169.090 90.104 1.00 44.76 465 THR C C 1
ATOM 11354 O O . THR C 1 465 ? 71.783 169.204 90.752 1.00 44.95 465 THR C O 1
ATOM 11358 N N . GLY C 1 466 ? 70.344 170.002 89.218 1.00 44.80 466 GLY C N 1
ATOM 11359 C CA . GLY C 1 466 ? 71.037 171.287 89.053 1.00 44.91 466 GLY C CA 1
ATOM 11360 C C . GLY C 1 466 ? 72.108 171.325 87.973 1.00 44.82 466 GLY C C 1
ATOM 11361 O O . GLY C 1 466 ? 72.957 172.221 87.960 1.00 44.61 466 GLY C O 1
ATOM 11362 N N . VAL C 1 467 ? 72.070 170.338 87.081 1.00 44.91 467 VAL C N 1
ATOM 11363 C CA . VAL C 1 467 ? 72.942 170.285 85.912 1.00 45.20 467 VAL C CA 1
ATOM 11364 C C . VAL C 1 467 ? 72.595 171.446 84.984 1.00 45.31 467 VAL C C 1
ATOM 11365 O O . VAL C 1 467 ? 71.476 171.524 84.468 1.00 45.21 467 VAL C O 1
ATOM 11369 N N . GLN C 1 468 ? 73.547 172.361 84.815 1.00 45.59 468 GLN C N 1
ATOM 11370 C CA . GLN C 1 468 ? 73.409 173.471 83.875 1.00 46.04 468 GLN C CA 1
ATOM 11371 C C . GLN C 1 468 ? 74.468 173.388 82.791 1.00 46.15 468 GLN C C 1
ATOM 11372 O O . GLN C 1 468 ? 75.649 173.171 83.082 1.00 46.34 468 GLN C O 1
ATOM 11378 N N . LEU C 1 469 ? 74.037 173.556 81.542 1.00 46.28 469 LEU C N 1
ATOM 11379 C CA . LEU C 1 469 ? 74.960 173.628 80.409 1.00 46.27 469 LEU C CA 1
ATOM 11380 C C . LEU C 1 469 ? 75.464 175.066 80.253 1.00 46.30 469 LEU C C 1
ATOM 11381 O O . LEU C 1 469 ? 74.652 176.005 80.231 1.00 46.29 469 LEU C O 1
ATOM 11386 N N . PRO C 1 470 ? 76.806 175.246 80.173 1.00 46.39 470 PRO C N 1
ATOM 11387 C CA . PRO C 1 470 ? 77.433 176.548 79.856 1.00 46.45 470 PRO C CA 1
ATOM 11388 C C . PRO C 1 470 ? 76.852 177.235 78.615 1.00 46.51 470 PRO C C 1
ATOM 11389 O O . PRO C 1 470 ? 76.194 176.583 77.801 1.00 46.53 470 PRO C O 1
ATOM 11393 N N . GLU C 1 471 ? 77.121 178.538 78.482 1.00 46.69 471 GLU C N 1
ATOM 11394 C CA . GLU C 1 471 ? 76.549 179.402 77.432 1.00 46.76 471 GLU C CA 1
ATOM 11395 C C . GLU C 1 471 ? 76.614 178.823 76.006 1.00 46.92 471 GLU C C 1
ATOM 11396 O O . GLU C 1 471 ? 75.634 178.987 75.242 1.00 47.08 471 GLU C O 1
ATOM 11402 N N . GLY C 1 472 ? 77.767 178.178 75.645 1.00 46.95 472 GLY C N 1
ATOM 11403 C CA . GLY C 1 472 ? 77.875 177.397 74.397 1.00 47.05 472 GLY C CA 1
ATOM 11404 C C . GLY C 1 472 ? 77.328 176.004 74.700 1.00 47.17 472 GLY C C 1
ATOM 11405 O O . GLY C 1 472 ? 76.114 175.827 74.860 1.00 47.30 472 GLY C O 1
ATOM 11406 N N . GLN C 1 473 ? 78.239 175.025 74.760 1.00 47.24 473 GLN C N 1
ATOM 11407 C CA . GLN C 1 473 ? 78.024 173.700 75.420 1.00 47.13 473 GLN C CA 1
ATOM 11408 C C . GLN C 1 473 ? 76.858 172.795 74.912 1.00 47.14 473 GLN C C 1
ATOM 11409 O O . GLN C 1 473 ? 75.614 173.065 75.055 1.00 47.09 473 GLN C O 1
ATOM 11411 N N . ASP C 1 474 ? 77.391 171.627 74.296 1.00 47.16 474 ASP C N 1
ATOM 11412 C CA . ASP C 1 474 ? 76.506 170.550 73.857 1.00 47.14 474 ASP C CA 1
ATOM 11413 C C . ASP C 1 474 ? 76.086 169.691 75.051 1.00 47.08 474 ASP C C 1
ATOM 11414 O O . ASP C 1 474 ? 74.950 169.192 75.116 1.00 47.42 474 ASP C O 1
ATOM 11419 N N . SER C 1 475 ? 77.023 169.519 75.988 1.00 46.79 475 SER C N 1
ATOM 11420 C CA . SER C 1 475 ? 76.806 168.721 77.191 1.00 46.08 475 SER C CA 1
ATOM 11421 C C . SER C 1 475 ? 77.768 169.224 78.272 1.00 45.94 475 SER C C 1
ATOM 11422 O O . SER C 1 475 ? 78.563 170.144 78.027 1.00 45.83 475 SER C O 1
ATOM 11424 N N . VAL C 1 476 ? 77.678 168.632 79.467 1.00 45.76 476 VAL C N 1
ATOM 11425 C CA . VAL C 1 476 ? 78.620 168.907 80.564 1.00 45.54 476 VAL C CA 1
ATOM 11426 C C . VAL C 1 476 ? 79.074 167.574 81.179 1.00 45.42 476 VAL C C 1
ATOM 11427 O O . VAL C 1 476 ? 78.234 166.711 81.493 1.00 45.09 476 VAL C O 1
ATOM 11431 N N . PRO C 1 477 ? 80.403 167.397 81.339 1.00 45.40 477 PRO C N 1
ATOM 11432 C CA . PRO C 1 477 ? 80.918 166.239 82.074 1.00 45.44 477 PRO C CA 1
ATOM 11433 C C . PRO C 1 477 ? 80.620 166.363 83.573 1.00 45.73 477 PRO C C 1
ATOM 11434 O O . PRO C 1 477 ? 80.819 167.435 84.156 1.00 45.90 477 PRO C O 1
ATOM 11438 N N . VAL C 1 478 ? 80.137 165.275 84.172 1.00 45.57 478 VAL C N 1
ATOM 11439 C CA . VAL C 1 478 ? 79.812 165.226 85.598 1.00 45.83 478 VAL C CA 1
ATOM 11440 C C . VAL C 1 478 ? 80.769 164.273 86.324 1.00 45.90 478 VAL C C 1
ATOM 11441 O O . VAL C 1 478 ? 80.886 163.096 85.959 1.00 45.87 478 VAL C O 1
ATOM 11445 N N . LYS C 1 479 ? 81.459 164.800 87.337 1.00 46.11 479 LYS C N 1
ATOM 11446 C CA . LYS C 1 479 ? 82.322 163.999 88.211 1.00 46.22 479 LYS C CA 1
ATOM 11447 C C . LYS C 1 479 ? 81.484 163.361 89.314 1.00 46.35 479 LYS C C 1
ATOM 11448 O O . LYS C 1 479 ? 80.752 164.049 90.027 1.00 46.36 479 LYS C O 1
ATOM 11450 N N . LEU C 1 480 ? 81.585 162.044 89.447 1.00 46.54 480 LEU C N 1
ATOM 11451 C CA . LEU C 1 480 ? 80.821 161.319 90.465 1.00 46.73 480 LEU C CA 1
ATOM 11452 C C . LEU C 1 480 ? 81.723 160.495 91.388 1.00 46.96 480 LEU C C 1
ATOM 11453 O O . LEU C 1 480 ? 82.527 159.685 90.924 1.00 47.23 480 LEU C O 1
ATOM 11458 N N . LYS C 1 481 ? 81.598 160.725 92.694 1.00 47.07 481 LYS C N 1
ATOM 11459 C CA . LYS C 1 481 ? 82.293 159.918 93.696 1.00 46.98 481 LYS C CA 1
ATOM 11460 C C . LYS C 1 481 ? 81.346 158.846 94.247 1.00 47.07 481 LYS C C 1
ATOM 11461 O O . LYS C 1 481 ? 80.377 159.156 94.951 1.00 47.04 481 LYS C O 1
ATOM 11463 N N . LEU C 1 482 ? 81.623 157.592 93.888 1.00 46.96 482 LEU C N 1
ATOM 11464 C CA . LEU C 1 482 ? 80.876 156.433 94.379 1.00 46.83 482 LEU C CA 1
ATOM 11465 C C . LEU C 1 482 ? 81.626 155.771 95.542 1.00 46.94 482 LEU C C 1
ATOM 11466 O O . LEU C 1 482 ? 82.844 155.594 95.482 1.00 46.61 482 LEU C O 1
ATOM 11471 N N . ARG C 1 483 ? 80.912 155.409 96.606 1.00 47.51 483 ARG C N 1
ATOM 11472 C CA . ARG C 1 483 ? 81.593 154.828 97.766 1.00 47.98 483 ARG C CA 1
ATOM 11473 C C . ARG C 1 483 ? 80.902 153.637 98.401 1.00 47.67 483 ARG C C 1
ATOM 11474 O O . ARG C 1 483 ? 79.686 153.643 98.591 1.00 48.25 483 ARG C O 1
ATOM 11482 N N . CYS C 1 484 ? 81.698 152.613 98.709 1.00 47.25 484 CYS C N 1
ATOM 11483 C CA . CYS C 1 484 ? 81.322 151.586 99.679 1.00 46.89 484 CYS C CA 1
ATOM 11484 C C . CYS C 1 484 ? 81.950 151.993 101.008 1.00 46.40 484 CYS C C 1
ATOM 11485 O O . CYS C 1 484 ? 83.141 151.764 101.216 1.00 46.75 484 CYS C O 1
ATOM 11488 N N . ASP C 1 485 ? 81.163 152.601 101.896 1.00 45.51 485 ASP C N 1
ATOM 11489 C CA . ASP C 1 485 ? 81.717 153.209 103.112 1.00 44.62 485 ASP C CA 1
ATOM 11490 C C . ASP C 1 485 ? 82.225 152.187 104.163 1.00 43.76 485 ASP C C 1
ATOM 11491 O O . ASP C 1 485 ? 82.152 150.974 103.925 1.00 43.20 485 ASP C O 1
ATOM 11496 N N . PRO C 1 486 ? 82.765 152.666 105.310 1.00 43.06 486 PRO C N 1
ATOM 11497 C CA . PRO C 1 486 ? 83.317 151.736 106.318 1.00 42.47 486 PRO C CA 1
ATOM 11498 C C . PRO C 1 486 ? 82.317 150.765 106.979 1.00 42.05 486 PRO C C 1
ATOM 11499 O O . PRO C 1 486 ? 82.731 149.773 107.585 1.00 42.02 486 PRO C O 1
ATOM 11503 N N . SER C 1 487 ? 81.021 151.039 106.858 1.00 41.63 487 SER C N 1
ATOM 11504 C CA . SER C 1 487 ? 79.997 150.074 107.240 1.00 40.83 487 SER C CA 1
ATOM 11505 C C . SER C 1 487 ? 79.604 149.158 106.057 1.00 41.14 487 SER C C 1
ATOM 11506 O O . SER C 1 487 ? 78.758 148.273 106.192 1.00 41.08 487 SER C O 1
ATOM 11509 N N . GLY C 1 488 ? 80.243 149.361 104.902 1.00 41.56 488 GLY C N 1
ATOM 11510 C CA . GLY C 1 488 ? 79.966 148.565 103.697 1.00 41.45 488 GLY C CA 1
ATOM 11511 C C . GLY C 1 488 ? 78.701 148.984 102.968 1.00 41.68 488 GLY C C 1
ATOM 11512 O O . GLY C 1 488 ? 78.125 148.202 102.191 1.00 41.87 488 GLY C O 1
ATOM 11513 N N . LEU C 1 489 ? 78.262 150.217 103.217 1.00 41.50 489 LEU C N 1
ATOM 11514 C CA . LEU C 1 489 ? 77.069 150.765 102.567 1.00 41.08 489 LEU C CA 1
ATOM 11515 C C . LEU C 1 489 ? 77.430 151.530 101.293 1.00 41.46 489 LEU C C 1
ATOM 11516 O O . LEU C 1 489 ? 78.440 152.240 101.222 1.00 41.18 489 LEU C O 1
ATOM 11521 N N . HIS C 1 490 ? 76.562 151.392 100.304 1.00 42.33 490 HIS C N 1
ATOM 11522 C CA . HIS C 1 490 ? 76.802 151.875 98.956 1.00 42.91 490 HIS C CA 1
ATOM 11523 C C . HIS C 1 490 ? 76.098 153.203 98.715 1.00 43.50 490 HIS C C 1
ATOM 11524 O O . HIS C 1 490 ? 74.874 153.268 98.660 1.00 43.38 490 HIS C O 1
ATOM 11531 N N . THR C 1 491 ? 76.906 154.258 98.584 1.00 44.30 491 THR C N 1
ATOM 11532 C CA . THR C 1 491 ? 76.424 155.632 98.453 1.00 45.14 491 THR C CA 1
ATOM 11533 C C . THR C 1 491 ? 76.941 156.324 97.187 1.00 45.03 491 THR C C 1
ATOM 11534 O O . THR C 1 491 ? 77.767 155.778 96.452 1.00 45.22 491 THR C O 1
ATOM 11538 N N . ILE C 1 492 ? 76.435 157.531 96.952 1.00 45.11 492 ILE C N 1
ATOM 11539 C CA . ILE C 1 492 ? 77.088 158.501 96.082 1.00 45.32 492 ILE C CA 1
ATOM 11540 C C . ILE C 1 492 ? 77.420 159.712 96.959 1.00 45.80 492 ILE C C 1
ATOM 11541 O O . ILE C 1 492 ? 76.525 160.337 97.538 1.00 45.82 492 ILE C O 1
ATOM 11546 N N . GLU C 1 493 ? 78.708 160.024 97.056 1.00 46.37 493 GLU C N 1
ATOM 11547 C CA . GLU C 1 493 ? 79.221 161.023 97.998 1.00 47.33 493 GLU C CA 1
ATOM 11548 C C . GLU C 1 493 ? 79.249 162.462 97.456 1.00 47.29 493 GLU C C 1
ATOM 11549 O O . GLU C 1 493 ? 78.953 163.412 98.189 1.00 47.34 493 GLU C O 1
ATOM 11555 N N . GLU C 1 494 ? 79.624 162.621 96.187 1.00 47.02 494 GLU C N 1
ATOM 11556 C CA . GLU C 1 494 ? 79.711 163.949 95.568 1.00 46.97 494 GLU C CA 1
ATOM 11557 C C . GLU C 1 494 ? 79.387 163.903 94.070 1.00 46.46 494 GLU C C 1
ATOM 11558 O O . GLU C 1 494 ? 79.619 162.887 93.405 1.00 46.13 494 GLU C O 1
ATOM 11564 N N . ALA C 1 495 ? 78.832 165.004 93.561 1.00 46.27 495 ALA C N 1
ATOM 11565 C CA . ALA C 1 495 ? 78.577 165.187 92.123 1.00 45.96 495 ALA C CA 1
ATOM 11566 C C . ALA C 1 495 ? 78.785 166.652 91.733 1.00 45.78 495 ALA C C 1
ATOM 11567 O O . ALA C 1 495 ? 78.274 167.551 92.404 1.00 45.71 495 ALA C O 1
ATOM 11569 N N . TYR C 1 496 ? 79.534 166.887 90.654 1.00 45.53 496 TYR C N 1
ATOM 11570 C CA . TYR C 1 496 ? 79.944 168.243 90.269 1.00 45.31 496 TYR C CA 1
ATOM 11571 C C . TYR C 1 496 ? 80.350 168.351 88.798 1.00 45.12 496 TYR C C 1
ATOM 11572 O O . TYR C 1 496 ? 81.200 167.593 88.329 1.00 45.17 496 TYR C O 1
ATOM 11574 N N . THR C 1 497 ? 79.737 169.293 88.079 1.00 44.95 497 THR C N 1
ATOM 11575 C CA . THR C 1 497 ? 80.146 169.612 86.700 1.00 44.84 497 THR C CA 1
ATOM 11576 C C . THR C 1 497 ? 81.408 170.470 86.710 1.00 44.88 497 THR C C 1
ATOM 11577 O O . THR C 1 497 ? 81.615 171.266 87.630 1.00 44.80 497 THR C O 1
ATOM 11581 N N . ILE C 1 498 ? 82.253 170.293 85.697 1.00 45.00 498 ILE C N 1
ATOM 11582 C CA . ILE C 1 498 ? 83.473 171.090 85.563 1.00 45.19 498 ILE C CA 1
ATOM 11583 C C . ILE C 1 498 ? 83.511 171.883 84.250 1.00 45.21 498 ILE C C 1
ATOM 11584 O O . ILE C 1 498 ? 82.786 171.564 83.301 1.00 45.27 498 ILE C O 1
ATOM 11589 N N . LYS C 1 508 ? 87.507 173.995 79.964 1.00 50.05 526 LYS C N 1
ATOM 11590 C CA . LYS C 1 508 ? 88.774 173.924 80.805 1.00 50.22 526 LYS C CA 1
ATOM 11591 C C . LYS C 1 508 ? 88.527 173.183 82.138 1.00 50.31 526 LYS C C 1
ATOM 11592 O O . LYS C 1 508 ? 87.411 172.598 82.368 1.00 50.51 526 LYS C O 1
ATOM 11594 N N . THR C 1 509 ? 89.550 173.170 83.015 1.00 50.35 527 THR C N 1
ATOM 11595 C CA . THR C 1 509 ? 89.401 172.556 84.338 1.00 50.43 527 THR C CA 1
ATOM 11596 C C . THR C 1 509 ? 88.986 173.589 85.390 1.00 50.38 527 THR C C 1
ATOM 11597 O O . THR C 1 509 ? 89.795 174.021 86.216 1.00 50.44 527 THR C O 1
ATOM 11599 N N . VAL C 1 510 ? 87.718 173.990 85.334 1.00 50.17 528 VAL C N 1
ATOM 11600 C CA . VAL C 1 510 ? 87.145 174.902 86.314 1.00 50.03 528 VAL C CA 1
ATOM 11601 C C . VAL C 1 510 ? 85.846 174.321 86.848 1.00 50.07 528 VAL C C 1
ATOM 11602 O O . VAL C 1 510 ? 85.016 173.836 86.076 1.00 50.14 528 VAL C O 1
ATOM 11604 N N . LYS C 1 511 ? 85.677 174.357 88.168 1.00 49.93 529 LYS C N 1
ATOM 11605 C CA . LYS C 1 511 ? 84.404 173.990 88.779 1.00 49.68 529 LYS C CA 1
ATOM 11606 C C . LYS C 1 511 ? 83.329 175.002 88.370 1.00 49.81 529 LYS C C 1
ATOM 11607 O O . LYS C 1 511 ? 83.528 176.220 88.477 1.00 49.84 529 LYS C O 1
ATOM 11613 N N . LYS C 1 512 ? 82.213 174.487 87.862 1.00 49.82 530 LYS C N 1
ATOM 11614 C CA . LYS C 1 512 ? 81.044 175.310 87.587 1.00 49.88 530 LYS C CA 1
ATOM 11615 C C . LYS C 1 512 ? 80.110 175.267 88.800 1.00 49.87 530 LYS C C 1
ATOM 11616 O O . LYS C 1 512 ? 80.008 176.244 89.544 1.00 50.00 530 LYS C O 1
ATOM 11618 N N . ASP C 1 513 ? 79.458 174.128 89.015 1.00 49.75 531 ASP C N 1
ATOM 11619 C CA . ASP C 1 513 ? 78.525 173.978 90.132 1.00 49.70 531 ASP C CA 1
ATOM 11620 C C . ASP C 1 513 ? 78.425 172.543 90.649 1.00 49.51 531 ASP C C 1
ATOM 11621 O O . ASP C 1 513 ? 78.174 171.610 89.883 1.00 49.44 531 ASP C O 1
ATOM 11626 N N . ASP C 1 514 ? 78.644 172.374 91.952 1.00 49.34 532 ASP C N 1
ATOM 11627 C CA . ASP C 1 514 ? 78.370 171.097 92.614 1.00 49.22 532 ASP C CA 1
ATOM 11628 C C . ASP C 1 514 ? 76.865 170.835 92.653 1.00 48.86 532 ASP C C 1
ATOM 11629 O O . ASP C 1 514 ? 76.072 171.728 92.961 1.00 48.85 532 ASP C O 1
ATOM 11634 N N . LEU C 1 515 ? 76.493 169.601 92.326 1.00 48.50 533 LEU C N 1
ATOM 11635 C CA . LEU C 1 515 ? 75.103 169.228 92.085 1.00 47.94 533 LEU C CA 1
ATOM 11636 C C . LEU C 1 515 ? 74.462 168.642 93.333 1.00 47.94 533 LEU C C 1
ATOM 11637 O O . LEU C 1 515 ? 75.092 167.887 94.074 1.00 47.87 533 LEU C O 1
ATOM 11642 N N . THR C 1 516 ? 73.206 169.004 93.561 1.00 47.81 534 THR C N 1
ATOM 11643 C CA . THR C 1 516 ? 72.455 168.493 94.694 1.00 47.65 534 THR C CA 1
ATOM 11644 C C . THR C 1 516 ? 72.000 167.053 94.438 1.00 47.56 534 THR C C 1
ATOM 11645 O O . THR C 1 516 ? 71.473 166.732 93.366 1.00 47.45 534 THR C O 1
ATOM 11649 N N . ILE C 1 517 ? 72.241 166.199 95.435 1.00 47.26 535 ILE C N 1
ATOM 11650 C CA . ILE C 1 517 ? 71.960 164.763 95.374 1.00 47.07 535 ILE C CA 1
ATOM 11651 C C . ILE C 1 517 ? 70.831 164.402 96.334 1.00 46.90 535 ILE C C 1
ATOM 11652 O O . ILE C 1 517 ? 70.945 164.628 97.546 1.00 46.74 535 ILE C O 1
ATOM 11657 N N . VAL C 1 518 ? 69.747 163.845 95.792 1.00 46.55 536 VAL C N 1
ATOM 11658 C CA . VAL C 1 518 ? 68.665 163.309 96.621 1.00 46.14 536 VAL C CA 1
ATOM 11659 C C . VAL C 1 518 ? 68.769 161.782 96.699 1.00 45.79 536 VAL C C 1
ATOM 11660 O O . VAL C 1 518 ? 68.630 161.087 95.686 1.00 45.64 536 VAL C O 1
ATOM 11664 N N . ALA C 1 519 ? 69.023 161.278 97.907 1.00 45.22 537 ALA C N 1
ATOM 11665 C CA . ALA C 1 519 ? 69.281 159.853 98.131 1.00 45.03 537 ALA C CA 1
ATOM 11666 C C . ALA C 1 519 ? 68.059 159.063 98.596 1.00 44.91 537 ALA C C 1
ATOM 11667 O O . ALA C 1 519 ? 67.221 159.564 99.361 1.00 44.67 537 ALA C O 1
ATOM 11669 N N . HIS C 1 520 ? 67.973 157.822 98.116 1.00 44.81 538 HIS C N 1
ATOM 11670 C CA . HIS C 1 520 ? 66.943 156.870 98.536 1.00 44.71 538 HIS C CA 1
ATOM 11671 C C . HIS C 1 520 ? 67.591 155.539 98.900 1.00 44.34 538 HIS C C 1
ATOM 11672 O O . HIS C 1 520 ? 67.970 154.746 98.031 1.00 44.55 538 HIS C O 1
ATOM 11679 N N . THR C 1 521 ? 67.727 155.318 100.199 1.00 43.93 539 THR C N 1
ATOM 11680 C CA . THR C 1 521 ? 68.409 154.148 100.745 1.00 43.26 539 THR C CA 1
ATOM 11681 C C . THR C 1 521 ? 67.455 153.410 101.684 1.00 42.88 539 THR C C 1
ATOM 11682 O O . THR C 1 521 ? 66.283 153.762 101.786 1.00 42.73 539 THR C O 1
ATOM 11686 N N . PHE C 1 522 ? 67.970 152.404 102.383 1.00 42.47 540 PHE C N 1
ATOM 11687 C CA . PHE C 1 522 ? 67.216 151.730 103.435 1.00 42.13 540 PHE C CA 1
ATOM 11688 C C . PHE C 1 522 ? 67.143 152.558 104.728 1.00 42.26 540 PHE C C 1
ATOM 11689 O O . PHE C 1 522 ? 66.415 152.208 105.657 1.00 41.75 540 PHE C O 1
ATOM 11697 N N . GLY C 1 523 ? 67.915 153.644 104.781 1.00 42.20 541 GLY C N 1
ATOM 11698 C CA . GLY C 1 523 ? 67.904 154.569 105.912 1.00 42.66 541 GLY C CA 1
ATOM 11699 C C . GLY C 1 523 ? 66.628 155.373 105.946 1.00 42.91 541 GLY C C 1
ATOM 11700 O O . GLY C 1 523 ? 66.086 155.710 104.902 1.00 43.62 541 GLY C O 1
ATOM 11701 N N . LEU C 1 524 ? 66.147 155.678 107.145 1.00 43.25 542 LEU C N 1
ATOM 11702 C CA . LEU C 1 524 ? 64.926 156.466 107.320 1.00 43.72 542 LEU C CA 1
ATOM 11703 C C . LEU C 1 524 ? 65.118 157.919 106.914 1.00 44.20 542 LEU C C 1
ATOM 11704 O O . LEU C 1 524 ? 66.125 158.545 107.265 1.00 44.75 542 LEU C O 1
ATOM 11709 N N . ASP C 1 525 ? 64.135 158.456 106.203 1.00 44.61 543 ASP C N 1
ATOM 11710 C CA . ASP C 1 525 ? 64.025 159.903 105.966 1.00 45.65 543 ASP C CA 1
ATOM 11711 C C . ASP C 1 525 ? 63.926 160.648 107.302 1.00 45.15 543 ASP C C 1
ATOM 11712 O O . ASP C 1 525 ? 63.573 160.051 108.324 1.00 44.75 543 ASP C O 1
ATOM 11717 N N . ALA C 1 526 ? 64.231 161.945 107.282 1.00 44.82 544 ALA C N 1
ATOM 11718 C CA . ALA C 1 526 ? 64.307 162.756 108.502 1.00 44.61 544 ALA C CA 1
ATOM 11719 C C . ALA C 1 526 ? 62.983 162.881 109.271 1.00 44.38 544 ALA C C 1
ATOM 11720 O O . ALA C 1 526 ? 62.993 163.032 110.493 1.00 44.54 544 ALA C O 1
ATOM 11722 N N . LYS C 1 527 ? 61.861 162.820 108.549 1.00 44.12 545 LYS C N 1
ATOM 11723 C CA . LYS C 1 527 ? 60.527 162.995 109.135 1.00 43.82 545 LYS C CA 1
ATOM 11724 C C . LYS C 1 527 ? 60.155 161.816 110.029 1.00 43.48 545 LYS C C 1
ATOM 11725 O O . LYS C 1 527 ? 59.792 162.009 111.187 1.00 43.37 545 LYS C O 1
ATOM 11727 N N . LYS C 1 528 ? 60.251 160.605 109.476 1.00 43.37 546 LYS C N 1
ATOM 11728 C CA . LYS C 1 528 ? 60.029 159.369 110.211 1.00 43.23 546 LYS C CA 1
ATOM 11729 C C . LYS C 1 528 ? 60.954 159.319 111.443 1.00 43.05 546 LYS C C 1
ATOM 11730 O O . LYS C 1 528 ? 60.469 159.268 112.581 1.00 42.51 546 LYS C O 1
ATOM 11736 N N . LEU C 1 529 ? 62.269 159.380 111.207 1.00 42.78 547 LEU C N 1
ATOM 11737 C CA . LEU C 1 529 ? 63.283 159.498 112.286 1.00 42.44 547 LEU C CA 1
ATOM 11738 C C . LEU C 1 529 ? 62.856 160.373 113.462 1.00 41.74 547 LEU C C 1
ATOM 11739 O O . LEU C 1 529 ? 62.839 159.909 114.601 1.00 41.35 547 LEU C O 1
ATOM 11744 N N . ASN C 1 530 ? 62.513 161.628 113.170 1.00 41.44 548 ASN C N 1
ATOM 11745 C CA . ASN C 1 530 ? 62.113 162.608 114.190 1.00 41.37 548 ASN C CA 1
ATOM 11746 C C . ASN C 1 530 ? 60.858 162.202 114.966 1.00 41.01 548 ASN C C 1
ATOM 11747 O O . ASN C 1 530 ? 60.726 162.507 116.159 1.00 41.23 548 ASN C O 1
ATOM 11752 N N . GLU C 1 531 ? 59.945 161.517 114.278 1.00 40.44 549 GLU C N 1
ATOM 11753 C CA . GLU C 1 531 ? 58.748 160.937 114.900 1.00 39.59 549 GLU C CA 1
ATOM 11754 C C . GLU C 1 531 ? 59.131 159.842 115.894 1.00 38.33 549 GLU C C 1
ATOM 11755 O O . GLU C 1 531 ? 58.615 159.813 117.004 1.00 38.07 549 GLU C O 1
ATOM 11761 N N . LEU C 1 532 ? 60.057 158.974 115.488 1.00 37.34 550 LEU C N 1
ATOM 11762 C CA . LEU C 1 532 ? 60.547 157.873 116.318 1.00 36.10 550 LEU C CA 1
ATOM 11763 C C . LEU C 1 532 ? 61.432 158.312 117.488 1.00 36.18 550 LEU C C 1
ATOM 11764 O O . LEU C 1 532 ? 61.322 157.742 118.574 1.00 36.56 550 LEU C O 1
ATOM 11769 N N . ILE C 1 533 ? 62.301 159.305 117.263 1.00 35.92 551 ILE C N 1
ATOM 11770 C CA . ILE C 1 533 ? 63.081 159.945 118.329 1.00 35.35 551 ILE C CA 1
ATOM 11771 C C . ILE C 1 533 ? 62.149 160.485 119.420 1.00 35.92 551 ILE C C 1
ATOM 11772 O O . ILE C 1 533 ? 62.352 160.188 120.610 1.00 36.12 551 ILE C O 1
ATOM 11777 N N . GLU C 1 534 ? 61.127 161.254 119.015 1.00 36.21 552 GLU C N 1
ATOM 11778 C CA . GLU C 1 534 ? 60.144 161.844 119.943 1.00 36.80 552 GLU C CA 1
ATOM 11779 C C . GLU C 1 534 ? 59.376 160.800 120.767 1.00 37.62 552 GLU C C 1
ATOM 11780 O O . GLU C 1 534 ? 59.204 160.950 121.979 1.00 37.61 552 GLU C O 1
ATOM 11782 N N . LYS C 1 535 ? 58.925 159.743 120.102 1.00 38.46 553 LYS C N 1
ATOM 11783 C CA . LYS C 1 535 ? 58.296 158.616 120.768 1.00 39.68 553 LYS C CA 1
ATOM 11784 C C . LYS C 1 535 ? 59.232 157.975 121.805 1.00 39.47 553 LYS C C 1
ATOM 11785 O O . LYS C 1 535 ? 58.819 157.682 122.930 1.00 39.30 553 LYS C O 1
ATOM 11791 N N . GLU C 1 536 ? 60.490 157.771 121.430 1.00 39.45 554 GLU C N 1
ATOM 11792 C CA . GLU C 1 536 ? 61.485 157.223 122.355 1.00 39.79 554 GLU C CA 1
ATOM 11793 C C . GLU C 1 536 ? 61.752 158.169 123.531 1.00 40.25 554 GLU C C 1
ATOM 11794 O O . GLU C 1 536 ? 61.942 157.713 124.663 1.00 40.28 554 GLU C O 1
ATOM 11800 N N . ASN C 1 537 ? 61.749 159.475 123.254 1.00 40.56 555 ASN C N 1
ATOM 11801 C CA . ASN C 1 537 ? 61.874 160.503 124.291 1.00 41.10 555 ASN C CA 1
ATOM 11802 C C . ASN C 1 537 ? 60.738 160.453 125.315 1.00 41.22 555 ASN C C 1
ATOM 11803 O O . ASN C 1 537 ? 60.989 160.588 126.519 1.00 41.79 555 ASN C O 1
ATOM 11808 N N . GLU C 1 538 ? 59.502 160.273 124.837 1.00 41.18 556 GLU C N 1
ATOM 11809 C CA . GLU C 1 538 ? 58.323 160.138 125.702 1.00 41.26 556 GLU C CA 1
ATOM 11810 C C . GLU C 1 538 ? 58.401 158.920 126.635 1.00 41.40 556 GLU C C 1
ATOM 11811 O O . GLU C 1 538 ? 58.117 159.020 127.841 1.00 41.44 556 GLU C O 1
ATOM 11817 N N . MET C 1 539 ? 58.802 157.782 126.079 1.00 40.83 557 MET C N 1
ATOM 11818 C CA . MET C 1 539 ? 58.938 156.567 126.862 1.00 40.39 557 MET C CA 1
ATOM 11819 C C . MET C 1 539 ? 60.045 156.668 127.923 1.00 40.32 557 MET C C 1
ATOM 11820 O O . MET C 1 539 ? 59.861 156.192 129.039 1.00 39.73 557 MET C O 1
ATOM 11825 N N . LEU C 1 540 ? 61.165 157.308 127.574 1.00 40.25 558 LEU C N 1
ATOM 11826 C CA . LEU C 1 540 ? 62.263 157.545 128.509 1.00 40.87 558 LEU C CA 1
ATOM 11827 C C . LEU C 1 540 ? 61.816 158.370 129.674 1.00 40.90 558 LEU C C 1
ATOM 11828 O O . LEU C 1 540 ? 62.030 157.975 130.806 1.00 41.15 558 LEU C O 1
ATOM 11833 N N . ALA C 1 541 ? 61.214 159.523 129.373 1.00 41.19 559 ALA C N 1
ATOM 11834 C CA . ALA C 1 541 ? 60.665 160.426 130.383 1.00 41.54 559 ALA C CA 1
ATOM 11835 C C . ALA C 1 541 ? 59.762 159.694 131.369 1.00 41.57 559 ALA C C 1
ATOM 11836 O O . ALA C 1 541 ? 59.912 159.850 132.575 1.00 41.59 559 ALA C O 1
ATOM 11838 N N . GLN C 1 542 ? 58.846 158.886 130.842 1.00 41.63 560 GLN C N 1
ATOM 11839 C CA . GLN C 1 542 ? 57.915 158.119 131.656 1.00 42.43 560 GLN C CA 1
ATOM 11840 C C . GLN C 1 542 ? 58.625 157.086 132.554 1.00 42.52 560 GLN C C 1
ATOM 11841 O O . GLN C 1 542 ? 58.326 157.003 133.747 1.00 42.55 560 GLN C O 1
ATOM 11847 N N . ASP C 1 543 ? 59.562 156.325 131.986 1.00 42.62 561 ASP C N 1
ATOM 11848 C CA . ASP C 1 543 ? 60.377 155.363 132.749 1.00 42.98 561 ASP C CA 1
ATOM 11849 C C . ASP C 1 543 ? 61.121 156.053 133.871 1.00 43.38 561 ASP C C 1
ATOM 11850 O O . ASP C 1 543 ? 61.222 155.521 134.985 1.00 43.95 561 ASP C O 1
ATOM 11855 N N . LYS C 1 544 ? 61.665 157.222 133.549 1.00 43.40 562 LYS C N 1
ATOM 11856 C CA . LYS C 1 544 ? 62.451 158.038 134.473 1.00 44.04 562 LYS C CA 1
ATOM 11857 C C . LYS C 1 544 ? 61.579 158.574 135.600 1.00 43.29 562 LYS C C 1
ATOM 11858 O O . LYS C 1 544 ? 61.969 158.520 136.763 1.00 44.05 562 LYS C O 1
ATOM 11864 N N . LEU C 1 545 ? 60.395 159.072 135.259 1.00 42.15 563 LEU C N 1
ATOM 11865 C CA . LEU C 1 545 ? 59.437 159.518 136.259 1.00 41.96 563 LEU C CA 1
ATOM 11866 C C . LEU C 1 545 ? 59.030 158.400 137.217 1.00 41.64 563 LEU C C 1
ATOM 11867 O O . LEU C 1 545 ? 59.009 158.605 138.425 1.00 41.63 563 LEU C O 1
ATOM 11872 N N . VAL C 1 546 ? 58.717 157.224 136.672 1.00 41.04 564 VAL C N 1
ATOM 11873 C CA . VAL C 1 546 ? 58.345 156.055 137.479 1.00 40.48 564 VAL C CA 1
ATOM 11874 C C . VAL C 1 546 ? 59.490 155.615 138.398 1.00 40.72 564 VAL C C 1
ATOM 11875 O O . VAL C 1 546 ? 59.254 155.328 139.579 1.00 41.24 564 VAL C O 1
ATOM 11879 N N . ALA C 1 547 ? 60.715 155.576 137.870 1.00 40.23 565 ALA C N 1
ATOM 11880 C CA . ALA C 1 547 ? 61.878 155.165 138.664 1.00 40.66 565 ALA C CA 1
ATOM 11881 C C . ALA C 1 547 ? 62.155 156.127 139.824 1.00 41.18 565 ALA C C 1
ATOM 11882 O O . ALA C 1 547 ? 62.477 155.699 140.943 1.00 40.80 565 ALA C O 1
ATOM 11884 N N . GLU C 1 548 ? 62.050 157.424 139.535 1.00 41.79 566 GLU C N 1
ATOM 11885 C CA . GLU C 1 548 ? 62.243 158.474 140.540 1.00 42.69 566 GLU C CA 1
ATOM 11886 C C . GLU C 1 548 ? 61.158 158.459 141.610 1.00 42.66 566 GLU C C 1
ATOM 11887 O O . GLU C 1 548 ? 61.438 158.661 142.794 1.00 42.48 566 GLU C O 1
ATOM 11893 N N . THR C 1 549 ? 59.924 158.208 141.183 1.00 42.75 567 THR C N 1
ATOM 11894 C CA . THR C 1 549 ? 58.798 158.112 142.099 1.00 42.91 567 THR C CA 1
ATOM 11895 C C . THR C 1 549 ? 58.980 156.936 143.061 1.00 43.03 567 THR C C 1
ATOM 11896 O O . THR C 1 549 ? 58.683 157.063 144.243 1.00 43.65 567 THR C O 1
ATOM 11900 N N . GLU C 1 550 ? 59.490 155.808 142.562 1.00 43.06 568 GLU C N 1
ATOM 11901 C CA . GLU C 1 550 ? 59.757 154.632 143.401 1.00 43.15 568 GLU C CA 1
ATOM 11902 C C . GLU C 1 550 ? 60.941 154.819 144.355 1.00 42.62 568 GLU C C 1
ATOM 11903 O O . GLU C 1 550 ? 60.937 154.312 145.472 1.00 42.21 568 GLU C O 1
ATOM 11909 N N . ASP C 1 551 ? 61.967 155.513 143.881 1.00 42.80 569 ASP C N 1
ATOM 11910 C CA . ASP C 1 551 ? 63.138 155.810 144.680 1.00 43.26 569 ASP C CA 1
ATOM 11911 C C . ASP C 1 551 ? 62.813 156.821 145.808 1.00 43.04 569 ASP C C 1
ATOM 11912 O O . ASP C 1 551 ? 63.201 156.613 146.965 1.00 42.44 569 ASP C O 1
ATOM 11917 N N . ARG C 1 552 ? 62.089 157.890 145.471 1.00 42.77 570 ARG C N 1
ATOM 11918 C CA . ARG C 1 552 ? 61.597 158.842 146.475 1.00 42.88 570 ARG C CA 1
ATOM 11919 C C . ARG C 1 552 ? 60.692 158.176 147.522 1.00 42.19 570 ARG C C 1
ATOM 11920 O O . ARG C 1 552 ? 60.765 158.540 148.699 1.00 42.67 570 ARG C O 1
ATOM 11928 N N . LYS C 1 553 ? 59.846 157.227 147.099 1.00 40.88 571 LYS C N 1
ATOM 11929 C CA . LYS C 1 553 ? 59.007 156.465 148.031 1.00 40.38 571 LYS C CA 1
ATOM 11930 C C . LYS C 1 553 ? 59.867 155.627 148.974 1.00 40.58 571 LYS C C 1
ATOM 11931 O O . LYS C 1 553 ? 59.642 155.619 150.194 1.00 40.82 571 LYS C O 1
ATOM 11937 N N . ASN C 1 554 ? 60.863 154.945 148.413 1.00 39.73 572 ASN C N 1
ATOM 11938 C CA . ASN C 1 554 ? 61.767 154.151 149.223 1.00 39.82 572 ASN C CA 1
ATOM 11939 C C . ASN C 1 554 ? 62.655 154.970 150.186 1.00 39.83 572 ASN C C 1
ATOM 11940 O O . ASN C 1 554 ? 62.960 154.518 151.299 1.00 39.04 572 ASN C O 1
ATOM 11945 N N . THR C 1 555 ? 63.073 156.148 149.718 1.00 40.04 573 THR C N 1
ATOM 11946 C CA . THR C 1 555 ? 63.888 157.080 150.484 1.00 40.68 573 THR C CA 1
ATOM 11947 C C . THR C 1 555 ? 63.087 157.652 151.662 1.00 40.83 573 THR C C 1
ATOM 11948 O O . THR C 1 555 ? 63.615 157.786 152.744 1.00 41.02 573 THR C O 1
ATOM 11952 N N . LEU C 1 556 ? 61.803 157.931 151.447 1.00 41.35 574 LEU C N 1
ATOM 11953 C CA . LEU C 1 556 ? 60.889 158.323 152.518 1.00 41.38 574 LEU C CA 1
ATOM 11954 C C . LEU C 1 556 ? 60.736 157.237 153.587 1.00 41.78 574 LEU C C 1
ATOM 11955 O O . LEU C 1 556 ? 60.841 157.530 154.774 1.00 42.11 574 LEU C O 1
ATOM 11960 N N . GLU C 1 557 ? 60.477 155.997 153.170 1.00 42.60 575 GLU C N 1
ATOM 11961 C CA . GLU C 1 557 ? 60.311 154.873 154.109 1.00 42.65 575 GLU C CA 1
ATOM 11962 C C . GLU C 1 557 ? 61.567 154.656 154.964 1.00 43.25 575 GLU C C 1
ATOM 11963 O O . GLU C 1 557 ? 61.470 154.426 156.172 1.00 43.31 575 GLU C O 1
ATOM 11969 N N . GLU C 1 558 ? 62.736 154.706 154.324 1.00 43.42 576 GLU C N 1
ATOM 11970 C CA . GLU C 1 558 ? 64.004 154.485 155.008 1.00 43.85 576 GLU C CA 1
ATOM 11971 C C . GLU C 1 558 ? 64.295 155.579 156.050 1.00 43.21 576 GLU C C 1
ATOM 11972 O O . GLU C 1 558 ? 64.751 155.292 157.152 1.00 42.23 576 GLU C O 1
ATOM 11978 N N . TYR C 1 559 ? 64.043 156.826 155.667 1.00 43.31 577 TYR C N 1
ATOM 11979 C CA . TYR C 1 559 ? 64.255 157.965 156.543 1.00 43.64 577 TYR C CA 1
ATOM 11980 C C . TYR C 1 559 ? 63.356 157.943 157.790 1.00 43.41 577 TYR C C 1
ATOM 11981 O O . TYR C 1 559 ? 63.792 158.350 158.866 1.00 44.01 577 TYR C O 1
ATOM 11990 N N . ILE C 1 560 ? 62.111 157.495 157.633 1.00 42.73 578 ILE C N 1
ATOM 11991 C CA . ILE C 1 560 ? 61.208 157.239 158.759 1.00 42.13 578 ILE C CA 1
ATOM 11992 C C . ILE C 1 560 ? 61.850 156.290 159.797 1.00 42.25 578 ILE C C 1
ATOM 11993 O O . ILE C 1 560 ? 61.923 156.623 160.989 1.00 42.53 578 ILE C O 1
ATOM 11998 N N . TYR C 1 561 ? 62.318 155.127 159.354 1.00 41.66 579 TYR C N 1
ATOM 11999 C CA . TYR C 1 561 ? 62.913 154.155 160.277 1.00 41.66 579 TYR C CA 1
ATOM 12000 C C . TYR C 1 561 ? 64.233 154.654 160.890 1.00 41.58 579 TYR C C 1
ATOM 12001 O O . TYR C 1 561 ? 64.499 154.405 162.067 1.00 41.52 579 TYR C O 1
ATOM 12010 N N . THR C 1 562 ? 65.048 155.338 160.081 1.00 41.31 580 THR C N 1
ATOM 12011 C CA . THR C 1 562 ? 66.402 155.748 160.469 1.00 41.25 580 THR C CA 1
ATOM 12012 C C . THR C 1 562 ? 66.364 156.878 161.514 1.00 41.05 580 THR C C 1
ATOM 12013 O O . THR C 1 562 ? 66.999 156.770 162.569 1.00 41.04 580 THR C O 1
ATOM 12017 N N . LEU C 1 563 ? 65.597 157.931 161.206 1.00 40.74 581 LEU C N 1
ATOM 12018 C CA . LEU C 1 563 ? 65.372 159.061 162.097 1.00 40.46 581 LEU C CA 1
ATOM 12019 C C . LEU C 1 563 ? 64.603 158.711 163.374 1.00 40.43 581 LEU C C 1
ATOM 12020 O O . LEU C 1 563 ? 64.891 159.260 164.422 1.00 40.33 581 LEU C O 1
ATOM 12025 N N . ARG C 1 564 ? 63.619 157.820 163.290 1.00 40.54 582 ARG C N 1
ATOM 12026 C CA . ARG C 1 564 ? 62.944 157.361 164.501 1.00 40.44 582 ARG C CA 1
ATOM 12027 C C . ARG C 1 564 ? 63.963 156.716 165.447 1.00 39.94 582 ARG C C 1
ATOM 12028 O O . ARG C 1 564 ? 63.941 156.968 166.635 1.00 39.55 582 ARG C O 1
ATOM 12036 N N . GLY C 1 565 ? 64.875 155.927 164.892 1.00 40.12 583 GLY C N 1
ATOM 12037 C CA . GLY C 1 565 ? 65.873 155.204 165.671 1.00 40.62 583 GLY C CA 1
ATOM 12038 C C . GLY C 1 565 ? 66.895 156.121 166.296 1.00 41.14 583 GLY C C 1
ATOM 12039 O O . GLY C 1 565 ? 67.285 155.949 167.462 1.00 41.86 583 GLY C O 1
ATOM 12040 N N . LYS C 1 566 ? 67.320 157.114 165.526 1.00 41.58 584 LYS C N 1
ATOM 12041 C CA . LYS C 1 566 ? 68.289 158.094 166.001 1.00 41.99 584 LYS C CA 1
ATOM 12042 C C . LYS C 1 566 ? 67.744 159.037 167.081 1.00 41.99 584 LYS C C 1
ATOM 12043 O O . LYS C 1 566 ? 68.486 159.406 167.993 1.00 42.24 584 LYS C O 1
ATOM 12049 N N . LEU C 1 567 ? 66.463 159.403 166.994 1.00 42.08 585 LEU C N 1
ATOM 12050 C CA . LEU C 1 567 ? 65.799 160.196 168.040 1.00 42.52 585 LEU C CA 1
ATOM 12051 C C . LEU C 1 567 ? 65.774 159.490 169.396 1.00 43.04 585 LEU C C 1
ATOM 12052 O O . LEU C 1 567 ? 65.836 160.139 170.441 1.00 43.77 585 LEU C O 1
ATOM 12057 N N . GLU C 1 568 ? 65.669 158.166 169.372 1.00 43.57 586 GLU C N 1
ATOM 12058 C CA . GLU C 1 568 ? 65.729 157.355 170.588 1.00 44.06 586 GLU C CA 1
ATOM 12059 C C . GLU C 1 568 ? 67.168 157.216 171.110 1.00 44.19 586 GLU C C 1
ATOM 12060 O O . GLU C 1 568 ? 67.369 156.978 172.293 1.00 44.35 586 GLU C O 1
ATOM 12062 N N . GLU C 1 569 ? 68.157 157.385 170.222 1.00 44.49 587 GLU C N 1
ATOM 12063 C CA . GLU C 1 569 ? 69.565 157.133 170.543 1.00 44.60 587 GLU C CA 1
ATOM 12064 C C . GLU C 1 569 ? 70.448 158.397 170.547 1.00 43.88 587 GLU C C 1
ATOM 12065 O O . GLU C 1 569 ? 70.340 159.232 171.443 1.00 43.38 587 GLU C O 1
ATOM 12071 N N . GLU C 1 570 ? 71.317 158.515 169.543 1.00 43.69 588 GLU C N 1
ATOM 12072 C CA . GLU C 1 570 ? 72.341 159.571 169.466 1.00 43.56 588 GLU C CA 1
ATOM 12073 C C . GLU C 1 570 ? 71.780 160.983 169.493 1.00 42.34 588 GLU C C 1
ATOM 12074 O O . GLU C 1 570 ? 72.443 161.896 169.984 1.00 42.18 588 GLU C O 1
ATOM 12080 N N . TYR C 1 571 ? 70.579 161.153 168.933 1.00 41.40 589 TYR C N 1
ATOM 12081 C CA . TYR C 1 571 ? 69.935 162.469 168.800 1.00 40.51 589 TYR C CA 1
ATOM 12082 C C . TYR C 1 571 ? 69.165 162.903 170.040 1.00 39.89 589 TYR C C 1
ATOM 12083 O O . TYR C 1 571 ? 68.733 164.052 170.107 1.00 39.94 589 TYR C O 1
ATOM 12092 N N . ALA C 1 572 ? 68.998 161.995 171.007 1.00 39.13 590 ALA C N 1
ATOM 12093 C CA . ALA C 1 572 ? 68.114 162.215 172.161 1.00 38.89 590 ALA C CA 1
ATOM 12094 C C . ALA C 1 572 ? 68.465 163.432 173.032 1.00 38.76 590 ALA C C 1
ATOM 12095 O O . ALA C 1 572 ? 67.556 164.164 173.453 1.00 38.55 590 ALA C O 1
ATOM 12097 N N . PRO C 1 573 ? 69.773 163.654 173.309 1.00 38.47 591 PRO C N 1
ATOM 12098 C CA . PRO C 1 573 ? 70.186 164.877 174.007 1.00 38.12 591 PRO C CA 1
ATOM 12099 C C . PRO C 1 573 ? 70.073 166.193 173.214 1.00 37.97 591 PRO C C 1
ATOM 12100 O O . PRO C 1 573 ? 70.376 167.244 173.765 1.00 37.87 591 PRO C O 1
ATOM 12104 N N . PHE C 1 574 ? 69.658 166.157 171.945 1.00 37.94 592 PHE C N 1
ATOM 12105 C CA . PHE C 1 574 ? 69.778 167.368 171.092 1.00 37.65 592 PHE C CA 1
ATOM 12106 C C . PHE C 1 574 ? 68.434 167.911 170.607 1.00 37.32 592 PHE C C 1
ATOM 12107 O O . PHE C 1 574 ? 68.365 168.647 169.628 1.00 37.35 592 PHE C O 1
ATOM 12115 N N . ALA C 1 575 ? 67.373 167.531 171.306 1.00 36.71 593 ALA C N 1
ATOM 12116 C CA . ALA C 1 575 ? 66.026 167.893 170.913 1.00 36.56 593 ALA C CA 1
ATOM 12117 C C . ALA C 1 575 ? 65.212 168.212 172.149 1.00 36.25 593 ALA C C 1
ATOM 12118 O O . ALA C 1 575 ? 65.222 167.439 173.105 1.00 36.03 593 ALA C O 1
ATOM 12120 N N . SER C 1 576 ? 64.516 169.348 172.128 1.00 35.96 594 SER C N 1
ATOM 12121 C CA . SER C 1 576 ? 63.543 169.660 173.173 1.00 36.18 594 SER C CA 1
ATOM 12122 C C . SER C 1 576 ? 62.416 168.627 173.188 1.00 35.93 594 SER C C 1
ATOM 12123 O O . SER C 1 576 ? 62.249 167.870 172.232 1.00 35.82 594 SER C O 1
ATOM 12126 N N . ASP C 1 577 ? 61.682 168.542 174.294 1.00 36.13 595 ASP C N 1
ATOM 12127 C CA . ASP C 1 577 ? 60.559 167.599 174.362 1.00 36.75 595 ASP C CA 1
ATOM 12128 C C . ASP C 1 577 ? 59.555 167.841 173.220 1.00 35.80 595 ASP C C 1
ATOM 12129 O O . ASP C 1 577 ? 59.128 166.902 172.571 1.00 35.91 595 ASP C O 1
ATOM 12134 N N . ALA C 1 578 ? 59.199 169.108 173.006 1.00 35.52 596 ALA C N 1
ATOM 12135 C CA . ALA C 1 578 ? 58.308 169.548 171.933 1.00 35.24 596 ALA C CA 1
ATOM 12136 C C . ALA C 1 578 ? 58.771 169.131 170.544 1.00 35.28 596 ALA C C 1
ATOM 12137 O O . ALA C 1 578 ? 57.964 168.695 169.736 1.00 34.81 596 ALA C O 1
ATOM 12139 N N . GLU C 1 579 ? 60.064 169.293 170.262 1.00 36.25 597 GLU C N 1
ATOM 12140 C CA . GLU C 1 579 ? 60.648 168.876 168.976 1.00 36.79 597 GLU C CA 1
ATOM 12141 C C . GLU C 1 579 ? 60.569 167.372 168.780 1.00 37.60 597 GLU C C 1
ATOM 12142 O O . GLU C 1 579 ? 60.199 166.896 167.712 1.00 37.29 597 GLU C O 1
ATOM 12148 N N . LYS C 1 580 ? 60.926 166.633 169.822 1.00 38.86 598 LYS C N 1
ATOM 12149 C CA . LYS C 1 580 ? 60.877 165.171 169.807 1.00 40.53 598 LYS C CA 1
ATOM 12150 C C . LYS C 1 580 ? 59.452 164.637 169.591 1.00 40.78 598 LYS C C 1
ATOM 12151 O O . LYS C 1 580 ? 59.243 163.754 168.741 1.00 41.31 598 LYS C O 1
ATOM 12157 N N . THR C 1 581 ? 58.467 165.176 170.318 1.00 41.17 599 THR C N 1
ATOM 12158 C CA . THR C 1 581 ? 57.078 164.666 170.210 1.00 41.30 599 THR C CA 1
ATOM 12159 C C . THR C 1 581 ? 56.428 165.008 168.876 1.00 41.23 599 THR C C 1
ATOM 12160 O O . THR C 1 581 ? 55.717 164.173 168.291 1.00 41.44 599 THR C O 1
ATOM 12164 N N . LYS C 1 582 ? 56.662 166.229 168.398 1.00 41.26 600 LYS C N 1
ATOM 12165 C CA . LYS C 1 582 ? 56.196 166.638 167.073 1.00 41.64 600 LYS C CA 1
ATOM 12166 C C . LYS C 1 582 ? 56.757 165.733 165.961 1.00 41.74 600 LYS C C 1
ATOM 12167 O O . LYS C 1 582 ? 56.007 165.230 165.133 1.00 41.21 600 LYS C O 1
ATOM 12173 N N . LEU C 1 583 ? 58.069 165.517 165.968 1.00 42.13 601 LEU C N 1
ATOM 12174 C CA . LEU C 1 583 ? 58.732 164.657 164.981 1.00 42.48 601 LEU C CA 1
ATOM 12175 C C . LEU C 1 583 ? 58.246 163.212 165.043 1.00 42.28 601 LEU C C 1
ATOM 12176 O O . LEU C 1 583 ? 57.958 162.614 164.004 1.00 42.21 601 LEU C O 1
ATOM 12181 N N . GLN C 1 584 ? 58.142 162.658 166.253 1.00 42.34 602 GLN C N 1
ATOM 12182 C CA . GLN C 1 584 ? 57.625 161.294 166.455 1.00 42.50 602 GLN C CA 1
ATOM 12183 C C . GLN C 1 584 ? 56.222 161.103 165.882 1.00 42.06 602 GLN C C 1
ATOM 12184 O O . GLN C 1 584 ? 55.949 160.096 165.223 1.00 42.01 602 GLN C O 1
ATOM 12190 N N . GLY C 1 585 ? 55.347 162.076 166.135 1.00 41.64 603 GLY C N 1
ATOM 12191 C CA . GLY C 1 585 ? 53.987 162.069 165.615 1.00 41.51 603 GLY C CA 1
ATOM 12192 C C . GLY C 1 585 ? 53.982 162.154 164.103 1.00 41.81 603 GLY C C 1
ATOM 12193 O O . GLY C 1 585 ? 53.169 161.504 163.438 1.00 41.68 603 GLY C O 1
ATOM 12194 N N . MET C 1 586 ? 54.907 162.939 163.557 1.00 41.76 604 MET C N 1
ATOM 12195 C CA . MET C 1 586 ? 55.000 163.118 162.112 1.00 42.45 604 MET C CA 1
ATOM 12196 C C . MET C 1 586 ? 55.558 161.874 161.416 1.00 42.41 604 MET C C 1
ATOM 12197 O O . MET C 1 586 ? 55.112 161.513 160.317 1.00 42.11 604 MET C O 1
ATOM 12202 N N . LEU C 1 587 ? 56.522 161.221 162.069 1.00 42.60 605 LEU C N 1
ATOM 12203 C CA . LEU C 1 587 ? 57.058 159.945 161.609 1.00 42.43 605 LEU C CA 1
ATOM 12204 C C . LEU C 1 587 ? 55.967 158.880 161.547 1.00 42.84 605 LEU C C 1
ATOM 12205 O O . LEU C 1 587 ? 55.887 158.112 160.568 1.00 42.49 605 LEU C O 1
ATOM 12210 N N . ASN C 1 588 ? 55.122 158.852 162.580 1.00 42.77 606 ASN C N 1
ATOM 12211 C CA . ASN C 1 588 ? 54.017 157.901 162.651 1.00 43.06 606 ASN C CA 1
ATOM 12212 C C . ASN C 1 588 ? 52.988 158.163 161.563 1.00 43.44 606 ASN C C 1
ATOM 12213 O O . ASN C 1 588 ? 52.524 157.235 160.890 1.00 42.95 606 ASN C O 1
ATOM 12218 N N . LYS C 1 589 ? 52.651 159.437 161.383 1.00 43.82 607 LYS C N 1
ATOM 12219 C CA . LYS C 1 589 ? 51.685 159.822 160.363 1.00 44.44 607 LYS C CA 1
ATOM 12220 C C . LYS C 1 589 ? 52.193 159.459 158.953 1.00 44.56 607 LYS C C 1
ATOM 12221 O O . LYS C 1 589 ? 51.460 158.868 158.167 1.00 44.67 607 LYS C O 1
ATOM 12223 N N . ALA C 1 590 ? 53.453 159.778 158.656 1.00 44.93 608 ALA C N 1
ATOM 12224 C CA . ALA C 1 590 ? 54.055 159.460 157.359 1.00 45.08 608 ALA C CA 1
ATOM 12225 C C . ALA C 1 590 ? 54.159 157.952 157.080 1.00 45.38 608 ALA C C 1
ATOM 12226 O O . ALA C 1 590 ? 54.052 157.526 155.923 1.00 44.93 608 ALA C O 1
ATOM 12228 N N . GLU C 1 591 ? 54.377 157.158 158.134 1.00 45.51 609 GLU C N 1
ATOM 12229 C CA . GLU C 1 591 ? 54.404 155.703 158.012 1.00 45.53 609 GLU C CA 1
ATOM 12230 C C . GLU C 1 591 ? 53.010 155.133 157.715 1.00 45.72 609 GLU C C 1
ATOM 12231 O O . GLU C 1 591 ? 52.870 154.217 156.897 1.00 45.63 609 GLU C O 1
ATOM 12237 N N . GLU C 1 592 ? 51.999 155.680 158.389 1.00 45.70 610 GLU C N 1
ATOM 12238 C CA . GLU C 1 592 ? 50.602 155.303 158.185 1.00 46.16 610 GLU C CA 1
ATOM 12239 C C . GLU C 1 592 ? 50.172 155.677 156.760 1.00 46.12 610 GLU C C 1
ATOM 12240 O O . GLU C 1 592 ? 49.423 154.936 156.102 1.00 46.06 610 GLU C O 1
ATOM 12246 N N . TRP C 1 593 ? 50.670 156.823 156.297 1.00 45.71 611 TRP C N 1
ATOM 12247 C CA . TRP C 1 593 ? 50.392 157.337 154.967 1.00 45.19 611 TRP C CA 1
ATOM 12248 C C . TRP C 1 593 ? 50.905 156.416 153.862 1.00 45.76 611 TRP C C 1
ATOM 12249 O O . TRP C 1 593 ? 50.238 156.263 152.828 1.00 45.38 611 TRP C O 1
ATOM 12260 N N . LEU C 1 594 ? 52.078 155.813 154.083 1.00 46.33 612 LEU C N 1
ATOM 12261 C CA . LEU C 1 594 ? 52.687 154.878 153.120 1.00 47.04 612 LEU C CA 1
ATOM 12262 C C . LEU C 1 594 ? 51.815 153.655 152.807 1.00 47.77 612 LEU C C 1
ATOM 12263 O O . LEU C 1 594 ? 51.915 153.073 151.724 1.00 47.69 612 LEU C O 1
ATOM 12268 N N . TYR C 1 595 ? 50.975 153.264 153.763 1.00 48.96 613 TYR C N 1
ATOM 12269 C CA . TYR C 1 595 ? 50.061 152.137 153.565 1.00 50.05 613 TYR C CA 1
ATOM 12270 C C . TYR C 1 595 ? 48.706 152.541 152.975 1.00 50.28 613 TYR C C 1
ATOM 12271 O O . TYR C 1 595 ? 47.957 151.690 152.506 1.00 50.59 613 TYR C O 1
ATOM 12280 N N . ASP C 1 596 ? 48.407 153.835 152.984 1.00 50.77 614 ASP C N 1
ATOM 12281 C CA . ASP C 1 596 ? 47.138 154.334 152.471 1.00 51.28 614 ASP C CA 1
ATOM 12282 C C . ASP C 1 596 ? 47.345 155.054 151.138 1.00 51.35 614 ASP C C 1
ATOM 12283 O O . ASP C 1 596 ? 47.632 154.417 150.126 1.00 51.48 614 ASP C O 1
ATOM 12288 N N . GLU C 1 597 ? 47.210 156.378 151.149 1.00 51.63 615 GLU C N 1
ATOM 12289 C CA . GLU C 1 597 ? 47.355 157.197 149.947 1.00 51.90 615 GLU C CA 1
ATOM 12290 C C . GLU C 1 597 ? 48.782 157.205 149.429 1.00 51.73 615 GLU C C 1
ATOM 12291 O O . GLU C 1 597 ? 49.009 157.481 148.258 1.00 51.67 615 GLU C O 1
ATOM 12297 N N . GLY C 1 598 ? 49.734 156.917 150.317 1.00 51.76 616 GLY C N 1
ATOM 12298 C CA . GLY C 1 598 ? 51.145 156.865 149.965 1.00 51.65 616 GLY C CA 1
ATOM 12299 C C . GLY C 1 598 ? 51.583 155.553 149.347 1.00 51.93 616 GLY C C 1
ATOM 12300 O O . GLY C 1 598 ? 52.722 155.436 148.897 1.00 51.72 616 GLY C O 1
ATOM 12301 N N . PHE C 1 599 ? 50.686 154.567 149.321 1.00 52.47 617 PHE C N 1
ATOM 12302 C CA . PHE C 1 599 ? 50.961 153.288 148.660 1.00 53.07 617 PHE C CA 1
ATOM 12303 C C . PHE C 1 599 ? 51.245 153.496 147.177 1.00 52.66 617 PHE C C 1
ATOM 12304 O O . PHE C 1 599 ? 52.224 152.977 146.654 1.00 52.84 617 PHE C O 1
ATOM 12312 N N . ASP C 1 600 ? 50.399 154.269 146.504 1.00 52.70 618 ASP C N 1
ATOM 12313 C CA . ASP C 1 600 ? 50.610 154.549 145.083 1.00 52.84 618 ASP C CA 1
ATOM 12314 C C . ASP C 1 600 ? 50.376 156.026 144.788 1.00 52.25 618 ASP C C 1
ATOM 12315 O O . ASP C 1 600 ? 49.343 156.406 144.221 1.00 52.52 618 ASP C O 1
ATOM 12320 N N . SER C 1 601 ? 51.348 156.853 145.165 1.00 51.27 619 SER C N 1
ATOM 12321 C CA . SER C 1 601 ? 51.198 158.309 145.082 1.00 50.12 619 SER C CA 1
ATOM 12322 C C . SER C 1 601 ? 52.095 158.905 143.995 1.00 49.36 619 SER C C 1
ATOM 12323 O O . SER C 1 601 ? 52.713 158.167 143.216 1.00 49.13 619 SER C O 1
ATOM 12326 N N . ILE C 1 602 ? 52.150 160.237 143.932 1.00 48.50 620 ILE C N 1
ATOM 12327 C CA . ILE C 1 602 ? 53.016 160.919 142.970 1.00 47.52 620 ILE C CA 1
ATOM 12328 C C . ILE C 1 602 ? 54.342 161.381 143.593 1.00 47.01 620 ILE C C 1
ATOM 12329 O O . ILE C 1 602 ? 54.435 161.591 144.804 1.00 46.31 620 ILE C O 1
ATOM 12334 N N . LYS C 1 603 ? 55.355 161.533 142.743 1.00 46.66 621 LYS C N 1
ATOM 12335 C CA . LYS C 1 603 ? 56.705 161.943 143.151 1.00 46.51 621 LYS C CA 1
ATOM 12336 C C . LYS C 1 603 ? 56.734 163.151 144.094 1.00 46.41 621 LYS C C 1
ATOM 12337 O O . LYS C 1 603 ? 57.458 163.129 145.102 1.00 46.22 621 LYS C O 1
ATOM 12343 N N . ALA C 1 604 ? 55.955 164.190 143.750 1.00 45.92 622 ALA C N 1
ATOM 12344 C CA . ALA C 1 604 ? 55.917 165.456 144.490 1.00 45.61 622 ALA C CA 1
ATOM 12345 C C . ALA C 1 604 ? 55.480 165.290 145.943 1.00 45.57 622 ALA C C 1
ATOM 12346 O O . ALA C 1 604 ? 55.880 166.076 146.806 1.00 45.63 622 ALA C O 1
ATOM 12348 N N . LYS C 1 605 ? 54.659 164.273 146.207 1.00 45.47 623 LYS C N 1
ATOM 12349 C CA . LYS C 1 605 ? 54.180 164.009 147.563 1.00 45.40 623 LYS C CA 1
ATOM 12350 C C . LYS C 1 605 ? 55.180 163.213 148.397 1.00 45.16 623 LYS C C 1
ATOM 12351 O O . LYS C 1 605 ? 55.289 163.449 149.598 1.00 45.25 623 LYS C O 1
ATOM 12357 N N . TYR C 1 606 ? 55.920 162.298 147.761 1.00 44.44 624 TYR C N 1
ATOM 12358 C CA . TYR C 1 606 ? 57.019 161.578 148.422 1.00 43.72 624 TYR C CA 1
ATOM 12359 C C . TYR C 1 606 ? 58.168 162.522 148.829 1.00 44.12 624 TYR C C 1
ATOM 12360 O O . TYR C 1 606 ? 58.790 162.363 149.898 1.00 43.60 624 TYR C O 1
ATOM 12369 N N . ILE C 1 607 ? 58.448 163.491 147.957 1.00 44.49 625 ILE C N 1
ATOM 12370 C CA . ILE C 1 607 ? 59.413 164.559 148.233 1.00 44.82 625 ILE C CA 1
ATOM 12371 C C . ILE C 1 607 ? 58.930 165.476 149.383 1.00 45.05 625 ILE C C 1
ATOM 12372 O O . ILE C 1 607 ? 59.660 165.689 150.348 1.00 44.53 625 ILE C O 1
ATOM 12377 N N . ALA C 1 608 ? 57.696 165.979 149.270 1.00 45.15 626 ALA C N 1
ATOM 12378 C CA . ALA C 1 608 ? 57.108 166.874 150.260 1.00 45.44 626 ALA C CA 1
ATOM 12379 C C . ALA C 1 608 ? 56.970 166.236 151.648 1.00 46.07 626 ALA C C 1
ATOM 12380 O O . ALA C 1 608 ? 57.287 166.878 152.656 1.00 46.33 626 ALA C O 1
ATOM 12382 N N . LYS C 1 609 ? 56.503 164.984 151.703 1.00 46.58 627 LYS C N 1
ATOM 12383 C CA . LYS C 1 609 ? 56.398 164.250 152.974 1.00 46.65 627 LYS C CA 1
ATOM 12384 C C . LYS C 1 609 ? 57.765 164.072 153.606 1.00 47.09 627 LYS C C 1
ATOM 12385 O O . LYS C 1 609 ? 57.916 164.203 154.820 1.00 47.36 627 LYS C O 1
ATOM 12391 N N . TYR C 1 610 ? 58.752 163.767 152.771 1.00 47.71 628 TYR C N 1
ATOM 12392 C CA . TYR C 1 610 ? 60.145 163.659 153.203 1.00 48.50 628 TYR C CA 1
ATOM 12393 C C . TYR C 1 610 ? 60.696 164.977 153.766 1.00 49.03 628 TYR C C 1
ATOM 12394 O O . TYR C 1 610 ? 61.296 164.984 154.852 1.00 48.89 628 TYR C O 1
ATOM 12403 N N . GLU C 1 611 ? 60.505 166.068 153.013 1.00 49.70 629 GLU C N 1
ATOM 12404 C CA . GLU C 1 611 ? 61.065 167.379 153.357 1.00 50.56 629 GLU C CA 1
ATOM 12405 C C . GLU C 1 611 ? 60.544 167.867 154.702 1.00 50.48 629 GLU C C 1
ATOM 12406 O O . GLU C 1 611 ? 61.324 168.359 155.517 1.00 50.61 629 GLU C O 1
ATOM 12412 N N . GLU C 1 612 ? 59.233 167.727 154.919 1.00 50.53 630 GLU C N 1
ATOM 12413 C CA . GLU C 1 612 ? 58.590 168.094 156.182 1.00 51.01 630 GLU C CA 1
ATOM 12414 C C . GLU C 1 612 ? 59.328 167.474 157.374 1.00 50.11 630 GLU C C 1
ATOM 12415 O O . GLU C 1 612 ? 59.612 168.149 158.356 1.00 50.31 630 GLU C O 1
ATOM 12421 N N . LEU C 1 613 ? 59.636 166.187 157.252 1.00 49.38 631 LEU C N 1
ATOM 12422 C CA . LEU C 1 613 ? 60.361 165.410 158.259 1.00 48.69 631 LEU C CA 1
ATOM 12423 C C . LEU C 1 613 ? 61.831 165.805 158.370 1.00 48.00 631 LEU C C 1
ATOM 12424 O O . LEU C 1 613 ? 62.374 165.917 159.477 1.00 48.10 631 LEU C O 1
ATOM 12429 N N . ALA C 1 614 ? 62.471 165.975 157.216 1.00 47.15 632 ALA C N 1
ATOM 12430 C CA . ALA C 1 614 ? 63.914 166.170 157.142 1.00 46.63 632 ALA C CA 1
ATOM 12431 C C . ALA C 1 614 ? 64.335 167.570 157.573 1.00 46.24 632 ALA C C 1
ATOM 12432 O O . ALA C 1 614 ? 65.424 167.753 158.129 1.00 46.25 632 ALA C O 1
ATOM 12434 N N . SER C 1 615 ? 63.486 168.559 157.305 1.00 45.90 633 SER C N 1
ATOM 12435 C CA . SER C 1 615 ? 63.789 169.935 157.692 1.00 46.06 633 SER C CA 1
ATOM 12436 C C . SER C 1 615 ? 63.855 170.050 159.211 1.00 45.76 633 SER C C 1
ATOM 12437 O O . SER C 1 615 ? 64.655 170.827 159.734 1.00 46.62 633 SER C O 1
ATOM 12440 N N . LEU C 1 616 ? 63.032 169.262 159.904 1.00 44.87 634 LEU C N 1
ATOM 12441 C CA . LEU C 1 616 ? 63.141 169.089 161.351 1.00 44.05 634 LEU C CA 1
ATOM 12442 C C . LEU C 1 616 ? 64.262 168.119 161.747 1.00 43.23 634 LEU C C 1
ATOM 12443 O O . LEU C 1 616 ? 65.036 168.407 162.659 1.00 42.37 634 LEU C O 1
ATOM 12448 N N . GLY C 1 617 ? 64.340 166.968 161.071 1.00 42.61 635 GLY C N 1
ATOM 12449 C CA . GLY C 1 617 ? 65.404 165.985 161.323 1.00 42.00 635 GLY C CA 1
ATOM 12450 C C . GLY C 1 617 ? 66.822 166.539 161.206 1.00 42.12 635 GLY C C 1
ATOM 12451 O O . GLY C 1 617 ? 67.672 166.289 162.071 1.00 42.38 635 GLY C O 1
ATOM 12452 N N . ASN C 1 618 ? 67.072 167.311 160.146 1.00 41.34 636 ASN C N 1
ATOM 12453 C CA . ASN C 1 618 ? 68.385 167.899 159.907 1.00 40.59 636 ASN C CA 1
ATOM 12454 C C . ASN C 1 618 ? 68.792 168.949 160.938 1.00 39.53 636 ASN C C 1
ATOM 12455 O O . ASN C 1 618 ? 69.985 169.135 161.196 1.00 38.61 636 ASN C O 1
ATOM 12460 N N . ILE C 1 619 ? 67.813 169.640 161.521 1.00 39.17 637 ILE C N 1
ATOM 12461 C CA . ILE C 1 619 ? 68.105 170.623 162.587 1.00 38.59 637 ILE C CA 1
ATOM 12462 C C . ILE C 1 619 ? 68.694 169.929 163.822 1.00 38.52 637 ILE C C 1
ATOM 12463 O O . ILE C 1 619 ? 69.698 170.381 164.389 1.00 38.43 637 ILE C O 1
ATOM 12468 N N . ILE C 1 620 ? 68.071 168.822 164.216 1.00 38.61 638 ILE C N 1
ATOM 12469 C CA . ILE C 1 620 ? 68.560 167.989 165.308 1.00 39.01 638 ILE C CA 1
ATOM 12470 C C . ILE C 1 620 ? 69.899 167.318 164.953 1.00 39.56 638 ILE C C 1
ATOM 12471 O O . ILE C 1 620 ? 70.813 167.323 165.779 1.00 39.08 638 ILE C O 1
ATOM 12476 N N . ARG C 1 621 ? 70.018 166.765 163.737 1.00 40.35 639 ARG C N 1
ATOM 12477 C CA . ARG C 1 621 ? 71.316 166.256 163.245 1.00 41.97 639 ARG C CA 1
ATOM 12478 C C . ARG C 1 621 ? 72.424 167.313 163.338 1.00 42.04 639 ARG C C 1
ATOM 12479 O O . ARG C 1 621 ? 73.508 167.038 163.867 1.00 42.33 639 ARG C O 1
ATOM 12487 N N . GLY C 1 622 ? 72.129 168.520 162.858 1.00 42.14 640 GLY C N 1
ATOM 12488 C CA . GLY C 1 622 ? 73.062 169.649 162.905 1.00 42.56 640 GLY C CA 1
ATOM 12489 C C . GLY C 1 622 ? 73.627 169.901 164.286 1.00 43.23 640 GLY C C 1
ATOM 12490 O O . GLY C 1 622 ? 74.816 170.203 164.435 1.00 43.43 640 GLY C O 1
ATOM 12491 N N . ARG C 1 623 ? 72.771 169.782 165.301 1.00 43.67 641 ARG C N 1
ATOM 12492 C CA . ARG C 1 623 ? 73.179 169.979 166.689 1.00 43.79 641 ARG C CA 1
ATOM 12493 C C . ARG C 1 623 ? 74.101 168.856 167.161 1.00 44.49 641 ARG C C 1
ATOM 12494 O O . ARG C 1 623 ? 75.143 169.104 167.758 1.00 44.59 641 ARG C O 1
ATOM 12502 N N . TYR C 1 624 ? 73.698 167.619 166.891 1.00 45.68 642 TYR C N 1
ATOM 12503 C CA . TYR C 1 624 ? 74.484 166.440 167.224 1.00 46.88 642 TYR C CA 1
ATOM 12504 C C . TYR C 1 624 ? 75.905 166.519 166.636 1.00 48.08 642 TYR C C 1
ATOM 12505 O O . TYR C 1 624 ? 76.891 166.413 167.369 1.00 48.09 642 TYR C O 1
ATOM 12514 N N . LEU C 1 625 ? 75.996 166.733 165.325 1.00 49.72 643 LEU C N 1
ATOM 12515 C CA . LEU C 1 625 ? 77.289 166.856 164.626 1.00 51.40 643 LEU C CA 1
ATOM 12516 C C . LEU C 1 625 ? 78.191 167.981 165.141 1.00 52.64 643 LEU C C 1
ATOM 12517 O O . LEU C 1 625 ? 79.414 167.916 164.995 1.00 53.01 643 LEU C O 1
ATOM 12522 N N . ALA C 1 626 ? 77.580 168.996 165.751 1.00 54.15 644 ALA C N 1
ATOM 12523 C CA . ALA C 1 626 ? 78.307 170.135 166.306 1.00 55.54 644 ALA C CA 1
ATOM 12524 C C . ALA C 1 626 ? 78.904 169.855 167.690 1.00 56.81 644 ALA C C 1
ATOM 12525 O O . ALA C 1 626 ? 79.947 170.420 168.042 1.00 56.92 644 ALA C O 1
ATOM 12527 N N . LYS C 1 627 ? 78.246 168.995 168.472 1.00 58.27 645 LYS C N 1
ATOM 12528 C CA . LYS C 1 627 ? 78.775 168.588 169.777 1.00 59.68 645 LYS C CA 1
ATOM 12529 C C . LYS C 1 627 ? 79.873 167.541 169.609 1.00 60.72 645 LYS C C 1
ATOM 12530 O O . LYS C 1 627 ? 80.683 167.333 170.519 1.00 61.00 645 LYS C O 1
ATOM 12532 N N . GLU C 1 628 ? 79.882 166.883 168.451 1.00 61.84 646 GLU C N 1
ATOM 12533 C CA . GLU C 1 628 ? 80.980 166.004 168.053 1.00 63.32 646 GLU C CA 1
ATOM 12534 C C . GLU C 1 628 ? 82.246 166.827 167.778 1.00 64.20 646 GLU C C 1
ATOM 12535 O O . GLU C 1 628 ? 83.219 166.763 168.540 1.00 64.14 646 GLU C O 1
ATOM 12541 N N . GLU C 1 629 ? 82.194 167.606 166.694 1.00 65.46 647 GLU C N 1
ATOM 12542 C CA . GLU C 1 629 ? 83.289 168.447 166.204 1.00 66.69 647 GLU C CA 1
ATOM 12543 C C . GLU C 1 629 ? 84.037 169.224 167.285 1.00 67.66 647 GLU C C 1
ATOM 12544 O O . GLU C 1 629 ? 85.264 169.366 167.216 1.00 67.91 647 GLU C O 1
ATOM 12550 N N . GLU C 1 630 ? 83.302 169.717 168.281 1.00 68.72 648 GLU C N 1
ATOM 12551 C CA . GLU C 1 630 ? 83.860 170.661 169.244 1.00 69.72 648 GLU C CA 1
ATOM 12552 C C . GLU C 1 630 ? 84.579 170.018 170.437 1.00 70.45 648 GLU C C 1
ATOM 12553 O O . GLU C 1 630 ? 85.301 170.703 171.179 1.00 70.42 648 GLU C O 1
ATOM 12559 N N . LYS C 1 631 ? 84.375 168.713 170.622 1.00 71.27 649 LYS C N 1
ATOM 12560 C CA . LYS C 1 631 ? 85.220 167.939 171.540 1.00 72.05 649 LYS C CA 1
ATOM 12561 C C . LYS C 1 631 ? 86.306 167.149 170.781 1.00 72.54 649 LYS C C 1
ATOM 12562 O O . LYS C 1 631 ? 87.207 166.563 171.397 1.00 72.65 649 LYS C O 1
ATOM 12568 N N . LYS C 1 632 ? 86.216 167.161 169.447 1.00 72.96 650 LYS C N 1
ATOM 12569 C CA . LYS C 1 632 ? 87.323 166.753 168.575 1.00 73.45 650 LYS C CA 1
ATOM 12570 C C . LYS C 1 632 ? 88.351 167.893 168.458 1.00 73.80 650 LYS C C 1
ATOM 12571 O O . LYS C 1 632 ? 89.422 167.724 167.860 1.00 73.81 650 LYS C O 1
ATOM 12573 N N . GLN C 1 633 ? 87.998 169.047 169.029 1.00 74.06 651 GLN C N 1
ATOM 12574 C CA . GLN C 1 633 ? 88.874 170.214 169.117 1.00 74.37 651 GLN C CA 1
ATOM 12575 C C . GLN C 1 633 ? 89.495 170.296 170.509 1.00 74.63 651 GLN C C 1
ATOM 12576 O O . GLN C 1 633 ? 90.643 170.729 170.658 1.00 74.69 651 GLN C O 1
ATOM 12578 N N . ALA C 1 634 ? 88.721 169.888 171.521 1.00 74.83 652 ALA C N 1
ATOM 12579 C CA . ALA C 1 634 ? 89.227 169.667 172.881 1.00 74.90 652 ALA C CA 1
ATOM 12580 C C . ALA C 1 634 ? 90.234 168.517 172.869 1.00 75.06 652 ALA C C 1
ATOM 12581 O O . ALA C 1 634 ? 91.144 168.465 173.699 1.00 75.00 652 ALA C O 1
ATOM 12583 N N . ILE C 1 635 ? 90.049 167.601 171.916 1.00 75.30 653 ILE C N 1
ATOM 12584 C CA . ILE C 1 635 ? 91.004 166.535 171.626 1.00 75.36 653 ILE C CA 1
ATOM 12585 C C . ILE C 1 635 ? 92.239 167.102 170.921 1.00 75.44 653 ILE C C 1
ATOM 12586 O O . ILE C 1 635 ? 93.343 167.054 171.471 1.00 75.45 653 ILE C O 1
ATOM 12588 N N . ARG C 1 636 ? 92.036 167.656 169.720 1.00 75.52 654 ARG C N 1
ATOM 12589 C CA . ARG C 1 636 ? 93.121 168.182 168.873 1.00 75.52 654 ARG C CA 1
ATOM 12590 C C . ARG C 1 636 ? 93.939 169.320 169.508 1.00 75.51 654 ARG C C 1
ATOM 12591 O O . ARG C 1 636 ? 95.103 169.531 169.133 1.00 75.53 654 ARG C O 1
ATOM 12593 N N . SER C 1 637 ? 93.331 170.041 170.462 1.00 75.54 655 SER C N 1
ATOM 12594 C CA . SER C 1 637 ? 94.021 171.092 171.214 1.00 75.45 655 SER C CA 1
ATOM 12595 C C . SER C 1 637 ? 93.809 170.919 172.714 1.00 75.41 655 SER C C 1
ATOM 12596 O O . SER C 1 637 ? 95.052 170.931 173.524 1.00 75.31 655 SER C O 1
ATOM 12598 N N . ALA D 2 4 ? 106.933 134.956 130.785 1.00 50.42 4 ALA D N 1
ATOM 12599 C CA . ALA D 2 4 ? 107.619 136.208 131.228 1.00 50.42 4 ALA D CA 1
ATOM 12600 C C . ALA D 2 4 ? 106.896 136.860 132.417 1.00 50.42 4 ALA D C 1
ATOM 12601 O O . ALA D 2 4 ? 107.542 137.260 133.392 1.00 50.95 4 ALA D O 1
ATOM 12603 N N . ALA D 2 5 ? 105.567 136.951 132.329 1.00 49.79 5 ALA D N 1
ATOM 12604 C CA . ALA D 2 5 ? 104.747 137.649 133.322 1.00 49.50 5 ALA D CA 1
ATOM 12605 C C . ALA D 2 5 ? 104.371 136.786 134.535 1.00 49.36 5 ALA D C 1
ATOM 12606 O O . ALA D 2 5 ? 104.086 135.586 134.401 1.00 49.19 5 ALA D O 1
ATOM 12608 N N . ALA D 2 6 ? 104.370 137.411 135.713 1.00 48.76 6 ALA D N 1
ATOM 12609 C CA . ALA D 2 6 ? 103.938 136.755 136.944 1.00 47.79 6 ALA D CA 1
ATOM 12610 C C . ALA D 2 6 ? 102.452 136.977 137.159 1.00 47.29 6 ALA D C 1
ATOM 12611 O O . ALA D 2 6 ? 101.870 137.939 136.644 1.00 47.00 6 ALA D O 1
ATOM 12613 N N . ILE D 2 7 ? 101.841 136.083 137.931 1.00 46.44 7 ILE D N 1
ATOM 12614 C CA . ILE D 2 7 ? 100.404 136.139 138.195 1.00 45.28 7 ILE D CA 1
ATOM 12615 C C . ILE D 2 7 ? 100.086 136.376 139.673 1.00 44.96 7 ILE D C 1
ATOM 12616 O O . ILE D 2 7 ? 100.948 136.253 140.537 1.00 44.45 7 ILE D O 1
ATOM 12621 N N . GLY D 2 8 ? 98.847 136.763 139.944 1.00 44.83 8 GLY D N 1
ATOM 12622 C CA . GLY D 2 8 ? 98.378 136.953 141.308 1.00 44.68 8 GLY D CA 1
ATOM 12623 C C . GLY D 2 8 ? 97.193 136.043 141.500 1.00 44.82 8 GLY D C 1
ATOM 12624 O O . GLY D 2 8 ? 96.275 136.056 140.686 1.00 44.14 8 GLY D O 1
ATOM 12625 N N . ILE D 2 9 ? 97.241 135.230 142.558 1.00 45.01 9 ILE D N 1
ATOM 12626 C CA . ILE D 2 9 ? 96.196 134.253 142.850 1.00 44.89 9 ILE D CA 1
ATOM 12627 C C . ILE D 2 9 ? 95.579 134.515 144.214 1.00 44.57 9 ILE D C 1
ATOM 12628 O O . ILE D 2 9 ? 96.272 134.446 145.233 1.00 44.80 9 ILE D O 1
ATOM 12633 N N . ASP D 2 10 ? 94.283 134.809 144.223 1.00 44.04 10 ASP D N 1
ATOM 12634 C CA . ASP D 2 10 ? 93.484 134.765 145.445 1.00 44.03 10 ASP D CA 1
ATOM 12635 C C . ASP D 2 10 ? 93.077 133.301 145.727 1.00 43.89 10 ASP D C 1
ATOM 12636 O O . ASP D 2 10 ? 92.190 132.762 145.077 1.00 43.47 10 ASP D O 1
ATOM 12641 N N . LEU D 2 11 ? 93.741 132.675 146.695 1.00 43.71 11 LEU D N 1
ATOM 12642 C CA . LEU D 2 11 ? 93.427 131.301 147.065 1.00 43.77 11 LEU D CA 1
ATOM 12643 C C . LEU D 2 11 ? 92.355 131.313 148.141 1.00 43.51 11 LEU D C 1
ATOM 12644 O O . LEU D 2 11 ? 92.661 131.346 149.347 1.00 43.68 11 LEU D O 1
ATOM 12649 N N . GLY D 2 12 ? 91.104 131.278 147.683 1.00 43.02 12 GLY D N 1
ATOM 12650 C CA . GLY D 2 12 ? 89.945 131.445 148.542 1.00 42.93 12 GLY D CA 1
ATOM 12651 C C . GLY D 2 12 ? 89.484 130.132 149.121 1.00 43.30 12 GLY D C 1
ATOM 12652 O O . GLY D 2 12 ? 89.754 129.053 148.573 1.00 42.50 12 GLY D O 1
ATOM 12653 N N . THR D 2 13 ? 88.789 130.227 150.245 1.00 43.91 13 THR D N 1
ATOM 12654 C CA . THR D 2 13 ? 88.270 129.035 150.906 1.00 44.72 13 THR D CA 1
ATOM 12655 C C . THR D 2 13 ? 87.199 128.325 150.062 1.00 44.45 13 THR D C 1
ATOM 12656 O O . THR D 2 13 ? 87.164 127.097 150.012 1.00 44.65 13 THR D O 1
ATOM 12660 N N . THR D 2 14 ? 86.403 129.111 149.343 1.00 44.46 14 THR D N 1
ATOM 12661 C CA . THR D 2 14 ? 85.287 128.630 148.527 1.00 44.17 14 THR D CA 1
ATOM 12662 C C . THR D 2 14 ? 85.574 128.747 147.023 1.00 43.37 14 THR D C 1
ATOM 12663 O O . THR D 2 14 ? 85.350 127.806 146.256 1.00 42.55 14 THR D O 1
ATOM 12667 N N A TYR D 2 15 ? 86.110 129.901 146.627 0.60 43.43 15 TYR D N 1
ATOM 12668 N N B TYR D 2 15 ? 86.069 129.908 146.610 0.40 43.09 15 TYR D N 1
ATOM 12669 C CA A TYR D 2 15 ? 86.401 130.215 145.224 0.60 43.61 15 TYR D CA 1
ATOM 12670 C CA B TYR D 2 15 ? 86.421 130.134 145.213 0.40 42.91 15 TYR D CA 1
ATOM 12671 C C A TYR D 2 15 ? 87.797 130.800 145.108 0.60 43.39 15 TYR D C 1
ATOM 12672 C C B TYR D 2 15 ? 87.825 130.711 145.138 0.40 42.95 15 TYR D C 1
ATOM 12673 O O A TYR D 2 15 ? 88.250 131.509 146.007 0.60 43.91 15 TYR D O 1
ATOM 12674 O O B TYR D 2 15 ? 88.304 131.325 146.091 0.40 43.32 15 TYR D O 1
ATOM 12691 N N . SER D 2 16 ? 88.480 130.505 144.003 1.00 43.15 16 SER D N 1
ATOM 12692 C CA . SER D 2 16 ? 89.774 131.127 143.725 1.00 42.56 16 SER D CA 1
ATOM 12693 C C . SER D 2 16 ? 89.674 132.037 142.505 1.00 41.83 16 SER D C 1
ATOM 12694 O O . SER D 2 16 ? 88.786 131.881 141.671 1.00 40.69 16 SER D O 1
ATOM 12697 N N . CYS D 2 17 ? 90.599 132.986 142.411 1.00 41.71 17 CYS D N 1
ATOM 12698 C CA . CYS D 2 17 ? 90.573 133.988 141.347 1.00 41.66 17 CYS D CA 1
ATOM 12699 C C . CYS D 2 17 ? 92.001 134.279 140.952 1.00 41.17 17 CYS D C 1
ATOM 12700 O O . CYS D 2 17 ? 92.848 134.448 141.819 1.00 41.49 17 CYS D O 1
ATOM 12703 N N . VAL D 2 18 ? 92.277 134.318 139.648 1.00 41.21 18 VAL D N 1
ATOM 12704 C CA . VAL D 2 18 ? 93.620 134.669 139.157 1.00 40.82 18 VAL D CA 1
ATOM 12705 C C . VAL D 2 18 ? 93.621 135.946 138.271 1.00 41.28 18 VAL D C 1
ATOM 12706 O O . VAL D 2 18 ? 92.683 136.203 137.519 1.00 40.70 18 VAL D O 1
ATOM 12710 N N . GLY D 2 19 ? 94.685 136.736 138.386 1.00 42.37 19 GLY D N 1
ATOM 12711 C CA . GLY D 2 19 ? 94.846 137.949 137.621 1.00 43.29 19 GLY D CA 1
ATOM 12712 C C . GLY D 2 19 ? 96.265 138.179 137.142 1.00 44.51 19 GLY D C 1
ATOM 12713 O O . GLY D 2 19 ? 97.237 137.686 137.733 1.00 44.42 19 GLY D O 1
ATOM 12714 N N . VAL D 2 20 ? 96.378 138.948 136.063 1.00 45.04 20 VAL D N 1
ATOM 12715 C CA . VAL D 2 20 ? 97.672 139.321 135.514 1.00 46.16 20 VAL D CA 1
ATOM 12716 C C . VAL D 2 20 ? 97.721 140.835 135.254 1.00 46.76 20 VAL D C 1
ATOM 12717 O O . VAL D 2 20 ? 96.722 141.444 134.845 1.00 46.21 20 VAL D O 1
ATOM 12721 N N . PHE D 2 21 ? 98.875 141.431 135.542 1.00 47.85 21 PHE D N 1
ATOM 12722 C CA . PHE D 2 21 ? 99.155 142.824 135.175 1.00 49.05 21 PHE D CA 1
ATOM 12723 C C . PHE D 2 21 ? 99.823 142.881 133.791 1.00 49.96 21 PHE D C 1
ATOM 12724 O O . PHE D 2 21 ? 100.994 142.522 133.637 1.00 50.12 21 PHE D O 1
ATOM 12732 N N . GLN D 2 22 ? 99.056 143.310 132.790 1.00 51.26 22 GLN D N 1
ATOM 12733 C CA . GLN D 2 22 ? 99.541 143.433 131.410 1.00 52.48 22 GLN D CA 1
ATOM 12734 C C . GLN D 2 22 ? 99.036 144.724 130.755 1.00 53.04 22 GLN D C 1
ATOM 12735 O O . GLN D 2 22 ? 97.914 145.158 131.022 1.00 53.33 22 GLN D O 1
ATOM 12741 N N . HIS D 2 23 ? 99.870 145.328 129.901 1.00 53.98 23 HIS D N 1
ATOM 12742 C CA . HIS D 2 23 ? 99.577 146.626 129.265 1.00 54.49 23 HIS D CA 1
ATOM 12743 C C . HIS D 2 23 ? 99.259 147.725 130.287 1.00 54.35 23 HIS D C 1
ATOM 12744 O O . HIS D 2 23 ? 98.359 148.544 130.063 1.00 54.49 23 HIS D O 1
ATOM 12751 N N . GLY D 2 24 ? 99.972 147.731 131.411 1.00 53.88 24 GLY D N 1
ATOM 12752 C CA . GLY D 2 24 ? 99.719 148.711 132.469 1.00 53.20 24 GLY D CA 1
ATOM 12753 C C . GLY D 2 24 ? 98.346 148.661 133.132 1.00 52.75 24 GLY D C 1
ATOM 12754 O O . GLY D 2 24 ? 97.877 149.677 133.648 1.00 53.10 24 GLY D O 1
ATOM 12755 N N . LYS D 2 25 ? 97.698 147.493 133.127 1.00 51.87 25 LYS D N 1
ATOM 12756 C CA . LYS D 2 25 ? 96.398 147.315 133.790 1.00 50.79 25 LYS D CA 1
ATOM 12757 C C . LYS D 2 25 ? 96.202 145.871 134.239 1.00 49.97 25 LYS D C 1
ATOM 12758 O O . LYS D 2 25 ? 96.764 144.954 133.634 1.00 49.44 25 LYS D O 1
ATOM 12760 N N . VAL D 2 26 ? 95.410 145.670 135.295 1.00 49.09 26 VAL D N 1
ATOM 12761 C CA . VAL D 2 26 ? 95.100 144.315 135.765 1.00 48.27 26 VAL D CA 1
ATOM 12762 C C . VAL D 2 26 ? 93.995 143.648 134.926 1.00 47.86 26 VAL D C 1
ATOM 12763 O O . VAL D 2 26 ? 92.921 144.210 134.741 1.00 47.79 26 VAL D O 1
ATOM 12767 N N . GLU D 2 27 ? 94.290 142.452 134.419 1.00 47.13 27 GLU D N 1
ATOM 12768 C CA . GLU D 2 27 ? 93.305 141.593 133.773 1.00 46.22 27 GLU D CA 1
ATOM 12769 C C . GLU D 2 27 ? 92.988 140.360 134.644 1.00 45.39 27 GLU D C 1
ATOM 12770 O O . GLU D 2 27 ? 93.879 139.575 134.985 1.00 44.74 27 GLU D O 1
ATOM 12776 N N . ILE D 2 28 ? 91.712 140.212 135.009 1.00 44.11 28 ILE D N 1
ATOM 12777 C CA . ILE D 2 28 ? 91.243 139.008 135.676 1.00 43.25 28 ILE D CA 1
ATOM 12778 C C . ILE D 2 28 ? 90.894 137.990 134.588 1.00 42.72 28 ILE D C 1
ATOM 12779 O O . ILE D 2 28 ? 90.217 138.322 133.613 1.00 42.64 28 ILE D O 1
ATOM 12784 N N . ILE D 2 29 ? 91.381 136.763 134.757 1.00 41.99 29 ILE D N 1
ATOM 12785 C CA . ILE D 2 29 ? 91.330 135.734 133.720 1.00 41.50 29 ILE D CA 1
ATOM 12786 C C . ILE D 2 29 ? 90.147 134.755 133.937 1.00 41.45 29 ILE D C 1
ATOM 12787 O O . ILE D 2 29 ? 90.039 134.106 134.980 1.00 41.31 29 ILE D O 1
ATOM 12792 N N . ALA D 2 30 ? 89.247 134.692 132.955 1.00 41.10 30 ALA D N 1
ATOM 12793 C CA . ALA D 2 30 ? 88.165 133.710 132.939 1.00 40.92 30 ALA D CA 1
ATOM 12794 C C . ALA D 2 30 ? 88.690 132.292 132.639 1.00 41.18 30 ALA D C 1
ATOM 12795 O O . ALA D 2 30 ? 89.596 132.122 131.825 1.00 40.75 30 ALA D O 1
ATOM 12797 N N . ASN D 2 31 ? 88.125 131.277 133.301 1.00 41.55 31 ASN D N 1
ATOM 12798 C CA . ASN D 2 31 ? 88.475 129.882 133.001 1.00 41.42 31 ASN D CA 1
ATOM 12799 C C . ASN D 2 31 ? 87.786 129.406 131.717 1.00 41.83 31 ASN D C 1
ATOM 12800 O O . ASN D 2 31 ? 87.129 130.199 131.034 1.00 41.64 31 ASN D O 1
ATOM 12805 N N . ASP D 2 32 ? 87.906 128.120 131.395 1.00 42.30 32 ASP D N 1
ATOM 12806 C CA . ASP D 2 32 ? 87.449 127.651 130.100 1.00 42.93 32 ASP D CA 1
ATOM 12807 C C . ASP D 2 32 ? 85.931 127.587 130.003 1.00 42.70 32 ASP D C 1
ATOM 12808 O O . ASP D 2 32 ? 85.383 127.405 128.909 1.00 42.37 32 ASP D O 1
ATOM 12813 N N . GLN D 2 33 ? 85.271 127.800 131.148 1.00 42.29 33 GLN D N 1
ATOM 12814 C CA . GLN D 2 33 ? 83.809 127.856 131.238 1.00 41.58 33 GLN D CA 1
ATOM 12815 C C . GLN D 2 33 ? 83.278 129.284 131.211 1.00 41.63 33 GLN D C 1
ATOM 12816 O O . GLN D 2 33 ? 82.064 129.499 131.211 1.00 40.58 33 GLN D O 1
ATOM 12822 N N . GLY D 2 34 ? 84.194 130.253 131.187 1.00 41.04 34 GLY D N 1
ATOM 12823 C CA . GLY D 2 34 ? 83.819 131.656 131.120 1.00 40.97 34 GLY D CA 1
ATOM 12824 C C . GLY D 2 34 ? 83.712 132.362 132.459 1.00 40.93 34 GLY D C 1
ATOM 12825 O O . GLY D 2 34 ? 83.353 133.539 132.509 1.00 40.82 34 GLY D O 1
ATOM 12826 N N . ASN D 2 35 ? 84.060 131.646 133.525 1.00 40.91 35 ASN D N 1
ATOM 12827 C CA . ASN D 2 35 ? 83.930 132.105 134.908 1.00 40.78 35 ASN D CA 1
ATOM 12828 C C . ASN D 2 35 ? 85.181 132.797 135.452 1.00 41.14 35 ASN D C 1
ATOM 12829 O O . ASN D 2 35 ? 86.298 132.291 135.340 1.00 41.47 35 ASN D O 1
ATOM 12834 N N . ARG D 2 36 ? 84.982 133.969 136.042 1.00 41.55 36 ARG D N 1
ATOM 12835 C CA . ARG D 2 36 ? 86.083 134.802 136.514 1.00 40.88 36 ARG D CA 1
ATOM 12836 C C . ARG D 2 36 ? 86.557 134.372 137.899 1.00 41.69 36 ARG D C 1
ATOM 12837 O O . ARG D 2 36 ? 87.584 134.846 138.396 1.00 42.40 36 ARG D O 1
ATOM 12845 N N . THR D 2 37 ? 85.804 133.466 138.521 1.00 41.60 37 THR D N 1
ATOM 12846 C CA . THR D 2 37 ? 86.276 132.736 139.704 1.00 41.10 37 THR D CA 1
ATOM 12847 C C . THR D 2 37 ? 86.084 131.236 139.478 1.00 40.73 37 THR D C 1
ATOM 12848 O O . THR D 2 37 ? 85.218 130.822 138.685 1.00 40.01 37 THR D O 1
ATOM 12852 N N . THR D 2 38 ? 86.898 130.434 140.169 1.00 40.09 38 THR D N 1
ATOM 12853 C CA . THR D 2 38 ? 86.879 128.975 140.040 1.00 39.73 38 THR D CA 1
ATOM 12854 C C . THR D 2 38 ? 86.737 128.362 141.427 1.00 39.69 38 THR D C 1
ATOM 12855 O O . THR D 2 38 ? 87.510 128.708 142.328 1.00 40.00 38 THR D O 1
ATOM 12859 N N . PRO D 2 39 ? 85.749 127.455 141.618 1.00 39.60 39 PRO D N 1
ATOM 12860 C CA . PRO D 2 39 ? 85.608 126.767 142.918 1.00 39.04 39 PRO D CA 1
ATOM 12861 C C . PRO D 2 39 ? 86.894 126.068 143.392 1.00 39.04 39 PRO D C 1
ATOM 12862 O O . PRO D 2 39 ? 87.577 125.396 142.605 1.00 38.39 39 PRO D O 1
ATOM 12866 N N . SER D 2 40 ? 87.218 126.250 144.673 1.00 39.11 40 SER D N 1
ATOM 12867 C CA . SER D 2 40 ? 88.328 125.541 145.324 1.00 39.14 40 SER D CA 1
ATOM 12868 C C . SER D 2 40 ? 87.867 124.117 145.669 1.00 39.41 40 SER D C 1
ATOM 12869 O O . SER D 2 40 ? 87.721 123.749 146.836 1.00 39.00 40 SER D O 1
ATOM 12872 N N . TYR D 2 41 ? 87.608 123.340 144.623 1.00 40.20 41 TYR D N 1
ATOM 12873 C CA . TYR D 2 41 ? 87.036 122.003 144.727 1.00 40.15 41 TYR D CA 1
ATOM 12874 C C . TYR D 2 41 ? 87.874 121.067 143.880 1.00 40.69 41 TYR D C 1
ATOM 12875 O O . TYR D 2 41 ? 88.275 121.409 142.756 1.00 40.66 41 TYR D O 1
ATOM 12884 N N . VAL D 2 42 ? 88.145 119.894 144.442 1.00 41.17 42 VAL D N 1
ATOM 12885 C CA . VAL D 2 42 ? 88.815 118.795 143.769 1.00 41.34 42 VAL D CA 1
ATOM 12886 C C . VAL D 2 42 ? 87.974 117.558 144.052 1.00 41.78 42 VAL D C 1
ATOM 12887 O O . VAL D 2 42 ? 87.601 117.313 145.199 1.00 42.46 42 VAL D O 1
ATOM 12891 N N . ALA D 2 43 ? 87.640 116.803 143.010 1.00 42.11 43 ALA D N 1
ATOM 12892 C CA . ALA D 2 43 ? 86.900 115.545 143.161 1.00 42.04 43 ALA D CA 1
ATOM 12893 C C . ALA D 2 43 ? 87.695 114.404 142.551 1.00 42.24 43 ALA D C 1
ATOM 12894 O O . ALA D 2 43 ? 88.464 114.605 141.607 1.00 42.36 43 ALA D O 1
ATOM 12896 N N . PHE D 2 44 ? 87.522 113.218 143.124 1.00 42.56 44 PHE D N 1
ATOM 12897 C CA . PHE D 2 44 ? 88.143 111.990 142.638 1.00 42.67 44 PHE D CA 1
ATOM 12898 C C . PHE D 2 44 ? 87.049 110.982 142.292 1.00 43.46 44 PHE D C 1
ATOM 12899 O O . PHE D 2 44 ? 86.150 110.726 143.096 1.00 43.42 44 PHE D O 1
ATOM 12907 N N . THR D 2 45 ? 87.100 110.454 141.074 1.00 44.45 45 THR D N 1
ATOM 12908 C CA . THR D 2 45 ? 86.092 109.508 140.598 1.00 45.63 45 THR D CA 1
ATOM 12909 C C . THR D 2 45 ? 86.727 108.124 140.383 1.00 46.60 45 THR D C 1
ATOM 12910 O O . THR D 2 45 ? 87.879 107.893 140.760 1.00 46.55 45 THR D O 1
ATOM 12914 N N . ASP D 2 46 ? 85.971 107.201 139.797 1.00 47.88 46 ASP D N 1
ATOM 12915 C CA . ASP D 2 46 ? 86.495 105.882 139.454 1.00 48.84 46 ASP D CA 1
ATOM 12916 C C . ASP D 2 46 ? 87.433 105.923 138.254 1.00 49.11 46 ASP D C 1
ATOM 12917 O O . ASP D 2 46 ? 88.008 104.909 137.870 1.00 49.03 46 ASP D O 1
ATOM 12922 N N . THR D 2 47 ? 87.598 107.111 137.682 1.00 49.72 47 THR D N 1
ATOM 12923 C CA . THR D 2 47 ? 88.082 107.243 136.315 1.00 50.22 47 THR D CA 1
ATOM 12924 C C . THR D 2 47 ? 89.038 108.430 136.138 1.00 50.31 47 THR D C 1
ATOM 12925 O O . THR D 2 47 ? 89.896 108.415 135.256 1.00 50.21 47 THR D O 1
ATOM 12929 N N . GLU D 2 48 ? 88.898 109.441 136.997 1.00 50.69 48 GLU D N 1
ATOM 12930 C CA . GLU D 2 48 ? 89.611 110.715 136.824 1.00 50.80 48 GLU D CA 1
ATOM 12931 C C . GLU D 2 48 ? 89.611 111.628 138.058 1.00 50.55 48 GLU D C 1
ATOM 12932 O O . GLU D 2 48 ? 88.828 111.447 138.992 1.00 50.37 48 GLU D O 1
ATOM 12938 N N . ARG D 2 49 ? 90.499 112.616 138.028 1.00 50.33 49 ARG D N 1
ATOM 12939 C CA . ARG D 2 49 ? 90.498 113.705 138.984 1.00 50.05 49 ARG D CA 1
ATOM 12940 C C . ARG D 2 49 ? 89.814 114.903 138.331 1.00 49.36 49 ARG D C 1
ATOM 12941 O O . ARG D 2 49 ? 90.035 115.172 137.151 1.00 49.42 49 ARG D O 1
ATOM 12949 N N . LEU D 2 50 ? 88.983 115.614 139.092 1.00 48.45 50 LEU D N 1
ATOM 12950 C CA . LEU D 2 50 ? 88.310 116.819 138.600 1.00 47.43 50 LEU D CA 1
ATOM 12951 C C . LEU D 2 50 ? 88.630 118.023 139.477 1.00 47.04 50 LEU D C 1
ATOM 12952 O O . LEU D 2 50 ? 88.658 117.908 140.707 1.00 46.02 50 LEU D O 1
ATOM 12957 N N . ILE D 2 51 ? 88.854 119.181 138.842 1.00 46.78 51 ILE D N 1
ATOM 12958 C CA . ILE D 2 51 ? 89.178 120.419 139.567 1.00 46.49 51 ILE D CA 1
ATOM 12959 C C . ILE D 2 51 ? 88.256 121.579 139.190 1.00 45.91 51 ILE D C 1
ATOM 12960 O O . ILE D 2 51 ? 87.957 121.791 138.016 1.00 46.46 51 ILE D O 1
ATOM 12965 N N . GLY D 2 52 ? 87.820 122.338 140.191 1.00 45.15 52 GLY D N 1
ATOM 12966 C CA . GLY D 2 52 ? 87.060 123.556 139.953 1.00 43.84 52 GLY D CA 1
ATOM 12967 C C . GLY D 2 52 ? 85.588 123.336 139.652 1.00 43.62 52 GLY D C 1
ATOM 12968 O O . GLY D 2 52 ? 84.876 122.669 140.420 1.00 42.83 52 GLY D O 1
ATOM 12969 N N . ASP D 2 53 ? 85.134 123.906 138.533 1.00 42.95 53 ASP D N 1
ATOM 12970 C CA . ASP D 2 53 ? 83.730 123.842 138.141 1.00 42.88 53 ASP D CA 1
ATOM 12971 C C . ASP D 2 53 ? 83.209 122.404 138.012 1.00 42.74 53 ASP D C 1
ATOM 12972 O O . ASP D 2 53 ? 82.122 122.087 138.497 1.00 42.01 53 ASP D O 1
ATOM 12977 N N . ALA D 2 54 ? 83.997 121.546 137.365 1.00 42.93 54 ALA D N 1
ATOM 12978 C CA . ALA D 2 54 ? 83.627 120.149 137.159 1.00 42.65 54 ALA D CA 1
ATOM 12979 C C . ALA D 2 54 ? 83.544 119.382 138.482 1.00 42.50 54 ALA D C 1
ATOM 12980 O O . ALA D 2 54 ? 82.667 118.521 138.640 1.00 42.11 54 ALA D O 1
ATOM 12982 N N . ALA D 2 55 ? 84.426 119.713 139.429 1.00 41.94 55 ALA D N 1
ATOM 12983 C CA . ALA D 2 55 ? 84.340 119.143 140.777 1.00 42.03 55 ALA D CA 1
ATOM 12984 C C . ALA D 2 55 ? 83.074 119.597 141.526 1.00 42.43 55 ALA D C 1
ATOM 12985 O O . ALA D 2 55 ? 82.314 118.779 142.023 1.00 43.14 55 ALA D O 1
ATOM 12987 N N . LYS D 2 56 ? 82.846 120.900 141.594 1.00 42.97 56 LYS D N 1
ATOM 12988 C CA . LYS D 2 56 ? 81.658 121.448 142.235 1.00 43.78 56 LYS D CA 1
ATOM 12989 C C . LYS D 2 56 ? 80.361 120.957 141.593 1.00 43.31 56 LYS D C 1
ATOM 12990 O O . LYS D 2 56 ? 79.424 120.623 142.314 1.00 44.08 56 LYS D O 1
ATOM 12996 N N . ASN D 2 57 ? 80.304 120.874 140.261 1.00 43.07 57 ASN D N 1
ATOM 12997 C CA . ASN D 2 57 ? 79.052 120.497 139.549 1.00 43.19 57 ASN D CA 1
ATOM 12998 C C . ASN D 2 57 ? 78.471 119.126 139.942 1.00 43.39 57 ASN D C 1
ATOM 12999 O O . ASN D 2 57 ? 77.256 118.871 139.868 1.00 42.98 57 ASN D O 1
ATOM 13004 N N . GLN D 2 58 ? 79.379 118.260 140.360 1.00 43.30 58 GLN D N 1
ATOM 13005 C CA . GLN D 2 58 ? 79.158 116.834 140.441 1.00 43.69 58 GLN D CA 1
ATOM 13006 C C . GLN D 2 58 ? 79.095 116.403 141.924 1.00 43.56 58 GLN D C 1
ATOM 13007 O O . GLN D 2 58 ? 79.046 115.225 142.245 1.00 43.42 58 GLN D O 1
ATOM 13013 N N . VAL D 2 59 ? 79.068 117.390 142.816 1.00 44.24 59 VAL D N 1
ATOM 13014 C CA . VAL D 2 59 ? 79.244 117.175 144.258 1.00 45.30 59 VAL D CA 1
ATOM 13015 C C . VAL D 2 59 ? 78.128 116.362 144.918 1.00 45.63 59 VAL D C 1
ATOM 13016 O O . VAL D 2 59 ? 78.393 115.563 145.811 1.00 46.23 59 VAL D O 1
ATOM 13020 N N . ALA D 2 60 ? 76.889 116.559 144.466 1.00 45.65 60 ALA D N 1
ATOM 13021 C CA . ALA D 2 60 ? 75.728 115.906 145.062 1.00 45.40 60 ALA D CA 1
ATOM 13022 C C . ALA D 2 60 ? 75.716 114.388 144.823 1.00 44.99 60 ALA D C 1
ATOM 13023 O O . ALA D 2 60 ? 75.233 113.637 145.663 1.00 44.41 60 ALA D O 1
ATOM 13025 N N . LEU D 2 61 ? 76.276 113.956 143.691 1.00 44.91 61 LEU D N 1
ATOM 13026 C CA . LEU D 2 61 ? 76.327 112.531 143.300 1.00 44.51 61 LEU D CA 1
ATOM 13027 C C . LEU D 2 61 ? 77.619 111.808 143.753 1.00 44.04 61 LEU D C 1
ATOM 13028 O O . LEU D 2 61 ? 77.691 110.577 143.727 1.00 44.15 61 LEU D O 1
ATOM 13033 N N . ASN D 2 62 ? 78.626 112.572 144.181 1.00 43.36 62 ASN D N 1
ATOM 13034 C CA . ASN D 2 62 ? 79.910 112.008 144.619 1.00 42.84 62 ASN D CA 1
ATOM 13035 C C . ASN D 2 62 ? 80.439 112.698 145.895 1.00 42.47 62 ASN D C 1
ATOM 13036 O O . ASN D 2 62 ? 81.598 113.102 145.943 1.00 41.93 62 ASN D O 1
ATOM 13041 N N . PRO D 2 63 ? 79.611 112.778 146.958 1.00 42.35 63 PRO D N 1
ATOM 13042 C CA . PRO D 2 63 ? 79.930 113.731 148.024 1.00 42.20 63 PRO D CA 1
ATOM 13043 C C . PRO D 2 63 ? 81.105 113.333 148.939 1.00 42.37 63 PRO D C 1
ATOM 13044 O O . PRO D 2 63 ? 81.746 114.205 149.523 1.00 42.37 63 PRO D O 1
ATOM 13048 N N . GLN D 2 64 ? 81.394 112.039 149.051 1.00 42.86 64 GLN D N 1
ATOM 13049 C CA . GLN D 2 64 ? 82.478 111.569 149.923 1.00 43.35 64 GLN D CA 1
ATOM 13050 C C . GLN D 2 64 ? 83.850 111.782 149.330 1.00 42.85 64 GLN D C 1
ATOM 13051 O O . GLN D 2 64 ? 84.847 111.757 150.054 1.00 43.18 64 GLN D O 1
ATOM 13057 N N . ASN D 2 65 ? 83.893 111.961 148.014 1.00 42.23 65 ASN D N 1
ATOM 13058 C CA . ASN D 2 65 ? 85.148 112.023 147.274 1.00 41.74 65 ASN D CA 1
ATOM 13059 C C . ASN D 2 65 ? 85.377 113.379 146.621 1.00 41.42 65 ASN D C 1
ATOM 13060 O O . ASN D 2 65 ? 86.352 113.564 145.889 1.00 41.60 65 ASN D O 1
ATOM 13065 N N . THR D 2 66 ? 84.466 114.311 146.905 1.00 40.89 66 THR D N 1
ATOM 13066 C CA . THR D 2 66 ? 84.548 115.702 146.456 1.00 40.51 66 THR D CA 1
ATOM 13067 C C . THR D 2 66 ? 85.029 116.604 147.612 1.00 40.60 66 THR D C 1
ATOM 13068 O O . THR D 2 66 ? 84.327 116.779 148.614 1.00 40.66 66 THR D O 1
ATOM 13072 N N . VAL D 2 67 ? 86.231 117.164 147.460 1.00 40.31 67 VAL D N 1
ATOM 13073 C CA . VAL D 2 67 ? 86.898 117.892 148.539 1.00 40.35 67 VAL D CA 1
ATOM 13074 C C . VAL D 2 67 ? 86.816 119.428 148.377 1.00 40.47 67 VAL D C 1
ATOM 13075 O O . VAL D 2 67 ? 86.995 119.969 147.287 1.00 40.02 67 VAL D O 1
ATOM 13079 N N . PHE D 2 68 ? 86.537 120.100 149.489 1.00 40.51 68 PHE D N 1
ATOM 13080 C CA . PHE D 2 68 ? 86.470 121.554 149.575 1.00 40.85 68 PHE D CA 1
ATOM 13081 C C . PHE D 2 68 ? 86.879 121.963 150.993 1.00 41.07 68 PHE D C 1
ATOM 13082 O O . PHE D 2 68 ? 87.104 121.097 151.848 1.00 41.01 68 PHE D O 1
ATOM 13090 N N . ASP D 2 69 ? 86.970 123.276 151.235 1.00 41.49 69 ASP D N 1
ATOM 13091 C CA . ASP D 2 69 ? 87.315 123.831 152.559 1.00 41.54 69 ASP D CA 1
ATOM 13092 C C . ASP D 2 69 ? 88.711 123.433 153.059 1.00 41.57 69 ASP D C 1
ATOM 13093 O O . ASP D 2 69 ? 88.943 123.423 154.268 1.00 41.84 69 ASP D O 1
ATOM 13098 N N . ALA D 2 70 ? 89.631 123.095 152.151 1.00 41.39 70 ALA D N 1
ATOM 13099 C CA . ALA D 2 70 ? 90.973 122.639 152.561 1.00 41.19 70 ALA D CA 1
ATOM 13100 C C . ALA D 2 70 ? 91.747 123.746 153.256 1.00 41.24 70 ALA D C 1
ATOM 13101 O O . ALA D 2 70 ? 92.662 123.466 154.040 1.00 41.16 70 ALA D O 1
ATOM 13103 N N . LYS D 2 71 ? 91.359 124.996 152.962 1.00 41.22 71 LYS D N 1
ATOM 13104 C CA . LYS D 2 71 ? 91.906 126.203 153.592 1.00 40.97 71 LYS D CA 1
ATOM 13105 C C . LYS D 2 71 ? 91.633 126.215 155.101 1.00 41.20 71 LYS D C 1
ATOM 13106 O O . LYS D 2 71 ? 92.415 126.792 155.871 1.00 40.32 71 LYS D O 1
ATOM 13112 N N . ARG D 2 72 ? 90.520 125.585 155.504 1.00 41.29 72 ARG D N 1
ATOM 13113 C CA . ARG D 2 72 ? 90.179 125.411 156.924 1.00 42.47 72 ARG D CA 1
ATOM 13114 C C . ARG D 2 72 ? 91.123 124.404 157.595 1.00 42.11 72 ARG D C 1
ATOM 13115 O O . ARG D 2 72 ? 91.255 124.401 158.814 1.00 42.02 72 ARG D O 1
ATOM 13123 N N . LEU D 2 73 ? 91.758 123.551 156.785 1.00 42.15 73 LEU D N 1
ATOM 13124 C CA . LEU D 2 73 ? 92.650 122.499 157.264 1.00 42.36 73 LEU D CA 1
ATOM 13125 C C . LEU D 2 73 ? 94.128 122.842 157.130 1.00 42.67 73 LEU D C 1
ATOM 13126 O O . LEU D 2 73 ? 94.959 122.294 157.859 1.00 42.48 73 LEU D O 1
ATOM 13131 N N . ILE D 2 74 ? 94.448 123.730 156.186 1.00 43.31 74 ILE D N 1
ATOM 13132 C CA . ILE D 2 74 ? 95.831 123.952 155.766 1.00 43.67 74 ILE D CA 1
ATOM 13133 C C . ILE D 2 74 ? 96.648 124.593 156.882 1.00 43.92 74 ILE D C 1
ATOM 13134 O O . ILE D 2 74 ? 96.220 125.581 157.482 1.00 44.58 74 ILE D O 1
ATOM 13139 N N . GLY D 2 75 ? 97.793 123.987 157.187 1.00 43.89 75 GLY D N 1
ATOM 13140 C CA . GLY D 2 75 ? 98.704 124.498 158.206 1.00 43.73 75 GLY D CA 1
ATOM 13141 C C . GLY D 2 75 ? 98.266 124.246 159.631 1.00 43.52 75 GLY D C 1
ATOM 13142 O O . GLY D 2 75 ? 98.813 124.825 160.569 1.00 43.67 75 GLY D O 1
ATOM 13143 N N . ARG D 2 76 ? 97.275 123.379 159.799 1.00 43.49 76 ARG D N 1
ATOM 13144 C CA . ARG D 2 76 ? 96.780 123.041 161.129 1.00 43.25 76 ARG D CA 1
ATOM 13145 C C . ARG D 2 76 ? 97.182 121.634 161.542 1.00 43.44 76 ARG D C 1
ATOM 13146 O O . ARG D 2 76 ? 97.510 120.791 160.695 1.00 42.89 76 ARG D O 1
ATOM 13154 N N . LYS D 2 77 ? 97.172 121.407 162.855 1.00 43.89 77 LYS D N 1
ATOM 13155 C CA . LYS D 2 77 ? 97.411 120.089 163.422 1.00 44.76 77 LYS D CA 1
ATOM 13156 C C . LYS D 2 77 ? 96.072 119.379 163.647 1.00 45.34 77 LYS D C 1
ATOM 13157 O O . LYS D 2 77 ? 95.090 120.005 164.109 1.00 45.51 77 LYS D O 1
ATOM 13159 N N . PHE D 2 78 ? 96.031 118.085 163.284 1.00 46.20 78 PHE D N 1
ATOM 13160 C CA . PHE D 2 78 ? 94.886 117.230 163.599 1.00 46.98 78 PHE D CA 1
ATOM 13161 C C . PHE D 2 78 ? 94.798 117.160 165.117 1.00 47.80 78 PHE D C 1
ATOM 13162 O O . PHE D 2 78 ? 95.590 116.440 165.771 1.00 48.16 78 PHE D O 1
ATOM 13170 N N . GLY D 2 79 ? 93.861 117.929 165.691 1.00 48.46 79 GLY D N 1
ATOM 13171 C CA . GLY D 2 79 ? 93.803 118.008 167.154 1.00 49.22 79 GLY D CA 1
ATOM 13172 C C . GLY D 2 79 ? 93.320 119.343 167.684 1.00 49.82 79 GLY D C 1
ATOM 13173 O O . GLY D 2 79 ? 92.650 119.381 168.773 1.00 49.81 79 GLY D O 1
ATOM 13174 N N . ASP D 2 80 ? 93.647 120.437 166.922 1.00 50.28 80 ASP D N 1
ATOM 13175 C CA . ASP D 2 80 ? 93.152 121.749 167.365 1.00 50.56 80 ASP D CA 1
ATOM 13176 C C . ASP D 2 80 ? 91.656 121.873 167.059 1.00 50.70 80 ASP D C 1
ATOM 13177 O O . ASP D 2 80 ? 91.210 121.480 165.975 1.00 50.72 80 ASP D O 1
ATOM 13182 N N . PRO D 2 81 ? 90.870 122.324 168.067 1.00 50.92 81 PRO D N 1
ATOM 13183 C CA . PRO D 2 81 ? 89.408 122.460 168.089 1.00 50.87 81 PRO D CA 1
ATOM 13184 C C . PRO D 2 81 ? 88.736 122.810 166.758 1.00 50.50 81 PRO D C 1
ATOM 13185 O O . PRO D 2 81 ? 87.660 122.286 166.471 1.00 50.73 81 PRO D O 1
ATOM 13189 N N . VAL D 2 82 ? 89.357 123.679 165.965 1.00 50.08 82 VAL D N 1
ATOM 13190 C CA . VAL D 2 82 ? 88.790 124.094 164.670 1.00 49.71 82 VAL D CA 1
ATOM 13191 C C . VAL D 2 82 ? 88.614 122.906 163.710 1.00 49.11 82 VAL D C 1
ATOM 13192 O O . VAL D 2 82 ? 87.538 122.724 163.129 1.00 49.26 82 VAL D O 1
ATOM 13196 N N . VAL D 2 83 ? 89.676 122.116 163.561 1.00 48.52 83 VAL D N 1
ATOM 13197 C CA . VAL D 2 83 ? 89.697 120.931 162.707 1.00 48.08 83 VAL D CA 1
ATOM 13198 C C . VAL D 2 83 ? 88.664 119.908 163.190 1.00 48.00 83 VAL D C 1
ATOM 13199 O O . VAL D 2 83 ? 87.887 119.383 162.393 1.00 47.70 83 VAL D O 1
ATOM 13203 N N . GLN D 2 84 ? 88.666 119.649 164.500 1.00 47.91 84 GLN D N 1
ATOM 13204 C CA . GLN D 2 84 ? 87.738 118.715 165.140 1.00 47.89 84 GLN D CA 1
ATOM 13205 C C . GLN D 2 84 ? 86.273 119.138 164.997 1.00 47.99 84 GLN D C 1
ATOM 13206 O O . GLN D 2 84 ? 85.397 118.290 164.799 1.00 48.09 84 GLN D O 1
ATOM 13212 N N . SER D 2 85 ? 86.014 120.442 165.083 1.00 47.89 85 SER D N 1
ATOM 13213 C CA . SER D 2 85 ? 84.645 120.948 164.993 1.00 48.11 85 SER D CA 1
ATOM 13214 C C . SER D 2 85 ? 84.118 120.938 163.559 1.00 48.27 85 SER D C 1
ATOM 13215 O O . SER D 2 85 ? 82.922 120.735 163.332 1.00 48.01 85 SER D O 1
ATOM 13218 N N . ASP D 2 86 ? 85.027 121.178 162.612 1.00 48.74 86 ASP D N 1
ATOM 13219 C CA . ASP D 2 86 ? 84.714 121.260 161.189 1.00 49.00 86 ASP D CA 1
ATOM 13220 C C . ASP D 2 86 ? 84.409 119.907 160.570 1.00 48.53 86 ASP D C 1
ATOM 13221 O O . ASP D 2 86 ? 83.488 119.794 159.762 1.00 48.36 86 ASP D O 1
ATOM 13226 N N . MET D 2 87 ? 85.183 118.888 160.949 1.00 48.00 87 MET D N 1
ATOM 13227 C CA . MET D 2 87 ? 85.138 117.597 160.264 1.00 47.51 87 MET D CA 1
ATOM 13228 C C . MET D 2 87 ? 83.848 116.820 160.494 1.00 47.27 87 MET D C 1
ATOM 13229 O O . MET D 2 87 ? 83.525 115.940 159.699 1.00 47.21 87 MET D O 1
ATOM 13234 N N . LYS D 2 88 ? 83.127 117.157 161.568 1.00 46.81 88 LYS D N 1
ATOM 13235 C CA . LYS D 2 88 ? 81.751 116.696 161.803 1.00 46.40 88 LYS D CA 1
ATOM 13236 C C . LYS D 2 88 ? 80.874 116.886 160.576 1.00 46.47 88 LYS D C 1
ATOM 13237 O O . LYS D 2 88 ? 80.074 116.007 160.227 1.00 46.37 88 LYS D O 1
ATOM 13243 N N . HIS D 2 89 ? 81.041 118.039 159.929 1.00 46.21 89 HIS D N 1
ATOM 13244 C CA . HIS D 2 89 ? 80.108 118.506 158.905 1.00 46.45 89 HIS D CA 1
ATOM 13245 C C . HIS D 2 89 ? 80.464 118.070 157.484 1.00 45.71 89 HIS D C 1
ATOM 13246 O O . HIS D 2 89 ? 79.572 117.850 156.670 1.00 46.18 89 HIS D O 1
ATOM 13253 N N . TRP D 2 90 ? 81.756 117.915 157.207 1.00 44.47 90 TRP D N 1
ATOM 13254 C CA . TRP D 2 90 ? 82.230 117.434 155.911 1.00 43.20 90 TRP D CA 1
ATOM 13255 C C . TRP D 2 90 ? 81.810 115.995 155.596 1.00 42.15 90 TRP D C 1
ATOM 13256 O O . TRP D 2 90 ? 81.867 115.139 156.468 1.00 41.85 90 TRP D O 1
ATOM 13267 N N . PRO D 2 91 ? 81.376 115.732 154.344 1.00 41.25 91 PRO D N 1
ATOM 13268 C CA . PRO D 2 91 ? 81.024 114.372 153.922 1.00 40.75 91 PRO D CA 1
ATOM 13269 C C . PRO D 2 91 ? 82.215 113.477 153.559 1.00 40.10 91 PRO D C 1
ATOM 13270 O O . PRO D 2 91 ? 82.054 112.261 153.461 1.00 40.13 91 PRO D O 1
ATOM 13274 N N . PHE D 2 92 ? 83.391 114.072 153.381 1.00 39.60 92 PHE D N 1
ATOM 13275 C CA . PHE D 2 92 ? 84.629 113.320 153.161 1.00 39.22 92 PHE D CA 1
ATOM 13276 C C . PHE D 2 92 ? 85.348 113.054 154.487 1.00 39.51 92 PHE D C 1
ATOM 13277 O O . PHE D 2 92 ? 85.146 113.766 155.477 1.00 39.31 92 PHE D O 1
ATOM 13285 N N . GLN D 2 93 ? 86.196 112.035 154.495 1.00 39.82 93 GLN D N 1
ATOM 13286 C CA . GLN D 2 93 ? 86.888 111.632 155.715 1.00 40.54 93 GLN D CA 1
ATOM 13287 C C . GLN D 2 93 ? 88.216 112.384 155.925 1.00 40.48 93 GLN D C 1
ATOM 13288 O O . GLN D 2 93 ? 88.988 112.593 154.986 1.00 39.94 93 GLN D O 1
ATOM 13294 N N . VAL D 2 94 ? 88.448 112.802 157.166 1.00 40.72 94 VAL D N 1
ATOM 13295 C CA . VAL D 2 94 ? 89.707 113.416 157.576 1.00 40.94 94 VAL D CA 1
ATOM 13296 C C . VAL D 2 94 ? 90.371 112.491 158.604 1.00 41.54 94 VAL D C 1
ATOM 13297 O O . VAL D 2 94 ? 89.760 112.129 159.619 1.00 41.01 94 VAL D O 1
ATOM 13301 N N . ILE D 2 95 ? 91.614 112.104 158.318 1.00 42.39 95 ILE D N 1
ATOM 13302 C CA . ILE D 2 95 ? 92.382 111.189 159.180 1.00 43.09 95 ILE D CA 1
ATOM 13303 C C . ILE D 2 95 ? 93.616 111.871 159.787 1.00 43.94 95 ILE D C 1
ATOM 13304 O O . ILE D 2 95 ? 93.971 112.997 159.407 1.00 43.92 95 ILE D O 1
ATOM 13309 N N . ASN D 2 96 ? 94.248 111.180 160.731 1.00 44.99 96 ASN D N 1
ATOM 13310 C CA . ASN D 2 96 ? 95.427 111.663 161.445 1.00 46.40 96 ASN D CA 1
ATOM 13311 C C . ASN D 2 96 ? 96.693 110.960 160.934 1.00 47.25 96 ASN D C 1
ATOM 13312 O O . ASN D 2 96 ? 96.814 109.735 161.053 1.00 47.21 96 ASN D O 1
ATOM 13317 N N . ASP D 2 97 ? 97.623 111.731 160.365 1.00 48.32 97 ASP D N 1
ATOM 13318 C CA . ASP D 2 97 ? 98.914 111.189 159.910 1.00 49.54 97 ASP D CA 1
ATOM 13319 C C . ASP D 2 97 ? 99.961 111.168 161.027 1.00 50.13 97 ASP D C 1
ATOM 13320 O O . ASP D 2 97 ? 100.790 110.261 161.101 1.00 50.39 97 ASP D O 1
ATOM 13325 N N . GLY D 2 98 ? 99.928 112.183 161.882 1.00 50.80 98 GLY D N 1
ATOM 13326 C CA . GLY D 2 98 ? 100.845 112.284 163.019 1.00 51.09 98 GLY D CA 1
ATOM 13327 C C . GLY D 2 98 ? 100.708 113.700 163.526 1.00 51.39 98 GLY D C 1
ATOM 13328 O O . GLY D 2 98 ? 101.671 114.492 163.496 1.00 51.42 98 GLY D O 1
ATOM 13329 N N . ASP D 2 99 ? 99.483 114.006 163.967 1.00 51.46 99 ASP D N 1
ATOM 13330 C CA . ASP D 2 99 ? 99.055 115.358 164.314 1.00 51.56 99 ASP D CA 1
ATOM 13331 C C . ASP D 2 99 ? 98.742 116.180 163.053 1.00 50.89 99 ASP D C 1
ATOM 13332 O O . ASP D 2 99 ? 98.385 117.344 163.152 1.00 51.20 99 ASP D O 1
ATOM 13337 N N . LYS D 2 100 ? 98.865 115.573 161.871 1.00 50.16 100 LYS D N 1
ATOM 13338 C CA . LYS D 2 100 ? 98.541 116.258 160.604 1.00 49.28 100 LYS D CA 1
ATOM 13339 C C . LYS D 2 100 ? 97.271 115.711 159.958 1.00 48.09 100 LYS D C 1
ATOM 13340 O O . LYS D 2 100 ? 97.130 114.497 159.815 1.00 48.06 100 LYS D O 1
ATOM 13346 N N . PRO D 2 101 ? 96.346 116.605 159.544 1.00 47.13 101 PRO D N 1
ATOM 13347 C CA . PRO D 2 101 ? 95.166 116.105 158.845 1.00 46.17 101 PRO D CA 1
ATOM 13348 C C . PRO D 2 101 ? 95.489 115.653 157.425 1.00 45.39 101 PRO D C 1
ATOM 13349 O O . PRO D 2 101 ? 96.380 116.206 156.781 1.00 44.78 101 PRO D O 1
ATOM 13353 N N . LYS D 2 102 ? 94.789 114.610 156.984 1.00 44.79 102 LYS D N 1
ATOM 13354 C CA . LYS D 2 102 ? 94.800 114.149 155.600 1.00 44.26 102 LYS D CA 1
ATOM 13355 C C . LYS D 2 102 ? 93.351 113.889 155.235 1.00 43.68 102 LYS D C 1
ATOM 13356 O O . LYS D 2 102 ? 92.609 113.343 156.050 1.00 43.47 102 LYS D O 1
ATOM 13362 N N . VAL D 2 103 ? 92.940 114.294 154.034 1.00 43.13 103 VAL D N 1
ATOM 13363 C CA . VAL D 2 103 ? 91.627 113.895 153.517 1.00 42.88 103 VAL D CA 1
ATOM 13364 C C . VAL D 2 103 ? 91.768 112.561 152.789 1.00 42.90 103 VAL D C 1
ATOM 13365 O O . VAL D 2 103 ? 92.632 112.413 151.916 1.00 42.82 103 VAL D O 1
ATOM 13369 N N . GLN D 2 104 ? 90.936 111.593 153.177 1.00 42.74 104 GLN D N 1
ATOM 13370 C CA . GLN D 2 104 ? 90.936 110.272 152.560 1.00 42.61 104 GLN D CA 1
ATOM 13371 C C . GLN D 2 104 ? 89.748 110.086 151.613 1.00 42.58 104 GLN D C 1
ATOM 13372 O O . GLN D 2 104 ? 88.619 110.430 151.953 1.00 42.61 104 GLN D O 1
ATOM 13378 N N . VAL D 2 105 ? 90.017 109.544 150.425 1.00 42.66 105 VAL D N 1
ATOM 13379 C CA . VAL D 2 105 ? 89.003 109.399 149.370 1.00 42.89 105 VAL D CA 1
ATOM 13380 C C . VAL D 2 105 ? 89.111 108.056 148.628 1.00 42.92 105 VAL D C 1
ATOM 13381 O O . VAL D 2 105 ? 90.100 107.357 148.768 1.00 42.65 105 VAL D O 1
ATOM 13385 N N . SER D 2 106 ? 88.084 107.704 147.852 1.00 43.42 106 SER D N 1
ATOM 13386 C CA . SER D 2 106 ? 88.221 106.707 146.783 1.00 43.97 106 SER D CA 1
ATOM 13387 C C . SER D 2 106 ? 88.632 107.406 145.485 1.00 44.28 106 SER D C 1
ATOM 13388 O O . SER D 2 106 ? 87.992 108.370 145.058 1.00 43.97 106 SER D O 1
ATOM 13391 N N . TYR D 2 107 ? 89.697 106.904 144.868 1.00 44.76 107 TYR D N 1
ATOM 13392 C CA . TYR D 2 107 ? 90.203 107.419 143.603 1.00 45.45 107 TYR D CA 1
ATOM 13393 C C . TYR D 2 107 ? 90.618 106.232 142.738 1.00 45.84 107 TYR D C 1
ATOM 13394 O O . TYR D 2 107 ? 91.601 105.535 143.043 1.00 46.18 107 TYR D O 1
ATOM 13403 N N . LYS D 2 108 ? 89.852 106.003 141.671 1.00 46.18 108 LYS D N 1
ATOM 13404 C CA . LYS D 2 108 ? 90.035 104.845 140.785 1.00 46.56 108 LYS D CA 1
ATOM 13405 C C . LYS D 2 108 ? 89.907 103.511 141.539 1.00 46.78 108 LYS D C 1
ATOM 13406 O O . LYS D 2 108 ? 90.792 102.651 141.459 1.00 46.92 108 LYS D O 1
ATOM 13412 N N . GLY D 2 109 ? 88.802 103.359 142.273 1.00 46.81 109 GLY D N 1
ATOM 13413 C CA . GLY D 2 109 ? 88.517 102.152 143.053 1.00 47.01 109 GLY D CA 1
ATOM 13414 C C . GLY D 2 109 ? 89.581 101.794 144.077 1.00 47.13 109 GLY D C 1
ATOM 13415 O O . GLY D 2 109 ? 89.850 100.616 144.312 1.00 47.20 109 GLY D O 1
ATOM 13416 N N . GLU D 2 110 ? 90.170 102.815 144.697 1.00 47.24 110 GLU D N 1
ATOM 13417 C CA . GLU D 2 110 ? 91.309 102.644 145.600 1.00 47.16 110 GLU D CA 1
ATOM 13418 C C . GLU D 2 110 ? 91.350 103.772 146.625 1.00 46.75 110 GLU D C 1
ATOM 13419 O O . GLU D 2 110 ? 90.958 104.891 146.326 1.00 46.60 110 GLU D O 1
ATOM 13425 N N . THR D 2 111 ? 91.840 103.472 147.822 1.00 46.52 111 THR D N 1
ATOM 13426 C CA . THR D 2 111 ? 91.901 104.451 148.910 1.00 46.19 111 THR D CA 1
ATOM 13427 C C . THR D 2 111 ? 93.204 105.250 148.891 1.00 46.18 111 THR D C 1
ATOM 13428 O O . THR D 2 111 ? 94.290 104.688 149.090 1.00 46.06 111 THR D O 1
ATOM 13432 N N . LYS D 2 112 ? 93.070 106.559 148.656 1.00 46.07 112 LYS D N 1
ATOM 13433 C CA . LYS D 2 112 ? 94.190 107.513 148.671 1.00 46.07 112 LYS D CA 1
ATOM 13434 C C . LYS D 2 112 ? 93.952 108.593 149.730 1.00 45.80 112 LYS D C 1
ATOM 13435 O O . LYS D 2 112 ? 92.801 108.908 150.043 1.00 45.86 112 LYS D O 1
ATOM 13441 N N . ALA D 2 113 ? 95.034 109.155 150.271 1.00 45.33 113 ALA D N 1
ATOM 13442 C CA . ALA D 2 113 ? 94.947 110.264 151.232 1.00 44.78 113 ALA D CA 1
ATOM 13443 C C . ALA D 2 113 ? 95.877 111.418 150.864 1.00 44.58 113 ALA D C 1
ATOM 13444 O O . ALA D 2 113 ? 97.041 111.199 150.516 1.00 44.62 113 ALA D O 1
ATOM 13446 N N . PHE D 2 114 ? 95.357 112.643 150.959 1.00 43.95 114 PHE D N 1
ATOM 13447 C CA . PHE D 2 114 ? 96.095 113.845 150.590 1.00 43.55 114 PHE D CA 1
ATOM 13448 C C . PHE D 2 114 ? 96.178 114.839 151.745 1.00 43.15 114 PHE D C 1
ATOM 13449 O O . PHE D 2 114 ? 95.194 115.037 152.460 1.00 43.10 114 PHE D O 1
ATOM 13457 N N . TYR D 2 115 ? 97.347 115.458 151.923 1.00 42.49 115 TYR D N 1
ATOM 13458 C CA . TYR D 2 115 ? 97.506 116.562 152.869 1.00 42.22 115 TYR D CA 1
ATOM 134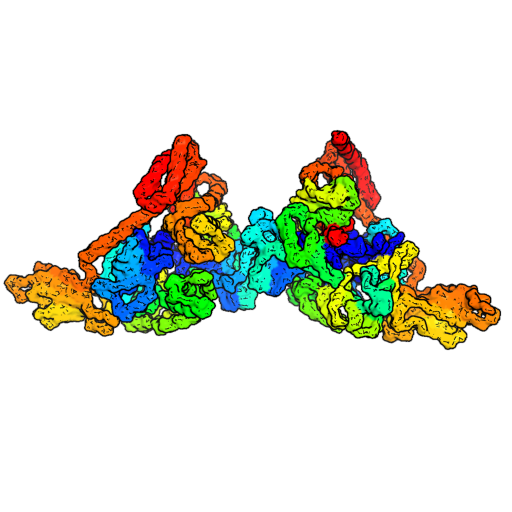59 C C . TYR D 2 115 ? 96.763 117.794 152.342 1.00 42.31 115 TYR D C 1
ATOM 13460 O O . TYR D 2 115 ? 96.638 117.956 151.124 1.00 42.05 115 TYR D O 1
ATOM 13469 N N . PRO D 2 116 ? 96.265 118.667 153.249 1.00 42.42 116 PRO D N 1
ATOM 13470 C CA . PRO D 2 116 ? 95.565 119.882 152.795 1.00 42.48 116 PRO D CA 1
ATOM 13471 C C . PRO D 2 116 ? 96.319 120.636 151.704 1.00 42.76 116 PRO D C 1
ATOM 13472 O O . PRO D 2 116 ? 95.702 121.060 150.723 1.00 42.83 116 PRO D O 1
ATOM 13476 N N . GLU D 2 117 ? 97.639 120.782 151.854 1.00 43.06 117 GLU D N 1
ATOM 13477 C CA . GLU D 2 117 ? 98.435 121.536 150.873 1.00 43.24 117 GLU D CA 1
ATOM 13478 C C . GLU D 2 117 ? 98.543 120.835 149.514 1.00 43.37 117 GLU D C 1
ATOM 13479 O O . GLU D 2 117 ? 98.802 121.480 148.492 1.00 44.06 117 GLU D O 1
ATOM 13485 N N . GLU D 2 118 ? 98.320 119.525 149.505 1.00 43.49 118 GLU D N 1
ATOM 13486 C CA . GLU D 2 118 ? 98.270 118.760 148.260 1.00 43.75 118 GLU D CA 1
ATOM 13487 C C . GLU D 2 118 ? 97.042 119.093 147.413 1.00 44.00 118 GLU D C 1
ATOM 13488 O O . GLU D 2 118 ? 97.188 119.334 146.211 1.00 44.30 118 GLU D O 1
ATOM 13494 N N . ILE D 2 119 ? 95.846 119.114 148.016 1.00 44.27 119 ILE D N 1
ATOM 13495 C CA . ILE D 2 119 ? 94.641 119.523 147.260 1.00 44.41 119 ILE D CA 1
ATOM 13496 C C . ILE D 2 119 ? 94.634 121.025 146.891 1.00 43.95 119 ILE D C 1
ATOM 13497 O O . ILE D 2 119 ? 94.181 121.392 145.807 1.00 43.54 119 ILE D O 1
ATOM 13502 N N . SER D 2 120 ? 95.150 121.880 147.777 1.00 43.59 120 SER D N 1
ATOM 13503 C CA . SER D 2 120 ? 95.323 123.312 147.458 1.00 43.58 120 SER D CA 1
ATOM 13504 C C . SER D 2 120 ? 96.287 123.533 146.300 1.00 43.36 120 SER D C 1
ATOM 13505 O O . SER D 2 120 ? 96.100 124.457 145.509 1.00 43.92 120 SER D O 1
ATOM 13508 N N . SER D 2 121 ? 97.312 122.690 146.195 1.00 42.96 121 SER D N 1
ATOM 13509 C CA . SER D 2 121 ? 98.211 122.735 145.044 1.00 42.98 121 SER D CA 1
ATOM 13510 C C . SER D 2 121 ? 97.499 122.352 143.755 1.00 43.09 121 SER D C 1
ATOM 13511 O O . SER D 2 121 ? 97.900 122.782 142.682 1.00 43.08 121 SER D O 1
ATOM 13514 N N . MET D 2 122 ? 96.472 121.506 143.866 1.00 43.50 122 MET D N 1
ATOM 13515 C CA . MET D 2 122 ? 95.697 121.060 142.712 1.00 43.88 122 MET D CA 1
ATOM 13516 C C . MET D 2 122 ? 94.811 122.200 142.227 1.00 44.21 122 MET D C 1
ATOM 13517 O O . MET D 2 122 ? 94.705 122.438 141.021 1.00 44.53 122 MET D O 1
ATOM 13522 N N . VAL D 2 123 ? 94.196 122.909 143.175 1.00 44.05 123 VAL D N 1
ATOM 13523 C CA . VAL D 2 123 ? 93.476 124.148 142.895 1.00 44.05 123 VAL D CA 1
ATOM 13524 C C . VAL D 2 123 ? 94.421 125.193 142.267 1.00 44.45 123 VAL D C 1
ATOM 13525 O O . VAL D 2 123 ? 94.074 125.815 141.252 1.00 44.69 123 VAL D O 1
ATOM 13529 N N . LEU D 2 124 ? 95.610 125.355 142.852 1.00 44.32 124 LEU D N 1
ATOM 13530 C CA . LEU D 2 124 ? 96.632 126.288 142.350 1.00 44.61 124 LEU D CA 1
ATOM 13531 C C . LEU D 2 124 ? 97.129 125.959 140.943 1.00 45.25 124 LEU D C 1
ATOM 13532 O O . LEU D 2 124 ? 97.372 126.869 140.148 1.00 45.79 124 LEU D O 1
ATOM 13537 N N . THR D 2 125 ? 97.293 124.668 140.656 1.00 45.33 125 THR D N 1
ATOM 13538 C CA . THR D 2 125 ? 97.606 124.169 139.313 1.00 45.56 125 THR D CA 1
ATOM 13539 C C . THR D 2 125 ? 96.550 124.595 138.276 1.00 45.85 125 THR D C 1
ATOM 13540 O O . THR D 2 125 ? 96.891 124.951 137.146 1.00 46.37 125 THR D O 1
ATOM 13544 N N . LYS D 2 126 ? 95.278 124.575 138.670 1.00 45.96 126 LYS D N 1
ATOM 13545 C CA . LYS D 2 126 ? 94.181 124.956 137.786 1.00 45.91 126 LYS D CA 1
ATOM 13546 C C . LYS D 2 126 ? 94.272 126.448 137.446 1.00 45.94 126 LYS D C 1
ATOM 13547 O O . LYS D 2 126 ? 94.142 126.843 136.279 1.00 46.17 126 LYS D O 1
ATOM 13553 N N . MET D 2 127 ? 94.508 127.262 138.477 1.00 45.73 127 MET D N 1
ATOM 13554 C CA . MET D 2 127 ? 94.629 128.718 138.355 1.00 45.08 127 MET D CA 1
ATOM 13555 C C . MET D 2 127 ? 95.789 129.089 137.462 1.00 44.92 127 MET D C 1
ATOM 13556 O O . MET D 2 127 ? 95.709 130.064 136.710 1.00 45.08 127 MET D O 1
ATOM 13561 N N . LYS D 2 128 ? 96.856 128.298 137.563 1.00 44.59 128 LYS D N 1
ATOM 13562 C CA . LYS D 2 128 ? 98.068 128.421 136.752 1.00 44.55 128 LYS D CA 1
ATOM 13563 C C . LYS D 2 128 ? 97.821 128.058 135.284 1.00 44.50 128 LYS D C 1
ATOM 13564 O O . LYS D 2 128 ? 98.309 128.742 134.394 1.00 44.54 128 LYS D O 1
ATOM 13570 N N . GLU D 2 129 ? 97.075 126.981 135.040 1.00 44.63 129 GLU D N 1
ATOM 13571 C CA . GLU D 2 129 ? 96.716 126.573 133.680 1.00 44.77 129 GLU D CA 1
ATOM 13572 C C . GLU D 2 129 ? 95.758 127.559 132.992 1.00 44.81 129 GLU D C 1
ATOM 13573 O O . GLU D 2 129 ? 95.905 127.839 131.788 1.00 45.60 129 GLU D O 1
ATOM 13579 N N . ILE D 2 130 ? 94.794 128.087 133.756 1.00 44.04 130 ILE D N 1
ATOM 13580 C CA . ILE D 2 130 ? 93.910 129.170 133.303 1.00 43.23 130 ILE D CA 1
ATOM 13581 C C . ILE D 2 130 ? 94.703 130.376 132.783 1.00 43.22 130 ILE D C 1
ATOM 13582 O O . ILE D 2 130 ? 94.416 130.887 131.690 1.00 43.69 130 ILE D O 1
ATOM 13587 N N . ALA D 2 131 ? 95.703 130.813 133.551 1.00 42.62 131 ALA D N 1
ATOM 13588 C CA . ALA D 2 131 ? 96.564 131.941 133.169 1.00 42.05 131 ALA D CA 1
ATOM 13589 C C . ALA D 2 131 ? 97.392 131.648 131.916 1.00 41.99 131 ALA D C 1
ATOM 13590 O O . ALA D 2 131 ? 97.437 132.467 131.001 1.00 41.74 131 ALA D O 1
ATOM 13592 N N . GLU D 2 132 ? 98.033 130.478 131.887 1.00 41.61 132 GLU D N 1
ATOM 13593 C CA . GLU D 2 132 ? 98.833 130.018 130.751 1.00 41.13 132 GLU D CA 1
ATOM 13594 C C . GLU D 2 132 ? 98.032 129.893 129.471 1.00 40.99 132 GLU D C 1
ATOM 13595 O O . GLU D 2 132 ? 98.537 130.193 128.391 1.00 40.84 132 GLU D O 1
ATOM 13601 N N . ALA D 2 133 ? 96.790 129.428 129.599 1.00 41.11 133 ALA D N 1
ATOM 13602 C CA . ALA D 2 133 ? 95.839 129.399 128.478 1.00 41.32 133 ALA D CA 1
ATOM 13603 C C . ALA D 2 133 ? 95.591 130.797 127.907 1.00 41.09 133 ALA D C 1
ATOM 13604 O O . ALA D 2 133 ? 95.585 130.986 126.695 1.00 41.41 133 ALA D O 1
ATOM 13606 N N . TYR D 2 134 ? 95.414 131.775 128.785 1.00 41.38 134 TYR D N 1
ATOM 13607 C CA . TYR D 2 134 ? 95.155 133.139 128.361 1.00 41.76 134 TYR D CA 1
ATOM 13608 C C . TYR D 2 134 ? 96.422 133.836 127.857 1.00 42.13 134 TYR D C 1
ATOM 13609 O O . TYR D 2 134 ? 96.382 134.562 126.849 1.00 42.11 134 TYR D O 1
ATOM 13618 N N . LEU D 2 135 ? 97.538 133.623 128.557 1.00 42.10 135 LEU D N 1
ATOM 13619 C CA . LEU D 2 135 ? 98.818 134.231 128.168 1.00 42.38 135 LEU D CA 1
ATOM 13620 C C . LEU D 2 135 ? 99.427 133.600 126.911 1.00 42.35 135 LEU D C 1
ATOM 13621 O O . LEU D 2 135 ? 100.026 134.303 126.094 1.00 42.78 135 LEU D O 1
ATOM 13626 N N . GLY D 2 136 ? 99.264 132.290 126.753 1.00 42.26 136 GLY D N 1
ATOM 13627 C CA . GLY D 2 136 ? 99.785 131.586 125.584 1.00 42.36 136 GLY D CA 1
ATOM 13628 C C . GLY D 2 136 ? 101.233 131.150 125.747 1.00 42.95 136 GLY D C 1
ATOM 13629 O O . GLY D 2 136 ? 101.927 130.887 124.754 1.00 42.59 136 GLY D O 1
ATOM 13630 N N . TYR D 2 137 ? 101.690 131.098 127.001 1.00 43.18 137 TYR D N 1
ATOM 13631 C CA . TYR D 2 137 ? 103.043 130.650 127.356 1.00 43.88 137 TYR D CA 1
ATOM 13632 C C . TYR D 2 137 ? 103.060 130.179 128.819 1.00 44.50 137 TYR D C 1
ATOM 13633 O O . TYR D 2 137 ? 102.147 130.524 129.581 1.00 44.58 137 TYR D O 1
ATOM 13642 N N . PRO D 2 138 ? 104.082 129.378 129.209 1.00 45.03 138 PRO D N 1
ATOM 13643 C CA . PRO D 2 138 ? 104.179 128.864 130.583 1.00 45.40 138 PRO D CA 1
ATOM 13644 C C . PRO D 2 138 ? 104.367 129.957 131.644 1.00 45.89 138 PRO D C 1
ATOM 13645 O O . PRO D 2 138 ? 105.118 130.901 131.430 1.00 46.26 138 PRO D O 1
ATOM 13649 N N . VAL D 2 139 ? 103.681 129.809 132.775 1.00 46.54 139 VAL D N 1
ATOM 13650 C CA . VAL D 2 139 ? 103.773 130.730 133.915 1.00 47.01 139 VAL D CA 1
ATOM 13651 C C . VAL D 2 139 ? 104.480 130.025 135.078 1.00 47.15 139 VAL D C 1
ATOM 13652 O O . VAL D 2 139 ? 104.069 128.937 135.485 1.00 47.79 139 VAL D O 1
ATOM 13656 N N . THR D 2 140 ? 105.534 130.644 135.607 1.00 46.85 140 THR D N 1
ATOM 13657 C CA . THR D 2 140 ? 106.303 130.058 136.709 1.00 46.43 140 THR D CA 1
ATOM 13658 C C . THR D 2 140 ? 106.374 130.926 137.972 1.00 46.13 140 THR D C 1
ATOM 13659 O O . THR D 2 140 ? 106.892 130.478 138.997 1.00 46.53 140 THR D O 1
ATOM 13663 N N . ASN D 2 141 ? 105.880 132.161 137.898 1.00 45.42 141 ASN D N 1
ATOM 13664 C CA . ASN D 2 141 ? 106.019 133.120 138.999 1.00 44.68 141 ASN D CA 1
ATOM 13665 C C . ASN D 2 141 ? 104.669 133.591 139.524 1.00 44.21 141 ASN D C 1
ATOM 13666 O O . ASN D 2 141 ? 103.786 133.959 138.735 1.00 44.21 141 ASN D O 1
ATOM 13671 N N . ALA D 2 142 ? 104.510 133.609 140.850 1.00 43.39 142 ALA D N 1
ATOM 13672 C CA . ALA D 2 142 ? 103.209 133.943 141.444 1.00 42.67 142 ALA D CA 1
ATOM 13673 C C . ALA D 2 142 ? 103.235 134.586 142.823 1.00 42.08 142 ALA D C 1
ATOM 13674 O O . ALA D 2 142 ? 104.042 134.235 143.681 1.00 41.90 142 ALA D O 1
ATOM 13676 N N . VAL D 2 143 ? 102.327 135.532 143.027 1.00 41.66 143 VAL D N 1
ATOM 13677 C CA . VAL D 2 143 ? 101.955 135.933 144.378 1.00 41.55 143 VAL D CA 1
ATOM 13678 C C . VAL D 2 143 ? 100.663 135.211 144.803 1.00 41.43 143 VAL D C 1
ATOM 13679 O O . VAL D 2 143 ? 99.682 135.166 144.058 1.00 41.87 143 VAL D O 1
ATOM 13683 N N . ILE D 2 144 ? 100.696 134.618 145.992 1.00 41.18 144 ILE D N 1
ATOM 13684 C CA . ILE D 2 144 ? 99.533 133.947 146.560 1.00 40.95 144 ILE D CA 1
ATOM 13685 C C . ILE D 2 144 ? 99.147 134.689 147.846 1.00 41.02 144 ILE D C 1
ATOM 13686 O O . ILE D 2 144 ? 100.008 135.093 148.618 1.00 40.08 144 ILE D O 1
ATOM 13691 N N . THR D 2 145 ? 97.845 134.902 148.033 1.00 41.56 145 THR D N 1
ATOM 13692 C CA . THR D 2 145 ? 97.320 135.571 149.225 1.00 42.04 145 THR D CA 1
ATOM 13693 C C . THR D 2 145 ? 96.843 134.573 150.309 1.00 41.76 145 THR D C 1
ATOM 13694 O O . THR D 2 145 ? 96.523 133.412 150.017 1.00 41.79 145 THR D O 1
ATOM 13698 N N . VAL D 2 146 ? 96.835 135.036 151.560 1.00 41.51 146 VAL D N 1
ATOM 13699 C CA . VAL D 2 146 ? 96.373 134.266 152.731 1.00 40.71 146 VAL D CA 1
ATOM 13700 C C . VAL D 2 146 ? 95.650 135.254 153.664 1.00 40.78 146 VAL D C 1
ATOM 13701 O O . VAL D 2 146 ? 95.885 136.458 153.581 1.00 40.16 146 VAL D O 1
ATOM 13705 N N . PRO D 2 147 ? 94.746 134.755 154.534 1.00 40.88 147 PRO D N 1
ATOM 13706 C CA . PRO D 2 147 ? 94.162 135.626 155.557 1.00 40.98 147 PRO D CA 1
ATOM 13707 C C . PRO D 2 147 ? 95.222 136.293 156.437 1.00 41.22 147 PRO D C 1
ATOM 13708 O O . PRO D 2 147 ? 96.296 135.716 156.655 1.00 41.49 147 PRO D O 1
ATOM 13712 N N . ALA D 2 148 ? 94.932 137.495 156.938 1.00 40.96 148 ALA D N 1
ATOM 13713 C CA . ALA D 2 148 ? 95.885 138.192 157.809 1.00 40.78 148 ALA D CA 1
ATOM 13714 C C . ALA D 2 148 ? 96.197 137.430 159.103 1.00 40.84 148 ALA D C 1
ATOM 13715 O O . ALA D 2 148 ? 97.301 137.557 159.646 1.00 40.21 148 ALA D O 1
ATOM 13717 N N . TYR D 2 149 ? 95.237 136.632 159.576 1.00 40.85 149 TYR D N 1
ATOM 13718 C CA . TYR D 2 149 ? 95.359 135.932 160.862 1.00 40.94 149 TYR D CA 1
ATOM 13719 C C . TYR D 2 149 ? 96.145 134.609 160.776 1.00 40.82 149 TYR D C 1
ATOM 13720 O O . TYR D 2 149 ? 96.483 134.015 161.801 1.00 41.21 149 TYR D O 1
ATOM 13729 N N . PHE D 2 150 ? 96.424 134.158 159.555 1.00 40.58 150 PHE D N 1
ATOM 13730 C CA . PHE D 2 150 ? 97.242 132.970 159.287 1.00 40.19 150 PHE D CA 1
ATOM 13731 C C . PHE D 2 150 ? 98.599 132.985 160.002 1.00 40.62 150 PHE D C 1
ATOM 13732 O O . PHE D 2 150 ? 99.343 133.966 159.909 1.00 40.56 150 PHE D O 1
ATOM 13740 N N . ASN D 2 151 ? 98.915 131.904 160.721 1.00 40.68 151 ASN D N 1
ATOM 13741 C CA . ASN D 2 151 ? 100.235 131.759 161.350 1.00 40.71 151 ASN D CA 1
ATOM 13742 C C . ASN D 2 151 ? 101.322 131.303 160.363 1.00 41.07 151 ASN D C 1
ATOM 13743 O O . ASN D 2 151 ? 101.070 131.200 159.159 1.00 41.13 151 ASN D O 1
ATOM 13748 N N . ASP D 2 152 ? 102.530 131.055 160.869 1.00 41.31 152 ASP D N 1
ATOM 13749 C CA . ASP D 2 152 ? 103.666 130.677 160.020 1.00 41.72 152 ASP D CA 1
ATOM 13750 C C . ASP D 2 152 ? 103.515 129.318 159.339 1.00 41.66 152 ASP D C 1
ATOM 13751 O O . ASP D 2 152 ? 103.912 129.160 158.183 1.00 41.66 152 ASP D O 1
ATOM 13756 N N . SER D 2 153 ? 102.971 128.343 160.066 1.00 41.53 153 SER D N 1
ATOM 13757 C CA . SER D 2 153 ? 102.667 127.028 159.512 1.00 41.68 153 SER D CA 1
ATOM 13758 C C . SER D 2 153 ? 101.639 127.165 158.379 1.00 41.48 153 SER D C 1
ATOM 13759 O O . SER D 2 153 ? 101.842 126.638 157.283 1.00 41.13 153 SER D O 1
ATOM 13762 N N . GLN D 2 154 ? 100.565 127.907 158.637 1.00 41.71 154 GLN D N 1
ATOM 13763 C CA . GLN D 2 154 ? 99.541 128.174 157.614 1.00 42.08 154 GLN D CA 1
ATOM 13764 C C . GLN D 2 154 ? 100.125 128.866 156.362 1.00 42.63 154 GLN D C 1
ATOM 13765 O O . GLN D 2 154 ? 99.792 128.494 155.232 1.00 43.06 154 GLN D O 1
ATOM 13771 N N . ARG D 2 155 ? 101.001 129.850 156.570 1.00 42.91 155 ARG D N 1
ATOM 13772 C CA . ARG D 2 155 ? 101.705 130.534 155.474 1.00 43.71 155 ARG D CA 1
ATOM 13773 C C . ARG D 2 155 ? 102.662 129.609 154.712 1.00 44.24 155 ARG D C 1
ATOM 13774 O O . ARG D 2 155 ? 102.704 129.639 153.485 1.00 44.59 155 ARG D O 1
ATOM 13782 N N . GLN D 2 156 ? 103.422 128.796 155.448 1.00 44.99 156 GLN D N 1
ATOM 13783 C CA . GLN D 2 156 ? 104.332 127.794 154.865 1.00 45.64 156 GLN D CA 1
ATOM 13784 C C . GLN D 2 156 ? 103.632 126.742 154.022 1.00 45.28 156 GLN D C 1
ATOM 13785 O O . GLN D 2 156 ? 104.028 126.499 152.887 1.00 45.69 156 GLN D O 1
ATOM 13791 N N . ALA D 2 157 ? 102.604 126.114 154.584 1.00 45.02 157 ALA D N 1
ATOM 13792 C CA . ALA D 2 157 ? 101.813 125.122 153.857 1.00 44.46 157 ALA D CA 1
ATOM 13793 C C . ALA D 2 157 ? 101.210 125.698 152.565 1.00 44.25 157 ALA D C 1
ATOM 13794 O O . ALA D 2 157 ? 101.169 125.012 151.540 1.00 44.10 157 ALA D O 1
ATOM 13796 N N . THR D 2 158 ? 100.766 126.957 152.608 1.00 44.23 158 THR D N 1
ATOM 13797 C CA . THR D 2 158 ? 100.293 127.652 151.399 1.00 43.94 158 THR D CA 1
ATOM 13798 C C . THR D 2 158 ? 101.430 127.828 150.371 1.00 44.39 158 THR D C 1
ATOM 13799 O O . THR D 2 158 ? 101.249 127.522 149.187 1.00 44.14 158 THR D O 1
ATOM 13803 N N . LYS D 2 159 ? 102.599 128.283 150.831 1.00 44.79 159 LYS D N 1
ATOM 13804 C CA . LYS D 2 159 ? 103.803 128.358 149.988 1.00 45.42 159 LYS D CA 1
ATOM 13805 C C . LYS D 2 159 ? 104.146 126.996 149.381 1.00 45.69 159 LYS D C 1
ATOM 13806 O O . LYS D 2 159 ? 104.374 126.899 148.170 1.00 45.80 159 LYS D O 1
ATOM 13812 N N . ASP D 2 160 ? 104.177 125.964 150.234 1.00 45.64 160 ASP D N 1
ATOM 13813 C CA . ASP D 2 160 ? 104.379 124.566 149.835 1.00 45.72 160 ASP D CA 1
ATOM 13814 C C . ASP D 2 160 ? 103.428 124.138 148.707 1.00 45.62 160 ASP D C 1
ATOM 13815 O O . ASP D 2 160 ? 103.843 123.472 147.757 1.00 45.92 160 ASP D O 1
ATOM 13820 N N . ALA D 2 161 ? 102.158 124.522 148.816 1.00 45.15 161 ALA D N 1
ATOM 13821 C CA . ALA D 2 161 ? 101.163 124.174 147.811 1.00 44.82 161 ALA D CA 1
ATOM 13822 C C . ALA D 2 161 ? 101.526 124.783 146.457 1.00 44.78 161 ALA D C 1
ATOM 13823 O O . ALA D 2 161 ? 101.429 124.116 145.426 1.00 44.67 161 ALA D O 1
ATOM 13825 N N . GLY D 2 162 ? 101.966 126.041 146.471 1.00 44.78 162 GLY D N 1
ATOM 13826 C CA . GLY D 2 162 ? 102.475 126.712 145.277 1.00 44.60 162 GLY D CA 1
ATOM 13827 C C . GLY D 2 162 ? 103.701 126.050 144.675 1.00 44.85 162 GLY D C 1
ATOM 13828 O O . GLY D 2 162 ? 103.817 125.953 143.453 1.00 45.14 162 GLY D O 1
ATOM 13829 N N . VAL D 2 163 ? 104.621 125.593 145.527 1.00 44.93 163 VAL D N 1
ATOM 13830 C CA . VAL D 2 163 ? 105.820 124.878 145.076 1.00 44.77 163 VAL D CA 1
ATOM 13831 C C . VAL D 2 163 ? 105.410 123.596 144.349 1.00 44.69 163 VAL D C 1
ATOM 13832 O O . VAL D 2 163 ? 105.760 123.401 143.189 1.00 44.86 163 VAL D O 1
ATOM 13836 N N . ILE D 2 164 ? 104.632 122.752 145.024 1.00 44.66 164 ILE D N 1
ATOM 13837 C CA . ILE D 2 164 ? 104.049 121.541 144.421 1.00 44.26 164 ILE D CA 1
ATOM 13838 C C . ILE D 2 164 ? 103.373 121.810 143.062 1.00 44.46 164 ILE D C 1
ATOM 13839 O O . ILE D 2 164 ? 103.536 121.019 142.126 1.00 44.71 164 ILE D O 1
ATOM 13844 N N . ALA D 2 165 ? 102.645 122.929 142.960 1.00 43.96 165 ALA D N 1
ATOM 13845 C CA . ALA D 2 165 ? 101.968 123.354 141.721 1.00 43.65 165 ALA D CA 1
ATOM 13846 C C . ALA D 2 165 ? 102.917 123.764 140.571 1.00 43.61 165 ALA D C 1
ATOM 13847 O O . ALA D 2 165 ? 102.474 123.944 139.427 1.00 43.19 165 ALA D O 1
ATOM 13849 N N . GLY D 2 166 ? 104.206 123.916 140.886 1.00 43.48 166 GLY D N 1
ATOM 13850 C CA . GLY D 2 166 ? 105.222 124.302 139.902 1.00 43.32 166 GLY D CA 1
ATOM 13851 C C . GLY D 2 166 ? 105.492 125.800 139.831 1.00 43.30 166 GLY D C 1
ATOM 13852 O O . GLY D 2 166 ? 106.146 126.274 138.896 1.00 43.07 166 GLY D O 1
ATOM 13853 N N . LEU D 2 167 ? 104.991 126.536 140.823 1.00 43.04 167 LEU D N 1
ATOM 13854 C CA . LEU D 2 167 ? 105.142 127.990 140.895 1.00 42.99 167 LEU D CA 1
ATOM 13855 C C . LEU D 2 167 ? 106.234 128.421 141.863 1.00 43.21 167 LEU D C 1
ATOM 13856 O O . LEU D 2 167 ? 106.388 127.837 142.941 1.00 43.26 167 LEU D O 1
ATOM 13861 N N . ASN D 2 168 ? 106.982 129.447 141.468 1.00 43.22 168 ASN D N 1
ATOM 13862 C CA . ASN D 2 168 ? 107.867 130.172 142.370 1.00 43.56 168 ASN D CA 1
ATOM 13863 C C . ASN D 2 168 ? 107.011 131.206 143.111 1.00 43.97 168 ASN D C 1
ATOM 13864 O O . ASN D 2 168 ? 106.412 132.084 142.485 1.00 43.96 168 ASN D O 1
ATOM 13869 N N . VAL D 2 169 ? 106.926 131.083 144.436 1.00 44.36 169 VAL D N 1
ATOM 13870 C CA . VAL D 2 169 ? 106.125 132.007 145.250 1.00 44.70 169 VAL D CA 1
ATOM 13871 C C . VAL D 2 169 ? 106.933 133.271 145.586 1.00 45.45 169 VAL D C 1
ATOM 13872 O O . VAL D 2 169 ? 107.765 133.272 146.503 1.00 45.57 169 VAL D O 1
ATOM 13876 N N . LEU D 2 170 ? 106.680 134.339 144.828 1.00 45.93 170 LEU D N 1
ATOM 13877 C CA . LEU D 2 170 ? 107.367 135.613 145.015 1.00 46.70 170 LEU D CA 1
ATOM 13878 C C . LEU D 2 170 ? 107.149 136.164 146.420 1.00 47.03 170 LEU D C 1
ATOM 13879 O O . LEU D 2 170 ? 108.077 136.660 147.057 1.00 47.28 170 LEU D O 1
ATOM 13884 N N . ARG D 2 171 ? 105.912 136.063 146.888 1.00 47.67 171 ARG D N 1
ATOM 13885 C CA . ARG D 2 171 ? 105.540 136.448 148.238 1.00 48.02 171 ARG D CA 1
ATOM 13886 C C . ARG D 2 171 ? 104.187 135.828 148.599 1.00 47.84 171 ARG D C 1
ATOM 13887 O O . ARG D 2 171 ? 103.379 135.481 147.721 1.00 47.84 171 ARG D O 1
ATOM 13895 N N . ILE D 2 172 ? 103.973 135.677 149.900 1.00 47.52 172 ILE D N 1
ATOM 13896 C CA . ILE D 2 172 ? 102.674 135.397 150.471 1.00 47.38 172 ILE D CA 1
ATOM 13897 C C . ILE D 2 172 ? 102.249 136.719 151.108 1.00 47.51 172 ILE D C 1
ATOM 13898 O O . ILE D 2 172 ? 102.902 137.180 152.047 1.00 47.56 172 ILE D O 1
ATOM 13903 N N . ILE D 2 173 ? 101.195 137.355 150.597 1.00 47.68 173 ILE D N 1
ATOM 13904 C CA . ILE D 2 173 ? 100.689 138.562 151.273 1.00 47.77 173 ILE D CA 1
ATOM 13905 C C . ILE D 2 173 ? 99.303 138.395 151.893 1.00 46.91 173 ILE D C 1
ATOM 13906 O O . ILE D 2 173 ? 98.511 137.575 151.456 1.00 47.00 173 ILE D O 1
ATOM 13911 N N . ASN D 2 174 ? 99.055 139.165 152.947 1.00 46.37 174 ASN D N 1
ATOM 13912 C CA . ASN D 2 174 ? 97.761 139.239 153.599 1.00 45.45 174 ASN D CA 1
ATOM 13913 C C . ASN D 2 174 ? 96.721 139.713 152.636 1.00 45.24 174 ASN D C 1
ATOM 13914 O O . ASN D 2 174 ? 97.002 140.594 151.808 1.00 45.36 174 ASN D O 1
ATOM 13919 N N . GLU D 2 175 ? 95.524 139.137 152.758 1.00 44.23 175 GLU D N 1
ATOM 13920 C CA . GLU D 2 175 ? 94.392 139.482 151.914 1.00 43.40 175 GLU D CA 1
ATOM 13921 C C . GLU D 2 175 ? 93.959 140.962 152.008 1.00 42.99 175 GLU D C 1
ATOM 13922 O O . GLU D 2 175 ? 93.794 141.608 150.973 1.00 42.86 175 GLU D O 1
ATOM 13928 N N . PRO D 2 176 ? 93.764 141.501 153.237 1.00 42.66 176 PRO D N 1
ATOM 13929 C CA . PRO D 2 176 ? 93.426 142.928 153.369 1.00 42.59 176 PRO D CA 1
ATOM 13930 C C . PRO D 2 176 ? 94.460 143.867 152.755 1.00 42.77 176 PRO D C 1
ATOM 13931 O O . PRO D 2 176 ? 94.111 144.965 152.316 1.00 42.93 176 PRO D O 1
ATOM 13935 N N . THR D 2 177 ? 95.714 143.423 152.730 1.00 42.85 177 THR D N 1
ATOM 13936 C CA . THR D 2 177 ? 96.820 144.196 152.200 1.00 42.62 177 THR D CA 1
ATOM 13937 C C . THR D 2 177 ? 96.816 144.187 150.682 1.00 42.67 177 THR D C 1
ATOM 13938 O O . THR D 2 177 ? 97.118 145.208 150.059 1.00 43.17 177 THR D O 1
ATOM 13942 N N . ALA D 2 178 ? 96.484 143.040 150.098 1.00 42.33 178 ALA D N 1
ATOM 13943 C CA . ALA D 2 178 ? 96.262 142.923 148.660 1.00 42.38 178 ALA D CA 1
ATOM 13944 C C . ALA D 2 178 ? 95.097 143.821 148.181 1.00 42.32 178 ALA D C 1
ATOM 13945 O O . ALA D 2 178 ? 95.210 144.496 147.168 1.00 42.22 178 ALA D O 1
ATOM 13947 N N . ALA D 2 179 ? 93.982 143.808 148.914 1.00 42.28 179 ALA D N 1
ATOM 13948 C CA . ALA D 2 179 ? 92.869 144.723 148.674 1.00 42.18 179 ALA D CA 1
ATOM 13949 C C . ALA D 2 179 ? 93.311 146.200 148.710 1.00 42.17 179 ALA D C 1
ATOM 13950 O O . ALA D 2 179 ? 92.891 147.004 147.874 1.00 41.97 179 ALA D O 1
ATOM 13952 N N . ALA D 2 180 ? 94.150 146.541 149.686 1.00 42.53 180 ALA D N 1
ATOM 13953 C CA . ALA D 2 180 ? 94.665 147.913 149.839 1.00 42.75 180 ALA D CA 1
ATOM 13954 C C . ALA D 2 180 ? 95.558 148.337 148.679 1.00 42.67 180 ALA D C 1
ATOM 13955 O O . ALA D 2 180 ? 95.478 149.492 148.236 1.00 43.48 180 ALA D O 1
ATOM 13957 N N . ILE D 2 181 ? 96.398 147.424 148.176 1.00 42.17 181 ILE D N 1
ATOM 13958 C CA . ILE D 2 181 ? 97.235 147.778 147.033 1.00 41.44 181 ILE D CA 1
ATOM 13959 C C . ILE D 2 181 ? 96.454 147.872 145.699 1.00 41.52 181 ILE D C 1
ATOM 13960 O O . ILE D 2 181 ? 96.819 148.665 144.825 1.00 40.95 181 ILE D O 1
ATOM 13965 N N . ALA D 2 182 ? 95.398 147.055 145.559 1.00 41.01 182 ALA D N 1
ATOM 13966 C CA . ALA D 2 182 ? 94.433 147.182 144.458 1.00 41.19 182 ALA D CA 1
ATOM 13967 C C . ALA D 2 182 ? 93.914 148.627 144.335 1.00 40.94 182 ALA D C 1
ATOM 13968 O O . ALA D 2 182 ? 93.772 149.162 143.219 1.00 41.19 182 ALA D O 1
ATOM 13970 N N . TYR D 2 183 ? 93.674 149.261 145.482 1.00 40.33 183 TYR D N 1
ATOM 13971 C CA . TYR D 2 183 ? 93.181 150.644 145.521 1.00 39.77 183 TYR D CA 1
ATOM 13972 C C . TYR D 2 183 ? 94.279 151.714 145.564 1.00 38.96 183 TYR D C 1
ATOM 13973 O O . TYR D 2 183 ? 93.989 152.906 145.740 1.00 38.06 183 TYR D O 1
ATOM 13982 N N . GLY D 2 184 ? 95.528 151.277 145.399 1.00 38.15 184 GLY D N 1
ATOM 13983 C CA . GLY D 2 184 ? 96.685 152.161 145.395 1.00 37.91 184 GLY D CA 1
ATOM 13984 C C . GLY D 2 184 ? 96.945 152.917 146.685 1.00 37.93 184 GLY D C 1
ATOM 13985 O O . GLY D 2 184 ? 97.519 153.988 146.655 1.00 37.51 184 GLY D O 1
ATOM 13986 N N . LEU D 2 185 ? 96.547 152.342 147.820 1.00 38.71 185 LEU D N 1
ATOM 13987 C CA . LEU D 2 185 ? 96.721 152.971 149.141 1.00 38.91 185 LEU D CA 1
ATOM 13988 C C . LEU D 2 185 ? 98.170 152.955 149.662 1.00 39.30 185 LEU D C 1
ATOM 13989 O O . LEU D 2 185 ? 98.524 153.661 150.644 1.00 39.09 185 LEU D O 1
ATOM 13994 N N . ASP D 2 186 ? 99.000 152.152 148.992 1.00 39.64 186 ASP D N 1
ATOM 13995 C CA . ASP D 2 186 ? 100.449 152.102 149.240 1.00 39.94 186 ASP D CA 1
ATOM 13996 C C . ASP D 2 186 ? 101.237 153.207 148.498 1.00 39.90 186 ASP D C 1
ATOM 13997 O O . ASP D 2 186 ? 102.471 153.320 148.632 1.00 40.40 186 ASP D O 1
ATOM 14002 N N A ARG D 2 187 ? 100.512 154.027 147.742 0.50 39.95 187 ARG D N 1
ATOM 14003 N N B ARG D 2 187 ? 100.516 154.038 147.756 0.50 39.98 187 ARG D N 1
ATOM 14004 C CA A ARG D 2 187 ? 101.106 155.011 146.832 0.50 40.03 187 ARG D CA 1
ATOM 14005 C CA B ARG D 2 187 ? 101.141 155.003 146.860 0.50 40.09 187 ARG D CA 1
ATOM 14006 C C A ARG D 2 187 ? 100.989 156.471 147.301 0.50 40.03 187 ARG D C 1
ATOM 14007 C C B ARG D 2 187 ? 100.935 156.466 147.284 0.50 40.07 187 ARG D C 1
ATOM 14008 O O A ARG D 2 187 ? 101.298 157.394 146.542 0.50 40.08 187 ARG D O 1
ATOM 14009 O O B ARG D 2 187 ? 101.133 157.384 146.482 0.50 40.11 187 ARG D O 1
ATOM 14024 N N . THR D 2 188 ? 100.568 156.678 148.548 1.00 40.01 188 THR D N 1
ATOM 14025 C CA . THR D 2 188 ? 100.311 158.025 149.057 1.00 40.15 188 THR D CA 1
ATOM 14026 C C . THR D 2 188 ? 101.512 158.670 149.736 1.00 41.11 188 THR D C 1
ATOM 14027 O O . THR D 2 188 ? 101.406 159.786 150.260 1.00 41.02 188 THR D O 1
ATOM 14031 N N . GLY D 2 189 ? 102.649 157.974 149.717 1.00 41.83 189 GLY D N 1
ATOM 14032 C CA . GLY D 2 189 ? 103.895 158.510 150.263 1.00 42.58 189 GLY D CA 1
ATOM 14033 C C . GLY D 2 189 ? 103.896 158.554 151.779 1.00 43.03 189 GLY D C 1
ATOM 14034 O O . GLY D 2 189 ? 103.034 157.940 152.424 1.00 42.46 189 GLY D O 1
ATOM 14035 N N . LYS D 2 190 ? 104.856 159.309 152.329 1.00 43.28 190 LYS D N 1
ATOM 14036 C CA . LYS D 2 190 ? 105.057 159.456 153.776 1.00 43.93 190 LYS D CA 1
ATOM 14037 C C . LYS D 2 190 ? 103.799 159.942 154.507 1.00 44.09 190 LYS D C 1
ATOM 14038 O O . LYS D 2 190 ? 102.930 160.637 153.901 1.00 44.60 190 LYS D O 1
ATOM 14044 N N . GLY D 2 191 ? 103.721 159.583 155.808 1.00 44.48 191 GLY D N 1
ATOM 14045 C CA . GLY D 2 191 ? 102.568 159.939 156.628 1.00 44.83 191 GLY D CA 1
ATOM 14046 C C . GLY D 2 191 ? 101.642 158.737 156.725 1.00 45.32 191 GLY D C 1
ATOM 14047 O O . GLY D 2 191 ? 101.126 158.262 155.712 1.00 45.12 191 GLY D O 1
ATOM 14048 N N . GLU D 2 192 ? 101.427 158.248 157.943 1.00 45.64 192 GLU D N 1
ATOM 14049 C CA . GLU D 2 192 ? 100.652 157.032 158.127 1.00 46.30 192 GLU D CA 1
ATOM 14050 C C . GLU D 2 192 ? 99.137 157.237 158.020 1.00 46.29 192 GLU D C 1
ATOM 14051 O O . GLU D 2 192 ? 98.583 158.221 158.519 1.00 47.06 192 GLU D O 1
ATOM 14057 N N . ARG D 2 193 ? 98.479 156.314 157.330 1.00 45.77 193 ARG D N 1
ATOM 14058 C CA . ARG D 2 193 ? 97.025 156.278 157.323 1.00 45.12 193 ARG D CA 1
ATOM 14059 C C . ARG D 2 193 ? 96.521 154.941 157.834 1.00 44.70 193 ARG D C 1
ATOM 14060 O O . ARG D 2 193 ? 97.067 153.894 157.489 1.00 44.20 193 ARG D O 1
ATOM 14068 N N . ASN D 2 194 ? 95.501 155.005 158.690 1.00 44.50 194 ASN D N 1
ATOM 14069 C CA . ASN D 2 194 ? 94.807 153.822 159.191 1.00 44.41 194 ASN D CA 1
ATOM 14070 C C . ASN D 2 194 ? 93.692 153.404 158.232 1.00 44.41 194 ASN D C 1
ATOM 14071 O O . ASN D 2 194 ? 92.819 154.206 157.887 1.00 44.36 194 ASN D O 1
ATOM 14076 N N . VAL D 2 195 ? 93.745 152.143 157.809 1.00 44.26 195 VAL D N 1
ATOM 14077 C CA . VAL D 2 195 ? 92.844 151.590 156.801 1.00 44.15 195 VAL D CA 1
ATOM 14078 C C . VAL D 2 195 ? 92.078 150.389 157.372 1.00 43.72 195 VAL D C 1
ATOM 14079 O O . VAL D 2 195 ? 92.679 149.458 157.912 1.00 43.33 195 VAL D O 1
ATOM 14083 N N . LEU D 2 196 ? 90.754 150.430 157.264 1.00 43.03 196 LEU D N 1
ATOM 14084 C CA . LEU D 2 196 ? 89.933 149.324 157.718 1.00 42.78 196 LEU D CA 1
ATOM 14085 C C . LEU D 2 196 ? 89.391 148.596 156.494 1.00 43.22 196 LEU D C 1
ATOM 14086 O O . LEU D 2 196 ? 88.746 149.198 155.621 1.00 43.17 196 LEU D O 1
ATOM 14091 N N . ILE D 2 197 ? 89.702 147.306 156.415 1.00 43.45 197 ILE D N 1
ATOM 14092 C CA . ILE D 2 197 ? 89.248 146.480 155.319 1.00 43.43 197 ILE D CA 1
ATOM 14093 C C . ILE D 2 197 ? 88.073 145.658 155.844 1.00 43.84 197 ILE D C 1
ATOM 14094 O O . ILE D 2 197 ? 88.172 144.992 156.890 1.00 43.54 197 ILE D O 1
ATOM 14099 N N . PHE D 2 198 ? 86.960 145.741 155.120 1.00 43.88 198 PHE D N 1
ATOM 14100 C CA . PHE D 2 198 ? 85.709 145.132 155.526 1.00 44.59 198 PHE D CA 1
ATOM 14101 C C . PHE D 2 198 ? 85.371 144.075 154.474 1.00 45.31 198 PHE D C 1
ATOM 14102 O O . PHE D 2 198 ? 84.950 144.404 153.354 1.00 45.04 198 PHE D O 1
ATOM 14110 N N . ASP D 2 199 ? 85.589 142.815 154.849 1.00 46.08 199 ASP D N 1
ATOM 14111 C CA . ASP D 2 199 ? 85.517 141.671 153.939 1.00 47.30 199 ASP D CA 1
ATOM 14112 C C . ASP D 2 199 ? 84.385 140.702 154.321 1.00 47.63 199 ASP D C 1
ATOM 14113 O O . ASP D 2 199 ? 84.599 139.750 155.083 1.00 48.16 199 ASP D O 1
ATOM 14118 N N . LEU D 2 200 ? 83.194 140.962 153.784 1.00 47.84 200 LEU D N 1
ATOM 14119 C CA . LEU D 2 200 ? 81.994 140.183 154.051 1.00 47.91 200 LEU D CA 1
ATOM 14120 C C . LEU D 2 200 ? 81.537 139.508 152.762 1.00 49.11 200 LEU D C 1
ATOM 14121 O O . LEU D 2 200 ? 81.038 140.175 151.850 1.00 48.51 200 LEU D O 1
ATOM 14126 N N . GLY D 2 201 ? 81.686 138.189 152.679 1.00 50.77 201 GLY D N 1
ATOM 14127 C CA . GLY D 2 201 ? 81.382 137.497 151.428 1.00 52.87 201 GLY D CA 1
ATOM 14128 C C . GLY D 2 201 ? 81.493 135.990 151.425 1.00 54.62 201 GLY D C 1
ATOM 14129 O O . GLY D 2 201 ? 82.599 135.433 151.496 1.00 55.05 201 GLY D O 1
ATOM 14130 N N . GLY D 2 202 ? 80.325 135.344 151.319 1.00 55.98 202 GLY D N 1
ATOM 14131 C CA . GLY D 2 202 ? 80.187 133.883 151.278 1.00 56.74 202 GLY D CA 1
ATOM 14132 C C . GLY D 2 202 ? 80.497 133.259 152.620 1.00 57.29 202 GLY D C 1
ATOM 14133 O O . GLY D 2 202 ? 81.420 132.435 152.729 1.00 57.55 202 GLY D O 1
ATOM 14134 N N . GLY D 2 203 ? 79.754 133.686 153.646 1.00 57.46 203 GLY D N 1
ATOM 14135 C CA . GLY D 2 203 ? 79.869 133.128 155.006 1.00 57.28 203 GLY D CA 1
ATOM 14136 C C . GLY D 2 203 ? 81.036 133.582 155.887 1.00 57.01 203 GLY D C 1
ATOM 14137 O O . GLY D 2 203 ? 80.929 133.556 157.130 1.00 57.14 203 GLY D O 1
ATOM 14138 N N . THR D 2 204 ? 82.154 133.973 155.264 1.00 56.30 204 THR D N 1
ATOM 14139 C CA . THR D 2 204 ? 83.306 134.495 156.022 1.00 55.10 204 THR D CA 1
ATOM 14140 C C . THR D 2 204 ? 83.235 136.008 156.193 1.00 53.34 204 THR D C 1
ATOM 14141 O O . THR D 2 204 ? 82.933 136.750 155.251 1.00 52.92 204 THR D O 1
ATOM 14145 N N . PHE D 2 205 ? 83.522 136.443 157.415 1.00 51.27 205 PHE D N 1
ATOM 14146 C CA . PHE D 2 205 ? 83.458 137.837 157.791 1.00 49.00 205 PHE D CA 1
ATOM 14147 C C . PHE D 2 205 ? 84.750 138.238 158.494 1.00 48.59 205 PHE D C 1
ATOM 14148 O O . PHE D 2 205 ? 84.976 137.907 159.673 1.00 47.99 205 PHE D O 1
ATOM 14156 N N . ASP D 2 206 ? 85.590 138.960 157.747 1.00 48.01 206 ASP D N 1
ATOM 14157 C CA . ASP D 2 206 ? 86.913 139.391 158.209 1.00 47.03 206 ASP D CA 1
ATOM 14158 C C . ASP D 2 206 ? 87.051 140.910 158.183 1.00 46.44 206 ASP D C 1
ATOM 14159 O O . ASP D 2 206 ? 86.773 141.563 157.160 1.00 46.46 206 ASP D O 1
ATOM 14164 N N . VAL D 2 207 ? 87.469 141.457 159.319 1.00 45.72 207 VAL D N 1
ATOM 14165 C CA . VAL D 2 207 ? 87.744 142.882 159.479 1.00 45.04 207 VAL D CA 1
ATOM 14166 C C . VAL D 2 207 ? 89.205 143.076 159.885 1.00 45.43 207 VAL D C 1
ATOM 14167 O O . VAL D 2 207 ? 89.673 142.495 160.858 1.00 45.34 207 VAL D O 1
ATOM 14171 N N . SER D 2 208 ? 89.928 143.882 159.113 1.00 45.52 208 SER D N 1
ATOM 14172 C CA . SER D 2 208 ? 91.323 144.190 159.406 1.00 45.22 208 SER D CA 1
ATOM 14173 C C . SER D 2 208 ? 91.522 145.693 159.455 1.00 44.96 208 SER D C 1
ATOM 14174 O O . SER D 2 208 ? 90.916 146.435 158.682 1.00 44.85 208 SER D O 1
ATOM 14177 N N . ILE D 2 209 ? 92.346 146.126 160.402 1.00 44.86 209 ILE D N 1
ATOM 14178 C CA . ILE D 2 209 ? 92.903 147.472 160.420 1.00 44.74 209 ILE D CA 1
ATOM 14179 C C . ILE D 2 209 ? 94.405 147.380 160.113 1.00 44.89 209 ILE D C 1
ATOM 14180 O O . ILE D 2 209 ? 95.150 146.682 160.806 1.00 44.41 209 ILE D O 1
ATOM 14185 N N . LEU D 2 210 ? 94.827 148.070 159.056 1.00 45.07 210 LEU D N 1
ATOM 14186 C CA . LEU D 2 210 ? 96.238 148.207 158.724 1.00 45.17 210 LEU D CA 1
ATOM 14187 C C . LEU D 2 210 ? 96.675 149.658 158.911 1.00 45.58 210 LEU D C 1
ATOM 14188 O O . LEU D 2 210 ? 95.855 150.590 158.863 1.00 45.37 210 LEU D O 1
ATOM 14193 N N . THR D 2 211 ? 97.972 149.844 159.135 1.00 45.83 211 THR D N 1
ATOM 14194 C CA . THR D 2 211 ? 98.582 151.158 158.992 1.00 46.05 211 THR D CA 1
ATOM 14195 C C . THR D 2 211 ? 99.499 151.123 157.782 1.00 45.92 211 THR D C 1
ATOM 14196 O O . THR D 2 211 ? 100.246 150.162 157.580 1.00 45.97 211 THR D O 1
ATOM 14200 N N A ILE D 2 212 ? 99.405 152.169 156.968 0.50 46.19 212 ILE D N 1
ATOM 14201 N N B ILE D 2 212 ? 99.410 152.167 156.961 0.50 45.88 212 ILE D N 1
ATOM 14202 C CA A ILE D 2 212 ? 100.249 152.327 155.791 0.50 46.13 212 ILE D CA 1
ATOM 14203 C CA B ILE D 2 212 ? 100.254 152.309 155.777 0.50 45.51 212 ILE D CA 1
ATOM 14204 C C A ILE D 2 212 ? 101.055 153.612 155.911 0.50 46.13 212 ILE D C 1
ATOM 14205 C C B ILE D 2 212 ? 101.050 153.602 155.887 0.50 45.79 212 ILE D C 1
ATOM 14206 O O A ILE D 2 212 ? 100.503 154.682 156.165 0.50 46.06 212 ILE D O 1
ATOM 14207 O O B ILE D 2 212 ? 100.480 154.672 156.098 0.50 45.76 212 ILE D O 1
ATOM 14216 N N . ASP D 2 213 ? 102.367 153.486 155.746 1.00 46.07 213 ASP D N 1
ATOM 14217 C CA . ASP D 2 213 ? 103.267 154.627 155.821 1.00 46.66 213 ASP D CA 1
ATOM 14218 C C . ASP D 2 213 ? 104.398 154.385 154.835 1.00 46.83 213 ASP D C 1
ATOM 14219 O O . ASP D 2 213 ? 105.191 153.470 155.032 1.00 47.00 213 ASP D O 1
ATOM 14224 N N . ASP D 2 214 ? 104.455 155.183 153.765 1.00 47.03 214 ASP D N 1
ATOM 14225 C CA . ASP D 2 214 ? 105.550 155.086 152.786 1.00 47.38 214 ASP D CA 1
ATOM 14226 C C . ASP D 2 214 ? 105.539 153.737 152.061 1.00 47.10 214 ASP D C 1
ATOM 14227 O O . ASP D 2 214 ? 106.587 153.132 151.832 1.00 46.90 214 ASP D O 1
ATOM 14232 N N . GLY D 2 215 ? 104.344 153.270 151.715 1.00 47.30 215 GLY D N 1
ATOM 14233 C CA . GLY D 2 215 ? 104.165 151.954 151.097 1.00 47.55 215 GLY D CA 1
ATOM 14234 C C . GLY D 2 215 ? 104.370 150.766 152.029 1.00 47.59 215 GLY D C 1
ATOM 14235 O O . GLY D 2 215 ? 104.236 149.618 151.602 1.00 47.70 215 GLY D O 1
ATOM 14236 N N . ILE D 2 216 ? 104.683 151.040 153.295 1.00 47.71 216 ILE D N 1
ATOM 14237 C CA . ILE D 2 216 ? 104.979 149.999 154.282 1.00 47.94 216 ILE D CA 1
ATOM 14238 C C . ILE D 2 216 ? 103.737 149.685 155.106 1.00 47.67 216 ILE D C 1
ATOM 14239 O O . ILE D 2 216 ? 103.201 150.548 155.805 1.00 47.63 216 ILE D O 1
ATOM 14244 N N . PHE D 2 217 ? 103.303 148.432 155.013 1.00 47.52 217 PHE D N 1
ATOM 14245 C CA . PHE D 2 217 ? 102.127 147.934 155.709 1.00 47.40 217 PHE D CA 1
ATOM 14246 C C . PHE D 2 217 ? 102.461 147.355 157.086 1.00 47.89 217 PHE D C 1
ATOM 14247 O O . PHE D 2 217 ? 103.452 146.647 157.254 1.00 47.33 217 PHE D O 1
ATOM 14255 N N . GLU D 2 218 ? 101.609 147.663 158.057 1.00 48.55 218 GLU D N 1
ATOM 14256 C CA . GLU D 2 218 ? 101.614 147.005 159.353 1.00 49.29 218 GLU D CA 1
ATOM 14257 C C . GLU D 2 218 ? 100.172 146.633 159.708 1.00 49.39 218 GLU D C 1
ATOM 14258 O O . GLU D 2 218 ? 99.279 147.485 159.662 1.00 49.33 218 GLU D O 1
ATOM 14264 N N . VAL D 2 219 ? 99.955 145.361 160.047 1.00 49.47 219 VAL D N 1
ATOM 14265 C CA . VAL D 2 219 ? 98.655 144.890 160.525 1.00 49.35 219 VAL D CA 1
ATOM 14266 C C . VAL D 2 219 ? 98.493 145.280 161.990 1.00 49.23 219 VAL D C 1
ATOM 14267 O O . VAL D 2 219 ? 99.350 144.976 162.820 1.00 49.16 219 VAL D O 1
ATOM 14271 N N . LYS D 2 220 ? 97.394 145.962 162.296 1.00 49.11 220 LYS D N 1
ATOM 14272 C CA . LYS D 2 220 ? 97.119 146.427 163.656 1.00 48.96 220 LYS D CA 1
ATOM 14273 C C . LYS D 2 220 ? 96.095 145.565 164.403 1.00 49.00 220 LYS D C 1
ATOM 14274 O O . LYS D 2 220 ? 96.246 145.313 165.603 1.00 48.93 220 LYS D O 1
ATOM 14280 N N . ALA D 2 221 ? 95.065 145.113 163.687 1.00 49.04 221 ALA D N 1
ATOM 14281 C CA . ALA D 2 221 ? 94.000 144.298 164.269 1.00 49.33 221 ALA D CA 1
ATOM 14282 C C . ALA D 2 221 ? 93.307 143.435 163.218 1.00 49.64 221 ALA D C 1
ATOM 14283 O O . ALA D 2 221 ? 93.224 143.821 162.049 1.00 49.85 221 ALA D O 1
ATOM 14285 N N . THR D 2 222 ? 92.846 142.259 163.645 1.00 50.04 222 THR D N 1
ATOM 14286 C CA . THR D 2 222 ? 91.954 141.401 162.859 1.00 50.52 222 THR D CA 1
ATOM 14287 C C . THR D 2 222 ? 90.785 140.930 163.732 1.00 51.24 222 THR D C 1
ATOM 14288 O O . THR D 2 222 ? 90.987 140.583 164.899 1.00 50.47 222 THR D O 1
ATOM 14292 N N . ALA D 2 223 ? 89.571 140.941 163.169 1.00 52.14 223 ALA D N 1
ATOM 14293 C CA . ALA D 2 223 ? 88.365 140.466 163.864 1.00 53.60 223 ALA D CA 1
ATOM 14294 C C . ALA D 2 223 ? 87.542 139.537 162.967 1.00 54.95 223 ALA D C 1
ATOM 14295 O O . ALA D 2 223 ? 87.002 139.965 161.946 1.00 54.75 223 ALA D O 1
ATOM 14297 N N . GLY D 2 224 ? 87.454 138.266 163.371 1.00 56.84 224 GLY D N 1
ATOM 14298 C CA . GLY D 2 224 ? 86.958 137.178 162.514 1.00 59.02 224 GLY D CA 1
ATOM 14299 C C . GLY D 2 224 ? 85.665 136.514 162.952 1.00 60.68 224 GLY D C 1
ATOM 14300 O O . GLY D 2 224 ? 85.513 136.105 164.107 1.00 60.43 224 GLY D O 1
ATOM 14301 N N . ASP D 2 225 ? 84.742 136.392 162.002 1.00 62.69 225 ASP D N 1
ATOM 14302 C CA . ASP D 2 225 ? 83.377 135.923 162.266 1.00 64.53 225 ASP D CA 1
ATOM 14303 C C . ASP D 2 225 ? 82.996 134.682 161.442 1.00 65.80 225 ASP D C 1
ATOM 14304 O O . ASP D 2 225 ? 83.114 134.668 160.211 1.00 65.47 225 ASP D O 1
ATOM 14309 N N . THR D 2 226 ? 82.535 133.652 162.155 1.00 67.63 226 THR D N 1
ATOM 14310 C CA . THR D 2 226 ? 82.160 132.356 161.572 1.00 69.19 226 THR D CA 1
ATOM 14311 C C . THR D 2 226 ? 80.802 132.391 160.855 1.00 70.02 226 THR D C 1
ATOM 14312 O O . THR D 2 226 ? 80.726 132.099 159.656 1.00 70.20 226 THR D O 1
ATOM 14316 N N . HIS D 2 227 ? 79.746 132.752 161.593 1.00 70.89 227 HIS D N 1
ATOM 14317 C CA . HIS D 2 227 ? 78.372 132.736 161.067 1.00 71.56 227 HIS D CA 1
ATOM 14318 C C . HIS D 2 227 ? 77.742 134.130 160.866 1.00 71.96 227 HIS D C 1
ATOM 14319 O O . HIS D 2 227 ? 77.217 134.749 161.806 1.00 72.28 227 HIS D O 1
ATOM 14321 N N . LEU D 2 228 ? 77.842 134.612 159.628 1.00 72.03 228 LEU D N 1
ATOM 14322 C CA . LEU D 2 228 ? 76.990 135.672 159.089 1.00 71.85 228 LEU D CA 1
ATOM 14323 C C . LEU D 2 228 ? 77.051 135.527 157.569 1.00 71.54 228 LEU D C 1
ATOM 14324 O O . LEU D 2 228 ? 78.131 135.663 156.975 1.00 71.83 228 LEU D O 1
ATOM 14329 N N . GLY D 2 229 ? 75.907 135.232 156.949 1.00 71.02 229 GLY D N 1
ATOM 14330 C CA . GLY D 2 229 ? 75.874 134.927 155.510 1.00 70.07 229 GLY D CA 1
ATOM 14331 C C . GLY D 2 229 ? 74.651 135.340 154.697 1.00 69.14 229 GLY D C 1
ATOM 14332 O O . GLY D 2 229 ? 74.650 136.399 154.051 1.00 69.43 229 GLY D O 1
ATOM 14333 N N . GLY D 2 230 ? 73.623 134.492 154.704 1.00 67.64 230 GLY D N 1
ATOM 14334 C CA . GLY D 2 230 ? 72.463 134.684 153.839 1.00 65.61 230 GLY D CA 1
ATOM 14335 C C . GLY D 2 230 ? 71.171 134.139 154.409 1.00 64.19 230 GLY D C 1
ATOM 14336 O O . GLY D 2 230 ? 70.170 134.84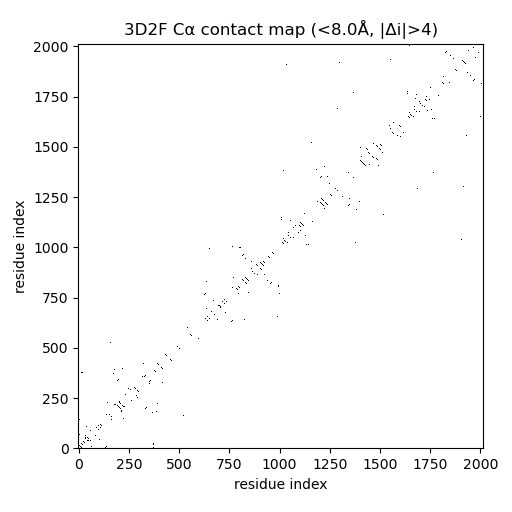9 154.456 1.00 63.99 230 GLY D O 1
ATOM 14337 N N . GLU D 2 231 ? 71.197 132.876 154.834 1.00 62.97 231 GLU D N 1
ATOM 14338 C CA . GLU D 2 231 ? 70.034 132.193 155.430 1.00 61.69 231 GLU D CA 1
ATOM 14339 C C . GLU D 2 231 ? 69.370 133.027 156.530 1.00 60.67 231 GLU D C 1
ATOM 14340 O O . GLU D 2 231 ? 68.145 132.981 156.700 1.00 60.61 231 GLU D O 1
ATOM 14342 N N . ASP D 2 232 ? 70.203 133.775 157.260 1.00 59.16 232 ASP D N 1
ATOM 14343 C CA . ASP D 2 232 ? 69.785 134.732 158.284 1.00 57.50 232 ASP D CA 1
ATOM 14344 C C . ASP D 2 232 ? 68.759 135.726 157.752 1.00 56.34 232 ASP D C 1
ATOM 14345 O O . ASP D 2 232 ? 67.689 135.905 158.332 1.00 56.11 232 ASP D O 1
ATOM 14350 N N . PHE D 2 233 ? 69.101 136.356 156.634 1.00 55.05 233 PHE D N 1
ATOM 14351 C CA . PHE D 2 233 ? 68.268 137.384 156.008 1.00 54.03 233 PHE D CA 1
ATOM 14352 C C . PHE D 2 233 ? 67.037 136.820 155.290 1.00 53.49 233 PHE D C 1
ATOM 14353 O O . PHE D 2 233 ? 65.958 137.410 155.365 1.00 53.31 233 PHE D O 1
ATOM 14361 N N . ASP D 2 234 ? 67.213 135.684 154.607 1.00 52.75 234 ASP D N 1
ATOM 14362 C CA . ASP D 2 234 ? 66.130 134.956 153.931 1.00 52.12 234 ASP D CA 1
ATOM 14363 C C . ASP D 2 234 ? 65.013 134.503 154.882 1.00 51.66 234 ASP D C 1
ATOM 14364 O O . ASP D 2 234 ? 63.835 134.601 154.530 1.00 51.55 234 ASP D O 1
ATOM 14369 N N . ASN D 2 235 ? 65.387 134.014 156.072 1.00 50.73 235 ASN D N 1
ATOM 14370 C CA . ASN D 2 235 ? 64.422 133.560 157.082 1.00 49.87 235 ASN D CA 1
ATOM 14371 C C . ASN D 2 235 ? 63.464 134.641 157.579 1.00 49.41 235 ASN D C 1
ATOM 14372 O O . ASN D 2 235 ? 62.326 134.342 157.944 1.00 49.31 235 ASN D O 1
ATOM 14377 N N . ARG D 2 236 ? 63.924 135.890 157.604 1.00 48.75 236 ARG D N 1
ATOM 14378 C CA . ARG D 2 236 ? 63.077 137.006 158.032 1.00 48.06 236 ARG D CA 1
ATOM 14379 C C . ARG D 2 236 ? 62.067 137.369 156.962 1.00 47.55 236 ARG D C 1
ATOM 14380 O O . ARG D 2 236 ? 60.922 137.710 157.279 1.00 47.76 236 ARG D O 1
ATOM 14388 N N . LEU D 2 237 ? 62.507 137.329 155.705 1.00 46.93 237 LEU D N 1
ATOM 14389 C CA . LEU D 2 237 ? 61.615 137.499 154.555 1.00 46.27 237 LEU D CA 1
ATOM 14390 C C . LEU D 2 237 ? 60.557 136.395 154.535 1.00 45.97 237 LEU D C 1
ATOM 14391 O O . LEU D 2 237 ? 59.368 136.681 154.384 1.00 45.66 237 LEU D O 1
ATOM 14396 N N . VAL D 2 238 ? 60.993 135.147 154.724 1.00 46.04 238 VAL D N 1
ATOM 14397 C CA . VAL D 2 238 ? 60.079 133.989 154.777 1.00 46.11 238 VAL D CA 1
ATOM 14398 C C . VAL D 2 238 ? 59.000 134.222 155.836 1.00 46.05 238 VAL D C 1
ATOM 14399 O O . VAL D 2 238 ? 57.809 134.224 155.509 1.00 46.36 238 VAL D O 1
ATOM 14403 N N . ASN D 2 239 ? 59.431 134.449 157.080 1.00 45.70 239 ASN D N 1
ATOM 14404 C CA . ASN D 2 239 ? 58.537 134.741 158.207 1.00 45.29 239 ASN D CA 1
ATOM 14405 C C . ASN D 2 239 ? 57.608 135.927 157.977 1.00 44.86 239 ASN D C 1
ATOM 14406 O O . ASN D 2 239 ? 56.457 135.917 158.425 1.00 44.91 239 ASN D O 1
ATOM 14411 N N . HIS D 2 240 ? 58.123 136.957 157.311 1.00 44.14 240 HIS D N 1
ATOM 14412 C CA . HIS D 2 240 ? 57.355 138.164 157.035 1.00 43.64 240 HIS D CA 1
ATOM 14413 C C . HIS D 2 240 ? 56.222 137.853 156.059 1.00 43.70 240 HIS D C 1
ATOM 14414 O O . HIS D 2 240 ? 55.102 138.313 156.250 1.00 44.27 240 HIS D O 1
ATOM 14421 N N . PHE D 2 241 ? 56.501 137.048 155.037 1.00 43.18 241 PHE D N 1
ATOM 14422 C CA . PHE D 2 241 ? 55.479 136.702 154.040 1.00 43.05 241 PHE D CA 1
ATOM 14423 C C . PHE D 2 241 ? 54.484 135.634 154.498 1.00 42.70 241 PHE D C 1
ATOM 14424 O O . PHE D 2 241 ? 53.285 135.774 154.268 1.00 42.09 241 PHE D O 1
ATOM 14432 N N . VAL D 2 242 ? 54.986 134.585 155.147 1.00 43.31 242 VAL D N 1
ATOM 14433 C CA . VAL D 2 242 ? 54.137 133.633 155.897 1.00 44.02 242 VAL D CA 1
ATOM 14434 C C . VAL D 2 242 ? 53.065 134.366 156.729 1.00 44.39 242 VAL D C 1
ATOM 14435 O O . VAL D 2 242 ? 51.884 133.999 156.694 1.00 44.72 242 VAL D O 1
ATOM 14439 N N . GLU D 2 243 ? 53.475 135.409 157.446 1.00 44.50 243 GLU D N 1
ATOM 14440 C CA . GLU D 2 243 ? 52.541 136.202 158.235 1.00 44.93 243 GLU D CA 1
ATOM 14441 C C . GLU D 2 243 ? 51.558 136.986 157.360 1.00 44.96 243 GLU D C 1
ATOM 14442 O O . GLU D 2 243 ? 50.368 137.048 157.680 1.00 44.85 243 GLU D O 1
ATOM 14448 N N . GLU D 2 244 ? 52.059 137.574 156.267 1.00 45.13 244 GLU D N 1
ATOM 14449 C CA . GLU D 2 244 ? 51.237 138.328 155.305 1.00 45.14 244 GLU D CA 1
ATOM 14450 C C . GLU D 2 244 ? 50.153 137.448 154.651 1.00 45.21 244 GLU D C 1
ATOM 14451 O O . GLU D 2 244 ? 49.007 137.880 154.468 1.00 45.13 244 GLU D O 1
ATOM 14457 N N . PHE D 2 245 ? 50.532 136.216 154.308 1.00 45.19 245 PHE D N 1
ATOM 14458 C CA . PHE D 2 245 ? 49.618 135.206 153.776 1.00 45.13 245 PHE D CA 1
ATOM 14459 C C . PHE D 2 245 ? 48.491 134.860 154.770 1.00 45.54 245 PHE D C 1
ATOM 14460 O O . PHE D 2 245 ? 47.357 134.582 154.362 1.00 45.36 245 PHE D O 1
ATOM 14468 N N . LYS D 2 246 ? 48.811 134.881 156.065 1.00 45.89 246 LYS D N 1
ATOM 14469 C CA . LYS D 2 246 ? 47.827 134.636 157.122 1.00 46.51 246 LYS D CA 1
ATOM 14470 C C . LYS D 2 246 ? 46.835 135.790 157.287 1.00 46.94 246 LYS D C 1
ATOM 14471 O O . LYS D 2 246 ? 45.636 135.562 157.401 1.00 47.02 246 LYS D O 1
ATOM 14473 N N . ARG D 2 247 ? 47.338 137.024 157.302 1.00 47.71 247 ARG D N 1
ATOM 14474 C CA . ARG D 2 247 ? 46.480 138.211 157.378 1.00 48.24 247 ARG D CA 1
ATOM 14475 C C . ARG D 2 247 ? 45.537 138.306 156.166 1.00 48.74 247 ARG D C 1
ATOM 14476 O O . ARG D 2 247 ? 44.318 138.459 156.330 1.00 48.85 247 ARG D O 1
ATOM 14478 N N . LYS D 2 248 ? 46.101 138.174 154.964 1.00 49.16 248 LYS D N 1
ATOM 14479 C CA . LYS D 2 248 ? 45.338 138.299 153.720 1.00 49.57 248 LYS D CA 1
ATOM 14480 C C . LYS D 2 248 ? 44.315 137.173 153.495 1.00 49.93 248 LYS D C 1
ATOM 14481 O O . LYS D 2 248 ? 43.161 137.450 153.154 1.00 49.97 248 LYS D O 1
ATOM 14483 N N . HIS D 2 249 ? 44.725 135.919 153.709 1.00 50.18 249 HIS D N 1
ATOM 14484 C CA . HIS D 2 249 ? 43.877 134.756 153.389 1.00 50.37 249 HIS D CA 1
ATOM 14485 C C . HIS D 2 249 ? 43.327 133.959 154.583 1.00 50.47 249 HIS D C 1
ATOM 14486 O O . HIS D 2 249 ? 42.561 133.006 154.386 1.00 50.45 249 HIS D O 1
ATOM 14493 N N . LYS D 2 250 ? 43.711 134.353 155.802 1.00 50.43 250 LYS D N 1
ATOM 14494 C CA . LYS D 2 250 ? 43.300 133.682 157.058 1.00 50.40 250 LYS D CA 1
ATOM 14495 C C . LYS D 2 250 ? 43.767 132.221 157.159 1.00 50.34 250 LYS D C 1
ATOM 14496 O O . LYS D 2 250 ? 43.158 131.414 157.870 1.00 50.24 250 LYS D O 1
ATOM 14498 N N . LYS D 2 251 ? 44.852 131.900 156.452 1.00 50.19 251 LYS D N 1
ATOM 14499 C CA . LYS D 2 251 ? 45.425 130.549 156.442 1.00 50.04 251 LYS D CA 1
ATOM 14500 C C . LYS D 2 251 ? 46.914 130.586 156.821 1.00 49.88 251 LYS D C 1
ATOM 14501 O O . LYS D 2 251 ? 47.655 131.497 156.399 1.00 50.07 251 LYS D O 1
ATOM 14503 N N . ASP D 2 252 ? 47.345 129.601 157.623 1.00 49.64 252 ASP D N 1
ATOM 14504 C CA . ASP D 2 252 ? 48.759 129.494 158.025 1.00 49.38 252 ASP D CA 1
ATOM 14505 C C . ASP D 2 252 ? 49.471 128.471 157.102 1.00 49.14 252 ASP D C 1
ATOM 14506 O O . ASP D 2 252 ? 49.179 127.252 157.150 1.00 49.05 252 ASP D O 1
ATOM 14508 N N . ILE D 2 253 ? 50.402 128.984 156.266 1.00 48.94 253 ILE D N 1
ATOM 14509 C CA . ILE D 2 253 ? 51.105 128.176 155.229 1.00 48.80 253 ILE D CA 1
ATOM 14510 C C . ILE D 2 253 ? 52.338 127.437 155.778 1.00 48.66 253 ILE D C 1
ATOM 14511 O O . ILE D 2 253 ? 52.991 126.644 155.045 1.00 48.55 253 ILE D O 1
ATOM 14513 N N . SER D 2 254 ? 52.646 127.736 157.074 1.00 48.63 254 SER D N 1
ATOM 14514 C CA . SER D 2 254 ? 53.701 127.030 157.806 1.00 48.52 254 SER D CA 1
ATOM 14515 C C . SER D 2 254 ? 53.328 125.541 157.977 1.00 48.74 254 SER D C 1
ATOM 14516 O O . SER D 2 254 ? 52.148 125.109 157.790 1.00 48.76 254 SER D O 1
ATOM 14519 N N . GLN D 2 255 ? 54.423 124.753 158.360 1.00 48.86 255 GLN D N 1
ATOM 14520 C CA . GLN D 2 255 ? 54.305 123.291 158.544 1.00 48.81 255 GLN D CA 1
ATOM 14521 C C . GLN D 2 255 ? 53.946 122.548 157.242 1.00 48.73 255 GLN D C 1
ATOM 14522 O O . GLN D 2 255 ? 53.448 121.415 157.263 1.00 48.74 255 GLN D O 1
ATOM 14524 N N . ASN D 2 256 ? 54.208 123.202 156.111 1.00 48.80 256 ASN D N 1
ATOM 14525 C CA . ASN D 2 256 ? 54.154 122.558 154.797 1.00 48.68 256 ASN D CA 1
ATOM 14526 C C . ASN D 2 256 ? 55.503 122.720 154.102 1.00 48.54 256 ASN D C 1
ATOM 14527 O O . ASN D 2 256 ? 55.762 123.743 153.452 1.00 48.58 256 ASN D O 1
ATOM 14529 N N . LYS D 2 257 ? 56.358 121.703 154.258 1.00 48.27 257 LYS D N 1
ATOM 14530 C CA . LYS D 2 257 ? 57.759 121.758 153.814 1.00 47.97 257 LYS D CA 1
ATOM 14531 C C . LYS D 2 257 ? 57.955 122.357 152.409 1.00 47.70 257 LYS D C 1
ATOM 14532 O O . LYS D 2 257 ? 58.779 123.266 152.228 1.00 47.54 257 LYS D O 1
ATOM 14534 N N . ARG D 2 258 ? 57.176 121.860 151.442 1.00 47.31 258 ARG D N 1
ATOM 14535 C CA . ARG D 2 258 ? 57.281 122.272 150.034 1.00 47.03 258 ARG D CA 1
ATOM 14536 C C . ARG D 2 258 ? 56.870 123.735 149.763 1.00 46.76 258 ARG D C 1
ATOM 14537 O O . ARG D 2 258 ? 57.515 124.426 148.961 1.00 46.75 258 ARG D O 1
ATOM 14539 N N . ALA D 2 259 ? 55.808 124.198 150.430 1.00 46.38 259 ALA D N 1
ATOM 14540 C CA . ALA D 2 259 ? 55.321 125.579 150.285 1.00 45.95 259 ALA D CA 1
ATOM 14541 C C . ALA D 2 259 ? 56.295 126.606 150.858 1.00 45.81 259 ALA D C 1
ATOM 14542 O O . ALA D 2 259 ? 56.401 127.720 150.337 1.00 45.96 259 ALA D O 1
ATOM 14544 N N . VAL D 2 260 ? 56.986 126.236 151.936 1.00 45.47 260 VAL D N 1
ATOM 14545 C CA . VAL D 2 260 ? 58.035 127.076 152.506 1.00 45.18 260 VAL D CA 1
ATOM 14546 C C . VAL D 2 260 ? 59.290 126.990 151.644 1.00 45.02 260 VAL D C 1
ATOM 14547 O O . VAL D 2 260 ? 60.062 127.939 151.577 1.00 45.22 260 VAL D O 1
ATOM 14549 N N . ARG D 2 261 ? 59.484 125.853 150.981 1.00 44.98 261 ARG D N 1
ATOM 14550 C CA . ARG D 2 261 ? 60.591 125.694 150.037 1.00 45.09 261 ARG D CA 1
ATOM 14551 C C . ARG D 2 261 ? 60.414 126.656 148.862 1.00 45.15 261 ARG D C 1
ATOM 14552 O O . ARG D 2 261 ? 61.358 127.359 148.485 1.00 45.43 261 ARG D O 1
ATOM 14554 N N . ARG D 2 262 ? 59.194 126.695 148.316 1.00 45.03 262 ARG D N 1
ATOM 14555 C CA . ARG D 2 262 ? 58.833 127.581 147.204 1.00 44.89 262 ARG D CA 1
ATOM 14556 C C . ARG D 2 262 ? 58.900 129.073 147.569 1.00 44.74 262 ARG D C 1
ATOM 14557 O O . ARG D 2 262 ? 59.278 129.898 146.738 1.00 44.81 262 ARG D O 1
ATOM 14559 N N . LEU D 2 263 ? 58.534 129.404 148.807 1.00 44.54 263 LEU D N 1
ATOM 14560 C CA . LEU D 2 263 ? 58.604 130.776 149.303 1.00 44.33 263 LEU D CA 1
ATOM 14561 C C . LEU D 2 263 ? 60.055 131.234 149.476 1.00 44.37 263 LEU D C 1
ATOM 14562 O O . LEU D 2 263 ? 60.426 132.322 149.016 1.00 44.43 263 LEU D O 1
ATOM 14567 N N . ARG D 2 264 ? 60.865 130.408 150.141 1.00 44.18 264 ARG D N 1
ATOM 14568 C CA . ARG D 2 264 ? 62.272 130.739 150.392 1.00 43.98 264 ARG D CA 1
ATOM 14569 C C . ARG D 2 264 ? 63.041 131.037 149.099 1.00 43.67 264 ARG D C 1
ATOM 14570 O O . ARG D 2 264 ? 63.833 131.980 149.060 1.00 43.81 264 ARG D O 1
ATOM 14572 N N . THR D 2 265 ? 62.788 130.241 148.057 1.00 43.48 265 THR D N 1
ATOM 14573 C CA . THR D 2 265 ? 63.403 130.410 146.729 1.00 43.35 265 THR D CA 1
ATOM 14574 C C . THR D 2 265 ? 63.144 131.815 146.177 1.00 43.50 265 THR D C 1
ATOM 14575 O O . THR D 2 265 ? 64.072 132.498 145.718 1.00 43.43 265 THR D O 1
ATOM 14579 N N . ALA D 2 266 ? 61.877 132.229 146.243 1.00 43.46 266 ALA D N 1
ATOM 14580 C CA . ALA D 2 266 ? 61.443 133.564 145.844 1.00 43.49 266 ALA D CA 1
ATOM 14581 C C . ALA D 2 266 ? 62.020 134.671 146.734 1.00 43.82 266 ALA D C 1
ATOM 14582 O O . ALA D 2 266 ? 62.298 135.761 146.252 1.00 44.20 266 ALA D O 1
ATOM 14584 N N . CYS D 2 267 ? 62.198 134.390 148.023 1.00 44.03 267 CYS D N 1
ATOM 14585 C CA . CYS D 2 267 ? 62.774 135.361 148.981 1.00 44.00 267 CYS D CA 1
ATOM 14586 C C . CYS D 2 267 ? 64.256 135.616 148.734 1.00 44.03 267 CYS D C 1
ATOM 14587 O O . CYS D 2 267 ? 64.740 136.739 148.865 1.00 44.28 267 CYS D O 1
ATOM 14590 N N . GLU D 2 268 ? 64.953 134.548 148.382 1.00 44.38 268 GLU D N 1
ATOM 14591 C CA . GLU D 2 268 ? 66.365 134.557 148.063 1.00 44.94 268 GLU D CA 1
ATOM 14592 C C . GLU D 2 268 ? 66.642 135.413 146.830 1.00 45.09 268 GLU D C 1
ATOM 14593 O O . GLU D 2 268 ? 67.605 136.186 146.811 1.00 45.13 268 GLU D O 1
ATOM 14599 N N . ARG D 2 269 ? 65.798 135.282 145.804 1.00 45.25 269 ARG D N 1
ATOM 14600 C CA . ARG D 2 269 ? 65.969 136.080 144.590 1.00 45.25 269 ARG D CA 1
ATOM 14601 C C . ARG D 2 269 ? 65.432 137.516 144.746 1.00 44.95 269 ARG D C 1
ATOM 14602 O O . ARG D 2 269 ? 65.975 138.454 144.155 1.00 44.69 269 ARG D O 1
ATOM 14610 N N . ALA D 2 270 ? 64.395 137.688 145.570 1.00 44.31 270 ALA D N 1
ATOM 14611 C CA . ALA D 2 270 ? 63.912 139.011 145.901 1.00 43.78 270 ALA D CA 1
ATOM 14612 C C . ALA D 2 270 ? 65.000 139.786 146.610 1.00 43.74 270 ALA D C 1
ATOM 14613 O O . ALA D 2 270 ? 65.223 140.950 146.285 1.00 44.09 270 ALA D O 1
ATOM 14615 N N . LYS D 2 271 ? 65.692 139.134 147.553 1.00 43.40 271 LYS D N 1
ATOM 14616 C CA . LYS D 2 271 ? 66.788 139.771 148.304 1.00 42.87 271 LYS D CA 1
ATOM 14617 C C . LYS D 2 271 ? 67.949 140.219 147.413 1.00 42.54 271 LYS D C 1
ATOM 14618 O O . LYS D 2 271 ? 68.523 141.290 147.645 1.00 42.65 271 LYS D O 1
ATOM 14620 N N . ARG D 2 272 ? 68.287 139.408 146.406 1.00 41.75 272 ARG D N 1
ATOM 14621 C CA . ARG D 2 272 ? 69.306 139.763 145.421 1.00 41.43 272 ARG D CA 1
ATOM 14622 C C . ARG D 2 272 ? 68.862 140.945 144.563 1.00 41.12 272 ARG D C 1
ATOM 14623 O O . ARG D 2 272 ? 69.638 141.859 144.322 1.00 41.40 272 ARG D O 1
ATOM 14625 N N . THR D 2 273 ? 67.615 140.919 144.104 1.00 40.74 273 THR D N 1
ATOM 14626 C CA . THR D 2 273 ? 67.033 142.030 143.349 1.00 40.16 273 THR D CA 1
ATOM 14627 C C . THR D 2 273 ? 67.158 143.346 144.126 1.00 40.30 273 THR D C 1
ATOM 14628 O O . THR D 2 273 ? 67.502 144.382 143.540 1.00 39.99 273 THR D O 1
ATOM 14632 N N . LEU D 2 274 ? 66.922 143.289 145.441 1.00 40.10 274 LEU D N 1
ATOM 14633 C CA . LEU D 2 274 ? 66.948 144.489 146.298 1.00 40.69 274 LEU D CA 1
ATOM 14634 C C . LEU D 2 274 ? 68.326 145.132 146.449 1.00 40.89 274 LEU D C 1
ATOM 14635 O O . LEU D 2 274 ? 68.435 146.237 146.980 1.00 40.90 274 LEU D O 1
ATOM 14640 N N . SER D 2 275 ? 69.371 144.445 145.994 1.00 41.67 275 SER D N 1
ATOM 14641 C CA . SER D 2 275 ? 70.713 145.021 145.989 1.00 42.58 275 SER D CA 1
ATOM 14642 C C . SER D 2 275 ? 70.856 146.073 144.897 1.00 43.15 275 SER D C 1
ATOM 14643 O O . SER D 2 275 ? 71.642 147.002 145.057 1.00 43.80 275 SER D O 1
ATOM 14646 N N . SER D 2 276 ? 70.074 145.955 143.822 1.00 43.12 276 SER D N 1
ATOM 14647 C CA . SER D 2 276 ? 70.150 146.915 142.711 1.00 43.84 276 SER D CA 1
ATOM 14648 C C . SER D 2 276 ? 68.829 147.627 142.338 1.00 44.14 276 SER D C 1
ATOM 14649 O O . SER D 2 276 ? 68.837 148.544 141.522 1.00 44.39 276 SER D O 1
ATOM 14652 N N . SER D 2 277 ? 67.707 147.204 142.929 1.00 44.28 277 SER D N 1
ATOM 14653 C CA . SER D 2 277 ? 66.424 147.906 142.802 1.00 43.65 277 SER D CA 1
ATOM 14654 C C . SER D 2 277 ? 65.924 148.246 144.188 1.00 43.43 277 SER D C 1
ATOM 14655 O O . SER D 2 277 ? 66.237 147.546 145.152 1.00 42.54 277 SER D O 1
ATOM 14658 N N . THR D 2 278 ? 65.099 149.289 144.271 1.00 43.34 278 THR D N 1
ATOM 14659 C CA . THR D 2 278 ? 64.508 149.704 145.548 1.00 43.77 278 THR D CA 1
ATOM 14660 C C . THR D 2 278 ? 63.221 148.928 145.964 1.00 43.98 278 THR D C 1
ATOM 14661 O O . THR D 2 278 ? 62.714 149.139 147.071 1.00 44.05 278 THR D O 1
ATOM 14665 N N . GLN D 2 279 ? 62.729 148.041 145.084 1.00 43.45 279 GLN D N 1
ATOM 14666 C CA . GLN D 2 279 ? 61.542 147.191 145.297 1.00 44.05 279 GLN D CA 1
ATOM 14667 C C . GLN D 2 279 ? 61.781 145.853 144.596 1.00 43.66 279 GLN D C 1
ATOM 14668 O O . GLN D 2 279 ? 62.492 145.793 143.590 1.00 42.40 279 GLN D O 1
ATOM 14674 N N . ALA D 2 280 ? 61.142 144.796 145.094 1.00 43.63 280 ALA D N 1
ATOM 14675 C CA . ALA D 2 280 ? 61.139 143.498 144.400 1.00 44.09 280 ALA D CA 1
ATOM 14676 C C . ALA D 2 280 ? 59.744 142.877 144.448 1.00 44.83 280 ALA D C 1
ATOM 14677 O O . ALA D 2 280 ? 59.040 143.017 145.444 1.00 44.53 280 ALA D O 1
ATOM 14679 N N . SER D 2 281 ? 59.352 142.213 143.364 1.00 45.68 281 SER D N 1
ATOM 14680 C CA . SER D 2 281 ? 58.111 141.450 143.312 1.00 46.95 281 SER D CA 1
ATOM 14681 C C . SER D 2 281 ? 58.289 139.986 143.729 1.00 47.53 281 SER D C 1
ATOM 14682 O O . SER D 2 281 ? 59.353 139.397 143.508 1.00 47.84 281 SER D O 1
ATOM 14685 N N . LEU D 2 282 ? 57.250 139.416 144.342 1.00 48.22 282 LEU D N 1
ATOM 14686 C CA . LEU D 2 282 ? 57.155 137.965 144.551 1.00 48.94 282 LEU D CA 1
ATOM 14687 C C . LEU D 2 282 ? 55.910 137.436 143.867 1.00 48.99 282 LEU D C 1
ATOM 14688 O O . LEU D 2 282 ? 54.802 137.904 144.142 1.00 49.36 282 LEU D O 1
ATOM 14693 N N . GLU D 2 283 ? 56.088 136.458 142.984 1.00 48.70 283 GLU D N 1
ATOM 14694 C CA . GLU D 2 283 ? 54.952 135.785 142.359 1.00 48.40 283 GLU D CA 1
ATOM 14695 C C . GLU D 2 283 ? 55.101 134.278 142.427 1.00 47.63 283 GLU D C 1
ATOM 14696 O O . GLU D 2 283 ? 55.951 133.690 141.745 1.00 47.58 283 GLU D O 1
ATOM 14702 N N . ILE D 2 284 ? 54.276 133.666 143.271 1.00 46.85 284 ILE D N 1
ATOM 14703 C CA . ILE D 2 284 ? 54.243 132.219 143.399 1.00 46.35 284 ILE D CA 1
ATOM 14704 C C . ILE D 2 284 ? 52.856 131.725 143.004 1.00 46.23 284 ILE D C 1
ATOM 14705 O O . ILE D 2 284 ? 51.847 132.058 143.633 1.00 45.92 284 ILE D O 1
ATOM 14710 N N . ASP D 2 285 ? 52.816 130.960 141.925 1.00 45.95 285 ASP D N 1
ATOM 14711 C CA . ASP D 2 285 ? 51.588 130.300 141.532 1.00 46.36 285 ASP D CA 1
ATOM 14712 C C . ASP D 2 285 ? 51.431 129.092 142.444 1.00 45.89 285 ASP D C 1
ATOM 14713 O O . ASP D 2 285 ? 52.437 128.325 142.667 1.00 45.56 285 ASP D O 1
ATOM 14718 N N . SER D 2 286 ? 50.187 128.959 142.997 1.00 45.94 286 SER D N 1
ATOM 14719 C CA . SER D 2 286 ? 49.887 127.873 143.941 1.00 46.14 286 SER D CA 1
ATOM 14720 C C . SER D 2 286 ? 51.019 127.687 144.944 1.00 46.28 286 SER D C 1
ATOM 14721 O O . SER D 2 286 ? 51.795 126.731 144.834 1.00 46.19 286 SER D O 1
ATOM 14723 N N . LEU D 2 287 ? 51.142 128.623 145.891 1.00 46.37 287 LEU D N 1
ATOM 14724 C CA . LEU D 2 287 ? 52.096 128.457 146.981 1.00 46.48 287 LEU D CA 1
ATOM 14725 C C . LEU D 2 287 ? 51.705 127.243 147.836 1.00 46.62 287 LEU D C 1
ATOM 14726 O O . LEU D 2 287 ? 52.558 126.392 148.147 1.00 46.63 287 LEU D O 1
ATOM 14728 N N . PHE D 2 288 ? 50.408 127.146 148.170 1.00 46.69 288 PHE D N 1
ATOM 14729 C CA . PHE D 2 288 ? 49.981 126.213 149.217 1.00 46.94 288 PHE D CA 1
ATOM 14730 C C . PHE D 2 288 ? 48.927 125.179 148.757 1.00 47.11 288 PHE D C 1
ATOM 14731 O O . PHE D 2 288 ? 49.191 123.911 148.721 1.00 47.34 288 PHE D O 1
ATOM 14739 N N . GLU D 2 289 ? 47.726 125.707 148.430 1.00 47.09 289 GLU D N 1
ATOM 14740 C CA . GLU D 2 289 ? 46.661 124.803 147.885 1.00 46.54 289 GLU D CA 1
ATOM 14741 C C . GLU D 2 289 ? 45.699 125.528 146.918 1.00 46.30 289 GLU D C 1
ATOM 14742 O O . GLU D 2 289 ? 44.462 125.770 147.237 1.00 46.27 289 GLU D O 1
ATOM 14748 N N . GLY D 2 290 ? 46.362 125.842 145.686 1.00 46.15 290 GLY D N 1
ATOM 14749 C CA . GLY D 2 290 ? 45.585 126.478 144.618 1.00 45.77 290 GLY D CA 1
ATOM 14750 C C . GLY D 2 290 ? 45.342 127.983 144.861 1.00 45.48 290 GLY D C 1
ATOM 14751 O O . GLY D 2 290 ? 44.445 128.668 144.183 1.00 45.41 290 GLY D O 1
ATOM 14752 N N . ILE D 2 291 ? 46.130 128.498 145.842 1.00 45.44 291 ILE D N 1
ATOM 14753 C CA . ILE D 2 291 ? 46.040 129.936 146.131 1.00 45.35 291 ILE D CA 1
ATOM 14754 C C . ILE D 2 291 ? 47.363 130.611 145.766 1.00 45.02 291 ILE D C 1
ATOM 14755 O O . ILE D 2 291 ? 48.432 130.270 146.303 1.00 45.04 291 ILE D O 1
ATOM 14760 N N . ASP D 2 292 ? 47.279 131.555 144.834 1.00 44.65 292 ASP D N 1
ATOM 14761 C CA . ASP D 2 292 ? 48.450 132.313 144.404 1.00 44.51 292 ASP D CA 1
ATOM 14762 C C . ASP D 2 292 ? 48.883 133.315 145.456 1.00 44.28 292 ASP D C 1
ATOM 14763 O O . ASP D 2 292 ? 48.075 133.763 146.274 1.00 44.12 292 ASP D O 1
ATOM 14768 N N . PHE D 2 293 ? 50.165 133.657 145.409 1.00 43.92 293 PHE D N 1
ATOM 14769 C CA . PHE D 2 293 ? 50.740 134.655 146.280 1.00 43.89 293 PHE D CA 1
ATOM 14770 C C . PHE D 2 293 ? 51.552 135.681 145.486 1.00 43.93 293 PHE D C 1
ATOM 14771 O O . PHE D 2 293 ? 52.727 135.472 145.173 1.00 43.69 293 PHE D O 1
ATOM 14779 N N . TYR D 2 294 ? 50.894 136.787 145.160 1.00 44.18 294 TYR D N 1
ATOM 14780 C CA . TYR D 2 294 ? 51.504 137.882 144.426 1.00 44.37 294 TYR D CA 1
ATOM 14781 C C . TYR D 2 294 ? 51.660 139.077 145.367 1.00 44.49 294 TYR D C 1
ATOM 14782 O O . TYR D 2 294 ? 50.669 139.655 145.827 1.00 44.65 294 TYR D O 1
ATOM 14791 N N . THR D 2 295 ? 52.907 139.421 145.678 1.00 44.27 295 THR D N 1
ATOM 14792 C CA . THR D 2 295 ? 53.194 140.512 146.607 1.00 44.06 295 THR D CA 1
ATOM 14793 C C . THR D 2 295 ? 54.464 141.310 146.236 1.00 44.11 295 THR D C 1
ATOM 14794 O O . THR D 2 295 ? 55.066 141.095 145.177 1.00 43.57 295 THR D O 1
ATOM 14798 N N . SER D 2 296 ? 54.848 142.242 147.106 1.00 44.05 296 SER D N 1
ATOM 14799 C CA . SER D 2 296 ? 56.111 142.958 146.956 1.00 44.29 296 SER D CA 1
ATOM 14800 C C . SER D 2 296 ? 56.696 143.437 148.275 1.00 44.07 296 SER D C 1
ATOM 14801 O O . SER D 2 296 ? 56.026 143.486 149.317 1.00 44.08 296 SER D O 1
ATOM 14804 N N . ILE D 2 297 ? 57.972 143.782 148.215 1.00 43.71 297 ILE D N 1
ATOM 14805 C CA . ILE D 2 297 ? 58.666 144.338 149.348 1.00 43.22 297 ILE D CA 1
ATOM 14806 C C . ILE D 2 297 ? 59.606 145.446 148.842 1.00 43.11 297 ILE D C 1
ATOM 14807 O O . ILE D 2 297 ? 60.176 145.331 147.758 1.00 42.82 297 ILE D O 1
ATOM 14812 N N . THR D 2 298 ? 59.711 146.530 149.606 1.00 42.46 298 THR D N 1
ATOM 14813 C CA . THR D 2 298 ? 60.690 147.570 149.325 1.00 42.31 298 THR D CA 1
ATOM 14814 C C . THR D 2 298 ? 62.023 147.231 149.977 1.00 42.93 298 THR D C 1
ATOM 14815 O O . THR D 2 298 ? 62.089 146.475 150.957 1.00 43.14 298 THR D O 1
ATOM 14819 N N . ARG D 2 299 ? 63.089 147.807 149.435 1.00 43.20 299 ARG D N 1
ATOM 14820 C CA . ARG D 2 299 ? 64.402 147.764 150.062 1.00 42.85 299 ARG D CA 1
ATOM 14821 C C . ARG D 2 299 ? 64.398 148.280 151.520 1.00 42.99 299 ARG D C 1
ATOM 14822 O O . ARG D 2 299 ? 64.956 147.635 152.422 1.00 43.42 299 ARG D O 1
ATOM 14830 N N . ALA D 2 300 ? 63.768 149.425 151.752 1.00 42.48 300 ALA D N 1
ATOM 14831 C CA . ALA D 2 300 ? 63.631 149.952 153.112 1.00 42.51 300 ALA D CA 1
ATOM 14832 C C . ALA D 2 300 ? 62.932 148.979 154.077 1.00 42.48 300 ALA D C 1
ATOM 14833 O O . ALA D 2 300 ? 63.365 148.819 155.224 1.00 42.93 300 ALA D O 1
ATOM 14835 N N . ARG D 2 301 ? 61.872 148.323 153.613 1.00 42.65 301 ARG D N 1
ATOM 14836 C CA . ARG D 2 301 ? 61.151 147.350 154.427 1.00 42.91 301 ARG D CA 1
ATOM 14837 C C . ARG D 2 301 ? 62.042 146.156 154.755 1.00 42.80 301 ARG D C 1
ATOM 14838 O O . ARG D 2 301 ? 62.128 145.738 155.910 1.00 43.17 301 ARG D O 1
ATOM 14846 N N . PHE D 2 302 ? 62.707 145.621 153.734 1.00 42.77 302 PHE D N 1
ATOM 14847 C CA . PHE D 2 302 ? 63.667 144.530 153.911 1.00 42.88 302 PHE D CA 1
ATOM 14848 C C . PHE D 2 302 ? 64.803 144.852 154.900 1.00 43.13 302 PHE D C 1
ATOM 14849 O O . PHE D 2 302 ? 65.109 144.036 155.768 1.00 43.63 302 PHE D O 1
ATOM 14857 N N . GLU D 2 303 ? 65.406 146.037 154.782 1.00 43.41 303 GLU D N 1
ATOM 14858 C CA . GLU D 2 303 ? 66.465 146.469 155.709 1.00 42.97 303 GLU D CA 1
ATOM 14859 C C . GLU D 2 303 ? 65.946 146.589 157.141 1.00 42.73 303 GLU D C 1
ATOM 14860 O O . GLU D 2 303 ? 66.650 146.231 158.084 1.00 42.32 303 GLU D O 1
ATOM 14866 N N . GLU D 2 304 ? 64.722 147.102 157.284 1.00 42.53 304 GLU D N 1
ATOM 14867 C CA . GLU D 2 304 ? 64.069 147.251 158.589 1.00 42.29 304 GLU D CA 1
ATOM 14868 C C . GLU D 2 304 ? 63.771 145.903 159.258 1.00 42.08 304 GLU D C 1
ATOM 14869 O O . GLU D 2 304 ? 63.982 145.753 160.445 1.00 41.55 304 GLU D O 1
ATOM 14875 N N . LEU D 2 305 ? 63.292 144.939 158.476 1.00 42.76 305 LEU D N 1
ATOM 14876 C CA . LEU D 2 305 ? 63.067 143.561 158.936 1.00 43.03 305 LEU D CA 1
ATOM 14877 C C . LEU D 2 305 ? 64.342 142.893 159.431 1.00 42.75 305 LEU D C 1
ATOM 14878 O O . LEU D 2 305 ? 64.312 142.074 160.339 1.00 42.53 305 LEU D O 1
ATOM 14883 N N . CYS D 2 306 ? 65.460 143.245 158.805 1.00 42.94 306 CYS D N 1
ATOM 14884 C CA . CYS D 2 306 ? 66.768 142.707 159.168 1.00 42.68 306 CYS D CA 1
ATOM 14885 C C . CYS D 2 306 ? 67.696 143.705 159.871 1.00 42.16 306 CYS D C 1
ATOM 14886 O O . CYS D 2 306 ? 68.921 143.570 159.786 1.00 41.87 306 CYS D O 1
ATOM 14889 N N . SER D 2 307 ? 67.129 144.689 160.568 1.00 41.85 307 SER D N 1
ATOM 14890 C CA . SER D 2 307 ? 67.933 145.792 161.104 1.00 42.31 307 SER D CA 1
ATOM 14891 C C . SER D 2 307 ? 68.963 145.355 162.128 1.00 42.62 307 SER D C 1
ATOM 14892 O O . SER D 2 307 ? 70.068 145.900 162.166 1.00 43.14 307 SER D O 1
ATOM 14895 N N . ASP D 2 308 ? 68.603 144.370 162.949 1.00 42.35 308 ASP D N 1
ATOM 14896 C CA . ASP D 2 308 ? 69.525 143.818 163.933 1.00 42.29 308 ASP D CA 1
ATOM 14897 C C . ASP D 2 308 ? 70.600 142.968 163.268 1.00 42.12 308 ASP D C 1
ATOM 14898 O O . ASP D 2 308 ? 71.757 143.011 163.678 1.00 42.17 308 ASP D O 1
ATOM 14903 N N . LEU D 2 309 ? 70.233 142.216 162.231 1.00 41.96 309 LEU D N 1
ATOM 14904 C CA . LEU D 2 309 ? 71.226 141.466 161.457 1.00 42.15 309 LEU D CA 1
ATOM 14905 C C . LEU D 2 309 ? 72.250 142.375 160.761 1.00 42.13 309 LEU D C 1
ATOM 14906 O O . LEU D 2 309 ? 73.445 142.059 160.727 1.00 42.39 309 LEU D O 1
ATOM 14911 N N . PHE D 2 310 ? 71.782 143.495 160.212 1.00 41.94 310 PHE D N 1
ATOM 14912 C CA . PHE D 2 310 ? 72.674 144.478 159.590 1.00 41.82 310 PHE D CA 1
ATOM 14913 C C . PHE D 2 310 ? 73.521 145.225 160.617 1.00 42.16 310 PHE D C 1
ATOM 14914 O O . PHE D 2 310 ? 74.704 145.466 160.371 1.00 41.67 310 PHE D O 1
ATOM 14922 N N . ARG D 2 311 ? 72.908 145.602 161.746 1.00 42.56 311 ARG D N 1
ATOM 14923 C CA . ARG D 2 311 ? 73.613 146.288 162.832 1.00 43.49 311 ARG D CA 1
ATOM 14924 C C . ARG D 2 311 ? 74.814 145.491 163.331 1.00 43.32 311 ARG D C 1
ATOM 14925 O O . ARG D 2 311 ? 75.867 146.068 163.610 1.00 43.20 311 ARG D O 1
ATOM 14933 N N . SER D 2 312 ? 74.638 144.170 163.410 1.00 43.21 312 SER D N 1
ATOM 14934 C CA . SER D 2 312 ? 75.655 143.234 163.889 1.00 43.32 312 SER D CA 1
ATOM 14935 C C . SER D 2 312 ? 76.923 143.166 163.024 1.00 43.47 312 SER D C 1
ATOM 14936 O O . SER D 2 312 ? 77.877 142.489 163.389 1.00 43.85 312 SER D O 1
ATOM 14939 N N . THR D 2 313 ? 76.939 143.858 161.886 1.00 43.42 313 THR D N 1
ATOM 14940 C CA . THR D 2 313 ? 78.144 143.924 161.048 1.00 43.47 313 THR D CA 1
ATOM 14941 C C . THR D 2 313 ? 79.146 144.925 161.624 1.00 43.34 313 THR D C 1
ATOM 14942 O O . THR D 2 313 ? 80.337 144.902 161.282 1.00 43.06 313 THR D O 1
ATOM 14946 N N . LEU D 2 314 ? 78.644 145.805 162.490 1.00 43.20 314 LEU D N 1
ATOM 14947 C CA . LEU D 2 314 ? 79.463 146.803 163.163 1.00 43.04 314 LEU D CA 1
ATOM 14948 C C . LEU D 2 314 ? 80.103 146.226 164.419 1.00 43.41 314 LEU D C 1
ATOM 14949 O O . LEU D 2 314 ? 80.872 146.912 165.095 1.00 43.37 314 LEU D O 1
ATOM 14954 N N . GLU D 2 315 ? 79.780 144.971 164.732 1.00 43.58 315 GLU D N 1
ATOM 14955 C CA . GLU D 2 315 ? 80.339 144.296 165.903 1.00 43.95 315 GLU D CA 1
ATOM 14956 C C . GLU D 2 315 ? 81.846 144.009 165.781 1.00 43.80 315 GLU D C 1
ATOM 14957 O O . GLU D 2 315 ? 82.602 144.394 166.676 1.00 43.94 315 GLU D O 1
ATOM 14963 N N . PRO D 2 316 ? 82.293 143.357 164.677 1.00 43.70 316 PRO D N 1
ATOM 14964 C CA . PRO D 2 316 ? 83.735 143.166 164.500 1.00 43.47 316 PRO D CA 1
ATOM 14965 C C . PRO D 2 316 ? 84.474 144.449 164.142 1.00 43.16 316 PRO D C 1
ATOM 14966 O O . PRO D 2 316 ? 85.691 144.481 164.244 1.00 43.20 316 PRO D O 1
ATOM 14970 N N . VAL D 2 317 ? 83.749 145.476 163.694 1.00 43.08 317 VAL D N 1
ATOM 14971 C CA . VAL D 2 317 ? 84.343 146.797 163.430 1.00 42.92 317 VAL D CA 1
ATOM 14972 C C . VAL D 2 317 ? 84.704 147.477 164.760 1.00 42.84 317 VAL D C 1
ATOM 14973 O O . VAL D 2 317 ? 85.821 147.972 164.940 1.00 43.07 317 VAL D O 1
ATOM 14977 N N . GLU D 2 318 ? 83.748 147.476 165.686 1.00 42.83 318 GLU D N 1
ATOM 14978 C CA . GLU D 2 318 ? 83.919 148.083 166.999 1.00 42.64 318 GLU D CA 1
ATOM 14979 C C . GLU D 2 318 ? 84.940 147.331 167.850 1.00 42.62 318 GLU D C 1
ATOM 14980 O O . GLU D 2 318 ? 85.668 147.947 168.646 1.00 42.80 318 GLU D O 1
ATOM 14986 N N . LYS D 2 319 ? 84.994 146.009 167.678 1.00 42.41 319 LYS D N 1
ATOM 14987 C CA . LYS D 2 319 ? 86.034 145.191 168.299 1.00 42.23 319 LYS D CA 1
ATOM 14988 C C . LYS D 2 319 ? 87.400 145.506 167.685 1.00 42.22 319 LYS D C 1
ATOM 14989 O O . LYS D 2 319 ? 88.334 145.834 168.400 1.00 42.14 319 LYS D O 1
ATOM 14991 N N . ALA D 2 320 ? 87.511 145.428 166.362 1.00 42.30 320 ALA D N 1
ATOM 14992 C CA . ALA D 2 320 ? 88.769 145.748 165.682 1.00 42.50 320 ALA D CA 1
ATOM 14993 C C . ALA D 2 320 ? 89.392 147.070 166.169 1.00 42.63 320 ALA D C 1
ATOM 14994 O O . ALA D 2 320 ? 90.604 147.153 166.371 1.00 42.45 320 ALA D O 1
ATOM 14996 N N . LEU D 2 321 ? 88.555 148.092 166.351 1.00 42.76 321 LEU D N 1
ATOM 14997 C CA . LEU D 2 321 ? 89.003 149.404 166.811 1.00 42.97 321 LEU D CA 1
ATOM 14998 C C . LEU D 2 321 ? 89.484 149.406 168.270 1.00 43.44 321 LEU D C 1
ATOM 14999 O O . LEU D 2 321 ? 90.237 150.293 168.677 1.00 43.44 321 LEU D O 1
ATOM 15004 N N . ARG D 2 322 ? 89.042 148.417 169.045 1.00 43.87 322 ARG D N 1
ATOM 15005 C CA . ARG D 2 322 ? 89.498 148.232 170.422 1.00 44.14 322 ARG D CA 1
ATOM 15006 C C . ARG D 2 322 ? 90.872 147.577 170.449 1.00 44.23 322 ARG D C 1
ATOM 15007 O O . ARG D 2 322 ? 91.754 148.023 171.181 1.00 43.87 322 ARG D O 1
ATOM 15015 N N . ASP D 2 323 ? 91.042 146.524 169.645 1.00 44.41 323 ASP D N 1
ATOM 15016 C CA . ASP D 2 323 ? 92.333 145.842 169.486 1.00 44.84 323 ASP D CA 1
ATOM 15017 C C . ASP D 2 323 ? 93.429 146.813 169.033 1.00 44.81 323 ASP D C 1
ATOM 15018 O O . ASP D 2 323 ? 94.577 146.707 169.459 1.00 44.71 323 ASP D O 1
ATOM 15023 N N . ALA D 2 324 ? 93.053 147.760 168.171 1.00 44.84 324 ALA D N 1
ATOM 15024 C CA . ALA D 2 324 ? 93.977 148.750 167.623 1.00 44.82 324 ALA D CA 1
ATOM 15025 C C . ALA D 2 324 ? 94.116 149.999 168.506 1.00 44.88 324 ALA D C 1
ATOM 15026 O O . ALA D 2 324 ? 94.957 150.867 168.235 1.00 44.75 324 ALA D O 1
ATOM 15028 N N . LYS D 2 325 ? 93.295 150.073 169.556 1.00 44.86 325 LYS D N 1
ATOM 15029 C CA . LYS D 2 325 ? 93.212 151.238 170.455 1.00 44.81 325 LYS D CA 1
ATOM 15030 C C . LYS D 2 325 ? 92.963 152.554 169.697 1.00 44.82 325 LYS D C 1
ATOM 15031 O O . LYS D 2 325 ? 93.631 153.573 169.928 1.00 44.84 325 LYS D O 1
ATOM 15033 N N . LEU D 2 326 ? 91.982 152.514 168.796 1.00 44.51 326 LEU D N 1
ATOM 15034 C CA . LEU D 2 326 ? 91.592 153.679 168.001 1.00 44.48 326 LEU D CA 1
ATOM 15035 C C . LEU D 2 326 ? 90.112 154.006 168.178 1.00 44.58 326 LEU D C 1
ATOM 15036 O O . LEU D 2 326 ? 89.297 153.124 168.465 1.00 44.65 326 LEU D O 1
ATOM 15041 N N . ASP D 2 327 ? 89.782 155.286 168.036 1.00 44.75 327 ASP D N 1
ATOM 15042 C CA . ASP D 2 327 ? 88.400 155.716 167.897 1.00 45.07 327 ASP D CA 1
ATOM 15043 C C . ASP D 2 327 ? 88.090 155.708 166.404 1.00 44.69 327 ASP D C 1
ATOM 15044 O O . ASP D 2 327 ? 88.999 155.854 165.575 1.00 44.45 327 ASP D O 1
ATOM 15049 N N . LYS D 2 328 ? 86.815 155.525 166.069 1.00 44.52 328 LYS D N 1
ATOM 15050 C CA . LYS D 2 328 ? 86.359 155.473 164.667 1.00 44.38 328 LYS D CA 1
ATOM 15051 C C . LYS D 2 328 ? 86.850 156.663 163.827 1.00 44.16 328 LYS D C 1
ATOM 15052 O O . LYS D 2 328 ? 87.065 156.535 162.626 1.00 43.85 328 LYS D O 1
ATOM 15058 N N . ALA D 2 329 ? 87.061 157.802 164.485 1.00 44.21 329 ALA D N 1
ATOM 15059 C CA . ALA D 2 329 ? 87.543 159.017 163.830 1.00 44.17 329 ALA D CA 1
ATOM 15060 C C . ALA D 2 329 ? 88.977 158.901 163.294 1.00 44.11 329 ALA D C 1
ATOM 15061 O O . ALA D 2 329 ? 89.363 159.630 162.379 1.00 43.94 329 ALA D O 1
ATOM 15063 N N . GLN D 2 330 ? 89.761 157.988 163.860 1.00 44.07 330 GLN D N 1
ATOM 15064 C CA . GLN D 2 330 ? 91.159 157.834 163.456 1.00 44.34 330 GLN D CA 1
ATOM 15065 C C . GLN D 2 330 ? 91.365 156.951 162.215 1.00 44.38 330 GLN D C 1
ATOM 15066 O O . GLN D 2 330 ? 92.490 156.817 161.721 1.00 44.55 330 GLN D O 1
ATOM 15072 N N . ILE D 2 331 ? 90.284 156.360 161.708 1.00 44.30 331 ILE D N 1
ATOM 15073 C CA . ILE D 2 331 ? 90.361 155.533 160.511 1.00 44.14 331 ILE D CA 1
ATOM 15074 C C . ILE D 2 331 ? 90.275 156.449 159.301 1.00 44.68 331 ILE D C 1
ATOM 15075 O O . ILE D 2 331 ? 89.314 157.214 159.156 1.00 44.68 331 ILE D O 1
ATOM 15080 N N . HIS D 2 332 ? 91.285 156.391 158.439 1.00 45.00 332 HIS D N 1
ATOM 15081 C CA . HIS D 2 332 ? 91.365 157.344 157.341 1.00 45.59 332 HIS D CA 1
ATOM 15082 C C . HIS D 2 332 ? 90.718 156.820 156.070 1.00 46.10 332 HIS D C 1
ATOM 15083 O O . HIS D 2 332 ? 90.149 157.598 155.300 1.00 46.13 332 HIS D O 1
ATOM 15090 N N . ASP D 2 333 ? 90.787 155.500 155.873 1.00 46.22 333 ASP D N 1
ATOM 15091 C CA . ASP D 2 333 ? 90.323 154.867 154.646 1.00 46.34 333 ASP D CA 1
ATOM 15092 C C . ASP D 2 333 ? 89.571 153.566 154.935 1.00 45.95 333 ASP D C 1
ATOM 15093 O O . ASP D 2 333 ? 89.858 152.867 155.911 1.00 46.01 333 ASP D O 1
ATOM 15098 N N . LEU D 2 334 ? 88.618 153.261 154.060 1.00 45.02 334 LEU D N 1
ATOM 15099 C CA . LEU D 2 334 ? 87.747 152.112 154.189 1.00 44.38 334 LEU D CA 1
ATOM 15100 C C . LEU D 2 334 ? 87.752 151.349 152.876 1.00 43.83 334 LEU D C 1
ATOM 15101 O O . LEU D 2 334 ? 87.539 151.931 151.809 1.00 43.53 334 LEU D O 1
ATOM 15106 N N . VAL D 2 335 ? 88.019 150.053 152.952 1.00 43.39 335 VAL D N 1
ATOM 15107 C CA . VAL D 2 335 ? 87.998 149.213 151.763 1.00 43.20 335 VAL D CA 1
ATOM 15108 C C . VAL D 2 335 ? 86.939 148.110 151.909 1.00 43.48 335 VAL D C 1
ATOM 15109 O O . VAL D 2 335 ? 86.882 147.449 152.938 1.00 42.67 335 VAL D O 1
ATOM 15113 N N . LEU D 2 336 ? 86.100 147.943 150.880 1.00 43.84 336 LEU D N 1
ATOM 15114 C CA . LEU D 2 336 ? 85.060 146.913 150.872 1.00 44.34 336 LEU D CA 1
ATOM 15115 C C . LEU D 2 336 ? 85.378 145.788 149.906 1.00 44.72 336 LEU D C 1
ATOM 15116 O O . LEU D 2 336 ? 85.528 146.015 148.706 1.00 45.55 336 LEU D O 1
ATOM 15121 N N . VAL D 2 337 ? 85.410 144.573 150.445 1.00 44.76 337 VAL D N 1
ATOM 15122 C CA . VAL D 2 337 ? 85.745 143.356 149.720 1.00 44.92 337 VAL D CA 1
ATOM 15123 C C . VAL D 2 337 ? 84.707 142.291 150.123 1.00 44.60 337 VAL D C 1
ATOM 15124 O O . VAL D 2 337 ? 84.060 142.416 151.163 1.00 44.20 337 VAL D O 1
ATOM 15128 N N . GLY D 2 338 ? 84.515 141.273 149.284 1.00 44.25 338 GLY D N 1
ATOM 15129 C CA . GLY D 2 338 ? 83.529 140.236 149.562 1.00 43.69 338 GLY D CA 1
ATOM 15130 C C . GLY D 2 338 ? 82.208 140.625 148.925 1.00 43.87 338 GLY D C 1
ATOM 15131 O O . GLY D 2 338 ? 81.804 141.792 148.992 1.00 43.62 338 GLY D O 1
ATOM 15132 N N . GLY D 2 339 ? 81.530 139.636 148.336 1.00 43.44 339 GLY D N 1
ATOM 15133 C CA . GLY D 2 339 ? 80.300 139.832 147.579 1.00 43.20 339 GLY D CA 1
ATOM 15134 C C . GLY D 2 339 ? 79.137 140.490 148.291 1.00 43.32 339 GLY D C 1
ATOM 15135 O O . GLY D 2 339 ? 78.352 141.201 147.650 1.00 43.73 339 GLY D O 1
ATOM 15136 N N . SER D 2 340 ? 79.014 140.273 149.601 1.00 42.90 340 SER D N 1
ATOM 15137 C CA . SER D 2 340 ? 77.936 140.899 150.384 1.00 42.69 340 SER D CA 1
ATOM 15138 C C . SER D 2 340 ? 78.102 142.409 150.634 1.00 42.72 340 SER D C 1
ATOM 15139 O O . SER D 2 340 ? 77.155 143.074 151.074 1.00 42.76 340 SER D O 1
ATOM 15142 N N . THR D 2 341 ? 79.281 142.959 150.344 1.00 42.64 341 THR D N 1
ATOM 15143 C CA . THR D 2 341 ? 79.448 144.422 150.364 1.00 42.56 341 THR D CA 1
ATOM 15144 C C . THR D 2 341 ? 78.681 145.165 149.244 1.00 42.76 341 THR D C 1
ATOM 15145 O O . THR D 2 341 ? 78.531 146.389 149.297 1.00 42.45 341 THR D O 1
ATOM 15149 N N . ARG D 2 342 ? 78.175 144.414 148.260 1.00 42.90 342 ARG D N 1
ATOM 15150 C CA . ARG D 2 342 ? 77.238 144.954 147.270 1.00 42.87 342 ARG D CA 1
ATOM 15151 C C . ARG D 2 342 ? 75.885 145.369 147.874 1.00 41.91 342 ARG D C 1
ATOM 15152 O O . ARG D 2 342 ? 75.206 146.242 147.332 1.00 41.50 342 ARG D O 1
ATOM 15160 N N . ILE D 2 343 ? 75.497 144.769 148.998 1.00 41.30 343 ILE D N 1
ATOM 15161 C CA . ILE D 2 343 ? 74.225 145.145 149.649 1.00 40.81 343 ILE D CA 1
ATOM 15162 C C . ILE D 2 343 ? 74.271 146.608 150.107 1.00 40.50 343 ILE D C 1
ATOM 15163 O O . ILE D 2 343 ? 75.080 146.958 150.946 1.00 40.96 343 ILE D O 1
ATOM 15168 N N . PRO D 2 344 ? 73.418 147.470 149.532 1.00 40.14 344 PRO D N 1
ATOM 15169 C CA . PRO D 2 344 ? 73.425 148.904 149.862 1.00 39.87 344 PRO D CA 1
ATOM 15170 C C . PRO D 2 344 ? 73.447 149.236 151.362 1.00 40.02 344 PRO D C 1
ATOM 15171 O O . PRO D 2 344 ? 74.092 150.211 151.762 1.00 39.78 344 PRO D O 1
ATOM 15175 N N . LYS D 2 345 ? 72.753 148.439 152.174 1.00 40.20 345 LYS D N 1
ATOM 15176 C CA . LYS D 2 345 ? 72.643 148.709 153.612 1.00 40.06 345 LYS D CA 1
ATOM 15177 C C . LYS D 2 345 ? 73.989 148.571 154.310 1.00 40.25 345 LYS D C 1
ATOM 15178 O O . LYS D 2 345 ? 74.297 149.336 155.235 1.00 39.98 345 LYS D O 1
ATOM 15184 N N . VAL D 2 346 ? 74.776 147.595 153.865 1.00 40.21 346 VAL D N 1
ATOM 15185 C CA . VAL D 2 346 ? 76.118 147.389 154.392 1.00 40.37 346 VAL D CA 1
ATOM 15186 C C . VAL D 2 346 ? 76.986 148.647 154.160 1.00 40.70 346 VAL D C 1
ATOM 15187 O O . VAL D 2 346 ? 77.672 149.117 155.067 1.00 41.12 346 VAL D O 1
ATOM 15191 N N . GLN D 2 347 ? 76.911 149.219 152.965 1.00 40.64 347 GLN D N 1
ATOM 15192 C CA . GLN D 2 347 ? 77.635 150.449 152.658 1.00 40.98 347 GLN D CA 1
ATOM 15193 C C . GLN D 2 347 ? 77.118 151.658 153.469 1.00 40.75 347 GLN D C 1
ATOM 15194 O O . GLN D 2 347 ? 77.909 152.425 154.025 1.00 40.73 347 GLN D O 1
ATOM 15200 N N . LYS D 2 348 ? 75.793 151.799 153.549 1.00 40.36 348 LYS D N 1
ATOM 15201 C CA . LYS D 2 348 ? 75.137 152.898 154.251 1.00 40.28 348 LYS D CA 1
ATOM 15202 C C . LYS D 2 348 ? 75.389 152.928 155.770 1.00 40.84 348 LYS D C 1
ATOM 15203 O O . LYS D 2 348 ? 75.591 154.004 156.340 1.00 41.30 348 LYS D O 1
ATOM 15209 N N . LEU D 2 349 ? 75.383 151.760 156.413 1.00 40.86 349 LEU D N 1
ATOM 15210 C CA . LEU D 2 349 ? 75.699 151.643 157.834 1.00 41.20 349 LEU D CA 1
ATOM 15211 C C . LEU D 2 349 ? 77.132 152.041 158.140 1.00 41.41 349 LEU D C 1
ATOM 15212 O O . LEU D 2 349 ? 77.399 152.779 159.099 1.00 41.49 349 LEU D O 1
ATOM 15217 N N . LEU D 2 350 ? 78.039 151.500 157.335 1.00 41.56 350 LEU D N 1
ATOM 15218 C CA . LEU D 2 350 ? 79.471 151.717 157.433 1.00 41.73 350 LEU D CA 1
ATOM 15219 C C . LEU D 2 350 ? 79.805 153.196 157.271 1.00 41.98 350 LEU D C 1
ATOM 15220 O O . LEU D 2 350 ? 80.502 153.790 158.095 1.00 41.78 350 LEU D O 1
ATOM 15225 N N . GLN D 2 351 ? 79.277 153.782 156.202 1.00 42.64 351 GLN D N 1
ATOM 15226 C CA . GLN D 2 351 ? 79.459 155.187 155.896 1.00 43.23 351 GLN D CA 1
ATOM 15227 C C . GLN D 2 351 ? 78.860 156.055 157.007 1.00 43.29 351 GLN D C 1
ATOM 15228 O O . GLN D 2 351 ? 79.504 156.994 157.468 1.00 43.52 351 GLN D O 1
ATOM 15234 N N . ASP D 2 352 ? 77.652 155.724 157.460 1.00 43.65 352 ASP D N 1
ATOM 15235 C CA . ASP D 2 352 ? 77.012 156.457 158.561 1.00 44.22 352 ASP D CA 1
ATOM 15236 C C . ASP D 2 352 ? 77.801 156.377 159.880 1.00 44.51 352 ASP D C 1
ATOM 15237 O O . ASP D 2 352 ? 78.016 157.403 160.543 1.00 44.37 352 ASP D O 1
ATOM 15242 N N . PHE D 2 353 ? 78.231 155.165 160.243 1.00 44.73 353 PHE D N 1
ATOM 15243 C CA . PHE D 2 353 ? 79.039 154.932 161.445 1.00 44.66 353 PHE D CA 1
ATOM 15244 C C . PHE D 2 353 ? 80.352 155.725 161.424 1.00 45.31 353 PHE D C 1
ATOM 15245 O O . PHE D 2 353 ? 80.757 156.303 162.444 1.00 45.06 353 PHE D O 1
ATOM 15253 N N . PHE D 2 354 ? 81.008 155.737 160.265 1.00 46.03 354 PHE D N 1
ATOM 15254 C CA . PHE D 2 354 ? 82.270 156.452 160.080 1.00 46.87 354 PHE D CA 1
ATOM 15255 C C . PHE D 2 354 ? 82.069 157.877 159.548 1.00 47.84 354 PHE D C 1
ATOM 15256 O O . PHE D 2 354 ? 82.869 158.379 158.751 1.00 47.93 354 PHE D O 1
ATOM 15264 N N . ASN D 2 355 ? 80.982 158.509 159.996 1.00 48.91 355 ASN D N 1
ATOM 15265 C CA . ASN D 2 355 ? 80.761 159.948 159.854 1.00 49.58 355 ASN D CA 1
ATOM 15266 C C . ASN D 2 355 ? 80.878 160.482 158.428 1.00 49.91 355 ASN D C 1
ATOM 15267 O O . ASN D 2 355 ? 81.299 161.625 158.223 1.00 50.08 355 ASN D O 1
ATOM 15272 N N . GLY D 2 356 ? 80.513 159.647 157.453 1.00 50.32 356 GLY D N 1
ATOM 15273 C CA . GLY D 2 356 ? 80.499 160.037 156.038 1.00 50.32 356 GLY D CA 1
ATOM 15274 C C . GLY D 2 356 ? 81.740 159.690 155.228 1.00 50.41 356 GLY D C 1
ATOM 15275 O O . GLY D 2 356 ? 81.789 159.969 154.027 1.00 50.63 356 GLY D O 1
ATOM 15276 N N . ARG D 2 357 ? 82.737 159.082 155.876 1.00 50.28 357 ARG D N 1
ATOM 15277 C CA . ARG D 2 357 ? 83.990 158.672 155.217 1.00 50.03 357 ARG D CA 1
ATOM 15278 C C . ARG D 2 357 ? 83.698 157.949 153.882 1.00 49.97 357 ARG D C 1
ATOM 15279 O O . ARG D 2 357 ? 82.757 157.146 153.792 1.00 49.96 357 ARG D O 1
ATOM 15287 N N . ASP D 2 358 ? 84.483 158.257 152.847 1.00 49.68 358 ASP D N 1
ATOM 15288 C CA . ASP D 2 358 ? 84.323 157.616 151.532 1.00 49.04 358 ASP D CA 1
ATOM 15289 C C . ASP D 2 358 ? 84.689 156.138 151.574 1.00 48.41 358 ASP D C 1
ATOM 15290 O O . ASP D 2 358 ? 85.439 155.680 152.447 1.00 47.89 358 ASP D O 1
ATOM 15295 N N . LEU D 2 359 ? 84.185 155.410 150.588 1.00 47.74 359 LEU D N 1
ATOM 15296 C CA . LEU D 2 359 ? 84.441 153.998 150.476 1.00 47.21 359 LEU D CA 1
ATOM 15297 C C . LEU D 2 359 ? 85.228 153.668 149.210 1.00 46.81 359 LEU D C 1
ATOM 15298 O O . LEU D 2 359 ? 84.886 154.129 148.121 1.00 46.89 359 LEU D O 1
ATOM 15303 N N . ASN D 2 360 ? 86.292 152.883 149.367 1.00 46.25 360 ASN D N 1
ATOM 15304 C CA . ASN D 2 360 ? 86.909 152.202 148.242 1.00 46.13 360 ASN D CA 1
ATOM 15305 C C . ASN D 2 360 ? 86.102 150.925 147.920 1.00 46.21 360 ASN D C 1
ATOM 15306 O O . ASN D 2 360 ? 86.159 149.943 148.657 1.00 46.29 360 ASN D O 1
ATOM 15311 N N . LYS D 2 361 ? 85.338 150.965 146.831 1.00 46.24 361 LYS D N 1
ATOM 15312 C CA . LYS D 2 361 ? 84.406 149.884 146.457 1.00 46.31 361 LYS D CA 1
ATOM 15313 C C . LYS D 2 361 ? 84.230 149.732 144.938 1.00 46.10 361 LYS D C 1
ATOM 15314 O O . LYS D 2 361 ? 83.452 148.897 144.499 1.00 46.95 361 LYS D O 1
ATOM 15320 N N . SER D 2 362 ? 84.933 150.528 144.134 1.00 45.78 362 SER D N 1
ATOM 15321 C CA . SER D 2 362 ? 84.771 150.452 142.669 1.00 45.21 362 SER D CA 1
ATOM 15322 C C . SER D 2 362 ? 85.294 149.152 142.050 1.00 44.24 362 SER D C 1
ATOM 15323 O O . SER D 2 362 ? 84.812 148.728 141.015 1.00 44.13 362 SER D O 1
ATOM 15326 N N . ILE D 2 363 ? 86.256 148.506 142.693 1.00 43.84 363 ILE D N 1
ATOM 15327 C CA . ILE D 2 363 ? 86.757 147.213 142.207 1.00 43.16 363 ILE D CA 1
ATOM 15328 C C . ILE D 2 363 ? 85.812 146.078 142.653 1.00 43.16 363 ILE D C 1
ATOM 15329 O O . ILE D 2 363 ? 85.501 145.942 143.855 1.00 42.60 363 ILE D O 1
ATOM 15334 N N . ASN D 2 364 ? 85.350 145.285 141.685 1.00 42.87 364 ASN D N 1
ATOM 15335 C CA . ASN D 2 364 ? 84.541 144.101 141.956 1.00 42.56 364 ASN D CA 1
ATOM 15336 C C . ASN D 2 364 ? 85.028 143.421 143.235 1.00 42.94 364 ASN D C 1
ATOM 15337 O O . ASN D 2 364 ? 86.177 142.948 143.277 1.00 43.23 364 ASN D O 1
ATOM 15342 N N . PRO D 2 365 ? 84.165 143.360 144.285 1.00 42.67 365 PRO D N 1
ATOM 15343 C CA . PRO D 2 365 ? 84.596 142.876 145.613 1.00 42.19 365 PRO D CA 1
ATOM 15344 C C . PRO D 2 365 ? 85.010 141.401 145.661 1.00 42.63 365 PRO D C 1
ATOM 15345 O O . PRO D 2 365 ? 85.690 140.973 146.613 1.00 42.75 365 PRO D O 1
ATOM 15349 N N . ASP D 2 366 ? 84.618 140.636 144.648 1.00 42.87 366 ASP D N 1
ATOM 15350 C CA . ASP D 2 366 ? 85.039 139.250 144.516 1.00 43.70 366 ASP D CA 1
ATOM 15351 C C . ASP D 2 366 ? 86.457 139.155 143.945 1.00 44.01 366 ASP D C 1
ATOM 15352 O O . ASP D 2 366 ? 87.161 138.163 144.188 1.00 44.76 366 ASP D O 1
ATOM 15357 N N . GLU D 2 367 ? 86.883 140.185 143.206 1.00 43.73 367 GLU D N 1
ATOM 15358 C CA . GLU D 2 367 ? 88.155 140.138 142.480 1.00 43.45 367 GLU D CA 1
ATOM 15359 C C . GLU D 2 367 ? 89.251 141.047 143.039 1.00 43.51 367 GLU D C 1
ATOM 15360 O O . GLU D 2 367 ? 90.372 141.025 142.540 1.00 43.06 367 GLU D O 1
ATOM 15366 N N . ALA D 2 368 ? 88.927 141.846 144.058 1.00 44.11 368 ALA D N 1
ATOM 15367 C CA . ALA D 2 368 ? 89.827 142.920 144.548 1.00 44.62 368 ALA D CA 1
ATOM 15368 C C . ALA D 2 368 ? 91.121 142.405 145.180 1.00 44.79 368 ALA D C 1
ATOM 15369 O O . ALA D 2 368 ? 92.151 143.085 145.149 1.00 45.68 368 ALA D O 1
ATOM 15371 N N . VAL D 2 369 ? 91.067 141.200 145.732 1.00 44.69 369 VAL D N 1
ATOM 15372 C CA . VAL D 2 369 ? 92.235 140.572 146.360 1.00 44.62 369 VAL D CA 1
ATOM 15373 C C . VAL D 2 369 ? 93.213 140.037 145.292 1.00 44.58 369 VAL D C 1
ATOM 15374 O O . VAL D 2 369 ? 94.393 140.323 145.361 1.00 44.88 369 VAL D O 1
ATOM 15378 N N . ALA D 2 370 ? 92.713 139.302 144.298 1.00 44.91 370 ALA D N 1
ATOM 15379 C CA . ALA D 2 370 ? 93.540 138.827 143.175 1.00 45.14 370 ALA D CA 1
ATOM 15380 C C . ALA D 2 370 ? 94.163 139.985 142.355 1.00 45.42 370 ALA D C 1
ATOM 15381 O O . ALA D 2 370 ? 95.289 139.885 141.846 1.00 45.27 370 ALA D O 1
ATOM 15383 N N . TYR D 2 371 ? 93.400 141.070 142.233 1.00 45.32 371 TYR D N 1
ATOM 15384 C CA . TYR D 2 371 ? 93.788 142.269 141.517 1.00 45.05 371 TYR D CA 1
ATOM 15385 C C . TYR D 2 371 ? 95.016 142.862 142.197 1.00 44.84 371 TYR D C 1
ATOM 15386 O O . TYR D 2 371 ? 96.015 143.134 141.542 1.00 45.34 371 TYR D O 1
ATOM 15395 N N . GLY D 2 372 ? 94.954 143.029 143.513 1.00 44.43 372 GLY D N 1
ATOM 15396 C CA . GLY D 2 372 ? 96.097 143.513 144.291 1.00 43.71 372 GLY D CA 1
ATOM 15397 C C . GLY D 2 372 ? 97.284 142.569 144.287 1.00 43.89 372 GLY D C 1
ATOM 15398 O O . GLY D 2 372 ? 98.435 143.001 144.265 1.00 43.41 372 GLY D O 1
ATOM 15399 N N . ALA D 2 373 ? 97.013 141.266 144.312 1.00 44.17 373 ALA D N 1
ATOM 15400 C CA . ALA D 2 373 ? 98.086 140.274 144.213 1.00 44.45 373 ALA D CA 1
ATOM 15401 C C . ALA D 2 373 ? 98.803 140.354 142.858 1.00 44.35 373 ALA D C 1
ATOM 15402 O O . ALA D 2 373 ? 100.003 140.133 142.785 1.00 43.92 373 ALA D O 1
ATOM 15404 N N . ALA D 2 374 ? 98.048 140.655 141.799 1.00 44.81 374 ALA D N 1
ATOM 15405 C CA . ALA D 2 374 ? 98.579 140.785 140.437 1.00 45.34 374 ALA D CA 1
ATOM 15406 C C . ALA D 2 374 ? 99.393 142.058 140.253 1.00 45.94 374 ALA D C 1
ATOM 15407 O O . ALA D 2 374 ? 100.382 142.061 139.516 1.00 46.50 374 ALA D O 1
ATOM 15409 N N . VAL D 2 375 ? 98.959 143.143 140.900 1.00 46.48 375 VAL D N 1
ATOM 15410 C CA . VAL D 2 375 ? 99.698 144.420 140.899 1.00 46.74 375 VAL D CA 1
ATOM 15411 C C . VAL D 2 375 ? 101.060 144.228 141.582 1.00 47.06 375 VAL D C 1
ATOM 15412 O O . VAL D 2 375 ? 102.097 144.670 141.075 1.00 47.37 375 VAL D O 1
ATOM 15416 N N . GLN D 2 376 ? 101.036 143.559 142.731 1.00 47.18 376 GLN D N 1
ATOM 15417 C CA . GLN D 2 376 ? 102.236 143.295 143.511 1.00 47.42 376 GLN D CA 1
ATOM 15418 C C . GLN D 2 376 ? 103.162 142.306 142.817 1.00 47.08 376 GLN D C 1
ATOM 15419 O O . GLN D 2 376 ? 104.382 142.450 142.877 1.00 46.89 376 GLN D O 1
ATOM 15425 N N . ALA D 2 377 ? 102.578 141.297 142.175 1.00 46.74 377 ALA D N 1
ATOM 15426 C CA . ALA D 2 377 ? 103.362 140.319 141.437 1.00 46.71 377 ALA D CA 1
ATOM 15427 C C . ALA D 2 377 ? 104.178 141.010 140.354 1.00 46.71 377 ALA D C 1
ATOM 15428 O O . ALA D 2 377 ? 105.349 140.675 140.180 1.00 46.88 377 ALA D O 1
ATOM 15430 N N . ALA D 2 378 ? 103.565 141.974 139.652 1.00 46.69 378 ALA D N 1
ATOM 15431 C CA . ALA D 2 378 ? 104.255 142.775 138.621 1.00 46.84 378 ALA D CA 1
ATOM 15432 C C . ALA D 2 378 ? 105.353 143.657 139.195 1.00 46.99 378 ALA D C 1
ATOM 15433 O O . ALA D 2 378 ? 106.409 143.812 138.565 1.00 47.16 378 ALA D O 1
ATOM 15435 N N . ILE D 2 379 ? 105.101 144.245 140.369 1.00 47.22 379 ILE D N 1
ATOM 15436 C CA . ILE D 2 379 ? 106.095 145.092 141.046 1.00 47.75 379 ILE D CA 1
ATOM 15437 C C . ILE D 2 379 ? 107.347 144.293 141.414 1.00 47.90 379 ILE D C 1
ATOM 15438 O O . ILE D 2 379 ? 108.458 144.739 141.170 1.00 48.11 379 ILE D O 1
ATOM 15443 N N . LEU D 2 380 ? 107.148 143.103 141.974 1.00 48.33 380 LEU D N 1
ATOM 15444 C CA . LEU D 2 380 ? 108.244 142.244 142.430 1.00 48.78 380 LEU D CA 1
ATOM 15445 C C . LEU D 2 380 ? 109.054 141.616 141.293 1.00 49.35 380 LEU D C 1
ATOM 15446 O O . LEU D 2 380 ? 110.137 141.083 141.524 1.00 49.28 380 LEU D O 1
ATOM 15451 N N . MET D 2 381 ? 108.522 141.676 140.075 1.00 50.04 381 MET D N 1
ATOM 15452 C CA . MET D 2 381 ? 109.235 141.194 138.895 1.00 50.70 381 MET D CA 1
ATOM 15453 C C . MET D 2 381 ? 110.158 142.275 138.322 1.00 51.07 381 MET D C 1
ATOM 15454 O O . MET D 2 381 ? 109.908 143.474 138.496 1.00 51.22 381 MET D O 1
ATOM 15459 N N . GLY D 2 382 ? 111.209 141.845 137.626 1.00 51.21 382 GLY D N 1
ATOM 15460 C CA . GLY D 2 382 ? 112.127 142.770 136.957 1.00 51.93 382 GLY D CA 1
ATOM 15461 C C . GLY D 2 382 ? 111.479 143.599 135.853 1.00 52.07 382 GLY D C 1
ATOM 15462 O O . GLY D 2 382 ? 110.247 143.672 135.749 1.00 51.83 382 GLY D O 1
#

InterPro domains:
  IPR013126 Heat shock protein 70 family [PF00012] (5-642)
  IPR013126 Heat shock protein 70 family [PTHR45639] (5-680)
  IPR018181 Heat shock protein 70, conserved site [PS00329] (201-214)
  IPR018181 Heat shock protein 70, conserved site [PS01036] (338-352)
  IPR029047 Heat shock protein 70kD, peptide-binding domain superfamily [G3DSA:2.60.34.10] (390-541)
  IPR029047 Heat shock protein 70kD, peptide-binding domain superfamily [SSF100920] (388-575)
  IPR029048 Heat shock protein 70kD, C-terminal domain superfamily [G3DSA:1.20.1270.10] (542-654)
  IPR029048 Heat shock protein 70kD, C-terminal domain superfamily [SSF100934] (542-641)
  IPR043129 ATPase, nucleotide binding domain [SSF53067] (1-185)
  IPR043129 ATPase, nucleotide binding domain [SSF53067] (196-382)

GO terms:
  GO:0005524 ATP binding (F, IDA)
  GO:0042026 protein refolding (P, IDA)
  GO:0000774 adenyl-nucleotide exchange factor activity (F, IDA)
  GO:0042277 peptide binding (F, IDA)
  GO:0043161 proteasome-mediated ubiquitin-dependent protein catabolic process (P, IGI)
  GO:0010499 proteasomal ubiquitin-independent protein catabolic process (P, IGI)
  GO:0005524 ATP binding (F, IMP)
  GO:0005737 cytoplasm (C, HDA)
  GO:0006457 protein folding (P, IMP)
  GO:0006914 autophagy (P, IMP)
  GO:0005515 protein binding (F, IPI)

Sequence (2014 aa):
STPFGLDLGNNNSVLAVARNRGIIDIVVNEVSNRSTPSVVGFGPKNRYLGETGKNKQTSNIKNTVANLKRIIGLDYHHPDFEQESKHFTSKLVELDDKKTGAEVRFAGEKHVFSATQLAAMFIDKVKDTVKQDTKANITDVCIAVPPWYTEEQRYNIADAARIAGLNPVRIVNDVTAAGVSYGIFFKTDLPEGEEKPRIVAFVDIGHSSYTCSIMAFKKGQLKVLGTACDKHFGGRDFDLAITEHFADEFKTKYKIDIRENPKAYNRILTAAEKLKKVLSANTNAPFSVESVMNDVDVSSQLSREELEELVKPLLERVTEPVTKALAQAKLSAEEVDFVEIIGGTTRIPTLKQSISEAFGKPLSTTLNQDEAIAKGAAFICAIHSPTLRVRPFKFEDIHPYSVSYSWDKQVEDEDHMEVFPAGSSFPSTKLITLNRTGDFSMAASYTDITQLPPNTPEQIANWEITGVQLPEGQDSVPVKLKLRCDPSGLHTIEEAYTIEDTKTVKKDDLTIVAHTFGLDAKKLNELIEKENEMLAQDKLVAETEDRKNTLEEYIYTLRGKLEEEYAPFASDAEKTKLQGMLNKAEEWLYDEGFDSIKAKYIAKYEELASLGNIIRGRYLAKEEEKKQAIRAAAIGIDLGTTYYSCVGVFQHGKVEIIANDQGNRTTPSYVAFTDTERLIGDAAKNQVALNPQNTVFDAKRLIGRKFGDPVVQSDMKHWPFQVINDGDKPKVQVSYKGETKAFYPEEISSMVLTKMKEIAEAYLGYPVTNAVITVPAYFNDSQRQATKDAGVIAGLNVLRIINEPTAAAIAYGLDRTGKGERNVLIFDLGGGTFDVSILTIDDGIFEVKATAGDTHLGGEDFDNRLVNHFVEEFKRKHKKDISQNKRAVRRLRTACERAKRTLSSSTQASLEIDSLFEGIDFYTSITRARFEELCSDLFRSTLEPVEKALRDAKLDKAQIHDLVLVGGSTRIPKVQKLLQDFFNGRDLNKSINPDEAVAYGAAVQAAILMGSTPFGLDLGNNNSVLAVARNRGIDIVVNEVSNRSTPSVVGFGPKNRYLGETGKNKQQTSNIKNTVANLKRIIGLDYHHPDFEQESKHFTSKLVELDDKKTGAEVRFAGEKHVFSATQLAAMFIDKVKDTVKQDTKANITDVCIAVPPWYTEEQRYNIADAARIAGLNPVRIVNDVTAAGVSYGIFKTDLPEGEEKPRIVAFVDIGHSSYTCSIMAFKKGQLKVLGTACDKHFGGRDFDLAITEHFADEFKTKYKIDIRENPKAYNRILTAAEKLKKVLSANTNAPFSVESVMNDVDVSSQLSREELEELVKPLLERVTEPVTKALAQAKLSAEEVDFVEIIGGTTRIPTLKQSISEAFGKPLSTTLNQDEAIAKGAAFICAIHSPTLRVRPFKFEDIHPYSVSYSWDKQVEDEDHMEVFPAGSSFPSTKLITLNRTGDFSMAASYTDITQLPPNTPEQIANWEITGVQLPEGQDSVPVKLKLRCDPSGLHTIEEAYTIKTVKKDDLTIVAHTFGLDAKKLNELIEKENEMLAQDKLVAETEDRKNTLEEYIYTLRGKLEEEYAPFASDAEKTKLQGMLNKAEEWLYDEGFDSIKAKYIAKYEELASLGNIIRGRYLAKEEEKKQAIRSAAAIGIDLGTTYYSCVGVFQHGKVEIIANDQGNRTTPSYVAFTDTERLIGDAAKNQVALNPQNTVFDAKRLIGRKFGDPVVQSDMKHWPFQVINDGDKPKVQVSYKGETKAFYPEEISSMVLTKMKEIAEAYLGYPVTNAVITVPAYFNDSQRQATKDAGVIAGLNVLRIINEPTAAAIAYGLDRRTGKGERNVLIFDLGGGTFDVSILTIIDDGIFEVKATAGDTHLGGEDFDNRLVNHFVEEFKRKHKKDISQNKRAVRRLRTACERAKRTLSSSTQASLEIDSLFEGIDFYTSITRARFEELCSDLFRSTLEPVEKALRDAKLDKAQIHDLVLVGGSTRIPKVQKLLQDFFNGRDLNKSINPDEAVAYGAAVQAAILMG

Foldseek 3Di:
DWFWEWAQDLFWIWIWTADDPGIDTFAFPVRHRIWGQKWFADQFAIQETPRLVVCCLVGQQGMDTSLQVQQVAQCVPVCNCLVCVVHSYAWDADPVRGIWTWHCHNNDTDTDHSLLSLLLRLLVVLVSVCVRVVDDAAEFAYEHAPLDDLLSQLSVQLSCVLSRHHHLAHHHLVVLLVLLVQVPDDDFAEDPDFFAKEWEWAAAAFKTKIWIWTDGRQEIETQFIDMDRGGHLLVLLVLQLVVVQVVCCVVVVDHCVVPSSLSVQSSVQSSVLQVVQLVDQKAKRWDACSDPGDIDIGIDGNVRSCVSCVVVCVCLLVRVVRRCVSSVHDLQSNDAYEYAYPGCSRVVSLVNVCVSSVHHHDHPDHRNCSSRSSRSVVSQVSDPPRDDDHHYYWYFDAFWKKKAKDCQPPPDGMDTDAHGGDTPFDKDKDKDWALFKMKMFMFTPDCVPDPPPDDGTAKMKTKHDDDADPVRDTWIKMWIWTLHNNRHTDIDWIFTWDVVDIHTNGTIDMDIDHSHDDPVVSVVSSVVSVVSVVSNVQVVLQVVLQVVLLVVLVVLLVCCVPLLVVQDDPVLSVVLVVLSVVSNVCCVPQVVDHGNVVSVVSNCVNVVSSVNSVVRSVVVVVVVVVVVD/DWAKEKELDQFKIWIWAQDPNAIDTFAFPVRHSIWTLKWFADLPDIDGTPVLVVCCVVRVQRMDTRLLQQFLAFCPPVSNVVCQVPGNYDWDHDPRFIWTWHQHNNDIDTHGSLQSSLRNLLRNQVRVCVVVVHHHAEYAYEDAPPDDPSRQVSVCVSCVSSRHDHLYYYHLVLLLCLLVPVLVPAADKAWEWEWADADQWTKIWIWIHGNSDIDTLFIFTPRGADDVVLLVLQLVVVQVVCCVPVVDGPVPPDVLSVQSSVQSVVQQVVQLPAQKDWGWDQCSDPGDIDIGMDGNVRSCVSCVVSLLCSCVRVVVRCVSSVHDLQRHQAYEYAYDVCSRVSNVVNVCVVSVNHDYRYPPHRPCSSSRSRNVVSNVSVD/DWEWEWAQDQAWIWIWIQDDPGIDTFAFPVRHRIWGQKWFADQFAIQETPRLVVCCLVGQQGMDTSLLVQQVAQCVPPCNCLSCVLHSYAWDQDPVRGIWTWHCHNNDIDTDHSLLSLLLHLLNVLVSVCVRVVDDAAEYAYEDAPLQDLLSQQSNQLSCLLSRHHHLAHHHQVVLLVLLVQVPDDPFAEDPDFWAWEWEWAAAAFKTKIWIWTHHRQEIETLFIDMDRHGHLVVLLVLQLVVVQVVCCVVVVDHCVVPSSLSVQSSVQSSVLQVVQLVAQKDWRWDACSDDRDIDIGIDGNVRSCVSCVVVCVCLLVRVVRRCVSSVHALQSHDAYEYAYPRCSRPVSLVSVCVSNVHHHDHPDPRNCSSRSSRNLVSQVSDPPRDDDHHDYKYWDAFFKKKAWDCAPHPGGIDTDAHGGHIDFDKDKDKDWDQFKIKMWMFTPDCVSDDPPDDGTAWMKTWHDADAPPPGPTWMKIWIWTLHNNRHTDIDWIFTAVHHTDDTIDMDIGGSHDDPVVSVVSSVVSVVSVVSNVQVVLQVVLLVVLLVCLVVLLVCCVPLLVVQDDPVLSVVLPVLSVVSVVCCVPQVVDHGNVVSVVSSCVNVVSSVNSVVRSVVVVVVVVVVVVD/DWEKEWELDQFKIWIWAQDPNAIDTFAFPVRHRIWTLKWFADLPDIDGTPVLVVCCVVRVQRIDGRLLQQALFFQPPPSNVVPQVPGSYDWDHPPRFTWTWHQHNNDIDTHGSLQSSLVNVLSSQVRVCVVVVHHHAEYEYEDAPVDDPSNLVSVCVSCVSSRHDHLDYYHLQLLLCVLVPVLPPEADKAWEWEFADADQKTKIWIWIHGNSDIDTQFIFTDRGDHQVLLLVLQLVVVQVVCCVVPVDRQPPPVQLSVQSSVQSSVQQVVQLPDQKGWGWDQCSHHRDIDTDMDGNVRSCVSCVVSLVCSCVSVVVRCVSNVHDLQRHQAYEYAYPCCSRVSNVVVNCVRSVNHDYHDPPHRDCSSSSSRNVVSRVSDD

Solvent-accessible surface area: 87619 Å² total; per-residue (Å²): 87,19,6,0,0,0,20,4,13,8,54,54,0,3,1,0,0,10,66,133,83,31,32,25,22,2,55,8,89,48,45,60,78,38,6,14,1,7,0,0,0,4,109,107,26,9,29,14,2,15,44,0,101,48,55,51,87,55,30,21,155,28,4,0,26,7,2,17,5,1,0,16,17,52,58,136,54,91,59,34,71,71,8,32,118,40,27,56,10,116,20,29,74,28,155,87,146,35,0,0,0,30,3,133,4,38,60,108,145,39,75,3,25,6,19,21,0,1,0,0,0,0,3,66,2,30,55,13,0,78,109,62,23,164,40,109,9,68,26,0,0,0,1,3,2,24,42,9,60,16,32,16,20,26,22,0,8,3,0,0,92,3,2,50,5,78,15,29,21,4,5,14,16,1,2,0,0,0,0,8,3,6,63,48,45,120,102,14,23,139,47,115,103,82,52,37,21,0,0,0,0,18,0,23,50,4,16,0,4,0,0,0,0,15,0,44,51,36,85,5,99,1,33,0,29,12,40,20,71,36,0,0,1,11,26,0,11,30,24,0,0,58,51,0,0,80,50,0,95,113,109,56,180,23,46,0,97,139,54,94,105,2,42,28,72,0,56,72,19,0,51,129,8,20,124,41,2,14,22,10,79,76,2,69,5,82,11,72,19,6,39,110,130,29,74,1,75,17,109,0,21,57,140,91,5,49,108,53,5,117,96,17,32,141,81,15,56,71,3,0,76,120,0,15,66,56,14,172,35,64,28,85,89,1,71,88,0,3,3,0,10,36,10,0,42,10,40,23,0,56,115,24,1,32,123,26,3,64,43,114,43,26,31,12,12,24,40,70,9,4,10,0,46,0,0,0,23,0,1,2,70,61,19,136,112,61,102,40,80,127,18,63,27,76,8,22,9,64,71,18,1,8,1,40,19,60,109,59,86,37,121,111,60,101,83,86,7,2,53,63,46,34,27,19,50,24,56,84,142,21,70,8,66,0,59,20,80,7,50,4,20,0,24,23,76,66,62,111,117,18,75,114,107,36,91,102,79,6,4,48,4,63,0,55,40,18,116,39,34,175,67,119,84,37,2,51,0,84,4,62,0,51,0,34,29,9,13,15,8,35,12,88,76,3,61,0,16,107,117,172,82,94,64,68,54,46,126,14,94,50,80,61,78,49,66,25,65,105,77,149,93,23,86,93,16,48,101,68,3,71,101,6,62,61,66,25,134,102,26,57,55,23,62,65,104,37,7,55,0,11,35,36,0,28,46,4,71,30,40,1,115,89,69,9,42,103,47,22,60,117,72,65,41,72,108,0,49,21,44,0,84,130,4,45,53,38,10,140,101,75,0,134,94,28,107,59,65,108,5,51,57,65,62,100,104,3,6,66,48,2,71,96,2,106,35,91,44,73,53,38,67,116,119,56,87,71,89,135,122,103,28,4,0,0,0,21,13,11,29,46,91,0,1,0,0,0,76,35,110,54,79,20,33,7,7,32,11,79,40,17,64,48,34,2,1,10,24,0,0,0,37,81,104,77,102,25,30,0,24,14,0,72,57,23,40,90,114,27,51,40,28,0,0,38,17,7,30,74,0,2,20,51,111,35,54,34,105,63,0,68,51,26,42,155,144,7,48,2,40,12,54,84,59,70,61,86,2,35,0,39,5,60,41,113,77,93,95,84,31,29,49,5,40,54,1,7,7,19,3,0,41,44,3,33,91,13,0,38,55,20,22,56,87,106,2,65,25,0,0,0,1,2,7,15,111,11,82,108,57,5,58,79,11,2,78,67,0,0,91,104,9,48,6,80,17,49,120,32,14,24,18,11,16,0,0,0,9,11,41,7,20,36,182,82,36,83,43,111,100,18,0,0,2,2,34,7,26,53,17,22,0,34,0,6,0,0,6,4,48,98,27,124,50,99,57,74,8,49,7,65,50,43,166,27,41,32,66,80,16,11,50,70,0,6,99,43,0,16,84,32,5,93,170,78,78,99,32,70,4,61,108,56,92,63,5,32,113,51,0,45,69,21,0,66,132,3,53,54,17,3,38,36,28,21,55,6,48,3,77,6,48,33,18,50,89,56,64,81,11,111,30,64,7,24,35,1,60,8,8,67,34,0,48,80,21,2,122,26,3,18,110,6,0,84,107,0,10,153,77,17,184,37,84,59,52,82,2,71,20,0,0,2,2,9,23,27,2,78,49,23,33,2,36,69,30,1,59,88,30,0,90,51,57,120,24,37,103,107,28,46,18,55,8,0,10,0,55,0,0,0,18,19,0,31,101,56,87,104,94,24,6,0,0,0,22,4,13,9,48,55,0,3,1,0,0,6,71,141,101,34,34,47,21,2,53,10,83,53,50,61,86,37,6,21,1,4,0,0,1,4,104,98,25,10,29,14,1,23,46,1,90,61,53,35,50,39,27,16,152,25,4,0,23,8,2,20,5,1,0,17,18,55,59,134,56,94,61,36,114,67,8,30,98,39,28,51,10,122,23,30,80,35,158,91,47,33,1,0,0,32,6,122,6,38,61,109,145,47,61,1,22,6,20,13,1,0,0,0,0,0,2,62,0,26,56,14,0,77,114,65,26,171,34,65,11,67,27,0,0,0,1,5,2,25,44,8,60,16,32,16,21,25,21,1,8,4,0,0,91,4,2,50,6,78,14,30,22,5,5,13,13,1,2,0,0,0,0,9,4,6,60,46,47,112,85,8,19,90,66,170,92,81,51,45,28,0,0,0,0,17,0,21,50,4,17,0,2,0,0,0,0,14,0,42,107,28,72,0,34,7,47,0,28,9,35,19,66,38,0,0,1,10,26,1,10,32,23,0,0,58,54,0,0,81,44,0,102,123,109,56,90,9,40,0,96,143,51,91,71,0,41,22,68,0,57,77,19,0,44,129,8,23,120,39,2,14,23,12,80,79,2,98,6,83,22,98,49,0,37,112,126,27,88,2,74,19,110,0,20,52,142,94,7,50,107,55,4,124,90,19,32,137,77,16,56,84,2,0,76,121,0,13,70,66,18,192,33,56,18,146,99,12,78,90,0,4,5,0,12,36,10,0,43,11,34,20,0,58,109,24,1,33,131,27,8,70,19,118,46,25,39,14,10,27,37,70,8,5,12,0,53,0,0,0,8,0,1,0,67,53,18,128,106,74,225,52,74,122,20,86,20,71,8,20,8,63,72,19,1,10,0,36,18,61,107,66,85,44,126,103,59,102,67,89,8,2,62,65,46,33,44,19,53,36,80,92,137,16,103,6,71,0,60,20,79,7,44,6,15,0,31,26,76,64,52,110,116,18,74,118,112,37,89,101,90,8,4,51,3,79,1,64,36,15,128,73,70,184,60,47,136,29,3,54,0,50,2,19,0,67,0,28,25,11,12,17,7,28,12,99,93,1,6,0,92,138,105,63,129,62,46,93,12,90,49,81,57,80,48,66,25,60,94,73,64,89,25,90,108,16,48,48,74,3,75,124,14,65,60,65,25,130,99,21,57,54,23,58,66,100,42,6,47,0,12,38,38,0,31,55,4,74,34,28,1,76,121,76,6,32,106,48,19,62,116,69,59,56,71,119,0,73,38,48,0,85,60,5,44,133,27,9,151,104,127,0,138,106,21,103,59,61,102,3,51,45,62,55,91,88,2,2,65,49,1,86,96,3,75,39,89,32,68,52,33,56,132,127,127,60,54,80,84,96,125,112,30,5,0,0,0,20,9,12,32,59,88,0,4,3,0,0,76,39,114,59,50,24,29,7,7,32,12,77,34,17,61,50,34,3,1,12,26,2,0,1,31,115,101,73,109,28,30,0,24,14,0,70,51,28,44,92,162,21,46,102,28,0,2,44,31,11,27,85,1,1,16,62,43,36,47,44,106,50,0,68,55,19,28,31,112,19,55,3,94,8,57,84,69,53,86,97,2,30,0,60,7,52,43,113,68,104,89,80,29,31,51,5,36,55,2,6,5,22,6,0,41,48,1,26,92,13,0,38,49,20,20,54,81,104,1,79,31,0,0,0,1,1,5,18,116,12,83,116,62,7,53,95,11,2,77,54,0,0,85,102,11,46,6,85,13,47,121,33,19,26,17,11,13,0,0,0,5,13,38,16,18,30,187,84,35,177,47,106,97,11,1,0,3,1,27,10,23,66,31,54,1,32,1,6,0,0,9,4,56,71,30,124,55,101,61,83,7,48,15,64,52,127,89,15,34,34,74,57,18,20,92,70,0,18,102,41,0,33,118,58,6,28,93,74,86,98,34,72,13,63,119,26,95,76,11,40,47,29,11,36,81,16,0,106,131,1,19,67,29,2,35,40,33,17,54,5,52,2,66,17,64,57,15,75,130,73,46,74,10,117,26,65,5,20,39,1,59,10,7,70,38,0,38,61,34,2,139,31,2,26,116,10,0,78,34,0,10,168,100,18,91,39,88,53,65,90,1,72,19,2,0,2,5,7,21,23,3,76,41,22,32,2,35,71,32,1,61,66,32,0,75,48,52,119,25,37,106,109,26,49,16,63,13,0,7,0,64,0,0,0,18,27,0,33,104,60,59,120

Nearest PDB structures (foldseek):
  3d2e-assembly1_A  TM=1.001E+00  e=0.000E+00  Saccharomyces cerevisiae
  5e84-assembly6_F  TM=8.674E-01  e=2.541E-51  Homo sapiens
  5tky-assembly1_A  TM=8.204E-01  e=3.903E-48  Thermochaetoides thermophila DSM 1495
  5aqf-assembly1_A  TM=8.483E-01  e=3.582E-37  Homo sapiens
  7odd-assembly1_A  TM=6.697E-01  e=2.996E-41  Bos taurus

CATH classification: 3.30.420.40 (+5 more: 3.30.30.30, 3.30.420.40, 3.90.640.10)

Secondary structure (DSSP, 8-state):
---EEEE--SSEEEEEEEETTEEEEEP-TTS-SSEE--EEE-SSSEEETHHHHHHHTT-GGGEE--HHHHTT-BTT-TTHHHHHTT--SEEEE-TTSBEEEEEEETTEEEEEEHHHHHHHHHHHHHHHHHHHH-S---EEEEEE-TT--HHHHHHHHHHHHHTT-EEEEEEEHHHHHHHHHHHH-S----SSSPPEEEEEEEE-SS-EEEEEEEEETTEEEEEEEEEETT-SHHHHHHHHHHHHHHHHHHHTS--GGG-HHHHHHHHHHHHHHHHHHHH-SEEEEEETTSSSS--EEEEEEHHHHHHHTHHHHTTTTHHHHHHHHHHT--GGG--EEEEESGGGGSHHHHHHHHHHHTSPEE--S-TTTHHHHHHHHHHHHT-SS------EEEEEE-S-EEEEE--TT-S-SEEEEE-TTEEESEEEEEEEEESS-EEEEEEES-GGGSPTT--SEEEEEEEE-----SS-S-EEEEEEEEE-TTS-EEEEEEEEE------EEEEPEEEEE-SSPPHHHHHHHHHHHHHHHHHHHHHHHHHHHHHHHHHHHHHHHHHHTTTTGGGS-HHHHHHHHHHHHHHHHHTTTGGGG--HHHHHHHHHHHHHHHHHHHHHHHHHHHHHHHHH-/---EEEE--SSEEEEEEEETTEEEEPP-TTS-SSEE--EEE-SS-EEETHHHHHTGGGSTTSEE--HHHHTT--TT-HHHHHHHTT-SSEEEEETTEEEEEEEETTEEEEE-HHHHHHHHHHHHHHHHHHHHSS---EEEEEE-TT--HHHHHHHHHHHHHTT-EEEEEEEHHHHHHHHTTGGGS-SS-EEEEEEEE-SS-EEEEEEEEETTEEEEEEEEE----SSHHHHHHHHHHHHHHHHHHHS---TT-HHHHHHHHHHHHHHHHHTTTSSEEEEEEEEEETTEEEEEEEEHHHHHHHTHHHHHGGGHHHHHHHHHTT--GGG--EEEEESGGGGSHHHHHHHHHHTTT---B--S-TTTHHHHHHHHHHHHHH-/---EEEEE-SSEEEEEEEETTEEEEEP-TT--SSEE--EEE-SSSEEETHHHHHHTTT-GGGEE--HHHHTT-BTT-TTHHHHHTT--SEEEE-TTSBEEEEEEETTEEEEEEHHHHHHHHHHHHHHHHHHHH-S---EEEEEE-TT--HHHHHHHHHHHHHTT-EEEEEEEHHHHHHHHHHHH------SSSPPEEEEEEEE-SS-EEEEEEEEETTEEEEEEEEEETT-SHHHHHHHHHHHHHHHHHHHTS--GGG-HHHHHHHHHHHHHHHHHHHH-SEEEEEESSSSSS--EEEEEEHHHHHHHTHHHHTTTTHHHHHHHHHTT--GGG--EEEEESGGGGSHHHHHHHHHHHTSPEE--S-TTTHHHHHHHHHHHHT-SS------EEEEEE-S-EEEEE--TTSS-SEEEEE-TTEEESEEEEEEEEESSSEEEEEEESSGGGS-TT--SEEEEEEEE-----SS-S-EEEEEEEEE-TT--EEEEEEEE------EEPEEEEE-SSPPHHHHHHHHHHHHHHHHHHHHHHHHHHHHHHHHHHHHHHHHHHHTTTGGGS-HHHHHHHHHHHHHHHHHHHTTTTT--HHHHHHHHHHHHHHHHHHHHHHHHHHHTTHHHHH-/---EEEE--SSEEEEEEEETTEEEEPP-TTS-SSEE--EEE-SS-EEETHHHHHTTTTSTTSEE--GGGTTT--BTBHHHHHHHTT-SSEEEESSS-EEEEEESSSSEEEE-HHHHHHHHHHHHHHHHHHHHTS---EEEEEE-TT--HHHHHHHHHHHHHTT-EEEEEEEHHHHHHHHTTGGGS-SS-EEEEEEEEETTEEEEEEEEEETTEEEEEEEEEESS-SSHHHHHHHHHHHHHHHHHHHS---TT-HHHHHHHHHHHHHHHHHTTTSSEEEEEESSSSSS--EEEEEEHHHHHHHTHHHHHGGGHHHHHHHHHTT--GGG--EEEEESGGGGSHHHHHHHHHHTTT---B--S-TTTHHHHHHHHHHHHH--

Radius of gyration: 50.93 Å; Cα contacts (8 Å, |Δi|>4): 4144; chains: 4; bounding box: 76×154×148 Å